Protein AF-0000000083795660 (afdb_homodimer)

Sequence (1680 aa):
MKNRNCFDFLKLEFRDLYHAITNLLKEDKIELIPEKIFKIISEIVIIIHLKNNLFYNSENTLIKNIEYLSRKEILPYSLMKYLVKYIEDIELINIYLINEKINEENIRIKLKDLKVIYEMSVWMAINCGEEKYNLFYDKLSPEEKKIFSKYLKEESYQIDNQYEIEELEELNKREEDDELLYDEDLLAGELYYIGKTVEQDYYKAREYFKKSANKGNQYAQSYLALFYEKGYGGEKDIDKALYWYKKSALQGNAFAQYSLGYIYFTGIEVEKNLEFSFKWYKEAAENGFPPAQYALSYLYKNGHGCEKSIFKAYYWLETSAENDFEDAFYIIGQSYLDGMYVDKDYKKAFFYLSKGAEINDINCLEALGDMYLEGLEVEKDRERALSYYLKSCEEGNIKTYFKIGKLYEEDKNYEMALLYYLKGHNNGDLKATQRLGIMYYNGEGVKKDDDKAIEYMKKAILDKDPHSLYLMGVIYLEKDRDRGLYYLRRAYKRGSQYAAEVLASEYFIDILNKKKIDEKELIEYINYAADKGLEDAVYYKGLAYIYGIGVEKDEEEAFKLFIEAAEKGSEKAMLKLGSCYLHGIYVKQNITNAIKWYKKAVKENNLEAYLNLIDVYEKGIGIDKDYDSALNLALELRQINKAEGTEKLIYYNVKGIGVEKSYEKAEKYIEELFLIDEGKTFNILGELAEENLLNKSKEDVIKYYLEAISRGNNTAYDNLVYYLYKNKIYDKESQNEICSQKDIDYKYIEEKINEYKNKYNFVEMKKVTFIEGVKNIEEGRLNSDNEKVETGIKDIIKSIQLGFYEGIKYLVSFYEEEVKTKDNLLKLYEYKKYMEFYGIMKNRNCFDFLKLEFRDLYHAITNLLKEDKIELIPEKIFKIISEIVIIIHLKNNLFYNSENTLIKNIEYLSRKEILPYSLMKYLVKYIEDIELINIYLINEKINEENIRIKLKDLKVIYEMSVWMAINCGEEKYNLFYDKLSPEEKKIFSKYLKEESYQIDNQYEIEELEELNKREEDDELLYDEDLLAGELYYIGKTVEQDYYKAREYFKKSANKGNQYAQSYLALFYEKGYGGEKDIDKALYWYKKSALQGNAFAQYSLGYIYFTGIEVEKNLEFSFKWYKEAAENGFPPAQYALSYLYKNGHGCEKSIFKAYYWLETSAENDFEDAFYIIGQSYLDGMYVDKDYKKAFFYLSKGAEINDINCLEALGDMYLEGLEVEKDRERALSYYLKSCEEGNIKTYFKIGKLYEEDKNYEMALLYYLKGHNNGDLKATQRLGIMYYNGEGVKKDDDKAIEYMKKAILDKDPHSLYLMGVIYLEKDRDRGLYYLRRAYKRGSQYAAEVLASEYFIDILNKKKIDEKELIEYINYAADKGLEDAVYYKGLAYIYGIGVEKDEEEAFKLFIEAAEKGSEKAMLKLGSCYLHGIYVKQNITNAIKWYKKAVKENNLEAYLNLIDVYEKGIGIDKDYDSALNLALELRQINKAEGTEKLIYYNVKGIGVEKSYEKAEKYIEELFLIDEGKTFNILGELAEENLLNKSKEDVIKYYLEAISRGNNTAYDNLVYYLYKNKIYDKESQNEICSQKDIDYKYIEEKINEYKNKYNFVEMKKVTFIEGVKNIEEGRLNSDNEKVETGIKDIIKSIQLGFYEGIKYLVSFYEEEVKTKDNLLKLYEYKKYMEFYGI

Nearest PDB structures (foldseek):
  4bwr-assembly1_A  TM=6.953E-01  e=1.642E-17  Escherichia coli CFT073
  6ok3-assembly1_B  TM=5.802E-01  e=1.690E-19  Oxalobacter formigenes OXCC13
  6deh-assembly2_B  TM=7.309E-01  e=4.609E-11  Legionella pneumophila subsp. pneumophila str. Philadelphia 1
  6ur7-assembly1_A  TM=8.604E-01  e=4.479E-09  Oxalobacter formigenes
  1ouv-assembly1_A  TM=7.599E-01  e=1.684E-09  Helicobacter pylori 26695

Solvent-accessible surface area (backbone atoms only — not comparable to full-atom values): 84005 Å² total; per-residue (Å²): 132,81,85,68,83,75,60,65,74,29,56,73,81,35,42,68,59,35,51,55,50,52,49,54,70,66,57,78,58,72,85,52,47,56,60,51,51,52,51,50,53,49,49,51,52,42,48,45,20,54,56,64,76,32,47,51,31,84,85,45,52,73,56,52,50,44,50,49,37,28,75,68,66,69,36,53,61,71,56,39,54,52,48,46,53,50,51,53,50,48,54,51,46,52,54,41,65,73,65,75,69,65,68,63,64,64,52,47,53,60,66,66,55,52,61,66,59,46,52,50,48,48,50,39,40,56,76,45,40,89,56,71,53,69,73,50,48,82,78,40,51,74,73,50,34,59,55,48,61,75,60,63,76,82,77,78,81,80,76,83,77,66,73,88,55,53,83,67,46,76,73,63,72,77,86,76,87,75,70,85,70,81,56,64,37,40,55,52,14,49,36,17,59,73,28,78,94,39,72,59,32,44,47,61,13,45,52,26,13,50,57,26,26,75,72,64,39,47,66,24,19,29,51,40,11,50,28,19,56,72,25,50,56,50,70,62,34,59,68,60,11,50,51,28,19,51,58,10,26,77,73,64,36,36,66,24,18,30,49,51,11,47,42,18,54,70,26,81,88,39,75,39,19,26,22,55,12,33,53,24,13,47,54,9,26,76,68,67,33,29,70,21,17,40,50,40,11,53,24,18,57,67,30,48,52,44,71,61,29,64,66,58,10,52,46,28,26,47,51,11,29,76,61,68,28,71,84,33,15,41,59,52,13,47,24,17,61,71,35,53,101,38,74,65,34,45,62,60,14,52,52,32,17,50,58,24,31,75,72,60,34,40,65,16,20,40,52,49,13,50,29,20,55,71,32,52,84,42,69,63,30,61,66,60,15,49,52,28,30,51,52,14,39,75,67,63,36,47,70,39,26,37,56,54,14,50,52,28,41,75,68,68,35,35,63,62,14,49,52,29,19,50,52,11,36,76,66,64,20,49,68,14,24,39,48,51,12,48,29,20,55,71,28,57,76,41,72,60,31,62,66,58,14,47,56,32,29,58,61,27,28,73,76,64,38,28,67,39,28,26,52,52,7,59,60,25,41,80,76,37,51,68,60,6,50,51,31,18,52,53,6,30,77,63,65,25,46,66,23,21,37,51,51,32,52,53,51,50,54,35,47,77,67,70,43,90,72,63,47,67,59,42,51,49,23,25,51,55,11,33,75,71,64,39,32,58,20,34,26,50,51,14,50,28,19,62,71,33,52,85,43,69,63,33,62,70,62,16,52,53,30,24,52,54,9,28,76,65,62,19,52,68,23,20,48,50,50,16,48,24,17,59,71,35,52,76,28,36,63,32,47,68,59,12,51,53,29,24,51,57,28,35,75,72,68,35,64,70,30,46,52,52,50,30,48,34,23,56,60,12,41,69,46,72,62,31,36,59,61,22,45,51,50,28,52,49,33,37,73,72,71,35,70,66,14,45,52,48,49,29,51,22,19,62,74,36,51,69,43,72,63,31,64,68,61,21,49,53,40,47,54,52,37,39,74,74,38,53,18,60,39,28,27,51,51,15,54,37,24,68,69,61,75,35,103,53,54,74,65,49,24,53,50,25,19,50,53,4,36,75,59,66,27,64,67,20,50,31,50,44,56,41,52,41,58,76,62,39,41,85,42,70,72,38,32,48,63,58,42,69,47,82,80,63,59,58,70,54,51,52,51,51,49,56,59,46,59,76,72,51,80,66,84,79,38,28,49,50,35,30,50,52,8,53,51,31,30,52,52,11,62,74,66,72,32,65,68,40,28,51,50,10,51,52,30,25,52,51,8,33,75,65,68,38,61,69,44,42,59,52,51,32,56,52,37,71,70,43,74,83,44,69,69,39,45,39,51,30,28,48,35,50,25,46,28,58,37,53,61,101,131,83,85,67,82,77,61,66,75,30,53,71,82,35,40,68,58,34,49,54,51,51,50,53,72,66,57,81,56,71,84,52,47,55,60,51,49,53,51,50,51,49,49,51,53,41,48,46,21,53,58,66,75,34,44,53,31,84,85,46,50,73,56,52,48,43,51,49,35,27,75,70,65,69,36,55,59,73,56,39,54,52,48,46,51,47,52,52,49,48,54,51,48,52,54,43,62,73,66,74,68,64,68,64,64,63,50,46,53,60,66,67,55,51,60,66,58,46,51,49,48,47,49,38,40,55,75,46,41,90,58,72,51,70,73,51,48,82,78,41,52,74,74,49,31,58,55,46,60,74,59,62,74,81,77,77,80,78,78,84,78,68,72,88,57,55,82,68,46,73,74,61,72,75,84,76,87,76,72,86,70,82,58,64,36,39,56,52,12,49,36,17,59,72,28,78,94,39,72,59,32,44,47,62,12,45,52,25,13,49,56,27,26,75,73,63,40,46,63,24,18,29,51,41,11,50,28,20,57,71,25,48,56,50,68,63,33,59,68,59,12,50,50,28,19,50,58,10,26,76,73,64,36,36,66,24,18,29,49,50,11,48,42,19,54,70,26,82,90,39,74,35,17,27,26,54,12,34,53,25,13,48,54,9,25,75,69,68,33,30,69,21,17,40,50,40,11,53,24,18,56,67,30,47,52,45,70,62,29,63,64,58,10,52,45,28,27,47,51,10,28,77,61,69,29,71,83,33,15,43,60,51,13,47,23,18,60,70,36,52,101,38,74,65,34,46,63,59,14,51,53,32,18,49,58,23,31,74,72,61,35,40,68,16,20,40,50,48,14,50,30,21,55,72,30,53,83,40,69,63,31,61,65,60,14,50,51,27,30,53,51,13,38,75,68,63,36,47,73,40,27,37,55,55,13,50,53,28,42,77,68,67,34,34,63,62,13,49,52,30,18,49,52,12,34,75,65,65,19,48,69,15,23,37,50,49,12,49,27,20,55,71,28,57,75,41,71,60,32,63,66,60,14,48,56,32,27,59,60,27,28,73,76,65,37,27,65,41,28,26,53,53,8,59,59,25,41,80,75,37,49,69,61,6,51,51,31,18,52,54,7,31,76,62,65,24,46,65,23,20,36,52,52,33,53,52,51,51,54,34,46,76,66,70,43,90,73,62,49,66,61,42,50,50,24,25,51,53,12,32,76,72,66,40,31,56,21,34,27,50,50,14,50,28,17,62,71,33,53,84,44,70,64,32,62,68,63,15,52,52,28,24,52,54,10,27,75,66,64,17,53,68,22,20,49,48,50,16,47,24,17,60,71,35,52,76,27,36,64,32,50,70,60,13,49,53,29,24,50,57,27,35,75,71,68,34,63,70,31,46,53,52,50,31,48,33,22,57,60,11,42,70,48,74,61,32,37,59,62,22,44,52,48,27,53,48,33,38,73,70,72,36,70,66,13,44,52,47,48,28,52,23,19,63,72,36,51,68,43,72,64,30,63,68,59,22,49,53,41,48,53,51,38,40,74,74,39,52,19,61,39,28,26,52,51,16,54,39,24,68,70,62,74,35,103,54,54,75,64,49,24,55,49,25,19,51,52,3,36,75,58,66,27,64,66,22,48,33,50,44,56,40,52,38,57,75,64,39,42,85,41,71,70,40,32,48,64,59,44,68,47,81,81,62,57,59,69,54,52,53,52,50,50,55,58,44,59,76,71,50,82,66,85,79,37,28,48,50,35,32,51,53,9,53,50,30,31,53,53,11,64,75,66,73,33,64,68,41,28,50,51,10,51,52,30,24,52,51,9,33,74,66,67,37,61,68,44,44,59,52,52,34,55,52,37,71,69,42,73,84,44,70,69,40,44,37,51,29,27,49,35,50,24,45,29,57,38,54,61,100

Secondary structure (DSSP, 8-state):
-------GGGGGT-HHHHHHHHHHHH---GGGHHHHHHHHHHHHHHHHHHHTT----TTS-HHHHHHHHHHTTSS-HHHHHHHHHHHHHHHHHHHHHHTT-S-HHHHHHHHH--HHHHHHHHHHHHHH-SS-GGGGGGGS-HHHHHHHHTT-----------TTTTGGGGGGG----------HHHHHHHHHHHTSSS---HHHHHHHHHHHHHTT-HHHHHHHHHHHHHTTTS---HHHHHHHHHHHHHTT-HHHHHHHHHHHHH-SSS---HHHHHHHHHHHHHTT-HHHHHHHHHHHHHTSSS---HHHHHHHHHHHHHTT-HHHHHHHHHHHHHTSSS---HHHHHHHHHHHHHTT-HHHHHHHHHHHHHTSSS---HHHHHHHHHHHHHTT-TTHHHHHHHHHHHTT-HHHHHHHHHHHHHTT-HHHHHHHHHHHHHTSSS---HHHHHHHHHHHGGGT-HHHHHHHHHHHHHH-HHHHHHHHHHHHHTT-HHHHHHHHHHHHHHHHTT----HHHHHHHHHHHHHTT-HHHHHHHHHHHHHTSSS---HHHHHHHHHHHHHTT-HHHHHHHHHHHHHTSSBPP-HHHHHHHHHHHHHTT-HHHHHHHHHHHHHTSSS---HHHHHHHHHHHHHTT-HHHHHHHHHHHHHTSSS---HHHHHHHHHHHHHH-HHHHHHHHHHHHHTT-SS--HHHHHHHHHHHHHTT-HHHHHHHHHHHHHTTTTSHHHHHHHHTSTT--HHHHHHHHHHHHTTS-GGG-HHHHHHHHHHHHHHHHHTT-HHHHHHHHHHHHHHHHTT-THHHHHHHHHHHHS---HHHHHHHHHHHHHHHHHT-/-------GGGGGT-HHHHHHHHHHHH---GGGHHHHHHHHHHHHHHHHHHHTT----TTS-HHHHHHHHHHTTSS-HHHHHHHHHHHHHHHHHHHHHHTT-S-HHHHHHHHH--HHHHHHHHHHHHHH-SS-GGGGGGGS-HHHHHHHHHH-----------TTTTGGGGGGG----------HHHHHHHHHHHTSSS---HHHHHHHHHHHHHTT-HHHHHHHHHHHHHTTTS---HHHHHHHHHHHHHTT-HHHHHHHHHHHHH-SSS---HHHHHHHHHHHHHTT-HHHHHHHHHHHHHTSSS---HHHHHHHHHHHHHTT-HHHHHHHHHHHHHTSSS---HHHHHHHHHHHHHTT-HHHHHHHHHHHHHTSSS---HHHHHHHHHHHHHTT-TTHHHHHHHHHHHTT-HHHHHHHHHHHHHTT-HHHHHHHHHHHHHTSSS---HHHHHHHHHHHGGG--HHHHHHHHHHHHHH-HHHHHHHHHHHHHTT-HHHHHHHHHHHHHHHHTT----HHHHHHHHHHHHHTT-HHHHHHHHHHHHHTSSS---HHHHHHHHHHHHHTT-HHHHHHHHHHHHHTSSBPP-HHHHHHHHHHHHHTT-HHHHHHHHHHHHHTSSS---HHHHHHHHHHHHHTT-HHHHHHHHHHHHHTSSS---HHHHHHHHHHHHHH-HHHHHHHHHHHHHTT-SS--HHHHHHHHHHHHHTT-HHHHHHHHHHHHHTTTTSHHHHHHHHTSTT--HHHHHHHHHHHHTTS-GGG-HHHHHHHHHHHHHHHHHTT-HHHHHHHHHHHHHHHHTT-THHHHHHHHHHHHS---HHHHHHHHHHHHHHHHHT-

Radius of gyration: 46.93 Å; Cα contacts (8 Å, |Δi|>4): 2419; chains: 2; bounding box: 106×135×90 Å

Structure (mmCIF, N/CA/C/O backbone):
data_AF-0000000083795660-model_v1
#
loop_
_entity.id
_entity.type
_entity.pdbx_description
1 polymer 'Uncharacterized protein'
#
loop_
_atom_site.group_PDB
_atom_site.id
_atom_site.type_symbol
_atom_site.label_atom_id
_atom_site.label_alt_id
_atom_site.label_comp_id
_atom_site.label_asym_id
_atom_site.label_entity_id
_atom_site.label_seq_id
_atom_site.pdbx_PDB_ins_code
_atom_site.Cartn_x
_atom_site.Cartn_y
_atom_site.Cartn_z
_atom_site.occupancy
_atom_site.B_iso_or_equiv
_atom_site.auth_seq_id
_atom_site.auth_comp_id
_atom_site.auth_asym_id
_atom_site.auth_atom_id
_atom_site.pdbx_PDB_model_num
ATOM 1 N N . MET A 1 1 ? -5.402 15.719 47.594 1 25.59 1 MET A N 1
ATOM 2 C CA . MET A 1 1 ? -5.328 16.359 46.281 1 25.59 1 MET A CA 1
ATOM 3 C C . MET A 1 1 ? -4.133 17.312 46.219 1 25.59 1 MET A C 1
ATOM 5 O O . MET A 1 1 ? -4.09 18.328 46.906 1 25.59 1 MET A O 1
ATOM 9 N N . LYS A 1 2 ? -2.898 17 45.938 1 38.66 2 LYS A N 1
ATOM 10 C CA . LYS A 1 2 ? -1.588 17.641 45.969 1 38.66 2 LYS A CA 1
ATOM 11 C C . LYS A 1 2 ? -1.587 18.922 45.125 1 38.66 2 LYS A C 1
ATOM 13 O O . LYS A 1 2 ? -2.096 18.938 44 1 38.66 2 LYS A O 1
ATOM 18 N N . ASN A 1 3 ? -1.586 19.969 45.812 1 39.69 3 ASN A N 1
ATOM 19 C CA . ASN A 1 3 ? -1.707 21.391 45.5 1 39.69 3 ASN A CA 1
ATOM 20 C C . ASN A 1 3 ? -0.91 21.766 44.281 1 39.69 3 ASN A C 1
ATOM 22 O O . ASN A 1 3 ? 0.296 22.016 44.344 1 39.69 3 ASN A O 1
ATOM 26 N N . ARG A 1 4 ? -1.204 21.281 43.156 1 56.22 4 ARG A N 1
ATOM 27 C CA . ARG A 1 4 ? -0.466 21.469 41.906 1 56.22 4 ARG A CA 1
ATOM 28 C C . ARG A 1 4 ? -0.589 22.906 41.406 1 56.22 4 ARG A C 1
ATOM 30 O O . ARG A 1 4 ? -1.696 23.422 41.281 1 56.22 4 ARG A O 1
ATOM 37 N N . ASN A 1 5 ? 0.471 23.625 41.469 1 66.81 5 ASN A N 1
ATOM 38 C CA . ASN A 1 5 ? 0.595 24.984 40.938 1 66.81 5 ASN A CA 1
ATOM 39 C C . ASN A 1 5 ? 0.117 25.078 39.5 1 66.81 5 ASN A C 1
ATOM 41 O O . ASN A 1 5 ? 0.46 24.219 38.688 1 66.81 5 ASN A O 1
ATOM 45 N N . CYS A 1 6 ? -0.997 25.844 39.281 1 72.12 6 CYS A N 1
ATOM 46 C CA . CYS A 1 6 ? -1.582 26.016 37.969 1 72.12 6 CYS A CA 1
ATOM 47 C C . CYS A 1 6 ? -0.821 27.062 37.156 1 72.12 6 CYS A C 1
ATOM 49 O O . CYS A 1 6 ? -0.739 28.219 37.594 1 72.12 6 CYS A O 1
ATOM 51 N N . PHE A 1 7 ? -0.206 26.594 36.188 1 79.25 7 PHE A N 1
ATOM 52 C CA . PHE A 1 7 ? 0.601 27.484 35.375 1 79.25 7 PHE A CA 1
ATOM 53 C C . PHE A 1 7 ? -0.232 28.078 34.219 1 79.25 7 PHE A C 1
ATOM 55 O O . PHE A 1 7 ? 0.312 28.688 33.312 1 79.25 7 PHE A O 1
ATOM 62 N N . ASP A 1 8 ? -1.51 28.141 34.312 1 72.62 8 ASP A N 1
ATOM 63 C CA . ASP A 1 8 ? -2.408 28.547 33.219 1 72.62 8 ASP A CA 1
ATOM 64 C C . ASP A 1 8 ? -2.268 30.031 32.906 1 72.62 8 ASP A C 1
ATOM 66 O O . ASP A 1 8 ? -2.549 30.469 31.797 1 72.62 8 ASP A O 1
ATOM 70 N N . PHE A 1 9 ? -1.792 30.703 33.906 1 74.75 9 PHE A N 1
ATOM 71 C CA . PHE A 1 9 ? -1.638 32.125 33.719 1 74.75 9 PHE A CA 1
ATOM 72 C C . PHE A 1 9 ? -0.582 32.438 32.656 1 74.75 9 PHE A C 1
ATOM 74 O O . PHE A 1 9 ? -0.595 33.5 32.031 1 74.75 9 PHE A O 1
ATOM 81 N N . LEU A 1 10 ? 0.188 31.469 32.469 1 76.44 10 LEU A N 1
ATOM 82 C CA . LEU A 1 10 ? 1.261 31.641 31.5 1 76.44 10 LEU A CA 1
ATOM 83 C C . LEU A 1 10 ? 0.724 31.547 30.078 1 76.44 10 LEU A C 1
ATOM 85 O O . LEU A 1 10 ? 1.35 32.062 29.141 1 76.44 10 LEU A O 1
ATOM 89 N N . LYS A 1 11 ? -0.365 31.016 29.922 1 71.19 11 LYS A N 1
ATOM 90 C CA . LYS A 1 11 ? -0.954 30.812 28.609 1 71.19 11 LYS A CA 1
ATOM 91 C C . LYS A 1 11 ? -1.265 32.125 27.922 1 71.19 11 LYS A C 1
ATOM 93 O O . LYS A 1 11 ? -1.326 32.219 26.703 1 71.19 11 LYS A O 1
ATOM 98 N N . LEU A 1 12 ? -1.356 33.125 28.766 1 65.19 12 LEU A N 1
ATOM 99 C CA . LEU A 1 12 ? -1.767 34.438 28.25 1 65.19 12 LEU A CA 1
ATOM 100 C C . LEU A 1 12 ? -0.685 35.031 27.359 1 65.19 12 LEU A C 1
ATOM 102 O O . LEU A 1 12 ? -0.98 35.531 26.281 1 65.19 12 LEU A O 1
ATOM 106 N N . GLU A 1 13 ? 0.418 34.969 27.938 1 67.12 13 GLU A N 1
ATOM 107 C CA . GLU A 1 13 ? 1.487 35.656 27.234 1 67.12 13 GLU A CA 1
ATOM 108 C C . GLU A 1 13 ? 2.682 34.75 27 1 67.12 13 GLU A C 1
ATOM 110 O O . GLU A 1 13 ? 3.496 35 26.109 1 67.12 13 GLU A O 1
ATOM 115 N N . PHE A 1 14 ? 2.639 33.688 27.766 1 74.94 14 PHE A N 1
ATOM 116 C CA . PHE A 1 14 ? 3.838 32.844 27.781 1 74.94 14 PHE A CA 1
ATOM 117 C C . PHE A 1 14 ? 3.49 31.391 27.5 1 74.94 14 PHE A C 1
ATOM 119 O O . PHE A 1 14 ? 3.838 30.5 28.266 1 74.94 14 PHE A O 1
ATOM 126 N N . ARG A 1 15 ? 3.057 31.141 26.359 1 73.88 15 ARG A N 1
ATOM 127 C CA . ARG A 1 15 ? 2.525 29.828 26 1 73.88 15 ARG A CA 1
ATOM 128 C C . ARG A 1 15 ? 3.645 28.797 25.891 1 73.88 15 ARG A C 1
ATOM 130 O O . ARG A 1 15 ? 3.484 27.656 26.312 1 73.88 15 ARG A O 1
ATOM 137 N N . ASP A 1 16 ? 4.676 29.281 25.281 1 74.38 16 ASP A N 1
ATOM 138 C CA . ASP A 1 16 ? 5.785 28.344 25.109 1 74.38 16 ASP A CA 1
ATOM 139 C C . ASP A 1 16 ? 6.285 27.844 26.469 1 74.38 16 ASP A C 1
ATOM 141 O O . ASP A 1 16 ? 6.574 26.641 26.609 1 74.38 16 ASP A O 1
ATOM 145 N N . LEU A 1 17 ? 6.328 28.719 27.281 1 78.25 17 LEU A N 1
ATOM 146 C CA . LEU A 1 17 ? 6.75 28.328 28.609 1 78.25 17 LEU A CA 1
ATOM 147 C C . LEU A 1 17 ? 5.73 27.406 29.266 1 78.25 17 LEU A C 1
ATOM 149 O O . LEU A 1 17 ? 6.098 26.422 29.922 1 78.25 17 LEU A O 1
ATOM 153 N N . TYR A 1 18 ? 4.539 27.719 29 1 81.12 18 TYR A N 1
ATOM 154 C CA . TYR A 1 18 ? 3.48 26.844 29.5 1 81.12 18 TYR A CA 1
ATOM 155 C C . TYR A 1 18 ? 3.623 25.438 28.938 1 81.12 18 TYR A C 1
ATOM 157 O O . TYR A 1 18 ? 3.543 24.453 29.688 1 81.12 18 TYR A O 1
ATOM 165 N N . HIS A 1 19 ? 3.836 25.344 27.719 1 79.25 19 HIS A N 1
ATOM 166 C CA . HIS A 1 19 ? 3.965 24.031 27.094 1 79.25 19 HIS A CA 1
ATOM 167 C C . HIS A 1 19 ? 5.203 23.297 27.594 1 79.25 19 HIS A C 1
ATOM 169 O O . HIS A 1 19 ? 5.164 22.094 27.828 1 79.25 19 HIS A O 1
ATOM 175 N N . ALA A 1 20 ? 6.242 23.969 27.734 1 80.25 20 ALA A N 1
ATOM 176 C CA . ALA A 1 20 ? 7.461 23.359 28.25 1 80.25 20 ALA A CA 1
ATOM 177 C C . ALA A 1 20 ? 7.23 22.797 29.656 1 80.25 20 ALA A C 1
ATOM 179 O O . ALA A 1 20 ? 7.684 21.688 29.969 1 80.25 20 ALA A O 1
ATOM 180 N N . ILE A 1 21 ? 6.484 23.516 30.344 1 80.88 21 ILE A N 1
ATOM 181 C CA . ILE A 1 21 ? 6.215 23.109 31.719 1 80.88 21 ILE A CA 1
ATOM 182 C C . ILE A 1 21 ? 5.254 21.922 31.719 1 80.88 21 ILE A C 1
ATOM 184 O O . ILE A 1 21 ? 5.441 20.953 32.469 1 80.88 21 ILE A O 1
ATOM 188 N N . THR A 1 22 ? 4.344 22 30.875 1 79.19 22 THR A N 1
ATOM 189 C CA . THR A 1 22 ? 3.393 20.891 30.781 1 79.19 22 THR A CA 1
ATOM 190 C C . THR A 1 22 ? 4.082 19.625 30.312 1 79.19 22 THR A C 1
ATOM 192 O O . THR A 1 22 ? 3.793 18.531 30.812 1 79.19 22 THR A O 1
ATOM 195 N N . ASN A 1 23 ? 4.992 19.703 29.453 1 80 23 ASN A N 1
ATOM 196 C CA . ASN A 1 23 ? 5.781 18.578 29 1 80 23 ASN A CA 1
ATOM 197 C C . ASN A 1 23 ? 6.641 18 30.125 1 80 23 ASN A C 1
ATOM 199 O O . ASN A 1 23 ? 6.812 16.781 30.219 1 80 23 ASN A O 1
ATOM 203 N N . LEU A 1 24 ? 7.125 18.859 30.891 1 81 24 LEU A N 1
ATOM 204 C CA . LEU A 1 24 ? 7.902 18.422 32.031 1 81 24 LEU A CA 1
ATOM 205 C C . LEU A 1 24 ? 7.031 17.641 33.031 1 81 24 LEU A C 1
ATOM 207 O O . LEU A 1 24 ? 7.449 16.609 33.531 1 81 24 LEU A O 1
ATOM 211 N N . LEU A 1 25 ? 5.867 18.156 33.125 1 77.31 25 LEU A N 1
ATOM 212 C CA . LEU A 1 25 ? 4.961 17.516 34.062 1 77.31 25 LEU A CA 1
ATOM 213 C C . LEU A 1 25 ? 4.531 16.141 33.594 1 77.31 25 LEU A C 1
ATOM 215 O O . LEU A 1 25 ? 4.254 15.25 34.375 1 77.31 25 LEU A O 1
ATOM 219 N N . LYS A 1 26 ? 4.629 15.883 32.281 1 76.31 26 LYS A N 1
ATOM 220 C CA . LYS A 1 26 ? 4.23 14.602 31.719 1 76.31 26 LYS A CA 1
ATOM 221 C C . LYS A 1 26 ? 5.426 13.672 31.562 1 76.31 26 LYS A C 1
ATOM 223 O O . LYS A 1 26 ? 5.262 12.492 31.25 1 76.31 26 LYS A O 1
ATOM 228 N N . GLU A 1 27 ? 6.598 14.109 31.828 1 77.81 27 GLU A N 1
ATOM 229 C CA . GLU A 1 27 ? 7.801 13.305 31.656 1 77.81 27 GLU A CA 1
ATOM 230 C C . GLU A 1 27 ? 7.945 12.273 32.781 1 77.81 27 GLU A C 1
ATOM 232 O O . GLU A 1 27 ? 7.941 12.633 33.969 1 77.81 27 GLU A O 1
ATOM 237 N N . ASP A 1 28 ? 7.992 10.961 32.312 1 75.31 28 ASP A N 1
ATOM 238 C CA . ASP A 1 28 ? 8.055 9.898 33.312 1 75.31 28 ASP A CA 1
ATOM 239 C C . ASP A 1 28 ? 9.492 9.398 33.469 1 75.31 28 ASP A C 1
ATOM 241 O O . ASP A 1 28 ? 9.797 8.711 34.438 1 75.31 28 ASP A O 1
ATOM 245 N N . LYS A 1 29 ? 10.367 9.539 32.594 1 75.81 29 LYS A N 1
ATOM 246 C CA . LYS A 1 29 ? 11.758 9.125 32.75 1 75.81 29 LYS A CA 1
ATOM 247 C C . LYS A 1 29 ? 12.523 10.07 33.656 1 75.81 29 LYS A C 1
ATOM 249 O O . LYS A 1 29 ? 12.812 11.211 33.281 1 75.81 29 LYS A O 1
ATOM 254 N N . ILE A 1 30 ? 12.836 9.672 34.688 1 75.12 30 ILE A N 1
ATOM 255 C CA . ILE A 1 30 ? 13.398 10.453 35.781 1 75.12 30 ILE A CA 1
ATOM 256 C C . ILE A 1 30 ? 14.742 11.047 35.375 1 75.12 30 ILE A C 1
ATOM 258 O O . ILE A 1 30 ? 15.109 12.141 35.812 1 75.12 30 ILE A O 1
ATOM 262 N N . GLU A 1 31 ? 15.398 10.422 34.531 1 74.81 31 GLU A N 1
ATOM 263 C CA . GLU A 1 31 ? 16.734 10.859 34.125 1 74.81 31 GLU A CA 1
ATOM 264 C C . GLU A 1 31 ? 16.672 12.102 33.25 1 74.81 31 GLU A C 1
ATOM 266 O O . GLU A 1 31 ? 17.641 12.867 33.188 1 74.81 31 GLU A O 1
ATOM 271 N N . LEU A 1 32 ? 15.539 12.445 32.781 1 79.44 32 LEU A N 1
ATOM 272 C CA . LEU A 1 32 ? 15.414 13.562 31.844 1 79.44 32 LEU A CA 1
ATOM 273 C C . LEU A 1 32 ? 14.828 14.789 32.531 1 79.44 32 LEU A C 1
ATOM 275 O O . LEU A 1 32 ? 14.898 15.906 32 1 79.44 32 LEU A O 1
ATOM 279 N N . ILE A 1 33 ? 14.422 14.617 33.625 1 80.81 33 ILE A N 1
ATOM 280 C CA . ILE A 1 33 ? 13.656 15.648 34.312 1 80.81 33 ILE A CA 1
ATOM 281 C C . ILE A 1 33 ? 14.57 16.812 34.688 1 80.81 33 ILE A C 1
ATOM 283 O O . ILE A 1 33 ? 14.227 17.969 34.469 1 80.81 33 ILE A O 1
ATOM 287 N N . PRO A 1 34 ? 15.719 16.516 35.125 1 79.5 34 PRO A N 1
ATOM 288 C CA . PRO A 1 34 ? 16.578 17.625 35.5 1 79.5 34 PRO A CA 1
ATOM 289 C C . PRO A 1 34 ? 16.969 18.5 34.312 1 79.5 34 PRO A C 1
ATOM 291 O O . PRO A 1 34 ? 16.969 19.734 34.406 1 79.5 34 PRO A O 1
ATOM 294 N N . GLU A 1 35 ? 17.203 17.891 33.375 1 81.19 35 GLU A N 1
ATOM 295 C CA . GLU A 1 35 ? 17.562 18.641 32.188 1 81.19 35 GLU A CA 1
ATOM 296 C C . GLU A 1 35 ? 16.406 19.516 31.703 1 81.19 35 GLU A C 1
ATOM 298 O O . GLU A 1 35 ? 16.594 20.656 31.297 1 81.19 35 GLU A O 1
ATOM 303 N N . LYS A 1 36 ? 15.336 19.109 31.781 1 83.94 36 LYS A N 1
ATOM 304 C CA . LYS A 1 36 ? 14.148 19.859 31.375 1 83.94 36 LYS A CA 1
ATOM 305 C C . LYS A 1 36 ? 13.875 21.016 32.312 1 83.94 36 LYS A C 1
ATOM 307 O O . LYS A 1 36 ? 13.445 22.094 31.891 1 83.94 36 LYS A O 1
ATOM 312 N N . ILE A 1 37 ? 14.141 20.766 33.469 1 84.31 37 ILE A N 1
ATOM 313 C CA . ILE A 1 37 ? 13.969 21.828 34.469 1 84.31 37 ILE A CA 1
ATOM 314 C C . ILE A 1 37 ? 14.961 22.953 34.188 1 84.31 37 ILE A C 1
ATOM 316 O O . ILE A 1 37 ? 14.586 24.125 34.219 1 84.31 37 ILE A O 1
ATOM 320 N N . PHE A 1 38 ? 16.094 22.562 33.906 1 81.94 38 PHE A N 1
ATOM 321 C CA . PHE A 1 38 ? 17.094 23.578 33.625 1 81.94 38 PHE A CA 1
ATOM 322 C C . PHE A 1 38 ? 16.719 24.391 32.375 1 81.94 38 PHE A C 1
ATOM 324 O O . PHE A 1 38 ? 16.891 25.609 32.344 1 81.94 38 PHE A O 1
ATOM 331 N N . LYS A 1 39 ? 16.172 23.766 31.547 1 83.38 39 LYS A N 1
ATOM 332 C CA . LYS A 1 39 ? 15.742 24.438 30.312 1 83.38 39 LYS A CA 1
ATOM 333 C C . LYS A 1 39 ? 14.617 25.422 30.594 1 83.38 39 LYS A C 1
ATOM 335 O O . LYS A 1 39 ? 14.617 26.547 30.078 1 83.38 39 LYS A O 1
ATOM 340 N N . ILE A 1 40 ? 13.781 25.078 31.375 1 85.81 40 ILE A N 1
ATOM 341 C CA . ILE A 1 40 ? 12.641 25.922 31.719 1 85.81 40 ILE A CA 1
ATOM 342 C C . ILE A 1 40 ? 13.117 27.141 32.469 1 85.81 40 ILE A C 1
ATOM 344 O O . ILE A 1 40 ? 12.695 28.266 32.188 1 85.81 40 ILE A O 1
ATOM 348 N N . ILE A 1 41 ? 13.992 26.906 33.406 1 84.56 41 ILE A N 1
ATOM 349 C CA . ILE A 1 41 ? 14.516 28.031 34.188 1 84.56 41 ILE A CA 1
ATOM 350 C C . ILE A 1 41 ? 15.289 28.969 33.281 1 84.56 41 ILE A C 1
ATOM 352 O O . ILE A 1 41 ? 15.156 30.203 33.375 1 84.56 41 ILE A O 1
ATOM 356 N N . SER A 1 42 ? 15.891 28.391 32.438 1 82.19 42 SER A N 1
ATOM 357 C CA . SER A 1 42 ? 16.625 29.219 31.5 1 82.19 42 SER A CA 1
ATOM 358 C C . SER A 1 42 ? 15.688 30.062 30.641 1 82.19 42 SER A C 1
ATOM 360 O O . SER A 1 42 ? 15.945 31.234 30.391 1 82.19 42 SER A O 1
ATOM 362 N N . GLU A 1 43 ? 14.648 29.484 30.312 1 82.75 43 GLU A N 1
ATOM 363 C CA . GLU A 1 43 ? 13.648 30.203 29.516 1 82.75 43 GLU A CA 1
ATOM 364 C C . GLU A 1 43 ? 13.023 31.344 30.312 1 82.75 43 GLU A C 1
ATOM 366 O O . GLU A 1 43 ? 12.82 32.438 29.766 1 82.75 43 GLU A O 1
ATOM 371 N N . ILE A 1 44 ? 12.727 31.094 31.438 1 84.06 44 ILE A N 1
ATOM 372 C CA . ILE A 1 44 ? 12.148 32.125 32.312 1 84.06 44 ILE A CA 1
ATOM 373 C C . ILE A 1 44 ? 13.125 33.281 32.469 1 84.06 44 ILE A C 1
ATOM 375 O O . ILE A 1 44 ? 12.742 34.438 32.344 1 84.06 44 ILE A O 1
ATOM 379 N N . VAL A 1 45 ? 14.32 32.969 32.75 1 80.25 45 VAL A N 1
ATOM 380 C CA . VAL A 1 45 ? 15.352 33.969 33 1 80.25 45 VAL A CA 1
ATOM 381 C C . VAL A 1 45 ? 15.586 34.781 31.719 1 80.25 45 VAL A C 1
ATOM 383 O O . VAL A 1 45 ? 15.727 36 31.766 1 80.25 45 VAL A O 1
ATOM 386 N N . ILE A 1 46 ? 15.375 34.156 30.719 1 79.94 46 ILE A N 1
ATOM 387 C CA . ILE A 1 46 ? 15.539 34.812 29.422 1 79.94 46 ILE A CA 1
ATOM 388 C C . ILE A 1 46 ? 14.375 35.781 29.203 1 79.94 46 ILE A C 1
ATOM 390 O O . ILE A 1 46 ? 14.578 36.906 28.766 1 79.94 46 ILE A O 1
ATOM 394 N N . ILE A 1 47 ? 13.211 35.375 29.516 1 79.62 47 ILE A N 1
ATOM 395 C CA . ILE A 1 47 ? 12.023 36.188 29.375 1 79.62 47 ILE A CA 1
ATOM 396 C C . ILE A 1 47 ? 12.148 37.438 30.25 1 79.62 47 ILE A C 1
ATOM 398 O O . ILE A 1 47 ? 11.844 38.562 29.812 1 79.62 47 ILE A O 1
ATOM 402 N N . ILE A 1 48 ? 12.617 37.281 31.422 1 79.5 48 ILE A N 1
ATOM 403 C CA . ILE A 1 48 ? 12.758 38.375 32.375 1 79.5 48 ILE A CA 1
ATOM 404 C C . ILE A 1 48 ? 13.812 39.375 31.844 1 79.5 48 ILE A C 1
ATOM 406 O O . ILE A 1 48 ? 13.609 40.594 31.891 1 79.5 48 ILE A O 1
ATOM 410 N N . HIS A 1 49 ? 14.719 38.844 31.453 1 72.06 49 HIS A N 1
ATOM 411 C CA . HIS A 1 49 ? 15.766 39.688 30.906 1 72.06 49 HIS A CA 1
ATOM 412 C C . HIS A 1 49 ? 15.242 40.5 29.719 1 72.06 49 HIS A C 1
ATOM 414 O O . HIS A 1 49 ? 15.43 41.719 29.656 1 72.06 49 HIS A O 1
ATOM 420 N N . LEU A 1 50 ? 14.445 39.812 28.938 1 70.19 50 LEU A N 1
ATOM 421 C CA . LEU A 1 50 ? 13.922 40.406 27.719 1 70.19 50 LEU A CA 1
ATOM 422 C C . LEU A 1 50 ? 12.883 41.469 28.047 1 70.19 50 LEU A C 1
ATOM 424 O O . LEU A 1 50 ? 12.914 42.562 27.469 1 70.19 50 LEU A O 1
ATOM 428 N N . LYS A 1 51 ? 12.039 41.219 28.906 1 71.81 51 LYS A N 1
ATOM 429 C CA . LYS A 1 51 ? 10.945 42.125 29.25 1 71.81 51 LYS A CA 1
ATOM 430 C C . LYS A 1 51 ? 11.453 43.344 30.031 1 71.81 51 LYS A C 1
ATOM 432 O O . LYS A 1 51 ? 10.781 44.375 30.078 1 71.81 51 LYS A O 1
ATOM 437 N N . ASN A 1 52 ? 12.555 43.312 30.594 1 68.62 52 ASN A N 1
ATOM 438 C CA . ASN A 1 52 ? 13.133 44.438 31.312 1 68.62 52 ASN A CA 1
ATOM 439 C C . ASN A 1 52 ? 14.266 45.062 30.531 1 68.62 52 ASN A C 1
ATOM 441 O O . ASN A 1 52 ? 15.07 45.812 31.094 1 68.62 52 ASN A O 1
ATOM 445 N N . ASN A 1 53 ? 14.148 44.719 29.312 1 60.38 53 ASN A N 1
ATOM 446 C CA . ASN A 1 53 ? 15.117 45.281 28.375 1 60.38 53 ASN A CA 1
ATOM 447 C C . ASN A 1 53 ? 16.547 45.094 28.859 1 60.38 53 ASN A C 1
ATOM 449 O O . ASN A 1 53 ? 17.375 46 28.812 1 60.38 53 ASN A O 1
ATOM 453 N N . LEU A 1 54 ? 16.766 43.906 29.547 1 66.56 54 LEU A N 1
ATOM 454 C CA . LEU A 1 54 ? 18.078 43.531 30.062 1 66.56 54 LEU A CA 1
ATOM 455 C C . LEU A 1 54 ? 18.734 42.469 29.188 1 66.56 54 LEU A C 1
ATOM 457 O O . LEU A 1 54 ? 18.047 41.594 28.672 1 66.56 54 LEU A O 1
ATOM 461 N N . PHE A 1 55 ? 20 42.5 29.031 1 58.88 55 PHE A N 1
ATOM 462 C CA . PHE A 1 55 ? 20.75 41.531 28.25 1 58.88 55 PHE A CA 1
ATOM 463 C C . PHE A 1 55 ? 20.906 40.219 29.016 1 58.88 55 PHE A C 1
ATOM 465 O O . PHE A 1 55 ? 21.297 40.219 30.188 1 58.88 55 PHE A O 1
ATOM 472 N N . TYR A 1 56 ? 20.422 39.031 28.484 1 66.69 56 TYR A N 1
ATOM 473 C CA . TYR A 1 56 ? 20.656 37.719 29.062 1 66.69 56 TYR A CA 1
ATOM 474 C C . TYR A 1 56 ? 21.984 37.156 28.562 1 66.69 56 TYR A C 1
ATOM 476 O O . TYR A 1 56 ? 22.141 36.875 27.375 1 66.69 56 TYR A O 1
ATOM 484 N N . ASN A 1 57 ? 22.969 36.938 29.359 1 56.25 57 ASN A N 1
ATOM 485 C CA . ASN A 1 57 ? 24.281 36.406 29.031 1 56.25 57 ASN A CA 1
ATOM 486 C C . ASN A 1 57 ? 24.297 34.875 29.016 1 56.25 57 ASN A C 1
ATOM 488 O O . ASN A 1 57 ? 24.297 34.25 30.062 1 56.25 57 ASN A O 1
ATOM 492 N N . SER A 1 58 ? 24.266 34.219 27.812 1 60.72 58 SER A N 1
ATOM 493 C CA . SER A 1 58 ? 24.188 32.75 27.703 1 60.72 58 SER A CA 1
ATOM 494 C C . SER A 1 58 ? 25.484 32.094 28.125 1 60.72 58 SER A C 1
ATOM 496 O O . SER A 1 58 ? 25.531 30.906 28.422 1 60.72 58 SER A O 1
ATOM 498 N N . GLU A 1 59 ? 26.625 32.781 28.25 1 54.72 59 GLU A N 1
ATOM 499 C CA . GLU A 1 59 ? 27.891 32.281 28.734 1 54.72 59 GLU A CA 1
ATOM 500 C C . GLU A 1 59 ? 27.906 32.188 30.25 1 54.72 59 GLU A C 1
ATOM 502 O O . GLU A 1 59 ? 28.688 31.422 30.828 1 54.72 59 GLU A O 1
ATOM 507 N N . ASN A 1 60 ? 27.234 32.938 30.891 1 65.12 60 ASN A N 1
ATOM 508 C CA . ASN A 1 60 ? 27.094 32.844 32.344 1 65.12 60 ASN A CA 1
ATOM 509 C C . ASN A 1 60 ? 26.328 31.594 32.781 1 65.12 60 ASN A C 1
ATOM 511 O O . ASN A 1 60 ? 25.547 31.047 31.984 1 65.12 60 ASN A O 1
ATOM 515 N N . THR A 1 61 ? 26.781 31.203 33.844 1 75.25 61 THR A N 1
ATOM 516 C CA . THR A 1 61 ? 25.953 30.156 34.438 1 75.25 61 THR A CA 1
ATOM 517 C C . THR A 1 61 ? 24.547 30.672 34.688 1 75.25 61 THR A C 1
ATOM 519 O O . THR A 1 61 ? 24.344 31.891 34.844 1 75.25 61 THR A O 1
ATOM 522 N N . LEU A 1 62 ? 23.719 29.828 34.656 1 81.06 62 LEU A N 1
ATOM 523 C CA . LEU A 1 62 ? 22.328 30.172 34.938 1 81.06 62 LEU A CA 1
ATOM 524 C C . LEU A 1 62 ? 22.234 30.969 36.25 1 81.06 62 LEU A C 1
ATOM 526 O O . LEU A 1 62 ? 21.484 31.953 36.312 1 81.06 62 LEU A O 1
ATOM 530 N N . ILE A 1 63 ? 23.078 30.625 37.125 1 80.38 63 ILE A N 1
ATOM 531 C CA . ILE A 1 63 ? 23.047 31.234 38.438 1 80.38 63 ILE A CA 1
ATOM 532 C C . ILE A 1 63 ? 23.562 32.656 38.344 1 80.38 63 ILE A C 1
ATOM 534 O O . ILE A 1 63 ? 23 33.562 38.938 1 80.38 63 ILE A O 1
ATOM 538 N N . LYS A 1 64 ? 24.469 32.875 37.594 1 79 64 LYS A N 1
ATOM 539 C CA . LYS A 1 64 ? 25.031 34.219 37.469 1 79 64 LYS A CA 1
ATOM 540 C C . LYS A 1 64 ? 24.047 35.156 36.781 1 79 64 LYS A C 1
ATOM 542 O O . LYS A 1 64 ? 23.938 36.344 37.125 1 79 64 LYS A O 1
ATOM 547 N N . ASN A 1 65 ? 23.422 34.719 35.844 1 80.31 65 ASN A N 1
ATOM 548 C CA . ASN A 1 65 ? 22.406 35.5 35.188 1 80.31 65 ASN A CA 1
ATOM 549 C C . ASN A 1 65 ? 21.266 35.906 36.125 1 80.31 65 ASN A C 1
ATOM 551 O O . ASN A 1 65 ? 20.719 37 36.031 1 80.31 65 ASN A O 1
ATOM 555 N N . ILE A 1 66 ? 21.078 35.031 36.906 1 84.06 66 ILE A N 1
ATOM 556 C CA . ILE A 1 66 ? 20 35.281 37.875 1 84.06 66 ILE A CA 1
ATOM 557 C C . ILE A 1 66 ? 20.453 36.312 38.875 1 84.06 66 ILE A C 1
ATOM 559 O O . ILE A 1 66 ? 19.703 37.219 39.219 1 84.06 66 ILE A O 1
ATOM 563 N N . GLU A 1 67 ? 21.625 36.156 39.281 1 80.31 67 GLU A N 1
ATOM 564 C CA . GLU A 1 67 ? 22.172 37.094 40.25 1 80.31 67 GLU A CA 1
ATOM 565 C C . GLU A 1 67 ? 22.281 38.5 39.656 1 80.31 67 GLU A C 1
ATOM 567 O O . GLU A 1 67 ? 22.062 39.5 40.344 1 80.31 67 GLU A O 1
ATOM 572 N N . TYR A 1 68 ? 22.453 38.594 38.406 1 80.56 68 TYR A N 1
ATOM 573 C CA . TYR A 1 68 ? 22.5 39.875 37.688 1 80.56 68 TYR A CA 1
ATOM 574 C C . TYR A 1 68 ? 21.156 40.562 37.75 1 80.56 68 TYR A C 1
ATOM 576 O O . TYR A 1 68 ? 21.094 41.781 38 1 80.56 68 TYR A O 1
ATOM 584 N N . LEU A 1 69 ? 20.172 39.906 37.625 1 81.62 69 LEU A N 1
ATOM 585 C CA . LEU A 1 69 ? 18.828 40.469 37.688 1 81.62 69 LEU A CA 1
ATOM 586 C C . LEU A 1 69 ? 18.531 41.062 39.062 1 81.62 69 LEU A C 1
ATOM 588 O O . LEU A 1 69 ? 17.875 42.094 39.156 1 81.62 69 LEU A O 1
ATOM 592 N N . SER A 1 70 ? 19.078 40.438 39.938 1 80.12 70 SER A N 1
ATOM 593 C CA . SER A 1 70 ? 18.859 40.906 41.312 1 80.12 70 SER A CA 1
ATOM 594 C C . SER A 1 70 ? 19.719 42.156 41.625 1 80.12 70 SER A C 1
ATOM 596 O O . SER A 1 70 ? 19.25 43.094 42.281 1 80.12 70 SER A O 1
ATOM 598 N N . ARG A 1 71 ? 20.797 42.25 41.094 1 78.19 71 ARG A N 1
ATOM 599 C CA . ARG A 1 71 ? 21.688 43.406 41.281 1 78.19 71 ARG A CA 1
ATOM 600 C C . ARG A 1 71 ? 21.109 44.625 40.625 1 78.19 71 ARG A C 1
ATOM 602 O O . ARG A 1 71 ? 21.281 45.75 41.094 1 78.19 71 ARG A O 1
ATOM 609 N N . LYS A 1 72 ? 20.344 44.406 39.594 1 77.56 72 LYS A N 1
ATOM 610 C CA . LYS A 1 72 ? 19.703 45.5 38.875 1 77.56 72 LYS A CA 1
ATOM 611 C C . LYS A 1 72 ? 18.344 45.844 39.469 1 77.56 72 LYS A C 1
ATOM 613 O O . LYS A 1 72 ? 17.562 46.594 38.875 1 77.56 72 LYS A O 1
ATOM 618 N N . GLU A 1 73 ? 18.109 45.25 40.469 1 76.62 73 GLU A N 1
ATOM 619 C CA . GLU A 1 73 ? 16.891 45.438 41.25 1 76.62 73 GLU A CA 1
ATOM 620 C C . GLU A 1 73 ? 15.648 45.062 40.438 1 76.62 73 GLU A C 1
ATOM 622 O O . GLU A 1 73 ? 14.586 45.688 40.594 1 76.62 73 GLU A O 1
ATOM 627 N N . ILE A 1 74 ? 15.836 44.219 39.594 1 82.62 74 ILE A N 1
ATOM 628 C CA . ILE A 1 74 ? 14.688 43.719 38.812 1 82.62 74 ILE A CA 1
ATOM 629 C C . ILE A 1 74 ? 14.047 42.562 39.531 1 82.62 74 ILE A C 1
ATOM 631 O O . ILE A 1 74 ? 12.844 42.562 39.812 1 82.62 74 ILE A O 1
ATOM 635 N N . LEU A 1 75 ? 14.945 41.688 39.812 1 83.06 75 LEU A N 1
ATOM 636 C CA . LEU A 1 75 ? 14.492 40.5 40.562 1 83.06 75 LEU A CA 1
ATOM 637 C C . LEU A 1 75 ? 14.711 40.688 42.062 1 83.06 75 LEU A C 1
ATOM 639 O O . LEU A 1 75 ? 15.828 41 42.5 1 83.06 75 LEU A O 1
ATOM 643 N N . PRO A 1 76 ? 13.711 40.625 42.688 1 81.75 76 PRO A N 1
ATOM 644 C CA . PRO A 1 76 ? 13.859 40.781 44.156 1 81.75 76 PRO A CA 1
ATOM 645 C C . PRO A 1 76 ? 14.883 39.812 44.75 1 81.75 76 PRO A C 1
ATOM 647 O O . PRO A 1 76 ? 14.93 38.656 44.344 1 81.75 76 PRO A O 1
ATOM 650 N N . TYR A 1 77 ? 15.719 40.312 45.625 1 79.62 77 TYR A N 1
ATOM 651 C CA . TYR A 1 77 ? 16.797 39.531 46.25 1 79.62 77 TYR A CA 1
ATOM 652 C C . TYR A 1 77 ? 16.281 38.25 46.875 1 79.62 77 TYR A C 1
ATOM 654 O O . TYR A 1 77 ? 16.922 37.219 46.75 1 79.62 77 TYR A O 1
ATOM 662 N N . SER A 1 78 ? 15.203 38.281 47.531 1 79.06 78 SER A N 1
ATOM 663 C CA . SER A 1 78 ? 14.648 37.094 48.156 1 79.06 78 SER A CA 1
ATOM 664 C C . SER A 1 78 ? 14.328 36 47.125 1 79.06 78 SER A C 1
ATOM 666 O O . SER A 1 78 ? 14.602 34.844 47.344 1 79.06 78 SER A O 1
ATOM 668 N N . LEU A 1 79 ? 13.914 36.375 46 1 84.38 79 LEU A N 1
ATOM 669 C CA . LEU A 1 79 ? 13.547 35.438 44.938 1 84.38 79 LEU A CA 1
ATOM 670 C C . LEU A 1 79 ? 14.797 34.906 44.25 1 84.38 79 LEU A C 1
ATOM 672 O O . LEU A 1 79 ? 14.844 33.719 43.875 1 84.38 79 LEU A O 1
ATOM 676 N N . MET A 1 80 ? 15.711 35.75 44.125 1 86.06 80 MET A N 1
ATOM 677 C CA . MET A 1 80 ? 16.984 35.344 43.531 1 86.06 80 MET A CA 1
ATOM 678 C C . MET A 1 80 ? 17.625 34.25 44.406 1 86.06 80 MET A C 1
ATOM 680 O O . MET A 1 80 ? 18.062 33.219 43.875 1 86.06 80 MET A O 1
ATOM 684 N N . LYS A 1 81 ? 17.656 34.438 45.656 1 79.81 81 LYS A N 1
ATOM 685 C CA . LYS A 1 81 ? 18.234 33.438 46.562 1 79.81 81 LYS A CA 1
ATOM 686 C C . LYS A 1 81 ? 17.469 32.125 46.5 1 79.81 81 LYS A C 1
ATOM 688 O O . LYS A 1 81 ? 18.078 31.047 46.531 1 79.81 81 LYS A O 1
ATOM 693 N N . TYR A 1 82 ? 16.234 32.281 46.438 1 82.75 82 TYR A N 1
ATOM 694 C CA . TYR A 1 82 ? 15.359 31.109 46.344 1 82.75 82 TYR A CA 1
ATOM 695 C C . TYR A 1 82 ? 15.633 30.312 45.094 1 82.75 82 TYR A C 1
ATOM 697 O O . TYR A 1 82 ? 15.727 29.078 45.125 1 82.75 82 TYR A O 1
ATOM 705 N N . LEU A 1 83 ? 15.82 30.938 44.062 1 85.44 83 LEU A N 1
ATOM 706 C CA . LEU A 1 83 ? 16.047 30.312 42.75 1 85.44 83 LEU A CA 1
ATOM 707 C C . LEU A 1 83 ? 17.438 29.688 42.688 1 85.44 83 LEU A C 1
ATOM 709 O O . LEU A 1 83 ? 17.594 28.578 42.188 1 85.44 83 LEU A O 1
ATOM 713 N N . VAL A 1 84 ? 18.406 30.344 43.125 1 80.94 84 VAL A N 1
ATOM 714 C CA . VAL A 1 84 ? 19.781 29.844 43.094 1 80.94 84 VAL A CA 1
ATOM 715 C C . VAL A 1 84 ? 19.875 28.578 43.938 1 80.94 84 VAL A C 1
ATOM 717 O O . VAL A 1 84 ? 20.5 27.594 43.531 1 80.94 84 VAL A O 1
ATOM 720 N N . LYS A 1 85 ? 19.25 28.578 45.062 1 80.62 85 LYS A N 1
ATOM 721 C CA . LYS A 1 85 ? 19.234 27.391 45.938 1 80.62 85 LYS A CA 1
ATOM 722 C C . LYS A 1 85 ? 18.547 26.219 45.219 1 80.62 85 LYS A C 1
ATOM 724 O O . LYS A 1 85 ? 19.016 25.078 45.312 1 80.62 85 LYS A O 1
ATOM 729 N N . TYR A 1 86 ? 17.547 26.562 44.562 1 85.88 86 TYR A N 1
ATOM 730 C CA . TYR A 1 86 ? 16.812 25.531 43.812 1 85.88 86 TYR A CA 1
ATOM 731 C C . TYR A 1 86 ? 17.688 24.922 42.719 1 85.88 86 TYR A C 1
ATOM 733 O O . TYR A 1 86 ? 17.703 23.703 42.531 1 85.88 86 TYR A O 1
ATOM 741 N N . ILE A 1 87 ? 18.359 25.688 42 1 84.19 87 ILE A N 1
ATOM 742 C CA . ILE A 1 87 ? 19.234 25.234 40.906 1 84.19 87 ILE A CA 1
ATOM 743 C C . ILE A 1 87 ? 20.344 24.359 41.5 1 84.19 87 ILE A C 1
ATOM 745 O O . ILE A 1 87 ? 20.656 23.297 40.938 1 84.19 87 ILE A O 1
ATOM 749 N N . GLU A 1 88 ? 20.828 24.672 42.562 1 79.94 88 GLU A N 1
ATOM 750 C CA . GLU A 1 88 ? 21.859 23.891 43.219 1 79.94 88 GLU A CA 1
ATOM 751 C C . GLU A 1 88 ? 21.328 22.531 43.688 1 79.94 88 GLU A C 1
ATOM 753 O O . GLU A 1 88 ? 22 21.516 43.562 1 79.94 88 GLU A O 1
ATOM 758 N N . ASP A 1 89 ? 20.125 22.594 44.156 1 79.62 89 ASP A N 1
ATOM 759 C CA . ASP A 1 89 ? 19.516 21.344 44.594 1 79.62 89 ASP A CA 1
ATOM 760 C C . ASP A 1 89 ? 19.312 20.391 43.406 1 79.62 89 ASP A C 1
ATOM 762 O O . ASP A 1 89 ? 19.562 19.188 43.531 1 79.62 89 ASP A O 1
ATOM 766 N N . ILE A 1 90 ? 18.906 20.984 42.375 1 81.69 90 ILE A N 1
ATOM 767 C CA . ILE A 1 90 ? 18.641 20.141 41.188 1 81.69 90 ILE A CA 1
ATOM 768 C C . ILE A 1 90 ? 19.938 19.609 40.625 1 81.69 90 ILE A C 1
ATOM 770 O O . ILE A 1 90 ? 20.016 18.453 40.188 1 81.69 90 ILE A O 1
ATOM 774 N N . GLU A 1 91 ? 20.938 20.359 40.625 1 78.5 91 GLU A N 1
ATOM 775 C CA . GLU A 1 91 ? 22.25 19.906 40.188 1 78.5 91 GLU A CA 1
ATOM 776 C C . GLU A 1 91 ? 22.766 18.766 41.062 1 78.5 91 GLU A C 1
ATOM 778 O O . GLU A 1 91 ? 23.328 17.797 40.531 1 78.5 91 GLU A O 1
ATOM 783 N N . LEU A 1 92 ? 22.469 18.828 42.281 1 75 92 LEU A N 1
ATOM 784 C CA . LEU A 1 92 ? 22.844 17.781 43.219 1 75 92 LEU A CA 1
ATOM 785 C C . LEU A 1 92 ? 22.078 16.5 42.938 1 75 92 LEU A C 1
ATOM 787 O O . LEU A 1 92 ? 22.641 15.406 42.938 1 75 92 LEU A O 1
ATOM 791 N N . ILE A 1 93 ? 20.859 16.703 42.656 1 77.06 93 ILE A N 1
ATOM 792 C CA . ILE A 1 93 ? 20.031 15.539 42.375 1 77.06 93 ILE A CA 1
ATOM 793 C C . ILE A 1 93 ? 20.484 14.883 41.094 1 77.06 93 ILE A C 1
ATOM 795 O O . ILE A 1 93 ? 20.531 13.648 40.969 1 77.06 93 ILE A O 1
ATOM 799 N N . ASN A 1 94 ? 20.812 15.633 40.125 1 74.5 94 ASN A N 1
ATOM 800 C CA . ASN A 1 94 ? 21.281 15.133 38.812 1 74.5 94 ASN A CA 1
ATOM 801 C C . ASN A 1 94 ? 22.562 14.32 38.969 1 74.5 94 ASN A C 1
ATOM 803 O O . ASN A 1 94 ? 22.719 13.281 38.312 1 74.5 94 ASN A O 1
ATOM 807 N N . ILE A 1 95 ? 23.375 14.625 39.844 1 69.06 95 ILE A N 1
ATOM 808 C CA . ILE A 1 95 ? 24.609 13.914 40.156 1 69.06 95 ILE A CA 1
ATOM 809 C C . ILE A 1 95 ? 24.281 12.594 40.875 1 69.06 95 ILE A C 1
ATOM 811 O O . ILE A 1 95 ? 24.875 11.562 40.562 1 69.06 95 ILE A O 1
ATOM 815 N N . TYR A 1 96 ? 23.234 12.688 41.688 1 66.94 96 TYR A N 1
ATOM 816 C CA . TYR A 1 96 ? 22.844 11.477 42.406 1 66.94 96 TYR A CA 1
ATOM 817 C C . TYR A 1 96 ? 22.188 10.477 41.438 1 66.94 96 TYR A C 1
ATOM 819 O O . TYR A 1 96 ? 22.391 9.266 41.594 1 66.94 96 TYR A O 1
ATOM 827 N N . LEU A 1 97 ? 21.391 10.93 40.531 1 70.06 97 LEU A N 1
ATOM 828 C CA . LEU A 1 97 ? 20.703 10.062 39.594 1 70.06 97 LEU A CA 1
ATOM 829 C C . LEU A 1 97 ? 21.703 9.367 38.656 1 70.06 97 LEU A C 1
ATOM 831 O O . LEU A 1 97 ? 21.5 8.211 38.281 1 70.06 97 LEU A O 1
ATOM 835 N N . ILE A 1 98 ? 22.797 9.859 38.312 1 60.59 98 ILE A N 1
ATOM 836 C CA . ILE A 1 98 ? 23.828 9.297 37.438 1 60.59 98 ILE A CA 1
ATOM 837 C C . ILE A 1 98 ? 24.625 8.25 38.219 1 60.59 98 ILE A C 1
ATOM 839 O O . ILE A 1 98 ? 25 7.207 37.688 1 60.59 98 ILE A O 1
ATOM 843 N N . ASN A 1 99 ? 24.734 8.32 39.438 1 58.28 99 ASN A N 1
ATOM 844 C CA . ASN A 1 99 ? 25.531 7.41 40.25 1 58.28 99 ASN A CA 1
ATOM 845 C C . ASN A 1 99 ? 24.672 6.34 40.938 1 58.28 99 ASN A C 1
ATOM 847 O O . ASN A 1 99 ? 25.141 5.594 41.781 1 58.28 99 ASN A O 1
ATOM 851 N N . GLU A 1 100 ? 23.375 5.844 40.438 1 58.22 100 GLU A N 1
ATOM 852 C CA . GLU A 1 100 ? 22.469 4.75 40.719 1 58.22 100 GLU A CA 1
ATOM 853 C C . GLU A 1 100 ? 22.156 4.656 42.219 1 58.22 100 GLU A C 1
ATOM 855 O O . GLU A 1 100 ? 21.781 3.594 42.719 1 58.22 100 GLU A O 1
ATOM 860 N N . LYS A 1 101 ? 22.391 5.383 43 1 53.78 101 LYS A N 1
ATOM 861 C CA . LYS A 1 101 ? 22.328 5.09 44.438 1 53.78 101 LYS A CA 1
ATOM 862 C C . LYS A 1 101 ? 20.953 5.441 45 1 53.78 101 LYS A C 1
ATOM 864 O O . LYS A 1 101 ? 20.703 5.215 46.188 1 53.78 101 LYS A O 1
ATOM 869 N N . ILE A 1 102 ? 20.203 6.309 44.656 1 54.56 102 ILE A N 1
ATOM 870 C CA . ILE A 1 102 ? 19.219 6.898 45.562 1 54.56 102 ILE A CA 1
ATOM 871 C C . ILE A 1 102 ? 17.812 6.477 45.125 1 54.56 102 ILE A C 1
ATOM 873 O O . ILE A 1 102 ? 17.594 6.16 43.969 1 54.56 102 ILE A O 1
ATOM 877 N N . ASN A 1 103 ? 16.938 6.34 46.094 1 54.69 103 ASN A N 1
ATOM 878 C CA . ASN A 1 103 ? 15.523 5.98 46 1 54.69 103 ASN A CA 1
ATOM 879 C C . ASN A 1 103 ? 14.789 6.836 44.969 1 54.69 103 ASN A C 1
ATOM 881 O O . ASN A 1 103 ? 14.656 8.047 45.125 1 54.69 103 ASN A O 1
ATOM 885 N N . GLU A 1 104 ? 14.492 6.266 43.906 1 61.5 104 GLU A N 1
ATOM 886 C CA . GLU A 1 104 ? 13.953 6.863 42.688 1 61.5 104 GLU A CA 1
ATOM 887 C C . GLU A 1 104 ? 12.648 7.602 42.969 1 61.5 104 GLU A C 1
ATOM 889 O O . GLU A 1 104 ? 12.391 8.656 42.375 1 61.5 104 GLU A O 1
ATOM 894 N N . GLU A 1 105 ? 11.969 7.137 43.938 1 62.47 105 GLU A N 1
ATOM 895 C CA . GLU A 1 105 ? 10.641 7.719 44.094 1 62.47 105 GLU A CA 1
ATOM 896 C C . GLU A 1 105 ? 10.719 9.078 44.781 1 62.47 105 GLU A C 1
ATOM 898 O O . GLU A 1 105 ? 10.031 10.023 44.406 1 62.47 105 GLU A O 1
ATOM 903 N N . ASN A 1 106 ? 11.492 9.156 45.75 1 62.19 106 ASN A N 1
ATOM 904 C CA . ASN A 1 106 ? 11.625 10.414 46.5 1 62.19 106 ASN A CA 1
ATOM 905 C C . ASN A 1 106 ? 12.266 11.5 45.625 1 62.19 106 ASN A C 1
ATOM 907 O O . ASN A 1 106 ? 11.875 12.664 45.719 1 62.19 106 ASN A O 1
ATOM 911 N N . ILE A 1 107 ? 13.008 11.062 44.844 1 70.25 107 ILE A N 1
ATOM 912 C CA . ILE A 1 107 ? 13.688 12.016 43.969 1 70.25 107 ILE A CA 1
ATOM 913 C C . ILE A 1 107 ? 12.719 12.523 42.906 1 70.25 107 ILE A C 1
ATOM 915 O O . ILE A 1 107 ? 12.734 13.703 42.531 1 70.25 107 ILE A O 1
ATOM 919 N N . ARG A 1 108 ? 11.898 11.766 42.625 1 69.69 108 ARG A N 1
ATOM 920 C CA . ARG A 1 108 ? 10.883 12.156 41.656 1 69.69 108 ARG A CA 1
ATOM 921 C C . ARG A 1 108 ? 9.938 13.203 42.219 1 69.69 108 ARG A C 1
ATOM 923 O O . ARG A 1 108 ? 9.57 14.156 41.562 1 69.69 108 ARG A O 1
ATOM 930 N N . ILE A 1 109 ? 9.688 12.938 43.438 1 66.81 109 ILE A N 1
ATOM 931 C CA . ILE A 1 109 ? 8.773 13.844 44.094 1 66.81 109 ILE A CA 1
ATOM 932 C C . ILE A 1 109 ? 9.43 15.211 44.281 1 66.81 109 ILE A C 1
ATOM 934 O O . ILE A 1 109 ? 8.805 16.25 44.031 1 66.81 109 ILE A O 1
ATOM 938 N N . LYS A 1 110 ? 10.625 15.25 44.562 1 70.88 110 LYS A N 1
ATOM 939 C CA . LYS A 1 110 ? 11.352 16.5 44.75 1 70.88 110 LYS A CA 1
ATOM 940 C C . LYS A 1 110 ? 11.547 17.234 43.438 1 70.88 110 LYS A C 1
ATOM 942 O O . LYS A 1 110 ? 11.461 18.469 43.375 1 70.88 110 LYS A O 1
ATOM 947 N N . LEU A 1 111 ? 11.625 16.469 42.5 1 74.62 111 LEU A N 1
ATOM 948 C CA . LEU A 1 111 ? 11.867 17.062 41.188 1 74.62 111 LEU A CA 1
ATOM 949 C C . LEU A 1 111 ? 10.57 17.578 40.562 1 74.62 111 LEU A C 1
ATOM 951 O O . LEU A 1 111 ? 10.578 18.547 39.812 1 74.62 111 LEU A O 1
ATOM 955 N N . LYS A 1 112 ? 9.555 17.062 40.969 1 71.25 112 LYS A N 1
ATOM 956 C CA . LYS A 1 112 ? 8.281 17.484 40.406 1 71.25 112 LYS A CA 1
ATOM 957 C C . LYS A 1 112 ? 7.621 18.562 41.25 1 71.25 112 LYS A C 1
ATOM 959 O O . LYS A 1 112 ? 6.562 19.078 40.875 1 71.25 112 LYS A O 1
ATOM 964 N N . ASP A 1 113 ? 8.297 18.906 42.25 1 73.69 113 ASP A N 1
ATOM 965 C CA . ASP A 1 113 ? 7.875 20.078 43.031 1 73.69 113 ASP A CA 1
ATOM 966 C C . ASP A 1 113 ? 8.352 21.359 42.344 1 73.69 113 ASP A C 1
ATOM 968 O O . ASP A 1 113 ? 9.477 21.812 42.594 1 73.69 113 ASP A O 1
ATOM 972 N N . LEU A 1 114 ? 7.465 21.969 41.656 1 81.12 114 LEU A N 1
ATOM 973 C CA . LEU A 1 114 ? 7.816 23.109 40.844 1 81.12 114 LEU A CA 1
ATOM 974 C C . LEU A 1 114 ? 7.398 24.422 41.5 1 81.12 114 LEU A C 1
ATOM 976 O O . LEU A 1 114 ? 7.074 25.391 40.844 1 81.12 114 LEU A O 1
ATOM 980 N N . LYS A 1 115 ? 7.52 24.406 42.75 1 80.5 115 LYS A N 1
ATOM 981 C CA . LYS A 1 115 ? 7.094 25.594 43.5 1 80.5 115 LYS A CA 1
ATOM 982 C C . LYS A 1 115 ? 7.957 26.797 43.156 1 80.5 115 LYS A C 1
ATOM 984 O O . LYS A 1 115 ? 7.445 27.906 42.969 1 80.5 115 LYS A O 1
ATOM 989 N N . VAL A 1 116 ? 9.188 26.562 43.031 1 83.5 116 VAL A N 1
ATOM 990 C CA . VAL A 1 116 ? 10.102 27.656 42.719 1 83.5 116 VAL A CA 1
ATOM 991 C C . VAL A 1 116 ? 9.867 28.156 41.312 1 83.5 116 VAL A C 1
ATOM 993 O O . VAL A 1 116 ? 9.828 29.359 41.062 1 83.5 116 VAL A O 1
ATOM 996 N N . ILE A 1 117 ? 9.656 27.25 40.438 1 86.81 117 ILE A N 1
ATOM 997 C CA . ILE A 1 117 ? 9.398 27.625 39.062 1 86.81 117 ILE A CA 1
ATOM 998 C C . ILE A 1 117 ? 8.062 28.344 38.969 1 86.81 117 ILE A C 1
ATOM 1000 O O . ILE A 1 117 ? 7.922 29.312 38.188 1 86.81 117 ILE A O 1
ATOM 1004 N N . TYR A 1 118 ? 7.223 27.969 39.719 1 86.31 118 TYR A N 1
ATOM 1005 C CA . TYR A 1 118 ? 5.922 28.641 39.75 1 86.31 118 TYR A CA 1
ATOM 1006 C C . TYR A 1 118 ? 6.043 30.078 40.219 1 86.31 118 TYR A C 1
ATOM 1008 O O . TYR A 1 118 ? 5.516 31 39.594 1 86.31 118 TYR A O 1
ATOM 1016 N N . GLU A 1 119 ? 6.707 30.266 41.312 1 83.88 119 GLU A N 1
ATOM 1017 C CA . GLU A 1 119 ? 6.871 31.609 41.844 1 83.88 119 GLU A CA 1
ATOM 1018 C C . GLU A 1 119 ? 7.633 32.5 40.875 1 83.88 119 GLU A C 1
ATOM 1020 O O . GLU A 1 119 ? 7.273 33.688 40.688 1 83.88 119 GLU A O 1
ATOM 1025 N N . MET A 1 120 ? 8.508 31.969 40.281 1 86.19 120 MET A N 1
ATOM 1026 C CA . MET A 1 120 ? 9.266 32.719 39.312 1 86.19 120 MET A CA 1
ATOM 1027 C C . MET A 1 120 ? 8.383 33.094 38.125 1 86.19 120 MET A C 1
ATOM 1029 O O . MET A 1 120 ? 8.477 34.188 37.594 1 86.19 120 MET A O 1
ATOM 1033 N N . SER A 1 121 ? 7.633 32.188 37.719 1 87.19 121 SER A N 1
ATOM 1034 C CA . SER A 1 121 ? 6.734 32.438 36.594 1 87.19 121 SER A CA 1
ATOM 1035 C C . SER A 1 121 ? 5.695 33.5 36.906 1 87.19 121 SER A C 1
ATOM 1037 O O . SER A 1 121 ? 5.359 34.312 36.062 1 87.19 121 SER A O 1
ATOM 1039 N N . VAL A 1 122 ? 5.262 33.469 38.062 1 83 122 VAL A N 1
ATOM 1040 C CA . VAL A 1 122 ? 4.297 34.469 38.5 1 83 122 VAL A CA 1
ATOM 1041 C C . VAL A 1 122 ? 4.949 35.844 38.531 1 83 122 VAL A C 1
ATOM 1043 O O . VAL A 1 122 ? 4.383 36.812 38.031 1 83 122 VAL A O 1
ATOM 1046 N N . TRP A 1 123 ? 6.102 35.938 39.156 1 84.75 123 TRP A N 1
ATOM 1047 C CA . TRP A 1 123 ? 6.816 37.219 39.188 1 84.75 123 TRP A CA 1
ATOM 1048 C C . TRP A 1 123 ? 7.062 37.719 37.781 1 84.75 123 TRP A C 1
ATOM 1050 O O . TRP A 1 123 ? 6.824 38.906 37.5 1 84.75 123 TRP A O 1
ATOM 1060 N N . MET A 1 124 ? 7.422 36.812 37.031 1 86.06 124 MET A N 1
ATOM 1061 C CA . MET A 1 124 ? 7.723 37.156 35.656 1 86.06 124 MET A CA 1
ATOM 1062 C C . MET A 1 124 ? 6.473 37.656 34.938 1 86.06 124 MET A C 1
ATOM 1064 O O . MET A 1 124 ? 6.504 38.688 34.25 1 86.06 124 MET A O 1
ATOM 1068 N N . ALA A 1 125 ? 5.457 37 35.062 1 81.81 125 ALA A N 1
ATOM 1069 C CA . ALA A 1 125 ? 4.207 37.344 34.406 1 81.81 125 ALA A CA 1
ATOM 1070 C C . ALA A 1 125 ? 3.686 38.688 34.844 1 81.81 125 ALA A C 1
ATOM 1072 O O . ALA A 1 125 ? 3.254 39.5 34.031 1 81.81 125 ALA A O 1
ATOM 1073 N N . ILE A 1 126 ? 3.799 38.969 36.094 1 77.94 126 ILE A N 1
ATOM 1074 C CA . ILE A 1 126 ? 3.254 40.188 36.688 1 77.94 126 ILE A CA 1
ATOM 1075 C C . ILE A 1 126 ? 4.16 41.375 36.344 1 77.94 126 ILE A C 1
ATOM 1077 O O . ILE A 1 126 ? 3.674 42.469 36 1 77.94 126 ILE A O 1
ATOM 1081 N N . ASN A 1 127 ? 5.426 41.156 36.438 1 75.12 127 ASN A N 1
ATOM 1082 C CA . ASN A 1 127 ? 6.344 42.281 36.312 1 75.12 127 ASN A CA 1
ATOM 1083 C C . ASN A 1 127 ? 6.797 42.5 34.875 1 75.12 127 ASN A C 1
ATOM 1085 O O . ASN A 1 127 ? 7.145 43.625 34.469 1 75.12 127 ASN A O 1
ATOM 1089 N N . CYS A 1 128 ? 6.648 41.344 34.188 1 74.19 128 CYS A N 1
ATOM 1090 C CA . CYS A 1 128 ? 7.168 41.469 32.812 1 74.19 128 CYS A CA 1
ATOM 1091 C C . CYS A 1 128 ? 6.047 41.281 31.797 1 74.19 128 CYS A C 1
ATOM 1093 O O . CYS A 1 128 ? 6.254 41.5 30.609 1 74.19 128 CYS A O 1
ATOM 1095 N N . GLY A 1 129 ? 4.973 40.875 32.156 1 70.38 129 GLY A N 1
ATOM 1096 C CA . GLY A 1 129 ? 3.83 40.656 31.266 1 70.38 129 GLY A CA 1
ATOM 1097 C C . GLY A 1 129 ? 3.088 41.938 30.938 1 70.38 129 GLY A C 1
ATOM 1098 O O . GLY A 1 129 ? 3.252 42.969 31.625 1 70.38 129 GLY A O 1
ATOM 1099 N N . GLU A 1 130 ? 2.451 42 29.812 1 61.56 130 GLU A N 1
ATOM 1100 C CA . GLU A 1 130 ? 1.693 43.188 29.391 1 61.56 130 GLU A CA 1
ATOM 1101 C C . GLU A 1 130 ? 0.225 43.062 29.781 1 61.56 130 GLU A C 1
ATOM 1103 O O . GLU A 1 130 ? -0.524 44.031 29.703 1 61.56 130 GLU A O 1
ATOM 1108 N N . GLU A 1 131 ? -0.058 41.938 30.141 1 64 131 GLU A N 1
ATOM 1109 C CA . GLU A 1 131 ? -1.453 41.688 30.5 1 64 131 GLU A CA 1
ATOM 1110 C C . GLU A 1 131 ? -1.7 41.969 31.969 1 64 131 GLU A C 1
ATOM 1112 O O . GLU A 1 131 ? -0.759 42 32.781 1 64 131 GLU A O 1
ATOM 1117 N N . LYS A 1 132 ? -2.791 42.5 32.219 1 64.69 132 LYS A N 1
ATOM 1118 C CA . LYS A 1 132 ? -3.154 42.688 33.625 1 64.69 132 LYS A CA 1
ATOM 1119 C C . LYS A 1 132 ? -3.34 41.344 34.312 1 64.69 132 LYS A C 1
ATOM 1121 O O . LYS A 1 132 ? -4.434 40.781 34.312 1 64.69 132 LYS A O 1
ATOM 1126 N N . TYR A 1 133 ? -2.275 40.906 34.906 1 63.69 133 TYR A N 1
ATOM 1127 C CA . TYR A 1 133 ? -2.27 39.562 35.469 1 63.69 133 TYR A CA 1
ATOM 1128 C C . TYR A 1 133 ? -3.043 39.531 36.781 1 63.69 133 TYR A C 1
ATOM 1130 O O . TYR A 1 133 ? -3.256 38.438 37.375 1 63.69 133 TYR A O 1
ATOM 1138 N N . ASN A 1 134 ? -3.428 40.75 37.125 1 62.25 134 ASN A N 1
ATOM 1139 C CA . ASN A 1 134 ? -4.348 40.781 38.25 1 62.25 134 ASN A CA 1
ATOM 1140 C C . ASN A 1 134 ? -5.648 40.062 37.938 1 62.25 134 ASN A C 1
ATOM 1142 O O . ASN A 1 134 ? -6.359 39.625 38.875 1 62.25 134 ASN A O 1
ATOM 1146 N N . LEU A 1 135 ? -5.812 39.906 36.812 1 61.44 135 LEU A N 1
ATOM 1147 C CA . LEU A 1 135 ? -7.062 39.312 36.375 1 61.44 135 LEU A CA 1
ATOM 1148 C C . LEU A 1 135 ? -7.098 37.812 36.719 1 61.44 135 LEU A C 1
ATOM 1150 O O . LEU A 1 135 ? -8.18 37.219 36.812 1 61.44 135 LEU A O 1
ATOM 1154 N N . PHE A 1 136 ? -5.883 37.219 37.031 1 62.53 136 PHE A N 1
ATOM 1155 C CA . PHE A 1 136 ? -5.797 35.812 37.312 1 62.53 136 PHE A CA 1
ATOM 1156 C C . PHE A 1 136 ? -5.93 35.562 38.812 1 62.53 136 PHE A C 1
ATOM 1158 O O . PHE A 1 136 ? -6.059 34.406 39.25 1 62.53 136 PHE A O 1
ATOM 1165 N N . TYR A 1 137 ? -5.941 36.625 39.469 1 66.19 137 TYR A N 1
ATOM 1166 C CA . TYR A 1 137 ? -5.773 36.531 40.906 1 66.19 137 TYR A CA 1
ATOM 1167 C C . TYR A 1 137 ? -6.914 35.75 41.562 1 66.19 137 TYR A C 1
ATOM 1169 O O . TYR A 1 137 ? -6.688 34.938 42.438 1 66.19 137 TYR A O 1
ATOM 1177 N N . ASP A 1 138 ? -8.078 35.938 41.062 1 62.34 138 ASP A N 1
ATOM 1178 C CA . ASP A 1 138 ? -9.234 35.344 41.719 1 62.34 138 ASP A CA 1
ATOM 1179 C C . ASP A 1 138 ? -9.289 33.844 41.469 1 62.34 138 ASP A C 1
ATOM 1181 O O . ASP A 1 138 ? -9.883 33.094 42.25 1 62.34 138 ASP A O 1
ATOM 1185 N N . LYS A 1 139 ? -8.633 33.312 40.5 1 66.12 139 LYS A N 1
ATOM 1186 C CA . LYS A 1 139 ? -8.719 31.891 40.125 1 66.12 139 LYS A CA 1
ATOM 1187 C C . LYS A 1 139 ? -7.605 31.078 40.75 1 66.12 139 LYS A C 1
ATOM 1189 O O . LYS A 1 139 ? -7.574 29.844 40.625 1 66.12 139 LYS A O 1
ATOM 1194 N N . LEU A 1 140 ? -6.832 31.75 41.469 1 68.38 140 LEU A N 1
ATOM 1195 C CA . LEU A 1 140 ? -5.664 31.094 42.062 1 68.38 140 LEU A CA 1
ATOM 1196 C C . LEU A 1 140 ? -6 30.453 43.406 1 68.38 140 LEU A C 1
ATOM 1198 O O . LEU A 1 140 ? -6.918 30.906 44.094 1 68.38 140 LEU A O 1
ATOM 1202 N N . SER A 1 141 ? -5.426 29.312 43.625 1 71.56 141 SER A N 1
ATOM 1203 C CA . SER A 1 141 ? -5.551 28.703 44.938 1 71.56 141 SER A CA 1
ATOM 1204 C C . SER A 1 141 ? -4.961 29.594 46.031 1 71.56 141 SER A C 1
ATOM 1206 O O . SER A 1 141 ? -4.203 30.516 45.75 1 71.56 141 SER A O 1
ATOM 1208 N N . PRO A 1 142 ? -5.484 29.406 47.25 1 69.69 142 PRO A N 1
ATOM 1209 C CA . PRO A 1 142 ? -4.977 30.25 48.312 1 69.69 142 PRO A CA 1
ATOM 1210 C C . PRO A 1 142 ? -3.449 30.281 48.375 1 69.69 142 PRO A C 1
ATOM 1212 O O . PRO A 1 142 ? -2.863 31.344 48.625 1 69.69 142 PRO A O 1
ATOM 1215 N N . GLU A 1 143 ? -2.809 29.203 48.094 1 74.62 143 GLU A N 1
ATOM 1216 C CA . GLU A 1 143 ? -1.349 29.172 48.094 1 74.62 143 GLU A CA 1
ATOM 1217 C C . GLU A 1 143 ? -0.782 29.953 46.906 1 74.62 143 GLU A C 1
ATOM 1219 O O . GLU A 1 143 ? 0.222 30.656 47.062 1 74.62 143 GLU A O 1
ATOM 1224 N N . GLU A 1 144 ? -1.478 29.922 45.875 1 79.38 144 GLU A N 1
ATOM 1225 C CA . GLU A 1 144 ? -1.059 30.641 44.688 1 79.38 144 GLU A CA 1
ATOM 1226 C C . GLU A 1 144 ? -1.292 32.156 44.844 1 79.38 144 GLU A C 1
ATOM 1228 O O . GLU A 1 144 ? -0.477 32.969 44.406 1 79.38 144 GLU A O 1
ATOM 1233 N N . LYS A 1 145 ? -2.389 32.438 45.406 1 76.94 145 LYS A N 1
ATOM 1234 C CA . LYS A 1 145 ? -2.715 33.844 45.688 1 76.94 145 LYS A CA 1
ATOM 1235 C C . LYS A 1 145 ? -1.644 34.5 46.531 1 76.94 145 LYS A C 1
ATOM 1237 O O . LYS A 1 145 ? -1.304 35.688 46.312 1 76.94 145 LYS A O 1
ATOM 1242 N N . LYS A 1 146 ? -1.158 33.75 47.531 1 77.25 146 LYS A N 1
ATOM 1243 C CA . LYS A 1 146 ? -0.095 34.281 48.406 1 77.25 146 LYS A CA 1
ATOM 1244 C C . LYS A 1 146 ? 1.127 34.688 47.562 1 77.25 146 LYS A C 1
ATOM 1246 O O . LYS A 1 146 ? 1.749 35.719 47.812 1 77.25 146 LYS A O 1
ATOM 1251 N N . ILE A 1 147 ? 1.34 33.969 46.531 1 80.56 147 ILE A N 1
ATOM 1252 C CA . ILE A 1 147 ? 2.512 34.219 45.688 1 80.56 147 ILE A CA 1
ATOM 1253 C C . ILE A 1 147 ? 2.236 35.406 44.75 1 80.56 147 ILE A C 1
ATOM 1255 O O . ILE A 1 147 ? 3.068 36.281 44.625 1 80.56 147 ILE A O 1
ATOM 1259 N N . PHE A 1 148 ? 1.082 35.5 44.219 1 80.69 148 PHE A N 1
ATOM 1260 C CA . PHE A 1 148 ? 0.721 36.594 43.312 1 80.69 148 PHE A CA 1
ATOM 1261 C C . PHE A 1 148 ? 0.637 37.906 44.031 1 80.69 148 PHE A C 1
ATOM 1263 O O . PHE A 1 148 ? 1.09 38.938 43.531 1 80.69 148 PHE A O 1
ATOM 1270 N N . SER A 1 149 ? 0.038 37.875 45.156 1 74.69 149 SER A N 1
ATOM 1271 C CA . SER A 1 149 ? -0.164 39.094 45.969 1 74.69 149 SER A CA 1
ATOM 1272 C C . SER A 1 149 ? 1.167 39.719 46.344 1 74.69 149 SER A C 1
ATOM 1274 O O . SER A 1 149 ? 1.252 40.938 46.562 1 74.69 149 SER A O 1
ATOM 1276 N N . LYS A 1 150 ? 2.221 38.906 46.469 1 78.19 150 LYS A N 1
ATOM 1277 C CA . LYS A 1 150 ? 3.555 39.375 46.812 1 78.19 150 LYS A CA 1
ATOM 1278 C C . LYS A 1 150 ? 4.074 40.375 45.75 1 78.19 150 LYS A C 1
ATOM 1280 O O . LYS A 1 150 ? 4.84 41.281 46.094 1 78.19 150 LYS A O 1
ATOM 1285 N N . TYR A 1 151 ? 3.465 40.219 44.531 1 77.75 151 TYR A N 1
ATOM 1286 C CA . TYR A 1 151 ? 4.102 40.969 43.469 1 77.75 151 TYR A CA 1
ATOM 1287 C C . TYR A 1 151 ? 3.088 41.875 42.75 1 77.75 151 TYR A C 1
ATOM 1289 O O . TYR A 1 151 ? 3.459 42.688 41.938 1 77.75 151 TYR A O 1
ATOM 1297 N N . LEU A 1 152 ? 1.98 41.938 42.875 1 67.31 152 LEU A N 1
ATOM 1298 C CA . LEU A 1 152 ? 0.96 42.812 42.281 1 67.31 152 LEU A CA 1
ATOM 1299 C C . LEU A 1 152 ? 0.992 44.188 42.906 1 67.31 152 LEU A C 1
ATOM 1301 O O . LEU A 1 152 ? 0.937 44.344 44.125 1 67.31 152 LEU A O 1
ATOM 1305 N N . LYS A 1 153 ? 1.662 45.312 42.094 1 56.28 153 LYS A N 1
ATOM 1306 C CA . LYS A 1 153 ? 1.726 46.688 42.562 1 56.28 153 LYS A CA 1
ATOM 1307 C C . LYS A 1 153 ? 0.329 47.281 42.688 1 56.28 153 LYS A C 1
ATOM 1309 O O . LYS A 1 153 ? -0.56 47 41.906 1 56.28 153 LYS A O 1
ATOM 1314 N N . GLU A 1 154 ? 0.069 47.906 43.688 1 42.94 154 GLU A N 1
ATOM 1315 C CA . GLU A 1 154 ? -1.082 48.781 43.812 1 42.94 154 GLU A CA 1
ATOM 1316 C C . GLU A 1 154 ? -0.942 50 42.875 1 42.94 154 GLU A C 1
ATOM 1318 O O . GLU A 1 154 ? -0.024 50.812 43.031 1 42.94 154 GLU A O 1
ATOM 1323 N N . GLU A 1 155 ? -0.926 50.031 41.625 1 36.16 155 GLU A N 1
ATOM 1324 C CA . GLU A 1 155 ? -0.827 51.188 40.75 1 36.16 155 GLU A CA 1
ATOM 1325 C C . GLU A 1 155 ? -1.853 52.25 41.156 1 36.16 155 GLU A C 1
ATOM 1327 O O . GLU A 1 155 ? -3.059 52 41.094 1 36.16 155 GLU A O 1
ATOM 1332 N N . SER A 1 156 ? -1.493 53.188 41.969 1 29.61 156 SER A N 1
ATOM 1333 C CA . SER A 1 156 ? -2.189 54.469 42.094 1 29.61 156 SER A CA 1
ATOM 1334 C C . SER A 1 156 ? -2.059 55.281 40.812 1 29.61 156 SER A C 1
ATOM 1336 O O . SER A 1 156 ? -0.947 55.594 40.375 1 29.61 156 SER A O 1
ATOM 1338 N N . TYR A 1 157 ? -2.773 55.219 39.781 1 29.77 157 TYR A N 1
ATOM 1339 C CA . TYR A 1 157 ? -2.936 56 38.562 1 29.77 157 TYR A CA 1
ATOM 1340 C C . TYR A 1 157 ? -3.053 57.469 38.875 1 29.77 157 TYR A C 1
ATOM 1342 O O . TYR A 1 157 ? -4.07 57.938 39.406 1 29.77 157 TYR A O 1
ATOM 1350 N N . GLN A 1 158 ? -2.043 58.219 39.312 1 25.98 158 GLN A N 1
ATOM 1351 C CA . GLN A 1 158 ? -2.16 59.688 39.25 1 25.98 158 GLN A CA 1
ATOM 1352 C C . GLN A 1 158 ? -2.109 60.188 37.812 1 25.98 158 GLN A C 1
ATOM 1354 O O . GLN A 1 158 ? -1.08 60.062 37.125 1 25.98 158 GLN A O 1
ATOM 1359 N N . ILE A 1 159 ? -3.133 60.125 36.969 1 27.8 159 ILE A N 1
ATOM 1360 C CA . ILE A 1 159 ? -3.387 60.75 35.656 1 27.8 159 ILE A CA 1
ATOM 1361 C C . ILE A 1 159 ? -3.07 62.25 35.75 1 27.8 159 ILE A C 1
ATOM 1363 O O . ILE A 1 159 ? -3.689 62.969 36.5 1 27.8 159 ILE A O 1
ATOM 1367 N N . ASP A 1 160 ? -1.861 62.656 35.5 1 24.52 160 ASP A N 1
ATOM 1368 C CA . ASP A 1 160 ? -1.532 64.062 35.375 1 24.52 160 ASP A CA 1
ATOM 1369 C C . ASP A 1 160 ? -2.262 64.688 34.156 1 24.52 160 ASP A C 1
ATOM 1371 O O . ASP A 1 160 ? -1.927 64.375 33.031 1 24.52 160 ASP A O 1
ATOM 1375 N N . ASN A 1 161 ? -3.588 64.938 34.156 1 26.81 161 ASN A N 1
ATOM 1376 C CA . ASN A 1 161 ? -4.586 65.625 33.312 1 26.81 161 ASN A CA 1
ATOM 1377 C C . ASN A 1 161 ? -4.215 67.062 33.031 1 26.81 161 ASN A C 1
ATOM 1379 O O . ASN A 1 161 ? -5.09 67.875 32.75 1 26.81 161 ASN A O 1
ATOM 1383 N N . GLN A 1 162 ? -3.025 67.562 33.031 1 23.7 162 GLN A N 1
ATOM 1384 C CA . GLN A 1 162 ? -3.016 69 33.062 1 23.7 162 GLN A CA 1
ATOM 1385 C C . GLN A 1 162 ? -3.408 69.625 31.719 1 23.7 162 GLN A C 1
ATOM 1387 O O . GLN A 1 162 ? -4.141 70.562 31.656 1 23.7 162 GLN A O 1
ATOM 1392 N N . TYR A 1 163 ? -2.824 69.312 30.531 1 24.53 163 TYR A N 1
ATOM 1393 C CA . TYR A 1 163 ? -2.631 70.5 29.703 1 24.53 163 TYR A CA 1
ATOM 1394 C C . TYR A 1 163 ? -3.955 71 29.125 1 24.53 163 TYR A C 1
ATOM 1396 O O . TYR A 1 163 ? -4.293 72.188 29.219 1 24.53 163 TYR A O 1
ATOM 1404 N N . GLU A 1 164 ? -4.418 70.438 27.938 1 26.92 164 GLU A N 1
ATOM 1405 C CA . GLU A 1 164 ? -5.082 71.312 26.969 1 26.92 164 GLU A CA 1
ATOM 1406 C C . GLU A 1 164 ? -6.496 71.688 27.422 1 26.92 164 GLU A C 1
ATOM 1408 O O . GLU A 1 164 ? -7.285 72.25 26.656 1 26.92 164 GLU A O 1
ATOM 1413 N N . ILE A 1 165 ? -6.816 71.438 28.688 1 28.09 165 ILE A N 1
ATOM 1414 C CA . ILE A 1 165 ? -8.094 71.938 29.234 1 28.09 165 ILE A CA 1
ATOM 1415 C C . ILE A 1 165 ? -8.102 73.438 29.312 1 28.09 165 ILE A C 1
ATOM 1417 O O . ILE A 1 165 ? -8.227 74 30.391 1 28.09 165 ILE A O 1
ATOM 1421 N N . GLU A 1 166 ? -7.289 74.062 28.578 1 28.27 166 GLU A N 1
ATOM 1422 C CA . GLU A 1 166 ? -7.332 75.5 28.859 1 28.27 166 GLU A CA 1
ATOM 1423 C C . GLU A 1 166 ? -8.758 76.062 28.766 1 28.27 166 GLU A C 1
ATOM 1425 O O . GLU A 1 166 ? -9.18 76.875 29.594 1 28.27 166 GLU A O 1
ATOM 1430 N N . GLU A 1 167 ? -9.391 75.938 27.562 1 29.94 167 GLU A N 1
ATOM 1431 C CA . GLU A 1 167 ? -10.578 76.812 27.562 1 29.94 167 GLU A CA 1
ATOM 1432 C C . GLU A 1 167 ? -11.594 76.312 28.594 1 29.94 167 GLU A C 1
ATOM 1434 O O . GLU A 1 167 ? -12.43 77.125 29.047 1 29.94 167 GLU A O 1
ATOM 1439 N N . LEU A 1 168 ? -11.555 75.062 28.938 1 26.97 168 LEU A N 1
ATOM 1440 C CA . LEU A 1 168 ? -12.531 74.562 29.891 1 26.97 168 LEU A CA 1
ATOM 1441 C C . LEU A 1 168 ? -12.203 75 31.297 1 26.97 168 LEU A C 1
ATOM 1443 O O . LEU A 1 168 ? -12.93 74.688 32.25 1 26.97 168 LEU A O 1
ATOM 1447 N N . GLU A 1 169 ? -11.078 75.625 31.562 1 28.89 169 GLU A N 1
ATOM 1448 C CA . GLU A 1 169 ? -10.672 76.125 32.875 1 28.89 169 GLU A CA 1
ATOM 1449 C C . GLU A 1 169 ? -11.711 77.062 33.469 1 28.89 169 GLU A C 1
ATOM 1451 O O . GLU A 1 169 ? -11.68 77.312 34.688 1 28.89 169 GLU A O 1
ATOM 1456 N N . GLU A 1 170 ? -12.414 77.812 32.688 1 30.61 170 GLU A N 1
ATOM 1457 C CA . GLU A 1 170 ? -13.047 78.812 33.531 1 30.61 170 GLU A CA 1
ATOM 1458 C C . GLU A 1 170 ? -13.836 78.188 34.688 1 30.61 170 GLU A C 1
ATOM 1460 O O . GLU A 1 170 ? -13.93 78.75 35.781 1 30.61 170 GLU A O 1
ATOM 1465 N N . LEU A 1 171 ? -14.477 77.062 34.375 1 26.14 171 LEU A N 1
ATOM 1466 C CA . LEU A 1 171 ? -15.516 76.75 35.344 1 26.14 171 LEU A CA 1
ATOM 1467 C C . LEU A 1 171 ? -14.914 76 36.562 1 26.14 171 LEU A C 1
ATOM 1469 O O . LEU A 1 171 ? -15.508 76 37.625 1 26.14 171 LEU A O 1
ATOM 1473 N N . ASN A 1 172 ? -13.75 75.25 36.406 1 29.47 172 ASN A N 1
ATOM 1474 C CA . ASN A 1 172 ? -13.547 74.25 37.469 1 29.47 172 ASN A CA 1
ATOM 1475 C C . ASN A 1 172 ? -12.977 74.938 38.719 1 29.47 172 ASN A C 1
ATOM 1477 O O . ASN A 1 172 ? -12.414 74.25 39.594 1 29.47 172 ASN A O 1
ATOM 1481 N N . LYS A 1 173 ? -12.93 76.062 39 1 32.12 173 LYS A N 1
ATOM 1482 C CA . LYS A 1 173 ? -12.156 76.375 40.188 1 32.12 173 LYS A CA 1
ATOM 1483 C C . LYS A 1 173 ? -12.672 75.688 41.438 1 32.12 173 LYS A C 1
ATOM 1485 O O . LYS A 1 173 ? -12.211 75.938 42.562 1 32.12 173 LYS A O 1
ATOM 1490 N N . ARG A 1 174 ? -13.93 75.062 41.5 1 31.27 174 ARG A N 1
ATOM 1491 C CA . ARG A 1 174 ? -14.32 74.875 42.875 1 31.27 174 ARG A CA 1
ATOM 1492 C C . ARG A 1 174 ? -13.633 73.688 43.5 1 31.27 174 ARG A C 1
ATOM 1494 O O . ARG A 1 174 ? -13.586 72.625 42.844 1 31.27 174 ARG A O 1
ATOM 1501 N N . GLU A 1 175 ? -12.766 73.625 44.531 1 27.61 175 GLU A N 1
ATOM 1502 C CA . GLU A 1 175 ? -11.773 72.938 45.344 1 27.61 175 GLU A CA 1
ATOM 1503 C C . GLU A 1 175 ? -12.219 71.5 45.688 1 27.61 175 GLU A C 1
ATOM 1505 O O . GLU A 1 175 ? -13.375 71.125 45.469 1 27.61 175 GLU A O 1
ATOM 1510 N N . GLU A 1 176 ? -11.867 70.812 47.062 1 28.38 176 GLU A N 1
ATOM 1511 C CA . GLU A 1 176 ? -11.227 69.75 47.812 1 28.38 176 GLU A CA 1
ATOM 1512 C C . GLU A 1 176 ? -12.234 68.688 48.219 1 28.38 176 GLU A C 1
ATOM 1514 O O . GLU A 1 176 ? -11.852 67.562 48.594 1 28.38 176 GLU A O 1
ATOM 1519 N N . ASP A 1 177 ? -13.422 68.875 48.812 1 29.38 177 ASP A N 1
ATOM 1520 C CA . ASP A 1 177 ? -13.852 68 49.844 1 29.38 177 ASP A CA 1
ATOM 1521 C C . ASP A 1 177 ? -14.117 66.562 49.312 1 29.38 177 ASP A C 1
ATOM 1523 O O . ASP A 1 177 ? -15 66.375 48.469 1 29.38 177 ASP A O 1
ATOM 1527 N N . ASP A 1 178 ? -13.242 65.562 49.281 1 32.78 178 ASP A N 1
ATOM 1528 C CA . ASP A 1 178 ? -13.039 64.188 48.844 1 32.78 178 ASP A CA 1
ATOM 1529 C C . ASP A 1 178 ? -14.125 63.281 49.438 1 32.78 178 ASP A C 1
ATOM 1531 O O . ASP A 1 178 ? -13.922 62.062 49.531 1 32.78 178 ASP A O 1
ATOM 1535 N N . GLU A 1 179 ? -15.078 63.625 50.406 1 31.64 179 GLU A N 1
ATOM 1536 C CA . GLU A 1 179 ? -15.961 62.562 50.938 1 31.64 179 GLU A CA 1
ATOM 1537 C C . GLU A 1 179 ? -16.609 61.781 49.781 1 31.64 179 GLU A C 1
ATOM 1539 O O . GLU A 1 179 ? -17.078 62.375 48.812 1 31.64 179 GLU A O 1
ATOM 1544 N N . LEU A 1 180 ? -16.297 60.562 49.594 1 38 180 LEU A N 1
ATOM 1545 C CA . LEU A 1 180 ? -17.016 59.531 48.844 1 38 180 LEU A CA 1
ATOM 1546 C C . LEU A 1 180 ? -18.516 59.844 48.812 1 38 180 LEU A C 1
ATOM 1548 O O . LEU A 1 180 ? -19.25 59.375 49.688 1 38 180 LEU A O 1
ATOM 1552 N N . LEU A 1 181 ? -19.109 60.938 48.812 1 37.91 181 LEU A N 1
ATOM 1553 C CA . LEU A 1 181 ? -20.469 61.469 48.969 1 37.91 181 LEU A CA 1
ATOM 1554 C C . LEU A 1 181 ? -21.453 60.625 48.125 1 37.91 181 LEU A C 1
ATOM 1556 O O . LEU A 1 181 ? -21.266 60.469 46.906 1 37.91 181 LEU A O 1
ATOM 1560 N N . TYR A 1 182 ? -22.281 59.562 48.75 1 45.16 182 TYR A N 1
ATOM 1561 C CA . TYR A 1 182 ? -23.516 58.875 48.438 1 45.16 182 TYR A CA 1
ATOM 1562 C C . TYR A 1 182 ? -24.391 59.688 47.5 1 45.16 182 TYR A C 1
ATOM 1564 O O . TYR A 1 182 ? -24.875 60.75 47.875 1 45.16 182 TYR A O 1
ATOM 1572 N N . ASP A 1 183 ? -24.172 59.594 46.281 1 65.88 183 ASP A N 1
ATOM 1573 C CA . ASP A 1 183 ? -24.969 60.312 45.312 1 65.88 183 ASP A CA 1
ATOM 1574 C C . ASP A 1 183 ? -26.438 59.906 45.406 1 65.88 183 ASP A C 1
ATOM 1576 O O . ASP A 1 183 ? -26.812 58.906 44.812 1 65.88 183 ASP A O 1
ATOM 1580 N N . GLU A 1 184 ? -27.188 60.281 46.312 1 71.06 184 GLU A N 1
ATOM 1581 C CA . GLU A 1 184 ? -28.609 60.031 46.562 1 71.06 184 GLU A CA 1
ATOM 1582 C C . GLU A 1 184 ? -29.391 60.094 45.25 1 71.06 184 GLU A C 1
ATOM 1584 O O . GLU A 1 184 ? -30.344 59.312 45.062 1 71.06 184 GLU A O 1
ATOM 1589 N N . ASP A 1 185 ? -28.953 60.781 44.344 1 77.69 185 ASP A N 1
ATOM 1590 C CA . ASP A 1 185 ? -29.656 60.938 43.062 1 77.69 185 ASP A CA 1
ATOM 1591 C C . ASP A 1 185 ? -29.484 59.656 42.219 1 77.69 185 ASP A C 1
ATOM 1593 O O . ASP A 1 185 ? -30.438 59.219 41.562 1 77.69 185 ASP A O 1
ATOM 1597 N N . LEU A 1 186 ? -28.297 59.031 42.25 1 84.12 186 LEU A N 1
ATOM 1598 C CA . LEU A 1 186 ? -28.078 57.812 41.5 1 84.12 186 LEU A CA 1
ATOM 1599 C C . LEU A 1 186 ? -28.953 56.688 42.031 1 84.12 186 LEU A C 1
ATOM 1601 O O . LEU A 1 186 ? -29.578 55.969 41.25 1 84.12 186 LEU A O 1
ATOM 1605 N N . LEU A 1 187 ? -28.953 56.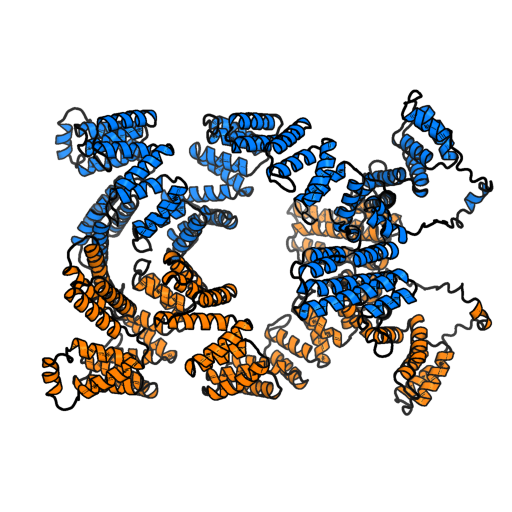656 43.281 1 77.44 187 LEU A N 1
ATOM 1606 C CA . LEU A 1 187 ? -29.766 55.594 43.906 1 77.44 187 LEU A CA 1
ATOM 1607 C C . LEU A 1 187 ? -31.234 55.781 43.594 1 77.44 187 LEU A C 1
ATOM 1609 O O . LEU A 1 187 ? -31.938 54.812 43.281 1 77.44 187 LEU A O 1
ATOM 1613 N N . ALA A 1 188 ? -31.719 56.969 43.656 1 76.94 188 ALA A N 1
ATOM 1614 C CA . ALA A 1 188 ? -33.125 57.25 43.344 1 76.94 188 ALA A CA 1
ATOM 1615 C C . ALA A 1 188 ? -33.438 56.875 41.906 1 76.94 188 ALA A C 1
ATOM 1617 O O . ALA A 1 188 ? -34.469 56.312 41.594 1 76.94 188 ALA A O 1
ATOM 1618 N N . GLY A 1 189 ? -32.531 57.188 41.031 1 82.44 189 GLY A N 1
ATOM 1619 C CA . GLY A 1 189 ? -32.688 56.812 39.625 1 82.44 189 GLY A CA 1
ATOM 1620 C C . GLY A 1 189 ? -32.781 55.312 39.406 1 82.44 189 GLY A C 1
ATOM 1621 O O . GLY A 1 189 ? -33.656 54.844 38.656 1 82.44 189 GLY A O 1
ATOM 1622 N N . GLU A 1 190 ? -31.969 54.562 40.094 1 80.69 190 GLU A N 1
ATOM 1623 C CA . GLU A 1 190 ? -31.953 53.125 39.969 1 80.69 190 GLU A CA 1
ATOM 1624 C C . GLU A 1 190 ? -33.25 52.5 40.531 1 80.69 190 GLU A C 1
ATOM 1626 O O . GLU A 1 190 ? -33.781 51.562 39.938 1 80.69 190 GLU A O 1
ATOM 1631 N N . LEU A 1 191 ? -33.719 53.031 41.594 1 73.06 191 LEU A N 1
ATOM 1632 C CA . LEU A 1 191 ? -34.938 52.531 42.188 1 73.06 191 LEU A CA 1
ATOM 1633 C C . LEU A 1 191 ? -36.125 52.719 41.25 1 73.06 191 LEU A C 1
ATOM 1635 O O . LEU A 1 191 ? -36.938 51.812 41.062 1 73.06 191 LEU A O 1
ATOM 1639 N N . TYR A 1 192 ? -36.25 53.875 40.562 1 78.38 192 TYR A N 1
ATOM 1640 C CA . TYR A 1 192 ? -37.312 54.156 39.594 1 78.38 192 TYR A CA 1
ATOM 1641 C C . TYR A 1 192 ? -37.125 53.312 38.344 1 78.38 192 TYR A C 1
ATOM 1643 O O . TYR A 1 192 ? -38.125 52.938 37.719 1 78.38 192 TYR A O 1
ATOM 1651 N N . TYR A 1 193 ? -35.938 52.938 38.031 1 83.69 193 TYR A N 1
ATOM 1652 C CA . TYR A 1 193 ? -35.625 52.156 36.812 1 83.69 193 TYR A CA 1
ATOM 1653 C C . TYR A 1 193 ? -36.031 50.688 37 1 83.69 193 TYR A C 1
ATOM 1655 O O . TYR A 1 193 ? -36.719 50.125 36.156 1 83.69 193 TYR A O 1
ATOM 1663 N N . ILE A 1 194 ? -35.531 50.188 38.156 1 75.19 194 ILE A N 1
ATOM 1664 C CA . ILE A 1 194 ? -35.812 48.781 38.406 1 75.19 194 ILE A CA 1
ATOM 1665 C C . ILE A 1 194 ? -37.219 48.594 38.906 1 75.19 194 ILE A C 1
ATOM 1667 O O . ILE A 1 194 ? -37.875 47.562 38.594 1 75.19 194 ILE A O 1
ATOM 1671 N N . GLY A 1 195 ? -37.844 49.562 39.531 1 65.81 195 GLY A N 1
ATOM 1672 C CA . GLY A 1 195 ? -39.188 49.5 40.062 1 65.81 195 GLY A CA 1
ATOM 1673 C C . GLY A 1 195 ? -39.312 48.594 41.281 1 65.81 195 GLY A C 1
ATOM 1674 O O . GLY A 1 195 ? -40.281 47.844 41.438 1 65.81 195 GLY A O 1
ATOM 1675 N N . LYS A 1 196 ? -38.438 48.406 42.062 1 56.66 196 LYS A N 1
ATOM 1676 C CA . LYS A 1 196 ? -38.531 47.469 43.188 1 56.66 196 LYS A CA 1
ATOM 1677 C C . LYS A 1 196 ? -39.312 48.094 44.344 1 56.66 196 LYS A C 1
ATOM 1679 O O . LYS A 1 196 ? -40.281 47.531 44.812 1 56.66 196 LYS A O 1
ATOM 1684 N N . THR A 1 197 ? -38.812 49.375 45.094 1 59.5 197 THR A N 1
ATOM 1685 C CA . THR A 1 197 ? -39.438 50.031 46.25 1 59.5 197 THR A CA 1
ATOM 1686 C C . THR A 1 197 ? -40.344 51.156 45.781 1 59.5 197 THR A C 1
ATOM 1688 O O . THR A 1 197 ? -41.188 51.625 46.562 1 59.5 197 THR A O 1
ATOM 1691 N N . VAL A 1 198 ? -40.156 51.594 44.625 1 70.62 198 VAL A N 1
ATOM 1692 C CA . VAL A 1 198 ? -41 52.594 44 1 70.62 198 VAL A CA 1
ATOM 1693 C C . VAL A 1 198 ? -41.469 52.125 42.625 1 70.62 198 VAL A C 1
ATOM 1695 O O . VAL A 1 198 ? -40.938 51.156 42.094 1 70.62 198 VAL A O 1
ATOM 1698 N N . GLU A 1 199 ? -42.594 52.469 42.312 1 71 199 GLU A N 1
ATOM 1699 C CA . GLU A 1 199 ? -43.094 52.094 41 1 71 199 GLU A CA 1
ATOM 1700 C C . GLU A 1 199 ? -42.125 52.531 39.875 1 71 199 GLU A C 1
ATOM 1702 O O . GLU A 1 199 ? -41.594 53.625 39.938 1 71 199 GLU A O 1
ATOM 1707 N N . GLN A 1 200 ? -41.906 51.625 39.031 1 79.25 200 GLN A N 1
ATOM 1708 C CA . GLN A 1 200 ? -41 51.906 37.906 1 79.25 200 GLN A CA 1
ATOM 1709 C C . GLN A 1 200 ? -41.469 53.125 37.125 1 79.25 200 GLN A C 1
ATOM 1711 O O . GLN A 1 200 ? -42.656 53.25 36.781 1 79.25 200 GLN A O 1
ATOM 1716 N N . ASP A 1 201 ? -40.719 54.062 37 1 80.06 201 ASP A N 1
ATOM 1717 C CA . ASP A 1 201 ? -41 55.281 36.25 1 80.06 201 ASP A CA 1
ATOM 1718 C C . ASP A 1 201 ? -39.75 55.75 35.5 1 80.06 201 ASP A C 1
ATOM 1720 O O . ASP A 1 201 ? -38.812 56.312 36.094 1 80.06 201 ASP A O 1
ATOM 1724 N N . TYR A 1 202 ? -39.75 55.625 34.219 1 86 202 TYR A N 1
ATOM 1725 C CA . TYR A 1 202 ? -38.562 55.906 33.406 1 86 202 TYR A CA 1
ATOM 1726 C C . TYR A 1 202 ? -38.312 57.406 33.344 1 86 202 TYR A C 1
ATOM 1728 O O . TYR A 1 202 ? -37.156 57.812 33.219 1 86 202 TYR A O 1
ATOM 1736 N N . TYR A 1 203 ? -39.312 58.219 33.438 1 84.81 203 TYR A N 1
ATOM 1737 C CA . TYR A 1 203 ? -39.125 59.656 33.375 1 84.81 203 TYR A CA 1
ATOM 1738 C C . TYR A 1 203 ? -38.438 60.188 34.625 1 84.81 203 TYR A C 1
ATOM 1740 O O . TYR A 1 203 ? -37.5 60.969 34.5 1 84.81 203 TYR A O 1
ATOM 1748 N N . LYS A 1 204 ? -38.906 59.75 35.75 1 85.94 204 LYS A N 1
ATOM 1749 C CA . LYS A 1 204 ? -38.281 60.156 37 1 85.94 204 LYS A CA 1
ATOM 1750 C C . LYS A 1 204 ? -36.844 59.656 37.094 1 85.94 204 LYS A C 1
ATOM 1752 O O . LYS A 1 204 ? -35.938 60.375 37.531 1 85.94 204 LYS A O 1
ATOM 1757 N N . ALA A 1 205 ? -36.719 58.438 36.688 1 87.75 205 ALA A N 1
ATOM 1758 C CA . ALA A 1 205 ? -35.375 57.875 36.719 1 87.75 205 ALA A CA 1
ATOM 1759 C C . ALA A 1 205 ? -34.406 58.688 35.875 1 87.75 205 ALA A C 1
ATOM 1761 O O . ALA A 1 205 ? -33.312 59 36.312 1 87.75 205 ALA A O 1
ATOM 1762 N N . ARG A 1 206 ? -34.844 59.031 34.719 1 91.5 206 ARG A N 1
ATOM 1763 C CA . ARG A 1 206 ? -34 59.812 33.781 1 91.5 206 ARG A CA 1
ATOM 1764 C C . ARG A 1 206 ? -33.625 61.156 34.406 1 91.5 206 ARG A C 1
ATOM 1766 O O . ARG A 1 206 ? -32.469 61.594 34.281 1 91.5 206 ARG A O 1
ATOM 1773 N N . GLU A 1 207 ? -34.5 61.75 35.031 1 89.31 207 GLU A N 1
ATOM 1774 C CA . GLU A 1 207 ? -34.25 63.031 35.688 1 89.31 207 GLU A CA 1
ATOM 1775 C C . GLU A 1 207 ? -33.219 62.906 36.781 1 89.31 207 GLU A C 1
ATOM 1777 O O . GLU A 1 207 ? -32.312 63.75 36.906 1 89.31 207 GLU A O 1
ATOM 1782 N N . TYR A 1 208 ? -33.438 61.906 37.531 1 88 208 TYR A N 1
ATOM 1783 C CA . TYR A 1 208 ? -32.469 61.688 38.625 1 88 208 TYR A CA 1
ATOM 1784 C C . TYR A 1 208 ? -31.109 61.344 38.062 1 88 208 TYR A C 1
ATOM 1786 O O . TYR A 1 208 ? -30.094 61.781 38.594 1 88 208 TYR A O 1
ATOM 1794 N N . PHE A 1 209 ? -31.078 60.5 37.031 1 92.25 209 PHE A N 1
ATOM 1795 C CA . PHE A 1 209 ? -29.797 60.188 36.438 1 92.25 209 PHE A CA 1
ATOM 1796 C C . PHE A 1 209 ? -29.125 61.438 35.875 1 92.25 209 PHE A C 1
ATOM 1798 O O . PHE A 1 209 ? -27.906 61.594 35.969 1 92.25 209 PHE A O 1
ATOM 1805 N N . LYS A 1 210 ? -29.875 62.344 35.281 1 90.56 210 LYS A N 1
ATOM 1806 C CA . LYS A 1 210 ? -29.359 63.562 34.688 1 90.56 210 LYS A CA 1
ATOM 1807 C C . LYS A 1 210 ? -28.734 64.438 35.781 1 90.56 210 LYS A C 1
ATOM 1809 O O . LYS A 1 210 ? -27.656 65 35.594 1 90.56 210 LYS A O 1
ATOM 1814 N N . LYS A 1 211 ? -29.391 64.5 36.938 1 86.88 211 LYS A N 1
ATOM 1815 C CA . LYS A 1 211 ? -28.875 65.312 38.062 1 86.88 211 LYS A CA 1
ATOM 1816 C C . LYS A 1 211 ? -27.531 64.75 38.531 1 86.88 211 LYS A C 1
ATOM 1818 O O . LYS A 1 211 ? -26.578 65.5 38.719 1 86.88 211 LYS A O 1
ATOM 1823 N N . SER A 1 212 ? -27.562 63.531 38.688 1 87 212 SER A N 1
ATOM 1824 C CA . SER A 1 212 ? -26.359 62.875 39.156 1 87 212 SER A CA 1
ATOM 1825 C C . SER A 1 212 ? -25.25 62.938 38.094 1 87 212 SER A C 1
ATOM 1827 O O . SER A 1 212 ? -24.078 63.125 38.438 1 87 212 SER A O 1
ATOM 1829 N N . ALA A 1 213 ? -25.531 62.688 36.875 1 90.56 213 ALA A N 1
ATOM 1830 C CA . ALA A 1 213 ? -24.562 62.75 35.781 1 90.56 213 ALA A CA 1
ATOM 1831 C C . ALA A 1 213 ? -23.906 64.125 35.688 1 90.56 213 ALA A C 1
ATOM 1833 O O . ALA A 1 213 ? -22.703 64.25 35.469 1 90.56 213 ALA A O 1
ATOM 1834 N N . ASN A 1 214 ? -24.688 65.125 35.875 1 83.06 214 ASN A N 1
ATOM 1835 C CA . ASN A 1 214 ? -24.172 66.5 35.812 1 83.06 214 ASN A CA 1
ATOM 1836 C C . ASN A 1 214 ? -23.203 66.75 36.969 1 83.06 214 ASN A C 1
ATOM 1838 O O . ASN A 1 214 ? -22.328 67.625 36.844 1 83.06 214 ASN A O 1
ATOM 1842 N N . LYS A 1 215 ? -23.406 65.938 38.062 1 78.94 215 LYS A N 1
ATOM 1843 C CA . LYS A 1 215 ? -22.484 66.062 39.188 1 78.94 215 LYS A CA 1
ATOM 1844 C C . LYS A 1 215 ? -21.203 65.25 38.906 1 78.94 215 LYS A C 1
ATOM 1846 O O . LYS A 1 215 ? -20.266 65.312 39.719 1 78.94 215 LYS A O 1
ATOM 1851 N N . GLY A 1 216 ? -21.156 64.438 37.812 1 81.38 216 GLY A N 1
ATOM 1852 C CA . GLY A 1 216 ? -19.938 63.781 37.375 1 81.38 216 GLY A CA 1
ATOM 1853 C C . GLY A 1 216 ? -19.906 62.312 37.688 1 81.38 216 GLY A C 1
ATOM 1854 O O . GLY A 1 216 ? -18.875 61.656 37.531 1 81.38 216 GLY A O 1
ATOM 1855 N N . ASN A 1 217 ? -21.031 61.781 38.219 1 79.75 217 ASN A N 1
ATOM 1856 C CA . ASN A 1 217 ? -21.062 60.344 38.562 1 79.75 217 ASN A CA 1
ATOM 1857 C C . ASN A 1 217 ? -21.031 59.469 37.312 1 79.75 217 ASN A C 1
ATOM 1859 O O . ASN A 1 217 ? -21.906 59.562 36.469 1 79.75 217 ASN A O 1
ATOM 1863 N N . GLN A 1 218 ? -20.062 58.594 37.25 1 83 218 GLN A N 1
ATOM 1864 C CA . GLN A 1 218 ? -19.828 57.812 36.062 1 83 218 GLN A CA 1
ATOM 1865 C C . GLN A 1 218 ? -20.953 56.781 35.812 1 83 218 GLN A C 1
ATOM 1867 O O . GLN A 1 218 ? -21.297 56.5 34.656 1 83 218 GLN A O 1
ATOM 1872 N N . TYR A 1 219 ? -21.5 56.281 36.812 1 84.88 219 TYR A N 1
ATOM 1873 C CA . TYR A 1 219 ? -22.578 55.312 36.656 1 84.88 219 TYR A CA 1
ATOM 1874 C C . TYR A 1 219 ? -23.859 55.969 36.188 1 84.88 219 TYR A C 1
ATOM 1876 O O . TYR A 1 219 ? -24.547 55.469 35.312 1 84.88 219 TYR A O 1
ATOM 1884 N N . ALA A 1 220 ? -24.109 57.125 36.75 1 83.88 220 ALA A N 1
ATOM 1885 C CA . ALA A 1 220 ? -25.281 57.875 36.312 1 83.88 220 ALA A CA 1
ATOM 1886 C C . ALA A 1 220 ? -25.156 58.312 34.844 1 83.88 220 ALA A C 1
ATOM 1888 O O . ALA A 1 220 ? -26.141 58.281 34.125 1 83.88 220 ALA A O 1
ATOM 1889 N N . GLN A 1 221 ? -24 58.562 34.469 1 86.31 221 GLN A N 1
ATOM 1890 C CA . GLN A 1 221 ? -23.734 58.906 33.062 1 86.31 221 GLN A CA 1
ATOM 1891 C C . GLN A 1 221 ? -24.031 57.75 32.125 1 86.31 221 GLN A C 1
ATOM 1893 O O . GLN A 1 221 ? -24.625 57.938 31.078 1 86.31 221 GLN A O 1
ATOM 1898 N N . SER A 1 222 ? -23.656 56.625 32.531 1 89.44 222 SER A N 1
ATOM 1899 C CA . SER A 1 222 ? -23.891 55.438 31.703 1 89.44 222 SER A CA 1
ATOM 1900 C C . SER A 1 222 ? -25.375 55.125 31.609 1 89.44 222 SER A C 1
ATOM 1902 O O . SER A 1 222 ? -25.875 54.781 30.531 1 89.44 222 SER A O 1
ATOM 1904 N N . TYR A 1 223 ? -26.047 55.188 32.719 1 86.88 223 TYR A N 1
ATOM 1905 C CA . TYR A 1 223 ? -27.484 54.969 32.688 1 86.88 223 TYR A CA 1
ATOM 1906 C C . TYR A 1 223 ? -28.203 56 31.828 1 86.88 223 TYR A C 1
ATOM 1908 O O . TYR A 1 223 ? -29.094 55.656 31.047 1 86.88 223 TYR A O 1
ATOM 1916 N N . LEU A 1 224 ? -27.828 57.188 32 1 86.38 224 LEU A N 1
ATOM 1917 C CA . LEU A 1 224 ? -28.422 58.219 31.203 1 86.38 224 LEU A CA 1
ATOM 1918 C C . LEU A 1 224 ? -28.203 57.969 29.719 1 86.38 224 LEU A C 1
ATOM 1920 O O . LEU A 1 224 ? -29.094 58.188 28.906 1 86.38 224 LEU A O 1
ATOM 1924 N N . ALA A 1 225 ? -27.062 57.531 29.375 1 90.44 225 ALA A N 1
ATOM 1925 C CA . ALA A 1 225 ? -26.734 57.188 28 1 90.44 225 ALA A CA 1
ATOM 1926 C C . ALA A 1 225 ? -27.656 56.094 27.484 1 90.44 225 ALA A C 1
ATOM 1928 O O . ALA A 1 225 ? -28.172 56.156 26.375 1 90.44 225 ALA A O 1
ATOM 1929 N N . LEU A 1 226 ? -27.781 55.094 28.266 1 88.25 226 LEU A N 1
ATOM 1930 C CA . LEU A 1 226 ? -28.672 53.969 27.922 1 88.25 226 LEU A CA 1
ATOM 1931 C C . LEU A 1 226 ? -30.094 54.469 27.672 1 88.25 226 LEU A C 1
ATOM 1933 O O . LEU A 1 226 ? -30.75 54 26.734 1 88.25 226 LEU A O 1
ATOM 1937 N N . PHE A 1 227 ? -30.547 55.344 28.5 1 86.69 227 PHE A N 1
ATOM 1938 C CA . PHE A 1 227 ? -31.906 55.875 28.375 1 86.69 227 PHE A CA 1
ATOM 1939 C C . PHE A 1 227 ? -32.062 56.656 27.078 1 86.69 227 PHE A C 1
ATOM 1941 O O . PHE A 1 227 ? -33.094 56.531 26.422 1 86.69 227 PHE A O 1
ATOM 1948 N N . TYR A 1 228 ? -31.047 57.375 26.672 1 85.31 228 TYR A N 1
ATOM 1949 C CA . TYR A 1 228 ? -31.094 58.094 25.391 1 85.31 228 TYR A CA 1
ATOM 1950 C C . TYR A 1 228 ? -31.031 57.125 24.219 1 85.31 228 TYR A C 1
ATOM 1952 O O . TYR A 1 228 ? -31.688 57.344 23.203 1 85.31 228 TYR A O 1
ATOM 1960 N N . GLU A 1 229 ? -30.359 56.125 24.344 1 87 229 GLU A N 1
ATOM 1961 C CA . GLU A 1 229 ? -30.188 55.125 23.297 1 87 229 GLU A CA 1
ATOM 1962 C C . GLU A 1 229 ? -31.484 54.375 23.031 1 87 229 GLU A C 1
ATOM 1964 O O . GLU A 1 229 ? -31.844 54.125 21.875 1 87 229 GLU A O 1
ATOM 1969 N N . LYS A 1 230 ? -32.094 54 24.172 1 81.81 230 LYS A N 1
ATOM 1970 C CA . LYS A 1 230 ? -33.281 53.156 24.031 1 81.81 230 LYS A CA 1
ATOM 1971 C C . LYS A 1 230 ? -34.562 53.969 24.016 1 81.81 230 LYS A C 1
ATOM 1973 O O . LYS A 1 230 ? -35.625 53.469 23.688 1 81.81 230 LYS A O 1
ATOM 1978 N N . GLY A 1 231 ? -34.406 55.188 24.375 1 81.44 231 GLY A N 1
ATOM 1979 C CA . GLY A 1 231 ? -35.562 56.062 24.406 1 81.44 231 GLY A CA 1
ATOM 1980 C C . GLY A 1 231 ? -36.438 55.844 25.625 1 81.44 231 GLY A C 1
ATOM 1981 O O . GLY A 1 231 ? -37.656 55.938 25.531 1 81.44 231 GLY A O 1
ATOM 1982 N N . TYR A 1 232 ? -35.781 55.531 26.734 1 80.31 232 TYR A N 1
ATOM 1983 C CA . TYR A 1 232 ? -36.531 55.344 27.969 1 80.31 232 TYR A CA 1
ATOM 1984 C C . TYR A 1 232 ? -36.875 56.688 28.609 1 80.31 232 TYR A C 1
ATOM 1986 O O . TYR A 1 232 ? -35.969 57.5 28.875 1 80.31 232 TYR A O 1
ATOM 1994 N N . GLY A 1 233 ? -38.062 57 28.906 1 74 233 GLY A N 1
ATOM 1995 C CA . GLY A 1 233 ? -38.5 58.219 29.578 1 74 233 GLY A CA 1
ATOM 1996 C C . GLY A 1 233 ? -38.375 59.469 28.703 1 74 233 GLY A C 1
ATOM 1997 O O . GLY A 1 233 ? -38.312 60.562 29.219 1 74 233 GLY A O 1
ATOM 1998 N N . GLY A 1 234 ? -38.156 59.281 27.5 1 78.75 234 GLY A N 1
ATOM 1999 C CA . GLY A 1 234 ? -38.031 60.375 26.547 1 78.75 234 GLY A CA 1
ATOM 2000 C C . GLY A 1 234 ? -37.75 59.906 25.125 1 78.75 234 GLY A C 1
ATOM 2001 O O . GLY A 1 234 ? -37.938 58.75 24.812 1 78.75 234 GLY A O 1
ATOM 2002 N N . GLU A 1 235 ? -37.406 60.75 24.375 1 75.31 235 GLU A N 1
ATOM 2003 C CA . GLU A 1 235 ? -37.156 60.406 22.969 1 75.31 235 GLU A CA 1
ATOM 2004 C C . GLU A 1 235 ? -35.75 59.844 22.781 1 75.31 235 GLU A C 1
ATOM 2006 O O . GLU A 1 235 ? -34.812 60.219 23.484 1 75.31 235 GLU A O 1
ATOM 2011 N N . LYS A 1 236 ? -35.688 58.844 21.922 1 84.19 236 LYS A N 1
ATOM 2012 C CA . LYS A 1 236 ? -34.406 58.281 21.531 1 84.19 236 LYS A CA 1
ATOM 2013 C C . LYS A 1 236 ? -33.5 59.312 20.906 1 84.19 236 LYS A C 1
ATOM 2015 O O . LYS A 1 236 ? -33.938 60.125 20.078 1 84.19 236 LYS A O 1
ATOM 2020 N N . ASP A 1 237 ? -32.375 59.469 21.453 1 81.62 237 ASP A N 1
ATOM 2021 C CA . ASP A 1 237 ? -31.375 60.406 20.938 1 81.62 237 ASP A CA 1
ATOM 2022 C C . ASP A 1 237 ? -29.984 59.781 20.953 1 81.62 237 ASP A C 1
ATOM 2024 O O . ASP A 1 237 ? -29.312 59.781 21.984 1 81.62 237 ASP A O 1
ATOM 2028 N N . ILE A 1 238 ? -29.469 59.406 19.891 1 82.75 238 ILE A N 1
ATOM 2029 C CA . ILE A 1 238 ? -28.25 58.625 19.797 1 82.75 238 ILE A CA 1
ATOM 2030 C C . ILE A 1 238 ? -27.031 59.5 20.031 1 82.75 238 ILE A C 1
ATOM 2032 O O . ILE A 1 238 ? -26.047 59.094 20.625 1 82.75 238 ILE A O 1
ATOM 2036 N N . ASP A 1 239 ? -27.109 60.656 19.594 1 79.94 239 ASP A N 1
ATOM 2037 C CA . ASP A 1 239 ? -25.984 61.562 19.781 1 79.94 239 ASP A CA 1
ATOM 2038 C C . ASP A 1 239 ? -25.734 61.844 21.25 1 79.94 239 ASP A C 1
ATOM 2040 O O . ASP A 1 239 ? -24.594 61.812 21.703 1 79.94 239 ASP A O 1
ATOM 2044 N N . LYS A 1 240 ? -26.734 62.094 21.984 1 81.69 240 LYS A N 1
ATOM 2045 C CA . LYS A 1 240 ? -26.609 62.312 23.422 1 81.69 240 LYS A CA 1
ATOM 2046 C C . LYS A 1 240 ? -26.141 61.062 24.125 1 81.69 240 LYS A C 1
ATOM 2048 O O . LYS A 1 240 ? -25.344 61.125 25.062 1 81.69 240 LYS A O 1
ATOM 2053 N N . ALA A 1 241 ? -26.703 59.969 23.609 1 89.44 241 ALA A N 1
ATOM 2054 C CA . ALA A 1 241 ? -26.281 58.688 24.172 1 89.44 241 ALA A CA 1
ATOM 2055 C C . ALA A 1 241 ? -24.766 58.5 24.031 1 89.44 241 ALA A C 1
ATOM 2057 O O . ALA A 1 241 ? -24.094 58.156 25 1 89.44 241 ALA A O 1
ATOM 2058 N N . LEU A 1 242 ? -24.312 58.75 22.906 1 83.88 242 LEU A N 1
ATOM 2059 C CA . LEU A 1 242 ? -22.891 58.594 22.625 1 83.88 242 LEU A CA 1
ATOM 2060 C C . LEU A 1 242 ? -22.062 59.531 23.5 1 83.88 242 LEU A C 1
ATOM 2062 O O . LEU A 1 242 ? -20.984 59.156 23.984 1 83.88 242 LEU A O 1
ATOM 2066 N N . TYR A 1 243 ? -22.594 60.656 23.594 1 82.75 243 TYR A N 1
ATOM 2067 C CA . TYR A 1 243 ? -21.922 61.656 24.438 1 82.75 243 TYR A CA 1
ATOM 2068 C C . TYR A 1 243 ? -21.766 61.156 25.859 1 82.75 243 TYR A C 1
ATOM 2070 O O . TYR A 1 243 ? -20.656 61.188 26.422 1 82.75 243 TYR A O 1
ATOM 2078 N N . TRP A 1 244 ? -22.781 60.781 26.422 1 86.75 244 TRP A N 1
ATOM 2079 C CA . TRP A 1 244 ? -22.75 60.344 27.812 1 86.75 244 TRP A CA 1
ATOM 2080 C C . TRP A 1 244 ? -22 59.031 27.969 1 86.75 244 TRP A C 1
ATOM 2082 O O . TRP A 1 244 ? -21.297 58.812 28.969 1 86.75 244 TRP A O 1
ATOM 2092 N N . TYR A 1 245 ? -22.109 58.094 26.984 1 89.81 245 TYR A N 1
ATOM 2093 C CA . TYR A 1 245 ? -21.312 56.875 27.031 1 89.81 245 TYR A CA 1
ATOM 2094 C C . TYR A 1 245 ? -19.828 57.188 27.031 1 89.81 245 TYR A C 1
ATOM 2096 O O . TYR A 1 245 ? -19.062 56.594 27.797 1 89.81 245 TYR A O 1
ATOM 2104 N N . LYS A 1 246 ? -19.406 58 26.188 1 81.94 246 LYS A N 1
ATOM 2105 C CA . LYS A 1 246 ? -17.984 58.312 26.062 1 81.94 246 LYS A CA 1
ATOM 2106 C C . LYS A 1 246 ? -17.453 58.969 27.344 1 81.94 246 LYS A C 1
ATOM 2108 O O . LYS A 1 246 ? -16.359 58.625 27.797 1 81.94 246 LYS A O 1
ATOM 2113 N N . LYS A 1 247 ? -18.25 59.844 27.891 1 82.06 247 LYS A N 1
ATOM 2114 C CA . LYS A 1 247 ? -17.875 60.469 29.141 1 82.06 247 LYS A CA 1
ATOM 2115 C C . LYS A 1 247 ? -17.719 59.469 30.266 1 82.06 247 LYS A C 1
ATOM 2117 O O . LYS A 1 247 ? -16.766 59.531 31.047 1 82.06 247 LYS A O 1
ATOM 2122 N N . SER A 1 248 ? -18.625 58.656 30.328 1 85.44 248 SER A N 1
ATOM 2123 C CA . SER A 1 248 ? -18.578 57.594 31.328 1 85.44 248 SER A CA 1
ATOM 2124 C C . SER A 1 248 ? -17.422 56.625 31.062 1 85.44 248 SER A C 1
ATOM 2126 O O . SER A 1 248 ? -16.719 56.25 31.984 1 85.44 248 SER A O 1
ATOM 2128 N N . ALA A 1 249 ? -17.203 56.281 29.859 1 85.12 249 ALA A N 1
ATOM 2129 C CA . ALA A 1 249 ? -16.188 55.312 29.453 1 85.12 249 ALA A CA 1
ATOM 2130 C C . ALA A 1 249 ? -14.781 55.844 29.781 1 85.12 249 ALA A C 1
ATOM 2132 O O . ALA A 1 249 ? -13.914 55.062 30.203 1 85.12 249 ALA A O 1
ATOM 2133 N N . LEU A 1 250 ? -14.609 57.031 29.578 1 76.94 250 LEU A N 1
ATOM 2134 C CA . LEU A 1 250 ? -13.305 57.625 29.812 1 76.94 250 LEU A CA 1
ATOM 2135 C C . LEU A 1 250 ? -12.969 57.625 31.297 1 76.94 250 LEU A C 1
ATOM 2137 O O . LEU A 1 250 ? -11.789 57.656 31.672 1 76.94 250 LEU A O 1
ATOM 2141 N N . GLN A 1 251 ? -14.047 57.469 32.125 1 75.69 251 GLN A N 1
ATOM 2142 C CA . GLN A 1 251 ? -13.844 57.406 33.562 1 75.69 251 GLN A CA 1
ATOM 2143 C C . GLN A 1 251 ? -13.664 55.938 34 1 75.69 251 GLN A C 1
ATOM 2145 O O . GLN A 1 251 ? -13.477 55.688 35.188 1 75.69 251 GLN A O 1
ATOM 2150 N N . GLY A 1 252 ? -13.797 55.031 33.062 1 77.88 252 GLY A N 1
ATOM 2151 C CA . GLY A 1 252 ? -13.477 53.625 33.375 1 77.88 252 GLY A CA 1
ATOM 2152 C C . GLY A 1 252 ? -14.711 52.75 33.5 1 77.88 252 GLY A C 1
ATOM 2153 O O . GLY A 1 252 ? -14.609 51.594 33.938 1 77.88 252 GLY A O 1
ATOM 2154 N N . ASN A 1 253 ? -15.891 53.25 33.219 1 79.38 253 ASN A N 1
ATOM 2155 C CA . ASN A 1 253 ? -17.094 52.438 33.312 1 79.38 253 ASN A CA 1
ATOM 2156 C C . ASN A 1 253 ? -17.109 51.344 32.25 1 79.38 253 ASN A C 1
ATOM 2158 O O . ASN A 1 253 ? -17.188 51.625 31.047 1 79.38 253 ASN A O 1
ATOM 2162 N N . ALA A 1 254 ? -17.172 50.156 32.75 1 85.19 254 ALA A N 1
ATOM 2163 C CA . ALA A 1 254 ? -17.016 49.031 31.844 1 85.19 254 ALA A CA 1
ATOM 2164 C C . ALA A 1 254 ? -18.25 48.875 30.953 1 85.19 254 ALA A C 1
ATOM 2166 O O . ALA A 1 254 ? -18.125 48.5 29.781 1 85.19 254 ALA A O 1
ATOM 2167 N N . PHE A 1 255 ? -19.375 49.125 31.484 1 86.75 255 PHE A N 1
ATOM 2168 C CA . PHE A 1 255 ? -20.609 49 30.703 1 86.75 255 PHE A CA 1
ATOM 2169 C C . PHE A 1 255 ? -20.656 50.031 29.578 1 86.75 255 PHE A C 1
ATOM 2171 O O . PHE A 1 255 ? -21.031 49.688 28.453 1 86.75 255 PHE A O 1
ATOM 2178 N N . ALA A 1 256 ? -20.281 51.219 29.906 1 83.94 256 ALA A N 1
ATOM 2179 C CA . ALA A 1 256 ? -20.234 52.25 28.875 1 83.94 256 ALA A CA 1
ATOM 2180 C C . ALA A 1 256 ? -19.234 51.906 27.797 1 83.94 256 ALA A C 1
ATOM 2182 O O . ALA A 1 256 ? -19.5 52.062 26.594 1 83.94 256 ALA A O 1
ATOM 2183 N N . GLN A 1 257 ? -18.172 51.375 28.188 1 87.81 257 GLN A N 1
ATOM 2184 C CA . GLN A 1 257 ? -17.141 50.938 27.25 1 87.81 257 GLN A CA 1
ATOM 2185 C C . GLN A 1 257 ? -17.656 49.812 26.344 1 87.81 257 GLN A C 1
ATOM 2187 O O . GLN A 1 257 ? -17.469 49.875 25.125 1 87.81 257 GLN A O 1
ATOM 2192 N N . TYR A 1 258 ? -18.281 48.875 26.875 1 89.75 258 TYR A N 1
ATOM 2193 C CA . TYR A 1 258 ? -18.875 47.75 26.125 1 89.75 258 TYR A CA 1
ATOM 2194 C C . TYR A 1 258 ? -19.922 48.25 25.141 1 89.75 258 TYR A C 1
ATOM 2196 O O . TYR A 1 258 ? -19.969 47.812 24 1 89.75 258 TYR A O 1
ATOM 2204 N N . SER A 1 259 ? -20.734 49.125 25.688 1 86.94 259 SER A N 1
ATOM 2205 C CA . SER A 1 259 ? -21.812 49.625 24.844 1 86.94 259 SER A CA 1
ATOM 2206 C C . SER A 1 259 ? -21.266 50.375 23.641 1 86.94 259 SER A C 1
ATOM 2208 O O . SER A 1 259 ? -21.781 50.25 22.531 1 86.94 259 SER A O 1
ATOM 2210 N N . LEU A 1 260 ? -20.266 51.125 23.906 1 84.44 260 LEU A N 1
ATOM 2211 C CA . LEU A 1 260 ? -19.609 51.812 22.797 1 84.44 260 LEU A CA 1
ATOM 2212 C C . LEU A 1 260 ? -19.031 50.781 21.812 1 84.44 260 LEU A C 1
ATOM 2214 O O . LEU A 1 260 ? -19.172 50.969 20.594 1 84.44 260 LEU A O 1
ATOM 2218 N N . GLY A 1 261 ? -18.406 49.812 22.391 1 89.25 261 GLY A N 1
ATOM 2219 C CA . GLY A 1 261 ? -17.891 48.75 21.531 1 89.25 261 GLY A CA 1
ATOM 2220 C C . GLY A 1 261 ? -18.953 48.125 20.656 1 89.25 261 GLY A C 1
ATOM 2221 O O . GLY A 1 261 ? -18.75 47.906 19.453 1 89.25 261 GLY A O 1
ATOM 2222 N N . TYR A 1 262 ? -20.078 47.844 21.219 1 87.75 262 TYR A N 1
ATOM 2223 C CA . TYR A 1 262 ? -21.188 47.188 20.516 1 87.75 262 TYR A CA 1
ATOM 2224 C C . TYR A 1 262 ? -21.734 48.094 19.422 1 87.75 262 TYR A C 1
ATOM 2226 O O . TYR A 1 262 ? -22 47.656 18.297 1 87.75 262 TYR A O 1
ATOM 2234 N N . ILE A 1 263 ? -21.938 49.344 19.797 1 81.5 263 ILE A N 1
ATOM 2235 C CA . ILE A 1 263 ? -22.5 50.312 18.875 1 81.5 263 ILE A CA 1
ATOM 2236 C C . ILE A 1 263 ? -21.609 50.438 17.641 1 81.5 263 ILE A C 1
ATOM 2238 O O . ILE A 1 263 ? -22.078 50.375 16.5 1 81.5 263 ILE A O 1
ATOM 2242 N N . TYR A 1 264 ? -20.344 50.406 17.922 1 81.62 264 TYR A N 1
ATOM 2243 C CA . TYR A 1 264 ? -19.391 50.531 16.828 1 81.62 264 TYR A CA 1
ATOM 2244 C C . TYR A 1 264 ? -19.281 49.219 16.047 1 81.62 264 TYR A C 1
ATOM 2246 O O . TYR A 1 264 ? -19 49.25 14.852 1 81.62 264 TYR A O 1
ATOM 2254 N N . PHE A 1 265 ? -19.484 48.125 16.609 1 87.31 265 PHE A N 1
ATOM 2255 C CA . PHE A 1 265 ? -19.406 46.812 15.969 1 87.31 265 PHE A CA 1
ATOM 2256 C C . PHE A 1 265 ? -20.578 46.625 15.023 1 87.31 265 PHE A C 1
ATOM 2258 O O . PHE A 1 265 ? -20.391 46.156 13.891 1 87.31 265 PHE A O 1
ATOM 2265 N N . THR A 1 266 ? -21.766 46.812 15.539 1 80.56 266 THR A N 1
ATOM 2266 C CA . THR A 1 266 ? -22.969 46.562 14.758 1 80.56 266 THR A CA 1
ATOM 2267 C C . THR A 1 266 ? -23.141 47.594 13.648 1 80.56 266 THR A C 1
ATOM 2269 O O . THR A 1 266 ? -23.578 47.25 12.547 1 80.56 266 THR A O 1
ATOM 2272 N N . GLY A 1 267 ? -22.797 48.75 13.969 1 74.06 267 GLY A N 1
ATOM 2273 C CA . GLY A 1 267 ? -22.906 49.812 12.992 1 74.06 267 GLY A CA 1
ATOM 2274 C C . GLY A 1 267 ? -24.344 50.188 12.672 1 74.06 267 GLY A C 1
ATOM 2275 O O . GLY A 1 267 ? -24.625 50.75 11.602 1 74.06 267 GLY A O 1
ATOM 2276 N N . ILE A 1 268 ? -25.266 49.812 13.531 1 73.06 268 ILE A N 1
ATOM 2277 C CA . ILE A 1 268 ? -26.672 50.094 13.297 1 73.06 268 ILE A CA 1
ATOM 2278 C C . ILE A 1 268 ? -26.969 51.562 13.555 1 73.06 268 ILE A C 1
ATOM 2280 O O . ILE A 1 268 ? -27.594 52.219 12.734 1 73.06 268 ILE A O 1
ATOM 2284 N N . GLU A 1 269 ? -26.453 52.156 14.68 1 70.56 269 GLU A N 1
ATOM 2285 C CA . GLU A 1 269 ? -26.734 53.531 15.125 1 70.56 269 GLU A CA 1
ATOM 2286 C C . GLU A 1 269 ? -25.672 54.5 14.648 1 70.56 269 GLU A C 1
ATOM 2288 O O . GLU A 1 269 ? -25.953 55.688 14.422 1 70.56 269 GLU A O 1
ATOM 2293 N N . VAL A 1 270 ? -24.531 53.969 14.68 1 73.31 270 VAL A N 1
ATOM 2294 C CA . VAL A 1 270 ? -23.391 54.75 14.203 1 73.31 270 VAL A CA 1
ATOM 2295 C C . VAL A 1 270 ? -22.641 53.938 13.133 1 73.31 270 VAL A C 1
ATOM 2297 O O . VAL A 1 270 ? -22.891 52.75 12.945 1 73.31 270 VAL A O 1
ATOM 2300 N N . GLU A 1 271 ? -22.016 54.594 12.422 1 69.19 271 GLU A N 1
ATOM 2301 C CA . GLU A 1 271 ? -21.25 53.875 11.406 1 69.19 271 GLU A CA 1
ATOM 2302 C C . GLU A 1 271 ? -20.328 52.844 12.031 1 69.19 271 GLU A C 1
ATOM 2304 O O . GLU A 1 271 ? -19.672 53.094 13.039 1 69.19 271 GLU A O 1
ATOM 2309 N N . LYS A 1 272 ? -20.375 51.656 11.5 1 82.19 272 LYS A N 1
ATOM 2310 C CA . LYS A 1 272 ? -19.578 50.531 12 1 82.19 272 LYS A CA 1
ATOM 2311 C C . LYS A 1 272 ? -18.094 50.875 11.984 1 82.19 272 LYS A C 1
ATOM 2313 O O . LYS A 1 272 ? -17.578 51.406 11.008 1 82.19 272 LYS A O 1
ATOM 2318 N N . ASN A 1 273 ? -17.484 50.75 13.172 1 76.06 273 ASN A N 1
ATOM 2319 C CA . ASN A 1 273 ? -16.062 50.969 13.367 1 76.06 273 ASN A CA 1
ATOM 2320 C C . ASN A 1 273 ? -15.438 49.844 14.227 1 76.06 273 ASN A C 1
ATOM 2322 O O . ASN A 1 273 ? -15.516 49.906 15.453 1 76.06 273 ASN A O 1
ATOM 2326 N N . LEU A 1 274 ? -14.688 48.938 13.609 1 82.56 274 LEU A N 1
ATOM 2327 C CA . LEU A 1 274 ? -14.219 47.75 14.312 1 82.56 274 LEU A CA 1
ATOM 2328 C C . LEU A 1 274 ? -13.008 48.094 15.18 1 82.56 274 LEU A C 1
ATOM 2330 O O . LEU A 1 274 ? -12.789 47.438 16.219 1 82.56 274 LEU A O 1
ATOM 2334 N N . GLU A 1 275 ? -12.273 49 14.797 1 76.19 275 GLU A N 1
ATOM 2335 C CA . GLU A 1 275 ? -11.133 49.406 15.617 1 76.19 275 GLU A CA 1
ATOM 2336 C C . GLU A 1 275 ? -11.594 50 16.938 1 76.19 275 GLU A C 1
ATOM 2338 O O . GLU A 1 275 ? -11.055 49.656 18 1 76.19 275 GLU A O 1
ATOM 2343 N N . PHE A 1 276 ? -12.5 50.969 16.797 1 78.25 276 PHE A N 1
ATOM 2344 C CA . PHE A 1 276 ? -13.062 51.531 18 1 78.25 276 PHE A CA 1
ATOM 2345 C C . PHE A 1 276 ? -13.742 50.469 18.844 1 78.25 276 PHE A C 1
ATOM 2347 O O . PHE A 1 276 ? -13.617 50.469 20.078 1 78.25 276 PHE A O 1
ATOM 2354 N N . SER A 1 277 ? -14.383 49.656 18.078 1 88 277 SER A N 1
ATOM 2355 C CA . SER A 1 277 ? -15.031 48.562 18.781 1 88 277 SER A CA 1
ATOM 2356 C C . SER A 1 277 ? -14.023 47.75 19.578 1 88 277 SER A C 1
ATOM 2358 O O . SER A 1 277 ? -14.234 47.469 20.766 1 88 277 SER A O 1
ATOM 2360 N N . PHE A 1 278 ? -12.969 47.469 18.938 1 90.25 278 PHE A N 1
ATOM 2361 C CA . PHE A 1 278 ? -11.93 46.688 19.578 1 90.25 278 PHE A CA 1
ATOM 2362 C C . PHE A 1 278 ? -11.367 47.406 20.797 1 90.25 278 PHE A C 1
ATOM 2364 O O . PHE A 1 278 ? -11.203 46.812 21.859 1 90.25 278 PHE A O 1
ATOM 2371 N N . LYS A 1 279 ? -10.977 48.625 20.547 1 80.75 279 LYS A N 1
ATOM 2372 C CA . LYS A 1 279 ? -10.398 49.406 21.625 1 80.75 279 LYS A CA 1
ATOM 2373 C C . LYS A 1 279 ? -11.312 49.438 22.859 1 80.75 279 LYS A C 1
ATOM 2375 O O . LYS A 1 279 ? -10.867 49.188 23.969 1 80.75 279 LYS A O 1
ATOM 2380 N N . TRP A 1 280 ? -12.523 49.688 22.609 1 86.94 280 TRP A N 1
ATOM 2381 C CA . TRP A 1 280 ? -13.469 49.781 23.719 1 86.94 280 TRP A CA 1
ATOM 2382 C C . TRP A 1 280 ? -13.734 48.438 24.344 1 86.94 280 TRP A C 1
ATOM 2384 O O . TRP A 1 280 ? -13.805 48.312 25.562 1 86.94 280 TRP A O 1
ATOM 2394 N N . TYR A 1 281 ? -13.867 47.469 23.484 1 90.81 281 TYR A N 1
ATOM 2395 C CA . TYR A 1 281 ? -14.047 46.125 24.031 1 90.81 281 TYR A CA 1
ATOM 2396 C C . TYR A 1 281 ? -12.836 45.688 24.859 1 90.81 281 TYR A C 1
ATOM 2398 O O . TYR A 1 281 ? -12.984 45.062 25.906 1 90.81 281 TYR A O 1
ATOM 2406 N N . LYS A 1 282 ? -11.672 45.969 24.328 1 87.56 282 LYS A N 1
ATOM 2407 C CA . LYS A 1 282 ? -10.453 45.594 25.031 1 87.56 282 LYS A CA 1
ATOM 2408 C C . LYS A 1 282 ? -10.383 46.25 26.406 1 87.56 282 LYS A C 1
ATOM 2410 O O . LYS A 1 282 ? -10.062 45.625 27.406 1 87.56 282 LYS A O 1
ATOM 2415 N N . GLU A 1 283 ? -10.664 47.531 26.469 1 81.12 283 GLU A N 1
ATOM 2416 C CA . GLU A 1 283 ? -10.68 48.281 27.734 1 81.12 283 GLU A CA 1
ATOM 2417 C C . GLU A 1 283 ? -11.711 47.688 28.703 1 81.12 283 GLU A C 1
ATOM 2419 O O . GLU A 1 283 ? -11.414 47.5 29.875 1 81.12 283 GLU A O 1
ATOM 2424 N N . ALA A 1 284 ? -12.844 47.5 28.188 1 86.38 284 ALA A N 1
ATOM 2425 C CA . ALA A 1 284 ? -13.898 46.906 29.016 1 86.38 284 ALA A CA 1
ATOM 2426 C C . ALA A 1 284 ? -13.5 45.531 29.516 1 86.38 284 ALA A C 1
ATOM 2428 O O . ALA A 1 284 ? -13.75 45.188 30.688 1 86.38 284 ALA A O 1
ATOM 2429 N N . ALA A 1 285 ? -12.93 44.781 28.656 1 88.19 285 ALA A N 1
ATOM 2430 C CA . ALA A 1 285 ? -12.508 43.438 29.016 1 88.19 285 ALA A CA 1
ATOM 2431 C C . ALA A 1 285 ? -11.445 43.469 30.094 1 88.19 285 ALA A C 1
ATOM 2433 O O . ALA A 1 285 ? -11.5 42.656 31.047 1 88.19 285 ALA A O 1
ATOM 2434 N N . GLU A 1 286 ? -10.516 44.312 29.938 1 79.69 286 GLU A N 1
ATOM 2435 C CA . GLU A 1 286 ? -9.438 44.438 30.906 1 79.69 286 GLU A CA 1
ATOM 2436 C C . GLU A 1 286 ? -9.969 44.906 32.25 1 79.69 286 GLU A C 1
ATOM 2438 O O . GLU A 1 286 ? -9.367 44.594 33.312 1 79.69 286 GLU A O 1
ATOM 2443 N N . ASN A 1 287 ? -11.133 45.562 32.188 1 76.25 287 ASN A N 1
ATOM 2444 C CA . ASN A 1 287 ? -11.781 46 33.406 1 76.25 287 ASN A CA 1
ATOM 2445 C C . ASN A 1 287 ? -12.68 44.906 34 1 76.25 287 ASN A C 1
ATOM 2447 O O . ASN A 1 287 ? -13.438 45.156 34.938 1 76.25 287 ASN A O 1
ATOM 2451 N N . GLY A 1 288 ? -12.719 43.75 33.406 1 76.38 288 GLY A N 1
ATOM 2452 C CA . GLY A 1 288 ? -13.344 42.594 34 1 76.38 288 GLY A CA 1
ATOM 2453 C C . GLY A 1 288 ? -14.797 42.406 33.562 1 76.38 288 GLY A C 1
ATOM 2454 O O . GLY A 1 288 ? -15.555 41.719 34.25 1 76.38 288 GLY A O 1
ATOM 2455 N N . PHE A 1 289 ? -15.25 43.062 32.469 1 82.69 289 PHE A N 1
ATOM 2456 C CA . PHE A 1 289 ? -16.625 42.938 32 1 82.69 289 PHE A CA 1
ATOM 2457 C C . PHE A 1 289 ? -16.797 41.719 31.109 1 82.69 289 PHE A C 1
ATOM 2459 O O . PHE A 1 289 ? -16.312 41.719 29.969 1 82.69 289 PHE A O 1
ATOM 2466 N N . PRO A 1 290 ? -17.547 40.719 31.484 1 85 290 PRO A N 1
ATOM 2467 C CA . PRO A 1 290 ? -17.547 39.438 30.828 1 85 290 PRO A CA 1
ATOM 2468 C C . PRO A 1 290 ? -18.078 39.5 29.391 1 85 290 PRO A C 1
ATOM 2470 O O . PRO A 1 290 ? -17.469 38.938 28.484 1 85 290 PRO A O 1
ATOM 2473 N N . PRO A 1 291 ? -19.109 40.188 29.125 1 86.44 291 PRO A N 1
ATOM 2474 C CA . PRO A 1 291 ? -19.562 40.25 27.734 1 86.44 291 PRO A CA 1
ATOM 2475 C C . PRO A 1 291 ? -18.516 40.844 26.797 1 86.44 291 PRO A C 1
ATOM 2477 O O . PRO A 1 291 ? -18.391 40.438 25.641 1 86.44 291 PRO A O 1
ATOM 2480 N N . ALA A 1 292 ? -17.766 41.781 27.312 1 90.06 292 ALA A N 1
ATOM 2481 C CA . ALA A 1 292 ? -16.703 42.406 26.5 1 90.06 292 ALA A CA 1
ATOM 2482 C C . ALA A 1 292 ? -15.57 41.406 26.25 1 90.06 292 ALA A C 1
ATOM 2484 O O . ALA A 1 292 ? -14.953 41.406 25.188 1 90.06 292 ALA A O 1
ATOM 2485 N N . GLN A 1 293 ? -15.336 40.625 27.219 1 89.12 293 GLN A N 1
ATOM 2486 C CA . GLN A 1 293 ? -14.32 39.594 27.078 1 89.12 293 GLN A CA 1
ATOM 2487 C C . GLN A 1 293 ? -14.695 38.594 25.984 1 89.12 293 GLN A C 1
ATOM 2489 O O . GLN A 1 293 ? -13.852 38.219 25.156 1 89.12 293 GLN A O 1
ATOM 2494 N N . TYR A 1 294 ? -15.891 38.219 25.953 1 91.69 294 TYR A N 1
ATOM 2495 C CA . TYR A 1 294 ? -16.422 37.344 24.922 1 91.69 294 TYR A CA 1
ATOM 2496 C C . TYR A 1 294 ? -16.328 38 23.547 1 91.69 294 TYR A C 1
ATOM 2498 O O . TYR A 1 294 ? -15.875 37.344 22.578 1 91.69 294 TYR A O 1
ATOM 2506 N N . ALA A 1 295 ? -16.734 39.188 23.547 1 90.38 295 ALA A N 1
ATOM 2507 C CA . ALA A 1 295 ? -16.688 39.906 22.281 1 90.38 295 ALA A CA 1
ATOM 2508 C C . ALA A 1 295 ? -15.25 40.062 21.781 1 90.38 295 ALA A C 1
ATOM 2510 O O . ALA A 1 295 ? -14.992 39.906 20.578 1 90.38 295 ALA A O 1
ATOM 2511 N N . LEU A 1 296 ? -14.422 40.312 22.719 1 89.81 296 LEU A N 1
ATOM 2512 C CA . LEU A 1 296 ? -13.008 40.438 22.391 1 89.81 296 LEU A CA 1
ATOM 2513 C C . LEU A 1 296 ? -12.461 39.156 21.828 1 89.81 296 LEU A C 1
ATOM 2515 O O . LEU A 1 296 ? -11.664 39.156 20.891 1 89.81 296 LEU A O 1
ATOM 2519 N N . SER A 1 297 ? -12.859 38.094 22.359 1 90.62 297 SER A N 1
ATOM 2520 C CA . SER A 1 297 ? -12.484 36.781 21.859 1 90.62 297 SER A CA 1
ATOM 2521 C C . SER A 1 297 ? -12.875 36.625 20.406 1 90.62 297 SER A C 1
ATOM 2523 O O . SER A 1 297 ? -12.094 36.125 19.594 1 90.62 297 SER A O 1
ATOM 2525 N N . TYR A 1 298 ? -14.055 36.938 20.188 1 89.5 298 TYR A N 1
ATOM 2526 C CA . TYR A 1 298 ? -14.555 36.844 18.812 1 89.5 298 TYR A CA 1
ATOM 2527 C C . TYR A 1 298 ? -13.727 37.719 17.875 1 89.5 298 TYR A C 1
ATOM 2529 O O . TYR A 1 298 ? -13.414 37.281 16.75 1 89.5 298 TYR A O 1
ATOM 2537 N N . LEU A 1 299 ? -13.445 38.875 18.406 1 85.12 299 LEU A N 1
ATOM 2538 C CA . LEU A 1 299 ? -12.688 39.812 17.578 1 85.12 299 LEU A CA 1
ATOM 2539 C C . LEU A 1 299 ? -11.297 39.281 17.281 1 85.12 299 LEU A C 1
ATOM 2541 O O . LEU A 1 299 ? -10.828 39.312 16.141 1 85.12 299 LEU A O 1
ATOM 2545 N N . TYR A 1 300 ? -10.664 38.688 18.219 1 82.81 300 TYR A N 1
ATOM 2546 C CA . TYR A 1 300 ? -9.352 38.094 18.047 1 82.81 300 TYR A CA 1
ATOM 2547 C C . TYR A 1 300 ? -9.422 36.875 17.125 1 82.81 300 TYR A C 1
ATOM 2549 O O . TYR A 1 300 ? -8.516 36.656 16.328 1 82.81 300 TYR A O 1
ATOM 2557 N N . LYS A 1 301 ? -10.422 36.156 17.25 1 86.56 301 LYS A N 1
ATOM 2558 C CA . LYS A 1 301 ? -10.594 34.906 16.469 1 86.56 301 LYS A CA 1
ATOM 2559 C C . LYS A 1 301 ? -10.703 35.219 14.984 1 86.56 301 LYS A C 1
ATOM 2561 O O . LYS A 1 301 ? -10.18 34.5 14.148 1 86.56 301 LYS A O 1
ATOM 2566 N N . ASN A 1 302 ? -11.344 36.312 14.812 1 82.38 302 ASN A N 1
ATOM 2567 C CA . ASN A 1 302 ? -11.641 36.625 13.422 1 82.38 302 ASN A CA 1
ATOM 2568 C C . ASN A 1 302 ? -10.758 37.75 12.906 1 82.38 302 ASN A C 1
ATOM 2570 O O . ASN A 1 302 ? -10.812 38.094 11.727 1 82.38 302 ASN A O 1
ATOM 2574 N N . GLY A 1 303 ? -10.008 38.312 13.797 1 79.06 303 GLY A N 1
ATOM 2575 C CA . GLY A 1 303 ? -9.133 39.438 13.43 1 79.06 303 GLY A CA 1
ATOM 2576 C C . GLY A 1 303 ? -9.891 40.688 13.086 1 79.06 303 GLY A C 1
ATOM 2577 O O . GLY A 1 303 ? -9.562 41.375 12.109 1 79.06 303 GLY A O 1
ATOM 2578 N N . HIS A 1 304 ? -10.961 40.938 13.844 1 81 304 HIS A N 1
ATOM 2579 C CA . HIS A 1 304 ? -11.773 42.125 13.648 1 81 304 HIS A CA 1
ATOM 2580 C C . HIS A 1 304 ? -11.234 43.312 14.453 1 81 304 HIS A C 1
ATOM 2582 O O . HIS A 1 304 ? -11.438 43.375 15.672 1 81 304 HIS A O 1
ATOM 2588 N N . GLY A 1 305 ? -10.656 44.281 13.953 1 74.94 305 GLY A N 1
ATOM 2589 C CA . GLY A 1 305 ? -10.117 45.438 14.633 1 74.94 305 GLY A CA 1
ATOM 2590 C C . GLY A 1 305 ? -8.766 45.188 15.273 1 74.94 305 GLY A C 1
ATOM 2591 O O . GLY A 1 305 ? -8.25 46.031 16.016 1 74.94 305 GLY A O 1
ATOM 2592 N N . CYS A 1 306 ? -8.383 43.906 15.062 1 71.12 306 CYS A N 1
ATOM 2593 C CA . CYS A 1 306 ? -7.121 43.469 15.641 1 71.12 306 CYS A CA 1
ATOM 2594 C C . CYS A 1 306 ? -6.512 42.344 14.805 1 71.12 306 CYS A C 1
ATOM 2596 O O . CYS A 1 306 ? -7.098 41.906 13.805 1 71.12 306 CYS A O 1
ATOM 2598 N N . GLU A 1 307 ? -5.297 42.062 15.148 1 64.69 307 GLU A N 1
ATOM 2599 C CA . GLU A 1 307 ? -4.703 40.875 14.5 1 64.69 307 GLU A CA 1
ATOM 2600 C C . GLU A 1 307 ? -5.309 39.594 15.031 1 64.69 307 GLU A C 1
ATOM 2602 O O . GLU A 1 307 ? -5.543 39.469 16.234 1 64.69 307 GLU A O 1
ATOM 2607 N N . LYS A 1 308 ? -5.539 38.812 14.016 1 74.62 308 LYS A N 1
ATOM 2608 C CA . LYS A 1 308 ? -6.113 37.531 14.391 1 74.62 308 LYS A CA 1
ATOM 2609 C C . LYS A 1 308 ? -5.168 36.75 15.297 1 74.62 308 LYS A C 1
ATOM 2611 O O . LYS A 1 308 ? -3.961 36.688 15.055 1 74.62 308 LYS A O 1
ATOM 2616 N N . SER A 1 309 ? -5.637 36.344 16.359 1 69.81 309 SER A N 1
ATOM 2617 C CA . SER A 1 309 ? -4.906 35.531 17.312 1 69.81 309 SER A CA 1
ATOM 2618 C C . SER A 1 309 ? -5.824 34.531 17.984 1 69.81 309 SER A C 1
ATOM 2620 O O . SER A 1 309 ? -6.652 34.906 18.828 1 69.81 309 SER A O 1
ATOM 2622 N N . ILE A 1 310 ? -5.566 33.281 17.609 1 77.38 310 ILE A N 1
ATOM 2623 C CA . ILE A 1 310 ? -6.414 32.219 18.172 1 77.38 310 ILE A CA 1
ATOM 2624 C C . ILE A 1 310 ? -6.109 32.094 19.672 1 77.38 310 ILE A C 1
ATOM 2626 O O . ILE A 1 310 ? -7.02 31.859 20.469 1 77.38 310 ILE A O 1
ATOM 2630 N N . PHE A 1 311 ? -4.949 32.25 19.906 1 67 311 PHE A N 1
ATOM 2631 C CA . PHE A 1 311 ? -4.559 32.094 21.312 1 67 311 PHE A CA 1
ATOM 2632 C C . PHE A 1 311 ? -5.219 33.156 22.172 1 67 311 PHE A C 1
ATOM 2634 O O . PHE A 1 311 ? -5.777 32.875 23.234 1 67 311 PHE A O 1
ATOM 2641 N N . LYS A 1 312 ? -5.121 34.375 21.781 1 75.12 312 LYS A N 1
ATOM 2642 C CA . LYS A 1 312 ? -5.758 35.438 22.547 1 75.12 312 LYS A CA 1
ATOM 2643 C C . LYS A 1 312 ? -7.273 35.281 22.562 1 75.12 312 LYS A C 1
ATOM 2645 O O . LYS A 1 312 ? -7.922 35.562 23.578 1 75.12 312 LYS A O 1
ATOM 2650 N N . ALA A 1 313 ? -7.711 34.812 21.5 1 85.19 313 ALA A N 1
ATOM 2651 C CA . ALA A 1 313 ? -9.156 34.594 21.406 1 85.19 313 ALA A CA 1
ATOM 2652 C C . ALA A 1 313 ? -9.633 33.625 22.484 1 85.19 313 ALA A C 1
ATOM 2654 O O . ALA A 1 313 ? -10.586 33.906 23.219 1 85.19 313 ALA A O 1
ATOM 2655 N N . TYR A 1 314 ? -8.93 32.625 22.625 1 84.88 314 TYR A N 1
ATOM 2656 C CA . TYR A 1 314 ? -9.422 31.594 23.531 1 84.88 314 TYR A CA 1
ATOM 2657 C C . TYR A 1 314 ? -8.992 31.891 24.969 1 84.88 314 TYR A C 1
ATOM 2659 O O . TYR A 1 314 ? -9.594 31.391 25.922 1 84.88 314 TYR A O 1
ATOM 2667 N N . TYR A 1 315 ? -7.969 32.719 25.062 1 77.62 315 TYR A N 1
ATOM 2668 C CA . TYR A 1 315 ? -7.688 33.25 26.391 1 77.62 315 TYR A CA 1
ATOM 2669 C C . TYR A 1 315 ? -8.859 34.062 26.906 1 77.62 315 TYR A C 1
ATOM 2671 O O . TYR A 1 315 ? -9.32 33.844 28.031 1 77.62 315 TYR A O 1
ATOM 2679 N N . TRP A 1 316 ? -9.289 34.906 26.172 1 85.75 316 TRP A N 1
ATOM 2680 C CA . TRP A 1 316 ? -10.367 35.812 26.578 1 85.75 316 TRP A CA 1
ATOM 2681 C C . TRP A 1 316 ? -11.695 35.062 26.641 1 85.75 316 TRP A C 1
ATOM 2683 O O . TRP A 1 316 ? -12.547 35.375 27.484 1 85.75 316 TRP A O 1
ATOM 2693 N N . LEU A 1 317 ? -11.781 34.094 25.797 1 90.62 317 LEU A N 1
ATOM 2694 C CA . LEU A 1 317 ? -12.977 33.281 25.875 1 90.62 317 LEU A CA 1
ATOM 2695 C C . LEU A 1 317 ? -13.055 32.531 27.203 1 90.62 317 LEU A C 1
ATOM 2697 O O . LEU A 1 317 ? -14.102 32.5 27.844 1 90.62 317 LEU A O 1
ATOM 2701 N N . GLU A 1 318 ? -11.992 31.953 27.531 1 87.94 318 GLU A N 1
ATOM 2702 C CA . GLU A 1 318 ? -11.969 31.25 28.812 1 87.94 318 GLU A CA 1
ATOM 2703 C C . GLU A 1 318 ? -12.156 32.188 29.984 1 87.94 318 GLU A C 1
ATOM 2705 O O . GLU A 1 318 ? -12.844 31.875 30.953 1 87.94 318 GLU A O 1
ATOM 2710 N N . THR A 1 319 ? -11.508 33.344 29.875 1 84.38 319 THR A N 1
ATOM 2711 C CA . THR A 1 319 ? -11.672 34.375 30.922 1 84.38 319 THR A CA 1
ATOM 2712 C C . THR A 1 319 ? -13.133 34.781 31.047 1 84.38 319 THR A C 1
ATOM 2714 O O . THR A 1 319 ? -13.633 35 32.156 1 84.38 319 THR A O 1
ATOM 2717 N N . SER A 1 320 ? -13.758 34.938 30.016 1 89.31 320 SER A N 1
ATOM 2718 C CA . SER A 1 320 ? -15.18 35.281 30 1 89.31 320 SER A CA 1
ATOM 2719 C C . SER A 1 320 ? -16 34.219 30.688 1 89.31 320 SER A C 1
ATOM 2721 O O . SER A 1 320 ? -16.906 34.5 31.484 1 89.31 320 SER A O 1
ATOM 2723 N N . ALA A 1 321 ? -15.68 33.062 30.406 1 90.06 321 ALA A N 1
ATOM 2724 C CA . ALA A 1 321 ? -16.391 31.938 31.016 1 90.06 321 ALA A CA 1
ATOM 2725 C C . ALA A 1 321 ? -16.125 31.859 32.5 1 90.06 321 ALA A C 1
ATOM 2727 O O . ALA A 1 321 ? -17.031 31.578 33.281 1 90.06 321 ALA A O 1
ATOM 2728 N N . GLU A 1 322 ? -14.906 32.062 32.844 1 83.75 322 GLU A N 1
ATOM 2729 C CA . GLU A 1 322 ? -14.555 32.062 34.281 1 83.75 322 GLU A CA 1
ATOM 2730 C C . GLU A 1 322 ? -15.328 33.125 35.031 1 83.75 322 GLU A C 1
ATOM 2732 O O . GLU A 1 322 ? -15.609 32.969 36.219 1 83.75 322 GLU A O 1
ATOM 2737 N N . ASN A 1 323 ? -15.664 34.156 34.312 1 82.5 323 ASN A N 1
ATOM 2738 C CA . ASN A 1 323 ? -16.453 35.219 34.875 1 82.5 323 ASN A CA 1
ATOM 2739 C C . ASN A 1 323 ? -17.953 35 34.656 1 82.5 323 ASN A C 1
ATOM 2741 O O . ASN A 1 323 ? -18.734 35.938 34.656 1 82.5 323 ASN A O 1
ATOM 2745 N N . ASP A 1 324 ? -18.359 33.781 34.281 1 81.25 324 ASP A N 1
ATOM 2746 C CA . ASP A 1 324 ? -19.719 33.219 34.281 1 81.25 324 ASP A CA 1
ATOM 2747 C C . ASP A 1 324 ? -20.562 33.844 33.188 1 81.25 324 ASP A C 1
ATOM 2749 O O . ASP A 1 324 ? -21.75 34.125 33.375 1 81.25 324 ASP A O 1
ATOM 2753 N N . PHE A 1 325 ? -19.875 34.219 32.094 1 86.38 325 PHE A N 1
ATOM 2754 C CA . PHE A 1 325 ? -20.672 34.625 30.938 1 86.38 325 PHE A CA 1
ATOM 2755 C C . PHE A 1 325 ? -21.281 33.438 30.234 1 86.38 325 PHE A C 1
ATOM 2757 O O . PHE A 1 325 ? -20.562 32.562 29.734 1 86.38 325 PHE A O 1
ATOM 2764 N N . GLU A 1 326 ? -22.516 33.5 29.953 1 84.75 326 GLU A N 1
ATOM 2765 C CA . GLU A 1 326 ? -23.297 32.312 29.547 1 84.75 326 GLU A CA 1
ATOM 2766 C C . GLU A 1 326 ? -22.938 31.875 28.141 1 84.75 326 GLU A C 1
ATOM 2768 O O . GLU A 1 326 ? -22.875 30.672 27.859 1 84.75 326 GLU A O 1
ATOM 2773 N N . ASP A 1 327 ? -22.703 32.75 27.297 1 87.5 327 ASP A N 1
ATOM 2774 C CA . ASP A 1 327 ? -22.5 32.406 25.875 1 87.5 327 ASP A CA 1
ATOM 2775 C C . ASP A 1 327 ? -21.125 31.812 25.641 1 87.5 327 ASP A C 1
ATOM 2777 O O . ASP A 1 327 ? -20.875 31.234 24.578 1 87.5 327 ASP A O 1
ATOM 2781 N N . ALA A 1 328 ? -20.25 31.875 26.625 1 92.25 328 ALA A N 1
ATOM 2782 C CA . ALA A 1 328 ? -18.875 31.422 26.438 1 92.25 328 ALA A CA 1
ATOM 2783 C C . ALA A 1 328 ? -18.734 29.953 26.844 1 92.25 328 ALA A C 1
ATOM 2785 O O . ALA A 1 328 ? -17.781 29.281 26.422 1 92.25 328 ALA A O 1
ATOM 2786 N N . PHE A 1 329 ? -19.641 29.453 27.594 1 90.31 329 PHE A N 1
ATOM 2787 C CA . PHE A 1 329 ? -19.5 28.141 28.203 1 90.31 329 PHE A CA 1
ATOM 2788 C C . PHE A 1 329 ? -19.406 27.062 27.125 1 90.31 329 PHE A C 1
ATOM 2790 O O . PHE A 1 329 ? -18.469 26.25 27.125 1 90.31 329 PHE A O 1
ATOM 2797 N N . TYR A 1 330 ? -20.25 27.094 26.203 1 92.81 330 TYR A N 1
ATOM 2798 C CA . TYR A 1 330 ? -20.312 26.016 25.219 1 92.81 330 TYR A CA 1
ATOM 2799 C C . TYR A 1 330 ? -19.094 26.047 24.312 1 92.81 330 TYR A C 1
ATOM 2801 O O . TYR A 1 330 ? -18.5 25 24.016 1 92.81 330 TYR A O 1
ATOM 2809 N N . ILE A 1 331 ? -18.766 27.172 23.891 1 92.06 331 ILE A N 1
ATOM 2810 C CA . ILE A 1 331 ? -17.719 27.297 22.891 1 92.06 331 ILE A CA 1
ATOM 2811 C C . ILE A 1 331 ? -16.391 26.797 23.484 1 92.06 331 ILE A C 1
ATOM 2813 O O . ILE A 1 331 ? -15.688 26 22.859 1 92.06 331 ILE A O 1
ATOM 2817 N N . ILE A 1 332 ? -16.125 27.25 24.672 1 92.06 332 ILE A N 1
ATOM 2818 C CA . ILE A 1 332 ? -14.867 26.859 25.281 1 92.06 332 ILE A CA 1
ATOM 2819 C C . ILE A 1 332 ? -14.938 25.375 25.688 1 92.06 332 ILE A C 1
ATOM 2821 O O . ILE A 1 332 ? -13.969 24.641 25.516 1 92.06 332 ILE A O 1
ATOM 2825 N N . GLY A 1 333 ? -15.984 25.016 26.188 1 91.81 333 GLY A N 1
ATOM 2826 C CA . GLY A 1 333 ? -16.156 23.625 26.562 1 91.81 333 GLY A CA 1
ATOM 2827 C C . GLY A 1 333 ? -16.016 22.656 25.391 1 91.81 333 GLY A C 1
ATOM 2828 O O . GLY A 1 333 ? -15.297 21.672 25.484 1 91.81 333 GLY A O 1
ATOM 2829 N N . GLN A 1 334 ? -16.609 23 24.344 1 92.69 334 GLN A N 1
ATOM 2830 C CA . GLN A 1 334 ? -16.547 22.172 23.156 1 92.69 334 GLN A CA 1
ATOM 2831 C C . GLN A 1 334 ? -15.141 22.141 22.578 1 92.69 334 GLN A C 1
ATOM 2833 O O . GLN A 1 334 ? -14.688 21.109 22.078 1 92.69 334 GLN A O 1
ATOM 2838 N N . SER A 1 335 ? -14.539 23.203 22.594 1 90.12 335 SER A N 1
ATOM 2839 C CA . SER A 1 335 ? -13.172 23.281 22.094 1 90.12 335 SER A CA 1
ATOM 2840 C C . SER A 1 335 ? -12.242 22.344 22.859 1 90.12 335 SER A C 1
ATOM 2842 O O . SER A 1 335 ? -11.406 21.672 22.281 1 90.12 335 SER A O 1
ATOM 2844 N N . TYR A 1 336 ? -12.406 22.328 24.156 1 86.81 336 TYR A N 1
ATOM 2845 C CA . TYR A 1 336 ? -11.625 21.422 25 1 86.81 336 TYR A CA 1
ATOM 2846 C C . TYR A 1 336 ? -12 19.969 24.734 1 86.81 336 TYR A C 1
ATOM 2848 O O . TYR A 1 336 ? -11.156 19.078 24.828 1 86.81 336 TYR A O 1
ATOM 2856 N N . LEU A 1 337 ? -13.156 19.781 24.422 1 90.12 337 LEU A N 1
ATOM 2857 C CA . LEU A 1 337 ? -13.656 18.422 24.172 1 90.12 337 LEU A CA 1
ATOM 2858 C C . LEU A 1 337 ? -13.078 17.875 22.875 1 90.12 337 LEU A C 1
ATOM 2860 O O . LEU A 1 337 ? -12.656 16.703 22.828 1 90.12 337 LEU A O 1
ATOM 2864 N N . ASP A 1 338 ? -13.055 18.688 21.859 1 88.5 338 ASP A N 1
ATOM 2865 C CA . ASP A 1 338 ? -12.641 18.25 20.531 1 88.5 338 ASP A CA 1
ATOM 2866 C C . ASP A 1 338 ? -11.133 18.438 20.344 1 88.5 338 ASP A C 1
ATOM 2868 O O . ASP A 1 338 ? -10.539 17.844 19.453 1 88.5 338 ASP A O 1
ATOM 2872 N N . GLY A 1 339 ? -10.633 19.25 21.156 1 83.94 339 GLY A N 1
ATOM 2873 C CA . GLY A 1 339 ? -9.234 19.594 20.969 1 83.94 339 GLY A CA 1
ATOM 2874 C C . GLY A 1 339 ? -9.016 20.5 19.766 1 83.94 339 GLY A C 1
ATOM 2875 O O . GLY A 1 339 ? -8.039 20.328 19.031 1 83.94 339 GLY A O 1
ATOM 2876 N N . MET A 1 340 ? -9.992 21.281 19.578 1 76.75 340 MET A N 1
ATOM 2877 C CA . MET A 1 340 ? -9.898 22.219 18.469 1 76.75 340 MET A CA 1
ATOM 2878 C C . MET A 1 340 ? -9.273 23.531 18.906 1 76.75 340 MET A C 1
ATOM 2880 O O . MET A 1 340 ? -9.82 24.234 19.75 1 76.75 340 MET A O 1
ATOM 2884 N N . TYR A 1 341 ? -8.266 24.031 18.531 1 74.06 341 TYR A N 1
ATOM 2885 C CA . TYR A 1 341 ? -7.562 25.281 18.812 1 74.06 341 TYR A CA 1
ATOM 2886 C C . TYR A 1 341 ? -6.895 25.25 20.172 1 74.06 341 TYR A C 1
ATOM 2888 O O . TYR A 1 341 ? -6.047 26.078 20.484 1 74.06 341 TYR A O 1
ATOM 2896 N N . VAL A 1 342 ? -7.562 24.391 21.047 1 76.38 342 VAL A N 1
ATOM 2897 C CA . VAL A 1 342 ? -6.969 24.141 22.359 1 76.38 342 VAL A CA 1
ATOM 2898 C C . VAL A 1 342 ? -6.691 22.656 22.516 1 76.38 342 VAL A C 1
ATOM 2900 O O . VAL A 1 342 ? -7.266 21.828 21.812 1 76.38 342 VAL A O 1
ATOM 2903 N N . ASP A 1 343 ? -5.711 22.312 23.406 1 73.75 343 ASP A N 1
ATOM 2904 C CA . ASP A 1 343 ? -5.441 20.891 23.672 1 73.75 343 ASP A CA 1
ATOM 2905 C C . ASP A 1 343 ? -6.629 20.234 24.359 1 73.75 343 ASP A C 1
ATOM 2907 O O . ASP A 1 343 ? -7.277 20.828 25.219 1 73.75 343 ASP A O 1
ATOM 2911 N N . LYS A 1 344 ? -6.812 19.047 23.984 1 80 344 LYS A N 1
ATOM 2912 C CA . LYS A 1 344 ? -7.918 18.281 24.562 1 80 344 LYS A CA 1
ATOM 2913 C C . LYS A 1 344 ? -7.777 18.172 26.078 1 80 344 LYS A C 1
ATOM 2915 O O . LYS A 1 344 ? -6.715 17.812 26.578 1 80 344 LYS A O 1
ATOM 2920 N N . ASP A 1 345 ? -8.789 18.594 26.781 1 82.62 345 ASP A N 1
ATOM 2921 C CA . ASP A 1 345 ? -8.875 18.516 28.234 1 82.62 345 ASP A CA 1
ATOM 2922 C C . ASP A 1 345 ? -10.305 18.2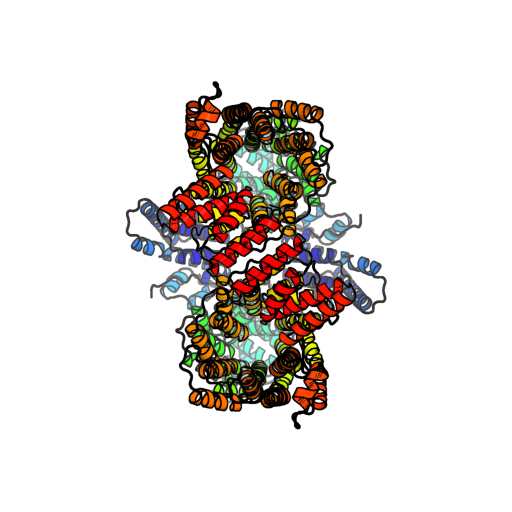19 28.688 1 82.62 345 ASP A C 1
ATOM 2924 O O . ASP A 1 345 ? -11.133 19.125 28.797 1 82.62 345 ASP A O 1
ATOM 2928 N N . TYR A 1 346 ? -10.578 17 29.094 1 88.44 346 TYR A N 1
ATOM 2929 C CA . TYR A 1 346 ? -11.945 16.578 29.391 1 88.44 346 TYR A CA 1
ATOM 2930 C C . TYR A 1 346 ? -12.414 17.156 30.719 1 88.44 346 TYR A C 1
ATOM 2932 O O . TYR A 1 346 ? -13.609 17.391 30.906 1 88.44 346 TYR A O 1
ATOM 2940 N N . LYS A 1 347 ? -11.477 17.344 31.547 1 83.75 347 LYS A N 1
ATOM 2941 C CA . LYS A 1 347 ? -11.844 17.906 32.844 1 83.75 347 LYS A CA 1
ATOM 2942 C C . LYS A 1 347 ? -12.367 19.344 32.688 1 83.75 347 LYS A C 1
ATOM 2944 O O . LYS A 1 347 ? -13.422 19.688 33.219 1 83.75 347 LYS A O 1
ATOM 2949 N N . LYS A 1 348 ? -11.688 20.141 32 1 87.44 348 LYS A N 1
ATOM 2950 C CA . LYS A 1 348 ? -12.125 21.5 31.75 1 87.44 348 LYS A CA 1
ATOM 2951 C C . LYS A 1 348 ? -13.406 21.531 30.906 1 87.44 348 LYS A C 1
ATOM 2953 O O . LYS A 1 348 ? -14.289 22.344 31.156 1 87.44 348 LYS A O 1
ATOM 2958 N N . ALA A 1 349 ? -13.469 20.656 29.969 1 93.25 349 ALA A N 1
ATOM 2959 C CA . ALA A 1 349 ? -14.672 20.562 29.156 1 93.25 349 ALA A CA 1
ATOM 2960 C C . ALA A 1 349 ? -15.898 20.281 30.016 1 93.25 349 ALA A C 1
ATOM 2962 O O . ALA A 1 349 ? -16.922 20.969 29.906 1 93.25 349 ALA A O 1
ATOM 2963 N N . PHE A 1 350 ? -15.695 19.312 30.922 1 91.88 350 PHE A N 1
ATOM 2964 C CA . PHE A 1 350 ? -16.812 18.938 31.781 1 91.88 350 PHE A CA 1
ATOM 2965 C C . PHE A 1 350 ? -17.203 20.094 32.688 1 91.88 350 PHE A C 1
ATOM 2967 O O . PHE A 1 350 ? -18.391 20.328 32.906 1 91.88 350 PHE A O 1
ATOM 2974 N N . PHE A 1 351 ? -16.234 20.781 33.156 1 90.38 351 PHE A N 1
ATOM 2975 C CA . PHE A 1 351 ? -16.469 21.906 34.062 1 90.38 351 PHE A CA 1
ATOM 2976 C C . PHE A 1 351 ? -17.281 22.984 33.375 1 90.38 351 PHE A C 1
ATOM 2978 O O . PHE A 1 351 ? -18.328 23.391 33.875 1 90.38 351 PHE A O 1
ATOM 2985 N N . TYR A 1 352 ? -16.906 23.453 32.281 1 93.25 352 TYR A N 1
ATOM 2986 C CA . TYR A 1 352 ? -17.562 24.578 31.594 1 93.25 352 TYR A CA 1
ATOM 2987 C C . TYR A 1 352 ? -18.906 24.141 31.031 1 93.25 352 TYR A C 1
ATOM 2989 O O . TYR A 1 352 ? -19.875 24.891 31.078 1 93.25 352 TYR A O 1
ATOM 2997 N N . LEU A 1 353 ? -18.953 22.984 30.484 1 94.06 353 LEU A N 1
ATOM 2998 C CA . LEU A 1 353 ? -20.219 22.5 29.938 1 94.06 353 LEU A CA 1
ATOM 2999 C C . LEU A 1 353 ? -21.25 22.297 31.047 1 94.06 353 LEU A C 1
ATOM 3001 O O . LEU A 1 353 ? -22.453 22.5 30.828 1 94.06 353 LEU A O 1
ATOM 3005 N N . SER A 1 354 ? -20.797 21.891 32.188 1 91.44 354 SER A N 1
ATOM 3006 C CA . SER A 1 354 ? -21.719 21.75 33.344 1 91.44 354 SER A CA 1
ATOM 3007 C C . SER A 1 354 ? -22.281 23.094 33.75 1 91.44 354 SER A C 1
ATOM 3009 O O . SER A 1 354 ? -23.469 23.203 34.094 1 91.44 354 SER A O 1
ATOM 3011 N N . LYS A 1 355 ? -21.469 24.109 33.719 1 89.31 355 LYS A N 1
ATOM 3012 C CA . LYS A 1 355 ? -21.938 25.453 34.062 1 89.31 355 LYS A CA 1
ATOM 3013 C C . LYS A 1 355 ? -23 25.906 33.062 1 89.31 355 LYS A C 1
ATOM 3015 O O . LYS A 1 355 ? -24.016 26.5 33.469 1 89.31 355 LYS A O 1
ATOM 3020 N N . GLY A 1 356 ? -22.781 25.641 31.859 1 91.44 356 GLY A N 1
ATOM 3021 C CA . GLY A 1 356 ? -23.766 25.984 30.844 1 91.44 356 GLY A CA 1
ATOM 3022 C C . GLY A 1 356 ? -25.047 25.172 30.953 1 91.44 356 GLY A C 1
ATOM 3023 O O . GLY A 1 356 ? -26.141 25.688 30.703 1 91.44 356 GLY A O 1
ATOM 3024 N N . ALA A 1 357 ? -24.906 24 31.312 1 91.75 357 ALA A N 1
ATOM 3025 C CA . ALA A 1 357 ? -26.062 23.125 31.484 1 91.75 357 ALA A CA 1
ATOM 3026 C C . ALA A 1 357 ? -26.938 23.594 32.656 1 91.75 357 ALA A C 1
ATOM 3028 O O . ALA A 1 357 ? -28.156 23.438 32.625 1 91.75 357 ALA A O 1
ATOM 3029 N N . GLU A 1 358 ? -26.328 24.078 33.625 1 87 358 GLU A N 1
ATOM 3030 C CA . GLU A 1 358 ? -27.062 24.578 34.781 1 87 358 GLU A CA 1
ATOM 3031 C C . GLU A 1 358 ? -28.031 25.688 34.406 1 87 358 GLU A C 1
ATOM 3033 O O . GLU A 1 358 ? -29.094 25.828 35 1 87 358 GLU A O 1
ATOM 3038 N N . ILE A 1 359 ? -27.703 26.359 33.312 1 87.38 359 ILE A N 1
ATOM 3039 C CA . ILE A 1 359 ? -28.594 27.422 32.875 1 87.38 359 ILE A CA 1
ATOM 3040 C C . ILE A 1 359 ? -29.406 26.938 31.672 1 87.38 359 ILE A C 1
ATOM 3042 O O . ILE A 1 359 ? -29.969 27.75 30.922 1 87.38 359 ILE A O 1
ATOM 3046 N N . ASN A 1 360 ? -29.375 25.672 31.328 1 85.81 360 ASN A N 1
ATOM 3047 C CA . ASN A 1 360 ? -30.188 24.969 30.344 1 85.81 360 ASN A CA 1
ATOM 3048 C C . ASN A 1 360 ? -29.812 25.375 28.922 1 85.81 360 ASN A C 1
ATOM 3050 O O . ASN A 1 360 ? -30.688 25.562 28.062 1 85.81 360 ASN A O 1
ATOM 3054 N N . ASP A 1 361 ? -28.516 25.656 28.766 1 89.69 361 ASP A N 1
ATOM 3055 C CA . ASP A 1 361 ? -28.047 25.844 27.391 1 89.69 361 ASP A CA 1
ATOM 3056 C C . ASP A 1 361 ? -28.203 24.562 26.578 1 89.69 361 ASP A C 1
ATOM 3058 O O . ASP A 1 361 ? -27.688 23.516 26.984 1 89.69 361 ASP A O 1
ATOM 3062 N N . ILE A 1 362 ? -28.75 24.672 25.5 1 89.44 362 ILE A N 1
ATOM 3063 C CA . ILE A 1 362 ? -29.156 23.484 24.766 1 89.44 362 ILE A CA 1
ATOM 3064 C C . ILE A 1 362 ? -27.922 22.75 24.25 1 89.44 362 ILE A C 1
ATOM 3066 O O . ILE A 1 362 ? -27.859 21.516 24.266 1 89.44 362 ILE A O 1
ATOM 3070 N N . ASN A 1 363 ? -26.953 23.422 23.859 1 92.12 363 ASN A N 1
ATOM 3071 C CA . ASN A 1 363 ? -25.734 22.812 23.312 1 92.12 363 ASN A CA 1
ATOM 3072 C C . ASN A 1 363 ? -24.891 22.172 24.391 1 92.12 363 ASN A C 1
ATOM 3074 O O . ASN A 1 363 ? -24.312 21.094 24.188 1 92.12 363 ASN A O 1
ATOM 3078 N N . CYS A 1 364 ? -24.812 22.844 25.516 1 92.81 364 CYS A N 1
ATOM 3079 C CA . CYS A 1 364 ? -24.062 22.297 26.625 1 92.81 364 CYS A CA 1
ATOM 3080 C C . CYS A 1 364 ? -24.703 21.016 27.156 1 92.81 364 CYS A C 1
ATOM 3082 O O . CYS A 1 364 ? -24 20.047 27.469 1 92.81 364 CYS A O 1
ATOM 3084 N N . LEU A 1 365 ? -25.969 21.062 27.172 1 91.94 365 LEU A N 1
ATOM 3085 C CA . LEU A 1 365 ? -26.688 19.875 27.594 1 91.94 365 LEU A CA 1
ATOM 3086 C C . LEU A 1 365 ? -26.375 18.688 26.688 1 91.94 365 LEU A C 1
ATOM 3088 O O . LEU A 1 365 ? -26.094 17.594 27.172 1 91.94 365 LEU A O 1
ATOM 3092 N N . GLU A 1 366 ? -26.438 18.922 25.453 1 93.56 366 GLU A N 1
ATOM 3093 C CA . GLU A 1 366 ? -26.141 17.875 24.469 1 93.56 366 GLU A CA 1
ATOM 3094 C C . GLU A 1 366 ? -24.719 17.375 24.625 1 93.56 366 GLU A C 1
ATOM 3096 O O . GLU A 1 366 ? -24.484 16.156 24.641 1 93.56 366 GLU A O 1
ATOM 3101 N N . ALA A 1 367 ? -23.812 18.25 24.719 1 93.94 367 ALA A N 1
ATOM 3102 C CA . ALA A 1 367 ? -22.406 17.891 24.812 1 93.94 367 ALA A CA 1
ATOM 3103 C C . ALA A 1 367 ? -22.125 17.078 26.078 1 93.94 367 ALA A C 1
ATOM 3105 O O . ALA A 1 367 ? -21.328 16.125 26.062 1 93.94 367 ALA A O 1
ATOM 3106 N N . LEU A 1 368 ? -22.766 17.469 27.125 1 91.81 368 LEU A N 1
ATOM 3107 C CA . LEU A 1 368 ? -22.609 16.703 28.359 1 91.81 368 LEU A CA 1
ATOM 3108 C C . LEU A 1 368 ? -23.172 15.297 28.188 1 91.81 368 LEU A C 1
ATOM 3110 O O . LEU A 1 368 ? -22.625 14.336 28.719 1 91.81 368 LEU A O 1
ATOM 3114 N N . GLY A 1 369 ? -24.266 15.281 27.578 1 93.12 369 GLY A N 1
ATOM 3115 C CA . GLY A 1 369 ? -24.797 13.969 27.266 1 93.12 369 GLY A CA 1
ATOM 3116 C C . GLY A 1 369 ? -23.812 13.094 26.516 1 93.12 369 GLY A C 1
ATOM 3117 O O . GLY A 1 369 ? -23.656 11.914 26.844 1 93.12 369 GLY A O 1
ATOM 3118 N N . ASP A 1 370 ? -23.156 13.648 25.562 1 93.19 370 ASP A N 1
ATOM 3119 C CA . ASP A 1 370 ? -22.156 12.93 24.797 1 93.19 370 ASP A CA 1
ATOM 3120 C C . ASP A 1 370 ? -21.016 12.438 25.703 1 93.19 370 ASP A C 1
ATOM 3122 O O . ASP A 1 370 ? -20.516 11.32 25.531 1 93.19 370 ASP A O 1
ATOM 3126 N N . MET A 1 371 ? -20.609 13.281 26.578 1 92 371 MET A N 1
ATOM 3127 C CA . MET A 1 371 ? -19.5 12.922 27.469 1 92 371 MET A CA 1
ATOM 3128 C C . MET A 1 371 ? -19.891 11.75 28.359 1 92 371 MET A C 1
ATOM 3130 O O . MET A 1 371 ? -19.094 10.836 28.578 1 92 371 MET A O 1
ATOM 3134 N N . TYR A 1 372 ? -21.062 11.75 28.828 1 90.56 372 TYR A N 1
ATOM 3135 C CA . TYR A 1 372 ? -21.547 10.648 29.656 1 90.56 372 TYR A CA 1
ATOM 3136 C C . TYR A 1 372 ? -21.703 9.375 28.828 1 90.56 372 TYR A C 1
ATOM 3138 O O . TYR A 1 372 ? -21.469 8.273 29.328 1 90.56 372 TYR A O 1
ATOM 3146 N N . LEU A 1 373 ? -22.062 9.523 27.672 1 91.69 373 LEU A N 1
ATOM 3147 C CA . LEU A 1 373 ? -22.266 8.375 26.797 1 91.69 373 LEU A CA 1
ATOM 3148 C C . LEU A 1 373 ? -20.938 7.691 26.484 1 91.69 373 LEU A C 1
ATOM 3150 O O . LEU A 1 373 ? -20.859 6.461 26.422 1 91.69 373 LEU A O 1
ATOM 3154 N N . GLU A 1 374 ? -19.922 8.508 26.25 1 90.5 374 GLU A N 1
ATOM 3155 C CA . GLU A 1 374 ? -18.625 7.98 25.844 1 90.5 374 GLU A CA 1
ATOM 3156 C C . GLU A 1 374 ? -17.703 7.77 27.062 1 90.5 374 GLU A C 1
ATOM 3158 O O . GLU A 1 374 ? -16.672 7.102 26.953 1 90.5 374 GLU A O 1
ATOM 3163 N N . GLY A 1 375 ? -18.125 8.266 28.141 1 87 375 GLY A N 1
ATOM 3164 C CA . GLY A 1 375 ? -17.328 8.148 29.359 1 87 375 GLY A CA 1
ATOM 3165 C C . GLY A 1 375 ? -16.078 9.016 29.328 1 87 375 GLY A C 1
ATOM 3166 O O . GLY A 1 375 ? -14.977 8.539 29.609 1 87 375 GLY A O 1
ATOM 3167 N N . LEU A 1 376 ? -16.25 10.141 29 1 87.94 376 LEU A N 1
ATOM 3168 C CA . LEU A 1 376 ? -15.133 11.078 28.938 1 87.94 376 LEU A CA 1
ATOM 3169 C C . LEU A 1 376 ? -15.031 11.875 30.234 1 87.94 376 LEU A C 1
ATOM 3171 O O . LEU A 1 376 ? -15.828 12.781 30.484 1 87.94 376 LEU A O 1
ATOM 3175 N N . GLU A 1 377 ? -14.094 11.844 31.125 1 82.62 377 GLU A N 1
ATOM 3176 C CA . GLU A 1 377 ? -13.883 12.484 32.406 1 82.62 377 GLU A CA 1
ATOM 3177 C C . GLU A 1 377 ? -14.805 11.898 33.469 1 82.62 377 GLU A C 1
ATOM 3179 O O . GLU A 1 377 ? -14.555 12.031 34.688 1 82.62 377 GLU A O 1
ATOM 3184 N N . VAL A 1 378 ? -15.953 11.359 32.906 1 83.19 378 VAL A N 1
ATOM 3185 C CA . VAL A 1 378 ? -16.953 10.742 33.781 1 83.19 378 VAL A CA 1
ATOM 3186 C C . VAL A 1 378 ? -17.156 9.289 33.375 1 83.19 378 VAL A C 1
ATOM 3188 O O . VAL A 1 378 ? -16.688 8.859 32.312 1 83.19 378 VAL A O 1
ATOM 3191 N N . GLU A 1 379 ? -17.641 8.523 34.281 1 83.25 379 GLU A N 1
ATOM 3192 C CA . GLU A 1 379 ? -17.969 7.137 33.938 1 83.25 379 GLU A CA 1
ATOM 3193 C C . GLU A 1 379 ? -19.094 7.059 32.938 1 83.25 379 GLU A C 1
ATOM 3195 O O . GLU A 1 379 ? -20.016 7.875 32.969 1 83.25 379 GLU A O 1
ATOM 3200 N N . LYS A 1 380 ? -18.906 6.148 32.062 1 88.25 380 LYS A N 1
ATOM 3201 C CA . LYS A 1 380 ? -19.938 5.926 31.047 1 88.25 380 LYS A CA 1
ATOM 3202 C C . LYS A 1 380 ? -21.297 5.676 31.703 1 88.25 380 LYS A C 1
ATOM 3204 O O . LYS A 1 380 ? -21.422 4.809 32.562 1 88.25 380 LYS A O 1
ATOM 3209 N N . ASP A 1 381 ? -22.141 6.516 31.5 1 87.31 381 ASP A N 1
ATOM 3210 C CA . ASP A 1 381 ? -23.484 6.449 32.062 1 87.31 381 ASP A CA 1
ATOM 3211 C C . ASP A 1 381 ? -24.547 6.77 31.031 1 87.31 381 ASP A C 1
ATOM 3213 O O . ASP A 1 381 ? -24.859 7.941 30.797 1 87.31 381 ASP A O 1
ATOM 3217 N N . ARG A 1 382 ? -25.141 5.805 30.578 1 89 382 ARG A N 1
ATOM 3218 C CA . ARG A 1 382 ? -26.094 5.945 29.484 1 89 382 ARG A CA 1
ATOM 3219 C C . ARG A 1 382 ? -27.375 6.629 29.969 1 89 382 ARG A C 1
ATOM 3221 O O . ARG A 1 382 ? -27.984 7.41 29.234 1 89 382 ARG A O 1
ATOM 3228 N N . GLU A 1 383 ? -27.781 6.312 31.156 1 88.31 383 GLU A N 1
ATOM 3229 C CA . GLU A 1 383 ? -29 6.902 31.703 1 88.31 383 GLU A CA 1
ATOM 3230 C C . GLU A 1 383 ? -28.844 8.414 31.891 1 88.31 383 GLU A C 1
ATOM 3232 O O . GLU A 1 383 ? -29.766 9.172 31.578 1 88.31 383 GLU A O 1
ATOM 3237 N N . ARG A 1 384 ? -27.875 8.805 32.406 1 90.31 384 ARG A N 1
ATOM 3238 C CA . ARG A 1 384 ? -27.625 10.234 32.562 1 90.31 384 ARG A CA 1
ATOM 3239 C C . ARG A 1 384 ? -27.531 10.938 31.203 1 90.31 384 ARG A C 1
ATOM 3241 O O . ARG A 1 384 ? -28 12.062 31.047 1 90.31 384 ARG A O 1
ATOM 3248 N N . ALA A 1 385 ? -26.828 10.258 30.281 1 93 385 ALA A N 1
ATOM 3249 C CA . ALA A 1 385 ? -26.734 10.82 28.938 1 93 385 ALA A CA 1
ATOM 3250 C C . ALA A 1 385 ? -28.125 11.062 28.344 1 93 385 ALA A C 1
ATOM 3252 O O . ALA A 1 385 ? -28.391 12.141 27.812 1 93 385 ALA A O 1
ATOM 3253 N N . LEU A 1 386 ? -28.953 10.07 28.578 1 91.69 386 LEU A N 1
ATOM 3254 C CA . LEU A 1 386 ? -30.328 10.18 28.078 1 91.69 386 LEU A CA 1
ATOM 3255 C C . LEU A 1 386 ? -31.062 11.328 28.75 1 91.69 386 LEU A C 1
ATOM 3257 O O . LEU A 1 386 ? -31.812 12.062 28.109 1 91.69 386 LEU A O 1
ATOM 3261 N N . SER A 1 387 ? -30.859 11.453 30 1 91.38 387 SER A N 1
ATOM 3262 C CA . SER A 1 387 ? -31.5 12.523 30.75 1 91.38 387 SER A CA 1
ATOM 3263 C C . SER A 1 387 ? -31.078 13.898 30.219 1 91.38 387 SER A C 1
ATOM 3265 O O . SER A 1 387 ? -31.922 14.789 30.062 1 91.38 387 SER A O 1
ATOM 3267 N N . TYR A 1 388 ? -29.891 14.039 29.922 1 93.69 388 TYR A N 1
ATOM 3268 C CA . TYR A 1 388 ? -29.391 15.305 29.406 1 93.69 388 TYR A CA 1
ATOM 3269 C C . TYR A 1 388 ? -29.922 15.562 28 1 93.69 388 TYR A C 1
ATOM 3271 O O . TYR A 1 388 ? -30.281 16.688 27.656 1 93.69 388 TYR A O 1
ATOM 3279 N N . TYR A 1 389 ? -29.953 14.562 27.188 1 93.5 389 TYR A N 1
ATOM 3280 C CA . TYR A 1 389 ? -30.5 14.719 25.844 1 93.5 389 TYR A CA 1
ATOM 3281 C C . TYR A 1 389 ? -31.969 15.117 25.891 1 93.5 389 TYR A C 1
ATOM 3283 O O . TYR A 1 389 ? -32.406 16 25.141 1 93.5 389 TYR A O 1
ATOM 3291 N N . LEU A 1 390 ? -32.688 14.469 26.75 1 91 390 LEU A N 1
ATOM 3292 C CA . LEU A 1 390 ? -34.094 14.773 26.875 1 91 390 LEU A CA 1
ATOM 3293 C C . LEU A 1 390 ? -34.312 16.219 27.344 1 91 390 LEU A C 1
ATOM 3295 O O . LEU A 1 390 ? -35.188 16.906 26.828 1 91 390 LEU A O 1
ATOM 3299 N N . LYS A 1 391 ? -33.531 16.594 28.25 1 89.88 391 LYS A N 1
ATOM 3300 C CA . LYS A 1 391 ? -33.625 17.984 28.719 1 89.88 391 LYS A CA 1
ATOM 3301 C C . LYS A 1 391 ? -33.281 18.953 27.594 1 89.88 391 LYS A C 1
ATOM 3303 O O . LYS A 1 391 ? -33.906 20.016 27.484 1 89.88 391 LYS A O 1
ATOM 3308 N N . SER A 1 392 ? -32.344 18.625 26.859 1 92.69 392 SER A N 1
ATOM 3309 C CA . SER A 1 392 ? -31.953 19.469 25.719 1 92.69 392 SER A CA 1
ATOM 3310 C C . SER A 1 392 ? -33.094 19.609 24.734 1 92.69 392 SER A C 1
ATOM 3312 O O . SER A 1 392 ? -33.344 20.688 24.219 1 92.69 392 SER A O 1
ATOM 3314 N N . CYS A 1 393 ? -33.812 18.594 24.453 1 88.88 393 CYS A N 1
ATOM 3315 C CA . CYS A 1 393 ? -34.969 18.609 23.578 1 88.88 393 CYS A CA 1
ATOM 3316 C C . CYS A 1 393 ? -36.094 19.484 24.156 1 88.88 393 CYS A C 1
ATOM 3318 O O . CYS A 1 393 ? -36.719 20.266 23.438 1 88.88 393 CYS A O 1
ATOM 3320 N N . GLU A 1 394 ? -36.281 19.359 25.391 1 84.94 394 GLU A N 1
ATOM 3321 C CA . GLU A 1 394 ? -37.281 20.156 26.062 1 84.94 394 GLU A CA 1
ATOM 3322 C C . GLU A 1 394 ? -37 21.641 25.922 1 84.94 394 GLU A C 1
ATOM 3324 O O . GLU A 1 394 ? -37.938 22.453 25.812 1 84.94 394 GLU A O 1
ATOM 3329 N N . GLU A 1 395 ? -35.688 21.859 25.891 1 85.62 395 GLU A N 1
ATOM 3330 C CA . GLU A 1 395 ? -35.281 23.266 25.781 1 85.62 395 GLU A CA 1
ATOM 3331 C C . GLU A 1 395 ? -35.25 23.719 24.328 1 85.62 395 GLU A C 1
ATOM 3333 O O . GLU A 1 395 ? -34.969 24.875 24.047 1 85.62 395 GLU A O 1
ATOM 3338 N N . GLY A 1 396 ? -35.531 22.75 23.359 1 81.81 396 GLY A N 1
ATOM 3339 C CA . GLY A 1 396 ? -35.75 23.172 21.984 1 81.81 396 GLY A CA 1
ATOM 3340 C C . GLY A 1 396 ? -34.719 22.656 21.016 1 81.81 396 GLY A C 1
ATOM 3341 O O . GLY A 1 396 ? -34.688 23.062 19.844 1 81.81 396 GLY A O 1
ATOM 3342 N N . ASN A 1 397 ? -33.781 21.859 21.484 1 87.69 397 ASN A N 1
ATOM 3343 C CA . ASN A 1 397 ? -32.75 21.297 20.594 1 87.69 397 ASN A CA 1
ATOM 3344 C C . ASN A 1 397 ? -33.344 20.203 19.703 1 87.69 397 ASN A C 1
ATOM 3346 O O . ASN A 1 397 ? -33.469 19.047 20.141 1 87.69 397 ASN A O 1
ATOM 3350 N N . ILE A 1 398 ? -33.469 20.438 18.484 1 81.06 398 ILE A N 1
ATOM 3351 C CA . ILE A 1 398 ? -34.156 19.531 17.562 1 81.06 398 ILE A CA 1
ATOM 3352 C C . ILE A 1 398 ? -33.219 18.406 17.141 1 81.06 398 ILE A C 1
ATOM 3354 O O . ILE A 1 398 ? -33.656 17.281 16.891 1 81.06 398 ILE A O 1
ATOM 3358 N N . LYS A 1 399 ? -31.953 18.625 17.219 1 84.5 399 LYS A N 1
ATOM 3359 C CA . LYS A 1 399 ? -30.953 17.688 16.703 1 84.5 399 LYS A CA 1
ATOM 3360 C C . LYS A 1 399 ? -30.766 16.516 17.656 1 84.5 399 LYS A C 1
ATOM 3362 O O . LYS A 1 399 ? -30.328 15.438 17.25 1 84.5 399 LYS A O 1
ATOM 3367 N N . THR A 1 400 ? -31.234 16.703 18.828 1 90.5 400 THR A N 1
ATOM 3368 C CA . THR A 1 400 ? -30.938 15.688 19.844 1 90.5 400 THR A CA 1
ATOM 3369 C C . THR A 1 400 ? -31.938 14.539 19.766 1 90.5 400 THR A C 1
ATOM 3371 O O . THR A 1 400 ? -31.688 13.461 20.297 1 90.5 400 THR A O 1
ATOM 3374 N N . TYR A 1 401 ? -33.031 14.703 19.094 1 89.81 401 TYR A N 1
ATOM 3375 C CA . TYR A 1 401 ? -34 13.625 18.922 1 89.81 401 TYR A CA 1
ATOM 3376 C C . TYR A 1 401 ? -33.344 12.422 18.234 1 89.81 401 TYR A C 1
ATOM 3378 O O . TYR A 1 401 ? -33.562 11.281 18.641 1 89.81 401 TYR A O 1
ATOM 3386 N N . PHE A 1 402 ? -32.594 12.68 17.312 1 90.88 402 PHE A N 1
ATOM 3387 C CA . PHE A 1 402 ? -31.906 11.641 16.562 1 90.88 402 PHE A CA 1
ATOM 3388 C C . PHE A 1 402 ? -30.984 10.844 17.469 1 90.88 402 PHE A C 1
ATOM 3390 O O . PHE A 1 402 ? -30.938 9.617 17.406 1 90.88 402 PHE A O 1
ATOM 3397 N N . LYS A 1 403 ? -30.297 11.57 18.281 1 90.88 403 LYS A N 1
ATOM 3398 C CA . LYS A 1 403 ? -29.359 10.914 19.188 1 90.88 403 LYS A CA 1
ATOM 3399 C C . LYS A 1 403 ? -30.094 9.992 20.156 1 90.88 403 LYS A C 1
ATOM 3401 O O . LYS A 1 403 ? -29.609 8.891 20.453 1 90.88 403 LYS A O 1
ATOM 3406 N N . ILE A 1 404 ? -31.219 10.469 20.625 1 91.75 404 ILE A N 1
ATOM 3407 C CA . ILE A 1 404 ? -32.031 9.664 21.531 1 91.75 404 ILE A CA 1
ATOM 3408 C C . ILE A 1 404 ? -32.531 8.422 20.812 1 91.75 404 ILE A C 1
ATOM 3410 O O . ILE A 1 404 ? -32.469 7.312 21.359 1 91.75 404 ILE A O 1
ATOM 3414 N N . GLY A 1 405 ? -33 8.617 19.672 1 92 405 GLY A N 1
ATOM 3415 C CA . GLY A 1 405 ? -33.438 7.48 18.875 1 92 405 GLY A CA 1
ATOM 3416 C C . GLY A 1 405 ? -32.344 6.449 18.656 1 92 405 GLY A C 1
ATOM 3417 O O . GLY A 1 405 ? -32.594 5.246 18.797 1 92 405 GLY A O 1
ATOM 3418 N N . LYS A 1 406 ? -31.141 6.914 18.359 1 90.56 406 LYS A N 1
ATOM 3419 C CA . LYS A 1 406 ? -30 6.027 18.125 1 90.56 406 LYS A CA 1
ATOM 3420 C C . LYS A 1 406 ? -29.672 5.223 19.375 1 90.56 406 LYS A C 1
ATOM 3422 O O . LYS A 1 406 ? -29.297 4.051 19.281 1 90.56 406 LYS A O 1
ATOM 3427 N N . LEU A 1 407 ? -29.766 5.871 20.469 1 89.88 407 LEU A N 1
ATOM 3428 C CA . LEU A 1 407 ? -29.5 5.184 21.734 1 89.88 407 LEU A CA 1
ATOM 3429 C C . LEU A 1 407 ? -30.5 4.051 21.953 1 89.88 407 LEU A C 1
ATOM 3431 O O . LEU A 1 407 ? -30.109 2.955 22.375 1 89.88 407 LEU A O 1
ATOM 3435 N N . TYR A 1 408 ? -31.641 4.309 21.688 1 89.94 408 TYR A N 1
ATOM 3436 C CA . TYR A 1 408 ? -32.656 3.279 21.844 1 89.94 408 TYR A CA 1
ATOM 3437 C C . TYR A 1 408 ? -32.469 2.156 20.828 1 89.94 408 TYR A C 1
ATOM 3439 O O . TYR A 1 408 ? -32.75 0.99 21.125 1 89.94 408 TYR A O 1
ATOM 3447 N N . GLU A 1 409 ? -32.031 2.477 19.656 1 89 409 GLU A N 1
ATOM 3448 C CA . GLU A 1 409 ? -31.719 1.466 18.641 1 89 409 GLU A CA 1
ATOM 3449 C C . GLU A 1 409 ? -30.609 0.528 19.125 1 89 409 GLU A C 1
ATOM 3451 O O . GLU A 1 409 ? -30.672 -0.681 18.891 1 89 409 GLU A O 1
ATOM 3456 N N . GLU A 1 410 ? -29.625 1.169 19.688 1 86.06 410 GLU A N 1
ATOM 3457 C CA . GLU A 1 410 ? -28.5 0.38 20.203 1 86.06 410 GLU A CA 1
ATOM 3458 C C . GLU A 1 410 ? -28.969 -0.604 21.281 1 86.06 410 GLU A C 1
ATOM 3460 O O . GLU A 1 410 ? -28.406 -1.686 21.422 1 86.06 410 GLU A O 1
ATOM 3465 N N . ASP A 1 411 ? -30.047 -0.204 21.938 1 81.56 411 ASP A N 1
ATOM 3466 C CA . ASP A 1 411 ? -30.656 -1.065 22.953 1 81.56 411 ASP A CA 1
ATOM 3467 C C . ASP A 1 411 ? -31.656 -2.035 22.312 1 81.56 411 ASP A C 1
ATOM 3469 O O . ASP A 1 411 ? -32.375 -2.748 23.031 1 81.56 411 ASP A O 1
ATOM 3473 N N . LYS A 1 412 ? -31.766 -2.008 21.047 1 83.62 412 LYS A N 1
ATOM 3474 C CA . LYS A 1 412 ? -32.656 -2.846 20.266 1 83.62 412 LYS A CA 1
ATOM 3475 C C . LYS A 1 412 ? -34.125 -2.547 20.609 1 83.62 412 LYS A C 1
ATOM 3477 O O . LYS A 1 412 ? -34.969 -3.439 20.562 1 83.62 412 LYS A O 1
ATOM 3482 N N . ASN A 1 413 ? -34.281 -1.421 21.234 1 88.06 413 ASN A N 1
ATOM 3483 C CA . ASN A 1 413 ? -35.625 -0.918 21.453 1 88.06 413 ASN A CA 1
ATOM 3484 C C . ASN A 1 413 ? -36.094 -0.056 20.297 1 88.06 413 ASN A C 1
ATOM 3486 O O . ASN A 1 413 ? -36.125 1.172 20.391 1 88.06 413 ASN A O 1
ATOM 3490 N N . TYR A 1 414 ? -36.531 -0.668 19.234 1 88.94 414 TYR A N 1
ATOM 3491 C CA . TYR A 1 414 ? -36.844 0.011 17.984 1 88.94 414 TYR A CA 1
ATOM 3492 C C . TYR A 1 414 ? -38.125 0.814 18.109 1 88.94 414 TYR A C 1
ATOM 3494 O O . TYR A 1 414 ? -38.312 1.824 17.422 1 88.94 414 TYR A O 1
ATOM 3502 N N . GLU A 1 415 ? -38.969 0.372 19.031 1 85.56 415 GLU A N 1
ATOM 3503 C CA . GLU A 1 415 ? -40.219 1.104 19.219 1 85.56 415 GLU A CA 1
ATOM 3504 C C . GLU A 1 415 ? -39.938 2.516 19.734 1 85.56 415 GLU A C 1
ATOM 3506 O O . GLU A 1 415 ? -40.469 3.488 19.188 1 85.56 415 GLU A O 1
ATOM 3511 N N . MET A 1 416 ? -39.219 2.512 20.797 1 88.75 416 MET A N 1
ATOM 3512 C CA . MET A 1 416 ? -38.875 3.822 21.344 1 88.75 416 MET A CA 1
ATOM 3513 C C . MET A 1 416 ? -38.062 4.645 20.359 1 88.75 416 MET A C 1
ATOM 3515 O O . MET A 1 416 ? -38.219 5.863 20.281 1 88.75 416 MET A O 1
ATOM 3519 N N . ALA A 1 417 ? -37.156 4.016 19.672 1 92.5 417 ALA A N 1
ATOM 3520 C CA . ALA A 1 417 ? -36.344 4.707 18.672 1 92.5 417 ALA A CA 1
ATOM 3521 C C . ALA A 1 417 ? -37.25 5.363 17.609 1 92.5 417 ALA A C 1
ATOM 3523 O O . ALA A 1 417 ? -37.062 6.539 17.281 1 92.5 417 ALA A O 1
ATOM 3524 N N . LEU A 1 418 ? -38.219 4.578 17.219 1 90.25 418 LEU A N 1
ATOM 3525 C CA . LEU A 1 418 ? -39.156 5.082 16.219 1 90.25 418 LEU A CA 1
ATOM 3526 C C . LEU A 1 418 ? -39.906 6.305 16.734 1 90.25 418 LEU A C 1
ATOM 3528 O O . LEU A 1 418 ? -40.094 7.27 15.992 1 90.25 418 LEU A O 1
ATOM 3532 N N . LEU A 1 419 ? -40.344 6.215 17.938 1 89.62 419 LEU A N 1
ATOM 3533 C CA . LEU A 1 419 ? -41.062 7.32 18.562 1 89.62 419 LEU A CA 1
ATOM 3534 C C . LEU A 1 419 ? -40.219 8.602 18.531 1 89.62 419 LEU A C 1
ATOM 3536 O O . LEU A 1 419 ? -40.719 9.664 18.156 1 89.62 419 LEU A O 1
ATOM 3540 N N . TYR A 1 420 ? -39.062 8.5 18.844 1 91.69 420 TYR A N 1
ATOM 3541 C CA . TYR A 1 420 ? -38.25 9.695 18.938 1 91.69 420 TYR A CA 1
ATOM 3542 C C . TYR A 1 420 ? -37.812 10.172 17.562 1 91.69 420 TYR A C 1
ATOM 3544 O O . TYR A 1 420 ? -37.656 11.375 17.328 1 91.69 420 TYR A O 1
ATOM 3552 N N . TYR A 1 421 ? -37.562 9.289 16.641 1 92.88 421 TYR A N 1
ATOM 3553 C CA . TYR A 1 421 ? -37.312 9.727 15.266 1 92.88 421 TYR A CA 1
ATOM 3554 C C . TYR A 1 421 ? -38.531 10.461 14.695 1 92.88 421 TYR A C 1
ATOM 3556 O O . TYR A 1 421 ? -38.375 11.453 13.984 1 92.88 421 TYR A O 1
ATOM 3564 N N . LEU A 1 422 ? -39.688 9.977 15.062 1 90.75 422 LEU A N 1
ATOM 3565 C CA . LEU A 1 422 ? -40.906 10.648 14.633 1 90.75 422 LEU A CA 1
ATOM 3566 C C . LEU A 1 422 ? -41.031 12.039 15.242 1 90.75 422 LEU A C 1
ATOM 3568 O O . LEU A 1 422 ? -41.406 12.992 14.562 1 90.75 422 LEU A O 1
ATOM 3572 N N . LYS A 1 423 ? -40.719 12.148 16.484 1 88.75 423 LYS A N 1
ATOM 3573 C CA . LYS A 1 423 ? -40.688 13.453 17.141 1 88.75 423 LYS A CA 1
ATOM 3574 C C . LYS A 1 423 ? -39.719 14.398 16.438 1 88.75 423 LYS A C 1
ATOM 3576 O O . LYS A 1 423 ? -40.031 15.57 16.219 1 88.75 423 LYS A O 1
ATOM 3581 N N . GLY A 1 424 ? -38.594 13.867 16.219 1 90.62 424 GLY A N 1
ATOM 3582 C CA . GLY A 1 424 ? -37.594 14.664 15.5 1 90.62 424 GLY A CA 1
ATOM 3583 C C . GLY A 1 424 ? -38.062 15.117 14.133 1 90.62 424 GLY A C 1
ATOM 3584 O O . GLY A 1 424 ? -37.906 16.281 13.766 1 90.62 424 GLY A O 1
ATOM 3585 N N . HIS A 1 425 ? -38.656 14.211 13.445 1 88.06 425 HIS A N 1
ATOM 3586 C CA . HIS A 1 425 ? -39.219 14.523 12.141 1 88.06 425 HIS A CA 1
ATOM 3587 C C . HIS A 1 425 ? -40.25 15.633 12.242 1 88.06 425 HIS A C 1
ATOM 3589 O O . HIS A 1 425 ? -40.219 16.594 11.477 1 88.06 425 HIS A O 1
ATOM 3595 N N . ASN A 1 426 ? -41.062 15.531 13.148 1 86.75 426 ASN A N 1
ATOM 3596 C CA . ASN A 1 426 ? -42.125 16.5 13.328 1 86.75 426 ASN A CA 1
ATOM 3597 C C . ASN A 1 426 ? -41.562 17.875 13.711 1 86.75 426 ASN A C 1
ATOM 3599 O O . ASN A 1 426 ? -42.188 18.906 13.414 1 86.75 426 ASN A O 1
ATOM 3603 N N . ASN A 1 427 ? -40.438 17.797 14.305 1 84.94 427 ASN A N 1
ATOM 3604 C CA . ASN A 1 427 ? -39.844 19.062 14.719 1 84.94 427 ASN A CA 1
ATOM 3605 C C . ASN A 1 427 ? -38.844 19.562 13.672 1 84.94 427 ASN A C 1
ATOM 3607 O O . ASN A 1 427 ? -38.156 20.562 13.898 1 84.94 427 ASN A O 1
ATOM 3611 N N . GLY A 1 428 ? -38.688 18.797 12.594 1 80.62 428 GLY A N 1
ATOM 3612 C CA . GLY A 1 428 ? -37.906 19.297 11.469 1 80.62 428 GLY A CA 1
ATOM 3613 C C . GLY A 1 428 ? -36.5 18.734 11.406 1 80.62 428 GLY A C 1
ATOM 3614 O O . GLY A 1 428 ? -35.656 19.25 10.664 1 80.62 428 GLY A O 1
ATOM 3615 N N . ASP A 1 429 ? -36.188 17.797 12.203 1 85 429 ASP A N 1
ATOM 3616 C CA . ASP A 1 429 ? -34.875 17.172 12.156 1 85 429 ASP A CA 1
ATOM 3617 C C . ASP A 1 429 ? -34.75 16.25 10.945 1 85 429 ASP A C 1
ATOM 3619 O O . ASP A 1 429 ? -35.281 15.141 10.945 1 85 429 ASP A O 1
ATOM 3623 N N . LEU A 1 430 ? -33.938 16.594 10.039 1 82 430 LEU A N 1
ATOM 3624 C CA . LEU A 1 430 ? -33.844 15.875 8.773 1 82 430 LEU A CA 1
ATOM 3625 C C . LEU A 1 430 ? -33.094 14.555 8.969 1 82 430 LEU A C 1
ATOM 3627 O O . LEU A 1 430 ? -33.344 13.586 8.234 1 82 430 LEU A O 1
ATOM 3631 N N . LYS A 1 431 ? -32.219 14.523 9.93 1 87.06 431 LYS A N 1
ATOM 3632 C CA . LYS A 1 431 ? -31.516 13.281 10.219 1 87.06 431 LYS A CA 1
ATOM 3633 C C . LYS A 1 431 ? -32.469 12.211 10.734 1 87.06 431 LYS A C 1
ATOM 3635 O O . LYS A 1 431 ? -32.375 11.047 10.344 1 87.06 431 LYS A O 1
ATOM 3640 N N . ALA A 1 432 ? -33.344 12.695 11.555 1 88.88 432 ALA A N 1
ATOM 3641 C CA . ALA A 1 432 ? -34.375 11.781 12.055 1 88.88 432 ALA A CA 1
ATOM 3642 C C . ALA A 1 432 ? -35.312 11.328 10.922 1 88.88 432 ALA A C 1
ATOM 3644 O O . ALA A 1 432 ? -35.688 10.156 10.859 1 88.88 432 ALA A O 1
ATOM 3645 N N . THR A 1 433 ? -35.594 12.211 10.086 1 88.5 433 THR A N 1
ATOM 3646 C CA . THR A 1 433 ? -36.438 11.898 8.938 1 88.5 433 THR A CA 1
ATOM 3647 C C . THR A 1 433 ? -35.781 10.844 8.055 1 88.5 433 THR A C 1
ATOM 3649 O O . THR A 1 433 ? -36.438 9.891 7.621 1 88.5 433 THR A O 1
ATOM 3652 N N . GLN A 1 434 ? -34.562 11.039 7.797 1 88 434 GLN A N 1
ATOM 3653 C CA . GLN A 1 434 ? -33.781 10.086 7.008 1 88 434 GLN A CA 1
ATOM 3654 C C . GLN A 1 434 ? -33.781 8.703 7.66 1 88 434 GLN A C 1
ATOM 3656 O O . GLN A 1 434 ? -33.969 7.691 6.984 1 88 434 GLN A O 1
ATOM 3661 N N . ARG A 1 435 ? -33.562 8.695 8.906 1 91 435 ARG A N 1
ATOM 3662 C CA . ARG A 1 435 ? -33.5 7.422 9.617 1 91 435 ARG A CA 1
ATOM 3663 C C . ARG A 1 435 ? -34.844 6.699 9.578 1 91 435 ARG A C 1
ATOM 3665 O O . ARG A 1 435 ? -34.875 5.473 9.453 1 91 435 ARG A O 1
ATOM 3672 N N . LEU A 1 436 ? -35.875 7.414 9.664 1 89.88 436 LEU A N 1
ATOM 3673 C CA . LEU A 1 436 ? -37.219 6.828 9.531 1 89.88 436 LEU A CA 1
ATOM 3674 C C . LEU A 1 436 ? -37.375 6.152 8.172 1 89.88 436 LEU A C 1
ATOM 3676 O O . LEU A 1 436 ? -37.906 5.039 8.094 1 89.88 436 LEU A O 1
ATOM 3680 N N . GLY A 1 437 ? -36.938 6.797 7.227 1 88.56 437 GLY A N 1
ATOM 3681 C CA . GLY A 1 437 ? -36.969 6.211 5.895 1 88.56 437 GLY A CA 1
ATOM 3682 C C . GLY A 1 437 ? -36.219 4.895 5.809 1 88.56 437 GLY A C 1
ATOM 3683 O O . GLY A 1 437 ? -36.719 3.926 5.234 1 88.56 437 GLY A O 1
ATOM 3684 N N . ILE A 1 438 ? -35.094 4.855 6.414 1 88.69 438 ILE A N 1
ATOM 3685 C CA . ILE A 1 438 ? -34.25 3.662 6.406 1 88.69 438 ILE A CA 1
ATOM 3686 C C . ILE A 1 438 ? -34.938 2.535 7.168 1 88.69 438 ILE A C 1
ATOM 3688 O O . ILE A 1 438 ? -34.906 1.382 6.73 1 88.69 438 ILE A O 1
ATOM 3692 N N . MET A 1 439 ? -35.5 2.9 8.281 1 89.56 439 MET A N 1
ATOM 3693 C CA . MET A 1 439 ? -36.188 1.903 9.102 1 89.56 439 MET A CA 1
ATOM 3694 C C . MET A 1 439 ? -37.344 1.263 8.32 1 89.56 439 MET A C 1
ATOM 3696 O O . MET A 1 439 ? -37.5 0.045 8.367 1 89.56 439 MET A O 1
ATOM 3700 N N . TYR A 1 440 ? -38 2.002 7.566 1 88.44 440 TYR A N 1
ATOM 3701 C CA . TYR A 1 440 ? -39.125 1.482 6.766 1 88.44 440 TYR A CA 1
ATOM 3702 C C . TYR A 1 440 ? -38.594 0.669 5.586 1 88.44 440 TYR A C 1
ATOM 3704 O O . TYR A 1 440 ? -39.219 -0.315 5.18 1 88.44 440 TYR A O 1
ATOM 3712 N N . TYR A 1 441 ? -37.5 0.996 5.078 1 85.94 441 TYR A N 1
ATOM 3713 C CA . TYR A 1 441 ? -36.875 0.272 3.969 1 85.94 441 TYR A CA 1
ATOM 3714 C C . TYR A 1 441 ? -36.375 -1.1 4.414 1 85.94 441 TYR A C 1
ATOM 3716 O O . TYR A 1 441 ? -36.594 -2.094 3.713 1 85.94 441 TYR A O 1
ATOM 3724 N N . ASN A 1 442 ? -35.719 -1.08 5.586 1 83.5 442 ASN A N 1
ATOM 3725 C CA . ASN A 1 442 ? -35.094 -2.318 6.074 1 83.5 442 ASN A CA 1
ATOM 3726 C C . ASN A 1 442 ? -36.094 -3.137 6.891 1 83.5 442 ASN A C 1
ATOM 3728 O O . ASN A 1 442 ? -35.875 -4.324 7.141 1 83.5 442 ASN A O 1
ATOM 3732 N N . GLY A 1 443 ? -37.188 -2.523 7.242 1 83.81 443 GLY A N 1
ATOM 3733 C CA . GLY A 1 443 ? -38.125 -3.164 8.133 1 83.81 443 GLY A CA 1
ATOM 3734 C C . GLY A 1 443 ? -37.625 -3.332 9.547 1 83.81 443 GLY A C 1
ATOM 3735 O O . GLY A 1 443 ? -37.781 -4.391 10.156 1 83.81 443 GLY A O 1
ATOM 3736 N N . GLU A 1 444 ? -36.938 -2.346 9.969 1 82.94 444 GLU A N 1
ATOM 3737 C CA . GLU A 1 444 ? -36.375 -2.383 11.32 1 82.94 444 GLU A CA 1
ATOM 3738 C C . GLU A 1 444 ? -37.375 -1.874 12.344 1 82.94 444 GLU A C 1
ATOM 3740 O O . GLU A 1 444 ? -37.562 -0.664 12.5 1 82.94 444 GLU A O 1
ATOM 3745 N N . GLY A 1 445 ? -37.969 -2.602 13.102 1 78 445 GLY A N 1
ATOM 3746 C CA . GLY A 1 445 ? -38.938 -2.219 14.102 1 78 445 GLY A CA 1
ATOM 3747 C C . GLY A 1 445 ? -40.312 -1.956 13.523 1 78 445 GLY A C 1
ATOM 3748 O O . GLY A 1 445 ? -41.281 -1.746 14.258 1 78 445 GLY A O 1
ATOM 3749 N N . VAL A 1 446 ? -40.312 -1.92 12.211 1 83.62 446 VAL A N 1
ATOM 3750 C CA . VAL A 1 446 ? -41.562 -1.734 11.469 1 83.62 446 VAL A CA 1
ATOM 3751 C C . VAL A 1 446 ? -41.594 -2.707 10.289 1 83.62 446 VAL A C 1
ATOM 3753 O O . VAL A 1 446 ? -40.594 -3.348 9.969 1 83.62 446 VAL A O 1
ATOM 3756 N N . LYS A 1 447 ? -42.719 -2.953 9.781 1 81.38 447 LYS A N 1
ATOM 3757 C CA . LYS A 1 447 ? -42.812 -3.758 8.57 1 81.38 447 LYS A CA 1
ATOM 3758 C C . LYS A 1 447 ? -42.219 -3.027 7.375 1 81.38 447 LYS A C 1
ATOM 3760 O O . LYS A 1 447 ? -42.406 -1.82 7.215 1 81.38 447 LYS A O 1
ATOM 3765 N N . LYS A 1 448 ? -41.375 -3.732 6.691 1 86.19 448 LYS A N 1
ATOM 3766 C CA . LYS A 1 448 ? -40.75 -3.15 5.5 1 86.19 448 LYS A CA 1
ATOM 3767 C C . LYS A 1 448 ? -41.812 -2.51 4.598 1 86.19 448 LYS A C 1
ATOM 3769 O O . LYS A 1 448 ? -42.844 -3.105 4.336 1 86.19 448 LYS A O 1
ATOM 3774 N N . ASP A 1 449 ? -41.719 -1.269 4.328 1 87.94 449 ASP A N 1
ATOM 3775 C CA . ASP A 1 449 ? -42.625 -0.483 3.502 1 87.94 449 ASP A CA 1
ATOM 3776 C C . ASP A 1 449 ? -41.844 0.491 2.611 1 87.94 449 ASP A C 1
ATOM 3778 O O . ASP A 1 449 ? -41.531 1.599 3.039 1 87.94 449 ASP A O 1
ATOM 3782 N N . ASP A 1 450 ? -41.656 0.154 1.348 1 87.06 450 ASP A N 1
ATOM 3783 C CA . ASP A 1 450 ? -40.844 0.934 0.425 1 87.06 450 ASP A CA 1
ATOM 3784 C C . ASP A 1 450 ? -41.5 2.283 0.122 1 87.06 450 ASP A C 1
ATOM 3786 O O . ASP A 1 450 ? -40.812 3.287 -0.049 1 87.06 450 ASP A O 1
ATOM 3790 N N . ASP A 1 451 ? -42.75 2.279 0.081 1 88.06 451 ASP A N 1
ATOM 3791 C CA . ASP A 1 451 ? -43.438 3.521 -0.241 1 88.06 451 ASP A CA 1
ATOM 3792 C C . ASP A 1 451 ? -43.281 4.547 0.878 1 88.06 451 ASP A C 1
ATOM 3794 O O . ASP A 1 451 ? -43.062 5.73 0.616 1 88.06 451 ASP A O 1
ATOM 3798 N N . LYS A 1 452 ? -43.469 4.074 2.086 1 89.38 452 LYS A N 1
ATOM 3799 C CA . LYS A 1 452 ? -43.25 4.977 3.211 1 89.38 452 LYS A CA 1
ATOM 3800 C C . LYS A 1 452 ? -41.781 5.445 3.262 1 89.38 452 LYS A C 1
ATOM 3802 O O . LYS A 1 452 ? -41.531 6.602 3.586 1 89.38 452 LYS A O 1
ATOM 3807 N N . ALA A 1 453 ? -40.938 4.527 3.029 1 90.56 453 ALA A N 1
ATOM 3808 C CA . ALA A 1 453 ? -39.5 4.879 3 1 90.56 453 ALA A CA 1
ATOM 3809 C C . ALA A 1 453 ? -39.25 6 2.004 1 90.56 453 ALA A C 1
ATOM 3811 O O . ALA A 1 453 ? -38.531 6.969 2.324 1 90.56 453 ALA A O 1
ATOM 3812 N N . ILE A 1 454 ? -39.875 5.891 0.853 1 88.12 454 ILE A N 1
ATOM 3813 C CA . ILE A 1 454 ? -39.688 6.883 -0.2 1 88.12 454 ILE A CA 1
ATOM 3814 C C . ILE A 1 454 ? -40.281 8.219 0.241 1 88.12 454 ILE A C 1
ATOM 3816 O O . ILE A 1 454 ? -39.688 9.273 0.002 1 88.12 454 ILE A O 1
ATOM 3820 N N . GLU A 1 455 ? -41.406 8.203 0.867 1 88.31 455 GLU A N 1
ATOM 3821 C CA . GLU A 1 455 ? -42.031 9.422 1.353 1 88.31 455 GLU A CA 1
ATOM 3822 C C . GLU A 1 455 ? -41.125 10.172 2.32 1 88.31 455 GLU A C 1
ATOM 3824 O O . GLU A 1 455 ? -40.938 11.391 2.203 1 88.31 455 GLU A O 1
ATOM 3829 N N . TYR A 1 456 ? -40.625 9.484 3.238 1 89.31 456 TYR A N 1
ATOM 3830 C CA . TYR A 1 456 ? -39.719 10.094 4.203 1 89.31 456 TYR A CA 1
ATOM 3831 C C . TYR A 1 456 ? -38.438 10.578 3.525 1 89.31 456 TYR A C 1
ATOM 3833 O O . TYR A 1 456 ? -37.938 11.664 3.82 1 89.31 456 TYR A O 1
ATOM 3841 N N . MET A 1 457 ? -37.969 9.773 2.623 1 88.19 457 MET A N 1
ATOM 3842 C CA . MET A 1 457 ? -36.719 10.133 1.962 1 88.19 457 MET A CA 1
ATOM 3843 C C . MET A 1 457 ? -36.875 11.367 1.092 1 88.19 457 MET A C 1
ATOM 3845 O O . MET A 1 457 ? -35.969 12.18 0.96 1 88.19 457 MET A O 1
ATOM 3849 N N . LYS A 1 458 ? -38 11.516 0.483 1 86.81 458 LYS A N 1
ATOM 3850 C CA . LYS A 1 458 ? -38.312 12.703 -0.311 1 86.81 458 LYS A CA 1
ATOM 3851 C C . LYS A 1 458 ? -38.188 13.969 0.535 1 86.81 458 LYS A C 1
ATOM 3853 O O . LYS A 1 458 ? -37.781 15.016 0.048 1 86.81 458 LYS A O 1
ATOM 3858 N N . LYS A 1 459 ? -38.625 13.859 1.714 1 85.38 459 LYS A N 1
ATOM 3859 C CA . LYS A 1 459 ? -38.531 14.992 2.625 1 85.38 459 LYS A CA 1
ATOM 3860 C C . LYS A 1 459 ? -37.094 15.242 3.045 1 85.38 459 LYS A C 1
ATOM 3862 O O . LYS A 1 459 ? -36.656 16.391 3.189 1 85.38 459 LYS A O 1
ATOM 3867 N N . ALA A 1 460 ? -36.438 14.164 3.215 1 85.75 460 ALA A N 1
ATOM 3868 C CA . ALA A 1 460 ? -35.062 14.273 3.701 1 85.75 460 ALA A CA 1
ATOM 3869 C C . ALA A 1 460 ? -34.156 14.867 2.637 1 85.75 460 ALA A C 1
ATOM 3871 O O . ALA A 1 460 ? -33.125 15.477 2.959 1 85.75 460 ALA A O 1
ATOM 3872 N N . ILE A 1 461 ? -34.406 14.688 1.33 1 82.75 461 ILE A N 1
ATOM 3873 C CA . ILE A 1 461 ? -33.531 15.133 0.25 1 82.75 461 ILE A CA 1
ATOM 3874 C C . ILE A 1 461 ? -33.719 16.641 0.032 1 82.75 461 ILE A C 1
ATOM 3876 O O . ILE A 1 461 ? -32.938 17.25 -0.697 1 82.75 461 ILE A O 1
ATOM 3880 N N . LEU A 1 462 ? -34.656 17.234 0.608 1 75.31 462 LEU A N 1
ATOM 3881 C CA . LEU A 1 462 ? -34.938 18.656 0.428 1 75.31 462 LEU A CA 1
ATOM 3882 C C . LEU A 1 462 ? -33.688 19.5 0.729 1 75.31 462 LEU A C 1
ATOM 3884 O O . LEU A 1 462 ? -33.438 20.516 0.073 1 75.31 462 LEU A O 1
ATOM 3888 N N . ASP A 1 463 ? -32.906 18.953 1.542 1 72.5 463 ASP A N 1
ATOM 3889 C CA . ASP A 1 463 ? -31.656 19.672 1.836 1 72.5 463 ASP A CA 1
ATOM 3890 C C . ASP A 1 463 ? -30.516 19.156 0.956 1 72.5 463 ASP A C 1
ATOM 3892 O O . ASP A 1 463 ? -29.359 19.531 1.159 1 72.5 463 ASP A O 1
ATOM 3896 N N . LYS A 1 464 ? -30.766 18.328 -0.034 1 76.25 464 LYS A N 1
ATOM 3897 C CA . LYS A 1 464 ? -29.828 17.781 -1.006 1 76.25 464 LYS A CA 1
ATOM 3898 C C . LYS A 1 464 ? -28.719 17 -0.312 1 76.25 464 LYS A C 1
ATOM 3900 O O . LYS A 1 464 ? -27.547 17.094 -0.69 1 76.25 464 LYS A O 1
ATOM 3905 N N . ASP A 1 465 ? -29.109 16.391 0.748 1 82.44 465 ASP A N 1
ATOM 3906 C CA . ASP A 1 465 ? -28.172 15.539 1.468 1 82.44 465 ASP A CA 1
ATOM 3907 C C . ASP A 1 465 ? -27.734 14.344 0.61 1 82.44 465 ASP A C 1
ATOM 3909 O O . ASP A 1 465 ? -28.578 13.555 0.172 1 82.44 465 ASP A O 1
ATOM 3913 N N . PRO A 1 466 ? -26.531 14.18 0.294 1 87.81 466 PRO A N 1
ATOM 3914 C CA . PRO A 1 466 ? -26.062 13.125 -0.605 1 87.81 466 PRO A CA 1
ATOM 3915 C C . PRO A 1 466 ? -26.453 11.734 -0.137 1 87.81 466 PRO A C 1
ATOM 3917 O O . PRO A 1 466 ? -26.734 10.859 -0.961 1 87.81 466 PRO A O 1
ATOM 3920 N N . HIS A 1 467 ? -26.516 11.555 1.108 1 88.25 467 HIS A N 1
ATOM 3921 C CA . HIS A 1 467 ? -26.844 10.234 1.617 1 88.25 467 HIS A CA 1
ATOM 3922 C C . HIS A 1 467 ? -28.312 9.891 1.367 1 88.25 467 HIS A C 1
ATOM 3924 O O . HIS A 1 467 ? -28.641 8.75 1.032 1 88.25 467 HIS A O 1
ATOM 3930 N N . SER A 1 468 ? -29.141 10.891 1.565 1 86.88 468 SER A N 1
ATOM 3931 C CA . SER A 1 468 ? -30.562 10.68 1.278 1 86.88 468 SER A CA 1
ATOM 3932 C C . SER A 1 468 ? -30.781 10.398 -0.204 1 86.88 468 SER A C 1
ATOM 3934 O O . SER A 1 468 ? -31.594 9.547 -0.564 1 86.88 468 SER A O 1
ATOM 3936 N N . LEU A 1 469 ? -30.109 11.102 -0.981 1 89.19 469 LEU A N 1
ATOM 3937 C CA . LEU A 1 469 ? -30.188 10.875 -2.422 1 89.19 469 LEU A CA 1
ATOM 3938 C C . LEU A 1 469 ? -29.719 9.461 -2.773 1 89.19 469 LEU A C 1
ATOM 3940 O O . LEU A 1 469 ? -30.344 8.781 -3.588 1 89.19 469 LEU A O 1
ATOM 3944 N N . TYR A 1 470 ? -28.672 9.008 -2.213 1 92.31 470 TYR A N 1
ATOM 3945 C CA . TYR A 1 470 ? -28.125 7.668 -2.408 1 92.31 470 TYR A CA 1
ATOM 3946 C C . TYR A 1 470 ? -29.156 6.602 -2.053 1 92.31 470 TYR A C 1
ATOM 3948 O O . TYR A 1 470 ? -29.406 5.68 -2.836 1 92.31 470 TYR A O 1
ATOM 3956 N N . LEU A 1 471 ? -29.734 6.82 -0.915 1 88.31 471 LEU A N 1
ATOM 3957 C CA . LEU A 1 471 ? -30.703 5.828 -0.45 1 88.31 471 LEU A CA 1
ATOM 3958 C C . LEU A 1 471 ? -31.922 5.785 -1.364 1 88.31 471 LEU A C 1
ATOM 3960 O O . LEU A 1 471 ? -32.438 4.707 -1.654 1 88.31 471 LEU A O 1
ATOM 3964 N N . MET A 1 472 ? -32.375 6.934 -1.807 1 88.44 472 MET A N 1
ATOM 3965 C CA . MET A 1 472 ? -33.469 6.984 -2.779 1 88.44 472 MET A CA 1
ATOM 3966 C C . MET A 1 472 ? -33.094 6.223 -4.047 1 88.44 472 MET A C 1
ATOM 3968 O O . MET A 1 472 ? -33.906 5.488 -4.598 1 88.44 472 MET A O 1
ATOM 3972 N N . GLY A 1 473 ? -31.891 6.449 -4.469 1 91.88 473 GLY A N 1
ATOM 3973 C CA . GLY A 1 473 ? -31.391 5.746 -5.641 1 91.88 473 GLY A CA 1
ATOM 3974 C C . GLY A 1 473 ? -31.422 4.234 -5.484 1 91.88 473 GLY A C 1
ATOM 3975 O O . GLY A 1 473 ? -31.875 3.52 -6.375 1 91.88 473 GLY A O 1
ATOM 3976 N N . VAL A 1 474 ? -30.984 3.709 -4.371 1 90.62 474 VAL A N 1
ATOM 3977 C CA . VAL A 1 474 ? -30.922 2.275 -4.109 1 90.62 474 VAL A CA 1
ATOM 3978 C C . VAL A 1 474 ? -32.344 1.688 -4.094 1 90.62 474 VAL A C 1
ATOM 3980 O O . VAL A 1 474 ? -32.562 0.625 -4.668 1 90.62 474 VAL A O 1
ATOM 3983 N N . ILE A 1 475 ? -33.281 2.393 -3.477 1 86.88 475 ILE A N 1
ATOM 3984 C CA . ILE A 1 475 ? -34.656 1.92 -3.387 1 86.88 475 ILE A CA 1
ATOM 3985 C C . ILE A 1 475 ? -35.281 1.857 -4.781 1 86.88 475 ILE A C 1
ATOM 3987 O O . ILE A 1 475 ? -35.938 0.878 -5.133 1 86.88 475 ILE A O 1
ATOM 3991 N N . TYR A 1 476 ? -34.969 2.781 -5.543 1 88.75 476 TYR A N 1
ATOM 3992 C CA . TYR A 1 476 ? -35.562 2.871 -6.867 1 88.75 476 TYR A CA 1
ATOM 3993 C C . TYR A 1 476 ? -34.906 1.895 -7.836 1 88.75 476 TYR A C 1
ATOM 3995 O O . TYR A 1 476 ? -35.5 1.551 -8.867 1 88.75 476 TYR A O 1
ATOM 4003 N N . LEU A 1 477 ? -33.719 1.46 -7.621 1 88.44 477 LEU A N 1
ATOM 4004 C CA . LEU A 1 477 ? -33.031 0.532 -8.516 1 88.44 477 LEU A CA 1
ATOM 4005 C C . LEU A 1 477 ? -33.844 -0.738 -8.711 1 88.44 477 LEU A C 1
ATOM 4007 O O . LEU A 1 477 ? -33.875 -1.301 -9.805 1 88.44 477 LEU A O 1
ATOM 4011 N N . GLU A 1 478 ? -34.469 -1.196 -7.594 1 79.44 478 GLU A N 1
ATOM 4012 C CA . GLU A 1 478 ? -35.25 -2.422 -7.652 1 79.44 478 GLU A CA 1
ATOM 4013 C C . GLU A 1 478 ? -36.594 -2.17 -8.305 1 79.44 478 GLU A C 1
ATOM 4015 O O . GLU A 1 478 ? -37.156 -3.055 -8.961 1 79.44 478 GLU A O 1
ATOM 4020 N N . LYS A 1 479 ? -37.062 -0.949 -8.133 1 82.31 479 LYS A N 1
ATOM 4021 C CA . LYS A 1 479 ? -38.406 -0.609 -8.617 1 82.31 479 LYS A CA 1
ATOM 4022 C C . LYS A 1 479 ? -38.344 -0.035 -10.031 1 82.31 479 LYS A C 1
ATOM 4024 O O . LYS A 1 479 ? -39.125 -0.437 -10.898 1 82.31 479 LYS A O 1
ATOM 4029 N N . ASP A 1 480 ? -37.531 0.831 -10.188 1 89.5 480 ASP A N 1
ATOM 4030 C CA . ASP A 1 480 ? -37.312 1.535 -11.445 1 89.5 480 ASP A CA 1
ATOM 4031 C C . ASP A 1 480 ? -35.812 1.855 -11.609 1 89.5 480 ASP A C 1
ATOM 4033 O O . ASP A 1 480 ? -35.344 2.898 -11.156 1 89.5 480 ASP A O 1
ATOM 4037 N N . ARG A 1 481 ? -35.125 0.972 -12.383 1 90.38 481 ARG A N 1
ATOM 4038 C CA . ARG A 1 481 ? -33.656 1.055 -12.469 1 90.38 481 ARG A CA 1
ATOM 4039 C C . ARG A 1 481 ? -33.219 2.418 -12.992 1 90.38 481 ARG A C 1
ATOM 4041 O O . ARG A 1 481 ? -32.25 2.992 -12.5 1 90.38 481 ARG A O 1
ATOM 4048 N N . ASP A 1 482 ? -33.906 2.982 -13.977 1 92.44 482 ASP A N 1
ATOM 4049 C CA . ASP A 1 482 ? -33.5 4.262 -14.555 1 92.44 482 ASP A CA 1
ATOM 4050 C C . ASP A 1 482 ? -33.594 5.387 -13.531 1 92.44 482 ASP A C 1
ATOM 4052 O O . ASP A 1 482 ? -32.719 6.246 -13.453 1 92.44 482 ASP A O 1
ATOM 4056 N N . ARG A 1 483 ? -34.688 5.422 -12.805 1 91.81 483 ARG A N 1
ATOM 4057 C CA . ARG A 1 483 ? -34.844 6.422 -11.758 1 91.81 483 ARG A CA 1
ATOM 4058 C C . ARG A 1 483 ? -33.781 6.242 -10.672 1 91.81 483 ARG A C 1
ATOM 4060 O O . ARG A 1 483 ? -33.281 7.219 -10.125 1 91.81 483 ARG A O 1
ATOM 4067 N N . GLY A 1 484 ? -33.562 5.004 -10.328 1 94.56 484 GLY A N 1
ATOM 4068 C CA . GLY A 1 484 ? -32.531 4.719 -9.359 1 94.56 484 GLY A CA 1
ATOM 4069 C C . GLY A 1 484 ? -31.172 5.27 -9.773 1 94.56 484 GLY A C 1
ATOM 4070 O O . GLY A 1 484 ? -30.5 5.949 -8.984 1 94.56 484 GLY A O 1
ATOM 4071 N N . LEU A 1 485 ? -30.812 5.066 -11.039 1 95 485 LEU A N 1
ATOM 4072 C CA . LEU A 1 485 ? -29.547 5.551 -11.555 1 95 485 LEU A CA 1
ATOM 4073 C C . LEU A 1 485 ? -29.484 7.074 -11.539 1 95 485 LEU A C 1
ATOM 4075 O O . LEU A 1 485 ? -28.438 7.664 -11.273 1 95 485 LEU A O 1
ATOM 4079 N N . TYR A 1 486 ? -30.641 7.668 -11.812 1 93.56 486 TYR A N 1
ATOM 4080 C CA . TYR A 1 486 ? -30.734 9.125 -11.805 1 93.56 486 TYR A CA 1
ATOM 4081 C C . TYR A 1 486 ? -30.391 9.68 -10.43 1 93.56 486 TYR A C 1
ATOM 4083 O O . TYR A 1 486 ? -29.547 10.57 -10.312 1 93.56 486 TYR A O 1
ATOM 4091 N N . TYR A 1 487 ? -30.984 9.164 -9.445 1 93.5 487 TYR A N 1
ATOM 4092 C CA . TYR A 1 487 ? -30.75 9.641 -8.086 1 93.5 487 TYR A CA 1
ATOM 4093 C C . TYR A 1 487 ? -29.328 9.336 -7.648 1 93.5 487 TYR A C 1
ATOM 4095 O O . TYR A 1 487 ? -28.703 10.125 -6.938 1 93.5 487 TYR A O 1
ATOM 4103 N N . LEU A 1 488 ? -28.812 8.188 -8.031 1 96.19 488 LEU A N 1
ATOM 4104 C CA . LEU A 1 488 ? -27.453 7.82 -7.66 1 96.19 488 LEU A CA 1
ATOM 4105 C C . LEU A 1 488 ? -26.438 8.773 -8.289 1 96.19 488 LEU A C 1
ATOM 4107 O O . LEU A 1 488 ? -25.469 9.164 -7.645 1 96.19 488 LEU A O 1
ATOM 4111 N N . ARG A 1 489 ? -26.641 9.125 -9.531 1 95.5 489 ARG A N 1
ATOM 4112 C CA . ARG A 1 489 ? -25.734 10.07 -10.195 1 95.5 489 ARG A CA 1
ATOM 4113 C C . ARG A 1 489 ? -25.766 11.43 -9.5 1 95.5 489 ARG A C 1
ATOM 4115 O O . ARG A 1 489 ? -24.734 12.078 -9.359 1 95.5 489 ARG A O 1
ATOM 4122 N N . ARG A 1 490 ? -26.938 11.852 -9.078 1 92.94 490 ARG A N 1
ATOM 4123 C CA . ARG A 1 490 ? -27.062 13.109 -8.344 1 92.94 490 ARG A CA 1
ATOM 4124 C C . ARG A 1 490 ? -26.312 13.039 -7.02 1 92.94 490 ARG A C 1
ATOM 4126 O O . ARG A 1 490 ? -25.656 14 -6.621 1 92.94 490 ARG A O 1
ATOM 4133 N N . ALA A 1 491 ? -26.516 11.945 -6.371 1 94.5 491 ALA A N 1
ATOM 4134 C CA . ALA A 1 491 ? -25.812 11.75 -5.105 1 94.5 491 ALA A CA 1
ATOM 4135 C C . ALA A 1 491 ? -24.297 11.805 -5.309 1 94.5 491 ALA A C 1
ATOM 4137 O O . ALA A 1 491 ? -23.594 12.43 -4.52 1 94.5 491 ALA A O 1
ATOM 4138 N N . TYR A 1 492 ? -23.797 11.141 -6.305 1 95.81 492 TYR A N 1
ATOM 4139 C CA . TYR A 1 492 ? -22.375 11.141 -6.621 1 95.81 492 TYR A CA 1
ATOM 4140 C C . TYR A 1 492 ? -21.875 12.555 -6.879 1 95.81 492 TYR A C 1
ATOM 4142 O O . TYR A 1 492 ? -20.812 12.945 -6.379 1 95.81 492 TYR A O 1
ATOM 4150 N N . LYS A 1 493 ? -22.594 13.273 -7.617 1 92.19 493 LYS A N 1
ATOM 4151 C CA . LYS A 1 493 ? -22.219 14.641 -7.941 1 92.19 493 LYS A CA 1
ATOM 4152 C C . LYS A 1 493 ? -22.094 15.492 -6.68 1 92.19 493 LYS A C 1
ATOM 4154 O O . LYS A 1 493 ? -21.328 16.453 -6.641 1 92.19 493 LYS A O 1
ATOM 4159 N N . ARG A 1 494 ? -22.875 15.008 -5.781 1 91.75 494 ARG A N 1
ATOM 4160 C CA . ARG A 1 494 ? -22.828 15.742 -4.52 1 91.75 494 ARG A CA 1
ATOM 4161 C C . ARG A 1 494 ? -21.812 15.141 -3.566 1 91.75 494 ARG A C 1
ATOM 4163 O O . ARG A 1 494 ? -21.797 15.461 -2.375 1 91.75 494 ARG A O 1
ATOM 4170 N N . GLY A 1 495 ? -21.078 14.117 -4.008 1 91.81 495 GLY A N 1
ATOM 4171 C CA . GLY A 1 495 ? -19.922 13.664 -3.271 1 91.81 495 GLY A CA 1
ATOM 4172 C C . GLY A 1 495 ? -20.141 12.336 -2.572 1 91.81 495 GLY A C 1
ATOM 4173 O O . GLY A 1 495 ? -19.359 11.953 -1.694 1 91.81 495 GLY A O 1
ATOM 4174 N N . SER A 1 496 ? -21.156 11.664 -2.928 1 93.19 496 SER A N 1
ATOM 4175 C CA . SER A 1 496 ? -21.422 10.391 -2.26 1 93.19 496 SER A CA 1
ATOM 4176 C C . SER A 1 496 ? -20.516 9.289 -2.803 1 93.19 496 SER A C 1
ATOM 4178 O O . SER A 1 496 ? -20.672 8.852 -3.943 1 93.19 496 SER A O 1
ATOM 4180 N N . GLN A 1 497 ? -19.625 8.734 -1.982 1 93.69 497 GLN A N 1
ATOM 4181 C CA . GLN A 1 497 ? -18.766 7.629 -2.371 1 93.69 497 GLN A CA 1
ATOM 4182 C C . GLN A 1 497 ? -19.562 6.332 -2.521 1 93.69 497 GLN A C 1
ATOM 4184 O O . GLN A 1 497 ? -19.234 5.5 -3.369 1 93.69 497 GLN A O 1
ATOM 4189 N N . TYR A 1 498 ? -20.641 6.215 -1.778 1 94 498 TYR A N 1
ATOM 4190 C CA . TYR A 1 498 ? -21.469 5.023 -1.839 1 94 498 TYR A CA 1
ATOM 4191 C C . TYR A 1 498 ? -22.234 4.953 -3.162 1 94 498 TYR A C 1
ATOM 4193 O O . TYR A 1 498 ? -22.375 3.877 -3.746 1 94 498 TYR A O 1
ATOM 4201 N N . ALA A 1 499 ? -22.656 6.148 -3.549 1 95.69 499 ALA A N 1
ATOM 4202 C CA . ALA A 1 499 ? -23.344 6.203 -4.844 1 95.69 499 ALA A CA 1
ATOM 4203 C C . ALA A 1 499 ? -22.406 5.773 -5.969 1 95.69 499 ALA A C 1
ATOM 4205 O O . ALA A 1 499 ? -22.797 5.031 -6.867 1 95.69 499 ALA A O 1
ATOM 4206 N N . ALA A 1 500 ? -21.203 6.238 -5.918 1 96.06 500 ALA A N 1
ATOM 4207 C CA . ALA A 1 500 ? -20.188 5.867 -6.906 1 96.06 500 ALA A CA 1
ATOM 4208 C C . ALA A 1 500 ? -20 4.355 -6.953 1 96.06 500 ALA A C 1
ATOM 4210 O O . ALA A 1 500 ? -19.906 3.768 -8.031 1 96.06 500 ALA A O 1
ATOM 4211 N N . GLU A 1 501 ? -19.891 3.723 -5.859 1 95.56 501 GLU A N 1
ATOM 4212 C CA . GLU A 1 501 ? -19.688 2.279 -5.766 1 95.56 501 GLU A CA 1
ATOM 4213 C C . GLU A 1 501 ? -20.859 1.521 -6.395 1 95.56 501 GLU A C 1
ATOM 4215 O O . GLU A 1 501 ? -20.656 0.56 -7.137 1 95.56 501 GLU A O 1
ATOM 4220 N N . VAL A 1 502 ? -22.109 1.95 -6.074 1 95.62 502 VAL A N 1
ATOM 4221 C CA . VAL A 1 502 ? -23.297 1.283 -6.605 1 95.62 502 VAL A CA 1
ATOM 4222 C C . VAL A 1 502 ? -23.359 1.475 -8.117 1 95.62 502 VAL A C 1
ATOM 4224 O O . VAL A 1 502 ? -23.703 0.547 -8.852 1 95.62 502 VAL A O 1
ATOM 4227 N N . LEU A 1 503 ? -23.047 2.656 -8.516 1 95.75 503 LEU A N 1
ATOM 4228 C CA . LEU A 1 503 ? -23.016 2.916 -9.953 1 95.75 503 LEU A CA 1
ATOM 4229 C C . LEU A 1 503 ? -22.016 1.995 -10.648 1 95.75 503 LEU A C 1
ATOM 4231 O O . LEU A 1 503 ? -22.312 1.444 -11.711 1 95.75 503 LEU A O 1
ATOM 4235 N N . ALA A 1 504 ? -20.844 1.819 -10.086 1 95.88 504 ALA A N 1
ATOM 4236 C CA . ALA A 1 504 ? -19.844 0.895 -10.625 1 95.88 504 ALA A CA 1
ATOM 4237 C C . ALA A 1 504 ? -20.406 -0.521 -10.727 1 95.88 504 ALA A C 1
ATOM 4239 O O . ALA A 1 504 ? -20.266 -1.189 -11.75 1 95.88 504 ALA A O 1
ATOM 4240 N N . SER A 1 505 ? -21.094 -0.981 -9.648 1 94.31 505 SER A N 1
ATOM 4241 C CA . SER A 1 505 ? -21.703 -2.305 -9.625 1 94.31 505 SER A CA 1
ATOM 4242 C C . SER A 1 505 ? -22.703 -2.473 -10.766 1 94.31 505 SER A C 1
ATOM 4244 O O . SER A 1 505 ? -22.719 -3.5 -11.445 1 94.31 505 SER A O 1
ATOM 4246 N N . GLU A 1 506 ? -23.5 -1.473 -10.938 1 93.31 506 GLU A N 1
ATOM 4247 C CA . GLU A 1 506 ? -24.516 -1.522 -11.977 1 93.31 506 GLU A CA 1
ATOM 4248 C C . GLU A 1 506 ? -23.891 -1.576 -13.367 1 93.31 506 GLU A C 1
ATOM 4250 O O . GLU A 1 506 ? -24.406 -2.254 -14.258 1 93.31 506 GLU A O 1
ATOM 4255 N N . TYR A 1 507 ? -22.797 -0.867 -13.57 1 92.75 507 TYR A N 1
ATOM 4256 C CA . TYR A 1 507 ? -22.094 -0.909 -14.844 1 92.75 507 TYR A CA 1
ATOM 4257 C C . TYR A 1 507 ? -21.562 -2.309 -15.125 1 92.75 507 TYR A C 1
ATOM 4259 O O . TYR A 1 507 ? -21.609 -2.779 -16.266 1 92.75 507 TYR A O 1
ATOM 4267 N N . PHE A 1 508 ? -21.047 -3.006 -14.172 1 91.88 508 PHE A N 1
ATOM 4268 C CA . PHE A 1 508 ? -20.531 -4.355 -14.359 1 91.88 508 PHE A CA 1
ATOM 4269 C C . PHE A 1 508 ? -21.656 -5.324 -14.688 1 91.88 508 PHE A C 1
ATOM 4271 O O . PHE A 1 508 ? -21.484 -6.254 -15.484 1 91.88 508 PHE A O 1
ATOM 4278 N N . ILE A 1 509 ? -22.844 -5.102 -13.992 1 87.06 509 ILE A N 1
ATOM 4279 C CA . ILE A 1 509 ? -24 -5.918 -14.336 1 87.06 509 ILE A CA 1
ATOM 4280 C C . ILE A 1 509 ? -24.344 -5.73 -15.805 1 87.06 509 ILE A C 1
ATOM 4282 O O . ILE A 1 509 ? -24.641 -6.699 -16.516 1 87.06 509 ILE A O 1
ATOM 4286 N N . ASP A 1 510 ? -24.172 -4.52 -16.266 1 87.44 510 ASP A N 1
ATOM 4287 C CA . ASP A 1 510 ? -24.422 -4.23 -17.672 1 87.44 510 ASP A CA 1
ATOM 4288 C C . ASP A 1 510 ? -23.406 -4.926 -18.562 1 87.44 510 ASP A C 1
ATOM 4290 O O . ASP A 1 510 ? -23.75 -5.441 -19.625 1 87.44 510 ASP A O 1
ATOM 4294 N N . ILE A 1 511 ? -22.172 -5.043 -18.203 1 86.75 511 ILE A N 1
ATOM 4295 C CA . ILE A 1 511 ? -21.109 -5.699 -18.953 1 86.75 511 ILE A CA 1
ATOM 4296 C C . ILE A 1 511 ? -21.391 -7.195 -19.047 1 86.75 511 ILE A C 1
ATOM 4298 O O . ILE A 1 511 ? -21.266 -7.793 -20.109 1 86.75 511 ILE A O 1
ATOM 4302 N N . LEU A 1 512 ? -21.781 -7.785 -17.906 1 81.44 512 LEU A N 1
ATOM 4303 C CA . LEU A 1 512 ? -22.062 -9.211 -17.859 1 81.44 512 LEU A CA 1
ATOM 4304 C C . LEU A 1 512 ? -23.25 -9.555 -18.766 1 81.44 512 LEU A C 1
ATOM 4306 O O . LEU A 1 512 ? -23.328 -10.664 -19.312 1 81.44 512 LEU A O 1
ATOM 4310 N N . ASN A 1 513 ? -24.078 -8.469 -18.922 1 77.81 513 ASN A N 1
ATOM 4311 C CA . ASN A 1 513 ? -25.234 -8.648 -19.797 1 77.81 513 ASN A CA 1
ATOM 4312 C C . ASN A 1 513 ? -24.922 -8.188 -21.219 1 77.81 513 ASN A C 1
ATOM 4314 O O . ASN A 1 513 ? -25.844 -7.945 -22.016 1 77.81 513 ASN A O 1
ATOM 4318 N N . LYS A 1 514 ? -23.609 -7.898 -21.469 1 79.38 514 LYS A N 1
ATOM 4319 C CA . LYS A 1 514 ? -23.094 -7.562 -22.797 1 79.38 514 LYS A CA 1
ATOM 4320 C C . LYS A 1 514 ? -23.688 -6.25 -23.297 1 79.38 514 LYS A C 1
ATOM 4322 O O . LYS A 1 514 ? -23.969 -6.117 -24.484 1 79.38 514 LYS A O 1
ATOM 4327 N N . LYS A 1 515 ? -24.016 -5.414 -22.406 1 84.19 515 LYS A N 1
ATOM 4328 C CA . LYS A 1 515 ? -24.469 -4.074 -22.781 1 84.19 515 LYS A CA 1
ATOM 4329 C C . LYS A 1 515 ? -23.281 -3.121 -22.938 1 84.19 515 LYS A C 1
ATOM 4331 O O . LYS A 1 515 ? -22.25 -3.295 -22.281 1 84.19 515 LYS A O 1
ATOM 4336 N N . LYS A 1 516 ? -23.453 -2.184 -23.781 1 88.56 516 LYS A N 1
ATOM 4337 C CA . LYS A 1 516 ? -22.406 -1.182 -23.969 1 88.56 516 LYS A CA 1
ATOM 4338 C C . LYS A 1 516 ? -22.391 -0.193 -22.797 1 88.56 516 LYS A C 1
ATOM 4340 O O . LYS A 1 516 ? -23.438 0.226 -22.312 1 88.56 516 LYS A O 1
ATOM 4345 N N . ILE A 1 517 ? -21.234 0.078 -22.312 1 90.56 517 ILE A N 1
ATOM 4346 C CA . ILE A 1 517 ? -21.094 1.016 -21.203 1 90.56 517 ILE A CA 1
ATOM 4347 C C . ILE A 1 517 ? -20 2.039 -21.531 1 90.56 517 ILE A C 1
ATOM 4349 O O . ILE A 1 517 ? -19.219 1.839 -22.453 1 90.56 517 ILE A O 1
ATOM 4353 N N . ASP A 1 518 ? -20.078 3.104 -20.891 1 92.69 518 ASP A N 1
ATOM 4354 C CA . ASP A 1 518 ? -18.969 4.062 -20.922 1 92.69 518 ASP A CA 1
ATOM 4355 C C . ASP A 1 518 ? -17.859 3.652 -19.969 1 92.69 518 ASP A C 1
ATOM 4357 O O . ASP A 1 518 ? -17.953 3.877 -18.75 1 92.69 518 ASP A O 1
ATOM 4361 N N . GLU A 1 519 ? -16.75 3.152 -20.484 1 93 519 GLU A N 1
ATOM 4362 C CA . GLU A 1 519 ? -15.672 2.602 -19.672 1 93 519 GLU A CA 1
ATOM 4363 C C . GLU A 1 519 ? -15 3.689 -18.844 1 93 519 GLU A C 1
ATOM 4365 O O . GLU A 1 519 ? -14.586 3.439 -17.703 1 93 519 GLU A O 1
ATOM 4370 N N . LYS A 1 520 ? -14.859 4.84 -19.359 1 92.81 520 LYS A N 1
ATOM 4371 C CA . LYS A 1 520 ? -14.219 5.93 -18.641 1 92.81 520 LYS A CA 1
ATOM 4372 C C . LYS A 1 520 ? -15.023 6.316 -17.406 1 92.81 520 LYS A C 1
ATOM 4374 O O . LYS A 1 520 ? -14.453 6.551 -16.328 1 92.81 520 LYS A O 1
ATOM 4379 N N . GLU A 1 521 ? -16.297 6.422 -17.609 1 93.56 521 GLU A N 1
ATOM 4380 C CA . GLU A 1 521 ? -17.172 6.738 -16.484 1 93.56 521 GLU A CA 1
ATOM 4381 C C . GLU A 1 521 ? -17.062 5.68 -15.391 1 93.56 521 GLU A C 1
ATOM 4383 O O . GLU A 1 521 ? -17.016 6.008 -14.203 1 93.56 521 GLU A O 1
ATOM 4388 N N . LEU A 1 522 ? -17.109 4.453 -15.781 1 95.75 522 LEU A N 1
ATOM 4389 C CA . LEU A 1 522 ? -16.984 3.357 -14.828 1 95.75 522 LEU A CA 1
ATOM 4390 C C . LEU A 1 522 ? -15.703 3.475 -14.016 1 95.75 522 LEU A C 1
ATOM 4392 O O . LEU A 1 522 ? -15.719 3.344 -12.789 1 95.75 522 LEU A O 1
ATOM 4396 N N . ILE A 1 523 ? -14.555 3.77 -14.695 1 95.38 523 ILE A N 1
ATOM 4397 C CA . ILE A 1 523 ? -13.266 3.861 -14.023 1 95.38 523 ILE A CA 1
ATOM 4398 C C . ILE A 1 523 ? -13.258 5.055 -13.078 1 95.38 523 ILE A C 1
ATOM 4400 O O . ILE A 1 523 ? -12.664 4.996 -12 1 95.38 523 ILE A O 1
ATOM 4404 N N . GLU A 1 524 ? -13.906 6.125 -13.438 1 95.12 524 GLU A N 1
ATOM 4405 C CA . GLU A 1 524 ? -14.016 7.289 -12.57 1 95.12 524 GLU A CA 1
ATOM 4406 C C . GLU A 1 524 ? -14.758 6.949 -11.281 1 95.12 524 GLU A C 1
ATOM 4408 O O . GLU A 1 524 ? -14.344 7.359 -10.195 1 95.12 524 GLU A O 1
ATOM 4413 N N . TYR A 1 525 ? -15.883 6.281 -11.43 1 96.06 525 TYR A N 1
ATOM 4414 C CA . TYR A 1 525 ? -16.641 5.871 -10.25 1 96.06 525 TYR A CA 1
ATOM 4415 C C . TYR A 1 525 ? -15.805 5 -9.328 1 96.06 525 TYR A C 1
ATOM 4417 O O . TYR A 1 525 ? -15.773 5.215 -8.117 1 96.06 525 TYR A O 1
ATOM 4425 N N . ILE A 1 526 ? -15.125 4.07 -9.953 1 96.69 526 ILE A N 1
ATOM 4426 C CA . ILE A 1 526 ? -14.32 3.113 -9.203 1 96.69 526 ILE A CA 1
ATOM 4427 C C . ILE A 1 526 ? -13.219 3.85 -8.438 1 96.69 526 ILE A C 1
ATOM 4429 O O . ILE A 1 526 ? -13.055 3.654 -7.23 1 96.69 526 ILE A O 1
ATOM 4433 N N . ASN A 1 527 ? -12.469 4.66 -9.133 1 94.88 527 ASN A N 1
ATOM 4434 C CA . ASN A 1 527 ? -11.344 5.363 -8.523 1 94.88 527 ASN A CA 1
ATOM 4435 C C . ASN A 1 527 ? -11.812 6.301 -7.406 1 94.88 527 ASN A C 1
ATOM 4437 O O . ASN A 1 527 ? -11.172 6.387 -6.355 1 94.88 527 ASN A O 1
ATOM 4441 N N . TYR A 1 528 ? -12.922 6.984 -7.672 1 93.94 528 TYR A N 1
ATOM 4442 C CA . TYR A 1 528 ? -13.453 7.887 -6.656 1 93.94 528 TYR A CA 1
ATOM 4443 C C . TYR A 1 528 ? -13.797 7.133 -5.379 1 93.94 528 TYR A C 1
ATOM 4445 O O . TYR A 1 528 ? -13.391 7.527 -4.285 1 93.94 528 TYR A O 1
ATOM 4453 N N . ALA A 1 529 ? -14.531 6.059 -5.508 1 95.94 529 ALA A N 1
ATOM 4454 C CA . ALA A 1 529 ? -14.953 5.27 -4.355 1 95.94 529 ALA A CA 1
ATOM 4455 C C . ALA A 1 529 ? -13.758 4.625 -3.662 1 95.94 529 ALA A C 1
ATOM 4457 O O . ALA A 1 529 ? -13.688 4.586 -2.432 1 95.94 529 ALA A O 1
ATOM 4458 N N . ALA A 1 530 ? -12.797 4.094 -4.43 1 94.19 530 ALA A N 1
ATOM 4459 C CA . ALA A 1 530 ? -11.602 3.453 -3.879 1 94.19 530 ALA A CA 1
ATOM 4460 C C . ALA A 1 530 ? -10.75 4.453 -3.105 1 94.19 530 ALA A C 1
ATOM 4462 O O . ALA A 1 530 ? -10.25 4.145 -2.02 1 94.19 530 ALA A O 1
ATOM 4463 N N . ASP A 1 531 ? -10.594 5.652 -3.643 1 91.62 531 ASP A N 1
ATOM 4464 C CA . ASP A 1 531 ? -9.812 6.703 -3.002 1 91.62 531 ASP A CA 1
ATOM 4465 C C . ASP A 1 531 ? -10.422 7.102 -1.66 1 91.62 531 ASP A C 1
ATOM 4467 O O . ASP A 1 531 ? -9.703 7.531 -0.751 1 91.62 531 ASP A O 1
ATOM 4471 N N . LYS A 1 532 ? -11.727 6.93 -1.652 1 92 532 LYS A N 1
ATOM 4472 C CA . LYS A 1 532 ? -12.422 7.281 -0.419 1 92 532 LYS A CA 1
ATOM 4473 C C . LYS A 1 532 ? -12.438 6.109 0.557 1 92 532 LYS A C 1
ATOM 4475 O O . LYS A 1 532 ? -13.055 6.188 1.621 1 92 532 LYS A O 1
ATOM 4480 N N . GLY A 1 533 ? -11.852 4.977 0.192 1 90.31 533 GLY A N 1
ATOM 4481 C CA . GLY A 1 533 ? -11.57 3.898 1.129 1 90.31 533 GLY A CA 1
ATOM 4482 C C . GLY A 1 533 ? -12.609 2.795 1.101 1 90.31 533 GLY A C 1
ATOM 4483 O O . GLY A 1 533 ? -12.656 1.958 2.004 1 90.31 533 GLY A O 1
ATOM 4484 N N . LEU A 1 534 ? -13.469 2.768 0.113 1 92.19 534 LEU A N 1
ATOM 4485 C CA . LEU A 1 534 ? -14.492 1.723 0.064 1 92.19 534 LEU A CA 1
ATOM 4486 C C . LEU A 1 534 ? -13.906 0.419 -0.469 1 92.19 534 LEU A C 1
ATOM 4488 O O . LEU A 1 534 ? -13.32 0.393 -1.557 1 92.19 534 LEU A O 1
ATOM 4492 N N . GLU A 1 535 ? -14.055 -0.644 0.211 1 92.62 535 GLU A N 1
ATOM 4493 C CA . GLU A 1 535 ? -13.391 -1.917 -0.063 1 92.62 535 GLU A CA 1
ATOM 4494 C C . GLU A 1 535 ? -13.938 -2.557 -1.337 1 92.62 535 GLU A C 1
ATOM 4496 O O . GLU A 1 535 ? -13.195 -3.195 -2.084 1 92.62 535 GLU A O 1
ATOM 4501 N N . ASP A 1 536 ? -15.273 -2.459 -1.653 1 95.56 536 ASP A N 1
ATOM 4502 C CA . ASP A 1 536 ? -15.859 -3.064 -2.848 1 95.56 536 ASP A CA 1
ATOM 4503 C C . ASP A 1 536 ? -15.352 -2.373 -4.113 1 95.56 536 ASP A C 1
ATOM 4505 O O . ASP A 1 536 ? -15.273 -2.996 -5.176 1 95.56 536 ASP A O 1
ATOM 4509 N N . ALA A 1 537 ? -15.078 -1.087 -3.947 1 96.25 537 ALA A N 1
ATOM 4510 C CA . ALA A 1 537 ? -14.531 -0.365 -5.094 1 96.25 537 ALA A CA 1
ATOM 4511 C C . ALA A 1 537 ? -13.188 -0.95 -5.523 1 96.25 537 ALA A C 1
ATOM 4513 O O . ALA A 1 537 ? -12.891 -1.013 -6.719 1 96.25 537 ALA A O 1
ATOM 4514 N N . VAL A 1 538 ? -12.344 -1.389 -4.605 1 96.62 538 VAL A N 1
ATOM 4515 C CA . VAL A 1 538 ? -11.062 -2.027 -4.887 1 96.62 538 VAL A CA 1
ATOM 4516 C C . VAL A 1 538 ? -11.297 -3.354 -5.609 1 96.62 538 VAL A C 1
ATOM 4518 O O . VAL A 1 538 ? -10.562 -3.697 -6.539 1 96.62 538 VAL A O 1
ATOM 4521 N N . TYR A 1 539 ? -12.305 -4.07 -5.188 1 96.69 539 TYR A N 1
ATOM 4522 C CA . TYR A 1 539 ? -12.711 -5.289 -5.871 1 96.69 539 TYR A CA 1
ATOM 4523 C C . TYR A 1 539 ? -13.102 -5.004 -7.316 1 96.69 539 TYR A C 1
ATOM 4525 O O . TYR A 1 539 ? -12.68 -5.719 -8.234 1 96.69 539 TYR A O 1
ATOM 4533 N N . TYR A 1 540 ? -13.891 -3.945 -7.535 1 96.88 540 TYR A N 1
ATOM 4534 C CA . TYR A 1 540 ? -14.32 -3.588 -8.883 1 96.88 540 TYR A CA 1
ATOM 4535 C C . TYR A 1 540 ? -13.125 -3.166 -9.742 1 96.88 540 TYR A C 1
ATOM 4537 O O . TYR A 1 540 ? -13.102 -3.412 -10.945 1 96.88 540 TYR A O 1
ATOM 4545 N N . LYS A 1 541 ? -12.188 -2.494 -9.141 1 95.75 541 LYS A N 1
ATOM 4546 C CA . LYS A 1 541 ? -10.953 -2.189 -9.852 1 95.75 541 LYS A CA 1
ATOM 4547 C C . LYS A 1 541 ? -10.273 -3.463 -10.352 1 95.75 541 LYS A C 1
ATOM 4549 O O . LYS A 1 541 ? -9.766 -3.504 -11.469 1 95.75 541 LYS A O 1
ATOM 4554 N N . GLY A 1 542 ? -10.242 -4.5 -9.477 1 95.94 542 GLY A N 1
ATOM 4555 C CA . GLY A 1 542 ? -9.727 -5.797 -9.875 1 95.94 542 GLY A CA 1
ATOM 4556 C C . GLY A 1 542 ? -10.469 -6.391 -11.062 1 95.94 542 GLY A C 1
ATOM 4557 O O . GLY A 1 542 ? -9.852 -6.91 -11.992 1 95.94 542 GLY A O 1
ATOM 4558 N N . LEU A 1 543 ? -11.844 -6.289 -11.008 1 95.88 543 LEU A N 1
ATOM 4559 C CA . LEU A 1 543 ? -12.648 -6.805 -12.117 1 95.88 543 LEU A CA 1
ATOM 4560 C C . LEU A 1 543 ? -12.32 -6.078 -13.414 1 95.88 543 LEU A C 1
ATOM 4562 O O . LEU A 1 543 ? -12.32 -6.688 -14.484 1 95.88 543 LEU A O 1
ATOM 4566 N N . ALA A 1 544 ? -12.094 -4.742 -13.336 1 95.62 544 ALA A N 1
ATOM 4567 C CA . ALA A 1 544 ? -11.719 -3.973 -14.523 1 95.62 544 ALA A CA 1
ATOM 4568 C C . ALA A 1 544 ? -10.469 -4.559 -15.18 1 95.62 544 ALA A C 1
ATOM 4570 O O . ALA A 1 544 ? -10.383 -4.609 -16.406 1 95.62 544 ALA A O 1
ATOM 4571 N N . TYR A 1 545 ? -9.492 -5.074 -14.406 1 94.25 545 TYR A N 1
ATOM 4572 C CA . TYR A 1 545 ? -8.266 -5.676 -14.922 1 94.25 545 TYR A CA 1
ATOM 4573 C C . TYR A 1 545 ? -8.539 -7.039 -15.531 1 94.25 545 TYR A C 1
ATOM 4575 O O . TYR A 1 545 ? -7.879 -7.438 -16.5 1 94.25 545 TYR A O 1
ATOM 4583 N N . ILE A 1 546 ? -9.508 -7.789 -14.961 1 93.56 546 ILE A N 1
ATOM 4584 C CA . ILE A 1 546 ? -9.859 -9.102 -15.492 1 93.56 546 ILE A CA 1
ATOM 4585 C C . ILE A 1 546 ? -10.461 -8.945 -16.891 1 93.56 546 ILE A C 1
ATOM 4587 O O . ILE A 1 546 ? -10.133 -9.711 -17.797 1 93.56 546 ILE A O 1
ATOM 4591 N N . TYR A 1 547 ? -11.328 -7.879 -17.031 1 91.5 547 TYR A N 1
ATOM 4592 C CA . TYR A 1 547 ? -12.078 -7.727 -18.266 1 91.5 547 TYR A CA 1
ATOM 4593 C C . TYR A 1 547 ? -11.398 -6.738 -19.203 1 91.5 547 TYR A C 1
ATOM 4595 O O . TYR A 1 547 ? -11.797 -6.602 -20.375 1 91.5 547 TYR A O 1
ATOM 4603 N N . GLY A 1 548 ? -10.375 -6.082 -18.734 1 93.12 548 GLY A N 1
ATOM 4604 C CA . GLY A 1 548 ? -9.664 -5.105 -19.547 1 93.12 548 GLY A CA 1
ATOM 4605 C C . GLY A 1 548 ? -10.484 -3.867 -19.859 1 93.12 548 GLY A C 1
ATOM 4606 O O . GLY A 1 548 ? -10.57 -3.443 -21.016 1 93.12 548 GLY A O 1
ATOM 4607 N N . ILE A 1 549 ? -11.148 -3.391 -18.875 1 92.38 549 ILE A N 1
ATOM 4608 C CA . ILE A 1 549 ? -11.992 -2.213 -19.047 1 92.38 549 ILE A CA 1
ATOM 4609 C C . ILE A 1 549 ? -11.219 -0.958 -18.656 1 92.38 549 ILE A C 1
ATOM 4611 O O . ILE A 1 549 ? -10.977 -0.719 -17.469 1 92.38 549 ILE A O 1
ATOM 4615 N N . GLY A 1 550 ? -10.945 -0.089 -19.547 1 90.38 550 GLY A N 1
ATOM 4616 C CA . GLY A 1 550 ? -10.195 1.13 -19.281 1 90.38 550 GLY A CA 1
ATOM 4617 C C . GLY A 1 550 ? -8.727 0.878 -19 1 90.38 550 GLY A C 1
ATOM 4618 O O . GLY A 1 550 ? -7.938 1.821 -18.891 1 90.38 550 GLY A O 1
ATOM 4619 N N . VAL A 1 551 ? -8.328 -0.408 -18.797 1 91.06 551 VAL A N 1
ATOM 4620 C CA . VAL A 1 551 ? -6.961 -0.841 -18.547 1 91.06 551 VAL A CA 1
ATOM 4621 C C . VAL A 1 551 ? -6.66 -2.104 -19.344 1 91.06 551 VAL A C 1
ATOM 4623 O O . VAL A 1 551 ? -7.57 -2.732 -19.891 1 91.06 551 VAL A O 1
ATOM 4626 N N . GLU A 1 552 ? -5.52 -2.5 -19.578 1 91.69 552 GLU A N 1
ATOM 4627 C CA . GLU A 1 552 ? -5.152 -3.758 -20.219 1 91.69 552 GLU A CA 1
ATOM 4628 C C . GLU A 1 552 ? -5.41 -4.945 -19.297 1 91.69 552 GLU A C 1
ATOM 4630 O O . GLU A 1 552 ? -5.184 -4.855 -18.094 1 91.69 552 GLU A O 1
ATOM 4635 N N . LYS A 1 553 ? -5.891 -5.973 -19.828 1 92.62 553 LYS A N 1
ATOM 4636 C CA . LYS A 1 553 ? -6.145 -7.184 -19.047 1 92.62 553 LYS A CA 1
ATOM 4637 C C . LYS A 1 553 ? -4.891 -7.621 -18.297 1 92.62 553 LYS A C 1
ATOM 4639 O O . LYS A 1 553 ? -3.793 -7.633 -18.859 1 92.62 553 LYS A O 1
ATOM 4644 N N . ASP A 1 554 ? -4.969 -7.84 -17.062 1 92.75 554 ASP A N 1
ATOM 4645 C CA . ASP A 1 554 ? -3.877 -8.242 -16.188 1 92.75 554 ASP A CA 1
ATOM 4646 C C . ASP A 1 554 ? -4.395 -9.055 -15 1 92.75 554 ASP A C 1
ATOM 4648 O O . ASP A 1 554 ? -4.762 -8.492 -13.961 1 92.75 554 ASP A O 1
ATOM 4652 N N . GLU A 1 555 ? -4.348 -10.352 -15.086 1 92.69 555 GLU A N 1
ATOM 4653 C CA . GLU A 1 555 ? -4.895 -11.234 -14.055 1 92.69 555 GLU A CA 1
ATOM 4654 C C . GLU A 1 555 ? -4.09 -11.133 -12.766 1 92.69 555 GLU A C 1
ATOM 4656 O O . GLU A 1 555 ? -4.641 -11.273 -11.672 1 92.69 555 GLU A O 1
ATOM 4661 N N . GLU A 1 556 ? -2.805 -10.984 -12.922 1 92.25 556 GLU A N 1
ATOM 4662 C CA . GLU A 1 556 ? -1.933 -10.867 -11.758 1 92.25 556 GLU A CA 1
ATOM 4663 C C . GLU A 1 556 ? -2.303 -9.648 -10.914 1 92.25 556 GLU A C 1
ATOM 4665 O O . GLU A 1 556 ? -2.461 -9.758 -9.695 1 92.25 556 GLU A O 1
ATOM 4670 N N . GLU A 1 557 ? -2.441 -8.445 -11.562 1 92 557 GLU A N 1
ATOM 4671 C CA . GLU A 1 557 ? -2.852 -7.234 -10.859 1 92 557 GLU A CA 1
ATOM 4672 C C . GLU A 1 557 ? -4.242 -7.395 -10.25 1 92 557 GLU A C 1
ATOM 4674 O O . GLU A 1 557 ? -4.496 -6.926 -9.141 1 92 557 GLU A O 1
ATOM 4679 N N . ALA A 1 558 ? -5.164 -7.984 -10.992 1 94.81 558 ALA A N 1
ATOM 4680 C CA . ALA A 1 558 ? -6.523 -8.211 -10.5 1 94.81 558 ALA A CA 1
ATOM 4681 C C . ALA A 1 558 ? -6.516 -9.008 -9.203 1 94.81 558 ALA A C 1
ATOM 4683 O O . ALA A 1 558 ? -7.172 -8.633 -8.234 1 94.81 558 ALA A O 1
ATOM 4684 N N . PHE A 1 559 ? -5.754 -10.117 -9.195 1 94.12 559 PHE A N 1
ATOM 4685 C CA . PHE A 1 559 ? -5.727 -10.992 -8.031 1 94.12 559 PHE A CA 1
ATOM 4686 C C . PHE A 1 559 ? -5.137 -10.273 -6.824 1 94.12 559 PHE A C 1
ATOM 4688 O O . PHE A 1 559 ? -5.617 -10.438 -5.703 1 94.12 559 PHE A O 1
ATOM 4695 N N . LYS A 1 560 ? -4.066 -9.484 -7.07 1 91 560 LYS A N 1
ATOM 4696 C CA . LYS A 1 560 ? -3.498 -8.664 -6.008 1 91 560 LYS A CA 1
ATOM 4697 C C . LYS A 1 560 ? -4.555 -7.742 -5.402 1 91 560 LYS A C 1
ATOM 4699 O O . LYS A 1 560 ? -4.645 -7.617 -4.18 1 91 560 LYS A O 1
ATOM 4704 N N . LEU A 1 561 ? -5.402 -7.125 -6.223 1 94.31 561 LEU A N 1
ATOM 4705 C CA . LEU A 1 561 ? -6.445 -6.207 -5.785 1 94.31 561 LEU A CA 1
ATOM 4706 C C . LEU A 1 561 ? -7.559 -6.957 -5.059 1 94.31 561 LEU A C 1
ATOM 4708 O O . LEU A 1 561 ? -8.141 -6.441 -4.102 1 94.31 561 LEU A O 1
ATOM 4712 N N . PHE A 1 562 ? -7.895 -8.195 -5.488 1 96.31 562 PHE A N 1
ATOM 4713 C CA . PHE A 1 562 ? -8.898 -9 -4.797 1 96.31 562 PHE A CA 1
ATOM 4714 C C . PHE A 1 562 ? -8.461 -9.305 -3.371 1 96.31 562 PHE A C 1
ATOM 4716 O O . PHE A 1 562 ? -9.266 -9.227 -2.439 1 96.31 562 PHE A O 1
ATOM 4723 N N . ILE A 1 563 ? -7.176 -9.656 -3.236 1 94.5 563 ILE A N 1
ATOM 4724 C CA . ILE A 1 563 ? -6.656 -9.945 -1.904 1 94.5 563 ILE A CA 1
ATOM 4725 C C . ILE A 1 563 ? -6.77 -8.703 -1.026 1 94.5 563 ILE A C 1
ATOM 4727 O O . ILE A 1 563 ? -7.23 -8.773 0.114 1 94.5 563 ILE A O 1
ATOM 4731 N N . GLU A 1 564 ? -6.359 -7.484 -1.56 1 92.12 564 GLU A N 1
ATOM 4732 C CA . GLU A 1 564 ? -6.43 -6.23 -0.818 1 92.12 564 GLU A CA 1
ATOM 4733 C C . GLU A 1 564 ? -7.863 -5.922 -0.39 1 92.12 564 GLU A C 1
ATOM 4735 O O . GLU A 1 564 ? -8.109 -5.559 0.762 1 92.12 564 GLU A O 1
ATOM 4740 N N . ALA A 1 565 ? -8.773 -6.055 -1.338 1 96.56 565 ALA A N 1
ATOM 4741 C CA . ALA A 1 565 ? -10.18 -5.773 -1.06 1 96.56 565 ALA A CA 1
ATOM 4742 C C . ALA A 1 565 ? -10.719 -6.715 0.012 1 96.56 565 ALA A C 1
ATOM 4744 O O . ALA A 1 565 ? -11.438 -6.285 0.917 1 96.56 565 ALA A O 1
ATOM 4745 N N . ALA A 1 566 ? -10.422 -8 -0.086 1 96.31 566 ALA A N 1
ATOM 4746 C CA . ALA A 1 566 ? -10.891 -8.992 0.877 1 96.31 566 ALA A CA 1
ATOM 4747 C C . ALA A 1 566 ? -10.344 -8.703 2.271 1 96.31 566 ALA A C 1
ATOM 4749 O O . ALA A 1 566 ? -11.07 -8.82 3.266 1 96.31 566 ALA A O 1
ATOM 4750 N N . GLU A 1 567 ? -9.055 -8.367 2.344 1 93.12 567 GLU A N 1
ATOM 4751 C CA . GLU A 1 567 ? -8.43 -8.031 3.623 1 93.12 567 GLU A CA 1
ATOM 4752 C C . GLU A 1 567 ? -9.086 -6.809 4.254 1 93.12 567 GLU A C 1
ATOM 4754 O O . GLU A 1 567 ? -9.148 -6.699 5.48 1 93.12 567 GLU A O 1
ATOM 4759 N N . LYS A 1 568 ? -9.641 -5.898 3.4 1 93.06 568 LYS A N 1
ATOM 4760 C CA . LYS A 1 568 ? -10.32 -4.699 3.877 1 93.06 568 LYS A CA 1
ATOM 4761 C C . LYS A 1 568 ? -11.766 -5.004 4.254 1 93.06 568 LYS A C 1
ATOM 4763 O O . LYS A 1 568 ? -12.5 -4.117 4.703 1 93.06 568 LYS A O 1
ATOM 4768 N N . GLY A 1 569 ? -12.211 -6.242 3.902 1 93.81 569 GLY A N 1
ATOM 4769 C CA . GLY A 1 569 ? -13.508 -6.672 4.395 1 93.81 569 GLY A CA 1
ATOM 4770 C C . GLY A 1 569 ? -14.547 -6.828 3.297 1 93.81 569 GLY A C 1
ATOM 4771 O O . GLY A 1 569 ? -15.734 -7.012 3.576 1 93.81 569 GLY A O 1
ATOM 4772 N N . SER A 1 570 ? -14.188 -6.777 2.027 1 96.31 570 SER A N 1
ATOM 4773 C CA . SER A 1 570 ? -15.133 -6.945 0.93 1 96.31 570 SER A CA 1
ATOM 4774 C C . SER A 1 570 ? -15.602 -8.391 0.822 1 96.31 570 SER A C 1
ATOM 4776 O O . SER A 1 570 ? -14.82 -9.281 0.467 1 96.31 570 SER A O 1
ATOM 4778 N N . GLU A 1 571 ? -16.797 -8.648 0.996 1 96 571 GLU A N 1
ATOM 4779 C CA . GLU A 1 571 ? -17.359 -9.992 0.9 1 96 571 GLU A CA 1
ATOM 4780 C C . GLU A 1 571 ? -17.297 -10.516 -0.532 1 96 571 GLU A C 1
ATOM 4782 O O . GLU A 1 571 ? -17.047 -11.703 -0.754 1 96 571 GLU A O 1
ATOM 4787 N N . LYS A 1 572 ? -17.562 -9.625 -1.462 1 95.44 572 LYS A N 1
ATOM 4788 C CA . LYS A 1 572 ? -17.484 -10.008 -2.869 1 95.44 572 LYS A CA 1
ATOM 4789 C C . LYS A 1 572 ? -16.094 -10.523 -3.223 1 95.44 572 LYS A C 1
ATOM 4791 O O . LYS A 1 572 ? -15.961 -11.523 -3.936 1 95.44 572 LYS A O 1
ATOM 4796 N N . ALA A 1 573 ? -15.102 -9.836 -2.73 1 97.31 573 ALA A N 1
ATOM 4797 C CA . ALA A 1 573 ? -13.727 -10.242 -2.984 1 97.31 573 ALA A CA 1
ATOM 4798 C C . ALA A 1 573 ? -13.414 -11.57 -2.305 1 97.31 573 ALA A C 1
ATOM 4800 O O . ALA A 1 573 ? -12.695 -12.406 -2.863 1 97.31 573 ALA A O 1
ATOM 4801 N N . MET A 1 574 ? -13.906 -11.781 -1.083 1 97.62 574 MET A N 1
ATOM 4802 C CA . MET A 1 574 ? -13.711 -13.047 -0.379 1 97.62 574 MET A CA 1
ATOM 4803 C C . MET A 1 574 ? -14.281 -14.211 -1.18 1 97.62 574 MET A C 1
ATOM 4805 O O . MET A 1 574 ? -13.625 -15.242 -1.326 1 97.62 574 MET A O 1
ATOM 4809 N N . LEU A 1 575 ? -15.492 -13.992 -1.703 1 97.12 575 LEU A N 1
ATOM 4810 C CA . LEU A 1 575 ? -16.141 -15.016 -2.512 1 97.12 575 LEU A CA 1
ATOM 4811 C C . LEU A 1 575 ? -15.344 -15.297 -3.781 1 97.12 575 LEU A C 1
ATOM 4813 O O . LEU A 1 575 ? -15.18 -16.453 -4.176 1 97.12 575 LEU A O 1
ATOM 4817 N N . LYS A 1 576 ? -14.93 -14.234 -4.402 1 96.56 576 LYS A N 1
ATOM 4818 C CA . LYS A 1 576 ? -14.133 -14.383 -5.617 1 96.56 576 LYS A CA 1
ATOM 4819 C C . LYS A 1 576 ? -12.852 -15.164 -5.352 1 96.56 576 LYS A C 1
ATOM 4821 O O . LYS A 1 576 ? -12.484 -16.047 -6.125 1 96.56 576 LYS A O 1
ATOM 4826 N N . LEU A 1 577 ? -12.109 -14.859 -4.266 1 96.44 577 LEU A N 1
ATOM 4827 C CA . LEU A 1 577 ? -10.891 -15.578 -3.902 1 96.44 577 LEU A CA 1
ATOM 4828 C C . LEU A 1 577 ? -11.188 -17.047 -3.604 1 96.44 577 LEU A C 1
ATOM 4830 O O . LEU A 1 577 ? -10.453 -17.938 -4.031 1 96.44 577 LEU A O 1
ATOM 4834 N N . GLY A 1 578 ? -12.297 -17.234 -2.801 1 97.19 578 GLY A N 1
ATOM 4835 C CA . GLY A 1 578 ? -12.719 -18.609 -2.572 1 97.19 578 GLY A CA 1
ATOM 4836 C C . GLY A 1 578 ? -12.922 -19.391 -3.855 1 97.19 578 GLY A C 1
ATOM 4837 O O . GLY A 1 578 ? -12.445 -20.516 -3.98 1 97.19 578 GLY A O 1
ATOM 4838 N N . SER A 1 579 ? -13.594 -18.75 -4.805 1 96.38 579 SER A N 1
ATOM 4839 C CA . SER A 1 579 ? -13.844 -19.375 -6.102 1 96.38 579 SER A CA 1
ATOM 4840 C C . SER A 1 579 ? -12.547 -19.625 -6.859 1 96.38 579 SER A C 1
ATOM 4842 O O . SER A 1 579 ? -12.375 -20.672 -7.48 1 96.38 579 SER A O 1
ATOM 4844 N N . CYS A 1 580 ? -11.648 -18.688 -6.828 1 96 580 CYS A N 1
ATOM 4845 C CA . CYS A 1 580 ? -10.359 -18.828 -7.5 1 96 580 CYS A CA 1
ATOM 4846 C C . CYS A 1 580 ? -9.602 -20.047 -6.969 1 96 580 CYS A C 1
ATOM 4848 O O . CYS A 1 580 ? -9.086 -20.844 -7.746 1 96 580 CYS A O 1
ATOM 4850 N N . TYR A 1 581 ? -9.555 -20.203 -5.648 1 96.12 581 TYR A N 1
ATOM 4851 C CA . TYR A 1 581 ? -8.828 -21.312 -5.031 1 96.12 581 TYR A CA 1
ATOM 4852 C C . TYR A 1 581 ? -9.562 -22.641 -5.25 1 96.12 581 TYR A C 1
ATOM 4854 O O . TYR A 1 581 ? -8.938 -23.688 -5.398 1 96.12 581 TYR A O 1
ATOM 4862 N N . LEU A 1 582 ? -10.891 -22.578 -5.266 1 96.56 582 LEU A N 1
ATOM 4863 C CA . LEU A 1 582 ? -11.695 -23.766 -5.441 1 96.56 582 LEU A CA 1
ATOM 4864 C C . LEU A 1 582 ? -11.539 -24.328 -6.852 1 96.56 582 LEU A C 1
ATOM 4866 O O . LEU A 1 582 ? -11.359 -25.531 -7.031 1 96.56 582 LEU A O 1
ATOM 4870 N N . HIS A 1 583 ? -11.609 -23.422 -7.852 1 95.31 583 HIS A N 1
ATOM 4871 C CA . HIS A 1 583 ? -11.648 -23.859 -9.242 1 95.31 583 HIS A CA 1
ATOM 4872 C C . HIS A 1 583 ? -10.281 -23.734 -9.898 1 95.31 583 HIS A C 1
ATOM 4874 O O . HIS A 1 583 ? -10.086 -24.156 -11.039 1 95.31 583 HIS A O 1
ATOM 4880 N N . GLY A 1 584 ? -9.297 -23.219 -9.18 1 93.88 584 GLY A N 1
ATOM 4881 C CA . GLY A 1 584 ? -7.969 -23.031 -9.75 1 93.88 584 GLY A CA 1
ATOM 4882 C C . GLY A 1 584 ? -7.93 -22.016 -10.867 1 93.88 584 GLY A C 1
ATOM 4883 O O . GLY A 1 584 ? -7.453 -22.297 -11.961 1 93.88 584 GLY A O 1
ATOM 4884 N N . ILE A 1 585 ? -8.391 -20.844 -10.57 1 93 585 ILE A N 1
ATOM 4885 C CA . ILE A 1 585 ? -8.359 -19.734 -11.516 1 93 585 ILE A CA 1
ATOM 4886 C C . ILE A 1 585 ? -7.18 -18.812 -11.195 1 93 585 ILE A C 1
ATOM 4888 O O . ILE A 1 585 ? -7.121 -18.219 -10.117 1 93 585 ILE A O 1
ATOM 4892 N N . TYR A 1 586 ? -6.242 -18.672 -11.992 1 91.81 586 TYR A N 1
ATOM 4893 C CA . TYR A 1 586 ? -5.008 -17.922 -11.828 1 91.81 586 TYR A CA 1
ATOM 4894 C C . TYR A 1 586 ? -4.094 -18.578 -10.805 1 91.81 586 TYR A C 1
ATOM 4896 O O . TYR A 1 586 ? -2.891 -18.719 -11.039 1 91.81 586 TYR A O 1
ATOM 4904 N N . VAL A 1 587 ? -4.637 -19.031 -9.664 1 94.31 587 VAL A N 1
ATOM 4905 C CA . VAL A 1 587 ? -3.9 -19.734 -8.617 1 94.31 587 VAL A CA 1
ATOM 4906 C C . VAL A 1 587 ? -4.145 -21.25 -8.75 1 94.31 587 VAL A C 1
ATOM 4908 O O . VAL A 1 587 ? -5.074 -21.672 -9.438 1 94.31 587 VAL A O 1
ATOM 4911 N N . LYS A 1 588 ? -3.328 -22.031 -8.109 1 92.44 588 LYS A N 1
ATOM 4912 C CA . LYS A 1 588 ? -3.559 -23.469 -8.039 1 92.44 588 LYS A CA 1
ATOM 4913 C C . LYS A 1 588 ? -4.758 -23.797 -7.152 1 92.44 588 LYS A C 1
ATOM 4915 O O . LYS A 1 588 ? -5.039 -23.062 -6.195 1 92.44 588 LYS A O 1
ATOM 4920 N N . GLN A 1 589 ? -5.418 -24.812 -7.535 1 93.12 589 GLN A N 1
ATOM 4921 C CA . GLN A 1 589 ? -6.484 -25.297 -6.664 1 93.12 589 GLN A CA 1
ATOM 4922 C C . GLN A 1 589 ? -5.973 -25.531 -5.25 1 93.12 589 GLN A C 1
ATOM 4924 O O . GLN A 1 589 ? -4.945 -26.188 -5.059 1 93.12 589 GLN A O 1
ATOM 4929 N N . ASN A 1 590 ? -6.527 -24.984 -4.363 1 93.69 590 ASN A N 1
ATOM 4930 C CA . ASN A 1 590 ? -6.184 -25.094 -2.949 1 93.69 590 ASN A CA 1
ATOM 4931 C C . ASN A 1 590 ? -7.426 -25.031 -2.062 1 93.69 590 ASN A C 1
ATOM 4933 O O . ASN A 1 590 ? -7.875 -23.938 -1.707 1 93.69 590 ASN A O 1
ATOM 4937 N N . ILE A 1 591 ? -7.938 -26.109 -1.634 1 95.06 591 ILE A N 1
ATOM 4938 C CA . ILE A 1 591 ? -9.203 -26.188 -0.919 1 95.06 591 ILE A CA 1
ATOM 4939 C C . ILE A 1 591 ? -9.07 -25.531 0.45 1 95.06 591 ILE A C 1
ATOM 4941 O O . ILE A 1 591 ? -10.016 -24.922 0.951 1 95.06 591 ILE A O 1
ATOM 4945 N N . THR A 1 592 ? -7.898 -25.594 1.052 1 94.62 592 THR A N 1
ATOM 4946 C CA . THR A 1 592 ? -7.676 -24.984 2.359 1 94.62 592 THR A CA 1
ATOM 4947 C C . THR A 1 592 ? -7.871 -23.469 2.293 1 94.62 592 THR A C 1
ATOM 4949 O O . THR A 1 592 ? -8.562 -22.891 3.137 1 94.62 592 THR A O 1
ATOM 4952 N N . ASN A 1 593 ? -7.273 -22.906 1.24 1 95.38 593 ASN A N 1
ATOM 4953 C CA . ASN A 1 593 ? -7.43 -21.453 1.077 1 95.38 593 ASN A CA 1
ATOM 4954 C C . ASN A 1 593 ? -8.867 -21.094 0.709 1 95.38 593 ASN A C 1
ATOM 4956 O O . ASN A 1 593 ? -9.367 -20.047 1.128 1 95.38 593 ASN A O 1
ATOM 4960 N N . ALA A 1 594 ? -9.523 -21.875 -0.157 1 97.38 594 ALA A N 1
ATOM 4961 C CA . ALA A 1 594 ? -10.922 -21.625 -0.499 1 97.38 594 ALA A CA 1
ATOM 4962 C C . ALA A 1 594 ? -11.797 -21.594 0.752 1 97.38 594 ALA A C 1
ATOM 4964 O O . ALA A 1 594 ? -12.57 -20.656 0.96 1 97.38 594 ALA A O 1
ATOM 4965 N N . ILE A 1 595 ? -11.617 -22.641 1.614 1 97.19 595 ILE A N 1
ATOM 4966 C CA . ILE A 1 595 ? -12.391 -22.75 2.846 1 97.19 595 ILE A CA 1
ATOM 4967 C C . ILE A 1 595 ? -12.109 -21.547 3.744 1 97.19 595 ILE A C 1
ATOM 4969 O O . ILE A 1 595 ? -13.023 -20.984 4.352 1 97.19 595 ILE A O 1
ATOM 4973 N N . LYS A 1 596 ? -10.812 -21.172 3.832 1 95.88 596 LYS A N 1
ATOM 4974 C CA . LYS A 1 596 ? -10.414 -20.031 4.645 1 95.88 596 LYS A CA 1
ATOM 4975 C C . LYS A 1 596 ? -11.203 -18.781 4.266 1 95.88 596 LYS A C 1
ATOM 4977 O O . LYS A 1 596 ? -11.766 -18.109 5.137 1 95.88 596 LYS A O 1
ATOM 4982 N N . TRP A 1 597 ? -11.297 -18.469 3.002 1 97.5 597 TRP A N 1
ATOM 4983 C CA . TRP A 1 597 ? -11.969 -17.266 2.557 1 97.5 597 TRP A CA 1
ATOM 4984 C C . TRP A 1 597 ? -13.484 -17.391 2.676 1 97.5 597 TRP A C 1
ATOM 4986 O O . TRP A 1 597 ? -14.172 -16.438 3.037 1 97.5 597 TRP A O 1
ATOM 4996 N N . TYR A 1 598 ? -14.078 -18.547 2.336 1 97.69 598 TYR A N 1
ATOM 4997 C CA . TYR A 1 598 ? -15.516 -18.766 2.514 1 97.69 598 TYR A CA 1
ATOM 4998 C C . TYR A 1 598 ? -15.906 -18.625 3.982 1 97.69 598 TYR A C 1
ATOM 5000 O O . TYR A 1 598 ? -16.953 -18.062 4.305 1 97.69 598 TYR A O 1
ATOM 5008 N N . LYS A 1 599 ? -15.062 -19.156 4.871 1 97.38 599 LYS A N 1
ATOM 5009 C CA . LYS A 1 599 ? -15.352 -19.047 6.301 1 97.38 599 LYS A CA 1
ATOM 5010 C C . LYS A 1 599 ? -15.367 -17.594 6.754 1 97.38 599 LYS A C 1
ATOM 5012 O O . LYS A 1 599 ? -16.172 -17.219 7.598 1 97.38 599 LYS A O 1
ATOM 5017 N N . LYS A 1 600 ? -14.445 -16.812 6.234 1 96.62 600 LYS A N 1
ATOM 5018 C CA . LYS A 1 600 ? -14.422 -15.391 6.559 1 96.62 600 LYS A CA 1
ATOM 5019 C C . LYS A 1 600 ? -15.711 -14.711 6.109 1 96.62 600 LYS A C 1
ATOM 5021 O O . LYS A 1 600 ? -16.25 -13.852 6.816 1 96.62 600 LYS A O 1
ATOM 5026 N N . ALA A 1 601 ? -16.188 -15.031 4.949 1 96.94 601 ALA A N 1
ATOM 5027 C CA . ALA A 1 601 ? -17.422 -14.453 4.434 1 96.94 601 ALA A CA 1
ATOM 5028 C C . ALA A 1 601 ? -18.641 -14.953 5.219 1 96.94 601 ALA A C 1
ATOM 5030 O O . ALA A 1 601 ? -19.609 -14.227 5.395 1 96.94 601 ALA A O 1
ATOM 5031 N N . VAL A 1 602 ? -18.594 -16.172 5.699 1 96.44 602 VAL A N 1
ATOM 5032 C CA . VAL A 1 602 ? -19.656 -16.75 6.512 1 96.44 602 VAL A CA 1
ATOM 5033 C C . VAL A 1 602 ? -19.781 -15.984 7.824 1 96.44 602 VAL A C 1
ATOM 5035 O O . VAL A 1 602 ? -20.891 -15.766 8.32 1 96.44 602 VAL A O 1
ATOM 5038 N N . LYS A 1 603 ? -18.672 -15.562 8.367 1 94.62 603 LYS A N 1
ATOM 5039 C CA . LYS A 1 603 ? -18.688 -14.773 9.594 1 94.62 603 LYS A CA 1
ATOM 5040 C C . LYS A 1 603 ? -19.484 -13.484 9.406 1 94.62 603 LYS A C 1
ATOM 5042 O O . LYS A 1 603 ? -20.047 -12.953 10.359 1 94.62 603 LYS A O 1
ATOM 5047 N N . GLU A 1 604 ? -19.547 -13.086 8.156 1 92.19 604 GLU A N 1
ATOM 5048 C CA . GLU A 1 604 ? -20.328 -11.891 7.824 1 92.19 604 GLU A CA 1
ATOM 5049 C C . GLU A 1 604 ? -21.734 -12.266 7.379 1 92.19 604 GLU A C 1
ATOM 5051 O O . GLU A 1 604 ? -22.469 -11.422 6.859 1 92.19 604 GLU A O 1
ATOM 5056 N N . ASN A 1 605 ? -22.125 -13.562 7.504 1 92.88 605 ASN A N 1
ATOM 5057 C CA . ASN A 1 605 ? -23.438 -14.109 7.199 1 92.88 605 ASN A CA 1
ATOM 5058 C C . ASN A 1 605 ? -23.734 -14.047 5.707 1 92.88 605 ASN A C 1
ATOM 5060 O O . ASN A 1 605 ? -24.875 -13.758 5.309 1 92.88 605 ASN A O 1
ATOM 5064 N N . ASN A 1 606 ? -22.734 -14.25 4.906 1 94.5 606 ASN A N 1
ATOM 5065 C CA . ASN A 1 606 ? -22.938 -14.25 3.461 1 94.5 606 ASN A CA 1
ATOM 5066 C C . ASN A 1 606 ? -23.547 -15.57 2.98 1 94.5 606 ASN A C 1
ATOM 5068 O O . ASN A 1 606 ? -22.969 -16.641 3.18 1 94.5 606 ASN A O 1
ATOM 5072 N N . LEU A 1 607 ? -24.609 -15.523 2.338 1 94.75 607 LEU A N 1
ATOM 5073 C CA . LEU A 1 607 ? -25.375 -16.703 1.948 1 94.75 607 LEU A CA 1
ATOM 5074 C C . LEU A 1 607 ? -24.594 -17.562 0.959 1 94.75 607 LEU A C 1
ATOM 5076 O O . LEU A 1 607 ? -24.531 -18.781 1.111 1 94.75 607 LEU A O 1
ATOM 5080 N N . GLU A 1 608 ? -24.062 -16.938 -0.117 1 94.81 608 GLU A N 1
ATOM 5081 C CA . GLU A 1 608 ? -23.328 -17.672 -1.144 1 94.81 608 GLU A CA 1
ATOM 5082 C C . GLU A 1 608 ? -22.141 -18.422 -0.546 1 94.81 608 GLU A C 1
ATOM 5084 O O . GLU A 1 608 ? -21.844 -19.547 -0.952 1 94.81 608 GLU A O 1
ATOM 5089 N N . ALA A 1 609 ? -21.438 -17.812 0.396 1 97.06 609 ALA A N 1
ATOM 5090 C CA . ALA A 1 609 ? -20.312 -18.453 1.064 1 97.06 609 ALA A CA 1
ATOM 5091 C C . ALA A 1 609 ? -20.766 -19.703 1.83 1 97.06 609 ALA A C 1
ATOM 5093 O O . ALA A 1 609 ? -20.094 -20.734 1.791 1 97.06 609 ALA A O 1
ATOM 5094 N N . TYR A 1 610 ? -21.938 -19.578 2.574 1 96.88 610 TYR A N 1
ATOM 5095 C CA . TYR A 1 610 ? -22.5 -20.734 3.268 1 96.88 610 TYR A CA 1
ATOM 5096 C C . TYR A 1 610 ? -22.75 -21.891 2.303 1 96.88 610 TYR A C 1
ATOM 5098 O O . TYR A 1 610 ? -22.344 -23.016 2.568 1 96.88 610 TYR A O 1
ATOM 5106 N N . LEU A 1 611 ? -23.344 -21.562 1.218 1 96.44 611 LEU A N 1
ATOM 5107 C CA . LEU A 1 611 ? -23.734 -22.594 0.263 1 96.44 611 LEU A CA 1
ATOM 5108 C C . LEU A 1 611 ? -22.5 -23.25 -0.353 1 96.44 611 LEU A C 1
ATOM 5110 O O . LEU A 1 611 ? -22.484 -24.469 -0.544 1 96.44 611 LEU A O 1
ATOM 5114 N N . ASN A 1 612 ? -21.5 -22.5 -0.691 1 96.5 612 ASN A N 1
ATOM 5115 C CA . ASN A 1 612 ? -20.266 -23.062 -1.235 1 96.5 612 ASN A CA 1
ATOM 5116 C C . ASN A 1 612 ? -19.578 -23.984 -0.227 1 96.5 612 ASN A C 1
ATOM 5118 O O . ASN A 1 612 ? -19.109 -25.062 -0.583 1 96.5 612 ASN A O 1
ATOM 5122 N N . LEU A 1 613 ? -19.531 -23.531 0.999 1 97.06 613 LEU A N 1
ATOM 5123 C CA . LEU A 1 613 ? -18.906 -24.344 2.033 1 97.06 613 LEU A CA 1
ATOM 5124 C C . LEU A 1 613 ? -19.672 -25.641 2.26 1 97.06 613 LEU A C 1
ATOM 5126 O O . LEU A 1 613 ? -19.078 -26.703 2.467 1 97.06 613 LEU A O 1
ATOM 5130 N N . ILE A 1 614 ? -20.984 -25.516 2.281 1 97.19 614 ILE A N 1
ATOM 5131 C CA . ILE A 1 614 ? -21.828 -26.703 2.436 1 97.19 614 ILE A CA 1
ATOM 5132 C C . ILE A 1 614 ? -21.547 -27.688 1.308 1 97.19 614 ILE A C 1
ATOM 5134 O O . ILE A 1 614 ? -21.391 -28.891 1.549 1 97.19 614 ILE A O 1
ATOM 5138 N N . ASP A 1 615 ? -21.438 -27.156 0.099 1 95.5 615 ASP A N 1
ATOM 5139 C CA . ASP A 1 615 ? -21.156 -28 -1.06 1 95.5 615 ASP A CA 1
ATOM 5140 C C . ASP A 1 615 ? -19.812 -28.703 -0.899 1 95.5 615 ASP A C 1
ATOM 5142 O O . ASP A 1 615 ? -19.688 -29.891 -1.215 1 95.5 615 ASP A O 1
ATOM 5146 N N . VAL A 1 616 ? -18.812 -28 -0.414 1 96.31 616 VAL A N 1
ATOM 5147 C CA . VAL A 1 616 ? -17.469 -28.531 -0.24 1 96.31 616 VAL A CA 1
ATOM 5148 C C . VAL A 1 616 ? -17.5 -29.688 0.756 1 96.31 616 VAL A C 1
ATOM 5150 O O . VAL A 1 616 ? -16.938 -30.766 0.488 1 96.31 616 VAL A O 1
ATOM 5153 N N . TYR A 1 617 ? -18.203 -29.484 1.881 1 96.31 617 TYR A N 1
ATOM 5154 C CA . TYR A 1 617 ? -18.234 -30.5 2.932 1 96.31 617 TYR A CA 1
ATOM 5155 C C . TYR A 1 617 ? -19.156 -31.656 2.551 1 96.31 617 TYR A C 1
ATOM 5157 O O . TYR A 1 617 ? -18.859 -32.812 2.842 1 96.31 617 TYR A O 1
ATOM 5165 N N . GLU A 1 618 ? -20.234 -31.344 1.903 1 95.62 618 GLU A N 1
ATOM 5166 C CA . GLU A 1 618 ? -21.234 -32.344 1.532 1 95.62 618 GLU A CA 1
ATOM 5167 C C . GLU A 1 618 ? -20.719 -33.281 0.461 1 95.62 618 GLU A C 1
ATOM 5169 O O . GLU A 1 618 ? -20.906 -34.5 0.554 1 95.62 618 GLU A O 1
ATOM 5174 N N . LYS A 1 619 ? -20.062 -32.719 -0.563 1 93.19 619 LYS A N 1
ATOM 5175 C CA . LYS A 1 619 ? -19.609 -33.5 -1.709 1 93.19 619 LYS A CA 1
ATOM 5176 C C . LYS A 1 619 ? -18.156 -33.938 -1.535 1 93.19 619 LYS A C 1
ATOM 5178 O O . LYS A 1 619 ? -17.656 -34.812 -2.252 1 93.19 619 LYS A O 1
ATOM 5183 N N . GLY A 1 620 ? -17.484 -33.375 -0.594 1 93.69 620 GLY A N 1
ATOM 5184 C CA . GLY A 1 620 ? -16.094 -33.688 -0.376 1 93.69 620 GLY A CA 1
ATOM 5185 C C . GLY A 1 620 ? -15.188 -33.188 -1.49 1 93.69 620 GLY A C 1
ATOM 5186 O O . GLY A 1 620 ? -14.398 -33.969 -2.045 1 93.69 620 GLY A O 1
ATOM 5187 N N . ILE A 1 621 ? -15.312 -31.922 -1.802 1 94.38 621 ILE A N 1
ATOM 5188 C CA . ILE A 1 621 ? -14.508 -31.328 -2.859 1 94.38 621 ILE A CA 1
ATOM 5189 C C . ILE A 1 621 ? -13.109 -31.016 -2.326 1 94.38 621 ILE A C 1
ATOM 5191 O O . ILE A 1 621 ? -12.945 -30.125 -1.481 1 94.38 621 ILE A O 1
ATOM 5195 N N . GLY A 1 622 ? -12.125 -31.656 -2.801 1 91.19 622 GLY A N 1
ATOM 5196 C CA . GLY A 1 622 ? -10.742 -31.438 -2.393 1 91.19 622 GLY A CA 1
ATOM 5197 C C . GLY A 1 622 ? -10.422 -32.031 -1.037 1 91.19 622 GLY A C 1
ATOM 5198 O O . GLY A 1 622 ? -9.258 -32.094 -0.637 1 91.19 622 GLY A O 1
ATOM 5199 N N . ILE A 1 623 ? -11.469 -32.438 -0.316 1 92.25 623 ILE A N 1
ATOM 5200 C CA . ILE A 1 623 ? -11.336 -33.062 0.988 1 92.25 623 ILE A CA 1
ATOM 5201 C C . ILE A 1 623 ? -12.289 -34.25 1.079 1 92.25 623 ILE A C 1
ATOM 5203 O O . ILE A 1 623 ? -13.016 -34.562 0.129 1 92.25 623 ILE A O 1
ATOM 5207 N N . ASP A 1 624 ? -12.18 -35 2.164 1 90.69 624 ASP A N 1
ATOM 5208 C CA . ASP A 1 624 ? -13.164 -36.062 2.391 1 90.69 624 ASP A CA 1
ATOM 5209 C C . ASP A 1 624 ? -14.516 -35.469 2.807 1 90.69 624 ASP A C 1
ATOM 5211 O O . ASP A 1 624 ? -14.57 -34.406 3.406 1 90.69 624 ASP A O 1
ATOM 5215 N N . LYS A 1 625 ? -15.602 -36.094 2.477 1 94 625 LYS A N 1
ATOM 5216 C CA . LYS A 1 625 ? -16.953 -35.688 2.85 1 94 625 LYS A CA 1
ATOM 5217 C C . LYS A 1 625 ? -17.062 -35.5 4.359 1 94 625 LYS A C 1
ATOM 5219 O O . LYS A 1 625 ? -16.562 -36.312 5.137 1 94 625 LYS A O 1
ATOM 5224 N N . ASP A 1 626 ? -17.531 -34.406 4.758 1 96 626 ASP A N 1
ATOM 5225 C CA . ASP A 1 626 ? -17.781 -34.062 6.156 1 96 626 ASP A CA 1
ATOM 5226 C C . ASP A 1 626 ? -19.234 -33.656 6.383 1 96 626 ASP A C 1
ATOM 5228 O O . ASP A 1 626 ? -19.562 -32.469 6.473 1 96 626 ASP A O 1
ATOM 5232 N N . TYR A 1 627 ? -20.094 -34.625 6.551 1 96.56 627 TYR A N 1
ATOM 5233 C CA . TYR A 1 627 ? -21.531 -34.438 6.645 1 96.56 627 TYR A CA 1
ATOM 5234 C C . TYR A 1 627 ? -21.891 -33.656 7.898 1 96.56 627 TYR A C 1
ATOM 5236 O O . TYR A 1 627 ? -22.844 -32.875 7.891 1 96.56 627 TYR A O 1
ATOM 5244 N N . ASP A 1 628 ? -21.109 -33.812 8.914 1 96.75 628 ASP A N 1
ATOM 5245 C CA . ASP A 1 628 ? -21.391 -33.094 10.156 1 96.75 628 ASP A CA 1
ATOM 5246 C C . ASP A 1 628 ? -21.219 -31.578 9.977 1 96.75 628 ASP A C 1
ATOM 5248 O O . ASP A 1 628 ? -22.062 -30.797 10.414 1 96.75 628 ASP A O 1
ATOM 5252 N N . SER A 1 629 ? -20.109 -31.25 9.328 1 97.31 629 SER A N 1
ATOM 5253 C CA . SER A 1 629 ? -19.875 -29.828 9.086 1 97.31 629 SER A CA 1
ATOM 5254 C C . SER A 1 629 ? -20.938 -29.234 8.172 1 97.31 629 SER A C 1
ATOM 5256 O O . SER A 1 629 ? -21.375 -28.094 8.375 1 97.31 629 SER A O 1
ATOM 5258 N N . ALA A 1 630 ? -21.375 -29.922 7.152 1 97.75 630 ALA A N 1
ATOM 5259 C CA . ALA A 1 630 ? -22.422 -29.469 6.242 1 97.75 630 ALA A CA 1
ATOM 5260 C C . ALA A 1 630 ? -23.75 -29.266 6.984 1 97.75 630 ALA A C 1
ATOM 5262 O O . ALA A 1 630 ? -24.422 -28.25 6.789 1 97.75 630 ALA A O 1
ATOM 5263 N N . LEU A 1 631 ? -24.062 -30.25 7.898 1 97.12 631 LEU A N 1
ATOM 5264 C CA . LEU A 1 631 ? -25.281 -30.156 8.688 1 97.12 631 LEU A CA 1
ATOM 5265 C C . LEU A 1 631 ? -25.25 -28.953 9.609 1 97.12 631 LEU A C 1
ATOM 5267 O O . LEU A 1 631 ? -26.25 -28.219 9.719 1 97.12 631 LEU A O 1
ATOM 5271 N N . ASN A 1 632 ? -24.172 -28.797 10.266 1 97.5 632 ASN A N 1
ATOM 5272 C CA . ASN A 1 632 ? -24.047 -27.656 11.18 1 97.5 632 ASN A CA 1
ATOM 5273 C C . ASN A 1 632 ? -24.234 -26.328 10.453 1 97.5 632 ASN A C 1
ATOM 5275 O O . ASN A 1 632 ? -24.859 -25.406 10.984 1 97.5 632 ASN A O 1
ATOM 5279 N N . LEU A 1 633 ? -23.641 -26.25 9.281 1 97.69 633 LEU A N 1
ATOM 5280 C CA . LEU A 1 633 ? -23.75 -25.016 8.508 1 97.69 633 LEU A CA 1
ATOM 5281 C C . LEU A 1 633 ? -25.203 -24.797 8.062 1 97.69 633 LEU A C 1
ATOM 5283 O O . LEU A 1 633 ? -25.672 -23.656 8.031 1 97.69 633 LEU A O 1
ATOM 5287 N N . ALA A 1 634 ? -25.906 -25.797 7.691 1 97.38 634 ALA A N 1
ATOM 5288 C CA . ALA A 1 634 ? -27.312 -25.688 7.32 1 97.38 634 ALA A CA 1
ATOM 5289 C C . ALA A 1 634 ? -28.156 -25.219 8.5 1 97.38 634 ALA A C 1
ATOM 5291 O O . ALA A 1 634 ? -29.062 -24.391 8.328 1 97.38 634 ALA A O 1
ATOM 5292 N N . LEU A 1 635 ? -27.828 -25.75 9.664 1 96.56 635 LEU A N 1
ATOM 5293 C CA . LEU A 1 635 ? -28.531 -25.328 10.875 1 96.56 635 LEU A CA 1
ATOM 5294 C C . LEU A 1 635 ? -28.25 -23.859 11.18 1 96.56 635 LEU A C 1
ATOM 5296 O O . LEU A 1 635 ? -29.156 -23.125 11.578 1 96.56 635 LEU A O 1
ATOM 5300 N N . GLU A 1 636 ? -27.047 -23.5 10.938 1 96.5 636 GLU A N 1
ATOM 5301 C CA . GLU A 1 636 ? -26.688 -22.094 11.141 1 96.5 636 GLU A CA 1
ATOM 5302 C C . GLU A 1 636 ? -27.453 -21.188 10.18 1 96.5 636 GLU A C 1
ATOM 5304 O O . GLU A 1 636 ? -27.922 -20.109 10.562 1 96.5 636 GLU A O 1
ATOM 5309 N N . LEU A 1 637 ? -27.516 -21.578 8.969 1 95.38 637 LEU A N 1
ATOM 5310 C CA . LEU A 1 637 ? -28.25 -20.812 7.965 1 95.38 637 LEU A CA 1
ATOM 5311 C C . LEU A 1 637 ? -29.703 -20.625 8.375 1 95.38 637 LEU A C 1
ATOM 5313 O O . LEU A 1 637 ? -30.281 -19.547 8.18 1 95.38 637 LEU A O 1
ATOM 5317 N N . ARG A 1 638 ? -30.266 -21.641 8.883 1 93.44 638 ARG A N 1
ATOM 5318 C CA . ARG A 1 638 ? -31.641 -21.547 9.367 1 93.44 638 ARG A CA 1
ATOM 5319 C C . ARG A 1 638 ? -31.75 -20.578 10.539 1 93.44 638 ARG A C 1
ATOM 5321 O O . ARG A 1 638 ? -32.719 -19.812 10.633 1 93.44 638 ARG A O 1
ATOM 5328 N N . GLN A 1 639 ? -30.797 -20.547 11.375 1 92.56 639 GLN A N 1
ATOM 5329 C CA . GLN A 1 639 ? -30.797 -19.688 12.555 1 92.56 639 GLN A CA 1
ATOM 5330 C C . GLN A 1 639 ? -30.766 -18.203 12.156 1 92.56 639 GLN A C 1
ATOM 5332 O O . GLN A 1 639 ? -31.312 -17.359 12.852 1 92.56 639 GLN A O 1
ATOM 5337 N N . ILE A 1 640 ? -30.109 -18.016 11.086 1 90.12 640 ILE A N 1
ATOM 5338 C CA . ILE A 1 640 ? -30.031 -16.609 10.664 1 90.12 640 ILE A CA 1
ATOM 5339 C C . ILE A 1 640 ? -31.172 -16.312 9.695 1 90.12 640 ILE A C 1
ATOM 5341 O O . ILE A 1 640 ? -31.109 -15.344 8.93 1 90.12 640 ILE A O 1
ATOM 5345 N N . ASN A 1 641 ? -32.156 -17.172 9.602 1 85.75 641 ASN A N 1
ATOM 5346 C CA . ASN A 1 641 ? -33.438 -17 8.914 1 85.75 641 ASN A CA 1
ATOM 5347 C C . ASN A 1 641 ? -33.25 -16.984 7.398 1 85.75 641 ASN A C 1
ATOM 5349 O O . ASN A 1 641 ? -33.844 -16.141 6.711 1 85.75 641 ASN A O 1
ATOM 5353 N N . LYS A 1 642 ? -32.344 -17.828 6.871 1 90.44 642 LYS A N 1
ATOM 5354 C CA . LYS A 1 642 ? -32.219 -18.062 5.434 1 90.44 642 LYS A CA 1
ATOM 5355 C C . LYS A 1 642 ? -32.938 -19.344 5.02 1 90.44 642 LYS A C 1
ATOM 5357 O O . LYS A 1 642 ? -32.719 -20.406 5.605 1 90.44 642 LYS A O 1
ATOM 5362 N N . ALA A 1 643 ? -33.781 -19.188 4.043 1 93.25 643 ALA A N 1
ATOM 5363 C CA . ALA A 1 643 ? -34.625 -20.297 3.633 1 93.25 643 ALA A CA 1
ATOM 5364 C C . ALA A 1 643 ? -33.812 -21.484 3.129 1 93.25 643 ALA A C 1
ATOM 5366 O O . ALA A 1 643 ? -34.25 -22.625 3.199 1 93.25 643 ALA A O 1
ATOM 5367 N N . GLU A 1 644 ? -32.594 -21.203 2.596 1 94.56 644 GLU A N 1
ATOM 5368 C CA . GLU A 1 644 ? -31.719 -22.219 2.039 1 94.56 644 GLU A CA 1
ATOM 5369 C C . GLU A 1 644 ? -31.281 -23.219 3.109 1 94.56 644 GLU A C 1
ATOM 5371 O O . GLU A 1 644 ? -31.031 -24.375 2.811 1 94.56 644 GLU A O 1
ATOM 5376 N N . GLY A 1 645 ? -31.203 -22.703 4.367 1 96.06 645 GLY A N 1
ATOM 5377 C CA . GLY A 1 645 ? -30.906 -23.625 5.453 1 96.06 645 GLY A CA 1
ATOM 5378 C C . GLY A 1 645 ? -31.953 -24.719 5.617 1 96.06 645 GLY A C 1
ATOM 5379 O O . GLY A 1 645 ? -31.609 -25.891 5.734 1 96.06 645 GLY A O 1
ATOM 5380 N N . THR A 1 646 ? -33.219 -24.328 5.594 1 96.31 646 THR A N 1
ATOM 5381 C CA . THR A 1 646 ? -34.312 -25.281 5.703 1 96.31 646 THR A CA 1
ATOM 5382 C C . THR A 1 646 ? -34.344 -26.219 4.5 1 96.31 646 THR A C 1
ATOM 5384 O O . THR A 1 646 ? -34.656 -27.391 4.633 1 96.31 646 THR A O 1
ATOM 5387 N N . GLU A 1 647 ? -34.031 -25.703 3.324 1 95.88 647 GLU A N 1
ATOM 5388 C CA . GLU A 1 647 ? -33.938 -26.516 2.113 1 95.88 647 GLU A CA 1
ATOM 5389 C C . GLU A 1 647 ? -32.938 -27.641 2.275 1 95.88 647 GLU A C 1
ATOM 5391 O O . GLU A 1 647 ? -33.219 -28.797 1.937 1 95.88 647 GLU A O 1
ATOM 5396 N N . LYS A 1 648 ? -31.797 -27.328 2.771 1 96.81 648 LYS A N 1
ATOM 5397 C CA . LYS A 1 648 ? -30.75 -28.312 2.965 1 96.81 648 LYS A CA 1
ATOM 5398 C C . LYS A 1 648 ? -31.156 -29.359 4 1 96.81 648 LYS A C 1
ATOM 5400 O O . LYS A 1 648 ? -30.875 -30.547 3.832 1 96.81 648 LYS A O 1
ATOM 5405 N N . LEU A 1 649 ? -31.859 -28.891 5.02 1 96.88 649 LEU A N 1
ATOM 5406 C CA . LEU A 1 649 ? -32.281 -29.812 6.074 1 96.88 649 LEU A CA 1
ATOM 5407 C C . LEU A 1 649 ? -33.344 -30.797 5.559 1 96.88 649 LEU A C 1
ATOM 5409 O O . LEU A 1 649 ? -33.344 -31.953 5.977 1 96.88 649 LEU A O 1
ATOM 5413 N N . ILE A 1 650 ? -34.219 -30.344 4.668 1 97.06 650 ILE A N 1
ATOM 5414 C CA . ILE A 1 650 ? -35.156 -31.25 4.031 1 97.06 650 ILE A CA 1
ATOM 5415 C C . ILE A 1 650 ? -34.406 -32.344 3.279 1 97.06 650 ILE A C 1
ATOM 5417 O O . ILE A 1 650 ? -34.688 -33.531 3.482 1 97.06 650 ILE A O 1
ATOM 5421 N N . TYR A 1 651 ? -33.469 -31.922 2.494 1 96.12 651 TYR A N 1
ATOM 5422 C CA . TYR A 1 651 ? -32.688 -32.875 1.696 1 96.12 651 TYR A CA 1
ATOM 5423 C C . TYR A 1 651 ? -31.922 -33.844 2.588 1 96.12 651 TYR A C 1
ATOM 5425 O O . TYR A 1 651 ? -31.875 -35.031 2.309 1 96.12 651 TYR A O 1
ATOM 5433 N N . TYR A 1 652 ? -31.344 -33.312 3.648 1 96.5 652 TYR A N 1
ATOM 5434 C CA . TYR A 1 652 ? -30.516 -34.125 4.539 1 96.5 652 TYR A CA 1
ATOM 5435 C C . TYR A 1 652 ? -31.344 -35.156 5.266 1 96.5 652 TYR A C 1
ATOM 5437 O O . TYR A 1 652 ? -30.906 -36.281 5.48 1 96.5 652 TYR A O 1
ATOM 5445 N N . ASN A 1 653 ? -32.562 -34.844 5.609 1 96.44 653 ASN A N 1
ATOM 5446 C CA . ASN A 1 653 ? -33.438 -35.781 6.32 1 96.44 653 ASN A CA 1
ATOM 5447 C C . ASN A 1 653 ? -34 -36.844 5.383 1 96.44 653 ASN A C 1
ATOM 5449 O O . ASN A 1 653 ? -34.219 -37.969 5.801 1 96.44 653 ASN A O 1
ATOM 5453 N N . VAL A 1 654 ? -34.156 -36.531 4.133 1 95.88 654 VAL A N 1
ATOM 5454 C CA . VAL A 1 654 ? -34.688 -37.5 3.162 1 95.88 654 VAL A CA 1
ATOM 5455 C C . VAL A 1 654 ? -33.594 -38.469 2.746 1 95.88 654 VAL A C 1
ATOM 5457 O O . VAL A 1 654 ? -33.812 -39.656 2.615 1 95.88 654 VAL A O 1
ATOM 5460 N N . LYS A 1 655 ? -32.344 -38 2.557 1 94.06 655 LYS A N 1
ATOM 5461 C CA . LYS A 1 655 ? -31.234 -38.781 2.031 1 94.06 655 LYS A CA 1
ATOM 5462 C C . LYS A 1 655 ? -30.422 -39.406 3.162 1 94.06 655 LYS A C 1
ATOM 5464 O O . LYS A 1 655 ? -29.719 -40.406 2.955 1 94.06 655 LYS A O 1
ATOM 5469 N N . GLY A 1 656 ? -30.469 -38.875 4.23 1 93.88 656 GLY A N 1
ATOM 5470 C CA . GLY A 1 656 ? -29.703 -39.375 5.367 1 93.88 656 GLY A CA 1
ATOM 5471 C C . GLY A 1 656 ? -28.266 -38.875 5.375 1 93.88 656 GLY A C 1
ATOM 5472 O O . GLY A 1 656 ? -27.328 -39.656 5.5 1 93.88 656 GLY A O 1
ATOM 5473 N N . ILE A 1 657 ? -28.141 -37.531 5.227 1 94.25 657 ILE A N 1
ATOM 5474 C CA . ILE A 1 657 ? -26.812 -36.906 5.25 1 94.25 657 ILE A CA 1
ATOM 5475 C C . ILE A 1 657 ? -26.562 -36.312 6.621 1 94.25 657 ILE A C 1
ATOM 5477 O O . ILE A 1 657 ? -27.141 -35.281 6.961 1 94.25 657 ILE A O 1
ATOM 5481 N N . GLY A 1 658 ? -25.719 -36.781 7.422 1 93 658 GLY A N 1
ATOM 5482 C CA . GLY A 1 658 ? -25.375 -36.281 8.734 1 93 658 GLY A CA 1
ATOM 5483 C C . GLY A 1 658 ? -26.422 -36.562 9.789 1 93 658 GLY A C 1
ATOM 5484 O O . GLY A 1 658 ? -26.219 -36.281 10.969 1 93 658 GLY A O 1
ATOM 5485 N N . VAL A 1 659 ? -27.609 -37.062 9.312 1 94.69 659 VAL A N 1
ATOM 5486 C CA . VAL A 1 659 ? -28.719 -37.438 10.188 1 94.69 659 VAL A CA 1
ATOM 5487 C C . VAL A 1 659 ? -29.344 -38.75 9.719 1 94.69 659 VAL A C 1
ATOM 5489 O O . VAL A 1 659 ? -29.062 -39.219 8.617 1 94.69 659 VAL A O 1
ATOM 5492 N N . GLU A 1 660 ? -30.094 -39.344 10.586 1 94 660 GLU A N 1
ATOM 5493 C CA . GLU A 1 660 ? -30.844 -40.531 10.18 1 94 660 GLU A CA 1
ATOM 5494 C C . GLU A 1 660 ? -32 -40.156 9.258 1 94 660 GLU A C 1
ATOM 5496 O O . GLU A 1 660 ? -32.656 -39.125 9.469 1 94 660 GLU A O 1
ATOM 5501 N N . LYS A 1 661 ? -32.188 -40.906 8.219 1 94.62 661 LYS A N 1
ATOM 5502 C CA . LYS A 1 661 ? -33.281 -40.688 7.277 1 94.62 661 LYS A CA 1
ATOM 5503 C C . LYS A 1 661 ? -34.625 -40.625 8 1 94.62 661 LYS A C 1
ATOM 5505 O O . LYS A 1 661 ? -34.938 -41.5 8.82 1 94.62 661 LYS A O 1
ATOM 5510 N N . SER A 1 662 ? -35.344 -39.562 7.926 1 95 662 SER A N 1
ATOM 5511 C CA . SER A 1 662 ? -36.656 -39.375 8.539 1 95 662 SER A CA 1
ATOM 5512 C C . SER A 1 662 ? -37.562 -38.531 7.637 1 95 662 SER A C 1
ATOM 5514 O O . SER A 1 662 ? -37.438 -37.312 7.551 1 95 662 SER A O 1
ATOM 5516 N N . TYR A 1 663 ? -38.5 -39.156 7.07 1 93.44 663 TYR A N 1
ATOM 5517 C CA . TYR A 1 663 ? -39.469 -38.438 6.207 1 93.44 663 TYR A CA 1
ATOM 5518 C C . TYR A 1 663 ? -40.406 -37.562 7.027 1 93.44 663 TYR A C 1
ATOM 5520 O O . TYR A 1 663 ? -40.844 -36.531 6.562 1 93.44 663 TYR A O 1
ATOM 5528 N N . GLU A 1 664 ? -40.656 -38 8.25 1 94 664 GLU A N 1
ATOM 5529 C CA . GLU A 1 664 ? -41.531 -37.219 9.133 1 94 664 GLU A CA 1
ATOM 5530 C C . GLU A 1 664 ? -40.906 -35.844 9.445 1 94 664 GLU A C 1
ATOM 5532 O O . GLU A 1 664 ? -41.594 -34.844 9.375 1 94 664 GLU A O 1
ATOM 5537 N N . LYS A 1 665 ? -39.719 -35.906 9.797 1 95.69 665 LYS A N 1
ATOM 5538 C CA . LYS A 1 665 ? -39.031 -34.625 10.07 1 95.69 665 LYS A CA 1
ATOM 5539 C C . LYS A 1 665 ? -38.969 -33.781 8.82 1 95.69 665 LYS A C 1
ATOM 5541 O O . LYS A 1 665 ? -39.125 -32.562 8.891 1 95.69 665 LYS A O 1
ATOM 5546 N N . ALA A 1 666 ? -38.656 -34.406 7.672 1 96.75 666 ALA A N 1
ATOM 5547 C CA . ALA A 1 666 ? -38.594 -33.688 6.406 1 96.75 666 ALA A CA 1
ATOM 5548 C C . ALA A 1 666 ? -39.906 -33 6.105 1 96.75 666 ALA A C 1
ATOM 5550 O O . ALA A 1 666 ? -39.906 -31.859 5.617 1 96.75 666 ALA A O 1
ATOM 5551 N N . GLU A 1 667 ? -40.969 -33.656 6.441 1 95.19 667 GLU A N 1
ATOM 5552 C CA . GLU A 1 667 ? -42.312 -33.094 6.188 1 95.19 667 GLU A CA 1
ATOM 5553 C C . GLU A 1 667 ? -42.531 -31.844 7.043 1 95.19 667 GLU A C 1
ATOM 5555 O O . GLU A 1 667 ? -43.156 -30.875 6.586 1 95.19 667 GLU A O 1
ATOM 5560 N N . LYS A 1 668 ? -42.125 -31.891 8.219 1 96.44 668 LYS A N 1
ATOM 5561 C CA . LYS A 1 668 ? -42.219 -30.719 9.078 1 96.44 668 LYS A CA 1
ATOM 5562 C C . LYS A 1 668 ? -41.469 -29.516 8.5 1 96.44 668 LYS A C 1
ATOM 5564 O O . LYS A 1 668 ? -41.969 -28.391 8.516 1 96.44 668 LYS A O 1
ATOM 5569 N N . TYR A 1 669 ? -40.219 -29.828 8.055 1 96.69 669 TYR A N 1
ATOM 5570 C CA . TYR A 1 669 ? -39.438 -28.766 7.441 1 96.69 669 TYR A CA 1
ATOM 5571 C C . TYR A 1 669 ? -40.062 -28.266 6.156 1 96.69 669 TYR A C 1
ATOM 5573 O O . TYR A 1 669 ? -39.969 -27.078 5.824 1 96.69 669 TYR A O 1
ATOM 5581 N N . ILE A 1 670 ? -40.688 -29.156 5.41 1 96.69 670 ILE A N 1
ATOM 5582 C CA . ILE A 1 670 ? -41.375 -28.781 4.176 1 96.69 670 ILE A CA 1
ATOM 5583 C C . ILE A 1 670 ? -42.531 -27.828 4.488 1 96.69 670 ILE A C 1
ATOM 5585 O O . ILE A 1 670 ? -42.719 -26.828 3.791 1 96.69 670 ILE A O 1
ATOM 5589 N N . GLU A 1 671 ? -43.25 -28.047 5.543 1 95.81 671 GLU A N 1
ATOM 5590 C CA . GLU A 1 671 ? -44.344 -27.172 5.965 1 95.81 671 GLU A CA 1
ATOM 5591 C C . GLU A 1 671 ? -43.812 -25.797 6.379 1 95.81 671 GLU A C 1
ATOM 5593 O O . GLU A 1 671 ? -44.406 -24.781 6.039 1 95.81 671 GLU A O 1
ATOM 5598 N N . GLU A 1 672 ? -42.781 -25.922 7.055 1 94.88 672 GLU A N 1
ATOM 5599 C CA . GLU A 1 672 ? -42.188 -24.672 7.48 1 94.88 672 GLU A CA 1
ATOM 5600 C C . GLU A 1 672 ? -41.719 -23.844 6.277 1 94.88 672 GLU A C 1
ATOM 5602 O O . GLU A 1 672 ? -41.969 -22.641 6.211 1 94.88 672 GLU A O 1
ATOM 5607 N N . LEU A 1 673 ? -40.938 -24.5 5.352 1 95.44 673 LEU A N 1
ATOM 5608 C CA . LEU A 1 673 ? -40.438 -23.812 4.172 1 95.44 673 LEU A CA 1
ATOM 5609 C C . LEU A 1 673 ? -41.562 -23.25 3.334 1 95.44 673 LEU A C 1
ATOM 5611 O O . LEU A 1 673 ? -41.438 -22.188 2.742 1 95.44 673 LEU A O 1
ATOM 5615 N N . PHE A 1 674 ? -42.656 -23.922 3.262 1 94.06 674 PHE A N 1
ATOM 5616 C CA . PHE A 1 674 ? -43.812 -23.5 2.494 1 94.06 674 PHE A CA 1
ATOM 5617 C C . PHE A 1 674 ? -44.375 -22.188 3.027 1 94.06 674 PHE A C 1
ATOM 5619 O O . PHE A 1 674 ? -44.781 -21.328 2.252 1 94.06 674 PHE A O 1
ATOM 5626 N N . LEU A 1 675 ? -44.344 -22.016 4.309 1 91.75 675 LEU A N 1
ATOM 5627 C CA . LEU A 1 675 ? -44.812 -20.797 4.945 1 91.75 675 LEU A CA 1
ATOM 5628 C C . LEU A 1 675 ? -43.875 -19.625 4.656 1 91.75 675 LEU A C 1
ATOM 5630 O O . LEU A 1 675 ? -44.344 -18.469 4.559 1 91.75 675 LEU A O 1
ATOM 5634 N N . ILE A 1 676 ? -42.688 -20.031 4.496 1 89.75 676 ILE A N 1
ATOM 5635 C CA . ILE A 1 676 ? -41.688 -19 4.281 1 89.75 676 ILE A CA 1
ATOM 5636 C C . ILE A 1 676 ? -41.625 -18.641 2.797 1 89.75 676 ILE A C 1
ATOM 5638 O O . ILE A 1 676 ? -41.625 -17.453 2.439 1 89.75 676 ILE A O 1
ATOM 5642 N N . ASP A 1 677 ? -41.562 -19.688 1.856 1 92.31 677 ASP A N 1
ATOM 5643 C CA . ASP A 1 677 ? -41.375 -19.484 0.421 1 92.31 677 ASP A CA 1
ATOM 5644 C C . ASP A 1 677 ? -41.969 -20.656 -0.374 1 92.31 677 ASP A C 1
ATOM 5646 O O . ASP A 1 677 ? -41.344 -21.703 -0.505 1 92.31 677 ASP A O 1
ATOM 5650 N N . GLU A 1 678 ? -42.969 -20.438 -0.981 1 93.56 678 GLU A N 1
ATOM 5651 C CA . GLU A 1 678 ? -43.688 -21.5 -1.711 1 93.56 678 GLU A CA 1
ATOM 5652 C C . GLU A 1 678 ? -42.875 -21.953 -2.924 1 93.56 678 GLU A C 1
ATOM 5654 O O . GLU A 1 678 ? -42.812 -23.141 -3.24 1 93.56 678 GLU A O 1
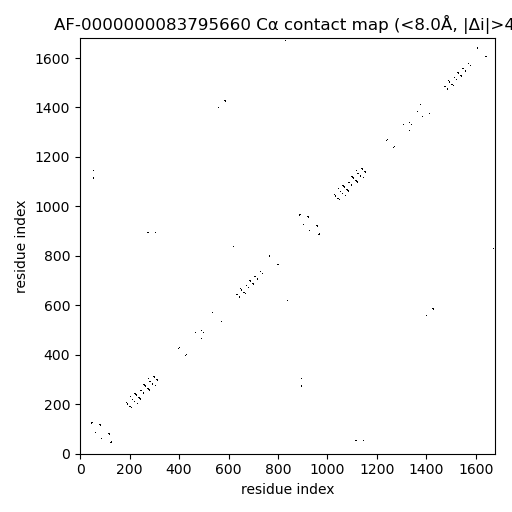ATOM 5659 N N . GLY A 1 679 ? -42.312 -21.031 -3.695 1 92.75 679 GLY A N 1
ATOM 5660 C CA . GLY A 1 679 ? -41.5 -21.359 -4.863 1 92.75 679 GLY A CA 1
ATOM 5661 C C . GLY A 1 679 ? -40.344 -22.297 -4.551 1 92.75 679 GLY A C 1
ATOM 5662 O O . GLY A 1 679 ? -40.156 -23.297 -5.242 1 92.75 679 GLY A O 1
ATOM 5663 N N . LYS A 1 680 ? -39.625 -22.031 -3.447 1 94.88 680 LYS A N 1
ATOM 5664 C CA . LYS A 1 680 ? -38.5 -22.875 -3.031 1 94.88 680 LYS A CA 1
ATOM 5665 C C . LYS A 1 680 ? -38.969 -24.25 -2.592 1 94.88 680 LYS A C 1
ATOM 5667 O O . LYS A 1 680 ? -38.281 -25.25 -2.795 1 94.88 680 LYS A O 1
ATOM 5672 N N . THR A 1 681 ? -40.125 -24.281 -1.995 1 96.75 681 THR A N 1
ATOM 5673 C CA . THR A 1 681 ? -40.688 -25.547 -1.546 1 96.75 681 THR A CA 1
ATOM 5674 C C . THR A 1 681 ? -40.969 -26.469 -2.732 1 96.75 681 THR A C 1
ATOM 5676 O O . THR A 1 681 ? -40.562 -27.641 -2.73 1 96.75 681 THR A O 1
ATOM 5679 N N . PHE A 1 682 ? -41.594 -25.953 -3.775 1 95.81 682 PHE A N 1
ATOM 5680 C CA . PHE A 1 682 ? -41.906 -26.766 -4.945 1 95.81 682 PHE A CA 1
ATOM 5681 C C . PHE A 1 682 ? -40.656 -27.172 -5.68 1 95.81 682 PHE A C 1
ATOM 5683 O O . PHE A 1 682 ? -40.562 -28.25 -6.25 1 95.81 682 PHE A O 1
ATOM 5690 N N . ASN A 1 683 ? -39.719 -26.297 -5.734 1 96 683 ASN A N 1
ATOM 5691 C CA . ASN A 1 683 ? -38.438 -26.609 -6.375 1 96 683 ASN A CA 1
ATOM 5692 C C . ASN A 1 683 ? -37.75 -27.797 -5.691 1 96 683 ASN A C 1
ATOM 5694 O O . ASN A 1 683 ? -37.281 -28.719 -6.363 1 96 683 ASN A O 1
ATOM 5698 N N . ILE A 1 684 ? -37.688 -27.75 -4.332 1 96.62 684 ILE A N 1
ATOM 5699 C CA . ILE A 1 684 ? -37 -28.812 -3.613 1 96.62 684 ILE A CA 1
ATOM 5700 C C . ILE A 1 684 ? -37.781 -30.125 -3.779 1 96.62 684 ILE A C 1
ATOM 5702 O O . ILE A 1 684 ? -37.188 -31.203 -3.877 1 96.62 684 ILE A O 1
ATOM 5706 N N . LEU A 1 685 ? -39.094 -30.016 -3.828 1 95.94 685 LEU A N 1
ATOM 5707 C CA . LEU A 1 685 ? -39.906 -31.203 -4.082 1 95.94 685 LEU A CA 1
ATOM 5708 C C . LEU A 1 685 ? -39.594 -31.781 -5.465 1 95.94 685 LEU A C 1
ATOM 5710 O O . LEU A 1 685 ? -39.531 -33 -5.633 1 95.94 685 LEU A O 1
ATOM 5714 N N . GLY A 1 686 ? -39.438 -30.891 -6.418 1 95.69 686 GLY A N 1
ATOM 5715 C CA . GLY A 1 686 ? -39.062 -31.328 -7.75 1 95.69 686 GLY A CA 1
ATOM 5716 C C . GLY A 1 686 ? -37.719 -32 -7.781 1 95.69 686 GLY A C 1
ATOM 5717 O O . GLY A 1 686 ? -37.562 -33.062 -8.414 1 95.69 686 GLY A O 1
ATOM 5718 N N . GLU A 1 687 ? -36.719 -31.5 -7.066 1 95.38 687 GLU A N 1
ATOM 5719 C CA . GLU A 1 687 ? -35.375 -32.062 -7.008 1 95.38 687 GLU A CA 1
ATOM 5720 C C . GLU A 1 687 ? -35.406 -33.438 -6.363 1 95.38 687 GLU A C 1
ATOM 5722 O O . GLU A 1 687 ? -34.75 -34.375 -6.844 1 95.38 687 GLU A O 1
ATOM 5727 N N . LEU A 1 688 ? -36.156 -33.562 -5.238 1 95.69 688 LEU A N 1
ATOM 5728 C CA . LEU A 1 688 ? -36.25 -34.844 -4.551 1 95.69 688 LEU A CA 1
ATOM 5729 C C . LEU A 1 688 ? -36.938 -35.875 -5.438 1 95.69 688 LEU A C 1
ATOM 5731 O O . LEU A 1 688 ? -36.531 -37.031 -5.48 1 95.69 688 LEU A O 1
ATOM 5735 N N . ALA A 1 689 ? -37.969 -35.438 -6.168 1 94.75 689 ALA A N 1
ATOM 5736 C CA . ALA A 1 689 ? -38.656 -36.344 -7.086 1 94.75 689 ALA A CA 1
ATOM 5737 C C . ALA A 1 689 ? -37.75 -36.781 -8.227 1 94.75 689 ALA A C 1
ATOM 5739 O O . ALA A 1 689 ? -37.781 -37.938 -8.648 1 94.75 689 ALA A O 1
ATOM 5740 N N . GLU A 1 690 ? -37 -35.875 -8.695 1 93.5 690 GLU A N 1
ATOM 5741 C CA . GLU A 1 690 ? -36.062 -36.188 -9.781 1 93.5 690 GLU A CA 1
ATOM 5742 C C . GLU A 1 690 ? -35.031 -37.219 -9.359 1 93.5 690 GLU A C 1
ATOM 5744 O O . GLU A 1 69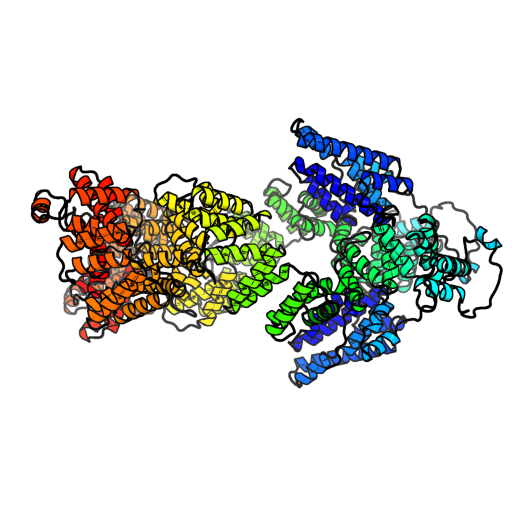0 ? -34.625 -38.062 -10.164 1 93.5 690 GLU A O 1
ATOM 5749 N N . GLU A 1 691 ? -34.625 -37.188 -8.102 1 92.5 691 GLU A N 1
ATOM 5750 C CA . GLU A 1 691 ? -33.656 -38.156 -7.59 1 92.5 691 GLU A CA 1
ATOM 5751 C C . GLU A 1 691 ? -34.344 -39.438 -7.117 1 92.5 691 GLU A C 1
ATOM 5753 O O . GLU A 1 691 ? -33.719 -40.281 -6.48 1 92.5 691 GLU A O 1
ATOM 5758 N N . ASN A 1 692 ? -35.625 -39.531 -7.34 1 91.5 692 ASN A N 1
ATOM 5759 C CA . ASN A 1 692 ? -36.438 -40.688 -7.008 1 91.5 692 ASN A CA 1
ATOM 5760 C C . ASN A 1 692 ? -36.469 -40.938 -5.5 1 91.5 692 ASN A C 1
ATOM 5762 O O . ASN A 1 692 ? -36.375 -42.062 -5.055 1 91.5 692 ASN A O 1
ATOM 5766 N N . LEU A 1 693 ? -36.469 -39.781 -4.785 1 91.88 693 LEU A N 1
ATOM 5767 C CA . LEU A 1 693 ? -36.469 -39.875 -3.332 1 91.88 693 LEU A CA 1
ATOM 5768 C C . LEU A 1 693 ? -37.906 -39.75 -2.801 1 91.88 693 LEU A C 1
ATOM 5770 O O . LEU A 1 693 ? -38.156 -40 -1.623 1 91.88 693 LEU A O 1
ATOM 5774 N N . LEU A 1 694 ? -38.656 -39.281 -3.84 1 88.81 694 LEU A N 1
ATOM 5775 C CA . LEU A 1 694 ? -40.094 -39.219 -3.566 1 88.81 694 LEU A CA 1
ATOM 5776 C C . LEU A 1 694 ? -40.844 -40.219 -4.461 1 88.81 694 LEU A C 1
ATOM 5778 O O . LEU A 1 694 ? -40.344 -40.562 -5.543 1 88.81 694 LEU A O 1
ATOM 5782 N N . ASN A 1 695 ? -41.625 -41.031 -4.039 1 87.12 695 ASN A N 1
ATOM 5783 C CA . ASN A 1 695 ? -42.406 -41.938 -4.867 1 87.12 695 ASN A CA 1
ATOM 5784 C C . ASN A 1 695 ? -43.344 -41.188 -5.816 1 87.12 695 ASN A C 1
ATOM 5786 O O . ASN A 1 695 ? -44.562 -41.281 -5.703 1 87.12 695 ASN A O 1
ATOM 5790 N N . LYS A 1 696 ? -42.562 -40.375 -6.809 1 88.38 696 LYS A N 1
ATOM 5791 C CA . LYS A 1 696 ? -43.312 -39.562 -7.758 1 88.38 696 LYS A CA 1
ATOM 5792 C C . LYS A 1 696 ? -42.906 -39.906 -9.195 1 88.38 696 LYS A C 1
ATOM 5794 O O . LYS A 1 696 ? -41.844 -40.438 -9.438 1 88.38 696 LYS A O 1
ATOM 5799 N N . SER A 1 697 ? -43.781 -39.625 -10.125 1 85.94 697 SER A N 1
ATOM 5800 C CA . SER A 1 697 ? -43.562 -39.875 -11.539 1 85.94 697 SER A CA 1
ATOM 5801 C C . SER A 1 697 ? -42.75 -38.75 -12.203 1 85.94 697 SER A C 1
ATOM 5803 O O . SER A 1 697 ? -42.562 -37.719 -11.602 1 85.94 697 SER A O 1
ATOM 5805 N N . LYS A 1 698 ? -42.281 -38.938 -13.352 1 86.31 698 LYS A N 1
ATOM 5806 C CA . LYS A 1 698 ? -41.562 -37.938 -14.133 1 86.31 698 LYS A CA 1
ATOM 5807 C C . LYS A 1 698 ? -42.469 -36.75 -14.414 1 86.31 698 LYS A C 1
ATOM 5809 O O . LYS A 1 698 ? -41.969 -35.594 -14.469 1 86.31 698 LYS A O 1
ATOM 5814 N N . GLU A 1 699 ? -43.719 -37.031 -14.5 1 84.06 699 GLU A N 1
ATOM 5815 C CA . GLU A 1 699 ? -44.656 -35.969 -14.727 1 84.06 699 GLU A CA 1
ATOM 5816 C C . GLU A 1 699 ? -44.781 -35.062 -13.492 1 84.06 699 GLU A C 1
ATOM 5818 O O . GLU A 1 699 ? -44.906 -33.844 -13.609 1 84.06 699 GLU A O 1
ATOM 5823 N N . ASP A 1 700 ? -44.688 -35.781 -12.422 1 90.12 700 ASP A N 1
ATOM 5824 C CA . ASP A 1 700 ? -44.781 -35.031 -11.18 1 90.12 700 ASP A CA 1
ATOM 5825 C C . ASP A 1 700 ? -43.594 -34.062 -11.039 1 90.12 700 ASP A C 1
ATOM 5827 O O . ASP A 1 700 ? -43.719 -32.969 -10.523 1 90.12 700 ASP A O 1
ATOM 5831 N N . VAL A 1 701 ? -42.406 -34.531 -11.461 1 93.19 701 VAL A N 1
ATOM 5832 C CA . VAL A 1 701 ? -41.219 -33.719 -11.398 1 93.19 701 VAL A CA 1
ATOM 5833 C C . VAL A 1 701 ? -41.438 -32.406 -12.188 1 93.19 701 VAL A C 1
ATOM 5835 O O . VAL A 1 701 ? -41.156 -31.328 -11.68 1 93.19 701 VAL A O 1
ATOM 5838 N N . ILE A 1 702 ? -41.938 -32.5 -13.391 1 89.56 702 ILE A N 1
ATOM 5839 C CA . ILE A 1 702 ? -42.156 -31.344 -14.273 1 89.56 702 ILE A CA 1
ATOM 5840 C C . ILE A 1 702 ? -43.188 -30.422 -13.664 1 89.56 702 ILE A C 1
ATOM 5842 O O . ILE A 1 702 ? -43.031 -29.203 -13.688 1 89.56 702 ILE A O 1
ATOM 5846 N N . LYS A 1 703 ? -44.25 -31.016 -13.062 1 89.94 703 LYS A N 1
ATOM 5847 C CA . LYS A 1 703 ? -45.312 -30.234 -12.438 1 89.94 703 LYS A CA 1
ATOM 5848 C C . LYS A 1 703 ? -44.75 -29.422 -11.266 1 89.94 703 LYS A C 1
ATOM 5850 O O . LYS A 1 703 ? -45.125 -28.25 -11.086 1 89.94 703 LYS A O 1
ATOM 5855 N N . TYR A 1 704 ? -43.938 -30.109 -10.469 1 94.69 704 TYR A N 1
ATOM 5856 C CA . TYR A 1 704 ? -43.344 -29.422 -9.328 1 94.69 704 TYR A CA 1
ATOM 5857 C C . TYR A 1 704 ? -42.531 -28.219 -9.781 1 94.69 704 TYR A C 1
ATOM 5859 O O . TYR A 1 704 ? -42.656 -27.125 -9.234 1 94.69 704 TYR A O 1
ATOM 5867 N N . TYR A 1 705 ? -41.625 -28.406 -10.789 1 93.38 705 TYR A N 1
ATOM 5868 C CA . TYR A 1 705 ? -40.781 -27.312 -11.273 1 93.38 705 TYR A CA 1
ATOM 5869 C C . TYR A 1 705 ? -41.594 -26.203 -11.891 1 93.38 705 TYR A C 1
ATOM 5871 O O . TYR A 1 705 ? -41.312 -25.016 -11.711 1 93.38 705 TYR A O 1
ATOM 5879 N N . LEU A 1 706 ? -42.656 -26.516 -12.586 1 89.31 706 LEU A N 1
ATOM 5880 C CA . LEU A 1 706 ? -43.531 -25.516 -13.195 1 89.31 706 LEU A CA 1
ATOM 5881 C C . LEU A 1 706 ? -44.25 -24.688 -12.125 1 89.31 706 LEU A C 1
ATOM 5883 O O . LEU A 1 706 ? -44.406 -23.469 -12.273 1 89.31 706 LEU A O 1
ATOM 5887 N N . GLU A 1 707 ? -44.719 -25.391 -11.07 1 91.44 707 GLU A N 1
ATOM 5888 C CA . GLU A 1 707 ? -45.344 -24.672 -9.961 1 91.44 707 GLU A CA 1
ATOM 5889 C C . GLU A 1 707 ? -44.344 -23.719 -9.297 1 91.44 707 GLU A C 1
ATOM 5891 O O . GLU A 1 707 ? -44.719 -22.594 -8.93 1 91.44 707 GLU A O 1
ATOM 5896 N N . ALA A 1 708 ? -43.156 -24.234 -9.125 1 93.38 708 ALA A N 1
ATOM 5897 C CA . ALA A 1 708 ? -42.125 -23.391 -8.539 1 93.38 708 ALA A CA 1
ATOM 5898 C C . ALA A 1 708 ? -41.844 -22.156 -9.406 1 93.38 708 ALA A C 1
ATOM 5900 O O . ALA A 1 708 ? -41.719 -21.047 -8.898 1 93.38 708 ALA A O 1
ATOM 5901 N N . ILE A 1 709 ? -41.719 -22.281 -10.68 1 87.75 709 ILE A N 1
ATOM 5902 C CA . ILE A 1 709 ? -41.469 -21.203 -11.625 1 87.75 709 ILE A CA 1
ATOM 5903 C C . ILE A 1 709 ? -42.594 -20.188 -11.586 1 87.75 709 ILE A C 1
ATOM 5905 O O . ILE A 1 709 ? -42.375 -18.984 -11.633 1 87.75 709 ILE A O 1
ATOM 5909 N N . SER A 1 710 ? -43.812 -20.641 -11.5 1 85.69 710 SER A N 1
ATOM 5910 C CA . SER A 1 710 ? -45 -19.766 -11.453 1 85.69 710 SER A CA 1
ATOM 5911 C C . SER A 1 710 ? -44.969 -18.875 -10.211 1 85.69 710 SER A C 1
ATOM 5913 O O . SER A 1 710 ? -45.562 -17.797 -10.203 1 85.69 710 SER A O 1
ATOM 5915 N N . ARG A 1 711 ? -44.25 -19.438 -9.227 1 88.5 711 ARG A N 1
ATOM 5916 C CA . ARG A 1 711 ? -44.156 -18.672 -7.984 1 88.5 711 ARG A CA 1
ATOM 5917 C C . ARG A 1 711 ? -42.875 -17.828 -7.98 1 88.5 711 ARG A C 1
ATOM 5919 O O . ARG A 1 711 ? -42.5 -17.281 -6.938 1 88.5 711 ARG A O 1
ATOM 5926 N N . GLY A 1 712 ? -42.188 -17.844 -9.133 1 79.31 712 GLY A N 1
ATOM 5927 C CA . GLY A 1 712 ? -41.094 -16.922 -9.312 1 79.31 712 GLY A CA 1
ATOM 5928 C C . GLY A 1 712 ? -39.75 -17.516 -8.977 1 79.31 712 GLY A C 1
ATOM 5929 O O . GLY A 1 712 ? -38.75 -16.797 -8.797 1 79.31 712 GLY A O 1
ATOM 5930 N N . ASN A 1 713 ? -39.562 -18.828 -8.844 1 87.19 713 ASN A N 1
ATOM 5931 C CA . ASN A 1 713 ? -38.312 -19.469 -8.516 1 87.19 713 ASN A CA 1
ATOM 5932 C C . ASN A 1 713 ? -37.469 -19.703 -9.766 1 87.19 713 ASN A C 1
ATOM 5934 O O . ASN A 1 713 ? -37.781 -20.547 -10.586 1 87.19 713 ASN A O 1
ATOM 5938 N N . ASN A 1 714 ? -36.312 -19.078 -9.906 1 82.19 714 ASN A N 1
ATOM 5939 C CA . ASN A 1 714 ? -35.469 -19.141 -11.078 1 82.19 714 ASN A CA 1
ATOM 5940 C C . ASN A 1 714 ? -34.656 -20.438 -11.117 1 82.19 714 ASN A C 1
ATOM 5942 O O . ASN A 1 714 ? -34.375 -20.953 -12.195 1 82.19 714 ASN A O 1
ATOM 5946 N N . THR A 1 715 ? -34.312 -20.938 -9.984 1 89.31 715 THR A N 1
ATOM 5947 C CA . THR A 1 715 ? -33.531 -22.172 -9.922 1 89.31 715 THR A CA 1
ATOM 5948 C C . THR A 1 715 ? -34.312 -23.328 -10.523 1 89.31 715 THR A C 1
ATOM 5950 O O . THR A 1 715 ? -33.75 -24.219 -11.156 1 89.31 715 THR A O 1
ATOM 5953 N N . ALA A 1 716 ? -35.625 -23.281 -10.352 1 90.62 716 ALA A N 1
ATOM 5954 C CA . ALA A 1 716 ? -36.469 -24.328 -10.891 1 90.62 716 ALA A CA 1
ATOM 5955 C C . ALA A 1 716 ? -36.469 -24.344 -12.414 1 90.62 716 ALA A C 1
ATOM 5957 O O . ALA A 1 716 ? -36.562 -25.391 -13.047 1 90.62 716 ALA A O 1
ATOM 5958 N N . TYR A 1 717 ? -36.406 -23.188 -12.977 1 87.06 717 TYR A N 1
ATOM 5959 C CA . TYR A 1 717 ? -36.281 -23.094 -14.43 1 87.06 717 TYR A CA 1
ATOM 5960 C C . TYR A 1 717 ? -35 -23.781 -14.914 1 87.06 717 TYR A C 1
ATOM 5962 O O . TYR A 1 717 ? -35.031 -24.562 -15.867 1 87.06 717 TYR A O 1
ATOM 5970 N N . ASP A 1 718 ? -33.844 -23.453 -14.32 1 90.44 718 ASP A N 1
ATOM 5971 C CA . ASP A 1 718 ? -32.562 -24.062 -14.625 1 90.44 718 ASP A CA 1
ATOM 5972 C C . ASP A 1 718 ? -32.625 -25.578 -14.523 1 90.44 718 ASP A C 1
ATOM 5974 O O . ASP A 1 718 ? -32.125 -26.297 -15.398 1 90.44 718 ASP A O 1
ATOM 5978 N N . ASN A 1 719 ? -33.312 -26.109 -13.477 1 92.69 719 ASN A N 1
ATOM 5979 C CA . ASN A 1 719 ? -33.438 -27.531 -13.234 1 92.69 719 ASN A CA 1
ATOM 5980 C C . ASN A 1 719 ? -34.312 -28.203 -14.281 1 92.69 719 ASN A C 1
ATOM 5982 O O . ASN A 1 719 ? -34 -29.281 -14.781 1 92.69 719 ASN A O 1
ATOM 5986 N N . LEU A 1 720 ? -35.406 -27.516 -14.562 1 90.31 720 LEU A N 1
ATOM 5987 C CA . LEU A 1 720 ? -36.344 -28.078 -15.516 1 90.31 720 LEU A CA 1
ATOM 5988 C C . LEU A 1 720 ? -35.719 -28.219 -16.891 1 90.31 720 LEU A C 1
ATOM 5990 O O . LEU A 1 720 ? -35.844 -29.25 -17.547 1 90.31 720 LEU A O 1
ATOM 5994 N N . VAL A 1 721 ? -35.062 -27.156 -17.359 1 86.94 721 VAL A N 1
ATOM 5995 C CA . VAL A 1 721 ? -34.438 -27.172 -18.688 1 86.94 721 VAL A CA 1
ATOM 5996 C C . VAL A 1 721 ? -33.438 -28.312 -18.766 1 86.94 721 VAL A C 1
ATOM 5998 O O . VAL A 1 721 ? -33.375 -29.016 -19.766 1 86.94 721 VAL A O 1
ATOM 6001 N N . TYR A 1 722 ? -32.656 -28.531 -17.781 1 91.81 722 TYR A N 1
ATOM 6002 C CA . TYR A 1 722 ? -31.672 -29.594 -17.766 1 91.81 722 TYR A CA 1
ATOM 6003 C C . TYR A 1 722 ? -32.344 -30.969 -17.719 1 91.81 722 TYR A C 1
ATOM 6005 O O . TYR A 1 722 ? -31.875 -31.906 -18.375 1 91.81 722 TYR A O 1
ATOM 6013 N N . TYR A 1 723 ? -33.375 -31.062 -16.859 1 91.44 723 TYR A N 1
ATOM 6014 C CA . TYR A 1 723 ? -34.094 -32.312 -16.766 1 91.44 723 TYR A CA 1
ATOM 6015 C C . TYR A 1 723 ? -34.625 -32.75 -18.125 1 91.44 723 TYR A C 1
ATOM 6017 O O . TYR A 1 723 ? -34.562 -33.906 -18.5 1 91.44 723 TYR A O 1
ATOM 6025 N N . LEU A 1 724 ? -35.156 -31.766 -18.828 1 87.06 724 LEU A N 1
ATOM 6026 C CA . LEU A 1 724 ? -35.719 -32.062 -20.141 1 87.06 724 LEU A CA 1
ATOM 6027 C C . LEU A 1 724 ? -34.594 -32.438 -21.125 1 87.06 724 LEU A C 1
ATOM 6029 O O . LEU A 1 724 ? -34.781 -33.344 -21.938 1 87.06 724 LEU A O 1
ATOM 6033 N N . TYR A 1 725 ? -33.438 -31.828 -21.062 1 87.5 725 TYR A N 1
ATOM 6034 C CA . TYR A 1 725 ? -32.281 -32.156 -21.891 1 87.5 725 TYR A CA 1
ATOM 6035 C C . TYR A 1 725 ? -31.781 -33.531 -21.609 1 87.5 725 TYR A C 1
ATOM 6037 O O . TYR A 1 725 ? -31.531 -34.344 -22.516 1 87.5 725 TYR A O 1
ATOM 6045 N N . LYS A 1 726 ? -31.625 -33.844 -20.328 1 88.44 726 LYS A N 1
ATOM 6046 C CA . LYS A 1 726 ? -31.047 -35.125 -19.891 1 88.44 726 LYS A CA 1
ATOM 6047 C C . LYS A 1 726 ? -31.922 -36.281 -20.328 1 88.44 726 LYS A C 1
ATOM 6049 O O . LYS A 1 726 ? -31.422 -37.344 -20.688 1 88.44 726 LYS A O 1
ATOM 6054 N N . ASN A 1 727 ? -33.188 -36.031 -20.281 1 83.31 727 ASN A N 1
ATOM 6055 C CA . ASN A 1 727 ? -34.125 -37.094 -20.594 1 83.31 727 ASN A CA 1
ATOM 6056 C C . ASN A 1 727 ? -34.562 -37.031 -22.047 1 83.31 727 ASN A C 1
ATOM 6058 O O . ASN A 1 727 ? -35.469 -37.75 -22.453 1 83.31 727 ASN A O 1
ATOM 6062 N N . LYS A 1 728 ? -33.906 -36.25 -22.953 1 77.06 728 LYS A N 1
ATOM 6063 C CA . LYS A 1 728 ? -34.094 -36.125 -24.391 1 77.06 728 LYS A CA 1
ATOM 6064 C C . LYS A 1 728 ? -35.594 -35.938 -24.719 1 77.06 728 LYS A C 1
ATOM 6066 O O . LYS A 1 728 ? -36.125 -36.594 -25.594 1 77.06 728 LYS A O 1
ATOM 6071 N N . ILE A 1 729 ? -36.156 -35.281 -23.844 1 65.19 729 ILE A N 1
ATOM 6072 C CA . ILE A 1 729 ? -37.594 -35.125 -24.016 1 65.19 729 ILE A CA 1
ATOM 6073 C C . ILE A 1 729 ? -37.875 -34.281 -25.25 1 65.19 729 ILE A C 1
ATOM 6075 O O . ILE A 1 729 ? -38.938 -34.375 -25.844 1 65.19 729 ILE A O 1
ATOM 6079 N N . TYR A 1 730 ? -36.812 -33.469 -25.844 1 57.19 730 TYR A N 1
ATOM 6080 C CA . TYR A 1 730 ? -37.062 -32.688 -27.047 1 57.19 730 TYR A CA 1
ATOM 6081 C C . TYR A 1 730 ? -37.031 -33.562 -28.281 1 57.19 730 TYR A C 1
ATOM 6083 O O . TYR A 1 730 ? -37.438 -33.125 -29.375 1 57.19 730 TYR A O 1
ATOM 6091 N N . ASP A 1 731 ? -36.438 -34.719 -28.203 1 55.38 731 ASP A N 1
ATOM 6092 C CA . ASP A 1 731 ? -36.406 -35.594 -29.359 1 55.38 731 ASP A CA 1
ATOM 6093 C C . ASP A 1 731 ? -37.781 -36.281 -29.562 1 55.38 731 ASP A C 1
ATOM 6095 O O . ASP A 1 731 ? -38.438 -36.688 -28.594 1 55.38 731 ASP A O 1
ATOM 6099 N N . LYS A 1 732 ? -38.375 -36.219 -30.812 1 52.09 732 LYS A N 1
ATOM 6100 C CA . LYS A 1 732 ? -39.688 -36.688 -31.234 1 52.09 732 LYS A CA 1
ATOM 6101 C C . LYS A 1 732 ? -39.969 -38.062 -30.609 1 52.09 732 LYS A C 1
ATOM 6103 O O . LYS A 1 732 ? -41.094 -38.312 -30.172 1 52.09 732 LYS A O 1
ATOM 6108 N N . GLU A 1 733 ? -39.031 -38.844 -30.688 1 48.47 733 GLU A N 1
ATOM 6109 C CA . GLU A 1 733 ? -39.281 -40.188 -30.219 1 48.47 733 GLU A CA 1
ATOM 6110 C C . GLU A 1 733 ? -39.531 -40.219 -28.703 1 48.47 733 GLU A C 1
ATOM 6112 O O . GLU A 1 733 ? -40.438 -40.938 -28.234 1 48.47 733 GLU A O 1
ATOM 6117 N N . SER A 1 734 ? -38.844 -39.344 -28.031 1 49.41 734 SER A N 1
ATOM 6118 C CA . SER A 1 734 ? -38.969 -39.344 -26.578 1 49.41 734 SER A CA 1
ATOM 6119 C C . SER A 1 734 ? -40.25 -38.625 -26.141 1 49.41 734 SER A C 1
ATOM 6121 O O . SER A 1 734 ? -40.812 -38.969 -25.109 1 49.41 734 SER A O 1
ATOM 6123 N N . GLN A 1 735 ? -40.594 -37.625 -26.875 1 51.81 735 GLN A N 1
ATOM 6124 C CA . GLN A 1 735 ? -41.844 -36.938 -26.656 1 51.81 735 GLN A CA 1
ATOM 6125 C C . GLN A 1 735 ? -43.031 -37.906 -26.672 1 51.81 735 GLN A C 1
ATOM 6127 O O . GLN A 1 735 ? -43.938 -37.781 -25.859 1 51.81 735 GLN A O 1
ATOM 6132 N N . ASN A 1 736 ? -42.844 -38.812 -27.656 1 50.94 736 ASN A N 1
ATOM 6133 C CA . ASN A 1 736 ? -43.906 -39.812 -27.781 1 50.94 736 ASN A CA 1
ATOM 6134 C C . ASN A 1 736 ? -44.031 -40.656 -26.516 1 50.94 736 ASN A C 1
ATOM 6136 O O . ASN A 1 736 ? -45.125 -41 -26.094 1 50.94 736 ASN A O 1
ATOM 6140 N N . GLU A 1 737 ? -42.906 -40.969 -26 1 49.12 737 GLU A N 1
ATOM 6141 C CA . GLU A 1 737 ? -42.969 -41.844 -24.812 1 49.12 737 GLU A CA 1
ATOM 6142 C C . GLU A 1 737 ? -43.531 -41.062 -23.625 1 49.12 737 GLU A C 1
ATOM 6144 O O . GLU A 1 737 ? -44.344 -41.625 -22.859 1 49.12 737 GLU A O 1
ATOM 6149 N N . ILE A 1 738 ? -43.031 -39.875 -23.516 1 49.16 738 ILE A N 1
ATOM 6150 C CA . ILE A 1 738 ? -43.531 -39.094 -22.375 1 49.16 738 ILE A CA 1
ATOM 6151 C C . ILE A 1 738 ? -44.938 -38.594 -22.641 1 49.16 738 ILE A C 1
ATOM 6153 O O . ILE A 1 738 ? -45.781 -38.594 -21.734 1 49.16 738 ILE A O 1
ATOM 6157 N N . CYS A 1 739 ? -45.188 -38.156 -23.891 1 46.53 739 CYS A N 1
ATOM 6158 C CA . CYS A 1 739 ? -46.531 -37.688 -24.266 1 46.53 739 CYS A CA 1
ATOM 6159 C C . CYS A 1 739 ? -47.531 -38.844 -24.25 1 46.53 739 CYS A C 1
ATOM 6161 O O . CYS A 1 739 ? -48.75 -38.625 -24.203 1 46.53 739 CYS A O 1
ATOM 6163 N N . SER A 1 740 ? -47.062 -40 -24.75 1 45.12 740 SER A N 1
ATOM 6164 C CA . SER A 1 740 ? -48.125 -41 -24.672 1 45.12 740 SER A CA 1
ATOM 6165 C C . SER A 1 740 ? -48.812 -40.969 -23.328 1 45.12 740 SER A C 1
ATOM 6167 O O . SER A 1 740 ? -49.844 -41.625 -23.125 1 45.12 740 SER A O 1
ATOM 6169 N N . GLN A 1 741 ? -48 -40.625 -22.297 1 42.16 741 GLN A N 1
ATOM 6170 C CA . GLN A 1 741 ? -48.812 -40.469 -21.078 1 42.16 741 GLN A CA 1
ATOM 6171 C C . GLN A 1 741 ? -49.469 -39.094 -21.031 1 42.16 741 GLN A C 1
ATOM 6173 O O . GLN A 1 741 ? -48.844 -38.094 -21.312 1 42.16 741 GLN A O 1
ATOM 6178 N N . LYS A 1 742 ? -50.844 -38.969 -21.094 1 47.28 742 LYS A N 1
ATOM 6179 C CA . LYS A 1 742 ? -51.938 -38.062 -21.453 1 47.28 742 LYS A CA 1
ATOM 6180 C C . LYS A 1 742 ? -51.656 -36.656 -20.984 1 47.28 742 LYS A C 1
ATOM 6182 O O . LYS A 1 742 ? -52.094 -35.688 -21.625 1 47.28 742 LYS A O 1
ATOM 6187 N N . ASP A 1 743 ? -51.125 -36.281 -19.781 1 48.53 743 ASP A N 1
ATOM 6188 C CA . ASP A 1 743 ? -51.469 -35.031 -19.141 1 48.53 743 ASP A CA 1
ATOM 6189 C C . ASP A 1 743 ? -50.438 -33.938 -19.438 1 48.53 743 ASP A C 1
ATOM 6191 O O . ASP A 1 743 ? -50.594 -32.781 -19 1 48.53 743 ASP A O 1
ATOM 6195 N N . ILE A 1 744 ? -49.219 -34.25 -19.797 1 55.31 744 ILE A N 1
ATOM 6196 C CA . ILE A 1 744 ? -48.344 -33.062 -19.844 1 55.31 744 ILE A CA 1
ATOM 6197 C C . ILE A 1 744 ? -48.219 -32.562 -21.281 1 55.31 744 ILE A C 1
ATOM 6199 O O . ILE A 1 744 ? -47.812 -33.312 -22.188 1 55.31 744 ILE A O 1
ATOM 6203 N N . ASP A 1 745 ? -49 -31.547 -21.625 1 62.88 745 ASP A N 1
ATOM 6204 C CA . ASP A 1 745 ? -48.938 -30.859 -22.906 1 62.88 745 ASP A CA 1
ATOM 6205 C C . ASP A 1 745 ? -47.594 -30.203 -23.109 1 62.88 745 ASP A C 1
ATOM 6207 O O . ASP A 1 745 ? -47.312 -29.141 -22.531 1 62.88 745 ASP A O 1
ATOM 6211 N N . TYR A 1 746 ? -46.625 -30.875 -23.734 1 64.5 746 TYR A N 1
ATOM 6212 C CA . TYR A 1 746 ? -45.281 -30.406 -24 1 64.5 746 TYR A CA 1
ATOM 6213 C C . TYR A 1 746 ? -45.281 -29.016 -24.641 1 64.5 746 TYR A C 1
ATOM 6215 O O . TYR A 1 746 ? -44.406 -28.203 -24.391 1 64.5 746 TYR A O 1
ATOM 6223 N N . LYS A 1 747 ? -46.25 -28.875 -25.516 1 67.81 747 LYS A N 1
ATOM 6224 C CA . LYS A 1 747 ? -46.344 -27.547 -26.109 1 67.81 747 LYS A CA 1
ATOM 6225 C C . LYS A 1 747 ? -46.531 -26.469 -25.047 1 67.81 747 LYS A C 1
ATOM 6227 O O . LYS A 1 747 ? -45.969 -25.375 -25.156 1 67.81 747 LYS A O 1
ATOM 6232 N N . TYR A 1 748 ? -47.156 -26.953 -24.062 1 69.06 748 TYR A N 1
ATOM 6233 C CA . TYR A 1 748 ? -47.406 -26.031 -22.953 1 69.06 748 TYR A CA 1
ATOM 6234 C C . TYR A 1 748 ? -46.125 -25.75 -22.203 1 69.06 748 TYR A C 1
ATOM 6236 O O . TYR A 1 748 ? -45.844 -24.594 -21.859 1 69.06 748 TYR A O 1
ATOM 6244 N N . ILE A 1 749 ? -45.344 -26.797 -22.016 1 74.19 749 ILE A N 1
ATOM 6245 C CA . ILE A 1 749 ? -44.094 -26.656 -21.297 1 74.19 749 ILE A CA 1
ATOM 6246 C C . ILE A 1 749 ? -43.156 -25.766 -22.078 1 74.19 749 ILE A C 1
ATOM 6248 O O . ILE A 1 749 ? -42.5 -24.875 -21.516 1 74.19 749 ILE A O 1
ATOM 6252 N N . GLU A 1 750 ? -43.094 -25.984 -23.297 1 71.38 750 GLU A N 1
ATOM 6253 C CA . GLU A 1 750 ? -42.219 -25.188 -24.156 1 71.38 750 GLU A CA 1
ATOM 6254 C C . GLU A 1 750 ? -42.625 -23.719 -24.156 1 71.38 750 GLU A C 1
ATOM 6256 O O . GLU A 1 750 ? -41.781 -22.828 -24.156 1 71.38 750 GLU A O 1
ATOM 6261 N N . GLU A 1 751 ? -43.875 -23.516 -24.25 1 72.62 751 GLU A N 1
ATOM 6262 C CA . GLU A 1 751 ? -44.375 -22.156 -24.234 1 72.62 751 GLU A CA 1
ATOM 6263 C C . GLU A 1 751 ? -44.031 -21.453 -22.922 1 72.62 751 GLU A C 1
ATOM 6265 O O . GLU A 1 751 ? -43.656 -20.281 -22.906 1 72.62 751 GLU A O 1
ATOM 6270 N N . LYS A 1 752 ? -44.094 -22.266 -21.875 1 70.94 752 LYS A N 1
ATOM 6271 C CA . LYS A 1 752 ? -43.812 -21.688 -20.562 1 70.94 752 LYS A CA 1
ATOM 6272 C C . LYS A 1 752 ? -42.312 -21.391 -20.406 1 70.94 752 LYS A C 1
ATOM 6274 O O . LYS A 1 752 ? -41.938 -20.359 -19.844 1 70.94 752 LYS A O 1
ATOM 6279 N N . ILE A 1 753 ? -41.531 -22.312 -20.891 1 72.56 753 ILE A N 1
ATOM 6280 C CA . ILE A 1 753 ? -40.094 -22.125 -20.828 1 72.56 753 ILE A CA 1
ATOM 6281 C C . ILE A 1 753 ? -39.688 -20.891 -21.625 1 72.56 753 ILE A C 1
ATOM 6283 O O . ILE A 1 753 ? -38.844 -20.094 -21.172 1 72.56 753 ILE A O 1
ATOM 6287 N N . ASN A 1 754 ? -40.25 -20.719 -22.719 1 71.75 754 ASN A N 1
ATOM 6288 C CA . ASN A 1 754 ? -39.938 -19.578 -23.562 1 71.75 754 ASN A CA 1
ATOM 6289 C C . ASN A 1 754 ? -40.375 -18.266 -22.922 1 71.75 754 ASN A C 1
ATOM 6291 O O . ASN A 1 754 ? -39.688 -17.234 -23.062 1 71.75 754 ASN A O 1
ATOM 6295 N N . GLU A 1 755 ? -41.438 -18.359 -22.344 1 71.75 755 GLU A N 1
ATOM 6296 C CA . GLU A 1 755 ? -41.938 -17.188 -21.641 1 71.75 755 GLU A CA 1
ATOM 6297 C C . GLU A 1 755 ? -41 -16.766 -20.516 1 71.75 755 GLU A C 1
ATOM 6299 O O . GLU A 1 755 ? -40.781 -15.57 -20.312 1 71.75 755 GLU A O 1
ATOM 6304 N N . TYR A 1 756 ? -40.406 -17.828 -19.953 1 70.5 756 TYR A N 1
ATOM 6305 C CA . TYR A 1 756 ? -39.594 -17.516 -18.797 1 70.5 756 TYR A CA 1
ATOM 6306 C C . TYR A 1 756 ? -38.156 -17.172 -19.219 1 70.5 756 TYR A C 1
ATOM 6308 O O . TYR A 1 756 ? -37.438 -16.469 -18.516 1 70.5 756 TYR A O 1
ATOM 6316 N N . LYS A 1 757 ? -37.719 -17.703 -20.266 1 67.5 757 LYS A N 1
ATOM 6317 C CA . LYS A 1 757 ? -36.375 -17.391 -20.781 1 67.5 757 LYS A CA 1
ATOM 6318 C C . LYS A 1 757 ? -36.219 -15.875 -20.922 1 67.5 757 LYS A C 1
ATOM 6320 O O . LYS A 1 757 ? -35.125 -15.344 -20.641 1 67.5 757 LYS A O 1
ATOM 6325 N N . ASN A 1 758 ? -37.156 -15.141 -21.266 1 60.28 758 ASN A N 1
ATOM 6326 C CA . ASN A 1 758 ? -37.094 -13.703 -21.531 1 60.28 758 ASN A CA 1
ATOM 6327 C C . ASN A 1 758 ? -37.125 -12.891 -20.234 1 60.28 758 ASN A C 1
ATOM 6329 O O . ASN A 1 758 ? -36.688 -11.734 -20.219 1 60.28 758 ASN A O 1
ATOM 6333 N N . LYS A 1 759 ? -37.562 -13.523 -19.25 1 59.16 759 LYS A N 1
ATOM 6334 C CA . LYS A 1 759 ? -37.812 -12.75 -18.031 1 59.16 759 LYS A CA 1
ATOM 6335 C C . LYS A 1 759 ? -36.594 -12.82 -17.094 1 59.16 759 LYS A C 1
ATOM 6337 O O . LYS A 1 759 ? -36.344 -11.891 -16.328 1 59.16 759 LYS A O 1
ATOM 6342 N N . TYR A 1 760 ? -35.906 -13.953 -17.219 1 56.19 760 TYR A N 1
ATOM 6343 C CA . TYR A 1 760 ? -34.906 -14.148 -16.172 1 56.19 760 TYR A CA 1
ATOM 6344 C C . TYR A 1 760 ? -33.5 -13.883 -16.719 1 56.19 760 TYR A C 1
ATOM 6346 O O . TYR A 1 760 ? -33.25 -14.062 -17.906 1 56.19 760 TYR A O 1
ATOM 6354 N N . ASN A 1 761 ? -32.75 -13.219 -15.766 1 59.06 761 ASN A N 1
ATOM 6355 C CA . ASN A 1 761 ? -31.328 -12.969 -16.016 1 59.06 761 ASN A CA 1
ATOM 6356 C C . ASN A 1 761 ? -30.516 -14.266 -16.078 1 59.06 761 ASN A C 1
ATOM 6358 O O . ASN A 1 761 ? -30.516 -15.047 -15.125 1 59.06 761 ASN A O 1
ATOM 6362 N N . PHE A 1 762 ? -30.016 -14.641 -17.234 1 60.22 762 PHE A N 1
ATOM 6363 C CA . PHE A 1 762 ? -29.391 -15.906 -17.578 1 60.22 762 PHE A CA 1
ATOM 6364 C C . PHE A 1 762 ? -27.984 -15.984 -17 1 60.22 762 PHE A C 1
ATOM 6366 O O . PHE A 1 762 ? -27.391 -17.062 -16.891 1 60.22 762 PHE A O 1
ATOM 6373 N N . VAL A 1 763 ? -27.547 -14.906 -16.453 1 62.16 763 VAL A N 1
ATOM 6374 C CA . VAL A 1 763 ? -26.109 -14.844 -16.156 1 62.16 763 VAL A CA 1
ATOM 6375 C C . VAL A 1 763 ? -25.781 -15.797 -15.008 1 62.16 763 VAL A C 1
ATOM 6377 O O . VAL A 1 763 ? -24.672 -16.344 -14.953 1 62.16 763 VAL A O 1
ATOM 6380 N N . GLU A 1 764 ? -26.75 -16.266 -14.242 1 74.25 764 GLU A N 1
ATOM 6381 C CA . GLU A 1 764 ? -26.406 -17.031 -13.047 1 74.25 764 GLU A CA 1
ATOM 6382 C C . GLU A 1 764 ? -26.922 -18.453 -13.141 1 74.25 764 GLU A C 1
ATOM 6384 O O . GLU A 1 764 ? -26.891 -19.203 -12.156 1 74.25 764 GLU A O 1
ATOM 6389 N N . MET A 1 765 ? -27.328 -18.922 -14.398 1 85.62 765 MET A N 1
ATOM 6390 C CA . MET A 1 765 ? -27.859 -20.266 -14.531 1 85.62 765 MET A CA 1
ATOM 6391 C C . MET A 1 765 ? -26.75 -21.25 -14.93 1 85.62 765 MET A C 1
ATOM 6393 O O . MET A 1 765 ? -26.25 -21.188 -16.062 1 85.62 765 MET A O 1
ATOM 6397 N N . LYS A 1 766 ? -26.516 -22.141 -14.102 1 90.94 766 LYS A N 1
ATOM 6398 C CA . LYS A 1 766 ? -25.359 -23.016 -14.305 1 90.94 766 LYS A CA 1
ATOM 6399 C C . LYS A 1 766 ? -25.703 -24.141 -15.266 1 90.94 766 LYS A C 1
ATOM 6401 O O . LYS A 1 766 ? -24.891 -24.469 -16.141 1 90.94 766 LYS A O 1
ATOM 6406 N N . LYS A 1 767 ? -26.922 -24.688 -15.266 1 93.56 767 LYS A N 1
ATOM 6407 C CA . LYS A 1 767 ? -27.266 -25.844 -16.094 1 93.56 767 LYS A CA 1
ATOM 6408 C C . LYS A 1 767 ? -27.625 -25.406 -17.516 1 93.56 767 LYS A C 1
ATOM 6410 O O . LYS A 1 767 ? -27.234 -26.078 -18.469 1 93.56 767 LYS A O 1
ATOM 6415 N N . VAL A 1 768 ? -28.344 -24.312 -17.578 1 89.62 768 VAL A N 1
ATOM 6416 C CA . VAL A 1 768 ? -28.688 -23.781 -18.891 1 89.62 768 VAL A CA 1
ATOM 6417 C C . VAL A 1 768 ? -27.422 -23.375 -19.641 1 89.62 768 VAL A C 1
ATOM 6419 O O . VAL A 1 768 ? -27.297 -23.641 -20.844 1 89.62 768 VAL A O 1
ATOM 6422 N N . THR A 1 769 ? -26.453 -22.781 -18.953 1 90.69 769 THR A N 1
ATOM 6423 C CA . THR A 1 769 ? -25.188 -22.375 -19.531 1 90.69 769 THR A CA 1
ATOM 6424 C C . THR A 1 769 ? -24.422 -23.594 -20.047 1 90.69 769 THR A C 1
ATOM 6426 O O . THR A 1 769 ? -23.781 -23.531 -21.094 1 90.69 769 THR A O 1
ATOM 6429 N N . PHE A 1 770 ? -24.516 -24.703 -19.344 1 95 770 PHE A N 1
ATOM 6430 C CA . PHE A 1 770 ? -23.891 -25.953 -19.75 1 95 770 PHE A CA 1
ATOM 6431 C C . PHE A 1 770 ? -24.484 -26.438 -21.062 1 95 770 PHE A C 1
ATOM 6433 O O . PHE A 1 770 ? -23.75 -26.781 -22 1 95 770 PHE A O 1
ATOM 6440 N N . ILE A 1 771 ? -25.766 -26.406 -21.109 1 93 771 ILE A N 1
ATOM 6441 C CA . ILE A 1 771 ? -26.453 -26.922 -22.297 1 93 771 ILE A CA 1
ATOM 6442 C C . ILE A 1 771 ? -26.109 -26.047 -23.5 1 93 771 ILE A C 1
ATOM 6444 O O . ILE A 1 771 ? -25.875 -26.562 -24.594 1 93 771 ILE A O 1
ATOM 6448 N N . GLU A 1 772 ? -26.141 -24.797 -23.281 1 90.19 772 GLU A N 1
ATOM 6449 C CA . GLU A 1 772 ? -25.766 -23.875 -24.344 1 90.19 772 GLU A CA 1
ATOM 6450 C C . GLU A 1 772 ? -24.328 -24.141 -24.812 1 90.19 772 GLU A C 1
ATOM 6452 O O . GLU A 1 772 ? -24.031 -24.062 -26 1 90.19 772 GLU A O 1
ATOM 6457 N N . GLY A 1 773 ? -23.438 -24.438 -23.875 1 94.56 773 GLY A N 1
ATOM 6458 C CA . GLY A 1 773 ? -22.047 -24.75 -24.219 1 94.56 773 GLY A CA 1
ATOM 6459 C C . GLY A 1 773 ? -21.922 -26.016 -25.047 1 94.56 773 GLY A C 1
ATOM 6460 O O . GLY A 1 773 ? -21.188 -26.047 -26.031 1 94.56 773 GLY A O 1
ATOM 6461 N N . VAL A 1 774 ? -22.656 -27.062 -24.656 1 95.56 774 VAL A N 1
ATOM 6462 C CA . VAL A 1 774 ? -22.625 -28.344 -25.359 1 95.56 774 VAL A CA 1
ATOM 6463 C C . VAL A 1 774 ? -23.141 -28.141 -26.797 1 95.56 774 VAL A C 1
ATOM 6465 O O . VAL A 1 774 ? -22.547 -28.641 -27.75 1 95.56 774 VAL A O 1
ATOM 6468 N N . LYS A 1 775 ? -24.219 -27.375 -26.891 1 93.12 775 LYS A N 1
ATOM 6469 C CA . LYS A 1 775 ? -24.797 -27.109 -28.203 1 93.12 775 LYS A CA 1
ATOM 6470 C C . LYS A 1 775 ? -23.812 -26.375 -29.094 1 93.12 775 LYS A C 1
ATOM 6472 O O . LYS A 1 775 ? -23.688 -26.688 -30.281 1 93.12 775 LYS A O 1
ATOM 6477 N N . ASN A 1 776 ? -23.141 -25.453 -28.578 1 95 776 ASN A N 1
ATOM 6478 C CA . ASN A 1 776 ? -22.156 -24.688 -29.328 1 95 776 ASN A CA 1
ATOM 6479 C C . ASN A 1 776 ? -20.984 -25.562 -29.797 1 95 776 ASN A C 1
ATOM 6481 O O . ASN A 1 776 ? -20.5 -25.422 -30.922 1 95 776 ASN A O 1
ATOM 6485 N N . ILE A 1 777 ? -20.531 -26.469 -28.938 1 95.94 777 ILE A N 1
ATOM 6486 C CA . ILE A 1 777 ? -19.422 -27.359 -29.281 1 95.94 777 ILE A CA 1
ATOM 6487 C C . ILE A 1 777 ? -19.844 -28.297 -30.422 1 95.94 777 ILE A C 1
ATOM 6489 O O . ILE A 1 777 ? -19.109 -28.469 -31.391 1 95.94 777 ILE A O 1
ATOM 6493 N N . GLU A 1 778 ? -21.078 -28.828 -30.312 1 94.31 778 GLU A N 1
ATOM 6494 C CA . GLU A 1 778 ? -21.578 -29.766 -31.312 1 94.31 778 GLU A CA 1
ATOM 6495 C C . GLU A 1 778 ? -21.797 -29.062 -32.656 1 94.31 778 GLU A C 1
ATOM 6497 O O . GLU A 1 778 ? -21.406 -29.594 -33.688 1 94.31 778 GLU A O 1
ATOM 6502 N N . GLU A 1 779 ? -22.406 -27.938 -32.562 1 94.31 779 GLU A N 1
ATOM 6503 C CA . GLU A 1 779 ? -22.609 -27.172 -33.781 1 94.31 779 GLU A CA 1
ATOM 6504 C C . GLU A 1 779 ? -21.281 -26.75 -34.406 1 94.31 779 GLU A C 1
ATOM 6506 O O . GLU A 1 779 ? -21.125 -26.75 -35.625 1 94.31 779 GLU A O 1
ATOM 6511 N N . GLY A 1 780 ? -20.375 -26.359 -33.562 1 94.56 780 GLY A N 1
ATOM 6512 C CA . GLY A 1 780 ? -19.062 -25.969 -34.062 1 94.56 780 GLY A CA 1
ATOM 6513 C C . GLY A 1 780 ? -18.312 -27.109 -34.719 1 94.56 780 GLY A C 1
ATOM 6514 O O . GLY A 1 780 ? -17.656 -26.906 -35.75 1 94.56 780 GLY A O 1
ATOM 6515 N N . ARG A 1 781 ? -18.344 -28.328 -34.125 1 93.56 781 ARG A N 1
ATOM 6516 C CA . ARG A 1 781 ? -17.688 -29.5 -34.688 1 93.56 781 ARG A CA 1
ATOM 6517 C C . ARG A 1 781 ? -18.281 -29.875 -36.031 1 93.56 781 ARG A C 1
ATOM 6519 O O . ARG A 1 781 ? -17.562 -30.234 -36.969 1 93.56 781 ARG A O 1
ATOM 6526 N N . LEU A 1 782 ? -19.625 -29.734 -36.125 1 93.06 782 LEU A N 1
ATOM 6527 C CA . LEU A 1 782 ? -20.328 -30.078 -37.344 1 93.06 782 LEU A CA 1
ATOM 6528 C C . LEU A 1 782 ? -19.938 -29.109 -38.469 1 93.06 782 LEU A C 1
ATOM 6530 O O . LEU A 1 782 ? -19.781 -29.531 -39.625 1 93.06 782 LEU A O 1
ATOM 6534 N N . ASN A 1 783 ? -19.719 -27.906 -38.156 1 94.19 783 ASN A N 1
ATOM 6535 C CA . ASN A 1 783 ? -19.438 -26.875 -39.156 1 94.19 783 ASN A CA 1
ATOM 6536 C C . ASN A 1 783 ? -17.938 -26.562 -39.25 1 94.19 783 ASN A C 1
ATOM 6538 O O . ASN A 1 783 ? -17.547 -25.625 -39.938 1 94.19 783 ASN A O 1
ATOM 6542 N N . SER A 1 784 ? -17.062 -27.266 -38.5 1 93.12 784 SER A N 1
ATOM 6543 C CA . SER A 1 784 ? -15.617 -27.031 -38.438 1 93.12 784 SER A CA 1
ATOM 6544 C C . SER A 1 784 ? -15.297 -25.594 -38.031 1 93.12 784 SER A C 1
ATOM 6546 O O . SER A 1 784 ? -14.469 -24.953 -38.656 1 93.12 784 SER A O 1
ATOM 6548 N N . ASP A 1 785 ? -16.156 -25.062 -37.188 1 95 785 ASP A N 1
ATOM 6549 C CA . ASP A 1 785 ? -15.984 -23.719 -36.625 1 95 785 ASP A CA 1
ATOM 6550 C C . ASP A 1 785 ? -15.281 -23.781 -35.281 1 95 785 ASP A C 1
ATOM 6552 O O . ASP A 1 785 ? -15.93 -23.938 -34.219 1 95 785 ASP A O 1
ATOM 6556 N N . ASN A 1 786 ? -14 -23.531 -35.25 1 93.12 786 ASN A N 1
ATOM 6557 C CA . ASN A 1 786 ? -13.203 -23.641 -34.031 1 93.12 786 ASN A CA 1
ATOM 6558 C C . ASN A 1 786 ? -13.555 -22.562 -33 1 93.12 786 ASN A C 1
ATOM 6560 O O . ASN A 1 786 ? -13.461 -22.766 -31.797 1 93.12 786 ASN A O 1
ATOM 6564 N N . GLU A 1 787 ? -13.938 -21.422 -33.531 1 94.19 787 GLU A N 1
ATOM 6565 C CA . GLU A 1 787 ? -14.312 -20.328 -32.625 1 94.19 787 GLU A CA 1
ATOM 6566 C C . GLU A 1 787 ? -15.562 -20.672 -31.828 1 94.19 787 GLU A C 1
ATOM 6568 O O . GLU A 1 787 ? -15.648 -20.359 -30.641 1 94.19 787 GLU A O 1
ATOM 6573 N N . LYS A 1 788 ? -16.453 -21.266 -32.469 1 94.94 788 LYS A N 1
ATOM 6574 C CA . LYS A 1 788 ? -17.672 -21.688 -31.781 1 94.94 788 LYS A CA 1
ATOM 6575 C C . LYS A 1 788 ? -17.391 -22.781 -30.766 1 94.94 788 LYS A C 1
ATOM 6577 O O . LYS A 1 788 ? -18 -22.812 -29.688 1 94.94 788 LYS A O 1
ATOM 6582 N N . VAL A 1 789 ? -16.578 -23.688 -31.078 1 95.94 789 VAL A N 1
ATOM 6583 C CA . VAL A 1 789 ? -16.188 -24.734 -30.156 1 95.94 789 VAL A CA 1
ATOM 6584 C C . VAL A 1 789 ? -15.547 -24.109 -28.906 1 95.94 789 VAL A C 1
ATOM 6586 O O . VAL A 1 789 ? -15.867 -24.5 -27.781 1 95.94 789 VAL A O 1
ATOM 6589 N N . GLU A 1 790 ? -14.68 -23.141 -29.188 1 95.38 790 GLU A N 1
ATOM 6590 C CA . GLU A 1 790 ? -14.016 -22.469 -28.062 1 95.38 790 GLU A CA 1
ATOM 6591 C C . GLU A 1 790 ? -15.023 -21.734 -27.188 1 95.38 790 GLU A C 1
ATOM 6593 O O . GLU A 1 790 ? -14.891 -21.734 -25.969 1 95.38 790 GLU A O 1
ATOM 6598 N N . THR A 1 791 ? -15.961 -21.141 -27.781 1 94.81 791 THR A N 1
ATOM 6599 C CA . THR A 1 791 ? -17.016 -20.469 -27.031 1 94.81 791 THR A CA 1
ATOM 6600 C C . THR A 1 791 ? -17.797 -21.453 -26.188 1 94.81 791 THR A C 1
ATOM 6602 O O . THR A 1 791 ? -18.156 -21.172 -25.047 1 94.81 791 THR A O 1
ATOM 6605 N N . GLY A 1 792 ? -18.125 -22.531 -26.781 1 95.94 792 GLY A N 1
ATOM 6606 C CA . GLY A 1 792 ? -18.812 -23.578 -26.047 1 95.94 792 GLY A CA 1
ATOM 6607 C C . GLY A 1 792 ? -18.031 -24.078 -24.844 1 95.94 792 GLY A C 1
ATOM 6608 O O . GLY A 1 792 ? -18.609 -24.297 -23.766 1 95.94 792 GLY A O 1
ATOM 6609 N N . ILE A 1 793 ? -16.734 -24.266 -25.016 1 96.5 793 ILE A N 1
ATOM 6610 C CA . ILE A 1 793 ? -15.883 -24.703 -23.922 1 96.5 793 ILE A CA 1
ATOM 6611 C C . ILE A 1 793 ? -15.883 -23.656 -22.797 1 96.5 793 ILE A C 1
ATOM 6613 O O . ILE A 1 793 ? -15.961 -24 -21.625 1 96.5 793 ILE A O 1
ATOM 6617 N N . LYS A 1 794 ? -15.805 -22.375 -23.188 1 94.06 794 LYS A N 1
ATOM 6618 C CA . LYS A 1 794 ? -15.828 -21.281 -22.219 1 94.06 794 LYS A CA 1
ATOM 6619 C C . LYS A 1 794 ? -17.125 -21.297 -21.422 1 94.06 794 LYS A C 1
ATOM 6621 O O . LYS A 1 794 ? -17.125 -21.047 -20.219 1 94.06 794 LYS A O 1
ATOM 6626 N N . ASP A 1 795 ? -18.188 -21.578 -22.047 1 93.75 795 ASP A N 1
ATOM 6627 C CA . ASP A 1 795 ? -19.484 -21.656 -21.375 1 93.75 795 ASP A CA 1
ATOM 6628 C C . ASP A 1 795 ? -19.531 -22.812 -20.391 1 93.75 795 ASP A C 1
ATOM 6630 O O . ASP A 1 795 ? -20.078 -22.688 -19.297 1 93.75 795 ASP A O 1
ATOM 6634 N N . ILE A 1 796 ? -19.016 -23.922 -20.781 1 96.38 796 ILE A N 1
ATOM 6635 C CA . ILE A 1 796 ? -19.016 -25.078 -19.891 1 96.38 796 ILE A CA 1
ATOM 6636 C C . ILE A 1 796 ? -18.141 -24.781 -18.672 1 96.38 796 ILE A C 1
ATOM 6638 O O . ILE A 1 796 ? -18.5 -25.141 -17.547 1 96.38 796 ILE A O 1
ATOM 6642 N N . ILE A 1 797 ? -17 -24.141 -18.953 1 95.31 797 ILE A N 1
ATOM 6643 C CA . ILE A 1 797 ? -16.141 -23.766 -17.844 1 95.31 797 ILE A CA 1
ATOM 6644 C C . ILE A 1 797 ? -16.891 -22.828 -16.891 1 95.31 797 ILE A C 1
ATOM 6646 O O . ILE A 1 797 ? -16.812 -22.969 -15.672 1 95.31 797 ILE A O 1
ATOM 6650 N N . LYS A 1 798 ? -17.609 -21.844 -17.453 1 92.12 798 LYS A N 1
ATOM 6651 C CA . LYS A 1 798 ? -18.422 -20.938 -16.641 1 92.12 798 LYS A CA 1
ATOM 6652 C C . LYS A 1 798 ? -19.453 -21.703 -15.82 1 92.12 798 LYS A C 1
ATOM 6654 O O . LYS A 1 798 ? -19.688 -21.391 -14.656 1 92.12 798 LYS A O 1
ATOM 6659 N N . SER A 1 799 ? -20.094 -22.656 -16.438 1 94.56 799 SER A N 1
ATOM 6660 C CA . SER A 1 799 ? -21.078 -23.5 -15.758 1 94.56 799 SER A CA 1
ATOM 6661 C C . SER A 1 799 ? -20.453 -24.219 -14.57 1 94.56 799 SER A C 1
ATOM 6663 O O . SER A 1 799 ? -21.062 -24.312 -13.5 1 94.56 799 SER A O 1
ATOM 6665 N N . ILE A 1 800 ? -19.234 -24.734 -14.742 1 94.81 800 ILE A N 1
ATOM 6666 C CA . ILE A 1 800 ? -18.516 -25.422 -13.672 1 94.81 800 ILE A CA 1
ATOM 6667 C C . ILE A 1 800 ? -18.234 -24.438 -12.531 1 94.81 800 ILE A C 1
ATOM 6669 O O . ILE A 1 800 ? -18.406 -24.781 -11.359 1 94.81 800 ILE A O 1
ATOM 6673 N N . GLN A 1 801 ? -17.859 -23.266 -12.891 1 92.56 801 GLN A N 1
ATOM 6674 C CA . GLN A 1 801 ? -17.516 -22.25 -11.898 1 92.56 801 GLN A CA 1
ATOM 6675 C C . GLN A 1 801 ? -18.75 -21.828 -11.109 1 92.56 801 GLN A C 1
ATOM 6677 O O . GLN A 1 801 ? -18.641 -21.359 -9.977 1 92.56 801 GLN A O 1
ATOM 6682 N N . LEU A 1 802 ? -19.922 -22.031 -11.711 1 91.75 802 LEU A N 1
ATOM 6683 C CA . LEU A 1 802 ? -21.172 -21.703 -11.039 1 91.75 802 LEU A CA 1
ATOM 6684 C C . LEU A 1 802 ? -21.625 -22.859 -10.164 1 91.75 802 LEU A C 1
ATOM 6686 O O . LEU A 1 802 ? -22.625 -22.75 -9.445 1 91.75 802 LEU A O 1
ATOM 6690 N N . GLY A 1 803 ? -20.953 -24.031 -10.266 1 91.62 803 GLY A N 1
ATOM 6691 C CA . GLY A 1 803 ? -21.234 -25.109 -9.344 1 91.62 803 GLY A CA 1
ATOM 6692 C C . GLY A 1 803 ? -21.781 -26.344 -10.031 1 91.62 803 GLY A C 1
ATOM 6693 O O . GLY A 1 803 ? -22.188 -27.312 -9.367 1 91.62 803 GLY A O 1
ATOM 6694 N N . PHE A 1 804 ? -21.906 -26.359 -11.375 1 94.31 804 PHE A N 1
ATOM 6695 C CA . PHE A 1 804 ? -22.344 -27.547 -12.102 1 94.31 804 PHE A CA 1
ATOM 6696 C C . PHE A 1 804 ? -21.156 -28.375 -12.547 1 94.31 804 PHE A C 1
ATOM 6698 O O . PHE A 1 804 ? -20.719 -28.281 -13.695 1 94.31 804 PHE A O 1
ATOM 6705 N N . TYR A 1 805 ? -20.734 -29.375 -11.805 1 94.38 805 TYR A N 1
ATOM 6706 C CA . TYR A 1 805 ? -19.453 -30.062 -11.961 1 94.38 805 TYR A CA 1
ATOM 6707 C C . TYR A 1 805 ? -19.547 -31.188 -12.984 1 94.38 805 TYR A C 1
ATOM 6709 O O . TYR A 1 805 ? -18.531 -31.719 -13.438 1 94.38 805 TYR A O 1
ATOM 6717 N N . GLU A 1 806 ? -20.797 -31.547 -13.414 1 93.25 806 GLU A N 1
ATOM 6718 C CA . GLU A 1 806 ? -20.969 -32.562 -14.469 1 93.25 806 GLU A CA 1
ATOM 6719 C C . GLU A 1 806 ? -20.297 -32.094 -15.766 1 93.25 806 GLU A C 1
ATOM 6721 O O . GLU A 1 806 ? -19.953 -32.906 -16.609 1 93.25 806 GLU A O 1
ATOM 6726 N N . GLY A 1 807 ? -20.188 -30.812 -15.828 1 95.62 807 GLY A N 1
ATOM 6727 C CA . GLY A 1 807 ? -19.516 -30.266 -17 1 95.62 807 GLY A CA 1
ATOM 6728 C C . GLY A 1 807 ? -18.094 -30.766 -17.141 1 95.62 807 GLY A C 1
ATOM 6729 O O . GLY A 1 807 ? -17.578 -30.859 -18.266 1 95.62 807 GLY A O 1
ATOM 6730 N N . ILE A 1 808 ? -17.375 -31.219 -16.062 1 96.62 808 ILE A N 1
ATOM 6731 C CA . ILE A 1 808 ? -16 -31.703 -16.094 1 96.62 808 ILE A CA 1
ATOM 6732 C C . ILE A 1 808 ? -15.938 -33.031 -16.828 1 96.62 808 ILE A C 1
ATOM 6734 O O . ILE A 1 808 ? -15.016 -33.281 -17.609 1 96.62 808 ILE A O 1
ATOM 6738 N N . LYS A 1 809 ? -16.953 -33.875 -16.578 1 95.81 809 LYS A N 1
ATOM 6739 C CA . LYS A 1 809 ? -17.016 -35.188 -17.266 1 95.81 809 LYS A CA 1
ATOM 6740 C C . LYS A 1 809 ? -17.109 -35 -18.781 1 95.81 809 LYS A C 1
ATOM 6742 O O . LYS A 1 809 ? -16.469 -35.719 -19.531 1 95.81 809 LYS A O 1
ATOM 6747 N N . TYR A 1 810 ? -17.906 -34.031 -19.109 1 95.94 810 TYR A N 1
ATOM 6748 C CA . TYR A 1 810 ? -18.047 -33.719 -20.531 1 95.94 810 TYR A CA 1
ATOM 6749 C C . TYR A 1 810 ? -16.719 -33.312 -21.141 1 95.94 810 TYR A C 1
ATOM 6751 O O . TYR A 1 810 ? -16.344 -33.75 -22.219 1 95.94 810 TYR A O 1
ATOM 6759 N N . LEU A 1 811 ? -15.969 -32.406 -20.5 1 96.5 811 LEU A N 1
ATOM 6760 C CA . LEU A 1 811 ? -14.711 -31.891 -21.016 1 96.5 811 LEU A CA 1
ATOM 6761 C C . LEU A 1 811 ? -13.648 -33 -21.094 1 96.5 811 LEU A C 1
ATOM 6763 O O . LEU A 1 811 ? -12.828 -33 -22.016 1 96.5 811 LEU A O 1
ATOM 6767 N N . VAL A 1 812 ? -13.602 -33.906 -20.062 1 96.5 812 VAL A N 1
ATOM 6768 C CA . VAL A 1 812 ? -12.672 -35.031 -20.109 1 96.5 812 VAL A CA 1
ATOM 6769 C C . VAL A 1 812 ? -12.938 -35.906 -21.344 1 96.5 812 VAL A C 1
ATOM 6771 O O . VAL A 1 812 ? -12.016 -36.25 -22.078 1 96.5 812 VAL A O 1
ATOM 6774 N N . SER A 1 813 ? -14.242 -36.188 -21.594 1 96.12 813 SER A N 1
ATOM 6775 C CA . SER A 1 813 ? -14.617 -37 -22.75 1 96.12 813 SER A CA 1
ATOM 6776 C C . SER A 1 813 ? -14.281 -36.281 -24.047 1 96.12 813 SER A C 1
ATOM 6778 O O . SER A 1 813 ? -13.875 -36.906 -25.031 1 96.12 813 SER A O 1
ATOM 6780 N N . PHE A 1 814 ? -14.547 -35.031 -24.094 1 95.75 814 PHE A N 1
ATOM 6781 C CA . PHE A 1 814 ? -14.266 -34.188 -25.266 1 95.75 814 PHE A CA 1
ATOM 6782 C C . PHE A 1 814 ? -12.789 -34.25 -25.625 1 95.75 814 PHE A C 1
ATOM 6784 O O . PHE A 1 814 ? -12.445 -34.531 -26.781 1 95.75 814 PHE A O 1
ATOM 6791 N N . TYR A 1 815 ? -11.859 -34.156 -24.688 1 95.75 815 TYR A N 1
ATOM 6792 C CA . TYR A 1 815 ? -10.43 -34.094 -24.984 1 95.75 815 TYR A CA 1
ATOM 6793 C C . TYR A 1 815 ? -9.859 -35.5 -25.172 1 95.75 815 TYR A C 1
ATOM 6795 O O . TYR A 1 815 ? -8.789 -35.656 -25.781 1 95.75 815 TYR A O 1
ATOM 6803 N N . GLU A 1 816 ? -10.484 -36.469 -24.625 1 95.62 816 GLU A N 1
ATOM 6804 C CA . GLU A 1 816 ? -10.078 -37.844 -24.906 1 95.62 816 GLU A CA 1
ATOM 6805 C C . GLU A 1 816 ? -10.258 -38.188 -26.375 1 95.62 816 GLU A C 1
ATOM 6807 O O . GLU A 1 816 ? -9.5 -39 -26.938 1 95.62 816 GLU A O 1
ATOM 6812 N N . GLU A 1 817 ? -11.242 -37.5 -26.984 1 93.75 817 GLU A N 1
ATOM 6813 C CA . GLU A 1 817 ? -11.57 -37.781 -28.375 1 93.75 817 GLU A CA 1
ATOM 6814 C C . GLU A 1 817 ? -10.797 -36.875 -29.328 1 93.75 817 GLU A C 1
ATOM 6816 O O . GLU A 1 817 ? -10.641 -37.188 -30.516 1 93.75 817 GLU A O 1
ATOM 6821 N N . GLU A 1 818 ? -10.312 -35.812 -28.922 1 91.69 818 GLU A N 1
ATOM 6822 C CA . GLU A 1 818 ? -9.594 -34.844 -29.734 1 91.69 818 GLU A CA 1
ATOM 6823 C C . GLU A 1 818 ? -8.203 -35.375 -30.109 1 91.69 818 GLU A C 1
ATOM 6825 O O . GLU A 1 818 ? -7.699 -36.312 -29.484 1 91.69 818 GLU A O 1
ATOM 6830 N N . VAL A 1 819 ? -7.648 -34.781 -31.062 1 90.56 819 VAL A N 1
ATOM 6831 C CA . VAL A 1 819 ? -6.289 -35.125 -31.484 1 90.56 819 VAL A CA 1
ATOM 6832 C C . VAL A 1 819 ? -5.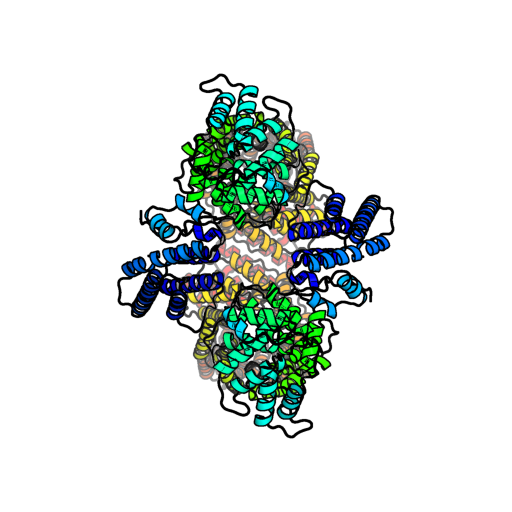316 -34.844 -30.344 1 90.56 819 VAL A C 1
ATOM 6834 O O . VAL A 1 819 ? -5.441 -33.844 -29.641 1 90.56 819 VAL A O 1
ATOM 6837 N N . LYS A 1 820 ? -4.336 -35.688 -30.094 1 90.5 820 LYS A N 1
ATOM 6838 C CA . LYS A 1 820 ? -3.438 -35.625 -28.953 1 90.5 820 LYS A CA 1
ATOM 6839 C C . LYS A 1 820 ? -2.291 -34.656 -29.188 1 90.5 820 LYS A C 1
ATOM 6841 O O . LYS A 1 820 ? -1.124 -35.062 -29.219 1 90.5 820 LYS A O 1
ATOM 6846 N N . THR A 1 821 ? -2.629 -33.469 -29.438 1 90 821 THR A N 1
ATOM 6847 C CA . THR A 1 821 ? -1.622 -32.406 -29.453 1 90 821 THR A CA 1
ATOM 6848 C C . THR A 1 821 ? -1.163 -32.094 -28.031 1 90 821 THR A C 1
ATOM 6850 O O . THR A 1 821 ? -1.801 -32.5 -27.062 1 90 821 THR A O 1
ATOM 6853 N N . LYS A 1 822 ? -0.09 -31.453 -27.828 1 87.69 822 LYS A N 1
ATOM 6854 C CA . LYS A 1 822 ? 0.429 -31.078 -26.516 1 87.69 822 LYS A CA 1
ATOM 6855 C C . LYS A 1 822 ? -0.613 -30.297 -25.719 1 87.69 822 LYS A C 1
ATOM 6857 O O . LYS A 1 822 ? -0.854 -30.594 -24.547 1 87.69 822 LYS A O 1
ATOM 6862 N N . ASP A 1 823 ? -1.254 -29.344 -26.375 1 90.5 823 ASP A N 1
ATOM 6863 C CA . ASP A 1 823 ? -2.242 -28.5 -25.703 1 90.5 823 ASP A CA 1
ATOM 6864 C C . ASP A 1 823 ? -3.443 -29.328 -25.25 1 90.5 823 ASP A C 1
ATOM 6866 O O . ASP A 1 823 ? -3.947 -29.141 -24.141 1 90.5 823 ASP A O 1
ATOM 6870 N N . ASN A 1 824 ? -3.898 -30.203 -26.078 1 93.19 824 ASN A N 1
ATOM 6871 C CA . ASN A 1 824 ? -5.047 -31.047 -25.734 1 93.19 824 ASN A CA 1
ATOM 6872 C C . ASN A 1 824 ? -4.723 -32 -24.609 1 93.19 824 ASN A C 1
ATOM 6874 O O . ASN A 1 824 ? -5.574 -32.312 -23.766 1 93.19 824 ASN A O 1
ATOM 6878 N N . LEU A 1 825 ? -3.506 -32.531 -24.641 1 92.88 825 LEU A N 1
ATOM 6879 C CA . LEU A 1 825 ? -3.1 -33.438 -23.578 1 92.88 825 LEU A CA 1
ATOM 6880 C C . LEU A 1 825 ? -3 -32.719 -22.234 1 92.88 825 LEU A C 1
ATOM 6882 O O . LEU A 1 825 ? -3.363 -33.25 -21.203 1 92.88 825 LEU A O 1
ATOM 6886 N N . LEU A 1 826 ? -2.443 -31.484 -22.312 1 93.44 826 LEU A N 1
ATOM 6887 C CA . LEU A 1 826 ? -2.373 -30.688 -21.094 1 93.44 826 LEU A CA 1
ATOM 6888 C C . LEU A 1 826 ? -3.762 -30.484 -20.5 1 93.44 826 LEU A C 1
ATOM 6890 O O . LEU A 1 826 ? -3.951 -30.641 -19.297 1 93.44 826 LEU A O 1
ATOM 6894 N N . LYS A 1 827 ? -4.73 -30.125 -21.344 1 94.62 827 LYS A N 1
ATOM 6895 C CA . LYS A 1 827 ? -6.102 -29.906 -20.891 1 94.62 827 LYS A CA 1
ATOM 6896 C C . LYS A 1 827 ? -6.727 -31.203 -20.375 1 94.62 827 LYS A C 1
ATOM 6898 O O . LYS A 1 827 ? -7.434 -31.203 -19.375 1 94.62 827 LYS A O 1
ATOM 6903 N N . LEU A 1 828 ? -6.496 -32.312 -21.078 1 95.88 828 LEU A N 1
ATOM 6904 C CA . LEU A 1 828 ? -7.035 -33.594 -20.688 1 95.88 828 LEU A CA 1
ATOM 6905 C C . LEU A 1 828 ? -6.59 -33.969 -19.266 1 95.88 828 LEU A C 1
ATOM 6907 O O . LEU A 1 828 ? -7.414 -34.312 -18.422 1 95.88 828 LEU A O 1
ATOM 6911 N N . TYR A 1 829 ? -5.266 -33.875 -18.984 1 94.75 829 TYR A N 1
ATOM 6912 C CA . TYR A 1 829 ? -4.758 -34.25 -17.672 1 94.75 829 TYR A CA 1
ATOM 6913 C C . TYR A 1 829 ? -5.242 -33.281 -16.594 1 94.75 829 TYR A C 1
ATOM 6915 O O . TYR A 1 829 ? -5.477 -33.656 -15.453 1 94.75 829 TYR A O 1
ATOM 6923 N N . GLU A 1 830 ? -5.359 -32.031 -16.984 1 94.5 830 GLU A N 1
ATOM 6924 C CA . GLU A 1 830 ? -5.891 -31.047 -16.062 1 94.5 830 GLU A CA 1
ATOM 6925 C C . GLU A 1 830 ? -7.312 -31.391 -15.633 1 94.5 830 GLU A C 1
ATOM 6927 O O . GLU A 1 830 ? -7.629 -31.375 -14.438 1 94.5 830 GLU A O 1
ATOM 6932 N N . TYR A 1 831 ? -8.188 -31.672 -16.594 1 95.94 831 TYR A N 1
ATOM 6933 C CA . TYR A 1 831 ? -9.586 -31.938 -16.281 1 95.94 831 TYR A CA 1
ATOM 6934 C C . TYR A 1 831 ? -9.734 -33.312 -15.617 1 95.94 831 TYR A C 1
ATOM 6936 O O . TYR A 1 831 ? -10.633 -33.5 -14.789 1 95.94 831 TYR A O 1
ATOM 6944 N N . LYS A 1 832 ? -8.859 -34.281 -15.898 1 95.25 832 LYS A N 1
ATOM 6945 C CA . LYS A 1 832 ? -8.859 -35.531 -15.148 1 95.25 832 LYS A CA 1
ATOM 6946 C C . LYS A 1 832 ? -8.523 -35.281 -13.68 1 95.25 832 LYS A C 1
ATOM 6948 O O . LYS A 1 832 ? -9.102 -35.938 -12.797 1 95.25 832 LYS A O 1
ATOM 6953 N N . LYS A 1 833 ? -7.566 -34.406 -13.516 1 94.62 833 LYS A N 1
ATOM 6954 C CA . LYS A 1 833 ? -7.258 -34 -12.141 1 94.62 833 LYS A CA 1
ATOM 6955 C C . LYS A 1 833 ? -8.469 -33.375 -11.461 1 94.62 833 LYS A C 1
ATOM 6957 O O . LYS A 1 833 ? -8.758 -33.688 -10.297 1 94.62 833 LYS A O 1
ATOM 6962 N N . TYR A 1 834 ? -9.219 -32.531 -12.234 1 94.56 834 TYR A N 1
ATOM 6963 C CA . TYR A 1 834 ? -10.414 -31.875 -11.703 1 94.56 834 TYR A CA 1
ATOM 6964 C C . TYR A 1 834 ? -11.477 -32.906 -11.336 1 94.56 834 TYR A C 1
ATOM 6966 O O . TYR A 1 834 ? -12.164 -32.75 -10.32 1 94.56 834 TYR A O 1
ATOM 6974 N N . MET A 1 835 ? -11.602 -33.875 -12.18 1 94.44 835 MET A N 1
ATOM 6975 C CA . MET A 1 835 ? -12.594 -34.906 -11.938 1 94.44 835 MET A CA 1
ATOM 6976 C C . MET A 1 835 ? -12.352 -35.594 -10.586 1 94.44 835 MET A C 1
ATOM 6978 O O . MET A 1 835 ? -13.297 -35.812 -9.828 1 94.44 835 MET A O 1
ATOM 6982 N N . GLU A 1 836 ? -11.117 -35.812 -10.312 1 92.44 836 GLU A N 1
ATOM 6983 C CA . GLU A 1 836 ? -10.766 -36.406 -9.031 1 92.44 836 GLU A CA 1
ATOM 6984 C C . GLU A 1 836 ? -10.953 -35.438 -7.879 1 92.44 836 GLU A C 1
ATOM 6986 O O . GLU A 1 836 ? -11.367 -35.812 -6.785 1 92.44 836 GLU A O 1
ATOM 6991 N N . PHE A 1 837 ? -10.586 -34.219 -8.125 1 94.19 837 PHE A N 1
ATOM 6992 C CA . PHE A 1 837 ? -10.656 -33.156 -7.113 1 94.19 837 PHE A CA 1
ATOM 6993 C C . PHE A 1 837 ? -12.102 -32.938 -6.668 1 94.19 837 PHE A C 1
ATOM 6995 O O . PHE A 1 837 ? -12.375 -32.812 -5.473 1 94.19 837 PHE A O 1
ATOM 7002 N N . TYR A 1 838 ? -13.062 -32.969 -7.629 1 94.12 838 TYR A N 1
ATOM 7003 C CA . TYR A 1 838 ? -14.461 -32.719 -7.34 1 94.12 838 TYR A CA 1
ATOM 7004 C C . TYR A 1 838 ? -15.211 -34 -6.98 1 94.12 838 TYR A C 1
ATOM 7006 O O . TYR A 1 838 ? -16.375 -33.938 -6.582 1 94.12 838 TYR A O 1
ATOM 7014 N N . GLY A 1 839 ? -14.531 -35.125 -7.07 1 86.94 839 GLY A N 1
ATOM 7015 C CA . GLY A 1 839 ? -15.117 -36.375 -6.691 1 86.94 839 GLY A CA 1
ATOM 7016 C C . GLY A 1 839 ? -16.156 -36.875 -7.676 1 86.94 839 GLY A C 1
ATOM 7017 O O . GLY A 1 839 ? -17.219 -37.375 -7.273 1 86.94 839 GLY A O 1
ATOM 7018 N N . ILE A 1 840 ? -15.977 -36.656 -8.922 1 85.94 840 ILE A N 1
ATOM 7019 C CA . ILE A 1 840 ? -16.922 -37.062 -9.953 1 85.94 840 ILE A CA 1
ATOM 7020 C C . ILE A 1 840 ? -16.344 -38.219 -10.75 1 85.94 840 ILE A C 1
ATOM 7022 O O . ILE A 1 840 ? -15.141 -38.281 -10.984 1 85.94 840 ILE A O 1
ATOM 7026 N N . MET B 1 1 ? 11.242 44.062 -21.438 1 25.97 1 MET B N 1
ATOM 7027 C CA . MET B 1 1 ? 11.164 43.562 -20.078 1 25.97 1 MET B CA 1
ATOM 7028 C C . MET B 1 1 ? 10.164 44.344 -19.25 1 25.97 1 MET B C 1
ATOM 7030 O O . MET B 1 1 ? 10.375 45.531 -19 1 25.97 1 MET B O 1
ATOM 7034 N N . LYS B 1 2 ? 8.906 44.188 -19.234 1 38.53 2 LYS B N 1
ATOM 7035 C CA . LYS B 1 2 ? 7.73 44.875 -18.688 1 38.53 2 LYS B CA 1
ATOM 7036 C C . LYS B 1 2 ? 7.867 45.094 -17.188 1 38.53 2 LYS B C 1
ATOM 7038 O O . LYS B 1 2 ? 8.281 44.188 -16.453 1 38.53 2 LYS B O 1
ATOM 7043 N N . ASN B 1 3 ? 8.078 46.312 -16.859 1 39.56 3 ASN B N 1
ATOM 7044 C CA . ASN B 1 3 ? 8.398 47.031 -15.617 1 39.56 3 ASN B CA 1
ATOM 7045 C C . ASN B 1 3 ? 7.59 46.5 -14.438 1 39.56 3 ASN B C 1
ATOM 7047 O O . ASN B 1 3 ? 6.445 46.906 -14.219 1 39.56 3 ASN B O 1
ATOM 7051 N N . ARG B 1 4 ? 7.719 45.281 -14.023 1 56.34 4 ARG B N 1
ATOM 7052 C CA . ARG B 1 4 ? 6.941 44.625 -12.984 1 56.34 4 ARG B CA 1
ATOM 7053 C C . ARG B 1 4 ? 7.27 45.188 -11.609 1 56.34 4 ARG B C 1
ATOM 7055 O O . ARG B 1 4 ? 8.438 45.25 -11.227 1 56.34 4 ARG B O 1
ATOM 7062 N N . ASN B 1 5 ? 6.371 45.875 -11.117 1 66.62 5 ASN B N 1
ATOM 7063 C CA . ASN B 1 5 ? 6.438 46.406 -9.766 1 66.62 5 ASN B CA 1
ATOM 7064 C C . ASN B 1 5 ? 6.812 45.344 -8.75 1 66.62 5 ASN B C 1
ATOM 7066 O O . ASN B 1 5 ? 6.27 44.219 -8.789 1 66.62 5 ASN B O 1
ATOM 7070 N N . CYS B 1 6 ? 8.016 45.5 -8.125 1 72.12 6 CYS B N 1
ATOM 7071 C CA . CYS B 1 6 ? 8.523 44.562 -7.145 1 72.12 6 CYS B CA 1
ATOM 7072 C C . CYS B 1 6 ? 7.898 44.781 -5.773 1 72.12 6 CYS B C 1
ATOM 7074 O O . CYS B 1 6 ? 8.055 45.875 -5.199 1 72.12 6 CYS B O 1
ATOM 7076 N N . PHE B 1 7 ? 7.133 43.875 -5.398 1 79.06 7 PHE B N 1
ATOM 7077 C CA . PHE B 1 7 ? 6.434 44 -4.125 1 79.06 7 PHE B CA 1
ATOM 7078 C C . PHE B 1 7 ? 7.27 43.438 -2.986 1 79.06 7 PHE B C 1
ATOM 7080 O O . PHE B 1 7 ? 6.766 43.25 -1.875 1 79.06 7 PHE B O 1
ATOM 7087 N N . ASP B 1 8 ? 8.547 43.312 -3.092 1 72.12 8 ASP B N 1
ATOM 7088 C CA . ASP B 1 8 ? 9.414 42.625 -2.135 1 72.12 8 ASP B CA 1
ATOM 7089 C C . ASP B 1 8 ? 9.516 43.438 -0.832 1 72.12 8 ASP B C 1
ATOM 7091 O O . ASP B 1 8 ? 9.789 42.844 0.228 1 72.12 8 ASP B O 1
ATOM 7095 N N . PHE B 1 9 ? 9.227 44.688 -0.985 1 74.88 9 PHE B N 1
ATOM 7096 C CA . PHE B 1 9 ? 9.305 45.531 0.21 1 74.88 9 PHE B CA 1
ATOM 7097 C C . PHE B 1 9 ? 8.242 45.125 1.222 1 74.88 9 PHE B C 1
ATOM 7099 O O . PHE B 1 9 ? 8.383 45.375 2.42 1 74.88 9 PHE B O 1
ATOM 7106 N N . LEU B 1 10 ? 7.312 44.469 0.7 1 76.31 10 LEU B N 1
ATOM 7107 C CA . LEU B 1 10 ? 6.215 44.062 1.576 1 76.31 10 LEU B CA 1
ATOM 7108 C C . LEU B 1 10 ? 6.621 42.875 2.441 1 76.31 10 LEU B C 1
ATOM 7110 O O . LEU B 1 10 ? 6.027 42.625 3.494 1 76.31 10 LEU B O 1
ATOM 7114 N N . LYS B 1 11 ? 7.57 42.219 2.055 1 70.88 11 LYS B N 1
ATOM 7115 C CA . LYS B 1 11 ? 8.016 41.031 2.764 1 70.88 11 LYS B CA 1
ATOM 7116 C C . LYS B 1 11 ? 8.508 41.375 4.168 1 70.88 11 LYS B C 1
ATOM 7118 O O . LYS B 1 11 ? 8.492 40.5 5.062 1 70.88 11 LYS B O 1
ATOM 7123 N N . LEU B 1 12 ? 8.828 42.594 4.309 1 65.12 12 LEU B N 1
ATOM 7124 C CA . LEU B 1 12 ? 9.422 43.031 5.57 1 65.12 12 LEU B CA 1
ATOM 7125 C C . LEU B 1 12 ? 8.398 42.969 6.703 1 65.12 12 LEU B C 1
ATOM 7127 O O . LEU B 1 12 ? 8.703 42.5 7.793 1 65.12 12 LEU B O 1
ATOM 7131 N N . GLU B 1 13 ? 7.328 43.531 6.344 1 66.62 13 GLU B N 1
ATOM 7132 C CA . GLU B 1 13 ? 6.344 43.656 7.418 1 66.62 13 GLU B CA 1
ATOM 7133 C C . GLU B 1 13 ? 4.996 43.094 7 1 66.62 13 GLU B C 1
ATOM 7135 O O . GLU B 1 13 ? 4.18 42.719 7.852 1 66.62 13 GLU B O 1
ATOM 7140 N N . PHE B 1 14 ? 4.934 42.938 5.699 1 74.88 14 PHE B N 1
ATOM 7141 C CA . PHE B 1 14 ? 3.615 42.594 5.176 1 74.88 14 PHE B CA 1
ATOM 7142 C C . PHE B 1 14 ? 3.689 41.344 4.285 1 74.88 14 PHE B C 1
ATOM 7144 O O . PHE B 1 14 ? 3.262 41.375 3.131 1 74.88 14 PHE B O 1
ATOM 7151 N N . ARG B 1 15 ? 3.996 40.312 4.844 1 72.88 15 ARG B N 1
ATOM 7152 C CA . ARG B 1 15 ? 4.277 39.094 4.094 1 72.88 15 ARG B CA 1
ATOM 7153 C C . ARG B 1 15 ? 2.996 38.5 3.504 1 72.88 15 ARG B C 1
ATOM 7155 O O . ARG B 1 15 ? 2.99 38.031 2.369 1 72.88 15 ARG B O 1
ATOM 7162 N N . ASP B 1 16 ? 2.033 38.531 4.355 1 74.25 16 ASP B N 1
ATOM 7163 C CA . ASP B 1 16 ? 0.773 37.969 3.875 1 74.25 16 ASP B CA 1
ATOM 7164 C C . ASP B 1 16 ? 0.291 38.719 2.623 1 74.25 16 ASP B C 1
ATOM 7166 O O . ASP B 1 16 ? -0.181 38.062 1.675 1 74.25 16 ASP B O 1
ATOM 7170 N N . LEU B 1 17 ? 0.448 39.906 2.73 1 78 17 LEU B N 1
ATOM 7171 C CA . LEU B 1 17 ? 0.066 40.688 1.564 1 78 17 LEU B CA 1
ATOM 7172 C C . LEU B 1 17 ? 0.959 40.375 0.372 1 78 17 LEU B C 1
ATOM 7174 O O . LEU B 1 17 ? 0.478 40.25 -0.758 1 78 17 LEU B O 1
ATOM 7178 N N . TYR B 1 18 ? 2.168 40.188 0.693 1 80.56 18 TYR B N 1
ATOM 7179 C CA . TYR B 1 18 ? 3.1 39.812 -0.361 1 80.56 18 TYR B CA 1
ATOM 7180 C C . TYR B 1 18 ? 2.686 38.469 -0.998 1 80.56 18 TYR B C 1
ATOM 7182 O O . TYR B 1 18 ? 2.65 38.344 -2.225 1 80.56 18 TYR B O 1
ATOM 7190 N N . HIS B 1 19 ? 2.365 37.562 -0.209 1 78.94 19 HIS B N 1
ATOM 7191 C CA . HIS B 1 19 ? 1.979 36.25 -0.729 1 78.94 19 HIS B CA 1
ATOM 7192 C C . HIS B 1 19 ? 0.675 36.344 -1.515 1 78.94 19 HIS B C 1
ATOM 7194 O O . HIS B 1 19 ? 0.534 35.688 -2.559 1 78.94 19 HIS B O 1
ATOM 7200 N N . ALA B 1 20 ? -0.225 37.031 -1.051 1 80.25 20 ALA B N 1
ATOM 7201 C CA . ALA B 1 20 ? -1.488 37.219 -1.763 1 80.25 20 ALA B CA 1
ATOM 7202 C C . ALA B 1 20 ? -1.258 37.812 -3.145 1 80.25 20 ALA B C 1
ATOM 7204 O O . ALA B 1 20 ? -1.865 37.375 -4.125 1 80.25 20 ALA B O 1
ATOM 7205 N N . ILE B 1 21 ? -0.354 38.688 -3.125 1 80.56 21 ILE B N 1
ATOM 7206 C CA . ILE B 1 21 ? -0.065 39.375 -4.383 1 80.56 21 ILE B CA 1
ATOM 7207 C C . ILE B 1 21 ? 0.683 38.438 -5.32 1 80.56 21 ILE B C 1
ATOM 7209 O O . ILE B 1 21 ? 0.389 38.375 -6.516 1 80.56 21 ILE B O 1
ATOM 7213 N N . THR B 1 22 ? 1.553 37.719 -4.754 1 78.75 22 THR B N 1
ATOM 7214 C CA . THR B 1 22 ? 2.301 36.75 -5.566 1 78.75 22 THR B CA 1
ATOM 7215 C C . THR B 1 22 ? 1.377 35.656 -6.121 1 78.75 22 THR B C 1
ATOM 7217 O O . THR B 1 22 ? 1.518 35.25 -7.273 1 78.75 22 THR B O 1
ATOM 7220 N N . ASN B 1 23 ? 0.423 35.25 -5.395 1 79.75 23 ASN B N 1
ATOM 7221 C CA . ASN B 1 23 ? -0.571 34.312 -5.855 1 79.75 23 ASN B CA 1
ATOM 7222 C C . ASN B 1 23 ? -1.431 34.875 -6.977 1 79.75 23 ASN B C 1
ATOM 7224 O O . ASN B 1 23 ? -1.79 34.156 -7.914 1 79.75 23 ASN B O 1
ATOM 7228 N N . LEU B 1 24 ? -1.726 36.062 -6.844 1 80.62 24 LEU B N 1
ATOM 7229 C CA . LEU B 1 24 ? -2.477 36.75 -7.895 1 80.62 24 LEU B CA 1
ATOM 7230 C C . LEU B 1 24 ? -1.679 36.812 -9.195 1 80.62 24 LEU B C 1
ATOM 7232 O O . LEU B 1 24 ? -2.225 36.562 -10.273 1 80.62 24 LEU B O 1
ATOM 7236 N N . LEU B 1 25 ? -0.428 37.031 -8.977 1 76.94 25 LEU B N 1
ATOM 7237 C CA . LEU B 1 25 ? 0.424 37.156 -10.156 1 76.94 25 LEU B CA 1
ATOM 7238 C C . LEU B 1 25 ? 0.585 35.812 -10.852 1 76.94 25 LEU B C 1
ATOM 7240 O O . LEU B 1 25 ? 0.77 35.75 -12.07 1 76.94 25 LEU B O 1
ATOM 7244 N N . LYS B 1 26 ? 0.354 34.719 -10.141 1 76.06 26 LYS B N 1
ATOM 7245 C CA . LYS B 1 26 ? 0.496 33.375 -10.703 1 76.06 26 LYS B CA 1
ATOM 7246 C C . LYS B 1 26 ? -0.847 32.844 -11.195 1 76.06 26 LYS B C 1
ATOM 7248 O O . LYS B 1 26 ? -0.904 31.797 -11.844 1 76.06 26 LYS B O 1
ATOM 7253 N N . GLU B 1 27 ? -1.896 33.531 -10.969 1 77.81 27 GLU B N 1
ATOM 7254 C CA . GLU B 1 27 ? -3.227 33.062 -11.352 1 77.81 27 GLU B CA 1
ATOM 7255 C C . GLU B 1 27 ? -3.453 33.219 -12.859 1 77.81 27 GLU B C 1
ATOM 7257 O O . GLU B 1 27 ? -3.314 34.312 -13.398 1 77.81 27 GLU B O 1
ATOM 7262 N N . ASP B 1 28 ? -3.74 32.031 -13.523 1 76.12 28 ASP B N 1
ATOM 7263 C CA . ASP B 1 28 ? -3.908 32.031 -14.977 1 76.12 28 ASP B CA 1
ATOM 7264 C C . ASP B 1 28 ? -5.387 32.062 -15.352 1 76.12 28 ASP B C 1
ATOM 7266 O O . ASP B 1 28 ? -5.73 32.344 -16.5 1 76.12 28 ASP B O 1
ATOM 7270 N N . LYS B 1 29 ? -6.297 31.781 -14.492 1 71.56 29 LYS B N 1
ATOM 7271 C CA . LYS B 1 29 ? -7.723 31.828 -14.789 1 71.56 29 LYS B CA 1
ATOM 7272 C C . LYS B 1 29 ? -8.25 33.25 -14.695 1 71.56 29 LYS B C 1
ATOM 7274 O O . LYS B 1 29 ? -8.383 33.812 -13.602 1 71.56 29 LYS B O 1
ATOM 7279 N N . ILE B 1 30 ? -8.555 33.75 -15.711 1 75.38 30 ILE B N 1
ATOM 7280 C CA . ILE B 1 30 ? -8.898 35.156 -15.852 1 75.38 30 ILE B CA 1
ATOM 7281 C C . ILE B 1 30 ? -10.148 35.469 -15.031 1 75.38 30 ILE B C 1
ATOM 7283 O O . ILE B 1 30 ? -10.305 36.562 -14.516 1 75.38 30 ILE B O 1
ATOM 7287 N N . GLU B 1 31 ? -10.945 34.531 -14.859 1 75.19 31 GLU B N 1
ATOM 7288 C CA . GLU B 1 31 ? -12.211 34.781 -14.18 1 75.19 31 GLU B CA 1
ATOM 7289 C C . GLU B 1 31 ? -12.016 34.938 -12.672 1 75.19 31 GLU B C 1
ATOM 7291 O O . GLU B 1 31 ? -12.844 35.531 -11.992 1 75.19 31 GLU B O 1
ATOM 7296 N N . LEU B 1 32 ? -10.898 34.594 -12.188 1 79.31 32 LEU B N 1
ATOM 7297 C CA . LEU B 1 32 ? -10.664 34.625 -10.75 1 79.31 32 LEU B CA 1
ATOM 7298 C C . LEU B 1 32 ? -9.836 35.875 -10.367 1 79.31 32 LEU B C 1
ATOM 7300 O O . LEU B 1 32 ? -9.758 36.219 -9.195 1 79.31 32 LEU B O 1
ATOM 7304 N N . ILE B 1 33 ? -9.383 36.469 -11.266 1 80.94 33 ILE B N 1
ATOM 7305 C CA . ILE B 1 33 ? -8.406 37.531 -11.039 1 80.94 33 ILE B CA 1
ATOM 7306 C C . ILE B 1 33 ? -9.086 38.719 -10.391 1 80.94 33 ILE B C 1
ATOM 7308 O O . ILE B 1 33 ? -8.578 39.281 -9.414 1 80.94 33 ILE B O 1
ATOM 7312 N N . PRO B 1 34 ? -10.227 39.031 -10.812 1 79.5 34 PRO B N 1
ATOM 7313 C CA . PRO B 1 34 ? -10.859 40.188 -10.188 1 79.5 34 PRO B CA 1
ATOM 7314 C C . PRO B 1 34 ? -11.188 39.969 -8.711 1 79.5 34 PRO B C 1
ATOM 7316 O O . PRO B 1 34 ? -10.969 40.844 -7.883 1 79.5 34 PRO B O 1
ATOM 7319 N N . GLU B 1 35 ? -11.594 38.938 -8.492 1 81.12 35 GLU B N 1
ATOM 7320 C CA . GLU B 1 35 ? -11.906 38.625 -7.098 1 81.12 35 GLU B CA 1
ATOM 7321 C C . GLU B 1 35 ? -10.648 38.656 -6.23 1 81.12 35 GLU B C 1
ATOM 7323 O O . GLU B 1 35 ? -10.68 39.156 -5.102 1 81.12 35 GLU B O 1
ATOM 7328 N N . LYS B 1 36 ? -9.672 38.25 -6.641 1 83.62 36 LYS B N 1
ATOM 7329 C CA . LYS B 1 36 ? -8.406 38.25 -5.902 1 83.62 36 LYS B CA 1
ATOM 7330 C C . LYS B 1 36 ? -7.871 39.688 -5.727 1 83.62 36 LYS B C 1
ATOM 7332 O O . LYS B 1 36 ? -7.301 40 -4.688 1 83.62 36 LYS B O 1
ATOM 7337 N N . ILE B 1 37 ? -8.102 40.375 -6.66 1 84.12 37 ILE B N 1
ATOM 7338 C CA . ILE B 1 37 ? -7.684 41.781 -6.59 1 84.12 37 ILE B CA 1
ATOM 7339 C C . ILE B 1 37 ? -8.484 42.5 -5.508 1 84.12 37 ILE B C 1
ATOM 7341 O O . ILE B 1 37 ? -7.922 43.219 -4.695 1 84.12 37 ILE B O 1
ATOM 7345 N N . PHE B 1 38 ? -9.68 42.219 -5.52 1 81.56 38 PHE B N 1
ATOM 7346 C CA . PHE B 1 38 ? -10.523 42.875 -4.512 1 81.56 38 PHE B CA 1
ATOM 7347 C C . PHE B 1 38 ? -10.109 42.438 -3.109 1 81.56 38 PHE B C 1
ATOM 7349 O O . PHE B 1 38 ? -10.078 43.25 -2.188 1 81.56 38 PHE B O 1
ATOM 7356 N N . LYS B 1 39 ? -9.734 41.312 -3.035 1 83.31 39 LYS B N 1
ATOM 7357 C CA . LYS B 1 39 ? -9.289 40.812 -1.74 1 83.31 39 LYS B CA 1
ATOM 7358 C C . LYS B 1 39 ? -7.992 41.469 -1.297 1 83.31 39 LYS B C 1
ATOM 7360 O O . LYS B 1 39 ? -7.844 41.844 -0.127 1 83.31 39 LYS B O 1
ATOM 7365 N N . ILE B 1 40 ? -7.176 41.656 -2.139 1 85.69 40 ILE B N 1
ATOM 7366 C CA . ILE B 1 40 ? -5.891 42.281 -1.853 1 85.69 40 ILE B CA 1
ATOM 7367 C C . ILE B 1 40 ? -6.105 43.75 -1.438 1 85.69 40 ILE B C 1
ATOM 7369 O O . ILE B 1 40 ? -5.52 44.219 -0.455 1 85.69 40 ILE B O 1
ATOM 7373 N N . ILE B 1 41 ? -6.926 44.406 -2.16 1 84.38 41 ILE B N 1
ATOM 7374 C CA . ILE B 1 41 ? -7.203 45.781 -1.847 1 84.38 41 ILE B CA 1
ATOM 7375 C C . ILE B 1 41 ? -7.875 45.875 -0.478 1 84.38 41 ILE B C 1
ATOM 7377 O O . ILE B 1 41 ? -7.531 46.75 0.326 1 84.38 41 ILE B O 1
ATOM 7381 N N . SER B 1 42 ? -8.625 45 -0.303 1 81.88 42 SER B N 1
ATOM 7382 C CA . SER B 1 42 ? -9.281 45 1 1 81.88 42 SER B CA 1
ATOM 7383 C C . SER B 1 42 ? -8.273 44.75 2.123 1 81.88 42 SER B C 1
ATOM 7385 O O . SER B 1 42 ? -8.344 45.406 3.17 1 81.88 42 SER B O 1
ATOM 7387 N N . GLU B 1 43 ? -7.383 43.969 1.855 1 82.5 43 GLU B N 1
ATOM 7388 C CA . GLU B 1 43 ? -6.34 43.688 2.84 1 82.5 43 GLU B CA 1
ATOM 7389 C C . GLU B 1 43 ? -5.48 44.938 3.092 1 82.5 43 GLU B C 1
ATOM 7391 O O . GLU B 1 43 ? -5.133 45.25 4.234 1 82.5 43 GLU B O 1
ATOM 7396 N N . ILE B 1 44 ? -5.148 45.562 2.119 1 83.62 44 ILE B N 1
ATOM 7397 C CA . ILE B 1 44 ? -4.348 46.75 2.225 1 83.62 44 ILE B CA 1
ATOM 7398 C C . ILE B 1 44 ? -5.105 47.812 3.031 1 83.62 44 ILE B C 1
ATOM 7400 O O . ILE B 1 44 ? -4.543 48.438 3.938 1 83.62 44 ILE B O 1
ATOM 7404 N N . VAL B 1 45 ? -6.309 48 2.695 1 80.12 45 VAL B N 1
ATOM 7405 C CA . VAL B 1 45 ? -7.133 49.031 3.348 1 80.12 45 VAL B CA 1
ATOM 7406 C C . VAL B 1 45 ? -7.324 48.656 4.82 1 80.12 45 VAL B C 1
ATOM 7408 O O . VAL B 1 45 ? -7.254 49.531 5.691 1 80.12 45 VAL B O 1
ATOM 7411 N N . ILE B 1 46 ? -7.293 47.469 5.02 1 79.88 46 ILE B N 1
ATOM 7412 C CA . ILE B 1 46 ? -7.43 47 6.395 1 79.88 46 ILE B CA 1
ATOM 7413 C C . ILE B 1 46 ? -6.145 47.281 7.164 1 79.88 46 ILE B C 1
ATOM 7415 O O . ILE B 1 46 ? -6.184 47.781 8.305 1 79.88 46 ILE B O 1
ATOM 7419 N N . ILE B 1 47 ? -5.062 47.062 6.562 1 79.5 47 ILE B N 1
ATOM 7420 C CA . ILE B 1 47 ? -3.766 47.312 7.176 1 79.5 47 ILE B CA 1
ATOM 7421 C C . ILE B 1 47 ? -3.621 48.812 7.492 1 79.5 47 ILE B C 1
ATOM 7423 O O . ILE B 1 47 ? -3.168 49.188 8.578 1 79.5 47 ILE B O 1
ATOM 7427 N N . ILE B 1 48 ? -4.023 49.625 6.621 1 79.31 48 ILE B N 1
ATOM 7428 C CA . ILE B 1 48 ? -3.912 51.062 6.805 1 79.31 48 ILE B CA 1
ATOM 7429 C C . ILE B 1 48 ? -4.824 51.5 7.945 1 79.31 48 ILE B C 1
ATOM 7431 O O . ILE B 1 48 ? -4.422 52.312 8.781 1 79.31 48 ILE B O 1
ATOM 7435 N N . HIS B 1 49 ? -5.828 51.031 7.902 1 72.25 49 HIS B N 1
ATOM 7436 C CA . HIS B 1 49 ? -6.746 51.344 8.984 1 72.25 49 HIS B CA 1
ATOM 7437 C C . HIS B 1 49 ? -6.18 50.938 10.336 1 72.25 49 HIS B C 1
ATOM 7439 O O . HIS B 1 49 ? -6.164 51.75 11.281 1 72.25 49 HIS B O 1
ATOM 7445 N N . LEU B 1 50 ? -5.586 49.781 10.305 1 70.62 50 LEU B N 1
ATOM 7446 C CA . LEU B 1 50 ? -5.055 49.219 11.531 1 70.62 50 LEU B CA 1
ATOM 7447 C C . LEU B 1 50 ? -3.832 50 12.016 1 70.62 50 LEU B C 1
ATOM 7449 O O . LEU B 1 50 ? -3.717 50.312 13.195 1 70.62 50 LEU B O 1
ATOM 7453 N N . LYS B 1 51 ? -2.984 50.312 11.18 1 72.19 51 LYS B N 1
ATOM 7454 C CA . LYS B 1 51 ? -1.732 51 11.516 1 72.19 51 LYS B CA 1
ATOM 7455 C C . LYS B 1 51 ? -1.978 52.438 11.914 1 72.19 51 LYS B C 1
ATOM 7457 O O . LYS B 1 51 ? -1.144 53.062 12.578 1 72.19 51 LYS B O 1
ATOM 7462 N N . ASN B 1 52 ? -3.021 53 11.586 1 68.56 52 ASN B N 1
ATOM 7463 C CA . ASN B 1 52 ? -3.354 54.375 11.953 1 68.56 52 ASN B CA 1
ATOM 7464 C C . ASN B 1 52 ? -4.422 54.406 13.039 1 68.56 52 ASN B C 1
ATOM 7466 O O . ASN B 1 52 ? -5.047 55.438 13.258 1 68.56 52 ASN B O 1
ATOM 7470 N N . ASN B 1 53 ? -4.434 53.25 13.594 1 60.44 53 ASN B N 1
ATOM 7471 C CA . ASN B 1 53 ? -5.367 53.094 14.711 1 60.44 53 ASN B CA 1
ATOM 7472 C C . ASN B 1 53 ? -6.773 53.562 14.328 1 60.44 53 ASN B C 1
ATOM 7474 O O . ASN B 1 53 ? -7.426 54.281 15.102 1 60.44 53 ASN B O 1
ATOM 7478 N N . LEU B 1 54 ? -7.148 53.312 13.023 1 66.5 54 LEU B N 1
ATOM 7479 C CA . LEU B 1 54 ? -8.461 53.656 12.5 1 66.5 54 LEU B CA 1
ATOM 7480 C C . LEU B 1 54 ? -9.344 52.438 12.359 1 66.5 54 LEU B C 1
ATOM 7482 O O . LEU B 1 54 ? -8.852 51.344 12.023 1 66.5 54 LEU B O 1
ATOM 7486 N N . PHE B 1 55 ? -10.562 52.531 12.594 1 59.38 55 PHE B N 1
ATOM 7487 C CA . PHE B 1 55 ? -11.523 51.469 12.477 1 59.38 55 PHE B CA 1
ATOM 7488 C C . PHE B 1 55 ? -11.836 51.156 11.016 1 59.38 55 PHE B C 1
ATOM 7490 O O . PHE B 1 55 ? -12.141 52.094 10.25 1 59.38 55 PHE B O 1
ATOM 7497 N N . TYR B 1 56 ? -11.602 49.906 10.484 1 66.5 56 TYR B N 1
ATOM 7498 C CA . TYR B 1 56 ? -12.016 49.5 9.148 1 66.5 56 TYR B CA 1
ATOM 7499 C C . TYR B 1 56 ? -13.438 48.969 9.164 1 66.5 56 TYR B C 1
ATOM 7501 O O . TYR B 1 56 ? -13.727 47.938 9.789 1 66.5 56 TYR B O 1
ATOM 7509 N N . ASN B 1 57 ? -14.367 49.531 8.547 1 56.09 57 ASN B N 1
ATOM 7510 C CA . ASN B 1 57 ? -15.781 49.156 8.484 1 56.09 57 ASN B CA 1
ATOM 7511 C C . ASN B 1 57 ? -16.047 48.156 7.387 1 56.09 57 ASN B C 1
ATOM 7513 O O . ASN B 1 57 ? -16.078 48.5 6.203 1 56.09 57 ASN B O 1
ATOM 7517 N N . SER B 1 58 ? -16.203 46.844 7.719 1 61.47 58 SER B N 1
ATOM 7518 C CA . SER B 1 58 ? -16.375 45.781 6.73 1 61.47 58 SER B CA 1
ATOM 7519 C C . SER B 1 58 ? -17.734 45.875 6.055 1 61.47 58 SER B C 1
ATOM 7521 O O . SER B 1 58 ? -17.938 45.281 4.98 1 61.47 58 SER B O 1
ATOM 7523 N N . GLU B 1 59 ? -18.719 46.562 6.555 1 55.31 59 GLU B N 1
ATOM 7524 C CA . GLU B 1 59 ? -20.016 46.781 5.926 1 55.31 59 GLU B CA 1
ATOM 7525 C C . GLU B 1 59 ? -19.938 47.844 4.828 1 55.31 59 GLU B C 1
ATOM 7527 O O . GLU B 1 59 ? -20.781 47.875 3.934 1 55.31 59 GLU B O 1
ATOM 7532 N N . ASN B 1 60 ? -19.125 48.688 4.883 1 64.94 60 ASN B N 1
ATOM 7533 C CA . ASN B 1 60 ? -18.906 49.688 3.826 1 64.94 60 ASN B CA 1
ATOM 7534 C C . ASN B 1 60 ? -18.328 49.031 2.57 1 64.94 60 ASN B C 1
ATOM 7536 O O . ASN B 1 60 ? -17.703 47.969 2.646 1 64.94 60 ASN B O 1
ATOM 7540 N N . THR B 1 61 ? -18.766 49.625 1.604 1 75.12 61 THR B N 1
ATOM 7541 C CA . THR B 1 61 ? -18.078 49.25 0.379 1 75.12 61 THR B CA 1
ATOM 7542 C C . THR B 1 61 ? -16.578 49.531 0.472 1 75.12 61 THR B C 1
ATOM 7544 O O . THR B 1 61 ? -16.172 50.406 1.237 1 75.12 61 THR B O 1
ATOM 7547 N N . LEU B 1 62 ? -15.914 48.812 -0.173 1 81.06 62 LEU B N 1
ATOM 7548 C CA . LEU B 1 62 ? -14.477 49.031 -0.228 1 81.06 62 LEU B CA 1
ATOM 7549 C C . LEU B 1 62 ? -14.156 50.5 -0.541 1 81.06 62 LEU B C 1
ATOM 7551 O O . LEU B 1 62 ? -13.258 51.094 0.064 1 81.06 62 LEU B O 1
ATOM 7555 N N . ILE B 1 63 ? -14.977 51.031 -1.331 1 80.12 63 ILE B N 1
ATOM 7556 C CA . ILE B 1 63 ? -14.75 52.406 -1.788 1 80.12 63 ILE B CA 1
ATOM 7557 C C . ILE B 1 63 ? -15.031 53.375 -0.649 1 80.12 63 ILE B C 1
ATOM 7559 O O . ILE B 1 63 ? -14.273 54.312 -0.432 1 80.12 63 ILE B O 1
ATOM 7563 N N . LYS B 1 64 ? -15.938 53.125 0.082 1 78.81 64 LYS B N 1
ATOM 7564 C CA . LYS B 1 64 ? -16.266 54 1.192 1 78.81 64 LYS B CA 1
ATOM 7565 C C . LYS B 1 64 ? -15.195 53.969 2.275 1 78.81 64 LYS B C 1
ATOM 7567 O O . LYS B 1 64 ? -14.867 55 2.867 1 78.81 64 LYS B O 1
ATOM 7572 N N . ASN B 1 65 ? -14.742 52.906 2.533 1 80.25 65 ASN B N 1
ATOM 7573 C CA . ASN B 1 65 ? -13.656 52.781 3.5 1 80.25 65 ASN B CA 1
ATOM 7574 C C . ASN B 1 65 ? -12.406 53.531 3.051 1 80.25 65 ASN B C 1
ATOM 7576 O O . ASN B 1 65 ? -11.695 54.094 3.875 1 80.25 65 ASN B O 1
ATOM 7580 N N . ILE B 1 66 ? -12.297 53.5 1.89 1 83.94 66 ILE B N 1
ATOM 7581 C CA . ILE B 1 66 ? -11.141 54.188 1.323 1 83.94 66 ILE B CA 1
ATOM 7582 C C . ILE B 1 66 ? -11.344 55.688 1.415 1 83.94 66 ILE B C 1
ATOM 7584 O O . ILE B 1 66 ? -10.422 56.438 1.783 1 83.94 66 ILE B O 1
ATOM 7588 N N . GLU B 1 67 ? -12.492 56.031 1.092 1 80.06 67 GLU B N 1
ATOM 7589 C CA . GLU B 1 67 ? -12.812 57.469 1.165 1 80.06 67 GLU B CA 1
ATOM 7590 C C . GLU B 1 67 ? -12.719 57.969 2.6 1 80.06 67 GLU B C 1
ATOM 7592 O O . GLU B 1 67 ? -12.305 59.125 2.832 1 80.06 67 GLU B O 1
ATOM 7597 N N . TYR B 1 68 ? -12.961 57.188 3.506 1 80.38 68 TYR B N 1
ATOM 7598 C CA . TYR B 1 68 ? -12.852 57.531 4.922 1 80.38 68 TYR B CA 1
ATOM 7599 C C . TYR B 1 68 ? -11.406 57.812 5.301 1 80.38 68 TYR B C 1
ATOM 7601 O O . TYR B 1 68 ? -11.125 58.781 6.02 1 80.38 68 TYR B O 1
ATOM 7609 N N . LEU B 1 69 ? -10.578 57.125 4.867 1 81.19 69 LEU B N 1
ATOM 7610 C CA . LEU B 1 69 ? -9.156 57.312 5.148 1 81.19 69 LEU B CA 1
ATOM 7611 C C . LEU B 1 69 ? -8.672 58.656 4.613 1 81.19 69 LEU B C 1
ATOM 7613 O O . LEU B 1 69 ? -7.848 59.312 5.238 1 81.19 69 LEU B O 1
ATOM 7617 N N . SER B 1 70 ? -9.25 58.969 3.59 1 79.94 70 SER B N 1
ATOM 7618 C CA . SER B 1 70 ? -8.867 60.25 2.99 1 79.94 70 SER B CA 1
ATOM 7619 C C . SER B 1 70 ? -9.484 61.406 3.74 1 79.94 70 SER B C 1
ATOM 7621 O O . SER B 1 70 ? -8.828 62.438 3.941 1 79.94 70 SER B O 1
ATOM 7623 N N . ARG B 1 71 ? -10.57 61.281 4.23 1 78 71 ARG B N 1
ATOM 7624 C CA . ARG B 1 71 ? -11.234 62.344 5.004 1 78 71 ARG B CA 1
ATOM 7625 C C . ARG B 1 71 ? -10.516 62.562 6.324 1 78 71 ARG B C 1
ATOM 7627 O O . ARG B 1 71 ? -10.461 63.719 6.809 1 78 71 ARG B O 1
ATOM 7634 N N . LYS B 1 72 ? -9.867 61.594 6.797 1 77.69 72 LYS B N 1
ATOM 7635 C CA . LYS B 1 72 ? -9.102 61.688 8.039 1 77.69 72 LYS B CA 1
ATOM 7636 C C . LYS B 1 72 ? -7.664 62.125 7.766 1 77.69 72 LYS B C 1
ATOM 7638 O O . LYS B 1 72 ? -6.816 62.062 8.656 1 77.69 72 LYS B O 1
ATOM 7643 N N . GLU B 1 73 ? -7.48 62.375 6.641 1 76.5 73 GLU B N 1
ATOM 7644 C CA . GLU B 1 73 ? -6.195 62.875 6.152 1 76.5 73 GLU B CA 1
ATOM 7645 C C . GLU B 1 73 ? -5.09 61.844 6.355 1 76.5 73 GLU B C 1
ATOM 7647 O O . GLU B 1 73 ? -3.938 62.219 6.602 1 76.5 73 GLU B O 1
ATOM 7652 N N . ILE B 1 74 ? -5.492 60.688 6.309 1 82.62 74 ILE B N 1
ATOM 7653 C CA . ILE B 1 74 ? -4.492 59.625 6.402 1 82.62 74 ILE B CA 1
ATOM 7654 C C . ILE B 1 74 ? -4.004 59.281 5.004 1 82.62 74 ILE B C 1
ATOM 7656 O O . ILE B 1 74 ? -2.797 59.281 4.738 1 82.62 74 ILE B O 1
ATOM 7660 N N . LEU B 1 75 ? -5.012 59.062 4.254 1 82.75 75 LEU B N 1
ATOM 7661 C CA . LEU B 1 75 ? -4.703 58.719 2.863 1 82.75 75 LEU B CA 1
ATOM 7662 C C . LEU B 1 75 ? -4.781 59.969 1.991 1 82.75 75 LEU B C 1
ATOM 7664 O O . LEU B 1 75 ? -5.801 60.688 1.986 1 82.75 75 LEU B O 1
ATOM 7668 N N . PRO B 1 76 ? -3.773 60.25 1.436 1 81.56 76 PRO B N 1
ATOM 7669 C CA . PRO B 1 76 ? -3.797 61.438 0.569 1 81.56 76 PRO B CA 1
ATOM 7670 C C . PRO B 1 76 ? -4.918 61.375 -0.466 1 81.56 76 PRO B C 1
ATOM 7672 O O . PRO B 1 76 ? -5.188 60.312 -1.039 1 81.56 76 PRO B O 1
ATOM 7675 N N . TYR B 1 77 ? -5.586 62.469 -0.649 1 79.44 77 TYR B N 1
ATOM 7676 C CA . TYR B 1 77 ? -6.738 62.594 -1.538 1 79.44 77 TYR B CA 1
ATOM 7677 C C . TYR B 1 77 ? -6.398 62.094 -2.941 1 79.44 77 TYR B C 1
ATOM 7679 O O . TYR B 1 77 ? -7.203 61.438 -3.584 1 79.44 77 TYR B O 1
ATOM 7687 N N . SER B 1 78 ? -5.297 62.438 -3.445 1 78.69 78 SER B N 1
ATOM 7688 C CA . SER B 1 78 ? -4.898 62 -4.785 1 78.69 78 SER B CA 1
ATOM 7689 C C . SER B 1 78 ? -4.832 60.5 -4.895 1 78.69 78 SER B C 1
ATOM 7691 O O . SER B 1 78 ? -5.281 59.906 -5.887 1 78.69 78 SER B O 1
ATOM 7693 N N . LEU B 1 79 ? -4.43 59.844 -3.869 1 84 79 LEU B N 1
ATOM 7694 C CA . LEU B 1 79 ? -4.301 58.406 -3.863 1 84 79 LEU B CA 1
ATOM 7695 C C . LEU B 1 79 ? -5.66 57.75 -3.691 1 84 79 LEU B C 1
ATOM 7697 O O . LEU B 1 79 ? -5.926 56.688 -4.289 1 84 79 LEU B O 1
ATOM 7701 N N . MET B 1 80 ? -6.426 58.375 -2.92 1 85.94 80 MET B N 1
ATOM 7702 C CA . MET B 1 80 ? -7.785 57.875 -2.746 1 85.94 80 MET B CA 1
ATOM 7703 C C . MET B 1 80 ? -8.539 57.875 -4.074 1 85.94 80 MET B C 1
ATOM 7705 O O . MET B 1 80 ? -9.164 56.875 -4.434 1 85.94 80 MET B O 1
ATOM 7709 N N . LYS B 1 81 ? -8.453 58.906 -4.789 1 79.69 81 LYS B N 1
ATOM 7710 C CA . LYS B 1 81 ? -9.133 59 -6.078 1 79.69 81 LYS B CA 1
ATOM 7711 C C . LYS B 1 81 ? -8.594 57.969 -7.066 1 79.69 81 LYS B C 1
ATOM 7713 O O . LYS B 1 81 ? -9.367 57.375 -7.816 1 79.69 81 LYS B O 1
ATOM 7718 N N . TYR B 1 82 ? -7.355 57.812 -6.988 1 82.31 82 TYR B N 1
ATOM 7719 C CA . TYR B 1 82 ? -6.695 56.844 -7.855 1 82.31 82 TYR B CA 1
ATOM 7720 C C . TYR B 1 82 ? -7.18 55.438 -7.555 1 82.31 82 TYR B C 1
ATOM 7722 O O . TYR B 1 82 ? -7.465 54.656 -8.477 1 82.31 82 TYR B O 1
ATOM 7730 N N . LEU B 1 83 ? -7.336 55.125 -6.383 1 85.06 83 LEU B N 1
ATOM 7731 C CA . LEU B 1 83 ? -7.75 53.812 -5.934 1 85.06 83 LEU B CA 1
ATOM 7732 C C . LEU B 1 83 ? -9.227 53.562 -6.238 1 85.06 83 LEU B C 1
ATOM 7734 O O . LEU B 1 83 ? -9.602 52.469 -6.684 1 85.06 83 LEU B O 1
ATOM 7738 N N . VAL B 1 84 ? -10.016 54.469 -5.984 1 80.75 84 VAL B N 1
ATOM 7739 C CA . VAL B 1 84 ? -11.453 54.344 -6.234 1 80.75 84 VAL B CA 1
ATOM 7740 C C . VAL B 1 84 ? -11.695 54.156 -7.727 1 80.75 84 VAL B C 1
ATOM 7742 O O . VAL B 1 84 ? -12.492 53.281 -8.117 1 80.75 84 VAL B O 1
ATOM 7745 N N . LYS B 1 85 ? -11 54.875 -8.523 1 80.31 85 LYS B N 1
ATOM 7746 C CA . LYS B 1 85 ? -11.117 54.688 -9.969 1 80.31 85 LYS B CA 1
ATOM 7747 C C . LYS B 1 85 ? -10.688 53.281 -10.391 1 80.31 85 LYS B C 1
ATOM 7749 O O . LYS B 1 85 ? -11.328 52.656 -11.242 1 80.31 85 LYS B O 1
ATOM 7754 N N . TYR B 1 86 ? -9.695 52.875 -9.758 1 85.69 86 TYR B N 1
ATOM 7755 C CA . TYR B 1 86 ? -9.195 51.531 -10.062 1 85.69 86 TYR B CA 1
ATOM 7756 C C . TYR B 1 86 ? -10.227 50.469 -9.703 1 85.69 86 TYR B C 1
ATOM 7758 O O . TYR B 1 86 ? -10.461 49.531 -10.469 1 85.69 86 TYR B O 1
ATOM 7766 N N . ILE B 1 87 ? -10.82 50.562 -8.602 1 84.06 87 ILE B N 1
ATOM 7767 C CA . ILE B 1 87 ? -11.828 49.625 -8.141 1 84.06 87 ILE B CA 1
ATOM 7768 C C . ILE B 1 87 ? -13.023 49.625 -9.086 1 84.06 87 ILE B C 1
ATOM 7770 O O . ILE B 1 87 ? -13.547 48.562 -9.453 1 84.06 87 ILE B O 1
ATOM 7774 N N . GLU B 1 88 ? -13.367 50.688 -9.539 1 79.75 88 GLU B N 1
ATOM 7775 C CA . GLU B 1 88 ? -14.469 50.844 -10.484 1 79.75 88 GLU B CA 1
ATOM 7776 C C . GLU B 1 88 ? -14.125 50.188 -11.828 1 79.75 88 GLU B C 1
ATOM 7778 O O . GLU B 1 88 ? -14.969 49.531 -12.438 1 79.75 88 GLU B O 1
ATOM 7783 N N . ASP B 1 89 ? -12.922 50.344 -12.188 1 79.38 89 ASP B N 1
ATOM 7784 C CA . ASP B 1 89 ? -12.484 49.75 -13.445 1 79.38 89 ASP B CA 1
ATOM 7785 C C . ASP B 1 89 ? -12.523 48.219 -13.352 1 79.38 89 ASP B C 1
ATOM 7787 O O . ASP B 1 89 ? -12.961 47.531 -14.289 1 79.38 89 ASP B O 1
ATOM 7791 N N . ILE B 1 90 ? -12.109 47.781 -12.234 1 81.44 90 ILE B N 1
ATOM 7792 C CA . ILE B 1 90 ? -12.062 46.344 -12.07 1 81.44 90 ILE B CA 1
ATOM 7793 C C . ILE B 1 90 ? -13.484 45.781 -11.977 1 81.44 90 ILE B C 1
ATOM 7795 O O . ILE B 1 90 ? -13.773 44.719 -12.516 1 81.44 90 ILE B O 1
ATOM 7799 N N . GLU B 1 91 ? -14.328 46.438 -11.352 1 78.44 91 GLU B N 1
ATOM 7800 C CA . GLU B 1 91 ? -15.727 46.031 -11.289 1 78.44 91 GLU B CA 1
ATOM 7801 C C . GLU B 1 91 ? -16.344 46 -12.688 1 78.44 91 GLU B C 1
ATOM 7803 O O . GLU B 1 91 ? -17.109 45.062 -13.008 1 78.44 91 GLU B O 1
ATOM 7808 N N . LEU B 1 92 ? -15.961 46.875 -13.477 1 74.56 92 LEU B N 1
ATOM 7809 C CA . LEU B 1 92 ? -16.453 46.938 -14.852 1 74.56 92 LEU B CA 1
ATOM 7810 C C . LEU B 1 92 ? -15.914 45.75 -15.656 1 74.56 92 LEU B C 1
ATOM 7812 O O . LEU B 1 92 ? -16.656 45.125 -16.422 1 74.56 92 LEU B O 1
ATOM 7816 N N . ILE B 1 93 ? -14.688 45.5 -15.406 1 76.69 93 ILE B N 1
ATOM 7817 C CA . ILE B 1 93 ? -14.086 44.375 -16.125 1 76.69 93 ILE B CA 1
ATOM 7818 C C . ILE B 1 93 ? -14.734 43.062 -15.695 1 76.69 93 ILE B C 1
ATOM 7820 O O . ILE B 1 93 ? -14.992 42.188 -16.516 1 76.69 93 ILE B O 1
ATOM 7824 N N . ASN B 1 94 ? -15 42.906 -14.453 1 74.38 94 ASN B N 1
ATOM 7825 C CA . ASN B 1 94 ? -15.641 41.719 -13.914 1 74.38 94 ASN B CA 1
ATOM 7826 C C . ASN B 1 94 ? -17.016 41.5 -14.523 1 74.38 94 ASN B C 1
ATOM 7828 O O . ASN B 1 94 ? -17.406 40.375 -14.82 1 74.38 94 ASN B O 1
ATOM 7832 N N . ILE B 1 95 ? -17.703 42.469 -14.844 1 68.81 95 ILE B N 1
ATOM 7833 C CA . ILE B 1 95 ? -19.016 42.438 -15.492 1 68.81 95 ILE B CA 1
ATOM 7834 C C . ILE B 1 95 ? -18.859 42 -16.953 1 68.81 95 ILE B C 1
ATOM 7836 O O . ILE B 1 95 ? -19.641 41.188 -17.453 1 68.81 95 ILE B O 1
ATOM 7840 N N . TYR B 1 96 ? -17.766 42.5 -17.5 1 66.75 96 TYR B N 1
ATOM 7841 C CA . TYR B 1 96 ? -17.531 42.156 -18.906 1 66.75 96 TYR B CA 1
ATOM 7842 C C . TYR B 1 96 ? -17.125 40.719 -19.047 1 66.75 96 TYR B C 1
ATOM 7844 O O . TYR B 1 96 ? -17.516 40.031 -20 1 66.75 96 TYR B O 1
ATOM 7852 N N . LEU B 1 97 ? -16.312 40.219 -18.141 1 70 97 LEU B N 1
ATOM 7853 C CA . LEU B 1 97 ? -15.852 38.812 -18.172 1 70 97 LEU B CA 1
ATOM 7854 C C . LEU B 1 97 ? -17.016 37.844 -17.984 1 70 97 LEU B C 1
ATOM 7856 O O . LEU B 1 97 ? -17.047 36.781 -18.594 1 70 97 LEU B O 1
ATOM 7860 N N . ILE B 1 98 ? -18.047 38.094 -17.297 1 60.91 98 ILE B N 1
ATOM 7861 C CA . ILE B 1 98 ? -19.219 37.281 -17.047 1 60.91 98 ILE B CA 1
ATOM 7862 C C . ILE B 1 98 ? -20.109 37.281 -18.297 1 60.91 98 ILE B C 1
ATOM 7864 O O . ILE B 1 98 ? -20.688 36.25 -18.641 1 60.91 98 ILE B O 1
ATOM 7868 N N . ASN B 1 99 ? -20.109 38.219 -19.078 1 58.31 99 ASN B N 1
ATOM 7869 C CA . ASN B 1 99 ? -20.984 38.344 -20.25 1 58.31 99 ASN B CA 1
ATOM 7870 C C . ASN B 1 99 ? -20.25 37.969 -21.531 1 58.31 99 ASN B C 1
ATOM 7872 O O . ASN B 1 99 ? -20.781 38.188 -22.625 1 58.31 99 ASN B O 1
ATOM 7876 N N . GLU B 1 100 ? -19.109 37.094 -21.656 1 58.19 100 GLU B N 1
ATOM 7877 C CA . GLU B 1 100 ? -18.344 36.438 -22.703 1 58.19 100 GLU B CA 1
ATOM 7878 C C . GLU B 1 100 ? -17.953 37.406 -23.812 1 58.19 100 GLU B C 1
ATOM 7880 O O . GLU B 1 100 ? -17.719 37 -24.953 1 58.19 100 GLU B O 1
ATOM 7885 N N . LYS B 1 101 ? -18.031 38.5 -23.812 1 54.28 101 LYS B N 1
ATOM 7886 C CA . LYS B 1 101 ? -17.922 39.312 -25 1 54.28 101 LYS B CA 1
ATOM 7887 C C . LYS B 1 101 ? -16.469 39.75 -25.25 1 54.28 101 LYS B C 1
ATOM 7889 O O . LYS B 1 101 ? -16.172 40.438 -26.234 1 54.28 101 LYS B O 1
ATOM 7894 N N . ILE B 1 102 ? -15.609 39.938 -24.422 1 54.81 102 ILE B N 1
ATOM 7895 C CA . ILE B 1 102 ? -14.469 40.812 -24.672 1 54.81 102 ILE B CA 1
ATOM 7896 C C . ILE B 1 102 ? -13.195 39.969 -24.781 1 54.81 102 ILE B C 1
ATOM 7898 O O . ILE B 1 102 ? -13.117 38.875 -24.234 1 54.81 102 ILE B O 1
ATOM 7902 N N . ASN B 1 103 ? -12.297 40.438 -25.594 1 54.84 103 ASN B N 1
ATOM 7903 C CA . ASN B 1 103 ? -10.977 39.906 -25.891 1 54.84 103 ASN B CA 1
ATOM 7904 C C . ASN B 1 103 ? -10.18 39.594 -24.625 1 54.84 103 ASN B C 1
ATOM 7906 O O . ASN B 1 103 ? -9.852 40.5 -23.859 1 54.84 103 ASN B O 1
ATOM 7910 N N . GLU B 1 104 ? -10.062 38.406 -24.359 1 61.62 104 GLU B N 1
ATOM 7911 C CA . GLU B 1 104 ? -9.523 37.844 -23.125 1 61.62 104 GLU B CA 1
ATOM 7912 C C . GLU B 1 104 ? -8.102 38.312 -22.875 1 61.62 104 GLU B C 1
ATOM 7914 O O . GLU B 1 104 ? -7.715 38.531 -21.719 1 61.62 104 GLU B O 1
ATOM 7919 N N . GLU B 1 105 ? -7.426 38.562 -23.906 1 62.66 105 GLU B N 1
ATOM 7920 C CA . GLU B 1 105 ? -6.012 38.875 -23.688 1 62.66 105 GLU B CA 1
ATOM 7921 C C . GLU B 1 105 ? -5.82 40.281 -23.156 1 62.66 105 GLU B C 1
ATOM 7923 O O . GLU B 1 105 ? -5.012 40.5 -22.266 1 62.66 105 GLU B O 1
ATOM 7928 N N . ASN B 1 106 ? -6.516 41.156 -23.719 1 62.31 106 ASN B N 1
ATOM 7929 C CA . ASN B 1 106 ? -6.387 42.531 -23.297 1 62.31 106 ASN B CA 1
ATOM 7930 C C . ASN B 1 106 ? -6.891 42.75 -21.875 1 62.31 106 ASN B C 1
ATOM 7932 O O . ASN B 1 106 ? -6.309 43.531 -21.109 1 62.31 106 ASN B O 1
ATOM 7936 N N . ILE B 1 107 ? -7.738 42 -21.594 1 70.5 107 ILE B N 1
ATOM 7937 C CA . ILE B 1 107 ? -8.305 42.125 -20.266 1 70.5 107 ILE B CA 1
ATOM 7938 C C . ILE B 1 107 ? -7.348 41.531 -19.234 1 70.5 107 ILE B C 1
ATOM 7940 O O . ILE B 1 107 ? -7.188 42.062 -18.141 1 70.5 107 ILE B O 1
ATOM 7944 N N . ARG B 1 108 ? -6.711 40.688 -19.688 1 69.62 108 ARG B N 1
ATOM 7945 C CA . ARG B 1 108 ? -5.719 40.062 -18.812 1 69.62 108 ARG B CA 1
ATOM 7946 C C . ARG B 1 108 ? -4.578 41.031 -18.516 1 69.62 108 ARG B C 1
ATOM 7948 O O . ARG B 1 108 ? -4.113 41.125 -17.375 1 69.62 108 ARG B O 1
ATOM 7955 N N . ILE B 1 109 ? -4.289 41.688 -19.516 1 67.5 109 ILE B N 1
ATOM 7956 C CA . ILE B 1 109 ? -3.188 42.625 -19.359 1 67.5 109 ILE B CA 1
ATOM 7957 C C . ILE B 1 109 ? -3.602 43.781 -18.438 1 67.5 109 ILE B C 1
ATOM 7959 O O . ILE B 1 109 ? -2.828 44.188 -17.578 1 67.5 109 ILE B O 1
ATOM 7963 N N . LYS B 1 110 ? -4.754 44.188 -18.531 1 70.69 110 LYS B N 1
ATOM 7964 C CA . LYS B 1 110 ? -5.25 45.281 -17.703 1 70.69 110 LYS B CA 1
ATOM 7965 C C . LYS B 1 110 ? -5.422 44.844 -16.25 1 70.69 110 LYS B C 1
ATOM 7967 O O . LYS B 1 110 ? -5.129 45.625 -15.336 1 70.69 110 LYS B O 1
ATOM 7972 N N . LEU B 1 111 ? -5.68 43.688 -16.156 1 74.44 111 LEU B N 1
ATOM 7973 C CA . LEU B 1 111 ? -5.918 43.188 -14.812 1 74.44 111 LEU B CA 1
ATOM 7974 C C . LEU B 1 111 ? -4.598 42.875 -14.109 1 74.44 111 LEU B C 1
ATOM 7976 O O . LEU B 1 111 ? -4.504 42.938 -12.883 1 74.44 111 LEU B O 1
ATOM 7980 N N . LYS B 1 112 ? -3.66 42.656 -14.844 1 71.06 112 LYS B N 1
ATOM 7981 C CA . LYS B 1 112 ? -2.383 42.281 -14.234 1 71.06 112 LYS B CA 1
ATOM 7982 C C . LYS B 1 112 ? -1.488 43.531 -14.078 1 71.06 112 LYS B C 1
ATOM 7984 O O . LYS B 1 112 ? -0.379 43.438 -13.547 1 71.06 112 LYS B O 1
ATOM 7989 N N . ASP B 1 113 ? -2.025 44.594 -14.477 1 73.56 113 ASP B N 1
ATOM 7990 C CA . ASP B 1 113 ? -1.359 45.844 -14.172 1 73.56 113 ASP B CA 1
ATOM 7991 C C . ASP B 1 113 ? -1.659 46.312 -12.75 1 73.56 113 ASP B C 1
ATOM 7993 O O . ASP B 1 113 ? -2.682 46.938 -12.492 1 73.56 113 ASP B O 1
ATOM 7997 N N . LEU B 1 114 ? -0.747 46.062 -11.898 1 80.94 114 LEU B N 1
ATOM 7998 C CA . LEU B 1 114 ? -0.958 46.281 -10.477 1 80.94 114 LEU B CA 1
ATOM 7999 C C . LEU B 1 114 ? -0.287 47.562 -10.023 1 80.94 114 LEU B C 1
ATOM 8001 O O . LEU B 1 114 ? 0.146 47.688 -8.867 1 80.94 114 LEU B O 1
ATOM 8005 N N . LYS B 1 115 ? -0.331 48.469 -10.875 1 80.12 115 LYS B N 1
ATOM 8006 C CA . LYS B 1 115 ? 0.334 49.719 -10.555 1 80.12 115 LYS B CA 1
ATOM 8007 C C . LYS B 1 115 ? -0.343 50.406 -9.367 1 80.12 115 LYS B C 1
ATOM 8009 O O . LYS B 1 115 ? 0.332 50.938 -8.484 1 80.12 115 LYS B O 1
ATOM 8014 N N . VAL B 1 116 ? -1.594 50.406 -9.367 1 83.19 116 VAL B N 1
ATOM 8015 C CA . VAL B 1 116 ? -2.336 51.062 -8.297 1 83.19 116 VAL B CA 1
ATOM 8016 C C . VAL B 1 116 ? -2.131 50.312 -6.984 1 83.19 116 VAL B C 1
ATOM 8018 O O . VAL B 1 116 ? -1.911 50.938 -5.941 1 83.19 116 VAL B O 1
ATOM 8021 N N . ILE B 1 117 ? -2.143 49.062 -7.07 1 86.5 117 ILE B N 1
ATOM 8022 C CA . ILE B 1 117 ? -1.923 48.25 -5.879 1 86.5 117 ILE B CA 1
ATOM 8023 C C . ILE B 1 117 ? -0.493 48.438 -5.379 1 86.5 117 ILE B C 1
ATOM 8025 O O . ILE B 1 117 ? -0.256 48.5 -4.172 1 86.5 117 ILE B O 1
ATOM 8029 N N . TYR B 1 118 ? 0.322 48.594 -6.23 1 85.94 118 TYR B N 1
ATOM 8030 C CA . TYR B 1 118 ? 1.713 48.844 -5.859 1 85.94 118 TYR B CA 1
ATOM 8031 C C . TYR B 1 118 ? 1.863 50.156 -5.129 1 85.94 118 TYR B C 1
ATOM 8033 O O . TYR B 1 118 ? 2.488 50.219 -4.066 1 85.94 118 TYR B O 1
ATOM 8041 N N . GLU B 1 119 ? 1.312 51.188 -5.676 1 83.62 119 GLU B N 1
ATOM 8042 C CA . GLU B 1 119 ? 1.414 52.5 -5.051 1 83.62 119 GLU B CA 1
ATOM 8043 C C . GLU B 1 119 ? 0.744 52.531 -3.682 1 83.62 119 GLU B C 1
ATOM 8045 O O . GLU B 1 119 ? 1.279 53.094 -2.729 1 83.62 119 GLU B O 1
ATOM 8050 N N . MET B 1 120 ? -0.243 51.875 -3.623 1 86 120 MET B N 1
ATOM 8051 C CA . MET B 1 120 ? -0.927 51.781 -2.336 1 86 120 MET B CA 1
ATOM 8052 C C . MET B 1 120 ? -0.091 51.031 -1.325 1 86 120 MET B C 1
ATOM 8054 O O . MET B 1 120 ? -0.034 51.375 -0.149 1 86 120 MET B O 1
ATOM 8058 N N . SER B 1 121 ? 0.467 50 -1.758 1 86.75 121 SER B N 1
ATOM 8059 C CA . SER B 1 121 ? 1.307 49.188 -0.885 1 86.75 121 SER B CA 1
ATOM 8060 C C . SER B 1 121 ? 2.531 49.969 -0.413 1 86.75 121 SER B C 1
ATOM 8062 O O . SER B 1 121 ? 2.939 49.844 0.744 1 86.75 121 SER B O 1
ATOM 8064 N N . VAL B 1 122 ? 3.029 50.719 -1.251 1 82.56 122 VAL B N 1
ATOM 8065 C CA . VAL B 1 122 ? 4.18 51.531 -0.903 1 82.56 122 VAL B CA 1
ATOM 8066 C C . VAL B 1 122 ? 3.77 52.594 0.139 1 82.56 122 VAL B C 1
ATOM 8068 O O . VAL B 1 122 ? 4.449 52.75 1.152 1 82.56 122 VAL B O 1
ATOM 8071 N N . TRP B 1 123 ? 2.697 53.312 -0.139 1 84.62 123 TRP B N 1
ATOM 8072 C CA . TRP B 1 123 ? 2.213 54.281 0.821 1 84.62 123 TRP B CA 1
ATOM 8073 C C . TRP B 1 123 ? 1.955 53.656 2.18 1 84.62 123 TRP B C 1
ATOM 8075 O O . TRP B 1 123 ? 2.365 54.188 3.213 1 84.62 123 TRP B O 1
ATOM 8085 N N . MET B 1 124 ? 1.401 52.562 2.027 1 85.81 124 MET B N 1
ATOM 8086 C CA . MET B 1 124 ? 1.067 51.844 3.258 1 85.81 124 MET B CA 1
ATOM 8087 C C . MET B 1 124 ? 2.33 51.438 4.016 1 85.81 124 MET B C 1
ATOM 8089 O O . MET B 1 124 ? 2.422 51.625 5.227 1 85.81 124 MET B O 1
ATOM 8093 N N . ALA B 1 125 ? 3.215 50.906 3.352 1 81.44 125 ALA B N 1
ATOM 8094 C CA . ALA B 1 125 ? 4.449 50.438 3.971 1 81.44 125 ALA B CA 1
ATOM 8095 C C . ALA B 1 125 ? 5.227 51.594 4.602 1 81.44 125 ALA B C 1
ATOM 8097 O O . ALA B 1 125 ? 5.727 51.469 5.723 1 81.44 125 ALA B O 1
ATOM 8098 N N . ILE B 1 126 ? 5.238 52.719 3.988 1 77.88 126 ILE B N 1
ATOM 8099 C CA . ILE B 1 126 ? 6.02 53.844 4.438 1 77.88 126 ILE B CA 1
ATOM 8100 C C . ILE B 1 126 ? 5.305 54.531 5.594 1 77.88 126 ILE B C 1
ATOM 8102 O O . ILE B 1 126 ? 5.938 54.938 6.582 1 77.88 126 ILE B O 1
ATOM 8106 N N . ASN B 1 127 ? 4.027 54.656 5.473 1 75.38 127 ASN B N 1
ATOM 8107 C CA . ASN B 1 127 ? 3.307 55.469 6.441 1 75.38 127 ASN B CA 1
ATOM 8108 C C . ASN B 1 127 ? 2.793 54.625 7.609 1 75.38 127 ASN B C 1
ATOM 8110 O O . ASN B 1 127 ? 2.615 55.125 8.719 1 75.38 127 ASN B O 1
ATOM 8114 N N . CYS B 1 128 ? 2.695 53.344 7.234 1 74.06 128 CYS B N 1
ATOM 8115 C CA . CYS B 1 128 ? 2.107 52.5 8.266 1 74.06 128 CYS B CA 1
ATOM 8116 C C . CYS B 1 128 ? 3.104 51.469 8.75 1 74.06 128 CYS B C 1
ATOM 8118 O O . CYS B 1 128 ? 2.854 50.781 9.742 1 74.06 128 CYS B O 1
ATOM 8120 N N . GLY B 1 129 ? 4.117 51.281 8.141 1 70.31 129 GLY B N 1
ATOM 8121 C CA . GLY B 1 129 ? 5.137 50.312 8.492 1 70.31 129 GLY B CA 1
ATOM 8122 C C . GLY B 1 129 ? 6.062 50.781 9.594 1 70.31 129 GLY B C 1
ATOM 8123 O O . GLY B 1 129 ? 6.121 52 9.883 1 70.31 129 GLY B O 1
ATOM 8124 N N . GLU B 1 130 ? 6.609 49.875 10.344 1 61.91 130 GLU B N 1
ATOM 8125 C CA . GLU B 1 130 ? 7.52 50.219 11.438 1 61.91 130 GLU B CA 1
ATOM 8126 C C . GLU B 1 130 ? 8.977 50.188 10.969 1 61.91 130 GLU B C 1
ATOM 8128 O O . GLU B 1 130 ? 9.867 50.656 11.68 1 61.91 130 GLU B O 1
ATOM 8133 N N . GLU B 1 131 ? 9.078 49.688 9.883 1 63.75 131 GLU B N 1
ATOM 8134 C CA . GLU B 1 131 ? 10.438 49.531 9.359 1 63.75 131 GLU B CA 1
ATOM 8135 C C . GLU B 1 131 ? 10.836 50.75 8.539 1 63.75 131 GLU B C 1
ATOM 8137 O O . GLU B 1 131 ? 9.977 51.531 8.094 1 63.75 131 GLU B O 1
ATOM 8142 N N . LYS B 1 132 ? 11.992 51.125 8.68 1 63.22 132 LYS B N 1
ATOM 8143 C CA . LYS B 1 132 ? 12.484 52.188 7.832 1 63.22 132 LYS B CA 1
ATOM 8144 C C . LYS B 1 132 ? 12.5 51.781 6.363 1 63.22 132 LYS B C 1
ATOM 8146 O O . LYS B 1 132 ? 13.492 51.25 5.875 1 63.22 132 LYS B O 1
ATOM 8151 N N . TYR B 1 133 ? 11.422 52.094 5.734 1 63.78 133 TYR B N 1
ATOM 8152 C CA . TYR B 1 133 ? 11.234 51.625 4.367 1 63.78 133 TYR B CA 1
ATOM 8153 C C . TYR B 1 133 ? 12.086 52.438 3.389 1 63.78 133 TYR B C 1
ATOM 8155 O O . TYR B 1 133 ? 12.164 52.094 2.205 1 63.78 133 TYR B O 1
ATOM 8163 N N . ASN B 1 134 ? 12.664 53.438 4.016 1 62.22 134 ASN B N 1
ATOM 8164 C CA . ASN B 1 134 ? 13.648 54.156 3.209 1 62.22 134 ASN B CA 1
ATOM 8165 C C . ASN B 1 134 ? 14.797 53.25 2.791 1 62.22 134 ASN B C 1
ATOM 8167 O O . ASN B 1 134 ? 15.484 53.5 1.805 1 62.22 134 ASN B O 1
ATOM 8171 N N . LEU B 1 135 ? 14.867 52.281 3.467 1 61.56 135 LEU B N 1
ATOM 8172 C CA . LEU B 1 135 ? 15.977 51.375 3.234 1 61.56 135 LEU B CA 1
ATOM 8173 C C . LEU B 1 135 ? 15.797 50.594 1.921 1 61.56 135 LEU B C 1
ATOM 8175 O O . LEU B 1 135 ? 16.766 50.125 1.334 1 61.56 135 LEU B O 1
ATOM 8179 N N . PHE B 1 136 ? 14.531 50.625 1.386 1 62.66 136 PHE B N 1
ATOM 8180 C CA . PHE B 1 136 ? 14.234 49.906 0.158 1 62.66 136 PHE B CA 1
ATOM 8181 C C . PHE B 1 136 ? 14.422 50.812 -1.061 1 62.66 136 PHE B C 1
ATOM 8183 O O . PHE B 1 136 ? 14.391 50.344 -2.197 1 62.66 136 PHE B O 1
ATOM 8190 N N . TYR B 1 137 ? 14.633 52 -0.75 1 66.12 137 TYR B N 1
ATOM 8191 C CA . TYR B 1 137 ? 14.547 53.031 -1.787 1 66.12 137 TYR B CA 1
ATOM 8192 C C . TYR B 1 137 ? 15.578 52.781 -2.877 1 66.12 137 TYR B C 1
ATOM 8194 O O . TYR B 1 137 ? 15.281 52.906 -4.066 1 66.12 137 TYR B O 1
ATOM 8202 N N . ASP B 1 138 ? 16.734 52.375 -2.498 1 62.31 138 ASP B N 1
ATOM 8203 C CA . ASP B 1 138 ? 17.812 52.25 -3.471 1 62.31 138 ASP B CA 1
ATOM 8204 C C . ASP B 1 138 ? 17.609 51.031 -4.383 1 62.31 138 ASP B C 1
ATOM 8206 O O . ASP B 1 138 ? 18.109 51 -5.508 1 62.31 138 ASP B O 1
ATOM 8210 N N . LYS B 1 139 ? 16.797 50.094 -4.043 1 65.25 139 LYS B N 1
ATOM 8211 C CA . LYS B 1 139 ? 16.625 48.875 -4.809 1 65.25 139 LYS B CA 1
ATOM 8212 C C . LYS B 1 139 ? 15.453 48.969 -5.773 1 65.25 139 LYS B C 1
ATOM 8214 O O . LYS B 1 139 ? 15.219 48.062 -6.574 1 65.25 139 LYS B O 1
ATOM 8219 N N . LEU B 1 140 ? 14.852 50.062 -5.727 1 68.19 140 LEU B N 1
ATOM 8220 C CA . LEU B 1 140 ? 13.633 50.219 -6.512 1 68.19 140 LEU B CA 1
ATOM 8221 C C . LEU B 1 140 ? 13.953 50.719 -7.918 1 68.19 140 LEU B C 1
ATOM 8223 O O . LEU B 1 140 ? 14.977 51.375 -8.133 1 68.19 140 LEU B O 1
ATOM 8227 N N . SER B 1 141 ? 13.219 50.219 -8.867 1 71.69 141 SER B N 1
ATOM 8228 C CA . SER B 1 141 ? 13.336 50.75 -10.227 1 71.69 141 SER B CA 1
ATOM 8229 C C . SER B 1 141 ? 12.992 52.219 -10.273 1 71.69 141 SER B C 1
ATOM 8231 O O . SER B 1 141 ? 12.383 52.75 -9.344 1 71.69 141 SER B O 1
ATOM 8233 N N . PRO B 1 142 ? 13.555 52.875 -11.258 1 69.81 142 PRO B N 1
ATOM 8234 C CA . PRO B 1 142 ? 13.266 54.312 -11.352 1 69.81 142 PRO B CA 1
ATOM 8235 C C . PRO B 1 142 ? 11.781 54.625 -11.25 1 69.81 142 PRO B C 1
ATOM 8237 O O . PRO B 1 142 ? 11.398 55.625 -10.609 1 69.81 142 PRO B O 1
ATOM 8240 N N . GLU B 1 143 ? 10.953 53.812 -11.812 1 74.75 143 GLU B N 1
ATOM 8241 C CA . GLU B 1 143 ? 9.508 54.031 -11.727 1 74.75 143 GLU B CA 1
ATOM 8242 C C . GLU B 1 143 ? 9 53.781 -10.312 1 74.75 143 GLU B C 1
ATOM 8244 O O . GLU B 1 143 ? 8.141 54.531 -9.82 1 74.75 143 GLU B O 1
ATOM 8249 N N . GLU B 1 144 ? 9.594 52.906 -9.672 1 79.06 144 GLU B N 1
ATOM 8250 C CA . GLU B 1 144 ? 9.219 52.594 -8.297 1 79.06 144 GLU B CA 1
ATOM 8251 C C . GLU B 1 144 ? 9.719 53.656 -7.332 1 79.06 144 GLU B C 1
ATOM 8253 O O . GLU B 1 144 ? 9.023 54.031 -6.379 1 79.06 144 GLU B O 1
ATOM 8258 N N . LYS B 1 145 ? 10.891 54.094 -7.57 1 77 145 LYS B N 1
ATOM 8259 C CA . LYS B 1 145 ? 11.461 55.156 -6.754 1 77 145 LYS B CA 1
ATOM 8260 C C . LYS B 1 145 ? 10.586 56.406 -6.781 1 77 145 LYS B C 1
ATOM 8262 O O . LYS B 1 145 ? 10.43 57.094 -5.762 1 77 145 LYS B O 1
ATOM 8267 N N . LYS B 1 146 ? 10.055 56.75 -7.973 1 77.06 146 LYS B N 1
ATOM 8268 C CA . LYS B 1 146 ? 9.156 57.875 -8.094 1 77.06 146 LYS B CA 1
ATOM 8269 C C . LYS B 1 146 ? 7.961 57.75 -7.156 1 77.06 146 LYS B C 1
ATOM 8271 O O . LYS B 1 146 ? 7.543 58.719 -6.531 1 77.06 146 LYS B O 1
ATOM 8276 N N . ILE B 1 147 ? 7.555 56.531 -6.953 1 80.5 147 ILE B N 1
ATOM 8277 C CA . ILE B 1 147 ? 6.387 56.312 -6.113 1 80.5 147 ILE B CA 1
ATOM 8278 C C . ILE B 1 147 ? 6.785 56.344 -4.641 1 80.5 147 ILE B C 1
ATOM 8280 O O . ILE B 1 147 ? 6.105 57 -3.83 1 80.5 147 ILE B O 1
ATOM 8284 N N . PHE B 1 148 ? 7.895 55.844 -4.266 1 80.5 148 PHE B N 1
ATOM 8285 C CA . PHE B 1 148 ? 8.359 55.844 -2.887 1 80.5 148 PHE B CA 1
ATOM 8286 C C . PHE B 1 148 ? 8.727 57.25 -2.434 1 80.5 148 PHE B C 1
ATOM 8288 O O . PHE B 1 148 ? 8.422 57.656 -1.308 1 80.5 148 PHE B O 1
ATOM 8295 N N . SER B 1 149 ? 9.375 57.938 -3.264 1 74.75 149 SER B N 1
ATOM 8296 C CA . SER B 1 149 ? 9.836 59.281 -2.947 1 74.75 149 SER B CA 1
ATOM 8297 C C . SER B 1 149 ? 8.656 60.219 -2.664 1 74.75 149 SER B C 1
ATOM 8299 O O . SER B 1 149 ? 8.789 61.188 -1.91 1 74.75 149 SER B O 1
ATOM 8301 N N . LYS B 1 150 ? 7.492 59.938 -3.262 1 77.81 150 LYS B N 1
ATOM 8302 C CA . LYS B 1 150 ? 6.285 60.75 -3.047 1 77.81 150 LYS B CA 1
ATOM 8303 C C . LYS B 1 150 ? 5.863 60.719 -1.581 1 77.81 150 LYS B C 1
ATOM 8305 O O . LYS B 1 150 ? 5.285 61.656 -1.076 1 77.81 150 LYS B O 1
ATOM 8310 N N . TYR B 1 151 ? 6.328 59.625 -0.908 1 77.88 151 TYR B N 1
ATOM 8311 C CA . TYR B 1 151 ? 5.75 59.469 0.422 1 77.88 151 TYR B CA 1
ATOM 8312 C C . TYR B 1 151 ? 6.84 59.344 1.482 1 77.88 151 TYR B C 1
ATOM 8314 O O . TYR B 1 151 ? 6.551 59.344 2.682 1 77.88 151 TYR B O 1
ATOM 8322 N N . LEU B 1 152 ? 7.926 59.281 1.397 1 67.06 152 LEU B N 1
ATOM 8323 C CA . LEU B 1 152 ? 9.031 59.281 2.352 1 67.06 152 LEU B CA 1
ATOM 8324 C C . LEU B 1 152 ? 9.266 60.656 2.941 1 67.06 152 LEU B C 1
ATOM 8326 O O . LEU B 1 152 ? 9.406 61.625 2.205 1 67.06 152 LEU B O 1
ATOM 8330 N N . LYS B 1 153 ? 8.688 60.906 4.336 1 57 153 LYS B N 1
ATOM 8331 C CA . LYS B 1 153 ? 8.867 62.188 5.043 1 57 153 LYS B CA 1
ATOM 8332 C C . LYS B 1 153 ? 10.352 62.469 5.281 1 57 153 LYS B C 1
ATOM 8334 O O . LYS B 1 153 ? 11.133 61.562 5.555 1 57 153 LYS B O 1
ATOM 8339 N N . GLU B 1 154 ? 10.727 63.562 4.996 1 43.22 154 GLU B N 1
ATOM 8340 C CA . GLU B 1 154 ? 12 64.062 5.48 1 43.22 154 GLU B CA 1
ATOM 8341 C C . GLU B 1 154 ? 11.984 64.25 7 1 43.22 154 GLU B C 1
ATOM 8343 O O . GLU B 1 154 ? 11.227 65.062 7.531 1 43.22 154 GLU B O 1
ATOM 8348 N N . GLU B 1 155 ? 11.836 63.375 7.887 1 36.12 155 GLU B N 1
ATOM 8349 C CA . GLU B 1 155 ? 11.852 63.562 9.336 1 36.12 155 GLU B CA 1
ATOM 8350 C C . GLU B 1 155 ? 13.062 64.375 9.766 1 36.12 155 GLU B C 1
ATOM 8352 O O . GLU B 1 155 ? 14.203 63.969 9.562 1 36.12 155 GLU B O 1
ATOM 8357 N N . SER B 1 156 ? 12.93 65.688 9.867 1 29.86 156 SER B N 1
ATOM 8358 C CA . SER B 1 156 ? 13.82 66.5 10.672 1 29.86 156 SER B CA 1
ATOM 8359 C C . SER B 1 156 ? 13.688 66.188 12.156 1 29.86 156 SER B C 1
ATOM 8361 O O . SER B 1 156 ? 12.602 66.312 12.727 1 29.86 156 SER B O 1
ATOM 8363 N N . TYR B 1 157 ? 14.234 65.188 12.773 1 30.25 157 TYR B N 1
ATOM 8364 C CA . TYR B 1 157 ? 14.383 64.875 14.188 1 30.25 157 TYR B CA 1
ATOM 8365 C C . TYR B 1 157 ? 14.797 66.062 15.008 1 30.25 157 TYR B C 1
ATOM 8367 O O . TYR B 1 157 ? 15.93 66.562 14.891 1 30.25 157 TYR B O 1
ATOM 8375 N N . GLN B 1 158 ? 13.977 67.062 15.305 1 26.42 158 GLN B N 1
ATOM 8376 C CA . GLN B 1 158 ? 14.328 68 16.391 1 26.42 158 GLN B CA 1
ATOM 8377 C C . GLN B 1 158 ? 14.242 67.312 17.75 1 26.42 158 GLN B C 1
ATOM 8379 O O . GLN B 1 158 ? 13.148 66.938 18.188 1 26.42 158 GLN B O 1
ATOM 8384 N N . ILE B 1 159 ? 15.18 66.5 18.234 1 28.3 159 ILE B N 1
ATOM 8385 C CA . ILE B 1 159 ? 15.43 65.938 19.562 1 28.3 159 ILE B CA 1
ATOM 8386 C C . ILE B 1 159 ? 15.344 67.062 20.609 1 28.3 159 ILE B C 1
ATOM 8388 O O . ILE B 1 159 ? 16.125 68 20.594 1 28.3 159 ILE B O 1
ATOM 8392 N N . ASP B 1 160 ? 14.195 67.375 21.125 1 24.48 160 ASP B N 1
ATOM 8393 C CA . ASP B 1 160 ? 14.062 68.25 22.266 1 24.48 160 ASP B CA 1
ATOM 8394 C C . ASP B 1 160 ? 14.766 67.688 23.484 1 24.48 160 ASP B C 1
ATOM 8396 O O . ASP B 1 160 ? 14.273 66.75 24.109 1 24.48 160 ASP B O 1
ATOM 8400 N N . ASN B 1 161 ? 16.125 67.625 23.625 1 26.47 161 ASN B N 1
ATOM 8401 C CA . ASN B 1 161 ? 17.141 67.25 24.609 1 26.47 161 ASN B CA 1
ATOM 8402 C C . ASN B 1 161 ? 16.969 68.062 25.891 1 26.47 161 ASN B C 1
ATOM 8404 O O . ASN B 1 161 ? 17.922 68.25 26.656 1 26.47 161 ASN B O 1
ATOM 8408 N N . GLN B 1 162 ? 15.906 68.625 26.328 1 23.72 162 GLN B N 1
ATOM 8409 C CA . GLN B 1 162 ? 16.141 69.688 27.359 1 23.72 162 GLN B CA 1
ATOM 8410 C C . GLN B 1 162 ? 16.469 69 28.688 1 23.72 162 GLN B C 1
ATOM 8412 O O . GLN B 1 162 ? 17.312 69.5 29.438 1 23.72 162 GLN B O 1
ATOM 8417 N N . TYR B 1 163 ? 15.742 68.062 29.297 1 24.53 163 TYR B N 1
ATOM 8418 C CA . TYR B 1 163 ? 15.625 68.25 30.75 1 24.53 163 TYR B CA 1
ATOM 8419 C C . TYR B 1 163 ? 16.938 67.938 31.453 1 24.53 163 TYR B C 1
ATOM 8421 O O . TYR B 1 163 ? 17.438 68.812 32.219 1 24.53 163 TYR B O 1
ATOM 8429 N N . GLU B 1 164 ? 17.219 66.688 31.938 1 26.33 164 GLU B N 1
ATOM 8430 C CA . GLU B 1 164 ? 17.906 66.5 33.219 1 26.33 164 GLU B CA 1
ATOM 8431 C C . GLU B 1 164 ? 19.406 66.75 33.062 1 26.33 164 GLU B C 1
ATOM 8433 O O . GLU B 1 164 ? 20.188 66.438 33.969 1 26.33 164 GLU B O 1
ATOM 8438 N N . ILE B 1 165 ? 19.828 67.438 32.062 1 27.94 165 ILE B N 1
ATOM 8439 C CA . ILE B 1 165 ? 21.219 67.938 31.969 1 27.94 165 ILE B CA 1
ATOM 8440 C C . ILE B 1 165 ? 21.484 68.938 33.062 1 27.94 165 ILE B C 1
ATOM 8442 O O . ILE B 1 165 ? 21.781 70.125 32.75 1 27.94 165 ILE B O 1
ATOM 8446 N N . GLU B 1 166 ? 20.734 69 34.094 1 28.08 166 GLU B N 1
ATOM 8447 C CA . GLU B 1 166 ? 21.047 70.125 35 1 28.08 166 GLU B CA 1
ATOM 8448 C C . GLU B 1 166 ? 22.531 70.125 35.344 1 28.08 166 GLU B C 1
ATOM 8450 O O . GLU B 1 166 ? 23.156 71.188 35.344 1 28.08 166 GLU B O 1
ATOM 8455 N N . GLU B 1 167 ? 23.047 69.062 36.062 1 29.83 167 GLU B N 1
ATOM 8456 C CA . GLU B 1 167 ? 24.359 69.375 36.594 1 29.83 167 GLU B CA 1
ATOM 8457 C C . GLU B 1 167 ? 25.375 69.562 35.5 1 29.83 167 GLU B C 1
ATOM 8459 O O . GLU B 1 167 ? 26.391 70.25 35.688 1 29.83 167 GLU B O 1
ATOM 8464 N N . LEU B 1 168 ? 25.172 68.938 34.375 1 26.83 168 LEU B N 1
ATOM 8465 C CA . LEU B 1 168 ? 26.156 69.062 33.312 1 26.83 168 LEU B CA 1
ATOM 8466 C C . LEU B 1 168 ? 26.062 70.438 32.656 1 26.83 168 LEU B C 1
ATOM 8468 O O . LEU B 1 168 ? 26.812 70.75 31.734 1 26.83 168 LEU B O 1
ATOM 8472 N N . GLU B 1 169 ? 25.125 71.312 33.062 1 29.11 169 GLU B N 1
ATOM 8473 C CA . GLU B 1 169 ? 24.906 72.688 32.562 1 29.11 169 GLU B CA 1
ATOM 8474 C C . GLU B 1 169 ? 26.156 73.5 32.781 1 29.11 169 GLU B C 1
ATOM 8476 O O . GLU B 1 169 ? 26.281 74.625 32.219 1 29.11 169 GLU B O 1
ATOM 8481 N N . GLU B 1 170 ? 26.969 73.25 33.844 1 30.56 170 GLU B N 1
ATOM 8482 C CA . GLU B 1 170 ? 27.891 74.375 33.938 1 30.56 170 GLU B CA 1
ATOM 8483 C C . GLU B 1 170 ? 28.609 74.625 32.625 1 30.56 170 GLU B C 1
ATOM 8485 O O . GLU B 1 170 ? 28.891 75.75 32.281 1 30.56 170 GLU B O 1
ATOM 8490 N N . LEU B 1 171 ? 29.031 73.5 32.031 1 26.72 171 LEU B N 1
ATOM 8491 C CA . LEU B 1 171 ? 30.078 73.75 31.031 1 26.72 171 LEU B CA 1
ATOM 8492 C C . LEU B 1 171 ? 29.484 74.25 29.719 1 26.72 171 LEU B C 1
ATOM 8494 O O . LEU B 1 171 ? 30.219 74.75 28.859 1 26.72 171 LEU B O 1
ATOM 8498 N N . ASN B 1 172 ? 28.156 73.938 29.422 1 29.28 172 ASN B N 1
ATOM 8499 C CA . ASN B 1 172 ? 27.766 74.125 28.031 1 29.28 172 ASN B CA 1
ATOM 8500 C C . ASN B 1 172 ? 27.547 75.625 27.703 1 29.28 172 ASN B C 1
ATOM 8502 O O . ASN B 1 172 ? 26.906 75.938 26.719 1 29.28 172 ASN B O 1
ATOM 8506 N N . LYS B 1 173 ? 27.781 76.5 28.406 1 32.16 173 LYS B N 1
ATOM 8507 C CA . LYS B 1 173 ? 27.297 77.812 27.938 1 32.16 173 LYS B CA 1
ATOM 8508 C C . LYS B 1 173 ? 27.828 78.125 26.547 1 32.16 173 LYS B C 1
ATOM 8510 O O . LYS B 1 173 ? 27.609 79.25 26.016 1 32.16 173 LYS B O 1
ATOM 8515 N N . ARG B 1 174 ? 28.938 77.5 25.984 1 30.42 174 ARG B N 1
ATOM 8516 C CA . ARG B 1 174 ? 29.438 78.312 24.891 1 30.42 174 ARG B CA 1
ATOM 8517 C C . ARG B 1 174 ? 28.578 78.125 23.641 1 30.42 174 ARG B C 1
ATOM 8519 O O . ARG B 1 174 ? 28.078 77 23.375 1 30.42 174 ARG B O 1
ATOM 8526 N N . GLU B 1 175 ? 28.078 79.062 22.828 1 27.83 175 GLU B N 1
ATOM 8527 C CA . GLU B 1 175 ? 27.188 79.562 21.781 1 27.83 175 GLU B CA 1
ATOM 8528 C C . GLU B 1 175 ? 27.297 78.688 20.531 1 27.83 175 GLU B C 1
ATOM 8530 O O . GLU B 1 175 ? 28.281 78 20.344 1 27.83 175 GLU B O 1
ATOM 8535 N N . GLU B 1 176 ? 26.406 78.875 19.344 1 29.5 176 GLU B N 1
ATOM 8536 C CA . GLU B 1 176 ? 25.672 78.5 18.156 1 29.5 176 GLU B CA 1
ATOM 8537 C C . GLU B 1 176 ? 26.594 78.25 16.969 1 29.5 176 GLU B C 1
ATOM 8539 O O . GLU B 1 176 ? 26.141 78 15.859 1 29.5 176 GLU B O 1
ATOM 8544 N N . ASP B 1 177 ? 27.812 78.75 16.672 1 29.95 177 ASP B N 1
ATOM 8545 C CA . ASP B 1 177 ? 28.094 78.938 15.25 1 29.95 177 ASP B CA 1
ATOM 8546 C C . ASP B 1 177 ? 28.016 77.625 14.477 1 29.95 177 ASP B C 1
ATOM 8548 O O . ASP B 1 177 ? 28.75 76.688 14.773 1 29.95 177 ASP B O 1
ATOM 8552 N N . ASP B 1 178 ? 26.969 77.25 13.781 1 33 178 ASP B N 1
ATOM 8553 C CA . ASP B 1 178 ? 26.438 76.125 12.961 1 33 178 ASP B CA 1
ATOM 8554 C C . ASP B 1 178 ? 27.422 75.75 11.844 1 33 178 ASP B C 1
ATOM 8556 O O . ASP B 1 178 ? 27.031 75.125 10.852 1 33 178 ASP B O 1
ATOM 8560 N N . GLU B 1 179 ? 28.531 76.562 11.406 1 32 179 GLU B N 1
ATOM 8561 C CA . GLU B 1 179 ? 29.25 76.125 10.203 1 32 179 GLU B CA 1
ATOM 8562 C C . GLU B 1 179 ? 29.625 74.625 10.305 1 32 179 GLU B C 1
ATOM 8564 O O . GLU B 1 179 ? 30.125 74.188 11.336 1 32 179 GLU B O 1
ATOM 8569 N N . LEU B 1 180 ? 29.031 73.75 9.578 1 37.91 180 LEU B N 1
ATOM 8570 C CA . LEU B 1 180 ? 29.469 72.438 9.234 1 37.91 180 LEU B CA 1
ATOM 8571 C C . LEU B 1 180 ? 31 72.312 9.242 1 37.91 180 LEU B C 1
ATOM 8573 O O . LEU B 1 180 ? 31.641 72.562 8.219 1 37.91 180 LEU B O 1
ATOM 8577 N N . LEU B 1 181 ? 31.875 72.938 9.961 1 37.62 181 LEU B N 1
ATOM 8578 C CA . LEU B 1 181 ? 33.312 73.125 10.07 1 37.62 181 LEU B CA 1
ATOM 8579 C C . LEU B 1 181 ? 34.062 71.812 9.93 1 37.62 181 LEU B C 1
ATOM 8581 O O . LEU B 1 181 ? 33.781 70.875 10.672 1 37.62 181 LEU B O 1
ATOM 8585 N N . TYR B 1 182 ? 34.781 71.438 8.633 1 45.38 182 TYR B N 1
ATOM 8586 C CA . TYR B 1 182 ? 35.875 70.562 8.227 1 45.38 182 TYR B CA 1
ATOM 8587 C C . TYR B 1 182 ? 36.781 70.25 9.391 1 45.38 182 TYR B C 1
ATOM 8589 O O . TYR B 1 182 ? 37.469 71.125 9.914 1 45.38 182 TYR B O 1
ATOM 8597 N N . ASP B 1 183 ? 36.531 69.312 10.086 1 66.25 183 ASP B N 1
ATOM 8598 C CA . ASP B 1 183 ? 37.375 68.938 11.227 1 66.25 183 ASP B CA 1
ATOM 8599 C C . ASP B 1 183 ? 38.75 68.5 10.766 1 66.25 183 ASP B C 1
ATOM 8601 O O . ASP B 1 183 ? 38.938 67.312 10.383 1 66.25 183 ASP B O 1
ATOM 8605 N N . GLU B 1 184 ? 39.656 69.25 10.328 1 71.44 184 GLU B N 1
ATOM 8606 C CA . GLU B 1 184 ? 41.031 69.062 9.875 1 71.44 184 GLU B CA 1
ATOM 8607 C C . GLU B 1 184 ? 41.719 68 10.734 1 71.44 184 GLU B C 1
ATOM 8609 O O . GLU B 1 184 ? 42.5 67.188 10.227 1 71.44 184 GLU B O 1
ATOM 8614 N N . ASP B 1 185 ? 41.344 67.875 11.883 1 75.81 185 ASP B N 1
ATOM 8615 C CA . ASP B 1 185 ? 41.969 66.875 12.789 1 75.81 185 ASP B CA 1
ATOM 8616 C C . ASP B 1 185 ? 41.562 65.5 12.453 1 75.81 185 ASP B C 1
ATOM 8618 O O . ASP B 1 185 ? 42.375 64.562 12.5 1 75.81 185 ASP B O 1
ATOM 8622 N N . LEU B 1 186 ? 40.281 65.25 12.062 1 83.81 186 LEU B N 1
ATOM 8623 C CA . LEU B 1 186 ? 39.812 63.938 11.695 1 83.81 186 LEU B CA 1
ATOM 8624 C C . LEU B 1 186 ? 40.531 63.438 10.445 1 83.81 186 LEU B C 1
ATOM 8626 O O . LEU B 1 186 ? 40.969 62.281 10.398 1 83.81 186 LEU B O 1
ATOM 8630 N N . LEU B 1 187 ? 40.625 64.312 9.57 1 77.25 187 LEU B N 1
ATOM 8631 C CA . LEU B 1 187 ? 41.281 63.969 8.32 1 77.25 187 LEU B CA 1
ATOM 8632 C C . LEU B 1 187 ? 42.75 63.625 8.562 1 77.25 187 LEU B C 1
ATOM 8634 O O . LEU B 1 187 ? 43.281 62.656 8 1 77.25 187 LEU B O 1
ATOM 8638 N N . ALA B 1 188 ? 43.406 64.375 9.336 1 76.56 188 ALA B N 1
ATOM 8639 C CA . ALA B 1 188 ? 44.812 64.125 9.664 1 76.56 188 ALA B CA 1
ATOM 8640 C C . ALA B 1 188 ? 44.969 62.781 10.352 1 76.56 188 ALA B C 1
ATOM 8642 O O . ALA B 1 188 ? 45.875 62 10.047 1 76.56 188 ALA B O 1
ATOM 8643 N N . GLY B 1 189 ? 44.062 62.469 11.219 1 81.44 189 GLY B N 1
ATOM 8644 C CA . GLY B 1 189 ? 44.094 61.188 11.891 1 81.44 189 GLY B CA 1
ATOM 8645 C C . GLY B 1 189 ? 43.906 60 10.938 1 81.44 189 GLY B C 1
ATOM 8646 O O . GLY B 1 189 ? 44.625 59.031 11.039 1 81.44 189 GLY B O 1
ATOM 8647 N N . GLU B 1 190 ? 43.031 60.125 9.969 1 80.5 190 GLU B N 1
ATOM 8648 C CA . GLU B 1 190 ? 42.781 59.062 8.992 1 80.5 190 GLU B CA 1
ATOM 8649 C C . GLU B 1 190 ? 43.969 58.875 8.078 1 80.5 190 GLU B C 1
ATOM 8651 O O . GLU B 1 190 ? 44.312 57.75 7.73 1 80.5 190 GLU B O 1
ATOM 8656 N N . LEU B 1 191 ? 44.594 59.969 7.711 1 72.81 191 LEU B N 1
ATOM 8657 C CA . LEU B 1 191 ? 45.781 59.875 6.848 1 72.81 191 LEU B CA 1
ATOM 8658 C C . LEU B 1 191 ? 46.906 59.125 7.551 1 72.81 191 LEU B C 1
ATOM 8660 O O . LEU B 1 191 ? 47.562 58.25 6.953 1 72.81 191 LEU B O 1
ATOM 8664 N N . TYR B 1 192 ? 47.125 59.344 8.852 1 77.31 192 TYR B N 1
ATOM 8665 C CA . TYR B 1 192 ? 48.188 58.656 9.617 1 77.31 192 TYR B CA 1
ATOM 8666 C C . TYR B 1 192 ? 47.781 57.219 9.883 1 77.31 192 TYR B C 1
ATOM 8668 O O . TYR B 1 192 ? 48.656 56.344 9.961 1 77.31 192 TYR B O 1
ATOM 8676 N N . TYR B 1 193 ? 46.5 56.938 9.906 1 83.62 193 TYR B N 1
ATOM 8677 C CA . TYR B 1 193 ? 46 55.562 10.172 1 83.62 193 TYR B CA 1
ATOM 8678 C C . TYR B 1 193 ? 46.188 54.688 8.961 1 83.62 193 TYR B C 1
ATOM 8680 O O . TYR B 1 193 ? 46.719 53.562 9.07 1 83.62 193 TYR B O 1
ATOM 8688 N N . ILE B 1 194 ? 45.719 55.219 7.824 1 75.56 194 ILE B N 1
ATOM 8689 C CA . ILE B 1 194 ? 45.75 54.438 6.602 1 75.56 194 ILE B CA 1
ATOM 8690 C C . ILE B 1 194 ? 47.156 54.469 6.016 1 75.56 194 ILE B C 1
ATOM 8692 O O . ILE B 1 194 ? 47.625 53.469 5.43 1 75.56 194 ILE B O 1
ATOM 8696 N N . GLY B 1 195 ? 47.969 55.5 6.273 1 65.19 195 GLY B N 1
ATOM 8697 C CA . GLY B 1 195 ? 49.312 55.625 5.758 1 65.19 195 GLY B CA 1
ATOM 8698 C C . GLY B 1 195 ? 49.375 55.906 4.266 1 65.19 195 GLY B C 1
ATOM 8699 O O . GLY B 1 195 ? 50.219 55.375 3.559 1 65.19 195 GLY B O 1
ATOM 8700 N N . LYS B 1 196 ? 48.5 56.5 3.662 1 57.03 196 LYS B N 1
ATOM 8701 C CA . LYS B 1 196 ? 48.531 56.688 2.213 1 57.03 196 LYS B CA 1
ATOM 8702 C C . LYS B 1 196 ? 49.469 57.844 1.825 1 57.03 196 LYS B C 1
ATOM 8704 O O . LYS B 1 196 ? 50.375 57.656 1.025 1 57.03 196 LYS B O 1
ATOM 8709 N N . THR B 1 197 ? 49.219 59.281 2.295 1 58.94 197 THR B N 1
ATOM 8710 C CA . THR B 1 197 ? 50 60.438 1.944 1 58.94 197 THR B CA 1
ATOM 8711 C C . THR B 1 197 ? 51.062 60.719 2.998 1 58.94 197 THR B C 1
ATOM 8713 O O . THR B 1 197 ? 52.031 61.469 2.742 1 58.94 197 THR B O 1
ATOM 8716 N N . VAL B 1 198 ? 50.906 60.188 4.129 1 70.75 198 VAL B N 1
ATOM 8717 C CA . VAL B 1 198 ? 51.844 60.281 5.23 1 70.75 198 VAL B CA 1
ATOM 8718 C C . VAL B 1 198 ? 52.156 58.875 5.758 1 70.75 198 VAL B C 1
ATOM 8720 O O . VAL B 1 198 ? 51.438 57.938 5.461 1 70.75 198 VAL B O 1
ATOM 8723 N N . GLU B 1 199 ? 53.281 58.688 6.156 1 71.19 199 GLU B N 1
ATOM 8724 C CA . GLU B 1 199 ? 53.625 57.406 6.73 1 71.19 199 GLU B CA 1
ATOM 8725 C C . GLU B 1 199 ? 52.688 57.031 7.883 1 71.19 199 GLU B C 1
ATOM 8727 O O . GLU B 1 199 ? 52.312 57.906 8.688 1 71.19 199 GLU B O 1
ATOM 8732 N N . GLN B 1 200 ? 52.25 55.844 7.82 1 80.5 200 GLN B N 1
ATOM 8733 C CA . GLN B 1 200 ? 51.344 55.344 8.844 1 80.5 200 GLN B CA 1
ATOM 8734 C C . GLN B 1 200 ? 51.938 55.5 10.234 1 80.5 200 GLN B C 1
ATOM 8736 O O . GLN B 1 200 ? 53.094 55.156 10.469 1 80.5 200 GLN B O 1
ATOM 8741 N N . ASP B 1 201 ? 51.375 56.156 11.047 1 79.94 201 ASP B N 1
ATOM 8742 C CA . ASP B 1 201 ? 51.781 56.375 12.43 1 79.94 201 ASP B CA 1
ATOM 8743 C C . ASP B 1 201 ? 50.562 56.344 13.375 1 79.94 201 ASP B C 1
ATOM 8745 O O . ASP B 1 201 ? 49.781 57.281 13.438 1 79.94 201 ASP B O 1
ATOM 8749 N N . TYR B 1 202 ? 50.438 55.312 14.133 1 86.12 202 TYR B N 1
ATOM 8750 C CA . TYR B 1 202 ? 49.281 55.062 14.984 1 86.12 202 TYR B CA 1
ATOM 8751 C C . TYR B 1 202 ? 49.25 56.062 16.156 1 86.12 202 TYR B C 1
ATOM 8753 O O . TYR B 1 202 ? 48.188 56.438 16.641 1 86.12 202 TYR B O 1
ATOM 8761 N N . TYR B 1 203 ? 50.375 56.5 16.594 1 85.12 203 TYR B N 1
ATOM 8762 C CA . TYR B 1 203 ? 50.438 57.438 17.719 1 85.12 203 TYR B CA 1
ATOM 8763 C C . TYR B 1 203 ? 49.906 58.812 17.312 1 85.12 203 TYR B C 1
ATOM 8765 O O . TYR B 1 203 ? 49.125 59.406 18.016 1 85.12 203 TYR B O 1
ATOM 8773 N N . LYS B 1 204 ? 50.406 59.312 16.188 1 86.44 204 LYS B N 1
ATOM 8774 C CA . LYS B 1 204 ? 49.938 60.594 15.695 1 86.44 204 LYS B CA 1
ATOM 8775 C C . LYS B 1 204 ? 48.469 60.531 15.359 1 86.44 204 LYS B C 1
ATOM 8777 O O . LYS B 1 204 ? 47.719 61.469 15.656 1 86.44 204 LYS B O 1
ATOM 8782 N N . ALA B 1 205 ? 48.125 59.469 14.75 1 87.06 205 ALA B N 1
ATOM 8783 C CA . ALA B 1 205 ? 46.719 59.312 14.414 1 87.06 205 ALA B CA 1
ATOM 8784 C C . ALA B 1 205 ? 45.844 59.406 15.656 1 87.06 205 ALA B C 1
ATOM 8786 O O . ALA B 1 205 ? 44.812 60.094 15.656 1 87.06 205 ALA B O 1
ATOM 8787 N N . ARG B 1 206 ? 46.219 58.688 16.656 1 91 206 ARG B N 1
ATOM 8788 C CA . ARG B 1 206 ? 45.469 58.688 17.906 1 91 206 ARG B CA 1
ATOM 8789 C C . ARG B 1 206 ? 45.312 60.094 18.484 1 91 206 ARG B C 1
ATOM 8791 O O . ARG B 1 206 ? 44.25 60.469 18.984 1 91 206 ARG B O 1
ATOM 8798 N N . GLU B 1 207 ? 46.344 60.812 18.469 1 89.62 207 GLU B N 1
ATOM 8799 C CA . GLU B 1 207 ? 46.344 62.188 18.984 1 89.62 207 GLU B CA 1
ATOM 8800 C C . GLU B 1 207 ? 45.375 63.062 18.219 1 89.62 207 GLU B C 1
ATOM 8802 O O . GLU B 1 207 ? 44.656 63.844 18.828 1 89.62 207 GLU B O 1
ATOM 8807 N N . TYR B 1 208 ? 45.5 62.906 16.953 1 87.38 208 TYR B N 1
ATOM 8808 C CA . TYR B 1 208 ? 44.594 63.719 16.125 1 87.38 208 TYR B CA 1
ATOM 8809 C C . TYR B 1 208 ? 43.156 63.281 16.344 1 87.38 208 TYR B C 1
ATOM 8811 O O . TYR B 1 208 ? 42.25 64.125 16.406 1 87.38 208 TYR B O 1
ATOM 8819 N N . PHE B 1 209 ? 42.906 62 16.438 1 91.75 209 PHE B N 1
ATOM 8820 C CA . PHE B 1 209 ? 41.531 61.531 16.719 1 91.75 209 PHE B CA 1
ATOM 8821 C C . PHE B 1 209 ? 41.062 62.062 18.062 1 91.75 209 PHE B C 1
ATOM 8823 O O . PHE B 1 209 ? 39.906 62.406 18.203 1 91.75 209 PHE B O 1
ATOM 8830 N N . LYS B 1 210 ? 41.906 62.094 19.062 1 90.12 210 LYS B N 1
ATOM 8831 C CA . LYS B 1 210 ? 41.562 62.594 20.391 1 90.12 210 LYS B CA 1
ATOM 8832 C C . LYS B 1 210 ? 41.156 64.062 20.359 1 90.12 210 LYS B C 1
ATOM 8834 O O . LYS B 1 210 ? 40.156 64.438 20.969 1 90.12 210 LYS B O 1
ATOM 8839 N N . LYS B 1 211 ? 41.875 64.812 19.562 1 87.44 211 LYS B N 1
ATOM 8840 C CA . LYS B 1 211 ? 41.594 66.25 19.422 1 87.44 211 LYS B CA 1
ATOM 8841 C C . LYS B 1 211 ? 40.219 66.438 18.781 1 87.44 211 LYS B C 1
ATOM 8843 O O . LYS B 1 211 ? 39.406 67.25 19.297 1 87.44 211 LYS B O 1
ATOM 8848 N N . SER B 1 212 ? 40.062 65.75 17.781 1 86.5 212 SER B N 1
ATOM 8849 C CA . SER B 1 212 ? 38.781 65.875 17.078 1 86.5 212 SER B CA 1
ATOM 8850 C C . SER B 1 212 ? 37.625 65.312 17.906 1 86.5 212 SER B C 1
ATOM 8852 O O . SER B 1 212 ? 36.531 65.875 17.906 1 86.5 212 SER B O 1
ATOM 8854 N N . ALA B 1 213 ? 37.781 64.188 18.547 1 90.31 213 ALA B N 1
ATOM 8855 C CA . ALA B 1 213 ? 36.781 63.594 19.391 1 90.31 213 ALA B CA 1
ATOM 8856 C C . ALA B 1 213 ? 36.344 64.5 20.5 1 90.31 213 ALA B C 1
ATOM 8858 O O . ALA B 1 213 ? 35.156 64.625 20.828 1 90.31 213 ALA B O 1
ATOM 8859 N N . ASN B 1 214 ? 37.281 65.25 21.062 1 83.56 214 ASN B N 1
ATOM 8860 C CA . ASN B 1 214 ? 37 66.188 22.141 1 83.56 214 ASN B CA 1
ATOM 8861 C C . ASN B 1 214 ? 36.156 67.312 21.641 1 83.56 214 ASN B C 1
ATOM 8863 O O . ASN B 1 214 ? 35.438 68 22.422 1 83.56 214 ASN B O 1
ATOM 8867 N N . LYS B 1 215 ? 36.312 67.562 20.281 1 79.19 215 LYS B N 1
ATOM 8868 C CA . LYS B 1 215 ? 35.5 68.562 19.656 1 79.19 215 LYS B CA 1
ATOM 8869 C C . LYS B 1 215 ? 34.094 68.062 19.359 1 79.19 215 LYS B C 1
ATOM 8871 O O . LYS B 1 215 ? 33.219 68.875 18.922 1 79.19 215 LYS B O 1
ATOM 8876 N N . GLY B 1 216 ? 33.844 66.75 19.531 1 81.25 216 GLY B N 1
ATOM 8877 C CA . GLY B 1 216 ? 32.5 66.188 19.422 1 81.25 216 GLY B CA 1
ATOM 8878 C C . GLY B 1 216 ? 32.25 65.438 18.125 1 81.25 216 GLY B C 1
ATOM 8879 O O . GLY B 1 216 ? 31.125 65.062 17.828 1 81.25 216 GLY B O 1
ATOM 8880 N N . ASN B 1 217 ? 33.312 65.312 17.297 1 79.56 217 ASN B N 1
ATOM 8881 C CA . ASN B 1 217 ? 33.125 64.625 16.031 1 79.56 217 ASN B CA 1
ATOM 8882 C C . ASN B 1 217 ? 32.875 63.125 16.234 1 79.56 217 ASN B C 1
ATOM 8884 O O . ASN B 1 217 ? 33.688 62.406 16.812 1 79.56 217 ASN B O 1
ATOM 8888 N N . GLN B 1 218 ? 31.781 62.625 15.68 1 82.69 218 GLN B N 1
ATOM 8889 C CA . GLN B 1 218 ? 31.344 61.25 15.953 1 82.69 218 GLN B CA 1
ATOM 8890 C C . GLN B 1 218 ? 32.281 60.25 15.297 1 82.69 218 GLN B C 1
ATOM 8892 O O . GLN B 1 218 ? 32.5 59.156 15.844 1 82.69 218 GLN B O 1
ATOM 8897 N N . TYR B 1 219 ? 32.812 60.531 14.219 1 84.81 219 TYR B N 1
ATOM 8898 C CA . TYR B 1 219 ? 33.719 59.625 13.523 1 84.81 219 TYR B CA 1
ATOM 8899 C C . TYR B 1 219 ? 35.031 59.531 14.242 1 84.81 219 TYR B C 1
ATOM 8901 O O . TYR B 1 219 ? 35.594 58.406 14.406 1 84.81 219 TYR B O 1
ATOM 8909 N N . ALA B 1 220 ? 35.531 60.656 14.664 1 83.75 220 ALA B N 1
ATOM 8910 C CA . ALA B 1 220 ? 36.781 60.625 15.422 1 83.75 220 ALA B CA 1
ATOM 8911 C C . ALA B 1 220 ? 36.625 59.875 16.734 1 83.75 220 ALA B C 1
ATOM 8913 O O . ALA B 1 220 ? 37.531 59.156 17.156 1 83.75 220 ALA B O 1
ATOM 8914 N N . GLN B 1 221 ? 35.5 59.969 17.281 1 86 221 GLN B N 1
ATOM 8915 C CA . GLN B 1 221 ? 35.188 59.219 18.516 1 86 221 GLN B CA 1
ATOM 8916 C C . GLN B 1 221 ? 35.219 57.719 18.266 1 86 221 GLN B C 1
ATOM 8918 O O . GLN B 1 221 ? 35.781 56.969 19.078 1 86 221 GLN B O 1
ATOM 8923 N N . SER B 1 222 ? 34.688 57.281 17.203 1 88.81 222 SER B N 1
ATOM 8924 C CA . SER B 1 222 ? 34.688 55.875 16.875 1 88.81 222 SER B CA 1
ATOM 8925 C C . SER B 1 222 ? 36.062 55.344 16.594 1 88.81 222 SER B C 1
ATOM 8927 O O . SER B 1 222 ? 36.438 54.25 17.062 1 88.81 222 SER B O 1
ATOM 8929 N N . TYR B 1 223 ? 36.844 56.125 15.852 1 87 223 TYR B N 1
ATOM 8930 C CA . TYR B 1 223 ? 38.219 55.719 15.586 1 87 223 TYR B CA 1
ATOM 8931 C C . TYR B 1 223 ? 39.031 55.656 16.875 1 87 223 TYR B C 1
ATOM 8933 O O . TYR B 1 223 ? 39.781 54.688 17.094 1 87 223 TYR B O 1
ATOM 8941 N N . LEU B 1 224 ? 38.844 56.625 17.641 1 86.12 224 LEU B N 1
ATOM 8942 C CA . LEU B 1 224 ? 39.562 56.625 18.922 1 86.12 224 LEU B CA 1
ATOM 8943 C C . LEU B 1 224 ? 39.188 55.406 19.766 1 86.12 224 LEU B C 1
ATOM 8945 O O . LEU B 1 224 ? 40.062 54.812 20.391 1 86.12 224 LEU B O 1
ATOM 8949 N N . ALA B 1 225 ? 37.969 55.062 19.781 1 90.62 225 ALA B N 1
ATOM 8950 C CA . ALA B 1 225 ? 37.5 53.875 20.484 1 90.62 225 ALA B CA 1
ATOM 8951 C C . ALA B 1 225 ? 38.188 52.594 19.938 1 90.62 225 ALA B C 1
ATOM 8953 O O . ALA B 1 225 ? 38.625 51.75 20.703 1 90.62 225 ALA B O 1
ATOM 8954 N N . LEU B 1 226 ? 38.219 52.469 18.672 1 88.06 226 LEU B N 1
ATOM 8955 C CA . LEU B 1 226 ? 38.875 51.344 18.031 1 88.06 226 LEU B CA 1
ATOM 8956 C C . LEU B 1 226 ? 40.312 51.281 18.438 1 88.06 226 LEU B C 1
ATOM 8958 O O . LEU B 1 226 ? 40.844 50.188 18.703 1 88.06 226 LEU B O 1
ATOM 8962 N N . PHE B 1 227 ? 40.969 52.375 18.484 1 86.81 227 PHE B N 1
ATOM 8963 C CA . PHE B 1 227 ? 42.406 52.438 18.844 1 86.81 227 PHE B CA 1
ATOM 8964 C C . PHE B 1 227 ? 42.594 51.969 20.281 1 86.81 227 PHE B C 1
ATOM 8966 O O . PHE B 1 227 ? 43.562 51.25 20.578 1 86.81 227 PHE B O 1
ATOM 8973 N N . TYR B 1 228 ? 41.688 52.312 21.172 1 85 228 TYR B N 1
ATOM 8974 C CA . TYR B 1 228 ? 41.75 51.844 22.562 1 85 228 TYR B CA 1
ATOM 8975 C C . TYR B 1 228 ? 41.469 50.344 22.641 1 85 228 TYR B C 1
ATOM 8977 O O . TYR B 1 228 ? 42.062 49.656 23.453 1 85 228 TYR B O 1
ATOM 8985 N N . GLU B 1 229 ? 40.625 49.875 21.875 1 86.44 229 GLU B N 1
ATOM 8986 C CA . GLU B 1 229 ? 40.219 48.469 21.875 1 86.44 229 GLU B CA 1
ATOM 8987 C C . GLU B 1 229 ? 41.344 47.562 21.422 1 86.44 229 GLU B C 1
ATOM 8989 O O . GLU B 1 229 ? 41.594 46.5 22 1 86.44 229 GLU B O 1
ATOM 8994 N N . LYS B 1 230 ? 41.969 48.062 20.344 1 81.19 230 LYS B N 1
ATOM 8995 C CA . LYS B 1 230 ? 43 47.219 19.719 1 81.19 230 LYS B CA 1
ATOM 8996 C C . LYS B 1 230 ? 44.375 47.562 20.25 1 81.19 230 LYS B C 1
ATOM 8998 O O . LYS B 1 230 ? 45.344 46.812 20.016 1 81.19 230 LYS B O 1
ATOM 9003 N N . GLY B 1 231 ? 44.469 48.625 20.875 1 81.69 231 GLY B N 1
ATOM 9004 C CA . GLY B 1 231 ? 45.75 49.062 21.422 1 81.69 231 GLY B CA 1
ATOM 9005 C C . GLY B 1 231 ? 46.656 49.688 20.375 1 81.69 231 GLY B C 1
ATOM 9006 O O . GLY B 1 231 ? 47.875 49.469 20.406 1 81.69 231 GLY B O 1
ATOM 9007 N N . TYR B 1 232 ? 46.031 50.375 19.438 1 80.44 232 TYR B N 1
ATOM 9008 C CA . TYR B 1 232 ? 46.812 51.062 18.422 1 80.44 232 TYR B CA 1
ATOM 9009 C C . TYR B 1 232 ? 47.406 52.344 18.953 1 80.44 232 TYR B C 1
ATOM 9011 O O . TYR B 1 232 ? 46.656 53.219 19.422 1 80.44 232 TYR B O 1
ATOM 9019 N N . GLY B 1 233 ? 48.656 52.594 18.875 1 73.06 233 GLY B N 1
ATOM 9020 C CA . GLY B 1 233 ? 49.312 53.812 19.281 1 73.06 233 GLY B CA 1
ATOM 9021 C C . GLY B 1 233 ? 49.344 54.031 20.781 1 73.06 233 GLY B C 1
ATOM 9022 O O . GLY B 1 233 ? 49.469 55.156 21.266 1 73.06 233 GLY B O 1
ATOM 9023 N N . GLY B 1 234 ? 49 53.062 21.5 1 78.44 234 GLY B N 1
ATOM 9024 C CA . GLY B 1 234 ? 49 53.094 22.953 1 78.44 234 GLY B CA 1
ATOM 9025 C C . GLY B 1 234 ? 48.531 51.781 23.594 1 78.44 234 GLY B C 1
ATOM 9026 O O . GLY B 1 234 ? 48.531 50.75 22.938 1 78.44 234 GLY B O 1
ATOM 9027 N N . GLU B 1 235 ? 48.312 51.812 24.734 1 75 235 GLU B N 1
ATOM 9028 C CA . GLU B 1 235 ? 47.906 50.625 25.453 1 75 235 GLU B CA 1
ATOM 9029 C C . GLU B 1 235 ? 46.438 50.344 25.25 1 75 235 GLU B C 1
ATOM 9031 O O . GLU B 1 235 ? 45.625 51.25 25.141 1 75 235 GLU B O 1
ATOM 9036 N N . LYS B 1 236 ? 46.156 49.031 25.125 1 84 236 LYS B N 1
ATOM 9037 C CA . LYS B 1 236 ? 44.75 48.594 25.047 1 84 236 LYS B CA 1
ATOM 9038 C C . LYS B 1 236 ? 44 48.969 26.312 1 84 236 LYS B C 1
ATOM 9040 O O . LYS B 1 236 ? 44.5 48.812 27.438 1 84 236 LYS B O 1
ATOM 9045 N N . ASP B 1 237 ? 42.938 49.656 26.141 1 81.81 237 ASP B N 1
ATOM 9046 C CA . ASP B 1 237 ? 42.094 50.062 27.234 1 81.81 237 ASP B CA 1
ATOM 9047 C C . ASP B 1 237 ? 40.625 49.875 26.859 1 81.81 237 ASP B C 1
ATOM 9049 O O . ASP B 1 237 ? 40.031 50.75 26.203 1 81.81 237 ASP B O 1
ATOM 9053 N N . ILE B 1 238 ? 39.969 48.938 27.359 1 82.75 238 ILE B N 1
ATOM 9054 C CA . ILE B 1 238 ? 38.625 48.562 26.922 1 82.75 238 ILE B CA 1
ATOM 9055 C C . ILE B 1 238 ? 37.594 49.531 27.516 1 82.75 238 ILE B C 1
ATOM 9057 O O . ILE B 1 238 ? 36.594 49.844 26.859 1 82.75 238 ILE B O 1
ATOM 9061 N N . ASP B 1 239 ? 37.812 49.938 28.625 1 80.06 239 ASP B N 1
ATOM 9062 C CA . ASP B 1 239 ? 36.875 50.875 29.25 1 80.06 239 ASP B CA 1
ATOM 9063 C C . ASP B 1 239 ? 36.781 52.156 28.469 1 80.06 239 ASP B C 1
ATOM 9065 O O . ASP B 1 239 ? 35.688 52.688 28.234 1 80.06 239 ASP B O 1
ATOM 9069 N N . LYS B 1 240 ? 37.875 52.719 28.125 1 82.25 240 LYS B N 1
ATOM 9070 C CA . LYS B 1 240 ? 37.875 53.906 27.312 1 82.25 240 LYS B CA 1
ATOM 9071 C C . LYS B 1 240 ? 37.25 53.656 25.953 1 82.25 240 LYS B C 1
ATOM 9073 O O . LYS B 1 240 ? 36.562 54.531 25.406 1 82.25 240 LYS B O 1
ATOM 9078 N N . ALA B 1 241 ? 37.625 52.5 25.469 1 89.62 241 ALA B N 1
ATOM 9079 C CA . ALA B 1 241 ? 37.031 52.156 24.172 1 89.62 241 ALA B CA 1
ATOM 9080 C C . ALA B 1 241 ? 35.5 52.156 24.25 1 89.62 241 ALA B C 1
ATOM 9082 O O . ALA B 1 241 ? 34.844 52.75 23.391 1 89.62 241 ALA B O 1
ATOM 9083 N N . LEU B 1 242 ? 35 51.562 25.219 1 83.62 242 LEU B N 1
ATOM 9084 C CA . LEU B 1 242 ? 33.562 51.5 25.391 1 83.62 242 LEU B CA 1
ATOM 9085 C C . LEU B 1 242 ? 32.969 52.875 25.547 1 83.62 242 LEU B C 1
ATOM 9087 O O . LEU B 1 242 ? 31.875 53.156 25.016 1 83.62 242 LEU B O 1
ATOM 9091 N N . TYR B 1 243 ? 33.688 53.625 26.266 1 82.31 243 TYR B N 1
ATOM 9092 C CA . TYR B 1 243 ? 33.25 55 26.484 1 82.31 243 TYR B CA 1
ATOM 9093 C C . TYR B 1 243 ? 33.094 55.719 25.156 1 82.31 243 TYR B C 1
ATOM 9095 O O . TYR B 1 243 ? 32.062 56.344 24.875 1 82.31 243 TYR B O 1
ATOM 9103 N N . TRP B 1 244 ? 34.094 55.719 24.422 1 86.44 244 TRP B N 1
ATOM 9104 C CA . TRP B 1 244 ? 34.094 56.469 23.172 1 86.44 244 TRP B CA 1
ATOM 9105 C C . TRP B 1 244 ? 33.125 55.844 22.156 1 86.44 244 TRP B C 1
ATOM 9107 O O . TRP B 1 244 ? 32.5 56.531 21.391 1 86.44 244 TRP B O 1
ATOM 9117 N N . TYR B 1 245 ? 33.031 54.469 22.141 1 89.62 245 TYR B N 1
ATOM 9118 C CA . TYR B 1 245 ? 32.031 53.812 21.281 1 89.62 245 TYR B CA 1
ATOM 9119 C C . TYR B 1 245 ? 30.625 54.281 21.609 1 89.62 245 TYR B C 1
ATOM 9121 O O . TYR B 1 245 ? 29.828 54.562 20.719 1 89.62 245 TYR B O 1
ATOM 9129 N N . LYS B 1 246 ? 30.281 54.281 22.781 1 81.69 246 LYS B N 1
ATOM 9130 C CA . LYS B 1 246 ? 28.938 54.625 23.219 1 81.69 246 LYS B CA 1
ATOM 9131 C C . LYS B 1 246 ? 28.609 56.062 22.859 1 81.69 246 LYS B C 1
ATOM 9133 O O . LYS B 1 246 ? 27.516 56.375 22.375 1 81.69 246 LYS B O 1
ATOM 9138 N N . LYS B 1 247 ? 29.578 56.906 23.078 1 81.94 247 LYS B N 1
ATOM 9139 C CA . LYS B 1 247 ? 29.406 58.312 22.734 1 81.94 247 LYS B CA 1
ATOM 9140 C C . LYS B 1 247 ? 29.156 58.5 21.234 1 81.94 247 LYS B C 1
ATOM 9142 O O . LYS B 1 247 ? 28.281 59.25 20.828 1 81.94 247 LYS B O 1
ATOM 9147 N N . SER B 1 248 ? 29.938 57.844 20.531 1 85.56 248 SER B N 1
ATOM 9148 C CA . SER B 1 248 ? 29.781 57.906 19.078 1 85.56 248 SER B CA 1
ATOM 9149 C C . SER B 1 248 ? 28.484 57.25 18.641 1 85.56 248 SER B C 1
ATOM 9151 O O . SER B 1 248 ? 27.781 57.781 17.781 1 85.56 248 SER B O 1
ATOM 9153 N N . ALA B 1 249 ? 28.109 56.156 19.219 1 84.88 249 ALA B N 1
ATOM 9154 C CA . ALA B 1 249 ? 26.922 55.406 18.859 1 84.88 249 ALA B CA 1
ATOM 9155 C C . ALA B 1 249 ? 25.656 56.219 19.125 1 84.88 249 ALA B C 1
ATOM 9157 O O . ALA B 1 249 ? 24.703 56.156 18.328 1 84.88 249 ALA B O 1
ATOM 9158 N N . LEU B 1 250 ? 25.656 56.875 20.125 1 77.06 250 LEU B N 1
ATOM 9159 C CA . LEU B 1 250 ? 24.5 57.688 20.5 1 77.06 250 LEU B CA 1
ATOM 9160 C C . LEU B 1 250 ? 24.266 58.812 19.5 1 77.06 250 LEU B C 1
ATOM 9162 O O . LEU B 1 250 ? 23.141 59.281 19.359 1 77.06 250 LEU B O 1
ATOM 9166 N N . GLN B 1 251 ? 25.359 59.125 18.781 1 75.69 251 GLN B N 1
ATOM 9167 C CA . GLN B 1 251 ? 25.25 60.156 17.766 1 75.69 251 GLN B CA 1
ATOM 9168 C C . GLN B 1 251 ? 24.859 59.562 16.422 1 75.69 251 GLN B C 1
ATOM 9170 O O . GLN B 1 251 ? 24.719 60.281 15.422 1 75.69 251 GLN B O 1
ATOM 9175 N N . GLY B 1 252 ? 24.766 58.219 16.359 1 77.44 252 GLY B N 1
ATOM 9176 C CA . GLY B 1 252 ? 24.25 57.562 15.172 1 77.44 252 GLY B CA 1
ATOM 9177 C C . GLY B 1 252 ? 25.344 56.906 14.344 1 77.44 252 GLY B C 1
ATOM 9178 O O . GLY B 1 252 ? 25.094 56.469 13.211 1 77.44 252 GLY B O 1
ATOM 9179 N N . ASN B 1 253 ? 26.562 56.844 14.836 1 79.31 253 ASN B N 1
ATOM 9180 C CA . ASN B 1 253 ? 27.625 56.156 14.078 1 79.31 253 ASN B CA 1
ATOM 9181 C C . ASN B 1 253 ? 27.406 54.656 14 1 79.31 253 ASN B C 1
ATOM 9183 O O . ASN B 1 253 ? 27.438 53.969 15.023 1 79.31 253 ASN B O 1
ATOM 9187 N N . ALA B 1 254 ? 27.312 54.25 12.805 1 85.25 254 ALA B N 1
ATOM 9188 C CA . ALA B 1 254 ? 26.906 52.844 12.594 1 85.25 254 ALA B CA 1
ATOM 9189 C C . ALA B 1 254 ? 28.016 51.875 12.984 1 85.25 254 ALA B C 1
ATOM 9191 O O . ALA B 1 254 ? 27.766 50.812 13.523 1 85.25 254 ALA B O 1
ATOM 9192 N N . PHE B 1 255 ? 29.234 52.281 12.742 1 86.94 255 PHE B N 1
ATOM 9193 C CA . PHE B 1 255 ? 30.359 51.406 13.078 1 86.94 255 PHE B CA 1
ATOM 9194 C C . PHE B 1 255 ? 30.5 51.25 14.586 1 86.94 255 PHE B C 1
ATOM 9196 O O . PHE B 1 255 ? 30.734 50.156 15.078 1 86.94 255 PHE B O 1
ATOM 9203 N N . ALA B 1 256 ? 30.328 52.344 15.266 1 83.88 256 ALA B N 1
ATOM 9204 C CA . ALA B 1 256 ? 30.391 52.281 16.719 1 83.88 256 ALA B CA 1
ATOM 9205 C C . ALA B 1 256 ? 29.266 51.438 17.281 1 83.88 256 ALA B C 1
ATOM 9207 O O . ALA B 1 256 ? 29.469 50.625 18.188 1 83.88 256 ALA B O 1
ATOM 9208 N N . GLN B 1 257 ? 28.156 51.531 16.703 1 87.69 257 GLN B N 1
ATOM 9209 C CA . GLN B 1 257 ? 27.016 50.719 17.109 1 87.69 257 GLN B CA 1
ATOM 9210 C C . GLN B 1 257 ? 27.266 49.25 16.859 1 87.69 257 GLN B C 1
ATOM 9212 O O . GLN B 1 257 ? 27 48.406 17.734 1 87.69 257 GLN B O 1
ATOM 9217 N N . TYR B 1 258 ? 27.766 48.906 15.758 1 89.69 258 TYR B N 1
ATOM 9218 C CA . TYR B 1 258 ? 28.109 47.531 15.398 1 89.69 258 TYR B CA 1
ATOM 9219 C C . TYR B 1 258 ? 29.156 46.969 16.344 1 89.69 258 TYR B C 1
ATOM 9221 O O . TYR B 1 258 ? 29.047 45.812 16.812 1 89.69 258 TYR B O 1
ATOM 9229 N N . SER B 1 259 ? 30.141 47.781 16.562 1 87.44 259 SER B N 1
ATOM 9230 C CA . SER B 1 259 ? 31.234 47.344 17.422 1 87.44 259 SER B CA 1
ATOM 9231 C C . SER B 1 259 ? 30.734 47.031 18.828 1 87.44 259 SER B C 1
ATOM 9233 O O . SER B 1 259 ? 31.141 46.062 19.453 1 87.44 259 SER B O 1
ATOM 9235 N N . LEU B 1 260 ? 29.875 47.906 19.266 1 84.31 260 LEU B N 1
ATOM 9236 C CA . LEU B 1 260 ? 29.266 47.656 20.562 1 84.31 260 LEU B CA 1
ATOM 9237 C C . LEU B 1 260 ? 28.469 46.344 20.547 1 84.31 260 LEU B C 1
ATOM 9239 O O . LEU B 1 260 ? 28.547 45.562 21.484 1 84.31 260 LEU B O 1
ATOM 9243 N N . GLY B 1 261 ? 27.734 46.219 19.484 1 89.44 261 GLY B N 1
ATOM 9244 C CA . GLY B 1 261 ? 26.984 44.969 19.328 1 89.44 261 GLY B CA 1
ATOM 9245 C C . GLY B 1 261 ? 27.875 43.75 19.375 1 89.44 261 GLY B C 1
ATOM 9246 O O . GLY B 1 261 ? 27.547 42.75 20.062 1 89.44 261 GLY B O 1
ATOM 9247 N N . TYR B 1 262 ? 28.953 43.781 18.703 1 88.06 262 TYR B N 1
ATOM 9248 C CA . TYR B 1 262 ? 29.891 42.656 18.641 1 88.06 262 TYR B CA 1
ATOM 9249 C C . TYR B 1 262 ? 30.516 42.375 20 1 88.06 262 TYR B C 1
ATOM 9251 O O . TYR B 1 262 ? 30.609 41.219 20.406 1 88.06 262 TYR B O 1
ATOM 9259 N N . ILE B 1 263 ? 30.938 43.438 20.625 1 81.69 263 ILE B N 1
ATOM 9260 C CA . ILE B 1 263 ? 31.594 43.312 21.922 1 81.69 263 ILE B CA 1
ATOM 9261 C C . ILE B 1 263 ? 30.641 42.625 22.922 1 81.69 263 ILE B C 1
ATOM 9263 O O . ILE B 1 263 ? 31.031 41.688 23.625 1 81.69 263 ILE B O 1
ATOM 9267 N N . TYR B 1 264 ? 29.422 43.031 22.812 1 81.62 264 TYR B N 1
ATOM 9268 C CA . TYR B 1 264 ? 28.422 42.469 23.719 1 81.62 264 TYR B CA 1
ATOM 9269 C C . TYR B 1 264 ? 28.047 41.062 23.312 1 81.62 264 TYR B C 1
ATOM 9271 O O . TYR B 1 264 ? 27.688 40.25 24.156 1 81.62 264 TYR B O 1
ATOM 9279 N N . PHE B 1 265 ? 28.109 40.688 22.109 1 87.38 265 PHE B N 1
ATOM 9280 C CA . PHE B 1 265 ? 27.766 39.375 21.594 1 87.38 265 PHE B CA 1
ATOM 9281 C C . PHE B 1 265 ? 28.812 38.344 22 1 87.38 265 PHE B C 1
ATOM 9283 O O . PHE B 1 265 ? 28.484 37.25 22.453 1 87.38 265 PHE B O 1
ATOM 9290 N N . THR B 1 266 ? 30.062 38.656 21.703 1 81 266 THR B N 1
ATOM 9291 C CA . THR B 1 266 ? 31.141 37.719 21.953 1 81 266 THR B CA 1
ATOM 9292 C C . THR B 1 266 ? 31.406 37.562 23.438 1 81 266 THR B C 1
ATOM 9294 O O . THR B 1 266 ? 31.703 36.469 23.922 1 81 266 THR B O 1
ATOM 9297 N N . GLY B 1 267 ? 31.281 38.625 24.109 1 74.5 267 GLY B N 1
ATOM 9298 C CA . GLY B 1 267 ? 31.484 38.625 25.547 1 74.5 267 GLY B CA 1
ATOM 9299 C C . GLY B 1 267 ? 32.938 38.406 25.938 1 74.5 267 GLY B C 1
ATOM 9300 O O . GLY B 1 267 ? 33.219 37.938 27.047 1 74.5 267 GLY B O 1
ATOM 9301 N N . ILE B 1 268 ? 33.844 38.594 24.984 1 73.12 268 ILE B N 1
ATOM 9302 C CA . ILE B 1 268 ? 35.25 38.375 25.25 1 73.12 268 ILE B CA 1
ATOM 9303 C C . ILE B 1 268 ? 35.812 39.5 26.125 1 73.12 268 ILE B C 1
ATOM 9305 O O . ILE B 1 268 ? 36.5 39.25 27.125 1 73.12 268 ILE B O 1
ATOM 9309 N N . GLU B 1 269 ? 35.469 40.812 25.844 1 70.69 269 GLU B N 1
ATOM 9310 C CA . GLU B 1 269 ? 36.031 42 26.516 1 70.69 269 GLU B CA 1
ATOM 9311 C C . GLU B 1 269 ? 35.094 42.469 27.625 1 70.69 269 GLU B C 1
ATOM 9313 O O . GLU B 1 269 ? 35.562 43.031 28.625 1 70.69 269 GLU B O 1
ATOM 9318 N N . VAL B 1 270 ? 33.906 42.312 27.312 1 73.12 270 VAL B N 1
ATOM 9319 C CA . VAL B 1 270 ? 32.875 42.656 28.281 1 73.12 270 VAL B CA 1
ATOM 9320 C C . VAL B 1 270 ? 31.922 41.469 28.484 1 73.12 270 VAL B C 1
ATOM 9322 O O . VAL B 1 270 ? 31.969 40.5 27.734 1 73.12 270 VAL B O 1
ATOM 9325 N N . GLU B 1 271 ? 31.359 41.5 29.484 1 69.75 271 GLU B N 1
ATOM 9326 C CA . GLU B 1 271 ? 30.406 40.406 29.719 1 69.75 271 GLU B CA 1
ATOM 9327 C C . GLU B 1 271 ? 29.391 40.312 28.594 1 69.75 271 GLU B C 1
ATOM 9329 O O . GLU B 1 271 ? 28.859 41.344 28.156 1 69.75 271 GLU B O 1
ATOM 9334 N N . LYS B 1 272 ? 29.203 39.156 28.094 1 82.56 272 LYS B N 1
ATOM 9335 C CA . LYS B 1 272 ? 28.281 38.906 27 1 82.56 272 LYS B CA 1
ATOM 9336 C C . LYS B 1 272 ? 26.859 39.344 27.359 1 82.56 272 LYS B C 1
ATOM 9338 O O . LYS B 1 272 ? 26.375 39.094 28.469 1 82.56 272 LYS B O 1
ATOM 9343 N N . ASN B 1 273 ? 26.344 40.25 26.5 1 76.25 273 ASN B N 1
ATOM 9344 C CA . ASN B 1 273 ? 24.984 40.781 26.625 1 76.25 273 ASN B CA 1
ATOM 9345 C C . ASN B 1 273 ? 24.25 40.75 25.281 1 76.25 273 ASN B C 1
ATOM 9347 O O . ASN B 1 273 ? 24.422 41.656 24.469 1 76.25 273 ASN B O 1
ATOM 9351 N N . LEU B 1 274 ? 23.312 39.844 25.094 1 82.62 274 LEU B N 1
ATOM 9352 C CA . LEU B 1 274 ? 22.703 39.625 23.781 1 82.62 274 LEU B CA 1
ATOM 9353 C C . LEU B 1 274 ? 21.625 40.688 23.531 1 82.62 274 LEU B C 1
ATOM 9355 O O . LEU B 1 274 ? 21.375 41.062 22.375 1 82.62 274 LEU B O 1
ATOM 9359 N N . GLU B 1 275 ? 21.047 41.125 24.5 1 76.56 275 GLU B N 1
ATOM 9360 C CA . GLU B 1 275 ? 20.047 42.188 24.312 1 76.56 275 GLU B CA 1
ATOM 9361 C C . GLU B 1 275 ? 20.688 43.469 23.828 1 76.56 275 GLU B C 1
ATOM 9363 O O . GLU B 1 275 ? 20.172 44.094 22.906 1 76.56 275 GLU B O 1
ATOM 9368 N N . PHE B 1 276 ? 21.719 43.844 24.562 1 78.25 276 PHE B N 1
ATOM 9369 C CA . PHE B 1 276 ? 22.453 45.031 24.109 1 78.25 276 PHE B CA 1
ATOM 9370 C C . PHE B 1 276 ? 23 44.812 22.703 1 78.25 276 PHE B C 1
ATOM 9372 O O . PHE B 1 276 ? 22.969 45.75 21.875 1 78.25 276 PHE B O 1
ATOM 9379 N N . SER B 1 277 ? 23.453 43.625 22.609 1 88.12 277 SER B N 1
ATOM 9380 C CA . SER B 1 277 ? 23.969 43.312 21.266 1 88.12 277 SER B CA 1
ATOM 9381 C C . SER B 1 277 ? 22.906 43.5 20.203 1 88.12 277 SER B C 1
ATOM 9383 O O . SER B 1 277 ? 23.141 44.156 19.188 1 88.12 277 SER B O 1
ATOM 9385 N N . PHE B 1 278 ? 21.766 43.031 20.5 1 90.19 278 PHE B N 1
ATOM 9386 C CA . PHE B 1 278 ? 20.656 43.156 19.562 1 90.19 278 PHE B CA 1
ATOM 9387 C C . PHE B 1 278 ? 20.297 44.625 19.328 1 90.19 278 PHE B C 1
ATOM 9389 O O . PHE B 1 278 ? 20.125 45.031 18.172 1 90.19 278 PHE B O 1
ATOM 9396 N N . LYS B 1 279 ? 20.109 45.312 20.375 1 80.75 279 LYS B N 1
ATOM 9397 C CA . LYS B 1 279 ? 19.75 46.719 20.266 1 80.75 279 LYS B CA 1
ATOM 9398 C C . LYS B 1 279 ? 20.734 47.469 19.391 1 80.75 279 LYS B C 1
ATOM 9400 O O . LYS B 1 279 ? 20.344 48.188 18.484 1 80.75 279 LYS B O 1
ATOM 9405 N N . TRP B 1 280 ? 21.953 47.25 19.672 1 86.5 280 TRP B N 1
ATOM 9406 C CA . TRP B 1 280 ? 22.969 48 18.922 1 86.5 280 TRP B CA 1
ATOM 9407 C C . TRP B 1 280 ? 23.047 47.5 17.484 1 86.5 280 TRP B C 1
ATOM 9409 O O . TRP B 1 280 ? 23.188 48.312 16.562 1 86.5 280 TRP B O 1
ATOM 9419 N N . TYR B 1 281 ? 22.984 46.219 17.344 1 90.88 281 TYR B N 1
ATOM 9420 C CA . TYR B 1 281 ? 22.969 45.719 15.984 1 90.88 281 TYR B CA 1
ATOM 9421 C C . TYR B 1 281 ? 21.766 46.219 15.211 1 90.88 281 TYR B C 1
ATOM 9423 O O . TYR B 1 281 ? 21.891 46.562 14.023 1 90.88 281 TYR B O 1
ATOM 9431 N N . LYS B 1 282 ? 20.625 46.188 15.852 1 87.56 282 LYS B N 1
ATOM 9432 C CA . LYS B 1 282 ? 19.422 46.656 15.18 1 87.56 282 LYS B CA 1
ATOM 9433 C C . LYS B 1 282 ? 19.562 48.125 14.75 1 87.56 282 LYS B C 1
ATOM 9435 O O . LYS B 1 282 ? 19.203 48.469 13.617 1 87.56 282 LYS B O 1
ATOM 9440 N N . GLU B 1 283 ? 20.047 48.969 15.625 1 80.69 283 GLU B N 1
ATOM 9441 C CA . GLU B 1 283 ? 20.266 50.375 15.297 1 80.69 283 GLU B CA 1
ATOM 9442 C C . GLU B 1 283 ? 21.266 50.531 14.141 1 80.69 283 GLU B C 1
ATOM 9444 O O . GLU B 1 283 ? 21.031 51.312 13.211 1 80.69 283 GLU B O 1
ATOM 9449 N N . ALA B 1 284 ? 22.297 49.844 14.273 1 86.31 284 ALA B N 1
ATOM 9450 C CA . ALA B 1 284 ? 23.297 49.875 13.211 1 86.31 284 ALA B CA 1
ATOM 9451 C C . ALA B 1 284 ? 22.719 49.406 11.883 1 86.31 284 ALA B C 1
ATOM 9453 O O . ALA B 1 284 ? 22.984 50 10.828 1 86.31 284 ALA B O 1
ATOM 9454 N N . ALA B 1 285 ? 21.984 48.375 11.961 1 88 285 ALA B N 1
ATOM 9455 C CA . ALA B 1 285 ? 21.375 47.812 10.766 1 88 285 ALA B CA 1
ATOM 9456 C C . ALA B 1 285 ? 20.406 48.812 10.117 1 88 285 ALA B C 1
ATOM 9458 O O . ALA B 1 285 ? 20.391 48.969 8.898 1 88 285 ALA B O 1
ATOM 9459 N N . GLU B 1 286 ? 19.625 49.406 10.906 1 79.56 286 GLU B N 1
ATOM 9460 C CA . GLU B 1 286 ? 18.656 50.375 10.414 1 79.56 286 GLU B CA 1
ATOM 9461 C C . GLU B 1 286 ? 19.344 51.594 9.805 1 79.56 286 GLU B C 1
ATOM 9463 O O . GLU B 1 286 ? 18.781 52.25 8.93 1 79.56 286 GLU B O 1
ATOM 9468 N N . ASN B 1 287 ? 20.594 51.781 10.25 1 76 287 ASN B N 1
ATOM 9469 C CA . ASN B 1 287 ? 21.391 52.875 9.695 1 76 287 ASN B CA 1
ATOM 9470 C C . ASN B 1 287 ? 22.141 52.406 8.438 1 76 287 ASN B C 1
ATOM 9472 O O . ASN B 1 287 ? 23 53.156 7.938 1 76 287 ASN B O 1
ATOM 9476 N N . GLY B 1 288 ? 21.953 51.219 8.008 1 76.19 288 GLY B N 1
ATOM 9477 C CA . GLY B 1 288 ? 22.422 50.781 6.703 1 76.19 288 GLY B CA 1
ATOM 9478 C C . GLY B 1 288 ? 23.781 50.094 6.754 1 76.19 288 GLY B C 1
ATOM 9479 O O . GLY B 1 288 ? 24.469 50 5.73 1 76.19 288 GLY B O 1
ATOM 9480 N N . PHE B 1 289 ? 24.266 49.656 7.953 1 82.38 289 PHE B N 1
ATOM 9481 C CA . PHE B 1 289 ? 25.578 49.031 8.078 1 82.38 289 PHE B CA 1
ATOM 9482 C C . PHE B 1 289 ? 25.469 47.531 7.773 1 82.38 289 PHE B C 1
ATOM 9484 O O . PHE B 1 289 ? 24.922 46.75 8.57 1 82.38 289 PHE B O 1
ATOM 9491 N N . PRO B 1 290 ? 26.078 47.031 6.742 1 84.94 290 PRO B N 1
ATOM 9492 C CA . PRO B 1 290 ? 25.812 45.688 6.234 1 84.94 290 PRO B CA 1
ATOM 9493 C C . PRO B 1 290 ? 26.234 44.594 7.219 1 84.94 290 PRO B C 1
ATOM 9495 O O . PRO B 1 290 ? 25.484 43.625 7.457 1 84.94 290 PRO B O 1
ATOM 9498 N N . PRO B 1 291 ? 27.328 44.688 7.828 1 86.81 291 PRO B N 1
ATOM 9499 C CA . PRO B 1 291 ? 27.703 43.656 8.797 1 86.81 291 PRO B CA 1
ATOM 9500 C C . PRO B 1 291 ? 26.703 43.531 9.938 1 86.81 291 PRO B C 1
ATOM 9502 O O . PRO B 1 291 ? 26.438 42.406 10.414 1 86.81 291 PRO B O 1
ATOM 9505 N N . ALA B 1 292 ? 26.156 44.625 10.344 1 90 292 ALA B N 1
ATOM 9506 C CA . ALA B 1 292 ? 25.156 44.594 11.406 1 90 292 ALA B CA 1
ATOM 9507 C C . ALA B 1 292 ? 23.859 43.969 10.93 1 90 292 ALA B C 1
ATOM 9509 O O . ALA B 1 292 ? 23.188 43.281 11.688 1 90 292 ALA B O 1
ATOM 9510 N N . GLN B 1 293 ? 23.578 44.188 9.727 1 89.12 293 GLN B N 1
ATOM 9511 C CA . GLN B 1 293 ? 22.391 43.562 9.133 1 89.12 293 GLN B CA 1
ATOM 9512 C C . GLN B 1 293 ? 22.516 42.062 9.133 1 89.12 293 GLN B C 1
ATOM 9514 O O . GLN B 1 293 ? 21.578 41.344 9.469 1 89.12 293 GLN B O 1
ATOM 9519 N N . TYR B 1 294 ? 23.641 41.562 8.773 1 91.88 294 TYR B N 1
ATOM 9520 C CA . TYR B 1 294 ? 23.938 40.156 8.789 1 91.88 294 TYR B CA 1
ATOM 9521 C C . TYR B 1 294 ? 23.844 39.594 10.203 1 91.88 294 TYR B C 1
ATOM 9523 O O . TYR B 1 294 ? 23.234 38.531 10.422 1 91.88 294 TYR B O 1
ATOM 9531 N N . ALA B 1 295 ? 24.453 40.312 11.062 1 90.44 295 ALA B N 1
ATOM 9532 C CA . ALA B 1 295 ? 24.438 39.875 12.453 1 90.44 295 ALA B CA 1
ATOM 9533 C C . ALA B 1 295 ? 23.016 39.844 13 1 90.44 295 ALA B C 1
ATOM 9535 O O . ALA B 1 295 ? 22.641 38.906 13.719 1 90.44 295 ALA B O 1
ATOM 9536 N N . LEU B 1 296 ? 22.312 40.844 12.617 1 89.88 296 LEU B N 1
ATOM 9537 C CA . LEU B 1 296 ? 20.922 40.938 13.047 1 89.88 296 LEU B CA 1
ATOM 9538 C C . LEU B 1 296 ? 20.125 39.75 12.516 1 89.88 296 LEU B C 1
ATOM 9540 O O . LEU B 1 296 ? 19.266 39.188 13.227 1 89.88 296 LEU B O 1
ATOM 9544 N N . SER B 1 297 ? 20.375 39.375 11.359 1 90.62 297 SER B N 1
ATOM 9545 C CA . SER B 1 297 ? 19.75 38.188 10.766 1 90.62 297 SER B CA 1
ATOM 9546 C C . SER B 1 297 ? 20.016 36.969 11.602 1 90.62 297 SER B C 1
ATOM 9548 O O . SER B 1 297 ? 19.094 36.156 11.836 1 90.62 297 SER B O 1
ATOM 9550 N N . TYR B 1 298 ? 21.219 36.812 11.891 1 90.06 298 TYR B N 1
ATOM 9551 C CA . TYR B 1 298 ? 21.594 35.656 12.711 1 90.06 298 TYR B CA 1
ATOM 9552 C C . TYR B 1 298 ? 20.859 35.688 14.047 1 90.06 298 TYR B C 1
ATOM 9554 O O . TYR B 1 298 ? 20.406 34.656 14.523 1 90.06 298 TYR B O 1
ATOM 9562 N N . LEU B 1 299 ? 20.797 36.906 14.57 1 85.12 299 LEU B N 1
ATOM 9563 C CA . LEU B 1 299 ? 20.156 37.031 15.867 1 85.12 299 LEU B CA 1
ATOM 9564 C C . LEU B 1 299 ? 18.672 36.688 15.773 1 85.12 299 LEU B C 1
ATOM 9566 O O . LEU B 1 299 ? 18.141 35.969 16.609 1 85.12 299 LEU B O 1
ATOM 9570 N N . TYR B 1 300 ? 18.031 37.094 14.766 1 83 300 TYR B N 1
ATOM 9571 C CA . TYR B 1 300 ? 16.625 36.781 14.531 1 83 300 TYR B CA 1
ATOM 9572 C C . TYR B 1 300 ? 16.438 35.281 14.281 1 83 300 TYR B C 1
ATOM 9574 O O . TYR B 1 300 ? 15.438 34.688 14.719 1 83 300 TYR B O 1
ATOM 9582 N N . LYS B 1 301 ? 17.297 34.719 13.586 1 86.94 301 LYS B N 1
ATOM 9583 C CA . LYS B 1 301 ? 17.203 33.312 13.203 1 86.94 301 LYS B CA 1
ATOM 9584 C C . LYS B 1 301 ? 17.266 32.406 14.43 1 86.94 301 LYS B C 1
ATOM 9586 O O . LYS B 1 301 ? 16.562 31.406 14.492 1 86.94 301 LYS B O 1
ATOM 9591 N N . ASN B 1 302 ? 18.047 32.906 15.289 1 83 302 ASN B N 1
ATOM 9592 C CA . ASN B 1 302 ? 18.297 32.062 16.438 1 83 302 ASN B CA 1
ATOM 9593 C C . ASN B 1 302 ? 17.578 32.562 17.688 1 83 302 ASN B C 1
ATOM 9595 O O . ASN B 1 302 ? 17.609 31.922 18.734 1 83 302 ASN B O 1
ATOM 9599 N N . GLY B 1 303 ? 17 33.719 17.562 1 79.38 303 GLY B N 1
ATOM 9600 C CA . GLY B 1 303 ? 16.297 34.312 18.672 1 79.38 303 GLY B CA 1
ATOM 9601 C C . GLY B 1 303 ? 17.219 34.781 19.781 1 79.38 303 GLY B C 1
ATOM 9602 O O . GLY B 1 303 ? 16.938 34.594 20.969 1 79.38 303 GLY B O 1
ATOM 9603 N N . HIS B 1 304 ? 18.375 35.344 19.344 1 81.25 304 HIS B N 1
ATOM 9604 C CA . HIS B 1 304 ? 19.359 35.844 20.297 1 81.25 304 HIS B CA 1
ATOM 9605 C C . HIS B 1 304 ? 19.062 37.312 20.641 1 81.25 304 HIS B C 1
ATOM 9607 O O . HIS B 1 304 ? 19.359 38.219 19.859 1 81.25 304 HIS B O 1
ATOM 9613 N N . GLY B 1 305 ? 18.609 37.688 21.734 1 74.81 305 GLY B N 1
ATOM 9614 C CA . GLY B 1 305 ? 18.328 39.031 22.172 1 74.81 305 GLY B CA 1
ATOM 9615 C C . GLY B 1 305 ? 17 39.562 21.641 1 74.81 305 GLY B C 1
ATOM 9616 O O . GLY B 1 305 ? 16.688 40.75 21.781 1 74.81 305 GLY B O 1
ATOM 9617 N N . CYS B 1 306 ? 16.375 38.594 20.891 1 71.5 306 CYS B N 1
ATOM 9618 C CA . CYS B 1 306 ? 15.102 38.938 20.266 1 71.5 306 CYS B CA 1
ATOM 9619 C C . CYS B 1 306 ? 14.258 37.656 20.062 1 71.5 306 CYS B C 1
ATOM 9621 O O . CYS B 1 306 ? 14.695 36.562 20.406 1 71.5 306 CYS B O 1
ATOM 9623 N N . GLU B 1 307 ? 13.047 37.938 19.703 1 65.38 307 GLU B N 1
ATOM 9624 C CA . GLU B 1 307 ? 12.227 36.781 19.344 1 65.38 307 GLU B CA 1
ATOM 9625 C C . GLU B 1 307 ? 12.656 36.219 17.984 1 65.38 307 GLU B C 1
ATOM 9627 O O . GLU B 1 307 ? 12.953 36.969 17.062 1 65.38 307 GLU B O 1
ATOM 9632 N N . LYS B 1 308 ? 12.695 34.938 18.109 1 75.12 308 LYS B N 1
ATOM 9633 C CA . LYS B 1 308 ? 13.07 34.25 16.875 1 75.12 308 LYS B CA 1
ATOM 9634 C C . LYS B 1 308 ? 12.078 34.562 15.75 1 75.12 308 LYS B C 1
ATOM 9636 O O . LYS B 1 308 ? 10.867 34.531 15.969 1 75.12 308 LYS B O 1
ATOM 9641 N N . SER B 1 309 ? 12.57 35 14.711 1 70.62 309 SER B N 1
ATOM 9642 C CA . SER B 1 309 ? 11.781 35.281 13.508 1 70.62 309 SER B CA 1
ATOM 9643 C C . SER B 1 309 ? 12.57 34.938 12.242 1 70.62 309 SER B C 1
ATOM 9645 O O . SER B 1 309 ? 13.5 35.656 11.883 1 70.62 309 SER B O 1
ATOM 9647 N N . ILE B 1 310 ? 12.078 33.906 11.609 1 78.06 310 ILE B N 1
ATOM 9648 C CA . ILE B 1 310 ? 12.781 33.469 10.398 1 78.06 310 ILE B CA 1
ATOM 9649 C C . ILE B 1 310 ? 12.57 34.5 9.297 1 78.06 310 ILE B C 1
ATOM 9651 O O . ILE B 1 310 ? 13.484 34.812 8.523 1 78.06 310 ILE B O 1
ATOM 9655 N N . PHE B 1 311 ? 11.492 35 9.328 1 67 311 PHE B N 1
ATOM 9656 C CA . PHE B 1 311 ? 11.18 36 8.297 1 67 311 PHE B CA 1
ATOM 9657 C C . PHE B 1 311 ? 12.07 37.219 8.445 1 67 311 PHE B C 1
ATOM 9659 O O . PHE B 1 311 ? 12.648 37.688 7.461 1 67 311 PHE B O 1
ATOM 9666 N N . LYS B 1 312 ? 12.148 37.75 9.594 1 75.38 312 LYS B N 1
ATOM 9667 C CA . LYS B 1 312 ? 13.008 38.906 9.82 1 75.38 312 LYS B CA 1
ATOM 9668 C C . LYS B 1 312 ? 14.477 38.562 9.57 1 75.38 312 LYS B C 1
ATOM 9670 O O . LYS B 1 312 ? 15.227 39.375 9.047 1 75.38 312 LYS B O 1
ATOM 9675 N N . ALA B 1 313 ? 14.742 37.406 9.914 1 85.62 313 ALA B N 1
ATOM 9676 C CA . ALA B 1 313 ? 16.109 36.969 9.711 1 85.62 313 ALA B CA 1
ATOM 9677 C C . ALA B 1 313 ? 16.516 37.031 8.242 1 85.62 313 ALA B C 1
ATOM 9679 O O . ALA B 1 313 ? 17.547 37.594 7.895 1 85.62 313 ALA B O 1
ATOM 9680 N N . TYR B 1 314 ? 15.664 36.594 7.457 1 85.25 314 TYR B N 1
ATOM 9681 C CA . TYR B 1 314 ? 16.047 36.5 6.051 1 85.25 314 TYR B CA 1
ATOM 9682 C C . TYR B 1 314 ? 15.773 37.812 5.324 1 85.25 314 TYR B C 1
ATOM 9684 O O . TYR B 1 314 ? 16.344 38.094 4.262 1 85.25 314 TYR B O 1
ATOM 9692 N N . TYR B 1 315 ? 14.914 38.594 5.945 1 77.75 315 TYR B N 1
ATOM 9693 C CA . TYR B 1 315 ? 14.82 39.969 5.449 1 77.75 315 TYR B CA 1
ATOM 9694 C C . TYR B 1 315 ? 16.141 40.688 5.617 1 77.75 315 TYR B C 1
ATOM 9696 O O . TYR B 1 315 ? 16.641 41.312 4.668 1 77.75 315 TYR B O 1
ATOM 9704 N N . TRP B 1 316 ? 16.656 40.625 6.723 1 85.75 316 TRP B N 1
ATOM 9705 C CA . TRP B 1 316 ? 17.891 41.344 7.012 1 85.75 316 TRP B CA 1
ATOM 9706 C C . TRP B 1 316 ? 19.078 40.688 6.32 1 85.75 316 TRP B C 1
ATOM 9708 O O . TRP B 1 316 ? 20.031 41.375 5.918 1 85.75 316 TRP B O 1
ATOM 9718 N N . LEU B 1 317 ? 18.938 39.438 6.18 1 90.81 317 LEU B N 1
ATOM 9719 C CA . LEU B 1 317 ? 19.984 38.75 5.441 1 90.81 317 LEU B CA 1
ATOM 9720 C C . LEU B 1 317 ? 20.031 39.219 3.994 1 90.81 317 LEU B C 1
ATOM 9722 O O . LEU B 1 317 ? 21.109 39.5 3.461 1 90.81 317 LEU B O 1
ATOM 9726 N N . GLU B 1 318 ? 18.922 39.25 3.412 1 87.94 318 GLU B N 1
ATOM 9727 C CA . GLU B 1 318 ? 18.875 39.719 2.029 1 87.94 318 GLU B CA 1
ATOM 9728 C C . GLU B 1 318 ? 19.297 41.188 1.921 1 87.94 318 GLU B C 1
ATOM 9730 O O . GLU B 1 318 ? 19.984 41.562 0.977 1 87.94 318 GLU B O 1
ATOM 9735 N N . THR B 1 319 ? 18.828 41.969 2.895 1 84.25 319 THR B N 1
ATOM 9736 C CA . THR B 1 319 ? 19.219 43.375 2.924 1 84.25 319 THR B CA 1
ATOM 9737 C C . THR B 1 319 ? 20.734 43.5 3.041 1 84.25 319 THR B C 1
ATOM 9739 O O . THR B 1 319 ? 21.344 44.375 2.393 1 84.25 319 THR B O 1
ATOM 9742 N N . SER B 1 320 ? 21.312 42.75 3.807 1 89.19 320 SER B N 1
ATOM 9743 C CA . SER B 1 320 ? 22.766 42.75 3.953 1 89.19 320 SER B CA 1
ATOM 9744 C C . SER B 1 320 ? 23.453 42.406 2.639 1 89.19 320 SER B C 1
ATOM 9746 O O . SER B 1 320 ? 24.438 43.031 2.258 1 89.19 320 SER B O 1
ATOM 9748 N N . ALA B 1 321 ? 22.922 41.469 2.004 1 90.06 321 ALA B N 1
ATOM 9749 C CA . ALA B 1 321 ? 23.484 41.062 0.72 1 90.06 321 ALA B CA 1
ATOM 9750 C C . ALA B 1 321 ? 23.312 42.156 -0.33 1 90.06 321 ALA B C 1
ATOM 9752 O O . ALA B 1 321 ? 24.219 42.375 -1.14 1 90.06 321 ALA B O 1
ATOM 9753 N N . GLU B 1 322 ? 22.172 42.719 -0.341 1 83.5 322 GLU B N 1
ATOM 9754 C CA . GLU B 1 322 ? 21.938 43.812 -1.275 1 83.5 322 GLU B CA 1
ATOM 9755 C C . GLU B 1 322 ? 22.922 44.969 -1.066 1 83.5 322 GLU B C 1
ATOM 9757 O O . GLU B 1 322 ? 23.25 45.688 -2.01 1 83.5 322 GLU B O 1
ATOM 9762 N N . ASN B 1 323 ? 23.359 45.031 0.168 1 82.06 323 ASN B N 1
ATOM 9763 C CA . ASN B 1 323 ? 24.359 46.062 0.496 1 82.06 323 ASN B CA 1
ATOM 9764 C C . ASN B 1 323 ? 25.781 45.5 0.369 1 82.06 323 ASN B C 1
ATOM 9766 O O . ASN B 1 323 ? 26.703 46 1.011 1 82.06 323 ASN B O 1
ATOM 9770 N N . ASP B 1 324 ? 25.969 44.344 -0.301 1 80.94 324 ASP B N 1
ATOM 9771 C CA . ASP B 1 324 ? 27.203 43.781 -0.802 1 80.94 324 ASP B CA 1
ATOM 9772 C C . ASP B 1 324 ? 28.062 43.219 0.344 1 80.94 324 ASP B C 1
ATOM 9774 O O . ASP B 1 324 ? 29.281 43.375 0.32 1 80.94 324 ASP B O 1
ATOM 9778 N N . PHE B 1 325 ? 27.375 42.781 1.408 1 86.31 325 PHE B N 1
ATOM 9779 C CA . PHE B 1 325 ? 28.141 42.094 2.439 1 86.31 325 PHE B CA 1
ATOM 9780 C C . PHE B 1 325 ? 28.5 40.688 1.994 1 86.31 325 PHE B C 1
ATOM 9782 O O . PHE B 1 325 ? 27.609 39.875 1.75 1 86.31 325 PHE B O 1
ATOM 9789 N N . GLU B 1 326 ? 29.688 40.312 2.123 1 84.94 326 GLU B N 1
ATOM 9790 C CA . GLU B 1 326 ? 30.234 39.125 1.478 1 84.94 326 GLU B CA 1
ATOM 9791 C C . GLU B 1 326 ? 29.719 37.844 2.137 1 84.94 326 GLU B C 1
ATOM 9793 O O . GLU B 1 326 ? 29.422 36.844 1.455 1 84.94 326 GLU B O 1
ATOM 9798 N N . ASP B 1 327 ? 29.562 37.844 3.367 1 87.62 327 ASP B N 1
ATOM 9799 C CA . ASP B 1 327 ? 29.219 36.625 4.098 1 87.62 327 ASP B CA 1
ATOM 9800 C C . ASP B 1 327 ? 27.75 36.281 3.922 1 87.62 327 ASP B C 1
ATOM 9802 O O . ASP B 1 327 ? 27.328 35.156 4.238 1 87.62 327 ASP B O 1
ATOM 9806 N N . ALA B 1 328 ? 26.969 37.188 3.379 1 92.38 328 ALA B N 1
ATOM 9807 C CA . ALA B 1 328 ? 25.531 36.969 3.266 1 92.38 328 ALA B CA 1
ATOM 9808 C C . ALA B 1 328 ? 25.172 36.312 1.937 1 92.38 328 ALA B C 1
ATOM 9810 O O . ALA B 1 328 ? 24.109 35.719 1.802 1 92.38 328 ALA B O 1
ATOM 9811 N N . PHE B 1 329 ? 26.047 36.406 0.983 1 90.44 329 PHE B N 1
ATOM 9812 C CA . PHE B 1 329 ? 25.734 35.969 -0.379 1 90.44 329 PHE B CA 1
ATOM 9813 C C . PHE B 1 329 ? 25.375 34.5 -0.425 1 90.44 329 PHE B C 1
ATOM 9815 O O . PHE B 1 329 ? 24.328 34.125 -0.95 1 90.44 329 PHE B O 1
ATOM 9822 N N . TYR B 1 330 ? 26.172 33.719 0.15 1 93.06 330 TYR B N 1
ATOM 9823 C CA . TYR B 1 330 ? 25.984 32.281 0.036 1 93.06 330 TYR B CA 1
ATOM 9824 C C . TYR B 1 330 ? 24.719 31.828 0.766 1 93.06 330 TYR B C 1
ATOM 9826 O O . TYR B 1 330 ? 23.953 31.016 0.244 1 93.06 330 TYR B O 1
ATOM 9834 N N . ILE B 1 331 ? 24.562 32.312 1.901 1 92.25 331 ILE B N 1
ATOM 9835 C CA . ILE B 1 331 ? 23.469 31.844 2.746 1 92.25 331 ILE B CA 1
ATOM 9836 C C . ILE B 1 331 ? 22.125 32.156 2.084 1 92.25 331 ILE B C 1
ATOM 9838 O O . ILE B 1 331 ? 21.266 31.281 1.974 1 92.25 331 ILE B O 1
ATOM 9842 N N . ILE B 1 332 ? 22.031 33.375 1.638 1 92.25 332 ILE B N 1
ATOM 9843 C CA . ILE B 1 332 ? 20.766 33.75 1.014 1 92.25 332 ILE B CA 1
ATOM 9844 C C . ILE B 1 332 ? 20.625 33.062 -0.335 1 92.25 332 ILE B C 1
ATOM 9846 O O . ILE B 1 332 ? 19.531 32.594 -0.692 1 92.25 332 ILE B O 1
ATOM 9850 N N . GLY B 1 333 ? 21.641 33 -1.02 1 91.81 333 GLY B N 1
ATOM 9851 C CA . GLY B 1 333 ? 21.609 32.344 -2.305 1 91.81 333 GLY B CA 1
ATOM 9852 C C . GLY B 1 333 ? 21.234 30.875 -2.197 1 91.81 333 GLY B C 1
ATOM 9853 O O . GLY B 1 333 ? 20.359 30.391 -2.936 1 91.81 333 GLY B O 1
ATOM 9854 N N . GLN B 1 334 ? 21.797 30.234 -1.288 1 92.75 334 GLN B N 1
ATOM 9855 C CA . GLN B 1 334 ? 21.531 28.828 -1.083 1 92.75 334 GLN B CA 1
ATOM 9856 C C . GLN B 1 334 ? 20.094 28.609 -0.609 1 92.75 334 GLN B C 1
ATOM 9858 O O . GLN B 1 334 ? 19.453 27.625 -0.986 1 92.75 334 GLN B O 1
ATOM 9863 N N . SER B 1 335 ? 19.656 29.422 0.208 1 90.25 335 SER B N 1
ATOM 9864 C CA . SER B 1 335 ? 18.297 29.312 0.705 1 90.25 335 SER B CA 1
ATOM 9865 C C . SER B 1 335 ? 17.281 29.422 -0.432 1 90.25 335 SER B C 1
ATOM 9867 O O . SER B 1 335 ? 16.297 28.672 -0.469 1 90.25 335 SER B O 1
ATOM 9869 N N . TYR B 1 336 ? 17.531 30.328 -1.344 1 87 336 TYR B N 1
ATOM 9870 C CA . TYR B 1 336 ? 16.672 30.469 -2.514 1 87 336 TYR B CA 1
ATOM 9871 C C . TYR B 1 336 ? 16.797 29.25 -3.424 1 87 336 TYR B C 1
ATOM 9873 O O . TYR B 1 336 ? 15.828 28.859 -4.074 1 87 336 TYR B O 1
ATOM 9881 N N . LEU B 1 337 ? 17.891 28.719 -3.436 1 90.25 337 LEU B N 1
ATOM 9882 C CA . LEU B 1 337 ? 18.141 27.547 -4.281 1 90.25 337 LEU B CA 1
ATOM 9883 C C . LEU B 1 337 ? 17.391 26.328 -3.766 1 90.25 337 LEU B C 1
ATOM 9885 O O . LEU B 1 337 ? 16.781 25.594 -4.547 1 90.25 337 LEU B O 1
ATOM 9889 N N . ASP B 1 338 ? 17.438 26.141 -2.477 1 88.75 338 ASP B N 1
ATOM 9890 C CA . ASP B 1 338 ? 16.859 24.953 -1.86 1 88.75 338 ASP B CA 1
ATOM 9891 C C . ASP B 1 338 ? 15.391 25.188 -1.489 1 88.75 338 ASP B C 1
ATOM 9893 O O . ASP B 1 338 ? 14.641 24.219 -1.284 1 88.75 338 ASP B O 1
ATOM 9897 N N . GLY B 1 339 ? 15.094 26.391 -1.417 1 84.19 339 GLY B N 1
ATOM 9898 C CA . GLY B 1 339 ? 13.758 26.719 -0.926 1 84.19 339 GLY B CA 1
ATOM 9899 C C . GLY B 1 339 ? 13.602 26.469 0.562 1 84.19 339 GLY B C 1
ATOM 9900 O O . GLY B 1 339 ? 12.555 25.984 1.007 1 84.19 339 GLY B O 1
ATOM 9901 N N . MET B 1 340 ? 14.68 26.688 1.198 1 77.44 340 MET B N 1
ATOM 9902 C CA . MET B 1 340 ? 14.656 26.5 2.646 1 77.44 340 MET B CA 1
ATOM 9903 C C . MET B 1 340 ? 14.289 27.797 3.355 1 77.44 340 MET B C 1
ATOM 9905 O O . MET B 1 340 ? 15.008 28.781 3.256 1 77.44 340 MET B O 1
ATOM 9909 N N . TYR B 1 341 ? 13.336 28.031 4.039 1 74.69 341 TYR B N 1
ATOM 9910 C CA . TYR B 1 341 ? 12.875 29.172 4.82 1 74.69 341 TYR B CA 1
ATOM 9911 C C . TYR B 1 341 ? 12.305 30.25 3.914 1 74.69 341 TYR B C 1
ATOM 9913 O O . TYR B 1 341 ? 11.633 31.172 4.383 1 74.69 341 TYR B O 1
ATOM 9921 N N . VAL B 1 342 ? 12.891 30.219 2.648 1 76.69 342 VAL B N 1
ATOM 9922 C CA . VAL B 1 342 ? 12.359 31.109 1.622 1 76.69 342 VAL B CA 1
ATOM 9923 C C . VAL B 1 342 ? 11.859 30.281 0.435 1 76.69 342 VAL B C 1
ATOM 9925 O O . VAL B 1 342 ? 12.25 29.125 0.264 1 76.69 342 VAL B O 1
ATOM 9928 N N . ASP B 1 343 ? 10.898 30.859 -0.347 1 73.81 343 ASP B N 1
ATOM 9929 C CA . ASP B 1 343 ? 10.422 30.156 -1.535 1 73.81 343 ASP B CA 1
ATOM 9930 C C . ASP B 1 343 ? 11.531 30.016 -2.576 1 73.81 343 ASP B C 1
ATOM 9932 O O . ASP B 1 343 ? 12.32 30.938 -2.771 1 73.81 343 ASP B O 1
ATOM 9936 N N . LYS B 1 344 ? 11.5 28.938 -3.193 1 80.38 344 LYS B N 1
ATOM 9937 C CA . LYS B 1 344 ? 12.5 28.672 -4.223 1 80.38 344 LYS B CA 1
ATOM 9938 C C . LYS B 1 344 ? 12.453 29.734 -5.324 1 80.38 344 LYS B C 1
ATOM 9940 O O . LYS B 1 344 ? 11.383 30.031 -5.855 1 80.38 344 LYS B O 1
ATOM 9945 N N . ASP B 1 345 ? 13.562 30.375 -5.578 1 82.75 345 ASP B N 1
ATOM 9946 C CA . ASP B 1 345 ? 13.734 31.375 -6.629 1 82.75 345 ASP B CA 1
ATOM 9947 C C . ASP B 1 345 ? 15.117 31.266 -7.262 1 82.75 345 ASP B C 1
ATOM 9949 O O . ASP B 1 345 ? 16.094 31.812 -6.734 1 82.75 345 ASP B O 1
ATOM 9953 N N . TYR B 1 346 ? 15.227 30.703 -8.422 1 88.5 346 TYR B N 1
ATOM 9954 C CA . TYR B 1 346 ? 16.516 30.422 -9.031 1 88.5 346 TYR B CA 1
ATOM 9955 C C . TYR B 1 346 ? 17.172 31.688 -9.555 1 88.5 346 TYR B C 1
ATOM 9957 O O . TYR B 1 346 ? 18.391 31.797 -9.594 1 88.5 346 TYR B O 1
ATOM 9965 N N . LYS B 1 347 ? 16.344 32.562 -9.914 1 83.75 347 LYS B N 1
ATOM 9966 C CA . LYS B 1 347 ? 16.891 33.844 -10.406 1 83.75 347 LYS B CA 1
ATOM 9967 C C . LYS B 1 347 ? 17.609 34.594 -9.297 1 83.75 347 LYS B C 1
ATOM 9969 O O . LYS B 1 347 ? 18.75 35.031 -9.484 1 83.75 347 LYS B O 1
ATOM 9974 N N . LYS B 1 348 ? 17.031 34.719 -8.203 1 87.44 348 LYS B N 1
ATOM 9975 C CA . LYS B 1 348 ? 17.672 35.375 -7.062 1 87.44 348 LYS B CA 1
ATOM 9976 C C . LYS B 1 348 ? 18.875 34.594 -6.574 1 87.44 348 LYS B C 1
ATOM 9978 O O . LYS B 1 348 ? 19.891 35.156 -6.203 1 87.44 348 LYS B O 1
ATOM 9983 N N . ALA B 1 349 ? 18.719 33.312 -6.582 1 93.31 349 ALA B N 1
ATOM 9984 C CA . ALA B 1 349 ? 19.844 32.438 -6.18 1 93.31 349 ALA B CA 1
ATOM 9985 C C . ALA B 1 349 ? 21.062 32.688 -7.062 1 93.31 349 ALA B C 1
ATOM 9987 O O . ALA B 1 349 ? 22.172 32.906 -6.559 1 93.31 349 ALA B O 1
ATOM 9988 N N . PHE B 1 350 ? 20.766 32.719 -8.359 1 91.69 350 PHE B N 1
ATOM 9989 C CA . PHE B 1 350 ? 21.859 32.938 -9.305 1 91.69 350 PHE B CA 1
ATOM 9990 C C . PHE B 1 350 ? 22.516 34.312 -9.094 1 91.69 350 PHE B C 1
ATOM 9992 O O . PHE B 1 350 ? 23.734 34.438 -9.164 1 91.69 350 PHE B O 1
ATOM 9999 N N . PHE B 1 351 ? 21.688 35.25 -8.859 1 90.25 351 PHE B N 1
ATOM 10000 C CA . PHE B 1 351 ? 22.172 36.625 -8.68 1 90.25 351 PHE B CA 1
ATOM 10001 C C . PHE B 1 351 ? 23.094 36.719 -7.48 1 90.25 351 PHE B C 1
ATOM 10003 O O . PHE B 1 351 ? 24.234 37.188 -7.602 1 90.25 351 PHE B O 1
ATOM 10010 N N . TYR B 1 352 ? 22.734 36.281 -6.363 1 93.19 352 TYR B N 1
ATOM 10011 C CA . TYR B 1 352 ? 23.516 36.406 -5.141 1 93.19 352 TYR B CA 1
ATOM 10012 C C . TYR B 1 352 ? 24.719 35.5 -5.16 1 93.19 352 TYR B C 1
ATOM 10014 O O . TYR B 1 352 ? 25.812 35.875 -4.715 1 93.19 352 TYR B O 1
ATOM 10022 N N . LEU B 1 353 ? 24.547 34.344 -5.633 1 94.06 353 LEU B N 1
ATOM 10023 C CA . LEU B 1 353 ? 25.656 33.406 -5.707 1 94.06 353 LEU B CA 1
ATOM 10024 C C . LEU B 1 353 ? 26.719 33.906 -6.688 1 94.06 353 LEU B C 1
ATOM 10026 O O . LEU B 1 353 ? 27.922 33.688 -6.473 1 94.06 353 LEU B O 1
ATOM 10030 N N . SER B 1 354 ? 26.297 34.562 -7.734 1 91.38 354 SER B N 1
ATOM 10031 C CA . SER B 1 354 ? 27.25 35.125 -8.672 1 91.38 354 SER B CA 1
ATOM 10032 C C . SER B 1 354 ? 28.062 36.25 -8.023 1 91.38 354 SER B C 1
ATOM 10034 O O . SER B 1 354 ? 29.266 36.375 -8.266 1 91.38 354 SER B O 1
ATOM 10036 N N . LYS B 1 355 ? 27.422 37.031 -7.211 1 89.25 355 LYS B N 1
ATOM 10037 C CA . LYS B 1 355 ? 28.125 38.094 -6.48 1 89.25 355 LYS B CA 1
ATOM 10038 C C . LYS B 1 355 ? 29.188 37.5 -5.559 1 89.25 355 LYS B C 1
ATOM 10040 O O . LYS B 1 355 ? 30.297 38 -5.469 1 89.25 355 LYS B O 1
ATOM 10045 N N . GLY B 1 356 ? 28.828 36.469 -4.922 1 91.56 356 GLY B N 1
ATOM 10046 C CA . GLY B 1 356 ? 29.781 35.781 -4.055 1 91.56 356 GLY B CA 1
ATOM 10047 C C . GLY B 1 356 ? 30.906 35.125 -4.82 1 91.56 356 GLY B C 1
ATOM 10048 O O . GLY B 1 356 ? 32.062 35.125 -4.359 1 91.56 356 GLY B O 1
ATOM 10049 N N . ALA B 1 357 ? 30.609 34.625 -5.91 1 91.75 357 ALA B N 1
ATOM 10050 C CA . ALA B 1 357 ? 31.625 34 -6.742 1 91.75 357 ALA B CA 1
ATOM 10051 C C . ALA B 1 357 ? 32.625 35 -7.258 1 91.75 357 ALA B C 1
ATOM 10053 O O . ALA B 1 357 ? 33.812 34.688 -7.438 1 91.75 357 ALA B O 1
ATOM 10054 N N . GLU B 1 358 ? 32.188 36.156 -7.523 1 86.81 358 GLU B N 1
ATOM 10055 C CA . GLU B 1 358 ? 33.062 37.219 -8.008 1 86.81 358 GLU B CA 1
ATOM 10056 C C . GLU B 1 358 ? 34.188 37.5 -7 1 86.81 358 GLU B C 1
ATOM 10058 O O . GLU B 1 358 ? 35.281 37.875 -7.387 1 86.81 358 GLU B O 1
ATOM 10063 N N . ILE B 1 359 ? 33.906 37.219 -5.75 1 87.44 359 ILE B N 1
ATOM 10064 C CA . ILE B 1 359 ? 34.906 37.438 -4.738 1 87.44 359 ILE B CA 1
ATOM 10065 C C . ILE B 1 359 ? 35.562 36.125 -4.34 1 87.44 359 ILE B C 1
ATOM 10067 O O . ILE B 1 359 ? 36.188 36.031 -3.279 1 87.44 359 ILE B O 1
ATOM 10071 N N . ASN B 1 360 ? 35.312 35.031 -5.039 1 85.94 360 ASN B N 1
ATOM 10072 C CA . ASN B 1 360 ? 35.938 33.719 -4.934 1 85.94 360 ASN B CA 1
ATOM 10073 C C . ASN B 1 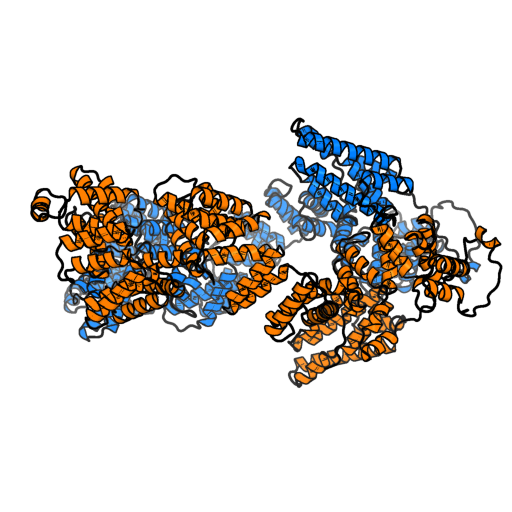360 ? 35.531 33 -3.646 1 85.94 360 ASN B C 1
ATOM 10075 O O . ASN B 1 360 ? 36.344 32.344 -3.004 1 85.94 360 ASN B O 1
ATOM 10079 N N . ASP B 1 361 ? 34.281 33.281 -3.232 1 89.94 361 ASP B N 1
ATOM 10080 C CA . ASP B 1 361 ? 33.75 32.469 -2.129 1 89.94 361 ASP B CA 1
ATOM 10081 C C . ASP B 1 361 ? 33.625 31.016 -2.531 1 89.94 361 ASP B C 1
ATOM 10083 O O . ASP B 1 361 ? 32.969 30.688 -3.527 1 89.94 361 ASP B O 1
ATOM 10087 N N . ILE B 1 362 ? 34.125 30.203 -1.753 1 89.75 362 ILE B N 1
ATOM 10088 C CA . ILE B 1 362 ? 34.25 28.812 -2.156 1 89.75 362 ILE B CA 1
ATOM 10089 C C . ILE B 1 362 ? 32.875 28.156 -2.248 1 89.75 362 ILE B C 1
ATOM 10091 O O . ILE B 1 362 ? 32.625 27.359 -3.156 1 89.75 362 ILE B O 1
ATOM 10095 N N . ASN B 1 363 ? 32 28.469 -1.418 1 92.31 363 ASN B N 1
ATOM 10096 C CA . ASN B 1 363 ? 30.688 27.859 -1.398 1 92.31 363 ASN B CA 1
ATOM 10097 C C . ASN B 1 363 ? 29.812 28.375 -2.547 1 92.31 363 ASN B C 1
ATOM 10099 O O . ASN B 1 363 ? 29.062 27.609 -3.148 1 92.31 363 ASN B O 1
ATOM 10103 N N . CYS B 1 364 ? 29.953 29.641 -2.807 1 92.94 364 CYS B N 1
ATOM 10104 C CA . CYS B 1 364 ? 29.188 30.219 -3.91 1 92.94 364 CYS B CA 1
ATOM 10105 C C . CYS B 1 364 ? 29.641 29.641 -5.246 1 92.94 364 CYS B C 1
ATOM 10107 O O . CYS B 1 364 ? 28.812 29.359 -6.113 1 92.94 364 CYS B O 1
ATOM 10109 N N . LEU B 1 365 ? 30.906 29.484 -5.309 1 92.06 365 LEU B N 1
ATOM 10110 C CA . LEU B 1 365 ? 31.438 28.891 -6.523 1 92.06 365 LEU B CA 1
ATOM 10111 C C . LEU B 1 365 ? 30.891 27.484 -6.742 1 92.06 365 LEU B C 1
ATOM 10113 O O . LEU B 1 365 ? 30.453 27.156 -7.848 1 92.06 365 LEU B O 1
ATOM 10117 N N . GLU B 1 366 ? 30.891 26.719 -5.746 1 93.75 366 GLU B N 1
ATOM 10118 C CA . GLU B 1 366 ? 30.359 25.359 -5.812 1 93.75 366 GLU B CA 1
ATOM 10119 C C . GLU B 1 366 ? 28.891 25.375 -6.184 1 93.75 366 GLU B C 1
ATOM 10121 O O . GLU B 1 366 ? 28.453 24.625 -7.059 1 93.75 366 GLU B O 1
ATOM 10126 N N . ALA B 1 367 ? 28.141 26.172 -5.551 1 94 367 ALA B N 1
ATOM 10127 C CA . ALA B 1 367 ? 26.703 26.234 -5.777 1 94 367 ALA B CA 1
ATOM 10128 C C . ALA B 1 367 ? 26.375 26.656 -7.207 1 94 367 ALA B C 1
ATOM 10130 O O . ALA B 1 367 ? 25.438 26.141 -7.82 1 94 367 ALA B O 1
ATOM 10131 N N . LEU B 1 368 ? 27.156 27.594 -7.664 1 91.88 368 LEU B N 1
ATOM 10132 C CA . LEU B 1 368 ? 26.969 28.016 -9.047 1 91.88 368 LEU B CA 1
ATOM 10133 C C . LEU B 1 368 ? 27.281 26.859 -10.008 1 91.88 368 LEU B C 1
ATOM 10135 O O . LEU B 1 368 ? 26.609 26.703 -11.031 1 91.88 368 LEU B O 1
ATOM 10139 N N . GLY B 1 369 ? 28.312 26.234 -9.68 1 93.12 369 GLY B N 1
ATOM 10140 C CA . GLY B 1 369 ? 28.594 25.031 -10.461 1 93.12 369 GLY B CA 1
ATOM 10141 C C . GLY B 1 369 ? 27.422 24.078 -10.531 1 93.12 369 GLY B C 1
ATOM 10142 O O . GLY B 1 369 ? 27.094 23.562 -11.602 1 93.12 369 GLY B O 1
ATOM 10143 N N . ASP B 1 370 ? 26.797 23.859 -9.43 1 93.25 370 ASP B N 1
ATOM 10144 C CA . ASP B 1 370 ? 25.625 22.984 -9.359 1 93.25 370 ASP B CA 1
ATOM 10145 C C . ASP B 1 370 ? 24.5 23.5 -10.25 1 93.25 370 ASP B C 1
ATOM 10147 O O . ASP B 1 370 ? 23.812 22.719 -10.914 1 93.25 370 ASP B O 1
ATOM 10151 N N . MET B 1 371 ? 24.297 24.766 -10.195 1 92.06 371 MET B N 1
ATOM 10152 C CA . MET B 1 371 ? 23.219 25.359 -10.984 1 92.06 371 MET B CA 1
ATOM 10153 C C . MET B 1 371 ? 23.484 25.172 -12.477 1 92.06 371 MET B C 1
ATOM 10155 O O . MET B 1 371 ? 22.547 24.859 -13.234 1 92.06 371 MET B O 1
ATOM 10159 N N . TYR B 1 372 ? 24.656 25.328 -12.867 1 90.56 372 TYR B N 1
ATOM 10160 C CA . TYR B 1 372 ? 25.016 25.125 -14.273 1 90.56 372 TYR B CA 1
ATOM 10161 C C . TYR B 1 372 ? 24.906 23.641 -14.656 1 90.56 372 TYR B C 1
ATOM 10163 O O . TYR B 1 372 ? 24.531 23.328 -15.781 1 90.56 372 TYR B O 1
ATOM 10171 N N . LEU B 1 373 ? 25.203 22.828 -13.789 1 91.62 373 LEU B N 1
ATOM 10172 C CA . LEU B 1 373 ? 25.156 21.391 -14.055 1 91.62 373 LEU B CA 1
ATOM 10173 C C . LEU B 1 373 ? 23.703 20.938 -14.25 1 91.62 373 LEU B C 1
ATOM 10175 O O . LEU B 1 373 ? 23.422 20.094 -15.102 1 91.62 373 LEU B O 1
ATOM 10179 N N . GLU B 1 374 ? 22.812 21.484 -13.422 1 90.44 374 GLU B N 1
ATOM 10180 C CA . GLU B 1 374 ? 21.422 21.047 -13.438 1 90.44 374 GLU B CA 1
ATOM 10181 C C . GLU B 1 374 ? 20.578 21.938 -14.344 1 90.44 374 GLU B C 1
ATOM 10183 O O . GLU B 1 374 ? 19.453 21.594 -14.695 1 90.44 374 GLU B O 1
ATOM 10188 N N . GLY B 1 375 ? 21.141 23 -14.75 1 87.12 375 GLY B N 1
ATOM 10189 C CA . GLY B 1 375 ? 20.422 23.938 -15.594 1 87.12 375 GLY B CA 1
ATOM 10190 C C . GLY B 1 375 ? 19.344 24.703 -14.852 1 87.12 375 GLY B C 1
ATOM 10191 O O . GLY B 1 375 ? 18.203 24.766 -15.312 1 87.12 375 GLY B O 1
ATOM 10192 N N . LEU B 1 376 ? 19.672 25.172 -13.805 1 87.94 376 LEU B N 1
ATOM 10193 C CA . LEU B 1 376 ? 18.719 25.938 -13.008 1 87.94 376 LEU B CA 1
ATOM 10194 C C . LEU B 1 376 ? 18.844 27.438 -13.297 1 87.94 376 LEU B C 1
ATOM 10196 O O . LEU B 1 376 ? 19.797 28.078 -12.852 1 87.94 376 LEU B O 1
ATOM 10200 N N . GLU B 1 377 ? 17.984 28.203 -13.844 1 82.38 377 GLU B N 1
ATOM 10201 C CA . GLU B 1 377 ? 17.969 29.609 -14.242 1 82.38 377 GLU B CA 1
ATOM 10202 C C . GLU B 1 377 ? 18.859 29.844 -15.453 1 82.38 377 GLU B C 1
ATOM 10204 O O . GLU B 1 377 ? 18.719 30.859 -16.141 1 82.38 377 GLU B O 1
ATOM 10209 N N . VAL B 1 378 ? 19.859 28.891 -15.562 1 83.31 378 VAL B N 1
ATOM 10210 C CA . VAL B 1 378 ? 20.797 28.953 -16.672 1 83.31 378 VAL B CA 1
ATOM 10211 C C . VAL B 1 378 ? 20.734 27.656 -17.484 1 83.31 378 VAL B C 1
ATOM 10213 O O . VAL B 1 378 ? 20.125 26.672 -17.047 1 83.31 378 VAL B O 1
ATOM 10216 N N . GLU B 1 379 ? 21.156 27.734 -18.688 1 83.25 379 GLU B N 1
ATOM 10217 C CA . GLU B 1 379 ? 21.219 26.516 -19.5 1 83.25 379 GLU B CA 1
ATOM 10218 C C . GLU B 1 379 ? 22.25 25.531 -18.953 1 83.25 379 GLU B C 1
ATOM 10220 O O . GLU B 1 379 ? 23.297 25.953 -18.438 1 83.25 379 GLU B O 1
ATOM 10225 N N . LYS B 1 380 ? 21.828 24.328 -19.016 1 88.38 380 LYS B N 1
ATOM 10226 C CA . LYS B 1 380 ? 22.734 23.281 -18.562 1 88.38 380 LYS B CA 1
ATOM 10227 C C . LYS B 1 380 ? 24.078 23.375 -19.297 1 88.38 380 LYS B C 1
ATOM 10229 O O . LYS B 1 380 ? 24.125 23.406 -20.516 1 88.38 380 LYS B O 1
ATOM 10234 N N . ASP B 1 381 ? 25.047 23.641 -18.609 1 87.38 381 ASP B N 1
ATOM 10235 C CA . ASP B 1 381 ? 26.406 23.797 -19.141 1 87.38 381 ASP B CA 1
ATOM 10236 C C . ASP B 1 381 ? 27.422 23.078 -18.281 1 87.38 381 ASP B C 1
ATOM 10238 O O . ASP B 1 381 ? 27.906 23.625 -17.297 1 87.38 381 ASP B O 1
ATOM 10242 N N . ARG B 1 382 ? 27.812 22 -18.719 1 88.88 382 ARG B N 1
ATOM 10243 C CA . ARG B 1 382 ? 28.703 21.141 -17.953 1 88.88 382 ARG B CA 1
ATOM 10244 C C . ARG B 1 382 ? 30.109 21.75 -17.875 1 88.88 382 ARG B C 1
ATOM 10246 O O . ARG B 1 382 ? 30.781 21.625 -16.844 1 88.88 382 ARG B O 1
ATOM 10253 N N . GLU B 1 383 ? 30.547 22.344 -18.938 1 88.31 383 GLU B N 1
ATOM 10254 C CA . GLU B 1 383 ? 31.875 22.922 -18.953 1 88.31 383 GLU B CA 1
ATOM 10255 C C . GLU B 1 383 ? 32 24.078 -17.969 1 88.31 383 GLU B C 1
ATOM 10257 O O . GLU B 1 383 ? 33 24.203 -17.266 1 88.31 383 GLU B O 1
ATOM 10262 N N . ARG B 1 384 ? 31.125 24.875 -17.953 1 90.25 384 ARG B N 1
ATOM 10263 C CA . ARG B 1 384 ? 31.125 25.969 -17 1 90.25 384 ARG B CA 1
ATOM 10264 C C . ARG B 1 384 ? 31.062 25.469 -15.562 1 90.25 384 ARG B C 1
ATOM 10266 O O . ARG B 1 384 ? 31.703 26.016 -14.672 1 90.25 384 ARG B O 1
ATOM 10273 N N . ALA B 1 385 ? 30.203 24.453 -15.383 1 93 385 ALA B N 1
ATOM 10274 C CA . ALA B 1 385 ? 30.109 23.859 -14.055 1 93 385 ALA B CA 1
ATOM 10275 C C . ALA B 1 385 ? 31.469 23.359 -13.578 1 93 385 ALA B C 1
ATOM 10277 O O . ALA B 1 385 ? 31.875 23.641 -12.445 1 93 385 ALA B O 1
ATOM 10278 N N . LEU B 1 386 ? 32.125 22.734 -14.508 1 91.69 386 LEU B N 1
ATOM 10279 C CA . LEU B 1 386 ? 33.469 22.219 -14.195 1 91.69 386 LEU B CA 1
ATOM 10280 C C . LEU B 1 386 ? 34.438 23.344 -13.867 1 91.69 386 LEU B C 1
ATOM 10282 O O . LEU B 1 386 ? 35.25 23.234 -12.945 1 91.69 386 LEU B O 1
ATOM 10286 N N . SER B 1 387 ? 34.344 24.375 -14.609 1 91.38 387 SER B N 1
ATOM 10287 C CA . SER B 1 387 ? 35.188 25.531 -14.383 1 91.38 387 SER B CA 1
ATOM 10288 C C . SER B 1 387 ? 34.969 26.125 -12.992 1 91.38 387 SER B C 1
ATOM 10290 O O . SER B 1 387 ? 35.938 26.469 -12.297 1 91.38 387 SER B O 1
ATOM 10292 N N . TYR B 1 388 ? 33.812 26.203 -12.602 1 93.81 388 TYR B N 1
ATOM 10293 C CA . TYR B 1 388 ? 33.5 26.734 -11.289 1 93.81 388 TYR B CA 1
ATOM 10294 C C . TYR B 1 388 ? 33.938 25.797 -10.188 1 93.81 388 TYR B C 1
ATOM 10296 O O . TYR B 1 388 ? 34.469 26.234 -9.156 1 93.81 388 TYR B O 1
ATOM 10304 N N . TYR B 1 389 ? 33.75 24.531 -10.359 1 93.5 389 TYR B N 1
ATOM 10305 C CA . TYR B 1 389 ? 34.219 23.562 -9.375 1 93.5 389 TYR B CA 1
ATOM 10306 C C . TYR B 1 389 ? 35.75 23.625 -9.227 1 93.5 389 TYR B C 1
ATOM 10308 O O . TYR B 1 389 ? 36.25 23.609 -8.109 1 93.5 389 TYR B O 1
ATOM 10316 N N . LEU B 1 390 ? 36.406 23.703 -10.336 1 91 390 LEU B N 1
ATOM 10317 C CA . LEU B 1 390 ? 37.844 23.766 -10.312 1 91 390 LEU B CA 1
ATOM 10318 C C . LEU B 1 390 ? 38.344 25.031 -9.586 1 91 390 LEU B C 1
ATOM 10320 O O . LEU B 1 390 ? 39.281 24.969 -8.789 1 91 390 LEU B O 1
ATOM 10324 N N . LYS B 1 391 ? 37.688 26.078 -9.867 1 89.88 391 LYS B N 1
ATOM 10325 C CA . LYS B 1 391 ? 38.031 27.328 -9.18 1 89.88 391 LYS B CA 1
ATOM 10326 C C . LYS B 1 391 ? 37.781 27.203 -7.68 1 89.88 391 LYS B C 1
ATOM 10328 O O . LYS B 1 391 ? 38.594 27.719 -6.875 1 89.88 391 LYS B O 1
ATOM 10333 N N . SER B 1 392 ? 36.75 26.594 -7.359 1 92.88 392 SER B N 1
ATOM 10334 C CA . SER B 1 392 ? 36.438 26.391 -5.949 1 92.88 392 SER B CA 1
ATOM 10335 C C . SER B 1 392 ? 37.531 25.578 -5.258 1 92.88 392 SER B C 1
ATOM 10337 O O . SER B 1 392 ? 37.906 25.875 -4.125 1 92.88 392 SER B O 1
ATOM 10339 N N . CYS B 1 393 ? 38.031 24.578 -5.855 1 89.19 393 CYS B N 1
ATOM 10340 C CA . CYS B 1 393 ? 39.125 23.75 -5.32 1 89.19 393 CYS B CA 1
ATOM 10341 C C . CYS B 1 393 ? 40.406 24.578 -5.16 1 89.19 393 CYS B C 1
ATOM 10343 O O . CYS B 1 393 ? 41.094 24.469 -4.148 1 89.19 393 CYS B O 1
ATOM 10345 N N . GLU B 1 394 ? 40.625 25.359 -6.117 1 85.06 394 GLU B N 1
ATOM 10346 C CA . GLU B 1 394 ? 41.812 26.219 -6.066 1 85.06 394 GLU B CA 1
ATOM 10347 C C . GLU B 1 394 ? 41.781 27.156 -4.863 1 85.06 394 GLU B C 1
ATOM 10349 O O . GLU B 1 394 ? 42.812 27.453 -4.266 1 85.06 394 GLU B O 1
ATOM 10354 N N . GLU B 1 395 ? 40.531 27.5 -4.59 1 85.5 395 GLU B N 1
ATOM 10355 C CA . GLU B 1 395 ? 40.344 28.406 -3.469 1 85.5 395 GLU B CA 1
ATOM 10356 C C . GLU B 1 395 ? 40.281 27.656 -2.143 1 85.5 395 GLU B C 1
ATOM 10358 O O . GLU B 1 395 ? 40.156 28.266 -1.08 1 85.5 395 GLU B O 1
ATOM 10363 N N . GLY B 1 396 ? 40.344 26.25 -2.209 1 81.88 396 GLY B N 1
ATOM 10364 C CA . GLY B 1 396 ? 40.531 25.5 -0.982 1 81.88 396 GLY B CA 1
ATOM 10365 C C . GLY B 1 396 ? 39.344 24.625 -0.621 1 81.88 396 GLY B C 1
ATOM 10366 O O . GLY B 1 396 ? 39.312 24.047 0.464 1 81.88 396 GLY B O 1
ATOM 10367 N N . ASN B 1 397 ? 38.344 24.594 -1.458 1 87.69 397 ASN B N 1
ATOM 10368 C CA . ASN B 1 397 ? 37.188 23.734 -1.181 1 87.69 397 ASN B CA 1
ATOM 10369 C C . ASN B 1 397 ? 37.5 22.266 -1.417 1 87.69 397 ASN B C 1
ATOM 10371 O O . ASN B 1 397 ? 37.5 21.797 -2.557 1 87.69 397 ASN B O 1
ATOM 10375 N N . ILE B 1 398 ? 37.594 21.5 -0.426 1 81.19 398 ILE B N 1
ATOM 10376 C CA . ILE B 1 398 ? 38.062 20.125 -0.505 1 81.19 398 ILE B CA 1
ATOM 10377 C C . ILE B 1 398 ? 36.906 19.219 -0.963 1 81.19 398 ILE B C 1
ATOM 10379 O O . ILE B 1 398 ? 37.125 18.203 -1.626 1 81.19 398 ILE B O 1
ATOM 10383 N N . LYS B 1 399 ? 35.719 19.625 -0.774 1 84.56 399 LYS B N 1
ATOM 10384 C CA . LYS B 1 399 ? 34.531 18.797 -1.035 1 84.56 399 LYS B CA 1
ATOM 10385 C C . LYS B 1 399 ? 34.219 18.734 -2.527 1 84.56 399 LYS B C 1
ATOM 10387 O O . LYS B 1 399 ? 33.594 17.797 -2.998 1 84.56 399 LYS B O 1
ATOM 10392 N N . THR B 1 400 ? 34.781 19.625 -3.23 1 90.62 400 THR B N 1
ATOM 10393 C CA . THR B 1 400 ? 34.406 19.75 -4.633 1 90.62 400 THR B CA 1
ATOM 10394 C C . THR B 1 400 ? 35.188 18.766 -5.496 1 90.62 400 THR B C 1
ATOM 10396 O O . THR B 1 400 ? 34.812 18.484 -6.629 1 90.62 400 THR B O 1
ATOM 10399 N N . TYR B 1 401 ? 36.281 18.203 -4.996 1 89.81 401 TYR B N 1
ATOM 10400 C CA . TYR B 1 401 ? 37.031 17.203 -5.742 1 89.81 401 TYR B CA 1
ATOM 10401 C C . TYR B 1 401 ? 36.156 16.016 -6.105 1 89.81 401 TYR B C 1
ATOM 10403 O O . TYR B 1 401 ? 36.188 15.508 -7.23 1 89.81 401 TYR B O 1
ATOM 10411 N N . PHE B 1 402 ? 35.375 15.625 -5.23 1 90.94 402 PHE B N 1
ATOM 10412 C CA . PHE B 1 402 ? 34.469 14.5 -5.43 1 90.94 402 PHE B CA 1
ATOM 10413 C C . PHE B 1 402 ? 33.469 14.789 -6.562 1 90.94 402 PHE B C 1
ATOM 10415 O O . PHE B 1 402 ? 33.219 13.93 -7.41 1 90.94 402 PHE B O 1
ATOM 10422 N N . LYS B 1 403 ? 33 15.969 -6.535 1 91 403 LYS B N 1
ATOM 10423 C CA . LYS B 1 403 ? 32.031 16.344 -7.562 1 91 403 LYS B CA 1
ATOM 10424 C C . LYS B 1 403 ? 32.656 16.328 -8.953 1 91 403 LYS B C 1
ATOM 10426 O O . LYS B 1 403 ? 32.031 15.883 -9.914 1 91 403 LYS B O 1
ATOM 10431 N N . ILE B 1 404 ? 33.906 16.797 -9.008 1 91.81 404 ILE B N 1
ATOM 10432 C CA . ILE B 1 404 ? 34.625 16.797 -10.273 1 91.81 404 ILE B CA 1
ATOM 10433 C C . ILE B 1 404 ? 34.844 15.359 -10.727 1 91.81 404 ILE B C 1
ATOM 10435 O O . ILE B 1 404 ? 34.656 15.031 -11.898 1 91.81 404 ILE B O 1
ATOM 10439 N N . GLY B 1 405 ? 35.281 14.578 -9.844 1 92 405 GLY B N 1
ATOM 10440 C CA . GLY B 1 405 ? 35.469 13.164 -10.156 1 92 405 GLY B CA 1
ATOM 10441 C C . GLY B 1 405 ? 34.188 12.508 -10.688 1 92 405 GLY B C 1
ATOM 10442 O O . GLY B 1 405 ? 34.25 11.766 -11.672 1 92 405 GLY B O 1
ATOM 10443 N N . LYS B 1 406 ? 33.062 12.797 -10.039 1 90.56 406 LYS B N 1
ATOM 10444 C CA . LYS B 1 406 ? 31.781 12.227 -10.445 1 90.56 406 LYS B CA 1
ATOM 10445 C C . LYS B 1 406 ? 31.406 12.656 -11.859 1 90.56 406 LYS B C 1
ATOM 10447 O O . LYS B 1 406 ? 30.844 11.875 -12.625 1 90.56 406 LYS B O 1
ATOM 10452 N N . LEU B 1 407 ? 31.688 13.867 -12.141 1 90 407 LEU B N 1
ATOM 10453 C CA . LEU B 1 407 ? 31.391 14.375 -13.477 1 90 407 LEU B CA 1
ATOM 10454 C C . LEU B 1 407 ? 32.188 13.617 -14.531 1 90 407 LEU B C 1
ATOM 10456 O O . LEU B 1 407 ? 31.672 13.266 -15.586 1 90 407 LEU B O 1
ATOM 10460 N N . TYR B 1 408 ? 33.375 13.406 -14.25 1 90 408 TYR B N 1
ATOM 10461 C CA . TYR B 1 408 ? 34.219 12.664 -15.18 1 90 408 TYR B CA 1
ATOM 10462 C C . TYR B 1 408 ? 33.781 11.219 -15.289 1 90 408 TYR B C 1
ATOM 10464 O O . TYR B 1 408 ? 33.875 10.609 -16.359 1 90 408 TYR B O 1
ATOM 10472 N N . GLU B 1 409 ? 33.281 10.648 -14.219 1 89.06 409 GLU B N 1
ATOM 10473 C CA . GLU B 1 409 ? 32.75 9.297 -14.25 1 89.06 409 GLU B CA 1
ATOM 10474 C C . GLU B 1 409 ? 31.531 9.211 -15.18 1 89.06 409 GLU B C 1
ATOM 10476 O O . GLU B 1 409 ? 31.375 8.227 -15.898 1 89.06 409 GLU B O 1
ATOM 10481 N N . GLU B 1 410 ? 30.703 10.203 -15.023 1 86.06 410 GLU B N 1
ATOM 10482 C CA . GLU B 1 410 ? 29.516 10.234 -15.875 1 86.06 410 GLU B CA 1
ATOM 10483 C C . GLU B 1 410 ? 29.891 10.281 -17.359 1 86.06 410 GLU B C 1
ATOM 10485 O O . GLU B 1 410 ? 29.156 9.758 -18.203 1 86.06 410 GLU B O 1
ATOM 10490 N N . ASP B 1 411 ? 31.062 10.859 -17.578 1 81.62 411 ASP B N 1
ATOM 10491 C CA . ASP B 1 411 ? 31.594 10.922 -18.938 1 81.62 411 ASP B CA 1
ATOM 10492 C C . ASP B 1 411 ? 32.375 9.656 -19.297 1 81.62 411 ASP B C 1
ATOM 10494 O O . ASP B 1 411 ? 33 9.586 -20.344 1 81.62 411 ASP B O 1
ATOM 10498 N N . LYS B 1 412 ? 32.375 8.727 -18.406 1 83.56 412 LYS B N 1
ATOM 10499 C CA . LYS B 1 412 ? 33.062 7.449 -18.547 1 83.56 412 LYS B CA 1
ATOM 10500 C C . LYS B 1 412 ? 34.562 7.656 -18.672 1 83.56 412 LYS B C 1
ATOM 10502 O O . LYS B 1 412 ? 35.25 6.887 -19.344 1 83.56 412 LYS B O 1
ATOM 10507 N N . ASN B 1 413 ? 34.938 8.828 -18.297 1 88.19 413 ASN B N 1
ATOM 10508 C CA . ASN B 1 413 ? 36.375 9.109 -18.188 1 88.19 413 ASN B CA 1
ATOM 10509 C C . ASN B 1 413 ? 36.906 8.758 -16.797 1 88.19 413 ASN B C 1
ATOM 10511 O O . ASN B 1 413 ? 37.156 9.641 -15.984 1 88.19 413 ASN B O 1
ATOM 10515 N N . TYR B 1 414 ? 37.156 7.504 -16.562 1 88.88 414 TYR B N 1
ATOM 10516 C CA . TYR B 1 414 ? 37.469 6.996 -15.242 1 88.88 414 TYR B CA 1
ATOM 10517 C C . TYR B 1 414 ? 38.875 7.406 -14.836 1 88.88 414 TYR B C 1
ATOM 10519 O O . TYR B 1 414 ? 39.188 7.562 -13.648 1 88.88 414 TYR B O 1
ATOM 10527 N N . GLU B 1 415 ? 39.688 7.633 -15.844 1 85.62 415 GLU B N 1
ATOM 10528 C CA . GLU B 1 415 ? 41.062 8.055 -15.539 1 85.62 415 GLU B CA 1
ATOM 10529 C C . GLU B 1 415 ? 41.062 9.414 -14.844 1 85.62 415 GLU B C 1
ATOM 10531 O O . GLU B 1 415 ? 41.719 9.586 -13.805 1 85.62 415 GLU B O 1
ATOM 10536 N N . MET B 1 416 ? 40.438 10.312 -15.516 1 88.88 416 MET B N 1
ATOM 10537 C CA . MET B 1 416 ? 40.375 11.641 -14.914 1 88.88 416 MET B CA 1
ATOM 10538 C C . MET B 1 416 ? 39.625 11.602 -13.578 1 88.88 416 MET B C 1
ATOM 10540 O O . MET B 1 416 ? 39.969 12.336 -12.656 1 88.88 416 MET B O 1
ATOM 10544 N N . ALA B 1 417 ? 38.594 10.828 -13.508 1 92.5 417 ALA B N 1
ATOM 10545 C CA . ALA B 1 417 ? 37.844 10.688 -12.258 1 92.5 417 ALA B CA 1
ATOM 10546 C C . ALA B 1 417 ? 38.75 10.211 -11.125 1 92.5 417 ALA B C 1
ATOM 10548 O O . ALA B 1 417 ? 38.719 10.781 -10.031 1 92.5 417 ALA B O 1
ATOM 10549 N N . LEU B 1 418 ? 39.562 9.242 -11.5 1 90.38 418 LEU B N 1
ATOM 10550 C CA . LEU B 1 418 ? 40.469 8.695 -10.508 1 90.38 418 LEU B CA 1
ATOM 10551 C C . LEU B 1 418 ? 41.469 9.766 -10.031 1 90.38 418 LEU B C 1
ATOM 10553 O O . LEU B 1 418 ? 41.781 9.836 -8.836 1 90.38 418 LEU B O 1
ATOM 10557 N N . LEU B 1 419 ? 41.938 10.508 -10.953 1 89.75 419 LEU B N 1
ATOM 10558 C CA . LEU B 1 419 ? 42.875 11.578 -10.625 1 89.75 419 LEU B CA 1
ATOM 10559 C C . LEU B 1 419 ? 42.281 12.539 -9.609 1 89.75 419 LEU B C 1
ATOM 10561 O O . LEU B 1 419 ? 42.938 12.891 -8.625 1 89.75 419 LEU B O 1
ATOM 10565 N N . TYR B 1 420 ? 41.156 12.914 -9.812 1 91.81 420 TYR B N 1
ATOM 10566 C CA . TYR B 1 420 ? 40.531 13.914 -8.938 1 91.81 420 TYR B CA 1
ATOM 10567 C C . TYR B 1 420 ? 40.125 13.289 -7.617 1 91.81 420 TYR B C 1
ATOM 10569 O O . TYR B 1 420 ? 40.156 13.945 -6.57 1 91.81 420 TYR B O 1
ATOM 10577 N N . TYR B 1 421 ? 39.656 12.07 -7.617 1 92.88 421 TYR B N 1
ATOM 10578 C CA . TYR B 1 421 ? 39.406 11.398 -6.348 1 92.88 421 TYR B CA 1
ATOM 10579 C C . TYR B 1 421 ? 40.656 11.273 -5.516 1 92.88 421 TYR B C 1
ATOM 10581 O O . TYR B 1 421 ? 40.625 11.438 -4.297 1 92.88 421 TYR B O 1
ATOM 10589 N N . LEU B 1 422 ? 41.75 11.016 -6.203 1 90.94 422 LEU B N 1
ATOM 10590 C CA . LEU B 1 422 ? 43.031 10.945 -5.512 1 90.94 422 LEU B CA 1
ATOM 10591 C C . LEU B 1 422 ? 43.406 12.305 -4.922 1 90.94 422 LEU B C 1
ATOM 10593 O O . LEU B 1 422 ? 43.906 12.383 -3.799 1 90.94 422 LEU B O 1
ATOM 10597 N N . LYS B 1 423 ? 43.219 13.328 -5.668 1 88.88 423 LYS B N 1
ATOM 10598 C CA . LYS B 1 423 ? 43.469 14.672 -5.164 1 88.88 423 LYS B CA 1
ATOM 10599 C C . LYS B 1 423 ? 42.625 14.961 -3.934 1 88.88 423 LYS B C 1
ATOM 10601 O O . LYS B 1 423 ? 43.094 15.523 -2.951 1 88.88 423 LYS B O 1
ATOM 10606 N N . GLY B 1 424 ? 41.375 14.648 -4.078 1 90.81 424 GLY B N 1
ATOM 10607 C CA . GLY B 1 424 ? 40.5 14.82 -2.939 1 90.81 424 GLY B CA 1
ATOM 10608 C C . GLY B 1 424 ? 40.938 14.047 -1.711 1 90.81 424 GLY B C 1
ATOM 10609 O O . GLY B 1 424 ? 40.938 14.586 -0.602 1 90.81 424 GLY B O 1
ATOM 10610 N N . HIS B 1 425 ? 41.312 12.844 -1.945 1 88.25 425 HIS B N 1
ATOM 10611 C CA . HIS B 1 425 ? 41.812 12.008 -0.863 1 88.25 425 HIS B CA 1
ATOM 10612 C C . HIS B 1 425 ? 43.031 12.648 -0.204 1 88.25 425 HIS B C 1
ATOM 10614 O O . HIS B 1 425 ? 43.094 12.742 1.024 1 88.25 425 HIS B O 1
ATOM 10620 N N . ASN B 1 426 ? 43.875 13.094 -0.956 1 87.12 426 ASN B N 1
ATOM 10621 C CA . ASN B 1 426 ? 45.094 13.703 -0.45 1 87.12 426 ASN B CA 1
ATOM 10622 C C . ASN B 1 426 ? 44.812 14.984 0.328 1 87.12 426 ASN B C 1
ATOM 10624 O O . ASN B 1 426 ? 45.562 15.344 1.232 1 87.12 426 ASN B O 1
ATOM 10628 N N . ASN B 1 427 ? 43.719 15.555 -0.055 1 85.19 427 ASN B N 1
ATOM 10629 C CA . ASN B 1 427 ? 43.375 16.797 0.625 1 85.19 427 ASN B CA 1
ATOM 10630 C C . ASN B 1 427 ? 42.406 16.531 1.781 1 85.19 427 ASN B C 1
ATOM 10632 O O . ASN B 1 427 ? 41.906 17.469 2.408 1 85.19 427 ASN B O 1
ATOM 10636 N N . GLY B 1 428 ? 42.031 15.258 1.967 1 81 428 GLY B N 1
ATOM 10637 C CA . GLY B 1 428 ? 41.281 14.898 3.16 1 81 428 GLY B CA 1
ATOM 10638 C C . GLY B 1 428 ? 39.812 14.719 2.9 1 81 428 GLY B C 1
ATOM 10639 O O . GLY B 1 428 ? 39 14.656 3.838 1 81 428 GLY B O 1
ATOM 10640 N N . ASP B 1 429 ? 39.406 14.727 1.693 1 85.06 429 ASP B N 1
ATOM 10641 C CA . ASP B 1 429 ? 38 14.484 1.36 1 85.06 429 ASP B CA 1
ATOM 10642 C C . ASP B 1 429 ? 37.625 13.016 1.53 1 85.06 429 ASP B C 1
ATOM 10644 O O . ASP B 1 429 ? 37.938 12.188 0.675 1 85.06 429 ASP B O 1
ATOM 10648 N N . LEU B 1 430 ? 36.844 12.711 2.457 1 82.06 430 LEU B N 1
ATOM 10649 C CA . LEU B 1 430 ? 36.531 11.336 2.805 1 82.06 430 LEU B CA 1
ATOM 10650 C C . LEU B 1 430 ? 35.594 10.711 1.766 1 82.06 430 LEU B C 1
ATOM 10652 O O . LEU B 1 430 ? 35.625 9.5 1.546 1 82.06 430 LEU B O 1
ATOM 10656 N N . LYS B 1 431 ? 34.781 11.547 1.15 1 87 431 LYS B N 1
ATOM 10657 C CA . LYS B 1 431 ? 33.906 11.031 0.099 1 87 431 LYS B CA 1
ATOM 10658 C C . LYS B 1 431 ? 34.719 10.547 -1.1 1 87 431 LYS B C 1
ATOM 10660 O O . LYS B 1 431 ? 34.406 9.5 -1.675 1 87 431 LYS B O 1
ATOM 10665 N N . ALA B 1 432 ? 35.75 11.32 -1.376 1 89 432 ALA B N 1
ATOM 10666 C CA . ALA B 1 432 ? 36.625 10.906 -2.453 1 89 432 ALA B CA 1
ATOM 10667 C C . ALA B 1 432 ? 37.375 9.625 -2.082 1 89 432 ALA B C 1
ATOM 10669 O O . ALA B 1 432 ? 37.562 8.742 -2.918 1 89 432 ALA B O 1
ATOM 10670 N N . THR B 1 433 ? 37.75 9.555 -0.88 1 88.56 433 THR B N 1
ATOM 10671 C CA . THR B 1 433 ? 38.438 8.367 -0.391 1 88.56 433 THR B CA 1
ATOM 10672 C C . THR B 1 433 ? 37.562 7.133 -0.506 1 88.56 433 THR B C 1
ATOM 10674 O O . THR B 1 433 ? 38 6.074 -0.953 1 88.56 433 THR B O 1
ATOM 10677 N N . GLN B 1 434 ? 36.375 7.281 -0.116 1 87.88 434 GLN B N 1
ATOM 10678 C CA . GLN B 1 434 ? 35.406 6.199 -0.21 1 87.88 434 GLN B CA 1
ATOM 10679 C C . GLN B 1 434 ? 35.219 5.754 -1.657 1 87.88 434 GLN B C 1
ATOM 10681 O O . GLN B 1 434 ? 35.188 4.555 -1.945 1 87.88 434 GLN B O 1
ATOM 10686 N N . ARG B 1 435 ? 35.094 6.688 -2.496 1 91 435 ARG B N 1
ATOM 10687 C CA . ARG B 1 435 ? 34.844 6.367 -3.9 1 91 435 ARG B CA 1
ATOM 10688 C C . ARG B 1 435 ? 36.031 5.633 -4.5 1 91 435 ARG B C 1
ATOM 10690 O O . ARG B 1 435 ? 35.875 4.719 -5.309 1 91 435 ARG B O 1
ATOM 10697 N N . LEU B 1 436 ? 37.219 6 -4.105 1 89.88 436 LEU B N 1
ATOM 10698 C CA . LEU B 1 436 ? 38.406 5.297 -4.547 1 89.88 436 LEU B CA 1
ATOM 10699 C C . LEU B 1 436 ? 38.375 3.832 -4.125 1 89.88 436 LEU B C 1
ATOM 10701 O O . LEU B 1 436 ? 38.688 2.943 -4.914 1 89.88 436 LEU B O 1
ATOM 10705 N N . GLY B 1 437 ? 37.969 3.631 -2.979 1 88.56 437 GLY B N 1
ATOM 10706 C CA . GLY B 1 437 ? 37.812 2.266 -2.502 1 88.56 437 GLY B CA 1
ATOM 10707 C C . GLY B 1 437 ? 36.844 1.452 -3.342 1 88.56 437 GLY B C 1
ATOM 10708 O O . GLY B 1 437 ? 37.125 0.305 -3.691 1 88.56 437 GLY B O 1
ATOM 10709 N N . ILE B 1 438 ? 35.781 2.047 -3.697 1 88.56 438 ILE B N 1
ATOM 10710 C CA . ILE B 1 438 ? 34.75 1.385 -4.496 1 88.56 438 ILE B CA 1
ATOM 10711 C C . ILE B 1 438 ? 35.281 1.074 -5.887 1 88.56 438 ILE B C 1
ATOM 10713 O O . ILE B 1 438 ? 35.062 -0.007 -6.43 1 88.56 438 ILE B O 1
ATOM 10717 N N . MET B 1 439 ? 35.969 2.043 -6.422 1 89.5 439 MET B N 1
ATOM 10718 C CA . MET B 1 439 ? 36.531 1.858 -7.754 1 89.5 439 MET B CA 1
ATOM 10719 C C . MET B 1 439 ? 37.5 0.677 -7.777 1 89.5 439 MET B C 1
ATOM 10721 O O . MET B 1 439 ? 37.5 -0.129 -8.711 1 89.5 439 MET B O 1
ATOM 10725 N N . TYR B 1 440 ? 38.25 0.499 -6.781 1 88.38 440 TYR B N 1
ATOM 10726 C CA . TYR B 1 440 ? 39.188 -0.613 -6.699 1 88.38 440 TYR B CA 1
ATOM 10727 C C . TYR B 1 440 ? 38.438 -1.927 -6.449 1 88.38 440 TYR B C 1
ATOM 10729 O O . TYR B 1 440 ? 38.875 -2.98 -6.934 1 88.38 440 TYR B O 1
ATOM 10737 N N . TYR B 1 441 ? 37.375 -1.885 -5.777 1 85.94 441 TYR B N 1
ATOM 10738 C CA . TYR B 1 441 ? 36.594 -3.074 -5.5 1 85.94 441 TYR B CA 1
ATOM 10739 C C . TYR B 1 441 ? 35.906 -3.58 -6.766 1 85.94 441 TYR B C 1
ATOM 10741 O O . TYR B 1 441 ? 35.875 -4.785 -7.023 1 85.94 441 TYR B O 1
ATOM 10749 N N . ASN B 1 442 ? 35.344 -2.602 -7.504 1 83.31 442 ASN B N 1
ATOM 10750 C CA . ASN B 1 442 ? 34.562 -2.971 -8.688 1 83.31 442 ASN B CA 1
ATOM 10751 C C . ASN B 1 442 ? 35.469 -3.084 -9.922 1 83.31 442 ASN B C 1
ATOM 10753 O O . ASN B 1 442 ? 35.062 -3.652 -10.938 1 83.31 442 ASN B O 1
ATOM 10757 N N . GLY B 1 443 ? 36.656 -2.598 -9.781 1 83.5 443 GLY B N 1
ATOM 10758 C CA . GLY B 1 443 ? 37.531 -2.537 -10.93 1 83.5 443 GLY B CA 1
ATOM 10759 C C . GLY B 1 443 ? 37.094 -1.533 -11.977 1 83.5 443 GLY B C 1
ATOM 10760 O O . GLY B 1 443 ? 37.156 -1.823 -13.172 1 83.5 443 GLY B O 1
ATOM 10761 N N . GLU B 1 444 ? 36.625 -0.458 -11.5 1 83 444 GLU B N 1
ATOM 10762 C CA . GLU B 1 444 ? 36.188 0.594 -12.406 1 83 444 GLU B CA 1
ATOM 10763 C C . GLU B 1 444 ? 37.344 1.512 -12.805 1 83 444 GLU B C 1
ATOM 10765 O O . GLU B 1 444 ? 37.719 2.404 -12.047 1 83 444 GLU B O 1
ATOM 10770 N N . GLY B 1 445 ? 37.812 1.496 -13.891 1 77.94 445 GLY B N 1
ATOM 10771 C CA . GLY B 1 445 ? 38.906 2.32 -14.367 1 77.94 445 GLY B CA 1
ATOM 10772 C C . GLY B 1 445 ? 40.281 1.847 -13.883 1 77.94 445 GLY B C 1
ATOM 10773 O O . GLY B 1 445 ? 41.312 2.367 -14.305 1 77.94 445 GLY B O 1
ATOM 10774 N N . VAL B 1 446 ? 40.188 0.914 -12.961 1 83.5 446 VAL B N 1
ATOM 10775 C CA . VAL B 1 446 ? 41.375 0.287 -12.414 1 83.5 446 VAL B CA 1
ATOM 10776 C C . VAL B 1 446 ? 41.188 -1.223 -12.32 1 83.5 446 VAL B C 1
ATOM 10778 O O . VAL B 1 446 ? 40.062 -1.718 -12.492 1 83.5 446 VAL B O 1
ATOM 10781 N N . LYS B 1 447 ? 42.188 -1.933 -12.242 1 81.19 447 LYS B N 1
ATOM 10782 C CA . LYS B 1 447 ? 42.062 -3.369 -12.008 1 81.19 447 LYS B CA 1
ATOM 10783 C C . LYS B 1 447 ? 41.5 -3.654 -10.609 1 81.19 447 LYS B C 1
ATOM 10785 O O . LYS B 1 447 ? 41.906 -3 -9.641 1 81.19 447 LYS B O 1
ATOM 10790 N N . LYS B 1 448 ? 40.5 -4.488 -10.602 1 85.88 448 LYS B N 1
ATOM 10791 C CA . LYS B 1 448 ? 39.938 -4.867 -9.32 1 85.88 448 LYS B CA 1
ATOM 10792 C C . LYS B 1 448 ? 41 -5.273 -8.32 1 85.88 448 LYS B C 1
ATOM 10794 O O . LYS B 1 448 ? 41.906 -6.031 -8.656 1 85.88 448 LYS B O 1
ATOM 10799 N N . ASP B 1 449 ? 41.125 -4.641 -7.227 1 87.44 449 ASP B N 1
ATOM 10800 C CA . ASP B 1 449 ? 42.094 -4.871 -6.16 1 87.44 449 ASP B CA 1
ATOM 10801 C C . ASP B 1 449 ? 41.438 -4.742 -4.785 1 87.44 449 ASP B C 1
ATOM 10803 O O . ASP B 1 449 ? 41.312 -3.641 -4.242 1 87.44 449 ASP B O 1
ATOM 10807 N N . ASP B 1 450 ? 41.094 -5.855 -4.18 1 86.56 450 ASP B N 1
ATOM 10808 C CA . ASP B 1 450 ? 40.344 -5.875 -2.924 1 86.56 450 ASP B CA 1
ATOM 10809 C C . ASP B 1 450 ? 41.188 -5.305 -1.782 1 86.56 450 ASP B C 1
ATOM 10811 O O . ASP B 1 450 ? 40.656 -4.645 -0.885 1 86.56 450 ASP B O 1
ATOM 10815 N N . ASP B 1 451 ? 42.406 -5.547 -1.848 1 87.88 451 ASP B N 1
ATOM 10816 C CA . ASP B 1 451 ? 43.281 -5.066 -0.776 1 87.88 451 ASP B CA 1
ATOM 10817 C C . ASP B 1 451 ? 43.375 -3.545 -0.781 1 87.88 451 ASP B C 1
ATOM 10819 O O . ASP B 1 451 ? 43.312 -2.91 0.274 1 87.88 451 ASP B O 1
ATOM 10823 N N . LYS B 1 452 ? 43.562 -3.012 -1.957 1 89.31 452 LYS B N 1
ATOM 10824 C CA . LYS B 1 452 ? 43.594 -1.556 -2.051 1 89.31 452 LYS B CA 1
ATOM 10825 C C . LYS B 1 452 ? 42.25 -0.966 -1.635 1 89.31 452 LYS B C 1
ATOM 10827 O O . LYS B 1 452 ? 42.188 0.085 -0.992 1 89.31 452 LYS B O 1
ATOM 10832 N N . ALA B 1 453 ? 41.219 -1.6 -2.076 1 90.44 453 ALA B N 1
ATOM 10833 C CA . ALA B 1 453 ? 39.875 -1.153 -1.698 1 90.44 453 ALA B CA 1
ATOM 10834 C C . ALA B 1 453 ? 39.719 -1.088 -0.181 1 90.44 453 ALA B C 1
ATOM 10836 O O . ALA B 1 453 ? 39.219 -0.097 0.358 1 90.44 453 ALA B O 1
ATOM 10837 N N . ILE B 1 454 ? 40.25 -2.107 0.469 1 88 454 ILE B N 1
ATOM 10838 C CA . ILE B 1 454 ? 40.156 -2.182 1.923 1 88 454 ILE B CA 1
ATOM 10839 C C . ILE B 1 454 ? 41 -1.067 2.553 1 88 454 ILE B C 1
ATOM 10841 O O . ILE B 1 454 ? 40.562 -0.44 3.525 1 88 454 ILE B O 1
ATOM 10845 N N . GLU B 1 455 ? 42.125 -0.804 2.025 1 88.19 455 GLU B N 1
ATOM 10846 C CA . GLU B 1 455 ? 43 0.257 2.535 1 88.19 455 GLU B CA 1
ATOM 10847 C C . GLU B 1 455 ? 42.281 1.61 2.488 1 88.19 455 GLU B C 1
ATOM 10849 O O . GLU B 1 455 ? 42.312 2.363 3.465 1 88.19 455 GLU B O 1
ATOM 10854 N N . TYR B 1 456 ? 41.75 1.903 1.399 1 89.25 456 TYR B N 1
ATOM 10855 C CA . TYR B 1 456 ? 41.031 3.166 1.257 1 89.25 456 TYR B CA 1
ATOM 10856 C C . TYR B 1 456 ? 39.812 3.205 2.162 1 89.25 456 TYR B C 1
ATOM 10858 O O . TYR B 1 456 ? 39.531 4.227 2.789 1 89.25 456 TYR B O 1
ATOM 10866 N N . MET B 1 457 ? 39.156 2.084 2.225 1 88.12 457 MET B N 1
ATOM 10867 C CA . MET B 1 457 ? 37.938 2.051 3.02 1 88.12 457 MET B CA 1
ATOM 10868 C C . MET B 1 457 ? 38.25 2.209 4.504 1 88.12 457 MET B C 1
ATOM 10870 O O . MET B 1 457 ? 37.469 2.807 5.246 1 88.12 457 MET B O 1
ATOM 10874 N N . LYS B 1 458 ? 39.312 1.687 4.941 1 86.69 458 LYS B N 1
ATOM 10875 C CA . LYS B 1 458 ? 39.75 1.849 6.328 1 86.69 458 LYS B CA 1
ATOM 10876 C C . LYS B 1 458 ? 39.906 3.322 6.68 1 86.69 458 LYS B C 1
ATOM 10878 O O . LYS B 1 458 ? 39.625 3.738 7.805 1 86.69 458 LYS B O 1
ATOM 10883 N N . LYS B 1 459 ? 40.406 4.047 5.77 1 85.25 459 LYS B N 1
ATOM 10884 C CA . LYS B 1 459 ? 40.562 5.48 5.98 1 85.25 459 LYS B CA 1
ATOM 10885 C C . LYS B 1 459 ? 39.219 6.199 5.98 1 85.25 459 LYS B C 1
ATOM 10887 O O . LYS B 1 459 ? 39.031 7.141 6.746 1 85.25 459 LYS B O 1
ATOM 10892 N N . ALA B 1 460 ? 38.438 5.719 5.125 1 85.75 460 ALA B N 1
ATOM 10893 C CA . ALA B 1 460 ? 37.125 6.375 4.969 1 85.75 460 ALA B CA 1
ATOM 10894 C C . ALA B 1 460 ? 36.25 6.152 6.195 1 85.75 460 ALA B C 1
ATOM 10896 O O . ALA B 1 460 ? 35.375 6.961 6.488 1 85.75 460 ALA B O 1
ATOM 10897 N N . ILE B 1 461 ? 36.406 5.031 6.938 1 82.62 461 ILE B N 1
ATOM 10898 C CA . ILE B 1 461 ? 35.531 4.688 8.062 1 82.62 461 ILE B CA 1
ATOM 10899 C C . ILE B 1 461 ? 35.938 5.508 9.289 1 82.62 461 ILE B C 1
ATOM 10901 O O . ILE B 1 461 ? 35.188 5.555 10.273 1 82.62 461 ILE B O 1
ATOM 10905 N N . LEU B 1 462 ? 37 6.172 9.273 1 74.75 462 LEU B N 1
ATOM 10906 C CA . LEU B 1 462 ? 37.5 6.941 10.406 1 74.75 462 LEU B CA 1
ATOM 10907 C C . LEU B 1 462 ? 36.438 7.93 10.891 1 74.75 462 LEU B C 1
ATOM 10909 O O . LEU B 1 462 ? 36.312 8.172 12.094 1 74.75 462 LEU B O 1
ATOM 10913 N N . ASP B 1 463 ? 35.625 8.289 10 1 71.81 463 ASP B N 1
ATOM 10914 C CA . ASP B 1 463 ? 34.562 9.195 10.406 1 71.81 463 ASP B CA 1
ATOM 10915 C C . ASP B 1 463 ? 33.281 8.422 10.742 1 71.81 463 ASP B C 1
ATOM 10917 O O . ASP B 1 463 ? 32.219 9.016 10.977 1 71.81 463 ASP B O 1
ATOM 10921 N N . LYS B 1 464 ? 33.344 7.09 10.797 1 75.75 464 LYS B N 1
ATOM 10922 C CA . LYS B 1 464 ? 32.25 6.18 11.148 1 75.75 464 LYS B CA 1
ATOM 10923 C C . LYS B 1 464 ? 31.062 6.348 10.195 1 75.75 464 LYS B C 1
ATOM 10925 O O . LYS B 1 464 ? 29.906 6.348 10.625 1 75.75 464 LYS B O 1
ATOM 10930 N N . ASP B 1 465 ? 31.406 6.656 9 1 82 465 ASP B N 1
ATOM 10931 C CA . ASP B 1 465 ? 30.391 6.773 7.961 1 82 465 ASP B CA 1
ATOM 10932 C C . ASP B 1 465 ? 29.703 5.43 7.715 1 82 465 ASP B C 1
ATOM 10934 O O . ASP B 1 465 ? 30.359 4.441 7.379 1 82 465 ASP B O 1
ATOM 10938 N N . PRO B 1 466 ? 28.453 5.305 7.914 1 87.5 466 PRO B N 1
ATOM 10939 C CA . PRO B 1 466 ? 27.75 4.027 7.797 1 87.5 466 PRO B CA 1
ATOM 10940 C C . PRO B 1 466 ? 27.938 3.373 6.43 1 87.5 466 PRO B C 1
ATOM 10942 O O . PRO B 1 466 ? 28 2.145 6.336 1 87.5 466 PRO B O 1
ATOM 10945 N N . HIS B 1 467 ? 28.062 4.141 5.441 1 87.94 467 HIS B N 1
ATOM 10946 C CA . HIS B 1 467 ? 28.203 3.574 4.105 1 87.94 467 HIS B CA 1
ATOM 10947 C C . HIS B 1 467 ? 29.562 2.92 3.922 1 87.94 467 HIS B C 1
ATOM 10949 O O . HIS B 1 467 ? 29.672 1.863 3.295 1 87.94 467 HIS B O 1
ATOM 10955 N N . SER B 1 468 ? 30.594 3.596 4.453 1 86.62 468 SER B N 1
ATOM 10956 C CA . SER B 1 468 ? 31.922 3.002 4.387 1 86.62 468 SER B CA 1
ATOM 10957 C C . SER B 1 468 ? 31.984 1.7 5.18 1 86.62 468 SER B C 1
ATOM 10959 O O . SER B 1 468 ? 32.594 0.732 4.738 1 86.62 468 SER B O 1
ATOM 10961 N N . LEU B 1 469 ? 31.359 1.705 6.266 1 88.88 469 LEU B N 1
ATOM 10962 C CA . LEU B 1 469 ? 31.297 0.496 7.078 1 88.88 469 LEU B CA 1
ATOM 10963 C C . LEU B 1 469 ? 30.578 -0.62 6.328 1 88.88 469 LEU B C 1
ATOM 10965 O O . LEU B 1 469 ? 31.016 -1.77 6.34 1 88.88 469 LEU B O 1
ATOM 10969 N N . TYR B 1 470 ? 29.516 -0.337 5.691 1 92.25 470 TYR B N 1
ATOM 10970 C CA . TYR B 1 470 ? 28.734 -1.275 4.891 1 92.25 470 TYR B CA 1
ATOM 10971 C C . TYR B 1 470 ? 29.594 -1.899 3.797 1 92.25 470 TYR B C 1
ATOM 10973 O O . TYR B 1 470 ? 29.609 -3.123 3.643 1 92.25 470 TYR B O 1
ATOM 10981 N N . LEU B 1 471 ? 30.281 -1.031 3.133 1 88.12 471 LEU B N 1
ATOM 10982 C CA . LEU B 1 471 ? 31.094 -1.515 2.021 1 88.12 471 LEU B CA 1
ATOM 10983 C C . LEU B 1 471 ? 32.219 -2.414 2.521 1 88.12 471 LEU B C 1
ATOM 10985 O O . LEU B 1 471 ? 32.531 -3.43 1.896 1 88.12 471 LEU B O 1
ATOM 10989 N N . MET B 1 472 ? 32.812 -2.049 3.629 1 88.12 472 MET B N 1
ATOM 10990 C CA . MET B 1 472 ? 33.844 -2.908 4.246 1 88.12 472 MET B CA 1
ATOM 10991 C C . MET B 1 472 ? 33.25 -4.277 4.582 1 88.12 472 MET B C 1
ATOM 10993 O O . MET B 1 472 ? 33.875 -5.305 4.363 1 88.12 472 MET B O 1
ATOM 10997 N N . GLY B 1 473 ? 32.062 -4.223 5.121 1 91.62 473 GLY B N 1
ATOM 10998 C CA . GLY B 1 473 ? 31.375 -5.461 5.449 1 91.62 473 GLY B CA 1
ATOM 10999 C C . GLY B 1 473 ? 31.156 -6.355 4.242 1 91.62 473 GLY B C 1
ATOM 11000 O O . GLY B 1 473 ? 31.422 -7.559 4.297 1 91.62 473 GLY B O 1
ATOM 11001 N N . VAL B 1 474 ? 30.719 -5.824 3.141 1 90.5 474 VAL B N 1
ATOM 11002 C CA . VAL B 1 474 ? 30.422 -6.578 1.926 1 90.5 474 VAL B CA 1
ATOM 11003 C C . VAL B 1 474 ? 31.719 -7.195 1.381 1 90.5 474 VAL B C 1
ATOM 11005 O O . VAL B 1 474 ? 31.734 -8.359 0.98 1 90.5 474 VAL B O 1
ATOM 11008 N N . ILE B 1 475 ? 32.812 -6.43 1.406 1 86.62 475 ILE B N 1
ATOM 11009 C CA . ILE B 1 475 ? 34.094 -6.914 0.897 1 86.62 475 ILE B CA 1
ATOM 11010 C C . ILE B 1 475 ? 34.594 -8.07 1.759 1 86.62 475 ILE B C 1
ATOM 11012 O O . ILE B 1 475 ? 35.062 -9.094 1.237 1 86.62 475 ILE B O 1
ATOM 11016 N N . TYR B 1 476 ? 34.375 -7.953 2.979 1 88.56 476 TYR B N 1
ATOM 11017 C CA . TYR B 1 476 ? 34.906 -8.961 3.9 1 88.56 476 TYR B CA 1
ATOM 11018 C C . TYR B 1 476 ? 34.031 -10.203 3.902 1 88.56 476 TYR B C 1
ATOM 11020 O O . TYR B 1 476 ? 34.469 -11.281 4.312 1 88.56 476 TYR B O 1
ATOM 11028 N N . LEU B 1 477 ? 32.781 -10.133 3.521 1 88.12 477 LEU B N 1
ATOM 11029 C CA . LEU B 1 477 ? 31.891 -11.289 3.51 1 88.12 477 LEU B CA 1
ATOM 11030 C C . LEU B 1 477 ? 32.469 -12.406 2.654 1 88.12 477 LEU B C 1
ATOM 11032 O O . LEU B 1 477 ? 32.312 -13.586 2.99 1 88.12 477 LEU B O 1
ATOM 11036 N N . GLU B 1 478 ? 33.062 -12 1.518 1 79 478 GLU B N 1
ATOM 11037 C CA . GLU B 1 478 ? 33.625 -12.992 0.604 1 79 478 GLU B CA 1
ATOM 11038 C C . GLU B 1 478 ? 34.938 -13.531 1.129 1 79 478 GLU B C 1
ATOM 11040 O O . GLU B 1 478 ? 35.281 -14.695 0.885 1 79 478 GLU B O 1
ATOM 11045 N N . LYS B 1 479 ? 35.625 -12.688 1.872 1 82.06 479 LYS B N 1
ATOM 11046 C CA . LYS B 1 479 ? 36.969 -13.047 2.348 1 82.06 479 LYS B CA 1
ATOM 11047 C C . LYS B 1 479 ? 36.906 -13.672 3.736 1 82.06 479 LYS B C 1
ATOM 11049 O O . LYS B 1 479 ? 37.531 -14.703 3.984 1 82.06 479 LYS B O 1
ATOM 11054 N N . ASP B 1 480 ? 36.25 -13.078 4.539 1 89.31 480 ASP B N 1
ATOM 11055 C CA . ASP B 1 480 ? 36.031 -13.477 5.926 1 89.31 480 ASP B CA 1
ATOM 11056 C C . ASP B 1 480 ? 34.625 -13.133 6.387 1 89.31 480 ASP B C 1
ATOM 11058 O O . ASP B 1 480 ? 34.375 -12.023 6.867 1 89.31 480 ASP B O 1
ATOM 11062 N N . ARG B 1 481 ? 33.75 -14.164 6.34 1 90.31 481 ARG B N 1
ATOM 11063 C CA . ARG B 1 481 ? 32.312 -13.93 6.57 1 90.31 481 ARG B CA 1
ATOM 11064 C C . ARG B 1 481 ? 32.094 -13.328 7.949 1 90.31 481 ARG B C 1
ATOM 11066 O O . ARG B 1 481 ? 31.266 -12.422 8.102 1 90.31 481 ARG B O 1
ATOM 11073 N N . ASP B 1 482 ? 32.781 -13.773 8.969 1 92.38 482 ASP B N 1
ATOM 11074 C CA . ASP B 1 482 ? 32.562 -13.273 10.32 1 92.38 482 ASP B CA 1
ATOM 11075 C C . ASP B 1 482 ? 32.938 -11.797 10.43 1 92.38 482 ASP B C 1
ATOM 11077 O O . ASP B 1 482 ? 32.219 -11.023 11.07 1 92.38 482 ASP B O 1
ATOM 11081 N N . ARG B 1 483 ? 34.062 -11.43 9.883 1 91.56 483 ARG B N 1
ATOM 11082 C CA . ARG B 1 483 ? 34.469 -10.023 9.875 1 91.56 483 ARG B CA 1
ATOM 11083 C C . ARG B 1 483 ? 33.469 -9.18 9.078 1 91.56 483 ARG B C 1
ATOM 11085 O O . ARG B 1 483 ? 33.156 -8.047 9.453 1 91.56 483 ARG B O 1
ATOM 11092 N N . GLY B 1 484 ? 33.062 -9.719 7.957 1 94.56 484 GLY B N 1
ATOM 11093 C CA . GLY B 1 484 ? 32.062 -9.031 7.172 1 94.56 484 GLY B CA 1
ATOM 11094 C C . GLY B 1 484 ? 30.781 -8.734 7.953 1 94.56 484 GLY B C 1
ATOM 11095 O O . GLY B 1 484 ? 30.312 -7.602 7.961 1 94.56 484 GLY B O 1
ATOM 11096 N N . LEU B 1 485 ? 30.312 -9.734 8.695 1 94.94 485 LEU B N 1
ATOM 11097 C CA . LEU B 1 485 ? 29.109 -9.57 9.5 1 94.94 485 LEU B CA 1
ATOM 11098 C C . LEU B 1 485 ? 29.312 -8.531 10.602 1 94.94 485 LEU B C 1
ATOM 11100 O O . LEU B 1 485 ? 28.406 -7.773 10.93 1 94.94 485 LEU B O 1
ATOM 11104 N N . TYR B 1 486 ? 30.531 -8.531 11.133 1 93.56 486 TYR B N 1
ATOM 11105 C CA . TYR B 1 486 ? 30.875 -7.562 12.172 1 93.56 486 TYR B CA 1
ATOM 11106 C C . TYR B 1 486 ? 30.719 -6.137 11.664 1 93.56 486 TYR B C 1
ATOM 11108 O O . TYR B 1 486 ? 30.047 -5.316 12.289 1 93.56 486 TYR B O 1
ATOM 11116 N N . TYR B 1 487 ? 31.297 -5.867 10.562 1 93.31 487 TYR B N 1
ATOM 11117 C CA . TYR B 1 487 ? 31.234 -4.523 10 1 93.31 487 TYR B CA 1
ATOM 11118 C C . TYR B 1 487 ? 29.812 -4.168 9.586 1 93.31 487 TYR B C 1
ATOM 11120 O O . TYR B 1 487 ? 29.391 -3.02 9.727 1 93.31 487 TYR B O 1
ATOM 11128 N N . LEU B 1 488 ? 29.094 -5.117 9.062 1 96.19 488 LEU B N 1
ATOM 11129 C CA . LEU B 1 488 ? 27.719 -4.867 8.641 1 96.19 488 LEU B CA 1
ATOM 11130 C C . LEU B 1 488 ? 26.828 -4.523 9.836 1 96.19 488 LEU B C 1
ATOM 11132 O O . LEU B 1 488 ? 25.984 -3.631 9.758 1 96.19 488 LEU B O 1
ATOM 11136 N N . ARG B 1 489 ? 27.016 -5.219 10.93 1 95.5 489 ARG B N 1
ATOM 11137 C CA . ARG B 1 489 ? 26.234 -4.922 12.133 1 95.5 489 ARG B CA 1
ATOM 11138 C C . ARG B 1 489 ? 26.547 -3.518 12.648 1 95.5 489 ARG B C 1
ATOM 11140 O O . ARG B 1 489 ? 25.641 -2.807 13.094 1 95.5 489 ARG B O 1
ATOM 11147 N N . ARG B 1 490 ? 27.797 -3.129 12.578 1 92.88 490 ARG B N 1
ATOM 11148 C CA . ARG B 1 490 ? 28.188 -1.778 12.984 1 92.88 490 ARG B CA 1
ATOM 11149 C C . ARG B 1 490 ? 27.531 -0.735 12.086 1 92.88 490 ARG B C 1
ATOM 11151 O O . ARG B 1 490 ? 27.078 0.305 12.562 1 92.88 490 ARG B O 1
ATOM 11158 N N . ALA B 1 491 ? 27.594 -1.029 10.836 1 94.44 491 ALA B N 1
ATOM 11159 C CA . ALA B 1 491 ? 26.953 -0.12 9.883 1 94.44 491 ALA B CA 1
ATOM 11160 C C . ALA B 1 491 ? 25.469 0.025 10.172 1 94.44 491 ALA B C 1
ATOM 11162 O O . ALA B 1 491 ? 24.922 1.134 10.148 1 94.44 491 ALA B O 1
ATOM 11163 N N . TYR B 1 492 ? 24.797 -1.052 10.406 1 95.75 492 TYR B N 1
ATOM 11164 C CA . TYR B 1 492 ? 23.375 -1.044 10.727 1 95.75 492 TYR B CA 1
ATOM 11165 C C . TYR B 1 492 ? 23.094 -0.203 11.969 1 95.75 492 TYR B C 1
ATOM 11167 O O . TYR B 1 492 ? 22.156 0.6 11.984 1 95.75 492 TYR B O 1
ATOM 11175 N N . LYS B 1 493 ? 23.875 -0.399 12.938 1 92.12 493 LYS B N 1
ATOM 11176 C CA . LYS B 1 493 ? 23.703 0.343 14.188 1 92.12 493 LYS B CA 1
ATOM 11177 C C . LYS B 1 493 ? 23.828 1.846 13.953 1 92.12 493 LYS B C 1
ATOM 11179 O O . LYS B 1 493 ? 23.234 2.643 14.68 1 92.12 493 LYS B O 1
ATOM 11184 N N . ARG B 1 494 ? 24.578 2.059 12.93 1 91.62 494 ARG B N 1
ATOM 11185 C CA . ARG B 1 494 ? 24.75 3.469 12.602 1 91.62 494 ARG B CA 1
ATOM 11186 C C . ARG B 1 494 ? 23.719 3.936 11.586 1 91.62 494 ARG B C 1
ATOM 11188 O O . ARG B 1 494 ? 23.844 5.016 11.008 1 91.62 494 ARG B O 1
ATOM 11195 N N . GLY B 1 495 ? 22.797 3.061 11.188 1 91.75 495 GLY B N 1
ATOM 11196 C CA . GLY B 1 495 ? 21.625 3.486 10.445 1 91.75 495 GLY B CA 1
ATOM 11197 C C . GLY B 1 495 ? 21.656 3.074 8.984 1 91.75 495 GLY B C 1
ATOM 11198 O O . GLY B 1 495 ? 20.891 3.584 8.172 1 91.75 495 GLY B O 1
ATOM 11199 N N . SER B 1 496 ? 22.531 2.193 8.664 1 93.06 496 SER B N 1
ATOM 11200 C CA . SER B 1 496 ? 22.609 1.787 7.27 1 93.06 496 SER B CA 1
ATOM 11201 C C . SER B 1 496 ? 21.5 0.809 6.91 1 93.06 496 SER B C 1
ATOM 11203 O O . SER B 1 496 ? 21.516 -0.34 7.359 1 93.06 496 SER B O 1
ATOM 11205 N N . GLN B 1 497 ? 20.609 1.191 6.02 1 93.69 497 GLN B N 1
ATOM 11206 C CA . GLN B 1 497 ? 19.531 0.317 5.551 1 93.69 497 GLN B CA 1
ATOM 11207 C C . GLN B 1 497 ? 20.078 -0.788 4.652 1 93.69 497 GLN B C 1
ATOM 11209 O O . GLN B 1 497 ? 19.562 -1.907 4.648 1 93.69 497 GLN B O 1
ATOM 11214 N N . TYR B 1 498 ? 21.172 -0.521 3.969 1 93.94 498 TYR B N 1
ATOM 11215 C CA . TYR B 1 498 ? 21.797 -1.501 3.082 1 93.94 498 TYR B CA 1
ATOM 11216 C C . TYR B 1 498 ? 22.422 -2.635 3.879 1 93.94 498 TYR B C 1
ATOM 11218 O O . TYR B 1 498 ? 22.344 -3.801 3.486 1 93.94 498 TYR B O 1
ATOM 11226 N N . ALA B 1 499 ? 23.031 -2.191 4.977 1 95.69 499 ALA B N 1
ATOM 11227 C CA . ALA B 1 499 ? 23.609 -3.211 5.848 1 95.69 499 ALA B CA 1
ATOM 11228 C C . ALA B 1 499 ? 22.531 -4.156 6.379 1 95.69 499 ALA B C 1
ATOM 11230 O O . ALA B 1 499 ? 22.734 -5.371 6.426 1 95.69 499 ALA B O 1
ATOM 11231 N N . ALA B 1 500 ? 21.438 -3.596 6.762 1 96.06 500 ALA B N 1
ATOM 11232 C CA . ALA B 1 500 ? 20.312 -4.391 7.246 1 96.06 500 ALA B CA 1
ATOM 11233 C C . ALA B 1 500 ? 19.859 -5.402 6.195 1 96.06 500 ALA B C 1
ATOM 11235 O O . ALA B 1 500 ? 19.578 -6.562 6.516 1 96.06 500 ALA B O 1
ATOM 11236 N N . GLU B 1 501 ? 19.719 -5.008 5 1 95.56 501 GLU B N 1
ATOM 11237 C CA . GLU B 1 501 ? 19.281 -5.867 3.902 1 95.56 501 GLU B CA 1
ATOM 11238 C C . GLU B 1 501 ? 20.266 -7.023 3.689 1 95.56 501 GLU B C 1
ATOM 11240 O O . GLU B 1 501 ? 19.844 -8.172 3.516 1 95.56 501 GLU B O 1
ATOM 11245 N N . VAL B 1 502 ? 21.594 -6.723 3.697 1 95.69 502 VAL B N 1
ATOM 11246 C CA . VAL B 1 502 ? 22.609 -7.754 3.486 1 95.69 502 VAL B CA 1
ATOM 11247 C C . VAL B 1 502 ? 22.594 -8.734 4.656 1 95.69 502 VAL B C 1
ATOM 11249 O O . VAL B 1 502 ? 22.719 -9.945 4.457 1 95.69 502 VAL B O 1
ATOM 11252 N N . LEU B 1 503 ? 22.453 -8.188 5.801 1 95.88 503 LEU B N 1
ATOM 11253 C CA . LEU B 1 503 ? 22.359 -9.047 6.977 1 95.88 503 LEU B CA 1
ATOM 11254 C C . LEU B 1 503 ? 21.172 -10 6.859 1 95.88 503 LEU B C 1
ATOM 11256 O O . LEU B 1 503 ? 21.297 -11.188 7.168 1 95.88 503 LEU B O 1
ATOM 11260 N N . ALA B 1 504 ? 20.047 -9.508 6.441 1 95.94 504 ALA B N 1
ATOM 11261 C CA . ALA B 1 504 ? 18.859 -10.352 6.215 1 95.94 504 ALA B CA 1
ATOM 11262 C C . ALA B 1 504 ? 19.172 -11.461 5.211 1 95.94 504 ALA B C 1
ATOM 11264 O O . ALA B 1 504 ? 18.828 -12.625 5.438 1 95.94 504 ALA B O 1
ATOM 11265 N N . SER B 1 505 ? 19.844 -11.102 4.09 1 94.31 505 SER B N 1
ATOM 11266 C CA . SER B 1 505 ? 20.219 -12.07 3.064 1 94.31 505 SER B CA 1
ATOM 11267 C C . SER B 1 505 ? 21.094 -13.18 3.646 1 94.31 505 SER B C 1
ATOM 11269 O O . SER B 1 505 ? 20.875 -14.359 3.371 1 94.31 505 SER B O 1
ATOM 11271 N N . GLU B 1 506 ? 22.016 -12.773 4.434 1 93.31 506 GLU B N 1
ATOM 11272 C CA . GLU B 1 506 ? 22.938 -13.734 5.031 1 93.31 506 GLU B CA 1
ATOM 11273 C C . GLU B 1 506 ? 22.219 -14.672 5.988 1 93.31 506 GLU B C 1
ATOM 11275 O O . GLU B 1 506 ? 22.547 -15.859 6.066 1 93.31 506 GLU B O 1
ATOM 11280 N N . TYR B 1 507 ? 21.25 -14.156 6.73 1 92.94 507 TYR B N 1
ATOM 11281 C CA . TYR B 1 507 ? 20.469 -14.992 7.629 1 92.94 507 TYR B CA 1
ATOM 11282 C C . TYR B 1 507 ? 19.672 -16.031 6.848 1 92.94 507 TYR B C 1
ATOM 11284 O O . TYR B 1 507 ? 19.547 -17.188 7.281 1 92.94 507 TYR B O 1
ATOM 11292 N N . PHE B 1 508 ? 19.109 -15.711 5.73 1 91.94 508 PHE B N 1
ATOM 11293 C CA . PHE B 1 508 ? 18.359 -16.672 4.926 1 91.94 508 PHE B CA 1
ATOM 11294 C C . PHE B 1 508 ? 19.281 -17.734 4.355 1 91.94 508 PHE B C 1
ATOM 11296 O O . PHE B 1 508 ? 18.875 -18.906 4.242 1 91.94 508 PHE B O 1
ATOM 11303 N N . ILE B 1 509 ? 20.516 -17.281 3.953 1 87.25 509 ILE B N 1
ATOM 11304 C CA . ILE B 1 509 ? 21.5 -18.281 3.504 1 87.25 509 ILE B CA 1
ATOM 11305 C C . ILE B 1 509 ? 21.766 -19.281 4.621 1 87.25 509 ILE B C 1
ATOM 11307 O O . ILE B 1 509 ? 21.844 -20.484 4.375 1 87.25 509 ILE B O 1
ATOM 11311 N N . ASP B 1 510 ? 21.766 -18.781 5.82 1 87.44 510 ASP B N 1
ATOM 11312 C CA . ASP B 1 510 ? 21.969 -19.656 6.973 1 87.44 510 ASP B CA 1
ATOM 11313 C C . ASP B 1 510 ? 20.781 -20.594 7.156 1 87.44 510 ASP B C 1
ATOM 11315 O O . ASP B 1 510 ? 20.953 -21.766 7.48 1 87.44 510 ASP B O 1
ATOM 11319 N N . ILE B 1 511 ? 19.594 -20.203 6.918 1 86.81 511 ILE B N 1
ATOM 11320 C CA . ILE B 1 511 ? 18.375 -21 7.035 1 86.81 511 ILE B CA 1
ATOM 11321 C C . ILE B 1 511 ? 18.391 -22.109 5.984 1 86.81 511 ILE B C 1
ATOM 11323 O O . ILE B 1 511 ? 18.078 -23.266 6.293 1 86.81 511 ILE B O 1
ATOM 11327 N N . LEU B 1 512 ? 18.766 -21.734 4.758 1 81.5 512 LEU B N 1
ATOM 11328 C CA . LEU B 1 512 ? 18.797 -22.703 3.672 1 81.5 512 LEU B CA 1
ATOM 11329 C C . LEU B 1 512 ? 19.844 -23.781 3.945 1 81.5 512 LEU B C 1
ATOM 11331 O O . LEU B 1 512 ? 19.688 -24.938 3.516 1 81.5 512 LEU B O 1
ATOM 11335 N N . ASN B 1 513 ? 20.828 -23.312 4.777 1 77.88 513 ASN B N 1
ATOM 11336 C CA . ASN B 1 513 ? 21.859 -24.266 5.16 1 77.88 513 ASN B CA 1
ATOM 11337 C C . ASN B 1 513 ? 21.531 -24.938 6.488 1 77.88 513 ASN B C 1
ATOM 11339 O O . ASN B 1 513 ? 22.422 -25.516 7.129 1 77.88 513 ASN B O 1
ATOM 11343 N N . LYS B 1 514 ? 20.281 -24.703 6.957 1 79.19 514 LYS B N 1
ATOM 11344 C CA . LYS B 1 514 ? 19.719 -25.359 8.141 1 79.19 514 LYS B CA 1
ATOM 11345 C C . LYS B 1 514 ? 20.484 -24.953 9.398 1 79.19 514 LYS B C 1
ATOM 11347 O O . LYS B 1 514 ? 20.703 -25.781 10.289 1 79.19 514 LYS B O 1
ATOM 11352 N N . LYS B 1 515 ? 21.031 -23.797 9.375 1 83.94 515 LYS B N 1
ATOM 11353 C CA . LYS B 1 515 ? 21.672 -23.25 10.57 1 83.94 515 LYS B CA 1
ATOM 1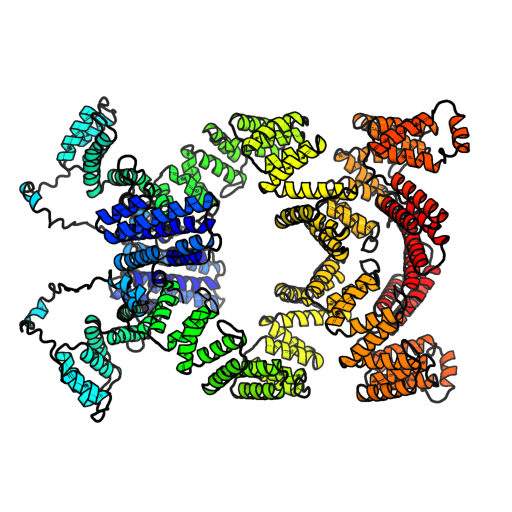1354 C C . LYS B 1 515 ? 20.672 -22.516 11.453 1 83.94 515 LYS B C 1
ATOM 11356 O O . LYS B 1 515 ? 19.672 -21.984 10.953 1 83.94 515 LYS B O 1
ATOM 11361 N N . LYS B 1 516 ? 20.938 -22.547 12.703 1 88.44 516 LYS B N 1
ATOM 11362 C CA . LYS B 1 516 ? 20.062 -21.844 13.633 1 88.44 516 LYS B CA 1
ATOM 11363 C C . LYS B 1 516 ? 20.297 -20.328 13.562 1 88.44 516 LYS B C 1
ATOM 11365 O O . LYS B 1 516 ? 21.438 -19.875 13.453 1 88.44 516 LYS B O 1
ATOM 11370 N N . ILE B 1 517 ? 19.25 -19.594 13.5 1 90.5 517 ILE B N 1
ATOM 11371 C CA . ILE B 1 517 ? 19.344 -18.141 13.438 1 90.5 517 ILE B CA 1
ATOM 11372 C C . ILE B 1 517 ? 18.438 -17.516 14.484 1 90.5 517 ILE B C 1
ATOM 11374 O O . ILE B 1 517 ? 17.547 -18.172 15.031 1 90.5 517 ILE B O 1
ATOM 11378 N N . ASP B 1 518 ? 18.719 -16.344 14.82 1 92.69 518 ASP B N 1
ATOM 11379 C CA . ASP B 1 518 ? 17.797 -15.547 15.617 1 92.69 518 ASP B CA 1
ATOM 11380 C C . ASP B 1 518 ? 16.703 -14.938 14.75 1 92.69 518 ASP B C 1
ATOM 11382 O O . ASP B 1 518 ? 16.922 -13.922 14.086 1 92.69 518 ASP B O 1
ATOM 11386 N N . GLU B 1 519 ? 15.492 -15.477 14.836 1 92.94 519 GLU B N 1
ATOM 11387 C CA . GLU B 1 519 ? 14.398 -15.062 13.961 1 92.94 519 GLU B CA 1
ATOM 11388 C C . GLU B 1 519 ? 13.992 -13.617 14.227 1 92.94 519 GLU B C 1
ATOM 11390 O O . GLU B 1 519 ? 13.625 -12.891 13.297 1 92.94 519 GLU B O 1
ATOM 11395 N N . LYS B 1 520 ? 14.016 -13.219 15.422 1 92.88 520 LYS B N 1
ATOM 11396 C CA . LYS B 1 520 ? 13.617 -11.859 15.766 1 92.88 520 LYS B CA 1
ATOM 11397 C C . LYS B 1 520 ? 14.562 -10.836 15.141 1 92.88 520 LYS B C 1
ATOM 11399 O O . LYS B 1 520 ? 14.117 -9.805 14.625 1 92.88 520 LYS B O 1
ATOM 11404 N N . GLU B 1 521 ? 15.836 -11.125 15.266 1 93.56 521 GLU B N 1
ATOM 11405 C CA . GLU B 1 521 ? 16.828 -10.242 14.656 1 93.56 521 GLU B CA 1
ATOM 11406 C C . GLU B 1 521 ? 16.609 -10.133 13.148 1 93.56 521 GLU B C 1
ATOM 11408 O O . GLU B 1 521 ? 16.703 -9.047 12.578 1 93.56 521 GLU B O 1
ATOM 11413 N N . LEU B 1 522 ? 16.406 -11.25 12.531 1 95.75 522 LEU B N 1
ATOM 11414 C CA . LEU B 1 522 ? 16.188 -11.266 11.094 1 95.75 522 LEU B CA 1
ATOM 11415 C C . LEU B 1 522 ? 14.992 -10.383 10.719 1 95.75 522 LEU B C 1
ATOM 11417 O O . LEU B 1 522 ? 15.078 -9.578 9.789 1 95.75 522 LEU B O 1
ATOM 11421 N N . ILE B 1 523 ? 13.867 -10.484 11.484 1 95.31 523 ILE B N 1
ATOM 11422 C CA . ILE B 1 523 ? 12.656 -9.719 11.195 1 95.31 523 ILE B CA 1
ATOM 11423 C C . ILE B 1 523 ? 12.922 -8.227 11.414 1 95.31 523 ILE B C 1
ATOM 11425 O O . ILE B 1 523 ? 12.406 -7.387 10.68 1 95.31 523 ILE B O 1
ATOM 11429 N N . GLU B 1 524 ? 13.719 -7.891 12.383 1 95.06 524 GLU B N 1
ATOM 11430 C CA . GLU B 1 524 ? 14.086 -6.496 12.625 1 95.06 524 GLU B CA 1
ATOM 11431 C C . GLU B 1 524 ? 14.844 -5.914 11.438 1 95.06 524 GLU B C 1
ATOM 11433 O O . GLU B 1 524 ? 14.594 -4.781 11.023 1 95.06 524 GLU B O 1
ATOM 11438 N N . TYR B 1 525 ? 15.836 -6.664 10.969 1 96 525 TYR B N 1
ATOM 11439 C CA . TYR B 1 525 ? 16.594 -6.211 9.805 1 96 525 TYR B CA 1
ATOM 11440 C C . TYR B 1 525 ? 15.68 -5.98 8.609 1 96 525 TYR B C 1
ATOM 11442 O O . TYR B 1 525 ? 15.773 -4.949 7.938 1 96 525 TYR B O 1
ATOM 11450 N N . ILE B 1 526 ? 14.805 -6.941 8.414 1 96.62 526 ILE B N 1
ATOM 11451 C CA . ILE B 1 526 ? 13.906 -6.898 7.266 1 96.62 526 ILE B CA 1
ATOM 11452 C C . ILE B 1 526 ? 13 -5.668 7.363 1 96.62 526 ILE B C 1
ATOM 11454 O O . ILE B 1 526 ? 12.891 -4.895 6.406 1 96.62 526 ILE B O 1
ATOM 11458 N N . ASN B 1 527 ? 12.359 -5.504 8.484 1 94.81 527 ASN B N 1
ATOM 11459 C CA . ASN B 1 527 ? 11.422 -4.402 8.664 1 94.81 527 ASN B CA 1
ATOM 11460 C C . ASN B 1 527 ? 12.109 -3.049 8.547 1 94.81 527 ASN B C 1
ATOM 11462 O O . ASN B 1 527 ? 11.57 -2.121 7.941 1 94.81 527 ASN B O 1
ATOM 11466 N N . TYR B 1 528 ? 13.305 -2.977 9.141 1 93.88 528 TYR B N 1
ATOM 11467 C CA . TYR B 1 528 ? 14.055 -1.726 9.062 1 93.88 528 TYR B CA 1
ATOM 11468 C C . TYR B 1 528 ? 14.352 -1.362 7.609 1 93.88 528 TYR B C 1
ATOM 11470 O O . TYR B 1 528 ? 14.094 -0.236 7.18 1 93.88 528 TYR B O 1
ATOM 11478 N N . ALA B 1 529 ? 14.891 -2.289 6.867 1 95.94 529 ALA B N 1
ATOM 11479 C CA . ALA B 1 529 ? 15.258 -2.049 5.473 1 95.94 529 ALA B CA 1
ATOM 11480 C C . ALA B 1 529 ? 14.016 -1.778 4.621 1 95.94 529 ALA B C 1
ATOM 11482 O O . ALA B 1 529 ? 14.031 -0.899 3.754 1 95.94 529 ALA B O 1
ATOM 11483 N N . ALA B 1 530 ? 12.922 -2.521 4.84 1 94.12 530 ALA B N 1
ATOM 11484 C CA . ALA B 1 530 ? 11.688 -2.35 4.086 1 94.12 530 ALA B CA 1
ATOM 11485 C C . ALA B 1 530 ? 11.07 -0.976 4.344 1 94.12 530 ALA B C 1
ATOM 11487 O O . ALA B 1 530 ? 10.609 -0.312 3.412 1 94.12 530 ALA B O 1
ATOM 11488 N N . ASP B 1 531 ? 11.086 -0.545 5.582 1 91.5 531 ASP B N 1
ATOM 11489 C CA . ASP B 1 531 ? 10.531 0.753 5.965 1 91.5 531 ASP B CA 1
ATOM 11490 C C . ASP B 1 531 ? 11.297 1.891 5.289 1 91.5 531 ASP B C 1
ATOM 11492 O O . ASP B 1 531 ? 10.727 2.955 5.027 1 91.5 531 ASP B O 1
ATOM 11496 N N . LYS B 1 532 ? 12.555 1.564 5.07 1 92 532 LYS B N 1
ATOM 11497 C CA . LYS B 1 532 ? 13.391 2.574 4.426 1 92 532 LYS B CA 1
ATOM 11498 C C . LYS B 1 532 ? 13.273 2.496 2.904 1 92 532 LYS B C 1
ATOM 11500 O O . LYS B 1 532 ? 13.969 3.215 2.186 1 92 532 LYS B O 1
ATOM 11505 N N . GLY B 1 533 ? 12.477 1.581 2.379 1 90.19 533 GLY B N 1
ATOM 11506 C CA . GLY B 1 533 ? 12.086 1.59 0.978 1 90.19 533 GLY B CA 1
ATOM 11507 C C . GLY B 1 533 ? 12.922 0.659 0.12 1 90.19 533 GLY B C 1
ATOM 11508 O O . GLY B 1 533 ? 12.891 0.748 -1.109 1 90.19 533 GLY B O 1
ATOM 11509 N N . LEU B 1 534 ? 13.695 -0.229 0.699 1 92.19 534 LEU B N 1
ATOM 11510 C CA . LEU B 1 534 ? 14.516 -1.134 -0.099 1 92.19 534 LEU B CA 1
ATOM 11511 C C . LEU B 1 534 ? 13.68 -2.291 -0.636 1 92.19 534 LEU B C 1
ATOM 11513 O O . LEU B 1 534 ? 13.016 -2.994 0.132 1 92.19 534 LEU B O 1
ATOM 11517 N N . GLU B 1 535 ? 13.703 -2.531 -1.886 1 92.56 535 GLU B N 1
ATOM 11518 C CA . GLU B 1 535 ? 12.82 -3.469 -2.574 1 92.56 535 GLU B CA 1
ATOM 11519 C C . GLU B 1 535 ? 13.148 -4.91 -2.207 1 92.56 535 GLU B C 1
ATOM 11521 O O . GLU B 1 535 ? 12.258 -5.754 -2.104 1 92.56 535 GLU B O 1
ATOM 11526 N N . ASP B 1 536 ? 14.445 -5.297 -2.021 1 95.62 536 ASP B N 1
ATOM 11527 C CA . ASP B 1 536 ? 14.828 -6.668 -1.685 1 95.62 536 ASP B CA 1
ATOM 11528 C C . ASP B 1 536 ? 14.352 -7.035 -0.281 1 95.62 536 ASP B C 1
ATOM 11530 O O . ASP B 1 536 ? 14.086 -8.211 0.002 1 95.62 536 ASP B O 1
ATOM 11534 N N . ALA B 1 537 ? 14.312 -6.016 0.559 1 96.25 537 ALA B N 1
ATOM 11535 C CA . ALA B 1 537 ? 13.82 -6.273 1.909 1 96.25 537 ALA B CA 1
ATOM 11536 C C . ALA B 1 537 ? 12.375 -6.746 1.882 1 96.25 537 ALA B C 1
ATOM 11538 O O . ALA B 1 537 ? 11.977 -7.602 2.68 1 96.25 537 ALA B O 1
ATOM 11539 N N . VAL B 1 538 ? 11.539 -6.223 0.989 1 96.38 538 VAL B N 1
ATOM 11540 C CA . VAL B 1 538 ? 10.148 -6.641 0.819 1 96.38 538 VAL B CA 1
ATOM 11541 C C . VAL B 1 538 ? 10.102 -8.094 0.341 1 96.38 538 VAL B C 1
ATOM 11543 O O . VAL B 1 538 ? 9.266 -8.875 0.793 1 96.38 538 VAL B O 1
ATOM 11546 N N . TYR B 1 539 ? 11.023 -8.453 -0.522 1 97 539 TYR B N 1
ATOM 11547 C CA . TYR B 1 539 ? 11.172 -9.836 -0.963 1 97 539 TYR B CA 1
ATOM 11548 C C . TYR B 1 539 ? 11.492 -10.75 0.212 1 97 539 TYR B C 1
ATOM 11550 O O . TYR B 1 539 ? 10.891 -11.812 0.357 1 97 539 TYR B O 1
ATOM 11558 N N . TYR B 1 540 ? 12.43 -10.328 1.044 1 96.69 540 TYR B N 1
ATOM 11559 C CA . TYR B 1 540 ? 12.805 -11.133 2.195 1 96.69 540 TYR B CA 1
ATOM 11560 C C . TYR B 1 540 ? 11.648 -11.273 3.176 1 96.69 540 TYR B C 1
ATOM 11562 O O . TYR B 1 540 ? 11.492 -12.305 3.826 1 96.69 540 TYR B O 1
ATOM 11570 N N . LYS B 1 541 ? 10.867 -10.219 3.312 1 95.75 541 LYS B N 1
ATOM 11571 C CA . LYS B 1 541 ? 9.656 -10.32 4.113 1 95.75 541 LYS B CA 1
ATOM 11572 C C . LYS B 1 541 ? 8.734 -11.422 3.582 1 95.75 541 LYS B C 1
ATOM 11574 O O . LYS B 1 541 ? 8.148 -12.172 4.359 1 95.75 541 LYS B O 1
ATOM 11579 N N . GLY B 1 542 ? 8.586 -11.469 2.238 1 95.94 542 GLY B N 1
ATOM 11580 C CA . GLY B 1 542 ? 7.836 -12.547 1.613 1 95.94 542 GLY B CA 1
ATOM 11581 C C . GLY B 1 542 ? 8.383 -13.922 1.942 1 95.94 542 GLY B C 1
ATOM 11582 O O . GLY B 1 542 ? 7.617 -14.844 2.254 1 95.94 542 GLY B O 1
ATOM 11583 N N . LEU B 1 543 ? 9.742 -14.055 1.885 1 95.88 543 LEU B N 1
ATOM 11584 C CA . LEU B 1 543 ? 10.367 -15.328 2.209 1 95.88 543 LEU B CA 1
ATOM 11585 C C . LEU B 1 543 ? 10.07 -15.727 3.65 1 95.88 543 LEU B C 1
ATOM 11587 O O . LEU B 1 543 ? 9.898 -16.906 3.949 1 95.88 543 LEU B O 1
ATOM 11591 N N . ALA B 1 544 ? 10.086 -14.742 4.578 1 95.56 544 ALA B N 1
ATOM 11592 C CA . ALA B 1 544 ? 9.766 -15.016 5.977 1 95.56 544 ALA B CA 1
ATOM 11593 C C . ALA B 1 544 ? 8.391 -15.68 6.098 1 95.56 544 ALA B C 1
ATOM 11595 O O . ALA B 1 544 ? 8.203 -16.594 6.906 1 95.56 544 ALA B O 1
ATOM 11596 N N . TYR B 1 545 ? 7.398 -15.297 5.27 1 94.31 545 TYR B N 1
ATOM 11597 C CA . TYR B 1 545 ? 6.055 -15.867 5.277 1 94.31 545 TYR B CA 1
ATOM 11598 C C . TYR B 1 545 ? 6.055 -17.281 4.695 1 94.31 545 TYR B C 1
ATOM 11600 O O . TYR B 1 545 ? 5.273 -18.125 5.117 1 94.31 545 TYR B O 1
ATOM 11608 N N . ILE B 1 546 ? 6.922 -17.531 3.693 1 93.56 546 ILE B N 1
ATOM 11609 C CA . ILE B 1 546 ? 7.008 -18.859 3.082 1 93.56 546 ILE B CA 1
ATOM 11610 C C . ILE B 1 546 ? 7.531 -19.859 4.102 1 93.56 546 ILE B C 1
ATOM 11612 O O . ILE B 1 546 ? 7.02 -20.984 4.203 1 93.56 546 ILE B O 1
ATOM 11616 N N . TYR B 1 547 ? 8.555 -19.391 4.902 1 91.56 547 TYR B N 1
ATOM 11617 C CA . TYR B 1 547 ? 9.234 -20.312 5.801 1 91.56 547 TYR B CA 1
ATOM 11618 C C . TYR B 1 547 ? 8.672 -20.219 7.215 1 91.56 547 TYR B C 1
ATOM 11620 O O . TYR B 1 547 ? 9.008 -21.031 8.078 1 91.56 547 TYR B O 1
ATOM 11628 N N . GLY B 1 548 ? 7.797 -19.266 7.441 1 93.12 548 GLY B N 1
ATOM 11629 C CA . GLY B 1 548 ? 7.199 -19.094 8.758 1 93.12 548 GLY B CA 1
ATOM 11630 C C . GLY B 1 548 ? 8.195 -18.609 9.797 1 93.12 548 GLY B C 1
ATOM 11631 O O . GLY B 1 548 ? 8.273 -19.188 10.891 1 93.12 548 GLY B O 1
ATOM 11632 N N . ILE B 1 549 ? 9 -17.703 9.422 1 92.44 549 ILE B N 1
ATOM 11633 C CA . ILE B 1 549 ? 10.016 -17.172 10.328 1 92.44 549 ILE B CA 1
ATOM 11634 C C . ILE B 1 549 ? 9.484 -15.922 11.023 1 92.44 549 ILE B C 1
ATOM 11636 O O . ILE B 1 549 ? 9.367 -14.859 10.406 1 92.44 549 ILE B O 1
ATOM 11640 N N . GLY B 1 550 ? 9.297 -15.938 12.281 1 90.19 550 GLY B N 1
ATOM 11641 C CA . GLY B 1 550 ? 8.773 -14.812 13.047 1 90.19 550 GLY B CA 1
ATOM 11642 C C . GLY B 1 550 ? 7.305 -14.539 12.781 1 90.19 550 GLY B C 1
ATOM 11643 O O . GLY B 1 550 ? 6.699 -13.695 13.445 1 90.19 550 GLY B O 1
ATOM 11644 N N . VAL B 1 551 ? 6.727 -15.18 11.758 1 90.94 551 VAL B N 1
ATOM 11645 C CA . VAL B 1 551 ? 5.324 -15.055 11.367 1 90.94 551 VAL B CA 1
ATOM 11646 C C . VAL B 1 551 ? 4.762 -16.438 11.023 1 90.94 551 VAL B C 1
ATOM 11648 O O . VAL B 1 551 ? 5.516 -17.406 10.875 1 90.94 551 VAL B O 1
ATOM 11651 N N . GLU B 1 552 ? 3.553 -16.688 10.984 1 91.81 552 GLU B N 1
ATOM 11652 C CA . GLU B 1 552 ? 2.941 -17.938 10.531 1 91.81 552 GLU B CA 1
ATOM 11653 C C . GLU B 1 552 ? 3.062 -18.094 9.023 1 91.81 552 GLU B C 1
ATOM 11655 O O . GLU B 1 552 ? 2.941 -17.109 8.281 1 91.81 552 GLU B O 1
ATOM 11660 N N . LYS B 1 553 ? 3.328 -19.234 8.602 1 92.62 553 LYS B N 1
ATOM 11661 C CA . LYS B 1 553 ? 3.43 -19.516 7.168 1 92.62 553 LYS B CA 1
ATOM 11662 C C . LYS B 1 553 ? 2.18 -19.062 6.426 1 92.62 553 LYS B C 1
ATOM 11664 O O . LYS B 1 553 ? 1.059 -19.281 6.887 1 92.62 553 LYS B O 1
ATOM 11669 N N . ASP B 1 554 ? 2.311 -18.312 5.414 1 92.88 554 ASP B N 1
ATOM 11670 C CA . ASP B 1 554 ? 1.23 -17.766 4.598 1 92.88 554 ASP B CA 1
ATOM 11671 C C . ASP B 1 554 ? 1.689 -17.531 3.16 1 92.88 554 ASP B C 1
ATOM 11673 O O . ASP B 1 554 ? 2.209 -16.469 2.834 1 92.88 554 ASP B O 1
ATOM 11677 N N . GLU B 1 555 ? 1.413 -18.469 2.293 1 92.75 555 GLU B N 1
ATOM 11678 C CA . GLU B 1 555 ? 1.875 -18.391 0.909 1 92.75 555 GLU B CA 1
ATOM 11679 C C . GLU B 1 555 ? 1.19 -17.25 0.157 1 92.75 555 GLU B C 1
ATOM 11681 O O . GLU B 1 555 ? 1.785 -16.641 -0.736 1 92.75 555 GLU B O 1
ATOM 11686 N N . GLU B 1 556 ? -0.058 -17.047 0.479 1 92.31 556 GLU B N 1
ATOM 11687 C CA . GLU B 1 556 ? -0.813 -15.984 -0.169 1 92.31 556 GLU B CA 1
ATOM 11688 C C . GLU B 1 556 ? -0.185 -14.625 0.102 1 92.31 556 GLU B C 1
ATOM 11690 O O . GLU B 1 556 ? 0.035 -13.836 -0.824 1 92.31 556 GLU B O 1
ATOM 11695 N N . GLU B 1 557 ? 0.109 -14.312 1.401 1 92.12 557 GLU B N 1
ATOM 11696 C CA . GLU B 1 557 ? 0.768 -13.062 1.765 1 92.12 557 GLU B CA 1
ATOM 11697 C C . GLU B 1 557 ? 2.15 -12.961 1.129 1 92.12 557 GLU B C 1
ATOM 11699 O O . GLU B 1 557 ? 2.561 -11.883 0.685 1 92.12 557 GLU B O 1
ATOM 11704 N N . ALA B 1 558 ? 2.898 -14.047 1.141 1 94.88 558 ALA B N 1
ATOM 11705 C CA . ALA B 1 558 ? 4.234 -14.078 0.545 1 94.88 558 ALA B CA 1
ATOM 11706 C C . ALA B 1 558 ? 4.188 -13.672 -0.925 1 94.88 558 ALA B C 1
ATOM 11708 O O . ALA B 1 558 ? 4.965 -12.82 -1.365 1 94.88 558 ALA B O 1
ATOM 11709 N N . PHE B 1 559 ? 3.25 -14.273 -1.688 1 94.31 559 PHE B N 1
ATOM 11710 C CA . PHE B 1 559 ? 3.164 -14.008 -3.119 1 94.31 559 PHE B CA 1
ATOM 11711 C C . PHE B 1 559 ? 2.787 -12.555 -3.381 1 94.31 559 PHE B C 1
ATOM 11713 O O . PHE B 1 559 ? 3.312 -11.93 -4.305 1 94.31 559 PHE B O 1
ATOM 11720 N N . LYS B 1 560 ? 1.854 -12.039 -2.564 1 91 560 LYS B N 1
ATOM 11721 C CA . LYS B 1 560 ? 1.509 -10.625 -2.65 1 91 560 LYS B CA 1
ATOM 11722 C C . LYS B 1 560 ? 2.744 -9.742 -2.479 1 91 560 LYS B C 1
ATOM 11724 O O . LYS B 1 560 ? 2.943 -8.789 -3.234 1 91 560 LYS B O 1
ATOM 11729 N N . LEU B 1 561 ? 3.621 -10.055 -1.529 1 94.31 561 LEU B N 1
ATOM 11730 C CA . LEU B 1 561 ? 4.836 -9.305 -1.243 1 94.31 561 LEU B CA 1
ATOM 11731 C C . LEU B 1 561 ? 5.855 -9.461 -2.365 1 94.31 561 LEU B C 1
ATOM 11733 O O . LEU B 1 561 ? 6.578 -8.523 -2.693 1 94.31 561 LEU B O 1
ATOM 11737 N N . PHE B 1 562 ? 5.949 -10.664 -2.984 1 96.44 562 PHE B N 1
ATOM 11738 C CA . PHE B 1 562 ? 6.848 -10.875 -4.113 1 96.44 562 PHE B CA 1
ATOM 11739 C C . PHE B 1 562 ? 6.469 -9.969 -5.281 1 96.44 562 PHE B C 1
ATOM 11741 O O . PHE B 1 562 ? 7.34 -9.383 -5.926 1 96.44 562 PHE B O 1
ATOM 11748 N N . ILE B 1 563 ? 5.156 -9.898 -5.543 1 94.5 563 ILE B N 1
ATOM 11749 C CA . ILE B 1 563 ? 4.695 -9.039 -6.629 1 94.5 563 ILE B CA 1
ATOM 11750 C C . ILE B 1 563 ? 5.078 -7.586 -6.336 1 94.5 563 ILE B C 1
ATOM 11752 O O . ILE B 1 563 ? 5.602 -6.891 -7.207 1 94.5 563 ILE B O 1
ATOM 11756 N N . GLU B 1 564 ? 4.844 -7.082 -5.066 1 92.12 564 GLU B N 1
ATOM 11757 C CA . GLU B 1 564 ? 5.18 -5.715 -4.672 1 92.12 564 GLU B CA 1
ATOM 11758 C C . GLU B 1 564 ? 6.672 -5.441 -4.848 1 92.12 564 GLU B C 1
ATOM 11760 O O . GLU B 1 564 ? 7.055 -4.406 -5.395 1 92.12 564 GLU B O 1
ATOM 11765 N N . ALA B 1 565 ? 7.469 -6.375 -4.355 1 96.56 565 ALA B N 1
ATOM 11766 C CA . ALA B 1 565 ? 8.922 -6.223 -4.445 1 96.56 565 ALA B CA 1
ATOM 11767 C C . ALA B 1 565 ? 9.375 -6.168 -5.898 1 96.56 565 ALA B C 1
ATOM 11769 O O . ALA B 1 565 ? 10.219 -5.348 -6.258 1 96.56 565 ALA B O 1
ATOM 11770 N N . ALA B 1 566 ? 8.852 -7.055 -6.742 1 96.38 566 ALA B N 1
ATOM 11771 C CA . ALA B 1 566 ? 9.219 -7.098 -8.156 1 96.38 566 ALA B CA 1
ATOM 11772 C C . ALA B 1 566 ? 8.828 -5.805 -8.867 1 96.38 566 ALA B C 1
ATOM 11774 O O . ALA B 1 566 ? 9.594 -5.281 -9.68 1 96.38 566 ALA B O 1
ATOM 11775 N N . GLU B 1 567 ? 7.625 -5.301 -8.57 1 93.06 567 GLU B N 1
ATOM 11776 C CA . GLU B 1 567 ? 7.16 -4.051 -9.164 1 93.06 567 GLU B CA 1
ATOM 11777 C C . GLU B 1 567 ? 8.055 -2.881 -8.75 1 93.06 567 GLU B C 1
ATOM 11779 O O . GLU B 1 567 ? 8.227 -1.931 -9.516 1 93.06 567 GLU B O 1
ATOM 11784 N N . LYS B 1 568 ? 8.688 -2.984 -7.551 1 93 568 LYS B N 1
ATOM 11785 C CA . LYS B 1 568 ? 9.594 -1.952 -7.059 1 93 568 LYS B CA 1
ATOM 11786 C C . LYS B 1 568 ? 11 -2.125 -7.641 1 93 568 LYS B C 1
ATOM 11788 O O . LYS B 1 568 ? 11.891 -1.327 -7.363 1 93 568 LYS B O 1
ATOM 11793 N N . GLY B 1 569 ? 11.195 -3.281 -8.336 1 93.81 569 GLY B N 1
ATOM 11794 C CA . GLY B 1 569 ? 12.438 -3.426 -9.078 1 93.81 569 GLY B CA 1
ATOM 11795 C C . GLY B 1 569 ? 13.352 -4.5 -8.516 1 93.81 569 GLY B C 1
ATOM 11796 O O . GLY B 1 569 ? 14.508 -4.617 -8.922 1 93.81 569 GLY B O 1
ATOM 11797 N N . SER B 1 570 ? 12.914 -5.332 -7.582 1 96.38 570 SER B N 1
ATOM 11798 C CA . SER B 1 570 ? 13.734 -6.398 -7.02 1 96.38 570 SER B CA 1
ATOM 11799 C C . SER B 1 570 ? 13.945 -7.523 -8.023 1 96.38 570 SER B C 1
ATOM 11801 O O . SER B 1 570 ? 13 -8.242 -8.367 1 96.38 570 SER B O 1
ATOM 11803 N N . GLU B 1 571 ? 15.094 -7.766 -8.414 1 96 571 GLU B N 1
ATOM 11804 C CA . GLU B 1 571 ? 15.406 -8.828 -9.359 1 96 571 GLU B CA 1
ATOM 11805 C C . GLU B 1 571 ? 15.156 -10.203 -8.75 1 96 571 GLU B C 1
ATOM 11807 O O . GLU B 1 571 ? 14.695 -11.117 -9.438 1 96 571 GLU B O 1
ATOM 11812 N N . LYS B 1 572 ? 15.5 -10.336 -7.484 1 95.5 572 LYS B N 1
ATOM 11813 C CA . LYS B 1 572 ? 15.258 -11.594 -6.785 1 95.5 572 LYS B CA 1
ATOM 11814 C C . LYS B 1 572 ? 13.781 -11.961 -6.816 1 95.5 572 LYS B C 1
ATOM 11816 O O . LYS B 1 572 ? 13.43 -13.125 -7.043 1 95.5 572 LYS B O 1
ATOM 11821 N N . ALA B 1 573 ? 12.961 -10.977 -6.586 1 97.31 573 ALA B N 1
ATOM 11822 C CA . ALA B 1 573 ? 11.516 -11.195 -6.609 1 97.31 573 ALA B CA 1
ATOM 11823 C C . ALA B 1 573 ? 11.031 -11.547 -8.016 1 97.31 573 ALA B C 1
ATOM 11825 O O . ALA B 1 573 ? 10.148 -12.391 -8.18 1 97.31 573 ALA B O 1
ATOM 11826 N N . MET B 1 574 ? 11.578 -10.891 -9.039 1 97.56 574 MET B N 1
ATOM 11827 C CA . MET B 1 574 ? 11.219 -11.195 -10.422 1 97.56 574 MET B CA 1
ATOM 11828 C C . MET B 1 574 ? 11.531 -12.648 -10.75 1 97.56 574 MET B C 1
ATOM 11830 O O . MET B 1 574 ? 10.703 -13.344 -11.352 1 97.56 574 MET B O 1
ATOM 11834 N N . LEU B 1 575 ? 12.719 -13.078 -10.32 1 97.12 575 LEU B N 1
ATOM 11835 C CA . LEU B 1 575 ? 13.125 -14.461 -10.555 1 97.12 575 LEU B CA 1
ATOM 11836 C C . LEU B 1 575 ? 12.203 -15.43 -9.828 1 97.12 575 LEU B C 1
ATOM 11838 O O . LEU B 1 575 ? 11.812 -16.469 -10.375 1 97.12 575 LEU B O 1
ATOM 11842 N N . LYS B 1 576 ? 11.922 -15.102 -8.609 1 96.62 576 LYS B N 1
ATOM 11843 C CA . LYS B 1 576 ? 11.031 -15.945 -7.82 1 96.62 576 LYS B CA 1
ATOM 11844 C C . LYS B 1 576 ? 9.656 -16.062 -8.477 1 96.62 576 LYS B C 1
ATOM 11846 O O . LYS B 1 576 ? 9.094 -17.156 -8.562 1 96.62 576 LYS B O 1
ATOM 11851 N N . LEU B 1 577 ? 9.055 -14.953 -8.953 1 96.44 577 LEU B N 1
ATOM 11852 C CA . LEU B 1 577 ? 7.762 -14.969 -9.633 1 96.44 577 LEU B CA 1
ATOM 11853 C C . LEU B 1 577 ? 7.836 -15.781 -10.914 1 96.44 577 LEU B C 1
ATOM 11855 O O . LEU B 1 577 ? 6.934 -16.562 -11.211 1 96.44 577 LEU B O 1
ATOM 11859 N N . GLY B 1 578 ? 8.961 -15.508 -11.68 1 97.19 578 GLY B N 1
ATOM 11860 C CA . GLY B 1 578 ? 9.156 -16.344 -12.859 1 97.19 578 GLY B CA 1
ATOM 11861 C C . GLY B 1 578 ? 9.133 -17.828 -12.555 1 97.19 578 GLY B C 1
ATOM 11862 O O . GLY B 1 578 ? 8.469 -18.594 -13.25 1 97.19 578 GLY B O 1
ATOM 11863 N N . SER B 1 579 ? 9.828 -18.203 -11.492 1 96.44 579 SER B N 1
ATOM 11864 C CA . SER B 1 579 ? 9.875 -19.594 -11.07 1 96.44 579 SER B CA 1
ATOM 11865 C C . SER B 1 579 ? 8.5 -20.094 -10.641 1 96.44 579 SER B C 1
ATOM 11867 O O . SER B 1 579 ? 8.117 -21.219 -10.961 1 96.44 579 SER B O 1
ATOM 11869 N N . CYS B 1 580 ? 7.777 -19.297 -9.914 1 96.06 580 CYS B N 1
ATOM 11870 C CA . CYS B 1 580 ? 6.438 -19.672 -9.469 1 96.06 580 CYS B CA 1
ATOM 11871 C C . CYS B 1 580 ? 5.531 -19.969 -10.656 1 96.06 580 CYS B C 1
ATOM 11873 O O . CYS B 1 580 ? 4.828 -20.984 -10.672 1 96.06 580 CYS B O 1
ATOM 11875 N N . TYR B 1 581 ? 5.555 -19.109 -11.68 1 96.12 581 TYR B N 1
ATOM 11876 C CA . TYR B 1 581 ? 4.699 -19.281 -12.852 1 96.12 581 TYR B CA 1
ATOM 11877 C C . TYR B 1 581 ? 5.184 -20.438 -13.711 1 96.12 581 TYR B C 1
ATOM 11879 O O . TYR B 1 581 ? 4.379 -21.141 -14.32 1 96.12 581 TYR B O 1
ATOM 11887 N N . LEU B 1 582 ? 6.496 -20.641 -13.742 1 96.56 582 LEU B N 1
ATOM 11888 C CA . LEU B 1 582 ? 7.074 -21.703 -14.555 1 96.56 582 LEU B CA 1
ATOM 11889 C C . LEU B 1 582 ? 6.727 -23.062 -13.977 1 96.56 582 LEU B C 1
ATOM 11891 O O . LEU B 1 582 ? 6.328 -23.969 -14.711 1 96.56 582 LEU B O 1
ATOM 11895 N N . HIS B 1 583 ? 6.871 -23.203 -12.641 1 95.31 583 HIS B N 1
ATOM 11896 C CA . HIS B 1 583 ? 6.734 -24.5 -12 1 95.31 583 HIS B CA 1
ATOM 11897 C C . HIS B 1 583 ? 5.359 -24.656 -11.359 1 95.31 583 HIS B C 1
ATOM 11899 O O . HIS B 1 583 ? 5.02 -25.734 -10.867 1 95.31 583 HIS B O 1
ATOM 11905 N N . GLY B 1 584 ? 4.535 -23.641 -11.398 1 93.88 584 GLY B N 1
ATOM 11906 C CA . GLY B 1 584 ? 3.219 -23.703 -10.789 1 93.88 584 GLY B CA 1
ATOM 11907 C C . GLY B 1 584 ? 3.266 -23.812 -9.281 1 93.88 584 GLY B C 1
ATOM 11908 O O . GLY B 1 584 ? 2.672 -24.734 -8.703 1 93.88 584 GLY B O 1
ATOM 11909 N N . ILE B 1 585 ? 3.938 -22.891 -8.672 1 93.19 585 ILE B N 1
ATOM 11910 C CA . ILE B 1 585 ? 4.012 -22.828 -7.219 1 93.19 585 ILE B CA 1
ATOM 11911 C C . ILE B 1 585 ? 3.029 -21.797 -6.691 1 93.19 585 ILE B C 1
ATOM 11913 O O . ILE B 1 585 ? 3.154 -20.609 -6.996 1 93.19 585 ILE B O 1
ATOM 11917 N N . TYR B 1 586 ? 2.074 -22.109 -5.973 1 91.94 586 TYR B N 1
ATOM 11918 C CA . TYR B 1 586 ? 0.999 -21.266 -5.453 1 91.94 586 TYR B CA 1
ATOM 11919 C C . TYR B 1 586 ? 0.066 -20.828 -6.57 1 91.94 586 TYR B C 1
ATOM 11921 O O . TYR B 1 586 ? -1.157 -20.891 -6.43 1 91.94 586 TYR B O 1
ATOM 11929 N N . VAL B 1 587 ? 0.61 -20.391 -7.715 1 94.31 587 VAL B N 1
ATOM 11930 C CA . VAL B 1 587 ? -0.155 -20 -8.891 1 94.31 587 VAL B CA 1
ATOM 11931 C C . VAL B 1 587 ? -0.176 -21.141 -9.906 1 94.31 587 VAL B C 1
ATOM 11933 O O . VAL B 1 587 ? 0.613 -22.078 -9.805 1 94.31 587 VAL B O 1
ATOM 11936 N N . LYS B 1 588 ? -1.057 -21.078 -10.844 1 92.5 588 LYS B N 1
ATOM 11937 C CA . LYS B 1 588 ? -1.066 -22.031 -11.953 1 92.5 588 LYS B CA 1
ATOM 11938 C C . LYS B 1 588 ? 0.122 -21.797 -12.883 1 92.5 588 LYS B C 1
ATOM 11940 O O . LYS B 1 588 ? 0.591 -20.672 -13.031 1 92.5 588 LYS B O 1
ATOM 11945 N N . GLN B 1 589 ? 0.567 -22.875 -13.398 1 93.19 589 GLN B N 1
ATOM 11946 C CA . GLN B 1 589 ? 1.6 -22.75 -14.422 1 93.19 589 GLN B CA 1
ATOM 11947 C C . GLN B 1 589 ? 1.16 -21.797 -15.539 1 93.19 589 GLN B C 1
ATOM 11949 O O . GLN B 1 589 ? 0.055 -21.922 -16.062 1 93.19 589 GLN B O 1
ATOM 11954 N N . ASN B 1 590 ? 1.867 -20.875 -15.789 1 93.69 590 ASN B N 1
ATOM 11955 C CA . ASN B 1 590 ? 1.613 -19.875 -16.812 1 93.69 590 ASN B CA 1
ATOM 11956 C C . ASN B 1 590 ? 2.91 -19.391 -17.469 1 93.69 590 ASN B C 1
ATOM 11958 O O . ASN B 1 590 ? 3.564 -18.484 -16.953 1 93.69 590 ASN B O 1
ATOM 11962 N N . ILE B 1 591 ? 3.26 -19.906 -18.578 1 95.06 591 ILE B N 1
ATOM 11963 C CA . ILE B 1 591 ? 4.547 -19.641 -19.219 1 95.06 591 ILE B CA 1
ATOM 11964 C C . ILE B 1 591 ? 4.617 -18.188 -19.688 1 95.06 591 ILE B C 1
ATOM 11966 O O . ILE B 1 591 ? 5.688 -17.578 -19.656 1 95.06 591 ILE B O 1
ATOM 11970 N N . THR B 1 592 ? 3.5 -17.594 -20.062 1 94.5 592 THR B N 1
ATOM 11971 C CA . THR B 1 592 ? 3.475 -16.203 -20.5 1 94.5 592 THR B CA 1
ATOM 11972 C C . THR B 1 592 ? 3.916 -15.273 -19.375 1 94.5 592 THR B C 1
ATOM 11974 O O . THR B 1 592 ? 4.746 -14.391 -19.594 1 94.5 592 THR B O 1
ATOM 11977 N N . ASN B 1 593 ? 3.354 -15.555 -18.188 1 95.31 593 ASN B N 1
ATOM 11978 C CA . ASN B 1 593 ? 3.736 -14.734 -17.047 1 95.31 593 ASN B CA 1
ATOM 11979 C C . ASN B 1 593 ? 5.184 -14.984 -16.641 1 95.31 593 ASN B C 1
ATOM 11981 O O . ASN B 1 593 ? 5.883 -14.07 -16.203 1 95.31 593 ASN B O 1
ATOM 11985 N N . ALA B 1 594 ? 5.641 -16.25 -16.656 1 97.44 594 ALA B N 1
ATOM 11986 C CA . ALA B 1 594 ? 7.031 -16.562 -16.344 1 97.44 594 ALA B CA 1
ATOM 11987 C C . ALA B 1 594 ? 7.984 -15.789 -17.25 1 97.44 594 ALA B C 1
ATOM 11989 O O . ALA B 1 594 ? 8.914 -15.141 -16.766 1 97.44 594 ALA B O 1
ATOM 11990 N N . ILE B 1 595 ? 7.703 -15.836 -18.578 1 97.19 595 ILE B N 1
ATOM 11991 C CA . ILE B 1 595 ? 8.539 -15.148 -19.562 1 97.19 595 ILE B CA 1
ATOM 11992 C C . ILE B 1 595 ? 8.523 -13.648 -19.297 1 97.19 595 ILE B C 1
ATOM 11994 O O . ILE B 1 595 ? 9.562 -12.984 -19.375 1 97.19 595 ILE B O 1
ATOM 11998 N N . LYS B 1 596 ? 7.309 -13.109 -18.984 1 95.88 596 LYS B N 1
ATOM 11999 C CA . LYS B 1 596 ? 7.168 -11.688 -18.688 1 95.88 596 LYS B CA 1
ATOM 12000 C C . LYS B 1 596 ? 8.133 -11.258 -17.594 1 95.88 596 LYS B C 1
ATOM 12002 O O . LYS B 1 596 ? 8.859 -10.273 -17.75 1 95.88 596 LYS B O 1
ATOM 12007 N N . TRP B 1 597 ? 8.18 -11.984 -16.5 1 97.56 597 TRP B N 1
ATOM 12008 C CA . TRP B 1 597 ? 9.016 -11.602 -15.367 1 97.56 597 TRP B CA 1
ATOM 12009 C C . TRP B 1 597 ? 10.484 -11.867 -15.656 1 97.56 597 TRP B C 1
ATOM 12011 O O . TRP B 1 597 ? 11.352 -11.086 -15.266 1 97.56 597 TRP B O 1
ATOM 12021 N N . TYR B 1 598 ? 10.859 -12.984 -16.297 1 97.75 598 TYR B N 1
ATOM 12022 C CA . TYR B 1 598 ? 12.242 -13.242 -16.672 1 97.75 598 TYR B CA 1
ATOM 12023 C C . TYR B 1 598 ? 12.758 -12.156 -17.625 1 97.75 598 TYR B C 1
ATOM 12025 O O . TYR B 1 598 ? 13.906 -11.719 -17.5 1 97.75 598 TYR B O 1
ATOM 12033 N N . LYS B 1 599 ? 11.906 -11.719 -18.547 1 97.38 599 LYS B N 1
ATOM 12034 C CA . LYS B 1 599 ? 12.312 -10.664 -19.469 1 97.38 599 LYS B CA 1
ATOM 12035 C C . LYS B 1 599 ? 12.609 -9.359 -18.734 1 97.38 599 LYS B C 1
ATOM 12037 O O . LYS B 1 599 ? 13.531 -8.625 -19.094 1 97.38 599 LYS B O 1
ATOM 12042 N N . LYS B 1 600 ? 11.789 -9.062 -17.75 1 96.62 600 LYS B N 1
ATOM 12043 C CA . LYS B 1 600 ? 12.031 -7.871 -16.938 1 96.62 600 LYS B CA 1
ATOM 12044 C C . LYS B 1 600 ? 13.383 -7.957 -16.234 1 96.62 600 LYS B C 1
ATOM 12046 O O . LYS B 1 600 ? 14.102 -6.965 -16.125 1 96.62 600 LYS B O 1
ATOM 12051 N N . ALA B 1 601 ? 13.711 -9.086 -15.703 1 97 601 ALA B N 1
ATOM 12052 C CA . ALA B 1 601 ? 14.984 -9.281 -15.016 1 97 601 ALA B CA 1
ATOM 12053 C C . ALA B 1 601 ? 16.141 -9.258 -16 1 97 601 ALA B C 1
ATOM 12055 O O . ALA B 1 601 ? 17.25 -8.805 -15.672 1 97 601 ALA B O 1
ATOM 12056 N N . VAL B 1 602 ? 15.945 -9.719 -17.219 1 96.5 602 VAL B N 1
ATOM 12057 C CA . VAL B 1 602 ? 16.953 -9.703 -18.266 1 96.5 602 VAL B CA 1
ATOM 12058 C C . VAL B 1 602 ? 17.297 -8.258 -18.625 1 96.5 602 VAL B C 1
ATOM 12060 O O . VAL B 1 602 ? 18.469 -7.941 -18.891 1 96.5 602 VAL B O 1
ATOM 12063 N N . LYS B 1 603 ? 16.312 -7.398 -18.609 1 94.56 603 LYS B N 1
ATOM 12064 C CA . LYS B 1 603 ? 16.547 -5.984 -18.891 1 94.56 603 LYS B CA 1
ATOM 12065 C C . LYS B 1 603 ? 17.531 -5.387 -17.875 1 94.56 603 LYS B C 1
ATOM 12067 O O . LYS B 1 603 ? 18.25 -4.438 -18.188 1 94.56 603 LYS B O 1
ATOM 12072 N N . GLU B 1 604 ? 17.562 -6.035 -16.734 1 92.19 604 GLU B N 1
ATOM 12073 C CA . GLU B 1 604 ? 18.5 -5.609 -15.711 1 92.19 604 GLU B CA 1
ATOM 12074 C C . GLU B 1 604 ? 19.797 -6.414 -15.773 1 92.19 604 GLU B C 1
ATOM 12076 O O . GLU B 1 604 ? 20.625 -6.344 -14.859 1 92.19 604 GLU B O 1
ATOM 12081 N N . ASN B 1 605 ? 19.969 -7.266 -16.812 1 92.81 605 ASN B N 1
ATOM 12082 C CA . ASN B 1 605 ? 21.141 -8.07 -17.094 1 92.81 605 ASN B CA 1
ATOM 12083 C C . ASN B 1 605 ? 21.344 -9.156 -16.047 1 92.81 605 ASN B C 1
ATOM 12085 O O . ASN B 1 605 ? 22.484 -9.438 -15.641 1 92.81 605 ASN B O 1
ATOM 12089 N N . ASN B 1 606 ? 20.266 -9.703 -15.57 1 94.56 606 ASN B N 1
ATOM 12090 C CA . ASN B 1 606 ? 20.359 -10.781 -14.594 1 94.56 606 ASN B CA 1
ATOM 12091 C C . ASN B 1 606 ? 20.703 -12.117 -15.258 1 94.56 606 ASN B C 1
ATOM 12093 O O . ASN B 1 606 ? 19.969 -12.594 -16.125 1 94.56 606 ASN B O 1
ATOM 12097 N N . LEU B 1 607 ? 21.719 -12.734 -14.867 1 94.62 607 LEU B N 1
ATOM 12098 C CA . LEU B 1 607 ? 22.25 -13.93 -15.5 1 94.62 607 LEU B CA 1
ATOM 12099 C C . LEU B 1 607 ? 21.25 -15.086 -15.383 1 94.62 607 LEU B C 1
ATOM 12101 O O . LEU B 1 607 ? 20.984 -15.781 -16.359 1 94.62 607 LEU B O 1
ATOM 12105 N N . GLU B 1 608 ? 20.75 -15.359 -14.164 1 94.81 608 GLU B N 1
ATOM 12106 C CA . GLU B 1 608 ? 19.844 -16.469 -13.938 1 94.81 608 GLU B CA 1
ATOM 12107 C C . GLU B 1 608 ? 18.594 -16.344 -14.805 1 94.81 608 GLU B C 1
ATOM 12109 O O . GLU B 1 608 ? 18.078 -17.344 -15.312 1 94.81 608 GLU B O 1
ATOM 12114 N N . ALA B 1 609 ? 18.078 -15.133 -14.969 1 97 609 ALA B N 1
ATOM 12115 C CA . ALA B 1 609 ? 16.906 -14.891 -15.805 1 97 609 ALA B CA 1
ATOM 12116 C C . ALA B 1 609 ? 17.203 -15.242 -17.266 1 97 609 ALA B C 1
ATOM 12118 O O . ALA B 1 609 ? 16.375 -15.859 -17.938 1 97 609 ALA B O 1
ATOM 12119 N N . TYR B 1 610 ? 18.422 -14.828 -17.766 1 96.81 610 TYR B N 1
ATOM 12120 C CA . TYR B 1 610 ? 18.844 -15.195 -19.109 1 96.81 610 TYR B CA 1
ATOM 12121 C C . TYR B 1 610 ? 18.828 -16.703 -19.297 1 96.81 610 TYR B C 1
ATOM 12123 O O . TYR B 1 610 ? 18.25 -17.203 -20.281 1 96.81 610 TYR B O 1
ATOM 12131 N N . LEU B 1 611 ? 19.375 -17.375 -18.359 1 96.44 611 LEU B N 1
ATOM 12132 C CA . LEU B 1 611 ? 19.516 -18.812 -18.469 1 96.44 611 LEU B CA 1
ATOM 12133 C C . LEU B 1 611 ? 18.156 -19.5 -18.438 1 96.44 611 LEU B C 1
ATOM 12135 O O . LEU B 1 611 ? 17.922 -20.453 -19.188 1 96.44 611 LEU B O 1
ATOM 12139 N N . ASN B 1 612 ? 17.266 -19.078 -17.609 1 96.56 612 ASN B N 1
ATOM 12140 C CA . ASN B 1 612 ? 15.93 -19.641 -17.547 1 96.56 612 ASN B CA 1
ATOM 12141 C C . ASN B 1 612 ? 15.164 -19.406 -18.844 1 96.56 612 ASN B C 1
ATOM 12143 O O . ASN B 1 612 ? 14.492 -20.312 -19.344 1 96.56 612 ASN B O 1
ATOM 12147 N N . LEU B 1 613 ? 15.281 -18.203 -19.375 1 97.06 613 LEU B N 1
ATOM 12148 C CA . LEU B 1 613 ? 14.602 -17.906 -20.625 1 97.06 613 LEU B CA 1
ATOM 12149 C C . LEU B 1 613 ? 15.164 -18.734 -21.766 1 97.06 613 LEU B C 1
ATOM 12151 O O . LEU B 1 613 ? 14.414 -19.203 -22.625 1 97.06 613 LEU B O 1
ATOM 12155 N N . ILE B 1 614 ? 16.469 -18.875 -21.797 1 97.19 614 ILE B N 1
ATOM 12156 C CA . ILE B 1 614 ? 17.109 -19.688 -22.812 1 97.19 614 ILE B CA 1
ATOM 12157 C C . ILE B 1 614 ? 16.578 -21.125 -22.719 1 97.19 614 ILE B C 1
ATOM 12159 O O . ILE B 1 614 ? 16.25 -21.734 -23.75 1 97.19 614 ILE B O 1
ATOM 12163 N N . ASP B 1 615 ? 16.484 -21.625 -21.5 1 95.5 615 ASP B N 1
ATOM 12164 C CA . ASP B 1 615 ? 15.977 -22.984 -21.281 1 95.5 615 ASP B CA 1
ATOM 12165 C C . ASP B 1 615 ? 14.547 -23.109 -21.812 1 95.5 615 ASP B C 1
ATOM 12167 O O . ASP B 1 615 ? 14.203 -24.109 -22.438 1 95.5 615 ASP B O 1
ATOM 12171 N N . VAL B 1 616 ? 13.727 -22.125 -21.562 1 96.31 616 VAL B N 1
ATOM 12172 C CA . VAL B 1 616 ? 12.32 -22.125 -21.969 1 96.31 616 VAL B CA 1
ATOM 12173 C C . VAL B 1 616 ? 12.227 -22.188 -23.5 1 96.31 616 VAL B C 1
ATOM 12175 O O . VAL B 1 616 ? 11.492 -23 -24.047 1 96.31 616 VAL B O 1
ATOM 12178 N N . TYR B 1 617 ? 13.047 -21.344 -24.172 1 96.31 617 TYR B N 1
ATOM 12179 C CA . TYR B 1 617 ? 12.984 -21.281 -25.625 1 96.31 617 TYR B CA 1
ATOM 12180 C C . TYR B 1 617 ? 13.664 -22.484 -26.266 1 96.31 617 TYR B C 1
ATOM 12182 O O . TYR B 1 617 ? 13.203 -23 -27.281 1 96.31 617 TYR B O 1
ATOM 12190 N N . GLU B 1 618 ? 14.734 -22.922 -25.672 1 95.69 618 GLU B N 1
ATOM 12191 C CA . GLU B 1 618 ? 15.539 -24.031 -26.203 1 95.69 618 GLU B CA 1
ATOM 12192 C C . GLU B 1 618 ? 14.781 -25.344 -26.125 1 95.69 618 GLU B C 1
ATOM 12194 O O . GLU B 1 618 ? 14.773 -26.125 -27.078 1 95.69 618 GLU B O 1
ATOM 12199 N N . LYS B 1 619 ? 14.148 -25.594 -24.969 1 93.19 619 LYS B N 1
ATOM 12200 C CA . LYS B 1 619 ? 13.484 -26.875 -24.719 1 93.19 619 LYS B CA 1
ATOM 12201 C C . LYS B 1 619 ? 12 -26.797 -25.031 1 93.19 619 LYS B C 1
ATOM 12203 O O . LYS B 1 619 ? 11.328 -27.828 -25.141 1 93.19 619 LYS B O 1
ATOM 12208 N N . GLY B 1 620 ? 11.516 -25.641 -25.219 1 93.56 620 GLY B N 1
ATOM 12209 C CA . GLY B 1 620 ? 10.102 -25.453 -25.5 1 93.56 620 GLY B CA 1
ATOM 12210 C C . GLY B 1 620 ? 9.219 -25.781 -24.312 1 93.56 620 GLY B C 1
ATOM 12211 O O . GLY B 1 620 ? 8.273 -26.562 -24.422 1 93.56 620 GLY B O 1
ATOM 12212 N N . ILE B 1 621 ? 9.523 -25.172 -23.203 1 94.38 621 ILE B N 1
ATOM 12213 C CA . ILE B 1 621 ? 8.75 -25.391 -21.984 1 94.38 621 ILE B CA 1
ATOM 12214 C C . ILE B 1 621 ? 7.469 -24.562 -22.016 1 94.38 621 ILE B C 1
ATOM 12216 O O . ILE B 1 621 ? 7.52 -23.328 -21.953 1 94.38 621 ILE B O 1
ATOM 12220 N N . GLY B 1 622 ? 6.355 -25.172 -22.094 1 91.19 622 GLY B N 1
ATOM 12221 C CA . GLY B 1 622 ? 5.066 -24.484 -22.109 1 91.19 622 GLY B CA 1
ATOM 12222 C C . GLY B 1 622 ? 4.75 -23.859 -23.453 1 91.19 622 GLY B C 1
ATOM 12223 O O . GLY B 1 622 ? 3.629 -23.391 -23.672 1 91.19 622 GLY B O 1
ATOM 12224 N N . ILE B 1 623 ? 5.77 -23.781 -24.312 1 92.06 623 ILE B N 1
ATOM 12225 C CA . ILE B 1 623 ? 5.629 -23.234 -25.656 1 92.06 623 ILE B CA 1
ATOM 12226 C C . ILE B 1 623 ? 6.371 -24.125 -26.641 1 92.06 623 ILE B C 1
ATOM 12228 O O . ILE B 1 623 ? 6.973 -25.141 -26.266 1 92.06 623 ILE B O 1
ATOM 12232 N N . ASP B 1 624 ? 6.23 -23.828 -27.922 1 90.5 624 ASP B N 1
ATOM 12233 C CA . ASP B 1 624 ? 7.031 -24.531 -28.906 1 90.5 624 ASP B CA 1
ATOM 12234 C C . ASP B 1 624 ? 8.484 -24.062 -28.875 1 90.5 624 ASP B C 1
ATOM 12236 O O . ASP B 1 624 ? 8.773 -22.922 -28.516 1 90.5 624 ASP B O 1
ATOM 12240 N N . LYS B 1 625 ? 9.422 -24.922 -29.172 1 93.94 625 LYS B N 1
ATOM 12241 C CA . LYS B 1 625 ? 10.844 -24.594 -29.219 1 93.94 625 LYS B CA 1
ATOM 12242 C C . LYS B 1 625 ? 11.102 -23.391 -30.125 1 93.94 625 LYS B C 1
ATOM 12244 O O . LYS B 1 625 ? 10.516 -23.297 -31.219 1 93.94 625 LYS B O 1
ATOM 12249 N N . ASP B 1 626 ? 11.781 -22.453 -29.641 1 96 626 ASP B N 1
ATOM 12250 C CA . ASP B 1 626 ? 12.18 -21.25 -30.391 1 96 626 ASP B CA 1
ATOM 12251 C C . ASP B 1 626 ? 13.695 -21.078 -30.359 1 96 626 ASP B C 1
ATOM 12253 O O . ASP B 1 626 ? 14.219 -20.266 -29.578 1 96 626 ASP B O 1
ATOM 12257 N N . TYR B 1 627 ? 14.391 -21.75 -31.234 1 96.56 627 TYR B N 1
ATOM 12258 C CA . TYR B 1 627 ? 15.844 -21.781 -31.25 1 96.56 627 TYR B CA 1
ATOM 12259 C C . TYR B 1 627 ? 16.422 -20.422 -31.578 1 96.56 627 TYR B C 1
ATOM 12261 O O . TYR B 1 627 ? 17.5 -20.062 -31.078 1 96.56 627 TYR B O 1
ATOM 12269 N N . ASP B 1 628 ? 15.703 -19.656 -32.344 1 96.75 628 ASP B N 1
ATOM 12270 C CA . ASP B 1 628 ? 16.188 -18.328 -32.688 1 96.75 628 ASP B CA 1
ATOM 12271 C C . ASP B 1 628 ? 16.25 -17.406 -31.469 1 96.75 628 ASP B C 1
ATOM 12273 O O . ASP B 1 628 ? 17.25 -16.703 -31.266 1 96.75 628 ASP B O 1
ATOM 12277 N N . SER B 1 629 ? 15.164 -17.484 -30.703 1 97.31 629 SER B N 1
ATOM 12278 C CA . SER B 1 629 ? 15.156 -16.656 -29.5 1 97.31 629 SER B CA 1
ATOM 12279 C C . SER B 1 629 ? 16.234 -17.094 -28.516 1 97.31 629 SER B C 1
ATOM 12281 O O . SER B 1 629 ? 16.875 -16.266 -27.875 1 97.31 629 SER B O 1
ATOM 12283 N N . ALA B 1 630 ? 16.484 -18.359 -28.344 1 97.75 630 ALA B N 1
ATOM 12284 C CA . ALA B 1 630 ? 17.516 -18.891 -27.469 1 97.75 630 ALA B CA 1
ATOM 12285 C C . ALA B 1 630 ? 18.906 -18.438 -27.922 1 97.75 630 ALA B C 1
ATOM 12287 O O . ALA B 1 630 ? 19.719 -18.016 -27.109 1 97.75 630 ALA B O 1
ATOM 12288 N N . LEU B 1 631 ? 19.109 -18.484 -29.281 1 97.12 631 LEU B N 1
ATOM 12289 C CA . LEU B 1 631 ? 20.391 -18.062 -29.844 1 97.12 631 LEU B CA 1
ATOM 12290 C C . LEU B 1 631 ? 20.625 -16.578 -29.609 1 97.12 631 LEU B C 1
ATOM 12292 O O . LEU B 1 631 ? 21.734 -16.188 -29.219 1 97.12 631 LEU B O 1
ATOM 12296 N N . ASN B 1 632 ? 19.641 -15.82 -29.859 1 97.5 632 ASN B N 1
ATOM 12297 C CA . ASN B 1 632 ? 19.766 -14.383 -29.656 1 97.5 632 ASN B CA 1
ATOM 12298 C C . ASN B 1 632 ? 20.125 -14.047 -28.203 1 97.5 632 ASN B C 1
ATOM 12300 O O . ASN B 1 632 ? 20.938 -13.148 -27.953 1 97.5 632 ASN B O 1
ATOM 12304 N N . LEU B 1 633 ? 19.469 -14.742 -27.312 1 97.69 633 LEU B N 1
ATOM 12305 C CA . LEU B 1 633 ? 19.734 -14.492 -25.906 1 97.69 633 LEU B CA 1
ATOM 12306 C C . LEU B 1 633 ? 21.156 -14.906 -25.547 1 97.69 633 LEU B C 1
ATOM 12308 O O . LEU B 1 633 ? 21.812 -14.25 -24.734 1 97.69 633 LEU B O 1
ATOM 12312 N N . ALA B 1 634 ? 21.656 -15.969 -26.047 1 97.38 634 ALA B N 1
ATOM 12313 C CA . ALA B 1 634 ? 23.031 -16.406 -25.828 1 97.38 634 ALA B CA 1
ATOM 12314 C C . ALA B 1 634 ? 24.031 -15.367 -26.344 1 97.38 634 ALA B C 1
ATOM 12316 O O . ALA B 1 634 ? 25.047 -15.094 -25.703 1 97.38 634 ALA B O 1
ATOM 12317 N N . LEU B 1 635 ? 23.703 -14.828 -27.516 1 96.56 635 LEU B N 1
ATOM 12318 C CA . LEU B 1 635 ? 24.547 -13.781 -28.094 1 96.56 635 LEU B CA 1
ATOM 12319 C C . LEU B 1 635 ? 24.547 -12.531 -27.219 1 96.56 635 LEU B C 1
ATOM 12321 O O . LEU B 1 635 ? 25.578 -11.898 -27.031 1 96.56 635 LEU B O 1
ATOM 12325 N N . GLU B 1 636 ? 23.406 -12.258 -26.703 1 96.44 636 GLU B N 1
ATOM 12326 C CA . GLU B 1 636 ? 23.297 -11.117 -25.797 1 96.44 636 GLU B CA 1
ATOM 12327 C C . GLU B 1 636 ? 24.141 -11.328 -24.547 1 96.44 636 GLU B C 1
ATOM 12329 O O . GLU B 1 636 ? 24.797 -10.398 -24.062 1 96.44 636 GLU B O 1
ATOM 12334 N N . LEU B 1 637 ? 24.047 -12.477 -24 1 95.25 637 LEU B N 1
ATOM 12335 C CA . LEU B 1 637 ? 24.828 -12.805 -22.812 1 95.25 637 LEU B CA 1
ATOM 12336 C C . LEU B 1 637 ? 26.312 -12.625 -23.062 1 95.25 637 LEU B C 1
ATOM 12338 O O . LEU B 1 637 ? 27.047 -12.141 -22.203 1 95.25 637 LEU B O 1
ATOM 12342 N N . ARG B 1 638 ? 26.719 -13.039 -24.188 1 93.31 638 ARG B N 1
ATOM 12343 C CA . ARG B 1 638 ? 28.125 -12.859 -24.562 1 93.31 638 ARG B CA 1
ATOM 12344 C C . ARG B 1 638 ? 28.469 -11.375 -24.672 1 93.31 638 ARG B C 1
ATOM 12346 O O . ARG B 1 638 ? 29.562 -10.961 -24.25 1 93.31 638 ARG B O 1
ATOM 12353 N N . GLN B 1 639 ? 27.609 -10.586 -25.141 1 92.31 639 GLN B N 1
ATOM 12354 C CA . GLN B 1 639 ? 27.844 -9.156 -25.328 1 92.31 639 GLN B CA 1
ATOM 12355 C C . GLN B 1 639 ? 28.016 -8.445 -23.984 1 92.31 639 GLN B C 1
ATOM 12357 O O . GLN B 1 639 ? 28.75 -7.461 -23.891 1 92.31 639 GLN B O 1
ATOM 12362 N N . ILE B 1 640 ? 27.328 -8.984 -23.078 1 90 640 ILE B N 1
ATOM 12363 C CA . ILE B 1 640 ? 27.453 -8.344 -21.766 1 90 640 ILE B CA 1
ATOM 12364 C C . ILE B 1 640 ? 28.562 -9.031 -20.969 1 90 640 ILE B C 1
ATOM 12366 O O . ILE B 1 640 ? 28.594 -8.922 -19.734 1 90 640 ILE B O 1
ATOM 12370 N N . ASN B 1 641 ? 29.359 -9.836 -21.578 1 85.25 641 ASN B N 1
ATOM 12371 C CA . ASN B 1 641 ? 30.594 -10.43 -21.094 1 85.25 641 ASN B CA 1
ATOM 12372 C C . ASN B 1 641 ? 30.312 -11.484 -20.016 1 85.25 641 ASN B C 1
ATOM 12374 O O . ASN B 1 641 ? 30.984 -11.516 -18.984 1 85.25 641 ASN B O 1
ATOM 12378 N N . LYS B 1 642 ? 29.234 -12.281 -20.203 1 90.19 642 LYS B N 1
ATOM 12379 C CA . LYS B 1 642 ? 28.969 -13.453 -19.359 1 90.19 642 LYS B CA 1
ATOM 12380 C C . LYS B 1 642 ? 29.438 -14.734 -20.062 1 90.19 642 LYS B C 1
ATOM 12382 O O . LYS B 1 642 ? 29.078 -14.984 -21.203 1 90.19 642 LYS B O 1
ATOM 12387 N N . ALA B 1 643 ? 30.234 -15.484 -19.344 1 93 643 ALA B N 1
ATOM 12388 C CA . ALA B 1 643 ? 30.859 -16.672 -19.922 1 93 643 ALA B CA 1
ATOM 12389 C C . ALA B 1 643 ? 29.812 -17.688 -20.375 1 93 643 ALA B C 1
ATOM 12391 O O . ALA B 1 643 ? 30.047 -18.484 -21.281 1 93 643 ALA B O 1
ATOM 12392 N N . GLU B 1 644 ? 28.641 -17.672 -19.703 1 94.5 644 GLU B N 1
ATOM 12393 C CA . GLU B 1 644 ? 27.547 -18.609 -20 1 94.5 644 GLU B CA 1
ATOM 12394 C C . GLU B 1 644 ? 27.031 -18.438 -21.422 1 94.5 644 GLU B C 1
ATOM 12396 O O . GLU B 1 644 ? 26.578 -19.406 -22.047 1 94.5 644 GLU B O 1
ATOM 12401 N N . GLY B 1 645 ? 27.156 -17.188 -21.922 1 96.06 645 GLY B N 1
ATOM 12402 C CA . GLY B 1 645 ? 26.781 -16.969 -23.297 1 96.06 645 GLY B CA 1
ATOM 12403 C C . GLY B 1 645 ? 27.625 -17.75 -24.281 1 96.06 645 GLY B C 1
ATOM 12404 O O . GLY B 1 645 ? 27.109 -18.391 -25.188 1 96.06 645 GLY B O 1
ATOM 12405 N N . THR B 1 646 ? 28.938 -17.719 -24.078 1 96.31 646 THR B N 1
ATOM 12406 C CA . THR B 1 646 ? 29.875 -18.453 -24.906 1 96.31 646 THR B CA 1
ATOM 12407 C C . THR B 1 646 ? 29.656 -19.953 -24.766 1 96.31 646 THR B C 1
ATOM 12409 O O . THR B 1 646 ? 29.781 -20.703 -25.734 1 96.31 646 THR B O 1
ATOM 12412 N N . GLU B 1 647 ? 29.328 -20.406 -23.578 1 95.88 647 GLU B N 1
ATOM 12413 C CA . GLU B 1 647 ? 29.031 -21.812 -23.328 1 95.88 647 GLU B CA 1
ATOM 12414 C C . GLU B 1 647 ? 27.859 -22.297 -24.172 1 95.88 647 GLU B C 1
ATOM 12416 O O . GLU B 1 647 ? 27.922 -23.359 -24.797 1 95.88 647 GLU B O 1
ATOM 12421 N N . LYS B 1 648 ? 26.844 -21.531 -24.188 1 96.81 648 LYS B N 1
ATOM 12422 C CA . LYS B 1 648 ? 25.656 -21.875 -24.969 1 96.81 648 LYS B CA 1
ATOM 12423 C C . LYS B 1 648 ? 25.953 -21.891 -26.469 1 96.81 648 LYS B C 1
ATOM 12425 O O . LYS B 1 648 ? 25.469 -22.766 -27.188 1 96.81 648 LYS B O 1
ATOM 12430 N N . LEU B 1 649 ? 26.812 -20.953 -26.875 1 96.81 649 LEU B N 1
ATOM 12431 C CA . LEU B 1 649 ? 27.141 -20.875 -28.297 1 96.81 649 LEU B CA 1
ATOM 12432 C C . LEU B 1 649 ? 27.969 -22.094 -28.719 1 96.81 649 LEU B C 1
ATOM 12434 O O . LEU B 1 649 ? 27.828 -22.578 -29.844 1 96.81 649 LEU B O 1
ATOM 12438 N N . ILE B 1 650 ? 28.844 -22.594 -27.859 1 97.06 650 ILE B N 1
ATOM 12439 C CA . ILE B 1 650 ? 29.578 -23.812 -28.141 1 97.06 650 ILE B CA 1
ATOM 12440 C C . ILE B 1 650 ? 28.609 -24.969 -28.359 1 97.06 650 ILE B C 1
ATOM 12442 O O . ILE B 1 650 ? 28.672 -25.656 -29.375 1 97.06 650 ILE B O 1
ATOM 12446 N N . TYR B 1 651 ? 27.688 -25.094 -27.453 1 96.12 651 TYR B N 1
ATOM 12447 C CA . TYR B 1 651 ? 26.703 -26.156 -27.516 1 96.12 651 TYR B CA 1
ATOM 12448 C C . TYR B 1 651 ? 25.859 -26.047 -28.766 1 96.12 651 TYR B C 1
ATOM 12450 O O . TYR B 1 651 ? 25.578 -27.047 -29.438 1 96.12 651 TYR B O 1
ATOM 12458 N N . TYR B 1 652 ? 25.453 -24.828 -29.094 1 96.5 652 TYR B N 1
ATOM 12459 C CA . TYR B 1 652 ? 24.578 -24.594 -30.219 1 96.5 652 TYR B CA 1
ATOM 12460 C C . TYR B 1 652 ? 25.281 -24.922 -31.531 1 96.5 652 TYR B C 1
ATOM 12462 O O . TYR B 1 652 ? 24.672 -25.453 -32.469 1 96.5 652 TYR B O 1
ATOM 12470 N N . ASN B 1 653 ? 26.547 -24.641 -31.625 1 96.44 653 ASN B N 1
ATOM 12471 C CA . ASN B 1 653 ? 27.297 -24.906 -32.844 1 96.44 653 ASN B CA 1
ATOM 12472 C C . ASN B 1 653 ? 27.594 -26.391 -33 1 96.44 653 ASN B C 1
ATOM 12474 O O . ASN B 1 653 ? 27.656 -26.891 -34.125 1 96.44 653 ASN B O 1
ATOM 12478 N N . VAL B 1 654 ? 27.719 -27.125 -31.938 1 95.88 654 VAL B N 1
ATOM 12479 C CA . VAL B 1 654 ? 28 -28.547 -32 1 95.88 654 VAL B CA 1
ATOM 12480 C C . VAL B 1 654 ? 26.734 -29.312 -32.344 1 95.88 654 VAL B C 1
ATOM 12482 O O . VAL B 1 654 ? 26.75 -30.266 -33.125 1 95.88 654 VAL B O 1
ATOM 12485 N N . LYS B 1 655 ? 25.562 -28.922 -31.781 1 94.12 655 LYS B N 1
ATOM 12486 C CA . LYS B 1 655 ? 24.312 -29.656 -31.906 1 94.12 655 LYS B CA 1
ATOM 12487 C C . LYS B 1 655 ? 23.484 -29.109 -33.094 1 94.12 655 LYS B C 1
ATOM 12489 O O . LYS B 1 655 ? 22.609 -29.812 -33.594 1 94.12 655 LYS B O 1
ATOM 12494 N N . GLY B 1 656 ? 23.703 -28 -33.438 1 93.88 656 GLY B N 1
ATOM 12495 C CA . GLY B 1 656 ? 22.953 -27.375 -34.531 1 93.88 656 GLY B CA 1
ATOM 12496 C C . GLY B 1 656 ? 21.625 -26.797 -34.062 1 93.88 656 GLY B C 1
ATOM 12497 O O . GLY B 1 656 ? 20.578 -27.094 -34.656 1 93.88 656 GLY B O 1
ATOM 12498 N N . ILE B 1 657 ? 21.719 -25.984 -32.969 1 94.38 657 ILE B N 1
ATOM 12499 C CA . ILE B 1 657 ? 20.516 -25.344 -32.469 1 94.38 657 ILE B CA 1
ATOM 12500 C C . ILE B 1 657 ? 20.469 -23.891 -32.938 1 94.38 657 ILE B C 1
ATOM 12502 O O . ILE B 1 657 ? 21.25 -23.047 -32.469 1 94.38 657 ILE B O 1
ATOM 12506 N N . GLY B 1 658 ? 19.625 -23.516 -33.781 1 93 658 GLY B N 1
ATOM 12507 C CA . GLY B 1 658 ? 19.469 -22.156 -34.281 1 93 658 GLY B CA 1
ATOM 12508 C C . GLY B 1 658 ? 20.531 -21.766 -35.281 1 93 658 GLY B C 1
ATOM 12509 O O . GLY B 1 658 ? 20.469 -20.688 -35.875 1 93 658 GLY B O 1
ATOM 12510 N N . VAL B 1 659 ? 21.594 -22.641 -35.406 1 94.69 659 VAL B N 1
ATOM 12511 C CA . VAL B 1 659 ? 22.688 -22.438 -36.375 1 94.69 659 VAL B CA 1
ATOM 12512 C C . VAL B 1 659 ? 23.047 -23.766 -37.031 1 94.69 659 VAL B C 1
ATOM 12514 O O . VAL B 1 659 ? 22.594 -24.828 -36.594 1 94.69 659 VAL B O 1
ATOM 12517 N N . GLU B 1 660 ? 23.719 -23.656 -38.094 1 94.06 660 GLU B N 1
ATOM 12518 C CA . GLU B 1 660 ? 24.234 -24.875 -38.719 1 94.06 660 GLU B CA 1
ATOM 12519 C C . GLU B 1 660 ? 25.359 -25.484 -37.906 1 94.06 660 GLU B C 1
ATOM 12521 O O . GLU B 1 660 ? 26.203 -24.766 -37.375 1 94.06 660 GLU B O 1
ATOM 12526 N N . LYS B 1 661 ? 25.359 -26.781 -37.75 1 94.62 661 LYS B N 1
ATOM 12527 C CA . LYS B 1 661 ? 26.406 -27.5 -37.031 1 94.62 661 LYS B CA 1
ATOM 12528 C C . LYS B 1 661 ? 27.781 -27.141 -37.594 1 94.62 661 LYS B C 1
ATOM 12530 O O . LYS B 1 661 ? 28.016 -27.188 -38.812 1 94.62 661 LYS B O 1
ATOM 12535 N N . SER B 1 662 ? 28.641 -26.609 -36.812 1 95 662 SER B N 1
ATOM 12536 C CA . SER B 1 662 ? 30.016 -26.25 -37.188 1 95 662 SER B CA 1
ATOM 12537 C C . SER B 1 662 ? 30.984 -26.516 -36.062 1 95 662 SER B C 1
ATOM 12539 O O . SER B 1 662 ? 31.047 -25.734 -35.094 1 95 662 SER B O 1
ATOM 12541 N N . TYR B 1 663 ? 31.766 -27.484 -36.156 1 93.44 663 TYR B N 1
ATOM 12542 C CA . TYR B 1 663 ? 32.75 -27.797 -35.125 1 93.44 663 TYR B CA 1
ATOM 12543 C C . TYR B 1 663 ? 33.875 -26.781 -35.125 1 93.44 663 TYR B C 1
ATOM 12545 O O . TYR B 1 663 ? 34.469 -26.484 -34.094 1 93.44 663 TYR B O 1
ATOM 12553 N N . GLU B 1 664 ? 34.156 -26.203 -36.281 1 94 664 GLU B N 1
ATOM 12554 C CA . GLU B 1 664 ? 35.219 -25.188 -36.406 1 94 664 GLU B CA 1
ATOM 12555 C C . GLU B 1 664 ? 34.844 -23.953 -35.594 1 94 664 GLU B C 1
ATOM 12557 O O . GLU B 1 664 ? 35.688 -23.438 -34.844 1 94 664 GLU B O 1
ATOM 12562 N N . LYS B 1 665 ? 33.688 -23.531 -35.781 1 95.75 665 LYS B N 1
ATOM 12563 C CA . LYS B 1 665 ? 33.25 -22.375 -35 1 95.75 665 LYS B CA 1
ATOM 12564 C C . LYS B 1 665 ? 33.219 -22.688 -33.531 1 95.75 665 LYS B C 1
ATOM 12566 O O . LYS B 1 665 ? 33.594 -21.844 -32.688 1 95.75 665 LYS B O 1
ATOM 12571 N N . ALA B 1 666 ? 32.719 -23.875 -33.156 1 96.81 666 ALA B N 1
ATOM 12572 C CA . ALA B 1 666 ? 32.688 -24.297 -31.766 1 96.81 666 ALA B CA 1
ATOM 12573 C C . ALA B 1 666 ? 34.094 -24.266 -31.156 1 96.81 666 ALA B C 1
ATOM 12575 O O . ALA B 1 666 ? 34.25 -23.859 -30 1 96.81 666 ALA B O 1
ATOM 12576 N N . GLU B 1 667 ? 35.062 -24.656 -31.938 1 95.19 667 GLU B N 1
ATOM 12577 C CA . GLU B 1 667 ? 36.438 -24.688 -31.453 1 95.19 667 GLU B CA 1
ATOM 12578 C C . GLU B 1 667 ? 36.938 -23.281 -31.172 1 95.19 667 GLU B C 1
ATOM 12580 O O . GLU B 1 667 ? 37.688 -23.062 -30.203 1 95.19 667 GLU B O 1
ATOM 12585 N N . LYS B 1 668 ? 36.594 -22.391 -31.969 1 96.44 668 LYS B N 1
ATOM 12586 C CA . LYS B 1 668 ? 36.969 -21 -31.719 1 96.44 668 LYS B CA 1
ATOM 12587 C C . LYS B 1 668 ? 36.375 -20.5 -30.406 1 96.44 668 LYS B C 1
ATOM 12589 O O . LYS B 1 668 ? 37.062 -19.797 -29.641 1 96.44 668 LYS B O 1
ATOM 12594 N N . TYR B 1 669 ? 35.094 -20.797 -30.234 1 96.75 669 TYR B N 1
ATOM 12595 C CA . TYR B 1 669 ? 34.438 -20.391 -29 1 96.75 669 TYR B CA 1
ATOM 12596 C C . TYR B 1 669 ? 35.062 -21.109 -27.797 1 96.75 669 TYR B C 1
ATOM 12598 O O . TYR B 1 669 ? 35.156 -20.531 -26.703 1 96.75 669 TYR B O 1
ATOM 12606 N N . ILE B 1 670 ? 35.469 -22.344 -27.969 1 96.69 670 ILE B N 1
ATOM 12607 C CA . ILE B 1 670 ? 36.094 -23.109 -26.891 1 96.69 670 ILE B CA 1
ATOM 12608 C C . ILE B 1 670 ? 37.406 -22.422 -26.5 1 96.69 670 ILE B C 1
ATOM 12610 O O . ILE B 1 670 ? 37.719 -22.297 -25.312 1 96.69 670 ILE B O 1
ATOM 12614 N N . GLU B 1 671 ? 38.156 -21.938 -27.438 1 95.75 671 GLU B N 1
ATOM 12615 C CA . GLU B 1 671 ? 39.406 -21.234 -27.172 1 95.75 671 GLU B CA 1
ATOM 12616 C C . GLU B 1 671 ? 39.156 -19.922 -26.438 1 95.75 671 GLU B C 1
ATOM 12618 O O . GLU B 1 671 ? 39.906 -19.578 -25.5 1 95.75 671 GLU B O 1
ATOM 12623 N N . GLU B 1 672 ? 38.188 -19.344 -26.922 1 94.81 672 GLU B N 1
ATOM 12624 C CA . GLU B 1 672 ? 37.812 -18.094 -26.266 1 94.81 672 GLU B CA 1
ATOM 12625 C C . GLU B 1 672 ? 37.406 -18.328 -24.812 1 94.81 672 GLU B C 1
ATOM 12627 O O . GLU B 1 672 ? 37.844 -17.609 -23.906 1 94.81 672 GLU B O 1
ATOM 12632 N N . LEU B 1 673 ? 36.469 -19.297 -24.594 1 95.44 673 LEU B N 1
ATOM 12633 C CA . LEU B 1 673 ? 36 -19.609 -23.25 1 95.44 673 LEU B CA 1
ATOM 12634 C C . LEU B 1 673 ? 37.156 -20.031 -22.344 1 95.44 673 LEU B C 1
ATOM 12636 O O . LEU B 1 673 ? 37.188 -19.703 -21.156 1 95.44 673 LEU B O 1
ATOM 12640 N N . PHE B 1 674 ? 38.094 -20.719 -22.844 1 94 674 PHE B N 1
ATOM 12641 C CA . PHE B 1 674 ? 39.25 -21.188 -22.109 1 94 674 PHE B CA 1
ATOM 12642 C C . PHE B 1 674 ? 40.062 -20.016 -21.562 1 94 674 PHE B C 1
ATOM 12644 O O . PHE B 1 674 ? 40.562 -20.062 -20.438 1 94 674 PHE B O 1
ATOM 12651 N N . LEU B 1 675 ? 40.156 -18.969 -22.312 1 91.5 675 LEU B N 1
ATOM 12652 C CA . LEU B 1 675 ? 40.875 -17.766 -21.906 1 91.5 675 LEU B CA 1
ATOM 12653 C C . LEU B 1 675 ? 40.156 -17.031 -20.797 1 91.5 675 LEU B C 1
ATOM 12655 O O . LEU B 1 675 ? 40.781 -16.406 -19.938 1 91.5 675 LEU B O 1
ATOM 12659 N N . ILE B 1 676 ? 38.875 -17.219 -20.906 1 89.5 676 ILE B N 1
ATOM 12660 C CA . ILE B 1 676 ? 38.062 -16.516 -19.922 1 89.5 676 ILE B CA 1
ATOM 12661 C C . ILE B 1 676 ? 37.938 -17.328 -18.641 1 89.5 676 ILE B C 1
ATOM 12663 O O . ILE B 1 676 ? 38.125 -16.797 -17.547 1 89.5 676 ILE B O 1
ATOM 12667 N N . ASP B 1 677 ? 37.625 -18.688 -18.75 1 92.25 677 ASP B N 1
ATOM 12668 C CA . ASP B 1 677 ? 37.375 -19.562 -17.594 1 92.25 677 ASP B CA 1
ATOM 12669 C C . ASP B 1 677 ? 37.719 -21.016 -17.938 1 92.25 677 ASP B C 1
ATOM 12671 O O . ASP B 1 677 ? 36.906 -21.703 -18.562 1 92.25 677 ASP B O 1
ATOM 12675 N N . GLU B 1 678 ? 38.688 -21.484 -17.422 1 93.5 678 GLU B N 1
ATOM 12676 C CA . GLU B 1 678 ? 39.156 -22.844 -17.734 1 93.5 678 GLU B CA 1
ATOM 12677 C C . GLU B 1 678 ? 38.188 -23.875 -17.172 1 93.5 678 GLU B C 1
ATOM 12679 O O . GLU B 1 678 ? 37.938 -24.906 -17.812 1 93.5 678 GLU B O 1
ATOM 12684 N N . GLY B 1 679 ? 37.75 -23.719 -15.953 1 92.69 679 GLY B N 1
ATOM 12685 C CA . GLY B 1 679 ? 36.812 -24.656 -15.328 1 92.69 679 GLY B CA 1
ATOM 12686 C C . GLY B 1 679 ? 35.531 -24.859 -16.125 1 92.69 679 GLY B C 1
ATOM 12687 O O . GLY B 1 679 ? 35.125 -26 -16.359 1 92.69 679 GLY B O 1
ATOM 12688 N N . LYS B 1 680 ? 34.969 -23.766 -16.641 1 94.81 680 LYS B N 1
ATOM 12689 C CA . LYS B 1 680 ? 33.75 -23.844 -17.453 1 94.81 680 LYS B CA 1
ATOM 12690 C C . LYS B 1 680 ? 34.031 -24.531 -18.781 1 94.81 680 LYS B C 1
ATOM 12692 O O . LYS B 1 680 ? 33.156 -25.234 -19.312 1 94.81 680 LYS B O 1
ATOM 12697 N N . THR B 1 681 ? 35.188 -24.328 -19.312 1 96.75 681 THR B N 1
ATOM 12698 C CA . THR B 1 681 ? 35.562 -24.953 -20.578 1 96.75 681 THR B CA 1
ATOM 12699 C C . THR B 1 681 ? 35.594 -26.469 -20.438 1 96.75 681 THR B C 1
ATOM 12701 O O . THR B 1 681 ? 35 -27.172 -21.25 1 96.75 681 THR B O 1
ATOM 12704 N N . PHE B 1 682 ? 36.219 -26.969 -19.391 1 95.81 682 PHE B N 1
ATOM 12705 C CA . PHE B 1 682 ? 36.312 -28.422 -19.203 1 95.81 682 PHE B CA 1
ATOM 12706 C C . PHE B 1 682 ? 34.938 -29 -18.891 1 95.81 682 PHE B C 1
ATOM 12708 O O . PHE B 1 682 ? 34.625 -30.125 -19.281 1 95.81 682 PHE B O 1
ATOM 12715 N N . ASN B 1 683 ? 34.188 -28.297 -18.156 1 96 683 ASN B N 1
ATOM 12716 C CA . ASN B 1 683 ? 32.812 -28.766 -17.859 1 96 683 ASN B CA 1
ATOM 12717 C C . ASN B 1 683 ? 32 -28.953 -19.125 1 96 683 ASN B C 1
ATOM 12719 O O . ASN B 1 683 ? 31.328 -29.969 -19.297 1 96 683 ASN B O 1
ATOM 12723 N N . ILE B 1 684 ? 32.031 -27.922 -20.031 1 96.62 684 ILE B N 1
ATOM 12724 C CA . ILE B 1 684 ? 31.219 -28 -21.25 1 96.62 684 ILE B CA 1
ATOM 12725 C C . ILE B 1 684 ? 31.766 -29.125 -22.125 1 96.62 684 ILE B C 1
ATOM 12727 O O . ILE B 1 684 ? 30.984 -29.828 -22.797 1 96.62 684 ILE B O 1
ATOM 12731 N N . LEU B 1 685 ? 33.062 -29.312 -22.109 1 95.94 685 LEU B N 1
ATOM 12732 C CA . LEU B 1 685 ? 33.656 -30.438 -22.859 1 95.94 685 LEU B CA 1
ATOM 12733 C C . LEU B 1 685 ? 33.156 -31.766 -22.297 1 95.94 685 LEU B C 1
ATOM 12735 O O . LEU B 1 685 ? 32.875 -32.688 -23.047 1 95.94 685 LEU B O 1
ATOM 12739 N N . GLY B 1 686 ? 33.094 -31.828 -21 1 95.75 686 GLY B N 1
ATOM 12740 C CA . GLY B 1 686 ? 32.531 -33 -20.359 1 95.75 686 GLY B CA 1
ATOM 12741 C C . GLY B 1 686 ? 31.094 -33.281 -20.734 1 95.75 686 GLY B C 1
ATOM 12742 O O . GLY B 1 686 ? 30.719 -34.406 -21.031 1 95.75 686 GLY B O 1
ATOM 12743 N N . GLU B 1 687 ? 30.281 -32.25 -20.781 1 95.44 687 GLU B N 1
ATOM 12744 C CA . GLU B 1 687 ? 28.875 -32.375 -21.141 1 95.44 687 GLU B CA 1
ATOM 12745 C C . GLU B 1 687 ? 28.703 -32.844 -22.578 1 95.44 687 GLU B C 1
ATOM 12747 O O . GLU B 1 687 ? 27.859 -33.688 -22.859 1 95.44 687 GLU B O 1
ATOM 12752 N N . LEU B 1 688 ? 29.5 -32.219 -23.484 1 95.69 688 LEU B N 1
ATOM 12753 C CA . LEU B 1 688 ? 29.438 -32.594 -24.891 1 95.69 688 LEU B CA 1
ATOM 12754 C C . LEU B 1 688 ? 29.875 -34.031 -25.078 1 95.69 688 LEU B C 1
ATOM 12756 O O . LEU B 1 688 ? 29.266 -34.781 -25.859 1 95.69 688 LEU B O 1
ATOM 12760 N N . ALA B 1 689 ? 30.891 -34.438 -24.328 1 94.81 689 ALA B N 1
ATOM 12761 C CA . ALA B 1 689 ? 31.359 -35.844 -24.391 1 94.81 689 ALA B CA 1
ATOM 12762 C C . ALA B 1 689 ? 30.312 -36.812 -23.875 1 94.81 689 ALA B C 1
ATOM 12764 O O . ALA B 1 689 ? 30.125 -37.875 -24.422 1 94.81 689 ALA B O 1
ATOM 12765 N N . GLU B 1 690 ? 29.688 -36.406 -22.844 1 93.62 690 GLU B N 1
ATOM 12766 C CA . GLU B 1 690 ? 28.641 -37.25 -22.25 1 93.62 690 GLU B CA 1
ATOM 12767 C C . GLU B 1 690 ? 27.484 -37.469 -23.219 1 93.62 690 GLU B C 1
ATOM 12769 O O . GLU B 1 690 ? 26.891 -38.562 -23.234 1 93.62 690 GLU B O 1
ATOM 12774 N N . GLU B 1 691 ? 27.172 -36.469 -24.031 1 92.56 691 GLU B N 1
ATOM 12775 C CA . GLU B 1 691 ? 26.094 -36.594 -25 1 92.56 691 GLU B CA 1
ATOM 12776 C C . GLU B 1 691 ? 26.594 -37.219 -26.297 1 92.56 691 GLU B C 1
ATOM 12778 O O . GLU B 1 691 ? 25.875 -37.25 -27.312 1 92.56 691 GLU B O 1
ATOM 12783 N N . ASN B 1 692 ? 27.812 -37.656 -26.297 1 91.62 692 ASN B N 1
ATOM 12784 C CA . ASN B 1 692 ? 28.438 -38.312 -27.422 1 91.62 692 ASN B CA 1
ATOM 12785 C C . ASN B 1 692 ? 28.547 -37.406 -28.641 1 91.62 692 ASN B C 1
ATOM 12787 O O . ASN B 1 692 ? 28.297 -37.844 -29.766 1 91.62 692 ASN B O 1
ATOM 12791 N N . LEU B 1 693 ? 28.797 -36.125 -28.297 1 91.88 693 LEU B N 1
ATOM 12792 C CA . LEU B 1 693 ? 28.906 -35.156 -29.391 1 91.88 693 LEU B CA 1
ATOM 12793 C C . LEU B 1 693 ? 30.359 -34.906 -29.75 1 91.88 693 LEU B C 1
ATOM 12795 O O . LEU B 1 693 ? 30.656 -34.281 -30.766 1 91.88 693 LEU B O 1
ATOM 12799 N N . LEU B 1 694 ? 31.078 -35.469 -28.734 1 88.88 694 LEU B N 1
ATOM 12800 C CA . LEU B 1 694 ? 32.531 -35.469 -29 1 88.88 694 LEU B CA 1
ATOM 12801 C C . LEU B 1 694 ? 33.031 -36.906 -29.156 1 88.88 694 LEU B C 1
ATOM 12803 O O . LEU B 1 694 ? 32.438 -37.844 -28.625 1 88.88 694 LEU B O 1
ATOM 12807 N N . ASN B 1 695 ? 33.719 -37.281 -30.094 1 87.06 695 ASN B N 1
ATOM 12808 C CA . ASN B 1 695 ? 34.281 -38.625 -30.234 1 87.06 695 ASN B CA 1
ATOM 12809 C C . ASN B 1 695 ? 35.25 -38.969 -29.109 1 87.06 695 ASN B C 1
ATOM 12811 O O . ASN B 1 695 ? 36.438 -39.125 -29.328 1 87.06 695 ASN B O 1
ATOM 12815 N N . LYS B 1 696 ? 34.531 -39 -27.781 1 88.25 696 LYS B N 1
ATOM 12816 C CA . LYS B 1 696 ? 35.344 -39.25 -26.594 1 88.25 696 LYS B CA 1
ATOM 12817 C C . LYS B 1 696 ? 34.781 -40.469 -25.812 1 88.25 696 LYS B C 1
ATOM 12819 O O . LYS B 1 696 ? 33.625 -40.812 -25.969 1 88.25 696 LYS B O 1
ATOM 12824 N N . SER B 1 697 ? 35.625 -41.094 -25.031 1 86.06 697 SER B N 1
ATOM 12825 C CA . SER B 1 697 ? 35.25 -42.25 -24.234 1 86.06 697 SER B CA 1
ATOM 12826 C C . SER B 1 697 ? 34.625 -41.844 -22.906 1 86.06 697 SER B C 1
ATOM 12828 O O . SER B 1 697 ? 34.625 -40.656 -22.547 1 86.06 697 SER B O 1
ATOM 12830 N N . LYS B 1 698 ? 34.031 -42.719 -22.219 1 86.31 698 LYS B N 1
ATOM 12831 C CA . LYS B 1 698 ? 33.438 -42.5 -20.906 1 86.31 698 LYS B CA 1
ATOM 12832 C C . LYS B 1 698 ? 34.5 -42.031 -19.906 1 86.31 698 LYS B C 1
ATOM 12834 O O . LYS B 1 698 ? 34.219 -41.219 -19.016 1 86.31 698 LYS B O 1
ATOM 12839 N N . GLU B 1 699 ? 35.656 -42.5 -20.156 1 84.06 699 GLU B N 1
ATOM 12840 C CA . GLU B 1 699 ? 36.75 -42.094 -19.297 1 84.06 699 GLU B CA 1
ATOM 12841 C C . GLU B 1 699 ? 37.125 -40.625 -19.5 1 84.06 699 GLU B C 1
ATOM 12843 O O . GLU B 1 699 ? 37.438 -39.938 -18.547 1 84.06 699 GLU B O 1
ATOM 12848 N N . ASP B 1 700 ? 37 -40.312 -20.75 1 90.19 700 ASP B N 1
ATOM 12849 C CA . ASP B 1 700 ? 37.281 -38.938 -21.062 1 90.19 700 ASP B CA 1
ATOM 12850 C C . ASP B 1 700 ? 36.281 -38 -20.391 1 90.19 700 ASP B C 1
ATOM 12852 O O . ASP B 1 700 ? 36.656 -36.906 -19.953 1 90.19 700 ASP B O 1
ATOM 12856 N N . VAL B 1 701 ? 35.031 -38.406 -20.344 1 93.19 701 VAL B N 1
ATOM 12857 C CA . VAL B 1 701 ? 34 -37.625 -19.703 1 93.19 701 VAL B CA 1
ATOM 12858 C C . VAL B 1 701 ? 34.375 -37.344 -18.25 1 93.19 701 VAL B C 1
ATOM 12860 O O . VAL B 1 701 ? 34.312 -36.219 -17.781 1 93.19 701 VAL B O 1
ATOM 12863 N N . ILE B 1 702 ? 34.75 -38.344 -17.516 1 89.62 702 ILE B N 1
ATOM 12864 C CA . ILE B 1 702 ? 35.094 -38.25 -16.094 1 89.62 702 ILE B CA 1
ATOM 12865 C C . ILE B 1 702 ? 36.344 -37.375 -15.922 1 89.62 702 ILE B C 1
ATOM 12867 O O . ILE B 1 702 ? 36.375 -36.531 -15.008 1 89.62 702 ILE B O 1
ATOM 12871 N N . LYS B 1 703 ? 37.312 -37.531 -16.844 1 89.94 703 LYS B N 1
ATOM 12872 C CA . LYS B 1 703 ? 38.5 -36.719 -16.781 1 89.94 703 LYS B CA 1
ATOM 12873 C C . LYS B 1 703 ? 38.188 -35.25 -16.969 1 89.94 703 LYS B C 1
ATOM 12875 O O . LYS B 1 703 ? 38.75 -34.375 -16.266 1 89.94 703 LYS B O 1
ATOM 12880 N N . TYR B 1 704 ? 37.344 -35 -17.938 1 94.69 704 TYR B N 1
ATOM 12881 C CA . TYR B 1 704 ? 36.969 -33.594 -18.188 1 94.69 704 TYR B CA 1
ATOM 12882 C C . TYR B 1 704 ? 36.312 -33 -16.953 1 94.69 704 TYR B C 1
ATOM 12884 O O . TYR B 1 704 ? 36.656 -31.875 -16.547 1 94.69 704 TYR B O 1
ATOM 12892 N N . TYR B 1 705 ? 35.312 -33.688 -16.328 1 93.38 705 TYR B N 1
ATOM 12893 C CA . TYR B 1 705 ? 34.625 -33.156 -15.156 1 93.38 705 TYR B CA 1
ATOM 12894 C C . TYR B 1 705 ? 35.594 -33 -13.992 1 93.38 705 TYR B C 1
ATOM 12896 O O . TYR B 1 705 ? 35.531 -32.031 -13.242 1 93.38 705 TYR B O 1
ATOM 12904 N N . LEU B 1 706 ? 36.531 -33.875 -13.805 1 89.25 706 LEU B N 1
ATOM 12905 C CA . LEU B 1 706 ? 37.5 -33.781 -12.727 1 89.25 706 LEU B CA 1
ATOM 12906 C C . LEU B 1 706 ? 38.406 -32.594 -12.914 1 89.25 706 LEU B C 1
ATOM 12908 O O . LEU B 1 706 ? 38.75 -31.906 -11.945 1 89.25 706 LEU B O 1
ATOM 12912 N N . GLU B 1 707 ? 38.844 -32.375 -14.18 1 91.44 707 GLU B N 1
ATOM 12913 C CA . GLU B 1 707 ? 39.656 -31.203 -14.477 1 91.44 707 GLU B CA 1
ATOM 12914 C C . GLU B 1 707 ? 38.875 -29.906 -14.172 1 91.44 707 GLU B C 1
ATOM 12916 O O . GLU B 1 707 ? 39.469 -28.953 -13.648 1 91.44 707 GLU B O 1
ATOM 12921 N N . ALA B 1 708 ? 37.656 -29.938 -14.578 1 93.38 708 ALA B N 1
ATOM 12922 C CA . ALA B 1 708 ? 36.812 -28.766 -14.297 1 93.38 708 ALA B CA 1
ATOM 12923 C C . ALA B 1 708 ? 36.688 -28.531 -12.797 1 93.38 708 ALA B C 1
ATOM 12925 O O . ALA B 1 708 ? 36.781 -27.391 -12.328 1 93.38 708 ALA B O 1
ATOM 12926 N N . ILE B 1 709 ? 36.438 -29.516 -12.008 1 87.69 709 ILE B N 1
ATOM 12927 C CA . ILE B 1 709 ? 36.312 -29.438 -10.555 1 87.69 709 ILE B CA 1
ATOM 12928 C C . ILE B 1 709 ? 37.594 -28.922 -9.938 1 87.69 709 ILE B C 1
ATOM 12930 O O . ILE B 1 709 ? 37.562 -28.094 -9.016 1 87.69 709 ILE B O 1
ATOM 12934 N N . SER B 1 710 ? 38.719 -29.359 -10.406 1 85.56 710 SER B N 1
ATOM 12935 C CA . SER B 1 710 ? 40.031 -28.938 -9.891 1 85.56 710 SER B CA 1
ATOM 12936 C C . SER B 1 710 ? 40.219 -27.438 -10.102 1 85.56 710 SER B C 1
ATOM 12938 O O . SER B 1 710 ? 41 -26.812 -9.359 1 85.56 710 SER B O 1
ATOM 12940 N N . ARG B 1 711 ? 39.531 -26.984 -11.133 1 88.44 711 ARG B N 1
ATOM 12941 C CA . ARG B 1 711 ? 39.656 -25.562 -11.43 1 88.44 711 ARG B CA 1
ATOM 12942 C C . ARG B 1 711 ? 38.531 -24.766 -10.727 1 88.44 711 ARG B C 1
ATOM 12944 O O . ARG B 1 711 ? 38.312 -23.594 -11.023 1 88.44 711 ARG B O 1
ATOM 12951 N N . GLY B 1 712 ? 37.75 -25.5 -9.906 1 79.12 712 GLY B N 1
ATOM 12952 C CA . GLY B 1 712 ? 36.812 -24.828 -9.031 1 79.12 712 GLY B CA 1
ATOM 12953 C C . GLY B 1 712 ? 35.406 -24.75 -9.602 1 79.12 712 GLY B C 1
ATOM 12954 O O . GLY B 1 712 ? 34.594 -23.984 -9.133 1 79.12 712 GLY B O 1
ATOM 12955 N N . ASN B 1 713 ? 35.031 -25.516 -10.625 1 87.12 713 ASN B N 1
ATOM 12956 C CA . ASN B 1 713 ? 33.719 -25.484 -11.211 1 87.12 713 ASN B CA 1
ATOM 12957 C C . ASN B 1 713 ? 32.75 -26.406 -10.461 1 87.12 713 ASN B C 1
ATOM 12959 O O . ASN B 1 713 ? 32.844 -27.625 -10.547 1 87.12 713 ASN B O 1
ATOM 12963 N N . ASN B 1 714 ? 31.734 -25.891 -9.836 1 82.25 714 ASN B N 1
ATOM 12964 C CA . ASN B 1 714 ? 30.797 -26.641 -9.008 1 82.25 714 ASN B CA 1
ATOM 12965 C C . ASN B 1 714 ? 29.781 -27.406 -9.859 1 82.25 714 ASN B C 1
ATOM 12967 O O . ASN B 1 714 ? 29.328 -28.484 -9.469 1 82.25 714 ASN B O 1
ATOM 12971 N N . THR B 1 715 ? 29.453 -26.859 -10.977 1 89.25 715 THR B N 1
ATOM 12972 C CA . THR B 1 715 ? 28.484 -27.516 -11.852 1 89.25 715 THR B CA 1
ATOM 12973 C C . THR B 1 715 ? 29.016 -28.859 -12.328 1 89.25 715 THR B C 1
ATOM 12975 O O . THR B 1 715 ? 28.25 -29.812 -12.492 1 89.25 715 THR B O 1
ATOM 12978 N N . ALA B 1 716 ? 30.328 -28.922 -12.508 1 90.62 716 ALA B N 1
ATOM 12979 C CA . ALA B 1 716 ? 30.953 -30.156 -12.961 1 90.62 716 ALA B CA 1
ATOM 12980 C C . ALA B 1 716 ? 30.812 -31.266 -11.906 1 90.62 716 ALA B C 1
ATOM 12982 O O . ALA B 1 716 ? 30.672 -32.438 -12.242 1 90.62 716 ALA B O 1
ATOM 12983 N N . TYR B 1 717 ? 30.891 -30.891 -10.695 1 87.06 717 TYR B N 1
ATOM 12984 C CA . TYR B 1 717 ? 30.688 -31.844 -9.617 1 87.06 717 TYR B CA 1
ATOM 12985 C C . TYR B 1 717 ? 29.297 -32.438 -9.688 1 87.06 717 TYR B C 1
ATOM 12987 O O . TYR B 1 717 ? 29.125 -33.656 -9.602 1 87.06 717 TYR B O 1
ATOM 12995 N N . ASP B 1 718 ? 28.266 -31.609 -9.781 1 90.5 718 ASP B N 1
ATOM 12996 C CA . ASP B 1 718 ? 26.875 -32.031 -9.914 1 90.5 718 ASP B CA 1
ATOM 12997 C C . ASP B 1 718 ? 26.703 -32.969 -11.086 1 90.5 718 ASP B C 1
ATOM 12999 O O . ASP B 1 718 ? 26.031 -34 -10.961 1 90.5 718 ASP B O 1
ATOM 13003 N N . ASN B 1 719 ? 27.328 -32.688 -12.227 1 92.69 719 ASN B N 1
ATOM 13004 C CA . ASN B 1 719 ? 27.25 -33.5 -13.438 1 92.69 719 ASN B CA 1
ATOM 13005 C C . ASN B 1 719 ? 27.938 -34.844 -13.25 1 92.69 719 ASN B C 1
ATOM 13007 O O . ASN B 1 719 ? 27.406 -35.875 -13.672 1 92.69 719 ASN B O 1
ATOM 13011 N N . LEU B 1 720 ? 29.078 -34.75 -12.641 1 90.31 720 LEU B N 1
ATOM 13012 C CA . LEU B 1 720 ? 29.859 -36 -12.469 1 90.31 720 LEU B CA 1
ATOM 13013 C C . LEU B 1 720 ? 29.109 -36.969 -11.562 1 90.31 720 LEU B C 1
ATOM 13015 O O . LEU B 1 720 ? 29.031 -38.156 -11.867 1 90.31 720 LEU B O 1
ATOM 13019 N N . VAL B 1 721 ? 28.609 -36.5 -10.445 1 86.94 721 VAL B N 1
ATOM 13020 C CA . VAL B 1 721 ? 27.906 -37.344 -9.492 1 86.94 721 VAL B CA 1
ATOM 13021 C C . VAL B 1 721 ? 26.703 -38 -10.188 1 86.94 721 VAL B C 1
ATOM 13023 O O . VAL B 1 721 ? 26.453 -39.188 -10 1 86.94 721 VAL B O 1
ATOM 13026 N N . TYR B 1 722 ? 26 -37.312 -10.977 1 91.88 722 TYR B N 1
ATOM 13027 C CA . TYR B 1 722 ? 24.844 -37.844 -11.68 1 91.88 722 TYR B CA 1
ATOM 13028 C C . TYR B 1 722 ? 25.266 -38.844 -12.742 1 91.88 722 TYR B C 1
ATOM 13030 O O . TYR B 1 722 ? 24.609 -39.875 -12.945 1 91.88 722 TYR B O 1
ATOM 13038 N N . TYR B 1 723 ? 26.328 -38.469 -13.461 1 91.5 723 TYR B N 1
ATOM 13039 C CA . TYR B 1 723 ? 26.844 -39.375 -14.492 1 91.5 723 TYR B CA 1
ATOM 13040 C C . TYR B 1 723 ? 27.203 -40.719 -13.898 1 91.5 723 TYR B C 1
ATOM 13042 O O . TYR B 1 723 ? 26.922 -41.781 -14.492 1 91.5 723 TYR B O 1
ATOM 13050 N N . LEU B 1 724 ? 27.828 -40.656 -12.758 1 86.94 724 LEU B N 1
ATOM 13051 C CA . LEU B 1 724 ? 28.234 -41.875 -12.086 1 86.94 724 LEU B CA 1
ATOM 13052 C C . LEU B 1 724 ? 27 -42.656 -11.633 1 86.94 724 LEU B C 1
ATOM 13054 O O . LEU B 1 724 ? 26.969 -43.906 -11.727 1 86.94 724 LEU B O 1
ATOM 13058 N N . TYR B 1 725 ? 25.984 -42.031 -11.148 1 87.5 725 TYR B N 1
ATOM 13059 C CA . TYR B 1 725 ? 24.734 -42.656 -10.719 1 87.5 725 TYR B CA 1
ATOM 13060 C C . TYR B 1 725 ? 24.016 -43.281 -11.898 1 87.5 725 TYR B C 1
ATOM 13062 O O . TYR B 1 725 ? 23.578 -44.438 -11.805 1 87.5 725 TYR B O 1
ATOM 13070 N N . LYS B 1 726 ? 23.891 -42.562 -12.969 1 88.44 726 LYS B N 1
ATOM 13071 C CA . LYS B 1 726 ? 23.156 -43 -14.148 1 88.44 726 LYS B CA 1
ATOM 13072 C C . LYS B 1 726 ? 23.797 -44.25 -14.758 1 88.44 726 LYS B C 1
ATOM 13074 O O . LYS B 1 726 ? 23.094 -45.125 -15.242 1 88.44 726 LYS B O 1
ATOM 13079 N N . ASN B 1 727 ? 25.094 -44.25 -14.68 1 83.25 727 ASN B N 1
ATOM 13080 C CA . ASN B 1 727 ? 25.812 -45.344 -15.305 1 83.25 727 ASN B CA 1
ATOM 13081 C C . ASN B 1 727 ? 26.141 -46.438 -14.289 1 83.25 727 ASN B C 1
ATOM 13083 O O . ASN B 1 727 ? 26.906 -47.375 -14.594 1 83.25 727 ASN B O 1
ATOM 13087 N N . LYS B 1 728 ? 25.531 -46.438 -13.039 1 77.31 728 LYS B N 1
ATOM 13088 C CA . LYS B 1 728 ? 25.656 -47.438 -11.984 1 77.31 728 LYS B CA 1
ATOM 13089 C C . LYS B 1 728 ? 27.125 -47.781 -11.703 1 77.31 728 LYS B C 1
ATOM 13091 O O . LYS B 1 728 ? 27.484 -48.938 -11.617 1 77.31 728 LYS B O 1
ATOM 13096 N N . ILE B 1 729 ? 27.859 -46.812 -11.898 1 65.81 729 ILE B N 1
ATOM 13097 C CA . ILE B 1 729 ? 29.281 -47.062 -11.75 1 65.81 729 ILE B CA 1
ATOM 13098 C C . ILE B 1 729 ? 29.609 -47.406 -10.297 1 65.81 729 ILE B C 1
ATOM 13100 O O . ILE B 1 729 ? 30.594 -48.062 -10.016 1 65.81 729 ILE B O 1
ATOM 13104 N N . TYR B 1 730 ? 28.656 -47.094 -9.242 1 57.25 730 TYR B N 1
ATOM 13105 C CA . TYR B 1 730 ? 28.922 -47.438 -7.848 1 57.25 730 TYR B CA 1
ATOM 13106 C C . TYR B 1 730 ? 28.672 -48.938 -7.602 1 57.25 730 TYR B C 1
ATOM 13108 O O . TYR B 1 730 ? 29.062 -49.469 -6.566 1 57.25 730 TYR B O 1
ATOM 13116 N N . ASP B 1 731 ? 27.891 -49.594 -8.453 1 54.09 731 ASP B N 1
ATOM 13117 C CA . ASP B 1 731 ? 27.609 -51 -8.273 1 54.09 731 ASP B CA 1
ATOM 13118 C C . ASP B 1 731 ? 28.781 -51.875 -8.727 1 54.09 731 ASP B C 1
ATOM 13120 O O . ASP B 1 731 ? 29.438 -51.562 -9.719 1 54.09 731 ASP B O 1
ATOM 13124 N N . LYS B 1 732 ? 29.328 -52.781 -7.805 1 52.56 732 LYS B N 1
ATOM 13125 C CA . LYS B 1 732 ? 30.5 -53.656 -7.961 1 52.56 732 LYS B CA 1
ATOM 13126 C C . LYS B 1 732 ? 30.594 -54.188 -9.375 1 52.56 732 LYS B C 1
ATOM 13128 O O . LYS B 1 732 ? 31.672 -54.25 -9.961 1 52.56 732 LYS B O 1
ATOM 13133 N N . GLU B 1 733 ? 29.5 -54.562 -9.773 1 48.09 733 GLU B N 1
ATOM 13134 C CA . GLU B 1 733 ? 29.547 -55.219 -11.086 1 48.09 733 GLU B CA 1
ATOM 13135 C C . GLU B 1 733 ? 29.922 -54.219 -12.18 1 48.09 733 GLU B C 1
ATOM 13137 O O . GLU B 1 733 ? 30.719 -54.531 -13.07 1 48.09 733 GLU B O 1
ATOM 13142 N N . SER B 1 734 ? 29.406 -53.031 -12.016 1 49.12 734 SER B N 1
ATOM 13143 C CA . SER B 1 734 ? 29.656 -52.031 -13.047 1 49.12 734 SER B CA 1
ATOM 13144 C C . SER B 1 734 ? 31.062 -51.438 -12.938 1 49.12 734 SER B C 1
ATOM 13146 O O . SER B 1 734 ? 31.641 -51 -13.93 1 49.12 734 SER B O 1
ATOM 13148 N N . GLN B 1 735 ? 31.516 -51.375 -11.758 1 51.5 735 GLN B N 1
ATOM 13149 C CA . GLN B 1 735 ? 32.875 -50.938 -11.516 1 51.5 735 GLN B CA 1
ATOM 13150 C C . GLN B 1 735 ? 33.875 -51.812 -12.289 1 51.5 735 GLN B C 1
ATOM 13152 O O . GLN B 1 735 ? 34.844 -51.281 -12.836 1 51.5 735 GLN B O 1
ATOM 13157 N N . ASN B 1 736 ? 33.469 -53.125 -12.227 1 49.81 736 ASN B N 1
ATOM 13158 C CA . ASN B 1 736 ? 34.344 -54.062 -12.938 1 49.81 736 ASN B CA 1
ATOM 13159 C C . ASN B 1 736 ? 34.406 -53.75 -14.43 1 49.81 736 ASN B C 1
ATOM 13161 O O . ASN B 1 736 ? 35.469 -53.844 -15.047 1 49.81 736 ASN B O 1
ATOM 13165 N N . GLU B 1 737 ? 33.281 -53.406 -14.938 1 48.28 737 GLU B N 1
ATOM 13166 C CA . GLU B 1 737 ? 33.281 -53.125 -16.375 1 48.28 737 GLU B CA 1
ATOM 13167 C C . GLU B 1 737 ? 34.094 -51.875 -16.703 1 48.28 737 GLU B C 1
ATOM 13169 O O . GLU B 1 737 ? 34.844 -51.844 -17.688 1 48.28 737 GLU B O 1
ATOM 13174 N N . ILE B 1 738 ? 33.781 -50.844 -15.867 1 49.19 738 ILE B N 1
ATOM 13175 C CA . ILE B 1 738 ? 34.469 -49.594 -16.141 1 49.19 738 ILE B CA 1
ATOM 13176 C C . ILE B 1 738 ? 35.938 -49.688 -15.703 1 49.19 738 ILE B C 1
ATOM 13178 O O . ILE B 1 738 ? 36.844 -49.188 -16.375 1 49.19 738 ILE B O 1
ATOM 13182 N N . CYS B 1 739 ? 36.156 -50.344 -14.531 1 45.88 739 CYS B N 1
ATOM 13183 C CA . CYS B 1 739 ? 37.531 -50.5 -14.031 1 45.88 739 CYS B CA 1
ATOM 13184 C C . CYS B 1 739 ? 38.312 -51.438 -14.93 1 45.88 739 CYS B C 1
ATOM 13186 O O . CYS B 1 739 ? 39.562 -51.5 -14.859 1 45.88 739 CYS B O 1
ATOM 13188 N N . SER B 1 740 ? 37.625 -52.5 -15.391 1 44.25 740 SER B N 1
ATOM 13189 C CA . SER B 1 740 ? 38.531 -53.312 -16.219 1 44.25 740 SER B CA 1
ATOM 13190 C C . SER B 1 740 ? 39.312 -52.438 -17.172 1 44.25 740 SER B C 1
ATOM 13192 O O . SER B 1 740 ? 40.25 -52.906 -17.859 1 44.25 740 SER B O 1
ATOM 13194 N N . GLN B 1 741 ? 38.656 -51.312 -17.609 1 42.66 741 GLN B N 1
ATOM 13195 C CA . GLN B 1 741 ? 39.562 -50.5 -18.391 1 42.66 741 GLN B CA 1
ATOM 13196 C C . GLN B 1 741 ? 40.469 -49.625 -17.484 1 42.66 741 GLN B C 1
ATOM 13198 O O . GLN B 1 741 ? 40 -49.031 -16.516 1 42.66 741 GLN B O 1
ATOM 13203 N N . LYS B 1 742 ? 41.812 -49.844 -17.438 1 47.84 742 LYS B N 1
ATOM 13204 C CA . LYS B 1 742 ? 43 -49.688 -16.641 1 47.84 742 LYS B CA 1
ATOM 13205 C C . LYS B 1 742 ? 43 -48.344 -15.93 1 47.84 742 LYS B C 1
ATOM 13207 O O . LYS B 1 742 ? 43.562 -48.188 -14.844 1 47.84 742 LYS B O 1
ATOM 13212 N N . ASP B 1 743 ? 42.594 -47.125 -16.484 1 49.09 743 ASP B N 1
ATOM 13213 C CA . ASP B 1 743 ? 43.219 -45.875 -16.062 1 49.09 743 ASP B CA 1
ATOM 13214 C C . ASP B 1 743 ? 42.375 -45.188 -15.008 1 49.09 743 ASP B C 1
ATOM 13216 O O . ASP B 1 743 ? 42.719 -44.094 -14.539 1 49.09 743 ASP B O 1
ATOM 13220 N N . ILE B 1 744 ? 41.094 -45.438 -14.859 1 55.47 744 ILE B N 1
ATOM 13221 C CA . ILE B 1 744 ? 40.406 -44.531 -13.93 1 55.47 744 ILE B CA 1
ATOM 13222 C C . ILE B 1 744 ? 40.312 -45.188 -12.555 1 55.47 744 ILE B C 1
ATOM 13224 O O . ILE B 1 744 ? 39.75 -46.281 -12.414 1 55.47 744 ILE B O 1
ATOM 13228 N N . ASP B 1 745 ? 41.219 -44.875 -11.664 1 62.59 745 ASP B N 1
ATOM 13229 C CA . ASP B 1 745 ? 41.188 -45.312 -10.266 1 62.59 745 ASP B CA 1
ATOM 13230 C C . ASP B 1 745 ? 39.969 -44.781 -9.555 1 62.59 745 ASP B C 1
ATOM 13232 O O . ASP B 1 745 ? 39.906 -43.625 -9.18 1 62.59 745 ASP B O 1
ATOM 13236 N N . TYR B 1 746 ? 38.875 -45.562 -9.508 1 64.12 746 TYR B N 1
ATOM 13237 C CA . TYR B 1 746 ? 37.594 -45.188 -8.891 1 64.12 746 TYR B CA 1
ATOM 13238 C C . TYR B 1 746 ? 37.812 -44.719 -7.457 1 64.12 746 TYR B C 1
ATOM 13240 O O . TYR B 1 746 ? 37.094 -43.844 -6.98 1 64.12 746 TYR B O 1
ATOM 13248 N N . LYS B 1 747 ? 38.688 -45.406 -6.809 1 68.31 747 LYS B N 1
ATOM 13249 C CA . LYS B 1 747 ? 38.969 -44.969 -5.449 1 68.31 747 LYS B CA 1
ATOM 13250 C C . LYS B 1 747 ? 39.406 -43.5 -5.43 1 68.31 747 LYS B C 1
ATOM 13252 O O . LYS B 1 747 ? 39.031 -42.75 -4.531 1 68.31 747 LYS B O 1
ATOM 13257 N N . TYR B 1 748 ? 40.031 -43.219 -6.508 1 68.38 748 TYR B N 1
ATOM 13258 C CA . TYR B 1 748 ? 40.5 -41.844 -6.625 1 68.38 748 TYR B CA 1
ATOM 13259 C C . TYR B 1 748 ? 39.344 -40.875 -6.848 1 68.38 748 TYR B C 1
ATOM 13261 O O . TYR B 1 748 ? 39.281 -39.812 -6.23 1 68.38 748 TYR B O 1
ATOM 13269 N N . ILE B 1 749 ? 38.406 -41.344 -7.691 1 74.19 749 ILE B N 1
ATOM 13270 C CA . ILE B 1 749 ? 37.25 -40.5 -8 1 74.19 749 ILE B CA 1
ATOM 13271 C C . ILE B 1 749 ? 36.406 -40.312 -6.738 1 74.19 749 ILE B C 1
ATOM 13273 O O . ILE B 1 749 ? 35.969 -39.188 -6.445 1 74.19 749 ILE B O 1
ATOM 13277 N N . GLU B 1 750 ? 36.25 -41.312 -6.066 1 71.31 750 GLU B N 1
ATOM 13278 C CA . GLU B 1 750 ? 35.438 -41.25 -4.84 1 71.31 750 GLU B CA 1
ATOM 13279 C C . GLU B 1 750 ? 36.094 -40.344 -3.809 1 71.31 750 GLU B C 1
ATOM 13281 O O . GLU B 1 750 ? 35.406 -39.594 -3.115 1 71.31 750 GLU B O 1
ATOM 13286 N N . GLU B 1 751 ? 37.344 -40.5 -3.686 1 72.69 751 GLU B N 1
ATOM 13287 C CA . GLU B 1 751 ? 38.062 -39.625 -2.758 1 72.69 751 GLU B CA 1
ATOM 13288 C C . GLU B 1 751 ? 37.938 -38.156 -3.139 1 72.69 751 GLU B C 1
ATOM 13290 O O . GLU B 1 751 ? 37.781 -37.312 -2.27 1 72.69 751 GLU B O 1
ATOM 13295 N N . LYS B 1 752 ? 37.938 -37.969 -4.445 1 70.94 752 LYS B N 1
ATOM 13296 C CA . LYS B 1 752 ? 37.875 -36.594 -4.91 1 70.94 752 LYS B CA 1
ATOM 13297 C C . LYS B 1 752 ? 36.469 -36.031 -4.695 1 70.94 752 LYS B C 1
ATOM 13299 O O . LYS B 1 752 ? 36.312 -34.875 -4.312 1 70.94 752 LYS B O 1
ATOM 13304 N N . ILE B 1 753 ? 35.5 -36.875 -4.961 1 72.12 753 ILE B N 1
ATOM 13305 C CA . ILE B 1 753 ? 34.125 -36.438 -4.773 1 72.12 753 ILE B CA 1
ATOM 13306 C C . ILE B 1 753 ? 33.875 -36.125 -3.301 1 72.12 753 ILE B C 1
ATOM 13308 O O . ILE B 1 753 ? 33.219 -35.125 -2.982 1 72.12 753 ILE B O 1
ATOM 13312 N N . ASN B 1 754 ? 34.375 -36.906 -2.479 1 71.56 754 ASN B N 1
ATOM 13313 C CA . ASN B 1 754 ? 34.188 -36.688 -1.05 1 71.56 754 ASN B CA 1
ATOM 13314 C C . ASN B 1 754 ? 34.875 -35.406 -0.576 1 71.56 754 ASN B C 1
ATOM 13316 O O . ASN B 1 754 ? 34.375 -34.719 0.298 1 71.56 754 ASN B O 1
ATOM 13320 N N . GLU B 1 755 ? 35.969 -35.25 -1.13 1 71.5 755 GLU B N 1
ATOM 13321 C CA . GLU B 1 755 ? 36.719 -34.031 -0.804 1 71.5 755 GLU B CA 1
ATOM 13322 C C . GLU B 1 755 ? 35.938 -32.781 -1.196 1 71.5 755 GLU B C 1
ATOM 13324 O O . GLU B 1 755 ? 35.938 -31.797 -0.46 1 71.5 755 GLU B O 1
ATOM 13329 N N . TYR B 1 756 ? 35.219 -33 -2.291 1 69.88 756 TYR B N 1
ATOM 13330 C CA . TYR B 1 756 ? 34.531 -31.797 -2.807 1 69.88 756 TYR B CA 1
ATOM 13331 C C . TYR B 1 756 ? 33.156 -31.641 -2.178 1 69.88 756 TYR B C 1
ATOM 13333 O O . TYR B 1 756 ? 32.656 -30.531 -2.094 1 69.88 756 TYR B O 1
ATOM 13341 N N . LYS B 1 757 ? 32.562 -32.688 -1.816 1 67.38 757 LYS B N 1
ATOM 13342 C CA . LYS B 1 757 ? 31.281 -32.594 -1.133 1 67.38 757 LYS B CA 1
ATOM 13343 C C . LYS B 1 757 ? 31.359 -31.656 0.069 1 67.38 757 LYS B C 1
ATOM 13345 O O . LYS B 1 757 ? 30.406 -30.922 0.338 1 67.38 757 LYS B O 1
ATOM 13350 N N . ASN B 1 758 ? 32.406 -31.578 0.751 1 60.47 758 ASN B N 1
ATOM 13351 C CA . ASN B 1 758 ? 32.531 -30.797 1.974 1 60.47 758 ASN B CA 1
ATOM 13352 C C . ASN B 1 758 ? 32.812 -29.328 1.669 1 60.47 758 ASN B C 1
ATOM 13354 O O . ASN B 1 758 ? 32.594 -28.453 2.518 1 60.47 758 ASN B O 1
ATOM 13358 N N . LYS B 1 759 ? 33.219 -29.125 0.498 1 59.25 759 LYS B N 1
ATOM 13359 C CA . LYS B 1 759 ? 33.656 -27.766 0.205 1 59.25 759 LYS B CA 1
ATOM 13360 C C . LYS B 1 759 ? 32.531 -26.938 -0.399 1 59.25 759 LYS B C 1
ATOM 13362 O O . LYS B 1 759 ? 32.5 -25.719 -0.228 1 59.25 759 LYS B O 1
ATOM 13367 N N . TYR B 1 760 ? 31.641 -27.656 -1.081 1 56.28 760 TYR B N 1
ATOM 13368 C CA . TYR B 1 760 ? 30.703 -26.859 -1.857 1 56.28 760 TYR B CA 1
ATOM 13369 C C . TYR B 1 760 ? 29.328 -26.844 -1.198 1 56.28 760 TYR B C 1
ATOM 13371 O O . TYR B 1 760 ? 28.969 -27.781 -0.488 1 56.28 760 TYR B O 1
ATOM 13379 N N . ASN B 1 761 ? 28.75 -25.578 -1.33 1 59.25 761 ASN B N 1
ATOM 13380 C CA . ASN B 1 761 ? 27.391 -25.359 -0.877 1 59.25 761 ASN B CA 1
ATOM 13381 C C . ASN B 1 761 ? 26.391 -26.141 -1.719 1 59.25 761 ASN B C 1
ATOM 13383 O O . ASN B 1 761 ? 26.328 -25.969 -2.938 1 59.25 761 ASN B O 1
ATOM 13387 N N . PHE B 1 762 ? 25.734 -27.141 -1.15 1 60.59 762 PHE B N 1
ATOM 13388 C CA . PHE B 1 762 ? 24.891 -28.125 -1.795 1 60.59 762 PHE B CA 1
ATOM 13389 C C . PHE B 1 762 ? 23.531 -27.531 -2.146 1 60.59 762 PHE B C 1
ATOM 13391 O O . PHE B 1 762 ? 22.781 -28.094 -2.957 1 60.59 762 PHE B O 1
ATOM 13398 N N . VAL B 1 763 ? 23.312 -26.344 -1.725 1 62.69 763 VAL B N 1
ATOM 13399 C CA . VAL B 1 763 ? 21.938 -25.875 -1.777 1 62.69 763 VAL B CA 1
ATOM 13400 C C . VAL B 1 763 ? 21.531 -25.625 -3.229 1 62.69 763 VAL B C 1
ATOM 13402 O O . VAL B 1 763 ? 20.359 -25.781 -3.588 1 62.69 763 VAL B O 1
ATOM 13405 N N . GLU B 1 764 ? 22.469 -25.531 -4.152 1 74.31 764 GLU B N 1
ATOM 13406 C CA . GLU B 1 764 ? 22.078 -25.141 -5.5 1 74.31 764 GLU B CA 1
ATOM 13407 C C . GLU B 1 764 ? 22.344 -26.25 -6.508 1 74.31 764 GLU B C 1
ATOM 13409 O O . GLU B 1 764 ? 22.25 -26.047 -7.719 1 74.31 764 GLU B O 1
ATOM 13414 N N . MET B 1 765 ? 22.594 -27.531 -6.004 1 85.81 765 MET B N 1
ATOM 13415 C CA . MET B 1 765 ? 22.875 -28.625 -6.926 1 85.81 765 MET B CA 1
ATOM 13416 C C . MET B 1 765 ? 21.594 -29.375 -7.273 1 85.81 765 MET B C 1
ATOM 13418 O O . MET B 1 765 ? 21.047 -30.078 -6.434 1 85.81 765 MET B O 1
ATOM 13422 N N . LYS B 1 766 ? 21.281 -29.344 -8.469 1 91 766 LYS B N 1
ATOM 13423 C CA . LYS B 1 766 ? 19.984 -29.875 -8.875 1 91 766 LYS B CA 1
ATOM 13424 C C . LYS B 1 766 ? 20.047 -31.391 -9.055 1 91 766 LYS B C 1
ATOM 13426 O O . LYS B 1 766 ? 19.141 -32.125 -8.633 1 91 766 LYS B O 1
ATOM 13431 N N . LYS B 1 767 ? 21.156 -31.953 -9.523 1 93.62 767 LYS B N 1
ATOM 13432 C CA . LYS B 1 767 ? 21.25 -33.375 -9.82 1 93.62 767 LYS B CA 1
ATOM 13433 C C . LYS B 1 767 ? 21.562 -34.188 -8.555 1 93.62 767 LYS B C 1
ATOM 13435 O O . LYS B 1 767 ? 21 -35.25 -8.336 1 93.62 767 LYS B O 1
ATOM 13440 N N . VAL B 1 768 ? 22.438 -33.594 -7.766 1 89.56 768 VAL B N 1
ATOM 13441 C CA . VAL B 1 768 ? 22.781 -34.25 -6.504 1 89.56 768 VAL B CA 1
ATOM 13442 C C . VAL B 1 768 ? 21.547 -34.312 -5.609 1 89.56 768 VAL B C 1
ATOM 13444 O O . VAL B 1 768 ? 21.281 -35.344 -4.965 1 89.56 768 VAL B O 1
ATOM 13447 N N . THR B 1 769 ? 20.75 -33.219 -5.574 1 90.56 769 THR B N 1
ATOM 13448 C CA . THR B 1 769 ? 19.516 -33.188 -4.793 1 90.56 769 THR B CA 1
ATOM 13449 C C . THR B 1 769 ? 18.531 -34.25 -5.262 1 90.56 769 THR B C 1
ATOM 13451 O O . THR B 1 769 ? 17.828 -34.844 -4.449 1 90.56 769 THR B O 1
ATOM 13454 N N . PHE B 1 770 ? 18.453 -34.5 -6.574 1 94.88 770 PHE B N 1
ATOM 13455 C CA . PHE B 1 770 ? 17.594 -35.531 -7.145 1 94.88 770 PHE B CA 1
ATOM 13456 C C . PHE B 1 770 ? 18 -36.906 -6.637 1 94.88 770 PHE B C 1
ATOM 13458 O O . PHE B 1 770 ? 17.156 -37.688 -6.191 1 94.88 770 PHE B O 1
ATOM 13465 N N . ILE B 1 771 ? 19.312 -37.156 -6.672 1 92.88 771 ILE B N 1
ATOM 13466 C CA . ILE B 1 771 ? 19.828 -38.469 -6.27 1 92.88 771 ILE B CA 1
ATOM 13467 C C . ILE B 1 771 ? 19.547 -38.688 -4.785 1 92.88 771 ILE B C 1
ATOM 13469 O O . ILE B 1 771 ? 19.156 -39.781 -4.383 1 92.88 771 ILE B O 1
ATOM 13473 N N . GLU B 1 772 ? 19.797 -37.688 -4.035 1 90.25 772 GLU B N 1
ATOM 13474 C CA . GLU B 1 772 ? 19.484 -37.781 -2.611 1 90.25 772 GLU B CA 1
ATOM 13475 C C . GLU B 1 772 ? 18 -38.062 -2.381 1 90.25 772 GLU B C 1
ATOM 13477 O O . GLU B 1 772 ? 17.641 -38.812 -1.485 1 90.25 772 GLU B O 1
ATOM 13482 N N . GLY B 1 773 ? 17.141 -37.438 -3.168 1 94.62 773 GLY B N 1
ATOM 13483 C CA . GLY B 1 773 ? 15.703 -37.656 -3.07 1 94.62 773 GLY B CA 1
ATOM 13484 C C . GLY B 1 773 ? 15.305 -39.094 -3.402 1 94.62 773 GLY B C 1
ATOM 13485 O O . GLY B 1 773 ? 14.508 -39.688 -2.688 1 94.62 773 GLY B O 1
ATOM 13486 N N . VAL B 1 774 ? 15.883 -39.625 -4.48 1 95.56 774 VAL B N 1
ATOM 13487 C CA . VAL B 1 774 ? 15.594 -41 -4.898 1 95.56 774 VAL B CA 1
ATOM 13488 C C . VAL B 1 774 ? 16.031 -41.969 -3.807 1 95.56 774 VAL B C 1
ATOM 13490 O O . VAL B 1 774 ? 15.289 -42.906 -3.473 1 95.56 774 VAL B O 1
ATOM 13493 N N . LYS B 1 775 ? 17.219 -41.688 -3.264 1 93.12 775 LYS B N 1
ATOM 13494 C CA . LYS B 1 775 ? 17.734 -42.562 -2.205 1 93.12 775 LYS B CA 1
ATOM 13495 C C . LYS B 1 775 ? 16.812 -42.562 -0.987 1 93.12 775 LYS B C 1
ATOM 13497 O O . LYS B 1 775 ? 16.547 -43.594 -0.39 1 93.12 775 LYS B O 1
ATOM 13502 N N . ASN B 1 776 ? 16.328 -41.438 -0.646 1 94.94 776 ASN B N 1
ATOM 13503 C CA . ASN B 1 776 ? 15.438 -41.312 0.497 1 94.94 776 ASN B CA 1
ATOM 13504 C C . ASN B 1 776 ? 14.117 -42.031 0.264 1 94.94 776 ASN B C 1
ATOM 13506 O O . ASN B 1 776 ? 13.586 -42.688 1.176 1 94.94 776 ASN B O 1
ATOM 13510 N N . ILE B 1 777 ? 13.57 -41.938 -0.933 1 95.88 777 ILE B N 1
ATOM 13511 C CA . ILE B 1 777 ? 12.312 -42.625 -1.258 1 95.88 777 ILE B CA 1
ATOM 13512 C C . ILE B 1 777 ? 12.492 -44.125 -1.184 1 95.88 777 ILE B C 1
ATOM 13514 O O . ILE B 1 777 ? 11.672 -44.844 -0.591 1 95.88 777 ILE B O 1
ATOM 13518 N N . GLU B 1 778 ? 13.633 -44.625 -1.731 1 94.25 778 GLU B N 1
ATOM 13519 C CA . GLU B 1 778 ? 13.898 -46.062 -1.747 1 94.25 778 GLU B CA 1
ATOM 13520 C C . GLU B 1 778 ? 14.117 -46.594 -0.336 1 94.25 778 GLU B C 1
ATOM 13522 O O . GLU B 1 778 ? 13.57 -47.625 0.031 1 94.25 778 GLU B O 1
ATOM 13527 N N . GLU B 1 779 ? 14.922 -45.875 0.371 1 94.38 779 GLU B N 1
ATOM 13528 C CA . GLU B 1 779 ? 15.156 -46.281 1.753 1 94.38 779 GLU B CA 1
ATOM 13529 C C . GLU B 1 779 ? 13.875 -46.219 2.576 1 94.38 779 GLU B C 1
ATOM 13531 O O . GLU B 1 779 ? 13.633 -47.062 3.43 1 94.38 779 GLU B O 1
ATOM 13536 N N . GLY B 1 780 ? 13.109 -45.219 2.342 1 94.56 780 GLY B N 1
ATOM 13537 C CA . GLY B 1 780 ? 11.844 -45.062 3.049 1 94.56 780 GLY B CA 1
ATOM 13538 C C . GLY B 1 780 ? 10.859 -46.188 2.734 1 94.56 780 GLY B C 1
ATOM 13539 O O . GLY B 1 780 ? 10.18 -46.688 3.629 1 94.56 780 GLY B O 1
ATOM 13540 N N . ARG B 1 781 ? 10.734 -46.562 1.444 1 93.62 781 ARG B N 1
ATOM 13541 C CA . ARG B 1 781 ? 9.852 -47.656 1.03 1 93.62 781 ARG B CA 1
ATOM 13542 C C . ARG B 1 781 ? 10.289 -49 1.647 1 93.62 781 ARG B C 1
ATOM 13544 O O . ARG B 1 781 ? 9.445 -49.781 2.074 1 93.62 781 ARG B O 1
ATOM 13551 N N . LEU B 1 782 ? 11.625 -49.188 1.718 1 93.12 782 LEU B N 1
ATOM 13552 C CA . LEU B 1 782 ? 12.164 -50.406 2.277 1 93.12 782 LEU B CA 1
ATOM 13553 C C . LEU B 1 782 ? 11.859 -50.5 3.768 1 93.12 782 LEU B C 1
ATOM 13555 O O . LEU B 1 782 ? 11.562 -51.594 4.273 1 93.12 782 LEU B O 1
ATOM 13559 N N . ASN B 1 783 ? 11.844 -49.438 4.43 1 94.31 783 ASN B N 1
ATOM 13560 C CA . ASN B 1 783 ? 11.664 -49.438 5.875 1 94.31 783 ASN B CA 1
ATOM 13561 C C . ASN B 1 783 ? 10.25 -49.031 6.266 1 94.31 783 ASN B C 1
ATOM 13563 O O . ASN B 1 783 ? 9.953 -48.812 7.445 1 94.31 783 ASN B O 1
ATOM 13567 N N . SER B 1 784 ? 9.32 -48.781 5.316 1 93.25 784 SER B N 1
ATOM 13568 C CA . SER B 1 784 ? 7.945 -48.344 5.531 1 93.25 784 SER B CA 1
ATOM 13569 C C . SER B 1 784 ? 7.898 -47.031 6.316 1 93.25 784 SER B C 1
ATOM 13571 O O . SER B 1 784 ? 7.141 -46.906 7.277 1 93.25 784 SER B O 1
ATOM 13573 N N . ASP B 1 785 ? 8.914 -46.219 6.055 1 95.06 785 ASP B N 1
ATOM 13574 C CA . ASP B 1 785 ? 9.008 -44.906 6.645 1 95.06 785 ASP B CA 1
ATOM 13575 C C . ASP B 1 785 ? 8.398 -43.844 5.723 1 95.06 785 ASP B C 1
ATOM 13577 O O . ASP B 1 785 ? 9.086 -43.312 4.84 1 95.06 785 ASP B O 1
ATOM 13581 N N . ASN B 1 786 ? 7.188 -43.438 5.969 1 93.12 786 ASN B N 1
ATOM 13582 C CA . ASN B 1 786 ? 6.473 -42.5 5.102 1 93.12 786 ASN B CA 1
ATOM 13583 C C . ASN B 1 786 ? 7.074 -41.094 5.172 1 93.12 786 ASN B C 1
ATOM 13585 O O . ASN B 1 786 ? 7.031 -40.344 4.195 1 93.12 786 ASN B O 1
ATOM 13589 N N . GLU B 1 787 ? 7.598 -40.75 6.332 1 94.31 787 GLU B N 1
ATOM 13590 C CA . GLU B 1 787 ? 8.211 -39.438 6.477 1 94.31 787 GLU B CA 1
ATOM 13591 C C . GLU B 1 787 ? 9.438 -39.312 5.578 1 94.31 787 GLU B C 1
ATOM 13593 O O . GLU B 1 787 ? 9.672 -38.25 4.992 1 94.31 787 GLU B O 1
ATOM 13598 N N . LYS B 1 788 ? 10.164 -40.312 5.527 1 94.75 788 LYS B N 1
ATOM 13599 C CA . LYS B 1 788 ? 11.352 -40.312 4.676 1 94.75 788 LYS B CA 1
ATOM 13600 C C . LYS B 1 788 ? 10.961 -40.281 3.199 1 94.75 788 LYS B C 1
ATOM 13602 O O . LYS B 1 788 ? 11.641 -39.625 2.396 1 94.75 788 LYS B O 1
ATOM 13607 N N . VAL B 1 789 ? 10.016 -40.969 2.814 1 95.88 789 VAL B N 1
ATOM 13608 C CA . VAL B 1 789 ? 9.516 -40.938 1.443 1 95.88 789 VAL B CA 1
ATOM 13609 C C . VAL B 1 789 ? 9.078 -39.531 1.086 1 95.88 789 VAL B C 1
ATOM 13611 O O . VAL B 1 789 ? 9.414 -39 0.012 1 95.88 789 VAL B O 1
ATOM 13614 N N . GLU B 1 790 ? 8.375 -38.906 2.045 1 95.44 790 GLU B N 1
ATOM 13615 C CA . GLU B 1 790 ? 7.914 -37.531 1.806 1 95.44 790 GLU B CA 1
ATOM 13616 C C . GLU B 1 790 ? 9.094 -36.594 1.655 1 95.44 790 GLU B C 1
ATOM 13618 O O . GLU B 1 790 ? 9.055 -35.688 0.826 1 95.44 790 GLU B O 1
ATOM 13623 N N . THR B 1 791 ? 10.07 -36.781 2.436 1 94.75 791 THR B N 1
ATOM 13624 C CA . THR B 1 791 ? 11.273 -35.938 2.33 1 94.75 791 THR B CA 1
ATOM 13625 C C . THR B 1 791 ? 11.938 -36.125 0.972 1 94.75 791 THR B C 1
ATOM 13627 O O . THR B 1 791 ? 12.43 -35.188 0.372 1 94.75 791 THR B O 1
ATOM 13630 N N . GLY B 1 792 ? 12.016 -37.344 0.58 1 96.06 792 GLY B N 1
ATOM 13631 C CA . GLY B 1 792 ? 12.578 -37.625 -0.73 1 96.06 792 GLY B CA 1
ATOM 13632 C C . GLY B 1 792 ? 11.82 -36.969 -1.864 1 96.06 792 GLY B C 1
ATOM 13633 O O . GLY B 1 792 ? 12.43 -36.438 -2.799 1 96.06 792 GLY B O 1
ATOM 13634 N N . ILE B 1 793 ? 10.5 -37 -1.779 1 96.5 793 ILE B N 1
ATOM 13635 C CA . ILE B 1 793 ? 9.672 -36.375 -2.797 1 96.5 793 ILE B CA 1
ATOM 13636 C C . ILE B 1 793 ? 9.922 -34.844 -2.809 1 96.5 793 ILE B C 1
ATOM 13638 O O . ILE B 1 793 ? 10.031 -34.25 -3.875 1 96.5 793 ILE B O 1
ATOM 13642 N N . LYS B 1 794 ? 10.039 -34.281 -1.611 1 94.12 794 LYS B N 1
ATOM 13643 C CA . LYS B 1 794 ? 10.32 -32.844 -1.503 1 94.12 794 LYS B CA 1
ATOM 13644 C C . LYS B 1 794 ? 11.656 -32.5 -2.156 1 94.12 794 LYS B C 1
ATOM 13646 O O . LYS B 1 794 ? 11.781 -31.453 -2.807 1 94.12 794 LYS B O 1
ATOM 13651 N N . ASP B 1 795 ? 12.609 -33.312 -2.002 1 93.75 795 ASP B N 1
ATOM 13652 C CA . ASP B 1 795 ? 13.922 -33.094 -2.611 1 93.75 795 ASP B CA 1
ATOM 13653 C C . ASP B 1 795 ? 13.836 -33.156 -4.133 1 93.75 795 ASP B C 1
ATOM 13655 O O . ASP B 1 795 ? 14.484 -32.375 -4.832 1 93.75 795 ASP B O 1
ATOM 13659 N N . ILE B 1 796 ? 13.117 -34.125 -4.625 1 96.44 796 ILE B N 1
ATOM 13660 C CA . ILE B 1 796 ? 12.977 -34.25 -6.07 1 96.44 796 ILE B CA 1
ATOM 13661 C C . ILE B 1 796 ? 12.266 -33.031 -6.637 1 96.44 796 ILE B C 1
ATOM 13663 O O . ILE B 1 796 ? 12.641 -32.531 -7.699 1 96.44 796 ILE B O 1
ATOM 13667 N N . ILE B 1 797 ? 11.234 -32.594 -5.906 1 95.31 797 ILE B N 1
ATOM 13668 C CA . ILE B 1 797 ? 10.523 -31.391 -6.336 1 95.31 797 ILE B CA 1
ATOM 13669 C C . ILE B 1 797 ? 11.492 -30.203 -6.363 1 95.31 797 ILE B C 1
ATOM 13671 O O . ILE B 1 797 ? 11.477 -29.406 -7.305 1 95.31 797 ILE B O 1
ATOM 13675 N N . LYS B 1 798 ? 12.32 -30.062 -5.316 1 92.19 798 LYS B N 1
ATOM 13676 C CA . LYS B 1 798 ? 13.336 -29.016 -5.273 1 92.19 798 LYS B CA 1
ATOM 13677 C C . LYS B 1 798 ? 14.281 -29.109 -6.469 1 92.19 798 LYS B C 1
ATOM 13679 O O . LYS B 1 798 ? 14.641 -28.094 -7.062 1 92.19 798 LYS B O 1
ATOM 13684 N N . SER B 1 799 ? 14.719 -30.297 -6.773 1 94.62 799 SER B N 1
ATOM 13685 C CA . SER B 1 799 ? 15.586 -30.547 -7.918 1 94.62 799 SER B CA 1
ATOM 13686 C C . SER B 1 799 ? 14.938 -30.062 -9.211 1 94.62 799 SER B C 1
ATOM 13688 O O . SER B 1 799 ? 15.602 -29.453 -10.062 1 94.62 799 SER B O 1
ATOM 13690 N N . ILE B 1 800 ? 13.641 -30.328 -9.383 1 94.88 800 ILE B N 1
ATOM 13691 C CA . ILE B 1 800 ? 12.891 -29.891 -10.555 1 94.88 800 ILE B CA 1
ATOM 13692 C C . ILE B 1 800 ? 12.859 -28.375 -10.625 1 94.88 800 ILE B C 1
ATOM 13694 O O . ILE B 1 800 ? 13.055 -27.781 -11.688 1 94.88 800 ILE B O 1
ATOM 13698 N N . GLN B 1 801 ? 12.664 -27.781 -9.5 1 92.62 801 GLN B N 1
ATOM 13699 C CA . GLN B 1 801 ? 12.578 -26.328 -9.43 1 92.62 801 GLN B CA 1
ATOM 13700 C C . GLN B 1 801 ? 13.922 -25.672 -9.758 1 92.62 801 GLN B C 1
ATOM 13702 O O . GLN B 1 801 ? 13.969 -24.516 -10.18 1 92.62 801 GLN B O 1
ATOM 13707 N N . LEU B 1 802 ? 14.977 -26.438 -9.562 1 91.88 802 LEU B N 1
ATOM 13708 C CA . LEU B 1 802 ? 16.312 -25.938 -9.883 1 91.88 802 LEU B CA 1
ATOM 13709 C C . LEU B 1 802 ? 16.641 -26.172 -11.359 1 91.88 802 LEU B C 1
ATOM 13711 O O . LEU B 1 802 ? 17.688 -25.734 -11.844 1 91.88 802 LEU B O 1
ATOM 13715 N N . GLY B 1 803 ? 15.781 -26.922 -12.078 1 91.56 803 GLY B N 1
ATOM 13716 C CA . GLY B 1 803 ? 15.938 -27.031 -13.516 1 91.56 803 GLY B CA 1
ATOM 13717 C C . GLY B 1 803 ? 16.219 -28.438 -13.977 1 91.56 803 GLY B C 1
ATOM 13718 O O . GLY B 1 803 ? 16.516 -28.672 -15.156 1 91.56 803 GLY B O 1
ATOM 13719 N N . PHE B 1 804 ? 16.25 -29.438 -13.07 1 94.38 804 PHE B N 1
ATOM 13720 C CA . PHE B 1 804 ? 16.422 -30.828 -13.453 1 94.38 804 PHE B CA 1
ATOM 13721 C C . PHE B 1 804 ? 15.078 -31.516 -13.672 1 94.38 804 PHE B C 1
ATOM 13723 O O . PHE B 1 804 ? 14.578 -32.188 -12.773 1 94.38 804 PHE B O 1
ATOM 13730 N N . TYR B 1 805 ? 14.562 -31.578 -14.867 1 94.31 805 TYR B N 1
ATOM 13731 C CA . TYR B 1 805 ? 13.18 -31.938 -15.156 1 94.31 805 TYR B CA 1
ATOM 13732 C C . TYR B 1 805 ? 13.016 -33.438 -15.281 1 94.31 805 TYR B C 1
ATOM 13734 O O . TYR B 1 805 ? 11.898 -33.969 -15.281 1 94.31 805 TYR B O 1
ATOM 13742 N N . GLU B 1 806 ? 14.156 -34.219 -15.32 1 93.25 806 GLU B N 1
ATOM 13743 C CA . GLU B 1 806 ? 14.07 -35.688 -15.32 1 93.25 806 GLU B CA 1
ATOM 13744 C C . GLU B 1 806 ? 13.398 -36.188 -14.055 1 93.25 806 GLU B C 1
ATOM 13746 O O . GLU B 1 806 ? 12.859 -37.312 -14.039 1 93.25 806 GLU B O 1
ATOM 13751 N N . GLY B 1 807 ? 13.492 -35.344 -13.094 1 95.75 807 GLY B N 1
ATOM 13752 C CA . GLY B 1 807 ? 12.836 -35.719 -11.844 1 95.75 807 GLY B CA 1
ATOM 13753 C C . GLY B 1 807 ? 11.336 -35.938 -12 1 95.75 807 GLY B C 1
ATOM 13754 O O . GLY B 1 807 ? 10.734 -36.688 -11.258 1 95.75 807 GLY B O 1
ATOM 13755 N N . ILE B 1 808 ? 10.641 -35.344 -13 1 96.62 808 ILE B N 1
ATOM 13756 C CA . ILE B 1 808 ? 9.211 -35.438 -13.234 1 96.62 808 ILE B CA 1
ATOM 13757 C C . ILE B 1 808 ? 8.867 -36.875 -13.688 1 96.62 808 ILE B C 1
ATOM 13759 O O . ILE B 1 808 ? 7.871 -37.438 -13.25 1 96.62 808 ILE B O 1
ATOM 13763 N N . LYS B 1 809 ? 9.75 -37.438 -14.547 1 95.81 809 LYS B N 1
ATOM 13764 C CA . LYS B 1 809 ? 9.555 -38.812 -15 1 95.81 809 LYS B CA 1
ATOM 13765 C C . LYS B 1 809 ? 9.555 -39.781 -13.828 1 95.81 809 LYS B C 1
ATOM 13767 O O . LYS B 1 809 ? 8.758 -40.719 -13.789 1 95.81 809 LYS B O 1
ATOM 13772 N N . TYR B 1 810 ? 10.477 -39.5 -12.969 1 96 810 TYR B N 1
ATOM 13773 C CA . TYR B 1 810 ? 10.555 -40.344 -11.789 1 96 810 TYR B CA 1
ATOM 13774 C C . TYR B 1 810 ? 9.273 -40.281 -10.969 1 96 810 TYR B C 1
ATOM 13776 O O . TYR B 1 810 ? 8.75 -41.312 -10.531 1 96 810 TYR B O 1
ATOM 13784 N N . LEU B 1 811 ? 8.727 -39.094 -10.727 1 96.62 811 LEU B N 1
ATOM 13785 C CA . LEU B 1 811 ? 7.539 -38.906 -9.906 1 96.62 811 LEU B CA 1
ATOM 13786 C C . LEU B 1 811 ? 6.312 -39.531 -10.57 1 96.62 811 LEU B C 1
ATOM 13788 O O . LEU B 1 811 ? 5.434 -40.062 -9.891 1 96.62 811 LEU B O 1
ATOM 13792 N N . VAL B 1 812 ? 6.184 -39.406 -11.93 1 96.5 812 VAL B N 1
ATOM 13793 C CA . VAL B 1 812 ? 5.082 -40.031 -12.648 1 96.5 812 VAL B CA 1
ATOM 13794 C C . VAL B 1 812 ? 5.117 -41.531 -12.43 1 96.5 812 VAL B C 1
ATOM 13796 O O . VAL B 1 812 ? 4.098 -42.156 -12.102 1 96.5 812 VAL B O 1
ATOM 13799 N N . SER B 1 813 ? 6.332 -42.156 -12.57 1 96.19 813 SER B N 1
ATOM 13800 C CA . SER B 1 813 ? 6.484 -43.594 -12.367 1 96.19 813 SER B CA 1
ATOM 13801 C C . SER B 1 813 ? 6.18 -43.969 -10.93 1 96.19 813 SER B C 1
ATOM 13803 O O . SER B 1 813 ? 5.602 -45.031 -10.68 1 96.19 813 SER B O 1
ATOM 13805 N N . PHE B 1 814 ? 6.629 -43.219 -10.008 1 95.88 814 PHE B N 1
ATOM 13806 C CA . PHE B 1 814 ? 6.402 -43.469 -8.586 1 95.88 814 PHE B CA 1
ATOM 13807 C C . PHE B 1 814 ? 4.91 -43.531 -8.281 1 95.88 814 PHE B C 1
ATOM 13809 O O . PHE B 1 814 ? 4.441 -44.5 -7.668 1 95.88 814 PHE B O 1
ATOM 13816 N N . TYR B 1 815 ? 4.102 -42.594 -8.781 1 95.88 815 TYR B N 1
ATOM 13817 C CA . TYR B 1 815 ? 2.686 -42.531 -8.445 1 95.88 815 TYR B CA 1
ATOM 13818 C C . TYR B 1 815 ? 1.878 -43.5 -9.273 1 95.88 815 TYR B C 1
ATOM 13820 O O . TYR B 1 815 ? 0.761 -43.875 -8.898 1 95.88 815 TYR B O 1
ATOM 13828 N N . GLU B 1 816 ? 2.361 -43.875 -10.414 1 95.69 816 GLU B N 1
ATOM 13829 C CA . GLU B 1 816 ? 1.709 -44.938 -11.18 1 95.69 816 GLU B CA 1
ATOM 13830 C C . GLU B 1 816 ? 1.725 -46.281 -10.422 1 95.69 816 GLU B C 1
ATOM 13832 O O . GLU B 1 816 ? 0.803 -47.094 -10.555 1 95.69 816 GLU B O 1
ATOM 13837 N N . GLU B 1 817 ? 2.754 -46.406 -9.578 1 93.88 817 GLU B N 1
ATOM 13838 C CA . GLU B 1 817 ? 2.924 -47.656 -8.852 1 93.88 817 GLU B CA 1
ATOM 13839 C C . GLU B 1 817 ? 2.244 -47.594 -7.484 1 93.88 817 GLU B C 1
ATOM 13841 O O . GLU B 1 817 ? 1.945 -48.656 -6.891 1 93.88 817 GLU B O 1
ATOM 13846 N N . GLU B 1 818 ? 1.968 -46.5 -6.977 1 91.94 818 GLU B N 1
ATOM 13847 C CA . GLU B 1 818 ? 1.358 -46.344 -5.66 1 91.94 818 GLU B CA 1
ATOM 13848 C C . GLU B 1 818 ? -0.119 -46.719 -5.684 1 91.94 818 GLU B C 1
ATOM 13850 O O . GLU B 1 818 ? -0.725 -46.812 -6.75 1 91.94 818 GLU B O 1
ATOM 13855 N N . VAL B 1 819 ? -0.629 -46.938 -4.555 1 90.75 819 VAL B N 1
ATOM 13856 C CA . VAL B 1 819 ? -2.051 -47.219 -4.406 1 90.75 819 VAL B CA 1
ATOM 13857 C C . VAL B 1 819 ? -2.877 -46.031 -4.934 1 90.75 819 VAL B C 1
ATOM 13859 O O . VAL B 1 819 ? -2.535 -44.875 -4.703 1 90.75 819 VAL B O 1
ATOM 13862 N N . LYS B 1 820 ? -3.977 -46.281 -5.617 1 90.44 820 LYS B N 1
ATOM 13863 C CA . LYS B 1 820 ? -4.77 -45.25 -6.312 1 90.44 820 LYS B CA 1
ATOM 13864 C C . LYS B 1 820 ? -5.75 -44.594 -5.359 1 90.44 820 LYS B C 1
ATOM 13866 O O . LYS B 1 820 ? -6.965 -44.688 -5.543 1 90.44 820 LYS B O 1
ATOM 13871 N N . THR B 1 821 ? -5.238 -44.031 -4.375 1 90.25 821 THR B N 1
ATOM 13872 C CA . THR B 1 821 ? -6.051 -43.156 -3.539 1 90.25 821 THR B CA 1
ATOM 13873 C C . THR B 1 821 ? -6.336 -41.812 -4.254 1 90.25 821 THR B C 1
ATOM 13875 O O . THR B 1 821 ? -5.703 -41.5 -5.266 1 90.25 821 THR B O 1
ATOM 13878 N N . LYS B 1 822 ? -7.262 -41.062 -3.848 1 88.12 822 LYS B N 1
ATOM 13879 C CA . LYS B 1 822 ? -7.609 -39.781 -4.441 1 88.12 822 LYS B CA 1
ATOM 13880 C C . LYS B 1 822 ? -6.398 -38.844 -4.504 1 88.12 822 LYS B C 1
ATOM 13882 O O . LYS B 1 822 ? -6.121 -38.25 -5.543 1 88.12 822 LYS B O 1
ATOM 13887 N N . ASP B 1 823 ? -5.656 -38.781 -3.418 1 90.69 823 ASP B N 1
ATOM 13888 C CA . ASP B 1 823 ? -4.496 -37.906 -3.342 1 90.69 823 ASP B CA 1
ATOM 13889 C C . ASP B 1 823 ? -3.418 -38.344 -4.336 1 90.69 823 ASP B C 1
ATOM 13891 O O . ASP B 1 823 ? -2.811 -37.5 -5 1 90.69 823 ASP B O 1
ATOM 13895 N N . ASN B 1 824 ? -3.18 -39.625 -4.434 1 93.44 824 ASN B N 1
ATOM 13896 C CA . ASN B 1 824 ? -2.164 -40.125 -5.352 1 93.44 824 ASN B CA 1
ATOM 13897 C C . ASN B 1 824 ? -2.561 -39.906 -6.809 1 93.44 824 ASN B C 1
ATOM 13899 O O . ASN B 1 824 ? -1.706 -39.625 -7.652 1 93.44 824 ASN B O 1
ATOM 13903 N N . LEU B 1 825 ? -3.848 -40.062 -7.062 1 92.94 825 LEU B N 1
ATOM 13904 C CA . LEU B 1 825 ? -4.32 -39.844 -8.422 1 92.94 825 LEU B CA 1
ATOM 13905 C C . LEU B 1 825 ? -4.199 -38.375 -8.812 1 92.94 825 LEU B C 1
ATOM 13907 O O . LEU B 1 825 ? -3.857 -38.031 -9.953 1 92.94 825 LEU B O 1
ATOM 13911 N N . LEU B 1 826 ? -4.547 -37.5 -7.844 1 93.56 826 LEU B N 1
ATOM 13912 C CA . LEU B 1 826 ? -4.395 -36.094 -8.102 1 93.56 826 LEU B CA 1
ATOM 13913 C C . LEU B 1 826 ? -2.951 -35.75 -8.469 1 93.56 826 LEU B C 1
ATOM 13915 O O . LEU B 1 826 ? -2.701 -35 -9.422 1 93.56 826 LEU B O 1
ATOM 13919 N N . LYS B 1 827 ? -1.996 -36.281 -7.695 1 94.75 827 LYS B N 1
ATOM 13920 C CA . LYS B 1 827 ? -0.578 -36.031 -7.945 1 94.75 827 LYS B CA 1
ATOM 13921 C C . LYS B 1 827 ? -0.145 -36.656 -9.273 1 94.75 827 LYS B C 1
ATOM 13923 O O . LYS B 1 827 ? 0.624 -36.031 -10.023 1 94.75 827 LYS B O 1
ATOM 13928 N N . LEU B 1 828 ? -0.61 -37.875 -9.57 1 95.94 828 LEU B N 1
ATOM 13929 C CA . LEU B 1 828 ? -0.268 -38.531 -10.82 1 95.94 828 LEU B CA 1
ATOM 13930 C C . LEU B 1 828 ? -0.664 -37.688 -12.023 1 95.94 828 LEU B C 1
ATOM 13932 O O . LEU B 1 828 ? 0.153 -37.469 -12.914 1 95.94 828 LEU B O 1
ATOM 13936 N N . TYR B 1 829 ? -1.929 -37.188 -12.055 1 94.69 829 TYR B N 1
ATOM 13937 C CA . TYR B 1 829 ? -2.396 -36.406 -13.195 1 94.69 829 TYR B CA 1
ATOM 13938 C C . TYR B 1 829 ? -1.682 -35.062 -13.266 1 94.69 829 TYR B C 1
ATOM 13940 O O . TYR B 1 829 ? -1.432 -34.531 -14.359 1 94.69 829 TYR B O 1
ATOM 13948 N N . GLU B 1 830 ? -1.388 -34.531 -12.109 1 94.56 830 GLU B N 1
ATOM 13949 C CA . GLU B 1 830 ? -0.632 -33.281 -12.078 1 94.56 830 GLU B CA 1
ATOM 13950 C C . GLU B 1 830 ? 0.739 -33.438 -12.727 1 94.56 830 GLU B C 1
ATOM 13952 O O . GLU B 1 830 ? 1.142 -32.625 -13.555 1 94.56 830 GLU B O 1
ATOM 13957 N N . TYR B 1 831 ? 1.49 -34.469 -12.328 1 95.94 831 TYR B N 1
ATOM 13958 C CA . TYR B 1 831 ? 2.84 -34.656 -12.844 1 95.94 831 TYR B CA 1
ATOM 13959 C C . TYR B 1 831 ? 2.805 -35.125 -14.297 1 95.94 831 TYR B C 1
ATOM 13961 O O . TYR B 1 831 ? 3.715 -34.844 -15.078 1 95.94 831 TYR B O 1
ATOM 13969 N N . LYS B 1 832 ? 1.767 -35.844 -14.727 1 95.25 832 LYS B N 1
ATOM 13970 C CA . LYS B 1 832 ? 1.611 -36.156 -16.156 1 95.25 832 LYS B CA 1
ATOM 13971 C C . LYS B 1 832 ? 1.434 -34.875 -16.969 1 95.25 832 LYS B C 1
ATOM 13973 O O . LYS B 1 832 ? 1.953 -34.75 -18.078 1 95.25 832 LYS B O 1
ATOM 13978 N N . LYS B 1 833 ? 0.648 -34 -16.375 1 94.62 833 LYS B N 1
ATOM 13979 C CA . LYS B 1 833 ? 0.506 -32.688 -17.016 1 94.62 833 LYS B CA 1
ATOM 13980 C C . LYS B 1 833 ? 1.854 -31.984 -17.125 1 94.62 833 LYS B C 1
ATOM 13982 O O . LYS B 1 833 ? 2.17 -31.391 -18.156 1 94.62 833 LYS B O 1
ATOM 13987 N N . TYR B 1 834 ? 2.68 -32.094 -16.031 1 94.56 834 TYR B N 1
ATOM 13988 C CA . TYR B 1 834 ? 3.998 -31.469 -16.016 1 94.56 834 TYR B CA 1
ATOM 13989 C C . TYR B 1 834 ? 4.902 -32.062 -17.078 1 94.56 834 TYR B C 1
ATOM 13991 O O . TYR B 1 834 ? 5.672 -31.359 -17.719 1 94.56 834 TYR B O 1
ATOM 13999 N N . MET B 1 835 ? 4.805 -33.344 -17.203 1 94.44 835 MET B N 1
ATOM 14000 C CA . MET B 1 835 ? 5.621 -34.031 -18.203 1 94.44 835 MET B CA 1
ATOM 14001 C C . MET B 1 835 ? 5.367 -33.469 -19.594 1 94.44 835 MET B C 1
ATOM 14003 O O . MET B 1 835 ? 6.309 -33.219 -20.359 1 94.44 835 MET B O 1
ATOM 14007 N N . GLU B 1 836 ? 4.133 -33.219 -19.859 1 92.31 836 GLU B N 1
ATOM 14008 C CA . GLU B 1 836 ? 3.779 -32.656 -21.156 1 92.31 836 GLU B CA 1
ATOM 14009 C C . GLU B 1 836 ? 4.207 -31.188 -21.25 1 92.31 836 GLU B C 1
ATOM 14011 O O . GLU B 1 836 ? 4.641 -30.719 -22.297 1 92.31 836 GLU B O 1
ATOM 14016 N N . PHE B 1 837 ? 4.027 -30.484 -20.172 1 94.12 837 PHE B N 1
ATOM 14017 C CA . PHE B 1 837 ? 4.352 -29.062 -20.109 1 94.12 837 PHE B CA 1
ATOM 14018 C C . PHE B 1 837 ? 5.836 -28.828 -20.359 1 94.12 837 PHE B C 1
ATOM 14020 O O . PHE B 1 837 ? 6.215 -27.922 -21.109 1 94.12 837 PHE B O 1
ATOM 14027 N N . TYR B 1 838 ? 6.719 -29.719 -19.797 1 94.12 838 TYR B N 1
ATOM 14028 C CA . TYR B 1 838 ? 8.164 -29.562 -19.891 1 94.12 838 TYR B CA 1
ATOM 14029 C C . TYR B 1 838 ? 8.711 -30.281 -21.125 1 94.12 838 TYR B C 1
ATOM 14031 O O . TYR B 1 838 ? 9.891 -30.172 -21.438 1 94.12 838 TYR B O 1
ATOM 14039 N N . GLY B 1 839 ? 7.852 -30.984 -21.812 1 86.75 839 GLY B N 1
ATOM 14040 C CA . GLY B 1 839 ? 8.242 -31.656 -23.031 1 86.75 839 GLY B CA 1
ATOM 14041 C C . GLY B 1 839 ? 9.125 -32.875 -22.781 1 86.75 839 GLY B C 1
ATOM 14042 O O . GLY B 1 839 ? 10.117 -33.094 -23.484 1 86.75 839 GLY B O 1
ATOM 14043 N N . ILE B 1 840 ? 8.875 -33.625 -21.766 1 86.06 840 ILE B N 1
ATOM 14044 C CA . ILE B 1 840 ? 9.672 -34.781 -21.406 1 86.06 840 ILE B CA 1
ATOM 14045 C C . ILE B 1 840 ? 8.859 -36.062 -21.656 1 86.06 840 ILE B C 1
ATOM 14047 O O . ILE B 1 840 ? 7.645 -36.062 -21.469 1 86.06 840 ILE B O 1
#

pLDDT: mean 83.28, std 14.81, range [23.7, 97.75]

Foldseek 3Di:
DPQDQDLVLCLQPNVVLVVLLVVLLVDDPLLCNLVSVVVSLLVLLVLLCVLVVHDQDPPDDSLVSLVVCVVVVNDPPVLSVVVSVLNVVSVVLNVVVVVVDDDSPVSVVSSNPCVSVSLSSLLSCQSRNPAPSVLCLVVGDPVSNVSNVVRHDPPPPPPPPDDDCVVVPPPPPDDDDPPPPPLVLQVQLVCLCVCDVHHNAQQSSLVSLVVSVVVPDLVSLQVNLVCLCVVGNHGNDNVSSLVSLVSSVVVQDLSSLQVQLVCQCVCPSHRNDQLSNQVSLVSSLSSPNLVSLQVNLVCLCVVGSHDNDNSSSLVSLVSSVVSPDQVSLLVNLVCLCVVPSHHNDLVSSLVSLVSNVVVPDLNSLQVNLVCLCVVRVHDNDNVSSLVSLVSSVVVPDLQSLQVNLVSCVVVLNNVVSLVSLVVSVVSPNLSSLLVNLVCLCVVRVHDNDLVSSLVSLVSSCVVVALVSLLVNLVSCCVVPVVVSLVSLVSSVVVPDLSSLLVNLVVVVVCVLVVHDDDLVSSVVSLVSNVVVPQLVSLLSVLVCLCVVRVHDNDNPVSLVSLVVSVVSPDLVSLQVQLLCLLLVPVHDNDNVSSLVSLVSSVVVVDPVSLVVNLLCQCQVFQHDRNLQVSLVSLVVNVVVPHLVSLLVVLVCLLVVRNHDNDNVVSVVSLVVSCVVAVLSSLLSVLVCVVVVSDVDDPVSSLVSLLVSVVSPNPQSLLVNVLSCVVQVCVDPVNVCVVVVPPPDPVVVVVVSSVVVVVVDDCSLRLNVLLVCLVVQLVVCVVVVNVVSNVVSLVSLSSSVSSPPLVSLVVLLVVLVPDDPDPVSVVSNVVSVVSCVSSVD/DPQDQDLVLCLQPNVVLVVLLVVLLVDPDLLCNLVSVLVSLLVLLVLLCVLVVHDQDPPDDSLVSLVVCVVVVNDPPVLSVVVSVLNVVSVVLNVVVVVPDDDSVVSVVSSNPCVSVSLSSLLCCQSRNPAPSVLCLVVGDPVSNVSNVVHHDPPPPPPPPDPDCVVVPPPPPDDDPPPPDPLVLQVQLVCLCVCDPHHNAQQSSLVSLVVVVVVVDLVSLQVNLVCLCVVGNHHNDNVSSLVSLVSSVVVQDLSSLQVQLVCQCVCPSHRNDQLSNLVSLVSSLSSPNLVSLQVNLVCLCVVGSHDNDNSSSLVSLVSSVVSPDQVSLLVNLVCLCVVPSHHND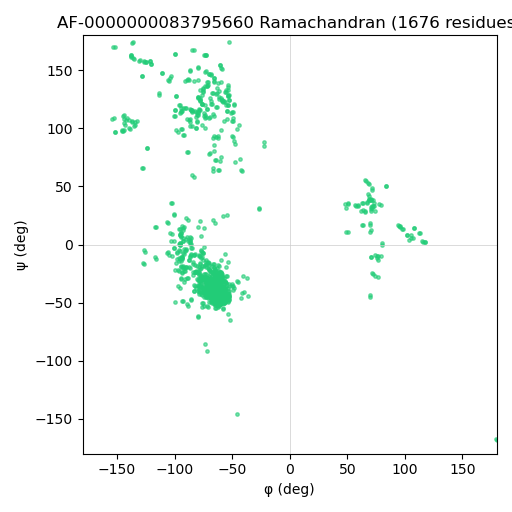LVSSLVSLVSNVVVLDLNSLQVNLVCLCVVRVHDNDNVSSLVSLVSSVVVPDLQSLQVNLVSCVVVLNNVVSLVSLVVSVVSPNLSSLLVNLVCLCVVRVHDNDLVVSLVSLVSSCVVVALVSLLVNLVSCCVVPVVVSLVSLVSSVVVPDLSSLLVNLVVVVVCVLVVHDDDLVSSVVSLVSNVVVPQLVSLLSVLVCLCVVRVHDNDNPVSLVSLVVSVVSPDLVSLQVQLLCLLLVPVHDNDNVSSLVSLVSSVVVVDPVSLVVVLLCQCQVFQHDRNLQVSLVSLVVNVVVPHLVSLLVVLVCLLVVRNHDNDNVVSVVSLVVSCVVAVLSSLLSVLVCVVVVSDVDDPVSSLVSLLRSVVSPNPQSLLVNVLSCVVQVCVDVVNVCVVVVPPPDPVVVVVVSSVVVVVVDDCSLRLNVLLVCLVVQLVVCVVVVNVVSNVVSLVSLSSSVSSPPLVSLVVLLVVLVPDDPDPVSVVSNVVSVVSCVSSVD

InterPro domains:
  IPR006597 Sel1-like repeat [PF08238] (188-217)
  IPR006597 Sel1-like repeat [PF08238] (219-253)
  IPR006597 Sel1-like repeat [PF08238] (255-288)
  IPR006597 Sel1-like repeat [PF08238] (290-324)
  IPR006597 Sel1-like repeat [PF08238] (332-359)
  IPR006597 Sel1-like repeat [PF08238] (367-397)
  IPR006597 Sel1-like repeat [PF08238] (432-461)
  IPR006597 Sel1-like repeat [PF08238] (469-496)
  IPR006597 Sel1-like repeat [PF08238] (542-570)
  IPR006597 Sel1-like repeat [PF08238] (572-605)
  IPR006597 Sel1-like repeat [PF08238] (616-633)
  IPR006597 Sel1-like repeat [PF08238] (652-670)
  IPR006597 Sel1-like repeat [SM00671] (185-217)
  IPR006597 Sel1-like repeat [SM00671] (218-253)
  IPR006597 Sel1-like repeat [SM00671] (254-289)
  IPR006597 Sel1-like repeat [SM00671] (290-325)
  IPR006597 Sel1-like repeat [SM00671] (326-361)
  IPR006597 Sel1-like repeat [SM00671] (362-397)
  IPR006597 Sel1-like repeat [SM00671] (398-429)
  IPR006597 Sel1-like repeat [SM00671] (430-465)

Organism: NCBI:txid182773